Protein AF-0000000076398194 (afdb_homodimer)

InterPro domains:
  IPR001212 Somatomedin B domain [PF01033] (18-56)
  IPR001212 Somatomedin B domain [PF01033] (61-101)
  IPR001212 Somatomedin B domain [PS00524] (78-98)
  IPR001212 Somatomedin B domain [PS50958] (15-58)
  IPR001212 Somatomedin B domain [PS50958] (59-102)
  IPR001212 Somatomedin B domain [SM00201] (15-58)
  IPR001212 Somatomedin B domain [SM00201] (59-102)
  IPR001604 DNA/RNA non-specific endonuclease/pyrophosphatase/phosphodiesterase domain [SM00892] (569-776)
  IPR002591 Type I phosphodiesterase/nucleotide pyrophosphatase/phosphate transferase [PF01663] (126-448)
  IPR017850 Alkaline-phosphatase-like, core domain superfamily [G3DSA:3.40.720.10] (105-510)
  IPR017850 Alkaline-phosphatase-like, core domain superfamily [SSF53649] (112-487)
  IPR020821 ENPP1-3/EXOG-like, endonuclease/phosphodiesterase domain [SM00477] (570-779)
  IPR036024 Somatomedin B-like domain superfamily [SSF90188] (17-64)
  IPR036024 Somatomedin B-like domain superfamily [SSF90188] (62-106)
  IPR044925 His-Me finger superfamily [SSF54060] (551-780)
  IPR044929 DNA/RNA non-specific endonuclease superfamily [G3DSA:3.40.570.10] (511-797)

pLDDT: mean 90.83, std 12.36, range [29.31, 98.94]

Solvent-accessible surface area (backbone atoms only — not comparable to full-atom values): 83517 Å² total; per-residue (Å²): 117,67,65,62,48,49,55,50,56,66,58,50,68,71,33,60,63,52,28,80,82,39,60,64,42,84,80,47,80,89,60,39,78,40,26,31,38,90,59,14,70,81,73,65,41,48,19,87,43,25,58,59,55,60,49,36,37,56,72,38,69,62,54,45,81,70,29,45,63,37,66,90,54,95,68,35,69,37,32,34,28,85,58,17,74,82,70,67,43,43,18,41,42,29,51,36,65,66,66,68,40,77,49,61,67,73,50,78,78,69,79,48,81,61,65,45,60,53,93,75,59,89,64,60,34,39,37,42,36,35,29,27,29,34,29,22,61,52,56,72,43,31,32,76,57,21,57,37,55,44,41,44,36,60,41,6,22,22,31,78,28,26,30,27,48,39,45,23,34,65,54,21,23,46,38,13,33,36,30,6,28,47,26,31,69,23,52,37,64,46,65,57,45,47,33,75,88,76,70,47,66,39,30,82,88,43,73,52,64,52,44,37,88,53,50,49,77,60,41,51,49,53,50,39,40,77,70,75,43,36,15,30,33,48,32,50,74,67,50,71,19,47,37,93,78,40,62,46,79,39,62,43,70,81,55,89,82,60,51,71,67,56,54,48,52,49,53,55,53,44,72,67,40,56,67,94,70,30,49,42,33,36,34,39,58,40,70,44,27,30,58,32,18,38,70,50,8,56,77,23,28,52,21,51,54,36,47,39,49,52,24,52,51,54,37,41,45,48,25,38,28,47,75,67,48,30,57,42,15,35,28,39,36,44,34,29,32,12,16,38,32,51,36,42,68,88,37,56,49,49,61,74,79,60,36,96,70,66,84,62,50,32,67,50,55,38,30,56,23,33,41,44,52,59,54,67,69,82,36,57,86,71,48,61,43,67,60,52,35,59,55,54,46,67,76,51,94,86,56,64,56,42,58,27,48,28,85,67,46,49,73,68,42,49,60,46,74,34,85,52,54,50,51,24,32,37,49,40,42,88,46,34,34,36,52,82,71,96,73,69,40,23,18,46,58,18,39,60,42,80,42,74,48,28,19,3,31,38,28,32,34,28,29,56,31,33,55,61,35,78,47,77,58,43,52,43,27,42,46,28,46,52,53,23,38,70,67,68,51,78,69,68,93,50,70,38,59,68,32,40,64,40,88,48,32,66,68,63,71,64,81,58,75,80,82,74,65,66,33,76,68,45,78,45,63,76,84,51,89,67,41,94,49,51,50,72,38,53,51,87,89,69,77,84,50,81,44,66,66,73,27,38,69,39,39,70,65,35,30,58,44,94,57,61,38,24,42,43,68,24,62,70,33,35,29,39,34,19,59,81,66,35,31,39,55,30,38,25,22,52,42,62,50,63,91,71,87,79,65,62,77,63,78,74,90,46,33,27,49,41,42,54,48,53,69,91,37,41,54,46,50,68,74,51,45,88,89,48,70,39,39,74,44,54,78,56,61,37,37,80,42,83,66,72,56,64,27,55,68,35,32,27,37,69,37,36,44,65,39,28,60,50,37,44,58,49,52,48,44,41,62,60,45,51,49,50,51,48,7,53,73,24,34,7,28,32,40,36,37,34,56,43,72,54,92,67,78,47,42,51,29,41,33,41,39,39,36,26,22,58,57,49,89,31,35,48,85,62,48,81,69,63,69,37,60,44,25,31,52,42,76,54,35,78,58,59,61,87,56,42,54,79,95,51,59,65,69,56,46,41,54,53,51,52,57,64,18,40,26,24,50,46,55,52,24,70,75,67,32,39,44,75,53,74,65,45,85,66,58,57,43,59,51,41,40,52,27,58,32,66,70,78,89,66,75,82,122,116,66,66,61,49,47,53,50,54,69,60,47,69,72,32,61,60,53,27,80,82,39,59,62,43,83,79,48,80,89,62,38,76,39,26,30,38,88,57,13,71,80,73,66,40,49,19,88,42,27,58,60,55,59,48,35,35,57,73,36,68,61,53,45,81,70,29,45,62,36,67,89,55,95,66,36,70,37,32,33,28,85,57,18,74,81,70,67,43,44,18,42,42,28,52,36,64,65,66,67,39,76,48,61,68,72,49,77,79,69,80,49,82,60,64,44,60,53,92,76,59,90,64,60,33,38,38,43,37,37,29,28,29,35,30,21,62,51,56,73,45,31,32,75,58,21,55,37,55,44,41,43,37,58,40,6,22,22,33,77,27,25,29,28,48,40,44,23,34,66,53,22,22,47,37,13,32,36,29,6,28,47,25,30,69,23,53,39,64,47,63,56,45,49,32,76,88,76,68,43,66,40,30,82,88,44,74,50,64,52,43,37,88,54,50,50,76,61,42,49,49,55,49,38,40,78,69,75,44,38,15,31,34,46,30,52,74,66,49,70,19,45,38,93,78,40,60,46,78,39,62,42,70,84,53,88,83,60,51,71,65,56,52,50,53,50,53,54,52,43,71,67,40,56,67,94,70,30,49,42,36,36,34,36,56,41,68,44,26,30,58,32,17,39,70,50,9,55,78,24,27,52,21,51,54,36,46,39,49,53,25,51,50,54,39,41,45,47,22,37,27,46,76,66,48,31,57,43,16,35,29,38,36,42,33,29,31,12,16,37,33,52,36,43,68,87,36,56,48,50,61,74,78,61,36,95,70,66,83,63,50,34,66,51,53,38,31,56,24,34,43,45,52,58,53,65,70,83,37,56,88,71,49,60,44,68,59,51,36,57,56,55,46,69,76,51,94,85,56,61,56,43,56,29,48,28,86,66,46,50,72,68,42,49,59,46,72,33,85,53,54,52,51,23,31,37,49,42,41,87,46,34,33,34,54,82,68,96,72,68,41,23,18,45,56,18,38,60,40,82,42,73,46,29,18,4,31,38,28,32,32,28,29,58,32,32,56,61,34,79,48,78,58,42,52,42,26,44,46,29,45,51,53,23,37,69,67,66,51,76,68,69,92,52,70,39,60,68,34,40,64,40,86,46,33,67,68,63,71,63,80,59,76,82,81,74,65,65,31,76,68,44,77,44,63,76,84,49,88,67,41,95,50,51,48,73,39,52,50,86,90,66,76,84,50,79,42,65,64,73,26,37,68,39,38,69,65,35,30,58,42,93,60,62,35,23,42,45,65,24,62,68,32,35,30,39,34,18,61,82,66,36,31,40,53,30,38,26,22,52,43,61,51,63,89,70,86,81,64,62,79,62,76,75,89,47,34,27,48,41,43,52,49,53,70,92,38,41,53,44,50,68,73,52,44,88,88,47,71,40,38,73,45,55,80,54,63,35,38,79,41,82,65,72,57,63,27,55,71,33,34,26,38,69,36,35,45,65,38,29,61,51,35,45,58,49,53,46,44,41,61,59,45,51,48,50,50,48,6,52,73,25,33,8,29,31,41,37,38,34,56,43,72,54,92,68,76,48,41,51,29,40,33,40,41,39,34,27,21,57,56,48,90,30,36,50,85,62,48,82,71,60,68,38,62,42,25,32,52,42,75,52,36,78,58,57,62,91,57,46,54,80,94,51,58,66,70,57,46,42,52,53,51,50,58,64,19,38,26,24,49,46,56,52,25,69,75,67,31,38,43,75,53,75,65,46,86,67,56,56,42,58,50,40,40,53,25,58,32,66,70,75,87,66,76,84,121

Foldseek 3Di:
DVVVVVVVVVVPQVAPLDCAAPAQNDDDPRRHQADQHPCRVVVVGHRPCSCVQHPCQLPDLDDAPNQAQGDDDPNGQAHNRPCRLVVVGHRLCSCCHRVVDDFPLRDDQDFLQDFDDDPQDPAFFEEEEAAAAAFLVCCVPPVVLQSQVVSLPQWAEWASFAFFFFQLAALQQLLLLFFLAHCQVQQCRDQWFADQVVRDIHHPPDPCLQELVRGHGDGLLRLQVVVPFAEEEADTRPQNHCHVNHHGLHYDDDDLPQDLLNQLSVLLVLCVDHSVRRGRYYYHYDNPPVVQQQVANQPGPSNSVRSSVVSVSVSSNLSSCVSVVSNQRHKYKYKYSWHKAWAFPVQEAECVVQDVDCVQWDWPKWQKIAIAGPDPPVCGVVDPLVVSQVSLFLPDPPDFKHKAQLVRAFLQNVGRNHSRRHRIIIAGDTRHMYDDDPDTTGIDGRHPSLPSRTTMIIGIDYNFFGTSHYDYYFHSSQNNLVSCQSSLGDRDDHDHDRLLCCVGTPDGSDADDDDDADEDAAALDDPDQDAPDFLQADADGFDFDFDDCQFAVLDDWGFQDDFYWHWDGGPFKIFTFGLVLQETQKMKGKQFQDPDDQQDDQDPRHAGEDNSAHSNSWDGQVVADPVDQKDKDFPDGLSSDPDDRRSCVRRYRRGIAIAGPQCVLLVCCCVRPVQNVVNNVQRMWMKMKGFQQDPPSHGQWIKIKIKGAPPSVDGRNGRQDAMAIWMFIAGGDNHDSSQSCVPHDSNVSSVVRRLSNIHFLLSVCVRSSIHTSNRHPDRVSRVSNNRRDTDRDDPPD/DVVVVVVVCVVDQCAPLDCAAPAQNDDDPRRHQADQHPCRVVVVGHRPCSCVQHPVQLVDLDDAPNQAQGDDDPNGQAHLRPCRLVVVGHRLCSCCHRVVDDFPLRDDQDFLQDFDDDPQDPAFFEEEEAAAAAFLVCCVPPVVLQSQVVSLPQWAEWASFAFFFFQLAAQQQLLLLFFLAHCQVQQCRDQWFADQVVRDIHHPPDPCLQEQVRGHGDGLLRLQVVVPFAEEEADTRPQNHCHVNHHGLHYDDDDLPQDLLNQLSVLLVLCVDHSVRRGRYYYHYDNPPVVQQQVANQPGPSNSVRSSVVSVSVSSNLSSCVSVVSNQRHKYKYKYSWHKAWAFPVQEAECVVQDVDCVQWDWPKWQKIAIAGPDPPVCGVVDPLVVSQVSLFLPDPPDFKHKAQLVRAFLQNVGRNHSRRHRIIIAGDTRHMYDDDPDTTGIDGRHDSLPSRTTMIIGIDYNFFGTSHYDYYFHSSQNNLVSCQSSLGDRDDHDHDRLLCCVGTPDGSDADDDDDADEDAAALDDPDQDAPDFLQADADGFDFDFDDCQFAVLDDWGFQDDFYWHWDGGDFKIFTFGLVLQETQKMKGKQFQDPDDQQDDQDPRHAGEDNSAHSNSWDGQVVADPPDQKDKDFPDGLSSDPDDRRSCVRRYRRGIAIAGPQCVLLVCCCVRPVQNVVNNVQRMWMKMKGFQQDPPSHGQWIKIKIKGAPPSVDGRNGRQDAMAIWMFIAGGDNHDSSQSCVPHDSNVSSVVRRLSNIHFLLSVCVRSSIHTSNRHPDRVSRVSNNRRDTDRDDPPD

Structure (mmCIF, N/CA/C/O backbone):
data_AF-0000000076398194-model_v1
#
loop_
_entity.id
_entity.type
_entity.pdbx_description
1 polymer 'Ectonucleotide pyrophosphatase/phosphodiesterase 3'
#
loop_
_atom_site.group_PDB
_atom_site.id
_atom_site.type_symbol
_atom_site.label_atom_id
_atom_site.label_alt_id
_atom_site.label_comp_id
_atom_site.label_asym_id
_atom_site.label_entity_id
_atom_site.label_seq_id
_atom_site.pdbx_PDB_ins_code
_atom_site.Cartn_x
_atom_site.Cartn_y
_atom_site.Cartn_z
_atom_site.occupancy
_atom_site.B_iso_or_equiv
_atom_site.auth_seq_id
_atom_site.auth_comp_id
_atom_site.auth_asym_id
_atom_site.auth_atom_id
_atom_site.pdbx_PDB_model_num
ATOM 1 N N . MET A 1 1 ? 80 -14.992 -16.734 1 29.31 1 MET A N 1
ATOM 2 C CA . MET A 1 1 ? 79.25 -15.906 -15.875 1 29.31 1 MET A CA 1
ATOM 3 C C . MET A 1 1 ? 78.25 -15.141 -15.016 1 29.31 1 MET A C 1
ATOM 5 O O . MET A 1 1 ? 77.125 -15.625 -14.773 1 29.31 1 MET A O 1
ATOM 9 N N . ASN A 1 2 ? 78.75 -14.023 -14.484 1 32.94 2 ASN A N 1
ATOM 10 C CA . ASN A 1 2 ? 78 -13.25 -13.508 1 32.94 2 ASN A CA 1
ATOM 11 C C . ASN A 1 2 ? 76.812 -12.477 -14.172 1 32.94 2 ASN A C 1
ATOM 13 O O . ASN A 1 2 ? 75.938 -12 -13.5 1 32.94 2 ASN A O 1
ATOM 17 N N . LEU A 1 3 ? 77.125 -11.93 -15.383 1 38.03 3 LEU A N 1
ATOM 18 C CA . LEU A 1 3 ? 76.062 -11.141 -16.016 1 38.03 3 LEU A CA 1
ATOM 19 C C . LEU A 1 3 ? 74.875 -12.016 -16.375 1 38.03 3 LEU A C 1
ATOM 21 O O . LEU A 1 3 ? 73.75 -11.508 -16.562 1 38.03 3 LEU A O 1
ATOM 25 N N . VAL A 1 4 ? 75.188 -13.328 -16.781 1 36.91 4 VAL A N 1
ATOM 26 C CA . VAL A 1 4 ? 74.062 -14.219 -17.078 1 36.91 4 VAL A CA 1
ATOM 27 C C . VAL A 1 4 ? 73.25 -14.477 -15.805 1 36.91 4 VAL A C 1
ATOM 29 O O . VAL A 1 4 ? 72.062 -14.703 -15.867 1 36.91 4 VAL A O 1
ATOM 32 N N . LEU A 1 5 ? 73.938 -14.43 -14.633 1 36.34 5 LEU A N 1
ATOM 33 C CA . LEU A 1 5 ? 73.188 -14.633 -13.398 1 36.34 5 LEU A CA 1
ATOM 34 C C . LEU A 1 5 ? 72.312 -13.453 -13.117 1 36.34 5 LEU A C 1
ATOM 36 O O . LEU A 1 5 ? 71.25 -13.609 -12.484 1 36.34 5 LEU A O 1
ATOM 40 N N . ILE A 1 6 ? 72.875 -12.18 -13.398 1 35.66 6 ILE A N 1
ATOM 41 C CA . ILE A 1 6 ? 72.062 -11.047 -13.031 1 35.66 6 ILE A CA 1
ATOM 42 C C . ILE A 1 6 ? 70.812 -11.016 -13.93 1 35.66 6 ILE A C 1
ATOM 44 O O . ILE A 1 6 ? 69.688 -10.711 -13.469 1 35.66 6 ILE A O 1
ATOM 48 N N . HIS A 1 7 ? 71.062 -11.219 -15.242 1 32.09 7 HIS A N 1
ATOM 49 C CA . HIS A 1 7 ? 69.875 -11.203 -16.094 1 32.09 7 HIS A CA 1
ATOM 50 C C . HIS A 1 7 ? 68.938 -12.344 -15.734 1 32.09 7 HIS A C 1
ATOM 52 O O . HIS A 1 7 ? 67.75 -12.312 -16.094 1 32.09 7 HIS A O 1
ATOM 58 N N . ALA A 1 8 ? 69.5 -13.492 -15.344 1 31.17 8 ALA A N 1
ATOM 59 C CA . ALA A 1 8 ? 68.625 -14.562 -14.859 1 31.17 8 ALA A CA 1
ATOM 60 C C . ALA A 1 8 ? 67.875 -14.133 -13.617 1 31.17 8 ALA A C 1
ATOM 62 O O . ALA A 1 8 ? 66.75 -14.547 -13.406 1 31.17 8 ALA A O 1
ATOM 63 N N . MET A 1 9 ? 68.5 -13.406 -12.703 1 29.56 9 MET A N 1
ATOM 64 C CA . MET A 1 9 ? 67.812 -12.93 -11.508 1 29.56 9 MET A CA 1
ATOM 65 C C . MET A 1 9 ? 66.75 -11.914 -11.859 1 29.56 9 MET A C 1
ATOM 67 O O . MET A 1 9 ? 65.812 -11.711 -11.102 1 29.56 9 MET A O 1
ATOM 71 N N . ILE A 1 10 ? 67.125 -10.969 -12.742 1 31.44 10 ILE A N 1
ATOM 72 C CA . ILE A 1 10 ? 66.062 -10.039 -13.117 1 31.44 10 ILE A CA 1
ATOM 73 C C . ILE A 1 10 ? 64.938 -10.797 -13.859 1 31.44 10 ILE A C 1
ATOM 75 O O . ILE A 1 10 ? 63.875 -10.234 -14.133 1 31.44 10 ILE A O 1
ATOM 79 N N . LEU A 1 11 ? 65.312 -11.773 -14.719 1 31.06 11 LEU A N 1
ATOM 80 C CA . LEU A 1 11 ? 64.25 -12.625 -15.203 1 31.06 11 LEU A CA 1
ATOM 81 C C . LEU A 1 11 ? 63.375 -13.109 -14.055 1 31.06 11 LEU A C 1
ATOM 83 O O . LEU A 1 11 ? 63.625 -14.164 -13.469 1 31.06 11 LEU A O 1
ATOM 87 N N . ALA A 1 12 ? 63.531 -12.555 -12.898 1 31.06 12 ALA A N 1
ATOM 88 C CA . ALA A 1 12 ? 62.594 -12.781 -11.789 1 31.06 12 ALA A CA 1
ATOM 89 C C . ALA A 1 12 ? 61.219 -13.141 -12.297 1 31.06 12 ALA A C 1
ATOM 91 O O . ALA A 1 12 ? 60.719 -12.547 -13.258 1 31.06 12 ALA A O 1
ATOM 92 N N . VAL A 1 13 ? 60.719 -14.289 -11.773 1 32.84 13 VAL A N 1
ATOM 93 C CA . VAL A 1 13 ? 59.438 -15 -11.617 1 32.84 13 VAL A CA 1
ATOM 94 C C . VAL A 1 13 ? 58.281 -13.992 -11.57 1 32.84 13 VAL A C 1
ATOM 96 O O . VAL A 1 13 ? 58.188 -13.195 -10.633 1 32.84 13 VAL A O 1
ATOM 99 N N . LEU A 1 14 ? 58.156 -13.18 -12.484 1 37.75 14 LEU A N 1
ATOM 100 C CA . LEU A 1 14 ? 56.781 -12.719 -12.445 1 37.75 14 LEU A CA 1
ATOM 101 C C . LEU A 1 14 ? 55.875 -13.75 -11.766 1 37.75 14 LEU A C 1
ATOM 103 O O . LEU A 1 14 ? 55.531 -14.758 -12.375 1 37.75 14 LEU A O 1
ATOM 107 N N . LEU A 1 15 ? 56.281 -14.25 -10.586 1 46 15 LEU A N 1
ATOM 108 C CA . LEU A 1 15 ? 55.594 -15.039 -9.578 1 46 15 LEU A CA 1
ATOM 109 C C . LEU A 1 15 ? 54.094 -14.773 -9.641 1 46 15 LEU A C 1
ATOM 111 O O . LEU A 1 15 ? 53.656 -13.625 -9.758 1 46 15 LEU A O 1
ATOM 115 N N . SER A 1 16 ? 53.406 -15.805 -10.203 1 60.31 16 SER A N 1
ATOM 116 C CA . SER A 1 16 ? 51.969 -15.789 -10.422 1 60.31 16 SER A CA 1
ATOM 117 C C . SER A 1 16 ? 51.219 -15.344 -9.172 1 60.31 16 SER A C 1
ATOM 119 O O . SER A 1 16 ? 51.375 -15.93 -8.102 1 60.31 16 SER A O 1
ATOM 121 N N . ALA A 1 17 ? 50.906 -14.141 -8.992 1 74.19 17 ALA A N 1
ATOM 122 C CA . ALA A 1 17 ? 50.156 -13.531 -7.898 1 74.19 17 ALA A CA 1
ATOM 123 C C . ALA A 1 17 ? 48.688 -13.945 -7.953 1 74.19 17 ALA A C 1
ATOM 125 O O . ALA A 1 17 ? 47.844 -13.297 -7.34 1 74.19 17 ALA A O 1
ATOM 126 N N . SER A 1 18 ? 48.438 -15.102 -8.609 1 84.31 18 SER A N 1
ATOM 127 C CA . SER A 1 18 ? 47.031 -15.523 -8.766 1 84.31 18 SER A CA 1
ATOM 128 C C . SER A 1 18 ? 46.875 -17.016 -8.484 1 84.31 18 SER A C 1
ATOM 130 O O . SER A 1 18 ? 47.812 -17.781 -8.656 1 84.31 18 SER A O 1
ATOM 132 N N . CYS A 1 19 ? 45.781 -17.375 -8.008 1 90 19 CYS A N 1
ATOM 133 C CA . CYS A 1 19 ? 45.5 -18.781 -7.75 1 90 19 CYS A CA 1
ATOM 134 C C . CYS A 1 19 ? 44.906 -19.453 -8.992 1 90 19 CYS A C 1
ATOM 136 O O . CYS A 1 19 ? 44.594 -20.625 -8.969 1 90 19 CYS A O 1
ATOM 138 N N . ARG A 1 20 ? 44.812 -18.75 -10.07 1 85.69 20 ARG A N 1
ATOM 139 C CA . ARG A 1 20 ? 44.25 -19.328 -11.289 1 85.69 20 ARG A CA 1
ATOM 140 C C . ARG A 1 20 ? 44.969 -20.594 -11.695 1 85.69 20 ARG A C 1
ATOM 142 O O . ARG A 1 20 ? 46.188 -20.578 -11.883 1 85.69 20 ARG A O 1
ATOM 149 N N . GLN A 1 21 ? 44.375 -21.719 -11.742 1 85.75 21 GLN A N 1
ATOM 150 C CA . GLN A 1 21 ? 44.812 -23.047 -12.18 1 85.75 21 GLN A CA 1
ATOM 151 C C . GLN A 1 21 ? 45.719 -23.688 -11.148 1 85.75 21 GLN A C 1
ATOM 153 O O . GLN A 1 21 ? 46.438 -24.641 -11.469 1 85.75 21 GLN A O 1
ATOM 158 N N . ARG A 1 22 ? 45.719 -23.172 -9.914 1 87.88 22 ARG A N 1
ATOM 159 C CA . ARG A 1 22 ? 46.688 -23.734 -8.977 1 87.88 22 ARG A CA 1
ATOM 160 C C . ARG A 1 22 ? 46.094 -23.844 -7.574 1 87.88 22 ARG A C 1
ATOM 162 O O . ARG A 1 22 ? 46.812 -23.734 -6.578 1 87.88 22 ARG A O 1
ATOM 169 N N . CYS A 1 23 ? 44.75 -23.953 -7.492 1 91.88 23 CYS A N 1
ATOM 170 C CA . CYS A 1 23 ? 44.125 -24.078 -6.191 1 91.88 23 CYS A CA 1
ATOM 171 C C . CYS A 1 23 ? 44.594 -25.328 -5.465 1 91.88 23 CYS A C 1
ATOM 173 O O . CYS A 1 23 ? 44.562 -26.422 -6.031 1 91.88 23 CYS A O 1
ATOM 175 N N . TYR A 1 24 ? 45.062 -25.141 -4.23 1 90.25 24 TYR A N 1
ATOM 176 C CA . TYR A 1 24 ? 45.438 -26.172 -3.273 1 90.25 24 TYR A CA 1
ATOM 177 C C . TYR A 1 24 ? 46.688 -26.938 -3.723 1 90.25 24 TYR A C 1
ATOM 179 O O . TYR A 1 24 ? 46.875 -28.094 -3.363 1 90.25 24 TYR A O 1
ATOM 187 N N . THR A 1 25 ? 47.5 -26.234 -4.605 1 87.38 25 THR A N 1
ATOM 188 C CA . THR A 1 25 ? 48.812 -26.766 -4.93 1 87.38 25 THR A CA 1
ATOM 189 C C . THR A 1 25 ? 49.812 -26.422 -3.84 1 87.38 25 THR A C 1
ATOM 191 O O . THR A 1 25 ? 49.719 -25.375 -3.199 1 87.38 25 THR A O 1
ATOM 194 N N . PRO A 1 26 ? 50.719 -27.266 -3.637 1 83.81 26 PRO A N 1
ATOM 195 C CA . PRO A 1 26 ? 51.719 -26.984 -2.607 1 83.81 26 PRO A CA 1
ATOM 196 C C . PRO A 1 26 ? 52.5 -25.703 -2.883 1 83.81 26 PRO A C 1
ATOM 198 O O . PRO A 1 26 ? 52.844 -25.406 -4.035 1 83.81 26 PRO A O 1
ATOM 201 N N . PHE A 1 27 ? 52.656 -24.938 -1.757 1 82.38 27 PHE A N 1
ATOM 202 C CA . PHE A 1 27 ? 53.375 -23.672 -1.85 1 82.38 27 PHE A CA 1
ATOM 203 C C . PHE A 1 27 ? 54.875 -23.906 -2.033 1 82.38 27 PHE A C 1
ATOM 205 O O . PHE A 1 27 ? 55.469 -24.703 -1.312 1 82.38 27 PHE A O 1
ATOM 212 N N . ASP A 1 28 ? 55.438 -23.297 -3.129 1 77.56 28 ASP A N 1
ATOM 213 C CA . ASP A 1 28 ? 56.875 -23.312 -3.365 1 77.56 28 ASP A CA 1
ATOM 214 C C . ASP A 1 28 ? 57.469 -21.906 -3.219 1 77.56 28 ASP A C 1
ATOM 216 O O . ASP A 1 28 ? 57.25 -21.047 -4.059 1 77.56 28 ASP A O 1
ATOM 220 N N . VAL A 1 29 ? 58.25 -21.656 -2.162 1 73.19 29 VAL A N 1
ATOM 221 C CA . VAL A 1 29 ? 58.781 -20.359 -1.786 1 73.19 29 VAL A CA 1
ATOM 222 C C . VAL A 1 29 ? 59.656 -19.812 -2.914 1 73.19 29 VAL A C 1
ATOM 224 O O . VAL A 1 29 ? 59.75 -18.594 -3.105 1 73.19 29 VAL A O 1
ATOM 227 N N . GLU A 1 30 ? 60.25 -20.641 -3.715 1 67.62 30 GLU A N 1
ATOM 228 C CA . GLU A 1 30 ? 61.219 -20.203 -4.734 1 67.62 30 GLU A CA 1
ATOM 229 C C . GLU A 1 30 ? 60.5 -19.656 -5.965 1 67.62 30 GLU A C 1
ATOM 231 O O . GLU A 1 30 ? 61 -18.766 -6.645 1 67.62 30 GLU A O 1
ATOM 236 N N . THR A 1 31 ? 59.312 -20.078 -6.133 1 64.19 31 THR A N 1
ATOM 237 C CA . THR A 1 31 ? 58.719 -19.781 -7.422 1 64.19 31 THR A CA 1
ATOM 238 C C . THR A 1 31 ? 57.406 -18.969 -7.238 1 64.19 31 THR A C 1
ATOM 240 O O . THR A 1 31 ? 56.844 -18.469 -8.211 1 64.19 31 THR A O 1
ATOM 243 N N . ARG A 1 32 ? 57.031 -18.797 -5.844 1 67.44 32 ARG A N 1
ATOM 244 C CA . ARG A 1 32 ? 55.688 -18.219 -5.707 1 67.44 32 ARG A CA 1
ATOM 245 C C . ARG A 1 32 ? 55.688 -17.109 -4.656 1 67.44 32 ARG A C 1
ATOM 247 O O . ARG A 1 32 ? 56.375 -17.203 -3.641 1 67.44 32 ARG A O 1
ATOM 254 N N . ASP A 1 33 ? 54.844 -16.047 -4.922 1 77.94 33 ASP A N 1
ATOM 255 C CA . ASP A 1 33 ? 54.781 -14.898 -4.035 1 77.94 33 ASP A CA 1
ATOM 256 C C . ASP A 1 33 ? 53.625 -15.047 -3.035 1 77.94 33 ASP A C 1
ATOM 258 O O . ASP A 1 33 ? 53.625 -14.391 -1.991 1 77.94 33 ASP A O 1
ATOM 262 N N . CYS A 1 34 ? 52.688 -15.914 -3.389 1 88.5 34 CYS A N 1
ATOM 263 C CA . CYS A 1 34 ? 51.5 -16.062 -2.541 1 88.5 34 CYS A CA 1
ATOM 264 C C . CYS A 1 34 ? 51 -17.5 -2.525 1 88.5 34 CYS A C 1
ATOM 266 O O . CYS A 1 34 ? 51.438 -18.312 -3.338 1 88.5 34 CYS A O 1
ATOM 268 N N . ARG A 1 35 ? 50.156 -17.797 -1.544 1 90.56 35 ARG A N 1
ATOM 269 C CA . ARG A 1 35 ? 49.688 -19.156 -1.32 1 90.56 35 ARG A CA 1
ATOM 270 C C . ARG A 1 35 ? 48.25 -19.312 -1.808 1 90.56 35 ARG A C 1
ATOM 272 O O . ARG A 1 35 ? 47.469 -18.359 -1.789 1 90.56 35 ARG A O 1
ATOM 279 N N . CYS A 1 36 ? 47.875 -20.562 -2.281 1 93.12 36 CYS A N 1
ATOM 280 C CA . CYS A 1 36 ? 46.531 -20.891 -2.75 1 93.12 36 CYS A CA 1
ATOM 281 C C . CYS A 1 36 ? 46 -22.141 -2.062 1 93.12 36 CYS A C 1
ATOM 283 O O . CYS A 1 36 ? 45.312 -22.953 -2.684 1 93.12 36 CYS A O 1
ATOM 285 N N . ASP A 1 37 ? 46.375 -22.375 -0.814 1 90.06 37 ASP A N 1
ATOM 286 C CA . ASP A 1 37 ? 45.875 -23.531 -0.048 1 90.06 37 ASP A CA 1
ATOM 287 C C . ASP A 1 37 ? 45.219 -23.094 1.256 1 90.06 37 ASP A C 1
ATOM 289 O O . ASP A 1 37 ? 45.156 -21.891 1.543 1 90.06 37 ASP A O 1
ATOM 293 N N . SER A 1 38 ? 44.719 -24 1.985 1 87.81 38 SER A N 1
ATOM 294 C CA . SER A 1 38 ? 43.906 -23.703 3.168 1 87.81 38 SER A CA 1
ATOM 295 C C . SER A 1 38 ? 44.75 -23.031 4.254 1 87.81 38 SER A C 1
ATOM 297 O O . SER A 1 38 ? 44.188 -22.375 5.145 1 87.81 38 SER A O 1
ATOM 299 N N . LEU A 1 39 ? 46.094 -23.109 4.156 1 90.06 39 LEU A N 1
ATOM 300 C CA . LEU A 1 39 ? 46.969 -22.562 5.18 1 90.06 39 LEU A CA 1
ATOM 301 C C . LEU A 1 39 ? 47.25 -21.078 4.922 1 90.06 39 LEU A C 1
ATOM 303 O O . LEU A 1 39 ? 47.75 -20.375 5.797 1 90.06 39 LEU A O 1
ATOM 307 N N . CYS A 1 40 ? 46.781 -20.688 3.746 1 91.31 40 CYS A N 1
ATOM 308 C CA . CYS A 1 40 ? 47.188 -19.344 3.35 1 91.31 40 CYS A CA 1
ATOM 309 C C . CYS A 1 40 ? 46.625 -18.312 4.32 1 91.31 40 CYS A C 1
ATOM 311 O O . CYS A 1 40 ? 47.312 -17.312 4.617 1 91.31 40 CYS A O 1
ATOM 313 N N . LYS A 1 41 ? 45.438 -18.531 4.824 1 88.62 41 LYS A N 1
ATOM 314 C CA . LYS A 1 41 ? 44.812 -17.578 5.75 1 88.62 41 LYS A CA 1
ATOM 315 C C . LYS A 1 41 ? 45.562 -17.547 7.082 1 88.62 41 LYS A C 1
ATOM 317 O O . LYS A 1 41 ? 45.781 -16.484 7.648 1 88.62 41 LYS A O 1
ATOM 322 N N . GLU A 1 42 ? 46 -18.719 7.574 1 89.19 42 GLU A N 1
ATOM 323 C CA . GLU A 1 42 ? 46.719 -18.812 8.844 1 89.19 42 GLU A CA 1
ATOM 324 C C . GLU A 1 42 ? 48.094 -18.141 8.758 1 89.19 42 GLU A C 1
ATOM 326 O O . GLU A 1 42 ? 48.5 -17.484 9.711 1 89.19 42 GLU A O 1
ATOM 331 N N . VAL A 1 43 ? 48.75 -18.281 7.621 1 89.31 43 VAL A N 1
ATOM 332 C CA . VAL A 1 43 ? 50.062 -17.75 7.438 1 89.31 43 VAL A CA 1
ATOM 333 C C . VAL A 1 43 ? 50 -16.281 7.027 1 89.31 43 VAL A C 1
ATOM 335 O O . VAL A 1 43 ? 50.969 -15.523 7.176 1 89.31 43 VAL A O 1
ATOM 338 N N . GLY A 1 44 ? 48.781 -15.906 6.531 1 87.5 44 GLY A N 1
ATOM 339 C CA . GLY A 1 44 ? 48.562 -14.523 6.137 1 87.5 44 GLY A CA 1
ATOM 340 C C . GLY A 1 44 ? 49.188 -14.172 4.801 1 87.5 44 GLY A C 1
ATOM 341 O O . GLY A 1 44 ? 49.688 -13.062 4.613 1 87.5 44 GLY A O 1
ATOM 342 N N . ASN A 1 45 ? 49.375 -15.086 3.865 1 89.38 45 ASN A N 1
ATOM 343 C CA . ASN A 1 45 ? 50.031 -14.852 2.57 1 89.38 45 ASN A CA 1
ATOM 344 C C . ASN A 1 45 ? 49.188 -15.453 1.431 1 89.38 45 ASN A C 1
ATOM 346 O O . ASN A 1 45 ? 49.75 -16.031 0.5 1 89.38 45 ASN A O 1
ATOM 350 N N . CYS A 1 46 ? 47.812 -15.367 1.547 1 91.38 46 CYS A N 1
ATOM 351 C CA . CYS A 1 46 ? 46.969 -15.805 0.458 1 91.38 46 CYS A CA 1
ATOM 352 C C . CYS A 1 46 ? 47.125 -14.922 -0.769 1 91.38 46 CYS A C 1
ATOM 354 O O . CYS A 1 46 ? 47.312 -13.703 -0.643 1 91.38 46 CYS A O 1
ATOM 356 N N . CYS A 1 47 ? 47.062 -15.594 -1.92 1 89.19 47 CYS A N 1
ATOM 357 C CA . CYS A 1 47 ? 46.938 -14.781 -3.123 1 89.19 47 CYS A CA 1
ATOM 358 C C . CYS A 1 47 ? 45.656 -13.945 -3.078 1 89.19 47 CYS A C 1
ATOM 360 O O . CYS A 1 47 ? 44.688 -14.312 -2.4 1 89.19 47 CYS A O 1
ATOM 362 N N . TRP A 1 48 ? 45.656 -12.789 -3.822 1 83.69 48 TRP A N 1
ATOM 363 C CA . TRP A 1 48 ? 44.594 -11.797 -3.727 1 83.69 48 TRP A CA 1
ATOM 364 C C . TRP A 1 48 ? 43.25 -12.391 -4.184 1 83.69 48 TRP A C 1
ATOM 366 O O . TRP A 1 48 ? 42.188 -11.938 -3.764 1 83.69 48 TRP A O 1
ATOM 376 N N . ASP A 1 49 ? 43.281 -13.477 -5.059 1 88.88 49 ASP A N 1
ATOM 377 C CA . ASP A 1 49 ? 42.062 -14.031 -5.629 1 88.88 49 ASP A CA 1
ATOM 378 C C . ASP A 1 49 ? 41.781 -15.414 -5.055 1 88.88 49 ASP A C 1
ATOM 380 O O . ASP A 1 49 ? 41 -16.188 -5.637 1 88.88 49 ASP A O 1
ATOM 384 N N . PHE A 1 50 ? 42.438 -15.781 -3.977 1 92 50 PHE A N 1
ATOM 385 C CA . PHE A 1 50 ? 42.281 -17.109 -3.381 1 92 50 PHE A CA 1
ATOM 386 C C . PHE A 1 50 ? 40.844 -17.406 -3.076 1 92 50 PHE A C 1
ATOM 388 O O . PHE A 1 50 ? 40.344 -18.484 -3.414 1 92 50 PHE A O 1
ATOM 395 N N . GLU A 1 51 ? 40.031 -16.5 -2.406 1 91.94 51 GLU A N 1
ATOM 396 C CA . GLU A 1 51 ? 38.656 -16.703 -2.014 1 91.94 51 GLU A CA 1
ATOM 397 C C . GLU A 1 51 ? 37.75 -16.922 -3.232 1 91.94 51 GLU A C 1
ATOM 399 O O . GLU A 1 51 ? 36.938 -17.844 -3.256 1 91.94 51 GLU A O 1
ATOM 404 N N . GLU A 1 52 ? 37.875 -16.141 -4.238 1 91.88 52 GLU A N 1
ATOM 405 C CA . GLU A 1 52 ? 37 -16.141 -5.418 1 91.88 52 GLU A CA 1
ATOM 406 C C . GLU A 1 52 ? 37.25 -17.391 -6.27 1 91.88 52 GLU A C 1
ATOM 408 O O . GLU A 1 52 ? 36.344 -17.953 -6.844 1 91.88 52 GLU A O 1
ATOM 413 N N . ILE A 1 53 ? 38.531 -17.812 -6.32 1 92.31 53 ILE A N 1
ATOM 414 C CA . ILE A 1 53 ? 38.906 -18.859 -7.258 1 92.31 53 ILE A CA 1
ATOM 415 C C . ILE A 1 53 ? 38.844 -20.219 -6.559 1 92.31 53 ILE A C 1
ATOM 417 O O . ILE A 1 53 ? 38.438 -21.219 -7.145 1 92.31 53 ILE A O 1
ATOM 421 N N . CYS A 1 54 ? 39.281 -20.297 -5.281 1 94.5 54 CYS A N 1
ATOM 422 C CA . CYS A 1 54 ? 39.469 -21.594 -4.652 1 94.5 54 CYS A CA 1
ATOM 423 C C . CYS A 1 54 ? 38.344 -21.891 -3.672 1 94.5 54 CYS A C 1
ATOM 425 O O . CYS A 1 54 ? 38 -23.062 -3.471 1 94.5 54 CYS A O 1
ATOM 427 N N . LEU A 1 55 ? 37.688 -20.906 -3.045 1 94.19 55 LEU A N 1
ATOM 428 C CA . LEU A 1 55 ? 36.688 -21.141 -2.012 1 94.19 55 LEU A CA 1
ATOM 429 C C . LEU A 1 55 ? 35.25 -21 -2.578 1 94.19 55 LEU A C 1
ATOM 431 O O . LEU A 1 55 ? 34.406 -21.828 -2.295 1 94.19 55 LEU A O 1
ATOM 435 N N . GLN A 1 56 ? 34.906 -19.984 -3.387 1 93.94 56 GLN A N 1
ATOM 436 C CA . GLN A 1 56 ? 33.562 -19.609 -3.836 1 93.94 56 GLN A CA 1
ATOM 437 C C . GLN A 1 56 ? 32.938 -20.719 -4.684 1 93.94 56 GLN A C 1
ATOM 439 O O . GLN A 1 56 ? 31.719 -20.922 -4.648 1 93.94 56 GLN A O 1
ATOM 444 N N . PRO A 1 57 ? 33.75 -21.5 -5.422 1 94.69 57 PRO A N 1
ATOM 445 C CA . PRO A 1 57 ? 33.125 -22.562 -6.227 1 94.69 57 PRO A CA 1
ATOM 446 C C . PRO A 1 57 ? 32.375 -23.594 -5.379 1 94.69 57 PRO A C 1
ATOM 448 O O . PRO A 1 57 ? 31.438 -24.219 -5.859 1 94.69 57 PRO A O 1
ATOM 451 N N . ALA A 1 58 ? 32.75 -23.734 -4.09 1 94.69 58 ALA A N 1
ATOM 452 C CA . ALA A 1 58 ? 32.062 -24.672 -3.195 1 94.69 58 ALA A CA 1
ATOM 453 C C . ALA A 1 58 ? 30.922 -23.984 -2.443 1 94.69 58 ALA A C 1
ATOM 455 O O . ALA A 1 58 ? 30.188 -24.641 -1.707 1 94.69 58 ALA A O 1
ATOM 456 N N . GLN A 1 59 ? 30.781 -22.734 -2.691 1 94.81 59 GLN A N 1
ATOM 457 C CA . GLN A 1 59 ? 29.812 -21.969 -1.914 1 94.81 59 GLN A CA 1
ATOM 458 C C . GLN A 1 59 ? 28.719 -21.375 -2.814 1 94.81 59 GLN A C 1
ATOM 460 O O . GLN A 1 59 ? 27.594 -21.188 -2.377 1 94.81 59 GLN A O 1
ATOM 465 N N . LEU A 1 60 ? 29.078 -21.109 -4.086 1 95.69 60 LEU A N 1
ATOM 466 C CA . LEU A 1 60 ? 28.172 -20.391 -4.977 1 95.69 60 LEU A CA 1
ATOM 467 C C . LEU A 1 60 ? 27.734 -21.281 -6.148 1 95.69 60 LEU A C 1
ATOM 469 O O . LEU A 1 60 ? 28.469 -22.188 -6.539 1 95.69 60 LEU A O 1
ATOM 473 N N . TRP A 1 61 ? 26.547 -21 -6.664 1 97.25 61 TRP A N 1
ATOM 474 C CA . TRP A 1 61 ? 26 -21.734 -7.789 1 97.25 61 TRP A CA 1
ATOM 475 C C . TRP A 1 61 ? 26.125 -20.938 -9.086 1 97.25 61 TRP A C 1
ATOM 477 O O . TRP A 1 61 ? 25.422 -21.219 -10.062 1 97.25 61 TRP A O 1
ATOM 487 N N . THR A 1 62 ? 27.016 -19.875 -9.047 1 97.25 62 THR A N 1
ATOM 488 C CA . THR A 1 62 ? 27.125 -18.969 -10.188 1 97.25 62 THR A CA 1
ATOM 489 C C . THR A 1 62 ? 28.578 -18.828 -10.617 1 97.25 62 THR A C 1
ATOM 491 O O . THR A 1 62 ? 29.5 -19.156 -9.859 1 97.25 62 THR A O 1
ATOM 494 N N . CYS A 1 63 ? 28.75 -18.453 -11.852 1 97.44 63 CYS A N 1
ATOM 495 C CA . CYS A 1 63 ? 30.062 -18.125 -12.367 1 97.44 63 CYS A CA 1
ATOM 496 C C . CYS A 1 63 ? 30.422 -16.672 -12.047 1 97.44 63 CYS A C 1
ATOM 498 O O . CYS A 1 63 ? 29.594 -15.914 -11.57 1 97.44 63 CYS A O 1
ATOM 500 N N . SER A 1 64 ? 31.609 -16.375 -12.117 1 94.5 64 SER A N 1
ATOM 501 C CA . SER A 1 64 ? 32.188 -15.031 -12.094 1 94.5 64 SER A CA 1
ATOM 502 C C . SER A 1 64 ? 33.375 -14.914 -13.055 1 94.5 64 SER A C 1
ATOM 504 O O . SER A 1 64 ? 33.844 -15.922 -13.586 1 94.5 64 SER A O 1
ATOM 506 N N . LYS A 1 65 ? 33.75 -13.758 -13.227 1 91.19 65 LYS A N 1
ATOM 507 C CA . LYS A 1 65 ? 34.938 -13.57 -14.078 1 91.19 65 LYS A CA 1
ATOM 508 C C . LYS A 1 65 ? 36.125 -14.344 -13.547 1 91.19 65 LYS A C 1
ATOM 510 O O . LYS A 1 65 ? 36.938 -14.836 -14.32 1 91.19 65 LYS A O 1
ATOM 515 N N . PHE A 1 66 ? 36.188 -14.523 -12.266 1 91.88 66 PHE A N 1
ATOM 516 C CA . PHE A 1 66 ? 37.281 -15.242 -11.617 1 91.88 66 PHE A CA 1
ATOM 517 C C . PHE A 1 66 ? 37.219 -16.734 -11.938 1 91.88 66 PHE A C 1
ATOM 519 O O . PHE A 1 66 ? 38.25 -17.391 -12.078 1 91.88 66 PHE A O 1
ATOM 526 N N . ARG A 1 67 ? 36.031 -17.188 -12.156 1 94.12 67 ARG A N 1
ATOM 527 C CA . ARG A 1 67 ? 35.844 -18.641 -12.266 1 94.12 67 ARG A CA 1
ATOM 528 C C . ARG A 1 67 ? 35.844 -19.094 -13.719 1 94.12 67 ARG A C 1
ATOM 530 O O . ARG A 1 67 ? 35.938 -20.281 -14 1 94.12 67 ARG A O 1
ATOM 537 N N . CYS A 1 68 ? 35.719 -18.172 -14.656 1 94.31 68 CYS A N 1
ATOM 538 C CA . CYS A 1 68 ? 35.719 -18.547 -16.062 1 94.31 68 CYS A CA 1
ATOM 539 C C . CYS A 1 68 ? 37.031 -19.203 -16.453 1 94.31 68 CYS A C 1
ATOM 541 O O . CYS A 1 68 ? 38.094 -18.625 -16.297 1 94.31 68 CYS A O 1
ATOM 543 N N . GLY A 1 69 ? 36.969 -20.406 -16.953 1 92.88 69 GLY A N 1
ATOM 544 C CA . GLY A 1 69 ? 38.156 -21.172 -17.344 1 92.88 69 GLY A CA 1
ATOM 545 C C . GLY A 1 69 ? 38.781 -21.891 -16.188 1 92.88 69 GLY A C 1
ATOM 546 O O . GLY A 1 69 ? 39.938 -22.312 -16.266 1 92.88 69 GLY A O 1
ATOM 547 N N . GLU A 1 70 ? 38.031 -22.016 -15.164 1 93.81 70 GLU A N 1
ATOM 548 C CA . GLU A 1 70 ? 38.562 -22.625 -13.953 1 93.81 70 GLU A CA 1
ATOM 549 C C . GLU A 1 70 ? 38.875 -24.109 -14.156 1 93.81 70 GLU A C 1
ATOM 551 O O . GLU A 1 70 ? 38.344 -24.719 -15.094 1 93.81 70 GLU A O 1
ATOM 556 N N . LYS A 1 71 ? 39.812 -24.562 -13.297 1 92.25 71 LYS A N 1
ATOM 557 C CA . LYS A 1 71 ? 39.969 -26 -13.148 1 92.25 71 LYS A CA 1
ATOM 558 C C . LYS A 1 71 ? 38.938 -26.578 -12.164 1 92.25 71 LYS A C 1
ATOM 560 O O . LYS A 1 71 ? 38.75 -26.016 -11.094 1 92.25 71 LYS A O 1
ATOM 565 N N . ARG A 1 72 ? 38.344 -27.703 -12.562 1 90.88 72 ARG A N 1
ATOM 566 C CA . ARG A 1 72 ? 37.281 -28.312 -11.758 1 90.88 72 ARG A CA 1
ATOM 567 C C . ARG A 1 72 ? 37.812 -28.703 -10.383 1 90.88 72 ARG A C 1
ATOM 569 O O . ARG A 1 72 ? 38.906 -29.281 -10.266 1 90.88 72 ARG A O 1
ATOM 576 N N . LEU A 1 73 ? 37.031 -28.297 -9.445 1 91.19 73 LEU A N 1
ATOM 577 C CA . LEU A 1 73 ? 37.312 -28.719 -8.078 1 91.19 73 LEU A CA 1
ATOM 578 C C . LEU A 1 73 ? 36.25 -29.719 -7.609 1 91.19 73 LEU A C 1
ATOM 580 O O . LEU A 1 73 ? 35.062 -29.609 -7.953 1 91.19 73 LEU A O 1
ATOM 584 N N . PRO A 1 74 ? 36.625 -30.734 -6.789 1 90.19 74 PRO A N 1
ATOM 585 C CA . PRO A 1 74 ? 35.688 -31.781 -6.359 1 90.19 74 PRO A CA 1
ATOM 586 C C . PRO A 1 74 ? 34.5 -31.234 -5.574 1 90.19 74 PRO A C 1
ATOM 588 O O . PRO A 1 74 ? 33.375 -31.766 -5.66 1 90.19 74 PRO A O 1
ATOM 591 N N . GLU A 1 75 ? 34.656 -30.188 -4.891 1 92 75 GLU A N 1
ATOM 592 C CA . GLU A 1 75 ? 33.594 -29.688 -3.994 1 92 75 GLU A CA 1
ATOM 593 C C . GLU A 1 75 ? 32.75 -28.641 -4.676 1 92 75 GLU A C 1
ATOM 595 O O . GLU A 1 75 ? 31.828 -28.078 -4.066 1 92 75 GLU A O 1
ATOM 600 N N . SER A 1 76 ? 33 -28.375 -5.949 1 94.94 76 SER A N 1
ATOM 601 C CA . SER A 1 76 ? 32.281 -27.297 -6.641 1 94.94 76 SER A CA 1
ATOM 602 C C . SER A 1 76 ? 30.812 -27.656 -6.832 1 94.94 76 SER A C 1
ATOM 604 O O . SER A 1 76 ? 30.484 -28.797 -7.156 1 94.94 76 SER A O 1
ATOM 606 N N . HIS A 1 77 ? 29.938 -26.719 -6.57 1 96.44 77 HIS A N 1
ATOM 607 C CA . HIS A 1 77 ? 28.516 -26.906 -6.812 1 96.44 77 HIS A CA 1
ATOM 608 C C . HIS A 1 77 ? 28.219 -27.031 -8.305 1 96.44 77 HIS A C 1
ATOM 610 O O . HIS A 1 77 ? 27.391 -27.859 -8.711 1 96.44 77 HIS A O 1
ATOM 616 N N . CYS A 1 78 ? 28.812 -26.266 -9.102 1 96.88 78 CYS A N 1
ATOM 617 C CA . CYS A 1 78 ? 28.766 -26.234 -10.562 1 96.88 78 CYS A CA 1
ATOM 618 C C . CYS A 1 78 ? 30.094 -25.75 -11.133 1 96.88 78 CYS A C 1
ATOM 620 O O . CYS A 1 78 ? 30.969 -25.328 -10.391 1 96.88 78 CYS A O 1
ATOM 622 N N . SER A 1 79 ? 30.25 -25.844 -12.445 1 96.56 79 SER A N 1
ATOM 623 C CA . SER A 1 79 ? 31.562 -25.562 -13.023 1 96.56 79 SER A CA 1
ATOM 624 C C . SER A 1 79 ? 31.484 -24.391 -14 1 96.56 79 SER A C 1
ATOM 626 O O . SER A 1 79 ? 30.438 -24.156 -14.625 1 96.56 79 SER A O 1
ATOM 628 N N . CYS A 1 80 ? 32.531 -23.656 -14.109 1 97.44 80 CYS A N 1
ATOM 629 C CA . CYS A 1 80 ? 32.719 -22.578 -15.094 1 97.44 80 CYS A CA 1
ATOM 630 C C . CYS A 1 80 ? 33.906 -22.844 -15.969 1 97.44 80 CYS A C 1
ATOM 632 O O . CYS A 1 80 ? 34.531 -21.906 -16.484 1 97.44 80 CYS A O 1
ATOM 634 N N . SER A 1 81 ? 34.25 -24.109 -16.109 1 95.75 81 SER A N 1
ATOM 635 C CA . SER A 1 81 ? 35.375 -24.531 -16.938 1 95.75 81 SER A CA 1
ATOM 636 C C . SER A 1 81 ? 35 -24.469 -18.422 1 95.75 81 SER A C 1
ATOM 638 O O . SER A 1 81 ? 33.844 -24.469 -18.781 1 95.75 81 SER A O 1
ATOM 640 N N . ASP A 1 82 ? 36.031 -24.5 -19.219 1 94.38 82 ASP A N 1
ATOM 641 C CA . ASP A 1 82 ? 35.844 -24.359 -20.656 1 94.38 82 ASP A CA 1
ATOM 642 C C . ASP A 1 82 ? 35.062 -25.547 -21.234 1 94.38 82 ASP A C 1
ATOM 644 O O . ASP A 1 82 ? 34.375 -25.422 -22.25 1 94.38 82 ASP A O 1
ATOM 648 N N . ASP A 1 83 ? 35.125 -26.672 -20.516 1 95.19 83 ASP A N 1
ATOM 649 C CA . ASP A 1 83 ? 34.531 -27.891 -21.047 1 95.19 83 ASP A CA 1
ATOM 650 C C . ASP A 1 83 ? 33.219 -28.234 -20.297 1 95.19 83 ASP A C 1
ATOM 652 O O . ASP A 1 83 ? 32.75 -29.375 -20.375 1 95.19 83 ASP A O 1
ATOM 656 N N . CYS A 1 84 ? 32.688 -27.281 -19.516 1 96.12 84 CYS A N 1
ATOM 657 C CA . CYS A 1 84 ? 31.594 -27.594 -18.625 1 96.12 84 CYS A CA 1
ATOM 658 C C . CYS A 1 84 ? 30.344 -27.938 -19.406 1 96.12 84 CYS A C 1
ATOM 660 O O . CYS A 1 84 ? 29.516 -28.75 -18.953 1 96.12 84 CYS A O 1
ATOM 662 N N . LEU A 1 85 ? 30.141 -27.391 -20.578 1 93.5 85 LEU A N 1
ATOM 663 C CA . LEU A 1 85 ? 28.984 -27.719 -21.406 1 93.5 85 LEU A CA 1
ATOM 664 C C . LEU A 1 85 ? 29.031 -29.172 -21.859 1 93.5 85 LEU A C 1
ATOM 666 O O . LEU A 1 85 ? 28.016 -29.875 -21.797 1 93.5 85 LEU A O 1
ATOM 670 N N . GLU A 1 86 ? 30.188 -29.578 -22.234 1 92.06 86 GLU A N 1
ATOM 671 C CA . GLU A 1 86 ? 30.359 -30.969 -22.656 1 92.06 86 GLU A CA 1
ATOM 672 C C . GLU A 1 86 ? 30.219 -31.922 -21.469 1 92.06 86 GLU A C 1
ATOM 674 O O . GLU A 1 86 ? 29.641 -33 -21.609 1 92.06 86 GLU A O 1
ATOM 679 N N . ALA A 1 87 ? 30.672 -31.469 -20.359 1 92.12 87 ALA A N 1
ATOM 680 C CA . ALA A 1 87 ? 30.625 -32.281 -19.156 1 92.12 87 ALA A CA 1
ATOM 681 C C . ALA A 1 87 ? 29.219 -32.312 -18.547 1 92.12 87 ALA A C 1
ATOM 683 O O . ALA A 1 87 ? 28.875 -33.188 -17.781 1 92.12 87 ALA A O 1
ATOM 684 N N . GLY A 1 88 ? 28.453 -31.297 -18.875 1 90.31 88 GLY A N 1
ATOM 685 C CA . GLY A 1 88 ? 27.078 -31.219 -18.406 1 90.31 88 GLY A CA 1
ATOM 686 C C . GLY A 1 88 ? 26.953 -30.703 -16.984 1 90.31 88 GLY A C 1
ATOM 687 O O . GLY A 1 88 ? 25.969 -30.969 -16.297 1 90.31 88 GLY A O 1
ATOM 688 N N . ASP A 1 89 ? 27.969 -29.984 -16.453 1 94.25 89 ASP A N 1
ATOM 689 C CA . ASP A 1 89 ? 27.938 -29.562 -15.055 1 94.25 89 ASP A CA 1
ATOM 690 C C . ASP A 1 89 ? 28.125 -28.047 -14.945 1 94.25 89 ASP A C 1
ATOM 692 O O . ASP A 1 89 ? 28.578 -27.547 -13.906 1 94.25 89 ASP A O 1
ATOM 696 N N . CYS A 1 90 ? 27.875 -27.281 -15.961 1 97.31 90 CYS A N 1
ATOM 697 C CA . CYS A 1 90 ? 28.031 -25.828 -15.953 1 97.31 90 CYS A CA 1
ATOM 698 C C . CYS A 1 90 ? 27.078 -25.172 -14.945 1 97.31 90 CYS A C 1
ATOM 700 O O . CYS A 1 90 ? 25.969 -25.641 -14.75 1 97.31 90 CYS A O 1
ATOM 702 N N . CYS A 1 91 ? 27.578 -24.109 -14.352 1 98.12 91 CYS A N 1
ATOM 703 C CA . CYS A 1 91 ? 26.625 -23.188 -13.734 1 98.12 91 CYS A CA 1
ATOM 704 C C . CYS A 1 91 ? 25.641 -22.641 -14.773 1 98.12 91 CYS A C 1
ATOM 706 O O . CYS A 1 91 ? 25.969 -22.562 -15.961 1 98.12 91 CYS A O 1
ATOM 708 N N . THR A 1 92 ? 24.484 -22.281 -14.312 1 97.81 92 THR A N 1
ATOM 709 C CA . THR A 1 92 ? 23.422 -21.922 -15.25 1 97.81 92 THR A CA 1
ATOM 710 C C . THR A 1 92 ? 23.734 -20.578 -15.93 1 97.81 92 THR A C 1
ATOM 712 O O . THR A 1 92 ? 23.156 -20.266 -16.969 1 97.81 92 THR A O 1
ATOM 715 N N . ASP A 1 93 ? 24.656 -19.766 -15.344 1 97.38 93 ASP A N 1
ATOM 716 C CA . ASP A 1 93 ? 24.969 -18.469 -15.938 1 97.38 93 ASP A CA 1
ATOM 717 C C . ASP A 1 93 ? 26.312 -18.516 -16.672 1 97.38 93 ASP A C 1
ATOM 719 O O . ASP A 1 93 ? 26.891 -17.484 -16.984 1 97.38 93 ASP A O 1
ATOM 723 N N . TYR A 1 94 ? 26.891 -19.75 -16.969 1 97.88 94 TYR A N 1
ATOM 724 C CA . TYR A 1 94 ? 28.172 -19.891 -17.656 1 97.88 94 TYR A CA 1
ATOM 725 C C . TYR A 1 94 ? 28.172 -19.156 -18.984 1 97.88 94 TYR A C 1
ATOM 727 O O . TYR A 1 94 ? 29.078 -18.375 -19.281 1 97.88 94 TYR A O 1
ATOM 735 N N . SER A 1 95 ? 27.109 -19.359 -19.781 1 96.69 95 SER A N 1
ATOM 736 C CA . SER A 1 95 ? 27.062 -18.766 -21.109 1 96.69 95 SER A CA 1
ATOM 737 C C . SER A 1 95 ? 27.016 -17.25 -21.047 1 96.69 95 SER A C 1
ATOM 739 O O . SER A 1 95 ? 27.641 -16.562 -21.859 1 96.69 95 SER A O 1
ATOM 741 N N . SER A 1 96 ? 26.25 -16.719 -20.062 1 95.62 96 SER A N 1
ATOM 742 C CA . SER A 1 96 ? 26.125 -15.273 -19.969 1 95.62 96 SER A CA 1
ATOM 743 C C . SER A 1 96 ? 27.359 -14.641 -19.344 1 95.62 96 SER A C 1
ATOM 745 O O . SER A 1 96 ? 27.828 -13.594 -19.812 1 95.62 96 SER A O 1
ATOM 747 N N . VAL A 1 97 ? 27.938 -15.273 -18.375 1 95.56 97 VAL A N 1
ATOM 748 C CA . VAL A 1 97 ? 29.031 -14.672 -17.625 1 95.56 97 VAL A CA 1
ATOM 749 C C . VAL A 1 97 ? 30.344 -14.93 -18.359 1 95.56 97 VAL A C 1
ATOM 751 O O . VAL A 1 97 ? 31.172 -14.016 -18.5 1 95.56 97 VAL A O 1
ATOM 754 N N . CYS A 1 98 ? 30.594 -16.188 -18.859 1 95.56 98 CYS A N 1
ATOM 755 C CA . CYS A 1 98 ? 31.906 -16.562 -19.406 1 95.56 98 CYS A CA 1
ATOM 756 C C . CYS A 1 98 ? 31.922 -16.422 -20.922 1 95.56 98 CYS A C 1
ATOM 758 O O . CYS A 1 98 ? 32.969 -16.172 -21.516 1 95.56 98 CYS A O 1
ATOM 760 N N . LYS A 1 99 ? 30.766 -16.547 -21.547 1 94.94 99 LYS A N 1
ATOM 761 C CA . LYS A 1 99 ? 30.719 -16.484 -23 1 94.94 99 LYS A CA 1
ATOM 762 C C . LYS A 1 99 ? 30.062 -15.195 -23.484 1 94.94 99 LYS A C 1
ATOM 764 O O . LYS A 1 99 ? 30 -14.938 -24.688 1 94.94 99 LYS A O 1
ATOM 769 N N . LYS A 1 100 ? 29.5 -14.359 -22.641 1 92.31 100 LYS A N 1
ATOM 770 C CA . LYS A 1 100 ? 28.922 -13.047 -22.891 1 92.31 100 LYS A CA 1
ATOM 771 C C . LYS A 1 100 ? 27.688 -13.156 -23.797 1 92.31 100 LYS A C 1
ATOM 773 O O . LYS A 1 100 ? 27.438 -12.273 -24.609 1 92.31 100 LYS A O 1
ATOM 778 N N . GLU A 1 101 ? 27.062 -14.281 -23.609 1 95.5 101 GLU A N 1
ATOM 779 C CA . GLU A 1 101 ? 25.766 -14.43 -24.281 1 95.5 101 GLU A CA 1
ATOM 780 C C . GLU A 1 101 ? 24.656 -13.797 -23.453 1 95.5 101 GLU A C 1
ATOM 782 O O . GLU A 1 101 ? 24.812 -13.555 -22.25 1 95.5 101 GLU A O 1
ATOM 787 N N . ASN A 1 102 ? 23.531 -13.523 -24.172 1 96.5 102 ASN A N 1
ATOM 788 C CA . ASN A 1 102 ? 22.391 -12.961 -23.469 1 96.5 102 ASN A CA 1
ATOM 789 C C . ASN A 1 102 ? 21.781 -13.969 -22.5 1 96.5 102 ASN A C 1
ATOM 791 O O . ASN A 1 102 ? 21.688 -15.156 -22.797 1 96.5 102 ASN A O 1
ATOM 795 N N . ARG A 1 103 ? 21.438 -13.477 -21.391 1 97.19 103 ARG A N 1
ATOM 796 C CA . ARG A 1 103 ? 20.562 -14.266 -20.547 1 97.19 103 ARG A CA 1
ATOM 797 C C . ARG A 1 103 ? 19.203 -14.492 -21.219 1 97.19 103 ARG A C 1
ATOM 799 O O . ARG A 1 103 ? 18.828 -13.734 -22.109 1 97.19 103 ARG A O 1
ATOM 806 N N . TRP A 1 104 ? 18.484 -15.508 -20.734 1 98 104 TRP A N 1
ATOM 807 C CA . TRP A 1 104 ? 17.156 -15.766 -21.297 1 98 104 TRP A CA 1
ATOM 808 C C . TRP A 1 104 ? 16.266 -14.531 -21.172 1 98 104 TRP A C 1
ATOM 810 O O . TRP A 1 104 ? 15.555 -14.18 -22.125 1 98 104 TRP A O 1
ATOM 820 N N . ALA A 1 105 ? 16.266 -13.867 -20.016 1 97.25 105 ALA A N 1
ATOM 821 C CA . ALA A 1 105 ? 15.398 -12.734 -19.719 1 97.25 105 ALA A CA 1
ATOM 822 C C . ALA A 1 105 ? 15.719 -11.539 -20.609 1 97.25 105 ALA A C 1
ATOM 824 O O . ALA A 1 105 ? 14.875 -10.656 -20.812 1 97.25 105 ALA A O 1
ATOM 825 N N . ASP A 1 106 ? 16.922 -11.523 -21.219 1 96.56 106 ASP A N 1
ATOM 826 C CA . ASP A 1 106 ? 17.375 -10.375 -22 1 96.56 106 ASP A CA 1
ATOM 827 C C . ASP A 1 106 ? 17.031 -10.547 -23.469 1 96.56 106 ASP A C 1
ATOM 829 O O . ASP A 1 106 ? 17.125 -9.602 -24.25 1 96.56 106 ASP A O 1
ATOM 833 N N . ASP A 1 107 ? 16.641 -11.742 -23.828 1 96.19 107 ASP A N 1
ATOM 834 C CA . ASP A 1 107 ? 16.266 -12.008 -25.203 1 96.19 107 ASP A CA 1
ATOM 835 C C . ASP A 1 107 ? 14.867 -11.461 -25.5 1 96.19 107 ASP A C 1
ATOM 837 O O . ASP A 1 107 ? 14.094 -11.18 -24.594 1 96.19 107 ASP A O 1
ATOM 841 N N . TYR A 1 108 ? 14.578 -11.352 -26.719 1 94.81 108 TYR A N 1
ATOM 842 C CA . TYR A 1 108 ? 13.227 -10.992 -27.141 1 94.81 108 TYR A CA 1
ATOM 843 C C . TYR A 1 108 ? 12.281 -12.18 -27 1 94.81 108 TYR A C 1
ATOM 845 O O . TYR A 1 108 ? 12.719 -13.328 -26.984 1 94.81 108 TYR A O 1
ATOM 853 N N . CYS A 1 109 ? 11.023 -11.852 -26.953 1 94.69 109 CYS A N 1
ATOM 854 C CA . CYS A 1 109 ? 10.008 -12.898 -26.906 1 94.69 109 CYS A CA 1
ATOM 855 C C . CYS A 1 109 ? 9.93 -13.641 -28.234 1 94.69 109 CYS A C 1
ATOM 857 O O . CYS A 1 109 ? 9.781 -13.008 -29.297 1 94.69 109 CYS A O 1
ATOM 859 N N . GLU A 1 110 ? 10.094 -14.82 -28.172 1 90.19 110 GLU A N 1
ATOM 860 C CA . GLU A 1 110 ? 9.953 -15.641 -29.375 1 90.19 110 GLU A CA 1
ATOM 861 C C . GLU A 1 110 ? 8.664 -16.469 -29.328 1 90.19 110 GLU A C 1
ATOM 863 O O . GLU A 1 110 ? 8.32 -17.031 -28.281 1 90.19 110 GLU A O 1
ATOM 868 N N . ASP A 1 111 ? 7.93 -16.5 -30.422 1 89.44 111 ASP A N 1
ATOM 869 C CA . ASP A 1 111 ? 6.777 -17.391 -30.531 1 89.44 111 ASP A CA 1
ATOM 870 C C . ASP A 1 111 ? 7.211 -18.797 -30.891 1 89.44 111 ASP A C 1
ATOM 872 O O . ASP A 1 111 ? 7.582 -19.062 -32.031 1 89.44 111 ASP A O 1
ATOM 876 N N . ILE A 1 112 ? 7.105 -19.672 -29.953 1 92.56 112 ILE A N 1
ATOM 877 C CA . ILE A 1 112 ? 7.508 -21.062 -30.172 1 92.56 112 ILE A CA 1
ATOM 878 C C . ILE A 1 112 ? 6.379 -21.828 -30.859 1 92.56 112 ILE A C 1
ATOM 880 O O . ILE A 1 112 ? 5.516 -22.406 -30.188 1 92.56 112 ILE A O 1
ATOM 884 N N . THR A 1 113 ? 6.324 -21.953 -32.094 1 87.25 113 THR A N 1
ATOM 885 C CA . THR A 1 113 ? 5.227 -22.562 -32.844 1 87.25 113 THR A CA 1
ATOM 886 C C . THR A 1 113 ? 5.34 -24.078 -32.844 1 87.25 113 THR A C 1
ATOM 888 O O . THR A 1 113 ? 4.324 -24.781 -32.781 1 87.25 113 THR A O 1
ATOM 891 N N . THR A 1 114 ? 6.605 -24.562 -32.906 1 90.94 114 THR A N 1
ATOM 892 C CA . THR A 1 114 ? 6.875 -26 -32.812 1 90.94 114 THR A CA 1
ATOM 893 C C . THR A 1 114 ? 7.949 -26.281 -31.75 1 90.94 114 THR A C 1
ATOM 895 O O . THR A 1 114 ? 8.938 -25.547 -31.656 1 90.94 114 THR A O 1
ATOM 898 N N . PRO A 1 115 ? 7.648 -27.359 -31.016 1 94.56 115 PRO A N 1
ATOM 899 C CA . PRO A 1 115 ? 8.672 -27.688 -30.016 1 94.56 115 PRO A CA 1
ATOM 900 C C . PRO A 1 115 ? 10.031 -27.969 -30.641 1 94.56 115 PRO A C 1
ATOM 902 O O . PRO A 1 115 ? 10.117 -28.656 -31.672 1 94.56 115 PRO A O 1
ATOM 905 N N . LYS A 1 116 ? 10.992 -27.375 -30.156 1 95.69 116 LYS A N 1
ATOM 906 C CA . LYS A 1 116 ? 12.375 -27.656 -30.531 1 95.69 116 LYS A CA 1
ATOM 907 C C . LYS A 1 116 ? 13.117 -28.375 -29.422 1 95.69 116 LYS A C 1
ATOM 909 O O . LYS A 1 116 ? 13.812 -27.75 -28.625 1 95.69 116 LYS A O 1
ATOM 914 N N . CYS A 1 117 ? 13.039 -29.688 -29.516 1 96.19 117 CYS A N 1
ATOM 915 C CA . CYS A 1 117 ? 13.648 -30.516 -28.469 1 96.19 117 CYS A CA 1
ATOM 916 C C . CYS A 1 117 ? 14.906 -31.203 -28.984 1 96.19 117 CYS A C 1
ATOM 918 O O . CYS A 1 117 ? 14.969 -31.609 -30.141 1 96.19 117 CYS A O 1
ATOM 920 N N . PRO A 1 118 ? 15.867 -31.297 -28.125 1 94.69 118 PRO A N 1
ATOM 921 C CA . PRO A 1 118 ? 17.031 -32.094 -28.484 1 94.69 118 PRO A CA 1
ATOM 922 C C . PRO A 1 118 ? 16.688 -33.562 -28.734 1 94.69 118 PRO A C 1
ATOM 924 O O . PRO A 1 118 ? 15.594 -34 -28.391 1 94.69 118 PRO A O 1
ATOM 927 N N . ALA A 1 119 ? 17.688 -34.25 -29.328 1 91.94 119 ALA A N 1
ATOM 928 C CA . ALA A 1 119 ? 17.484 -35.688 -29.609 1 91.94 119 ALA A CA 1
ATOM 929 C C . ALA A 1 119 ? 17.219 -36.469 -28.328 1 91.94 119 ALA A C 1
ATOM 931 O O . ALA A 1 119 ? 17.828 -36.188 -27.281 1 91.94 119 ALA A O 1
ATOM 932 N N . GLY A 1 120 ? 16.312 -37.375 -28.406 1 90.94 120 GLY A N 1
ATOM 933 C CA . GLY A 1 120 ? 15.992 -38.219 -27.266 1 90.94 120 GLY A CA 1
ATOM 934 C C . GLY A 1 120 ? 14.672 -37.844 -26.609 1 90.94 120 GLY A C 1
ATOM 935 O O . GLY A 1 120 ? 14.086 -38.688 -25.906 1 90.94 120 GLY A O 1
ATOM 936 N N . PHE A 1 121 ? 14.242 -36.656 -26.859 1 93.69 121 PHE A N 1
ATOM 937 C CA . PHE A 1 121 ? 12.953 -36.25 -26.312 1 93.69 121 PHE A CA 1
ATOM 938 C C . PHE A 1 121 ? 11.82 -36.656 -27.25 1 93.69 121 PHE A C 1
ATOM 940 O O . PHE A 1 121 ? 11.805 -36.25 -28.406 1 93.69 121 PHE A O 1
ATOM 947 N N . THR A 1 122 ? 10.938 -37.438 -26.766 1 88.44 122 THR A N 1
ATOM 948 C CA . THR A 1 122 ? 9.82 -37.875 -27.594 1 88.44 122 THR A CA 1
ATOM 949 C C . THR A 1 122 ? 8.641 -36.906 -27.469 1 88.44 122 THR A C 1
ATOM 951 O O . THR A 1 122 ? 7.785 -36.875 -28.359 1 88.44 122 THR A O 1
ATOM 954 N N . GLN A 1 123 ? 8.523 -36.219 -26.422 1 93.25 123 GLN A N 1
ATOM 955 C CA . GLN A 1 123 ? 7.52 -35.188 -26.188 1 93.25 123 GLN A CA 1
ATOM 956 C C . GLN A 1 123 ? 8.055 -34.094 -25.266 1 93.25 123 GLN A C 1
ATOM 958 O O . GLN A 1 123 ? 8.969 -34.344 -24.484 1 93.25 123 GLN A O 1
ATOM 963 N N . PRO A 1 124 ? 7.496 -32.906 -25.391 1 97.25 124 PRO A N 1
ATOM 964 C CA . PRO A 1 124 ? 7.941 -31.812 -24.516 1 97.25 124 PRO A CA 1
ATOM 965 C C . PRO A 1 124 ? 7.668 -32.094 -23.047 1 97.25 124 PRO A C 1
ATOM 967 O O . PRO A 1 124 ? 6.543 -32.438 -22.672 1 97.25 124 PRO A O 1
ATOM 970 N N . PRO A 1 125 ? 8.633 -31.953 -22.188 1 98.31 125 PRO A N 1
ATOM 971 C CA . PRO A 1 125 ? 8.398 -32.094 -20.75 1 98.31 125 PRO A CA 1
ATOM 972 C C . PRO A 1 125 ? 7.594 -30.938 -20.156 1 98.31 125 PRO A C 1
ATOM 974 O O . PRO A 1 125 ? 7.457 -29.891 -20.797 1 98.31 125 PRO A O 1
ATOM 977 N N . LEU A 1 126 ? 7.043 -31.172 -19.016 1 98.88 126 LEU A N 1
ATOM 978 C CA . LEU A 1 126 ? 6.305 -30.141 -18.281 1 98.88 126 LEU A CA 1
ATOM 979 C C . LEU A 1 126 ? 6.898 -29.938 -16.906 1 98.88 126 LEU A C 1
ATOM 981 O O . LEU A 1 126 ? 7.105 -30.891 -16.156 1 98.88 126 LEU A O 1
ATOM 985 N N . ILE A 1 127 ? 7.234 -28.672 -16.578 1 98.94 127 ILE A N 1
ATOM 986 C CA . ILE A 1 127 ? 7.707 -28.297 -15.25 1 98.94 127 ILE A CA 1
ATOM 987 C C . ILE A 1 127 ? 6.656 -27.438 -14.547 1 98.94 127 ILE A C 1
ATOM 989 O O . ILE A 1 127 ? 6.27 -26.391 -15.055 1 98.94 127 ILE A O 1
ATOM 993 N N . LEU A 1 128 ? 6.152 -27.922 -13.445 1 98.94 128 LEU A N 1
ATOM 994 C CA . LEU A 1 128 ? 5.297 -27.141 -12.547 1 98.94 128 LEU A CA 1
ATOM 995 C C . LEU A 1 128 ? 6.117 -26.516 -11.422 1 98.94 128 LEU A C 1
ATOM 997 O O . LEU A 1 128 ? 6.656 -27.219 -10.57 1 98.94 128 LEU A O 1
ATOM 1001 N N . PHE A 1 129 ? 6.285 -25.219 -11.461 1 98.94 129 PHE A N 1
ATOM 1002 C CA . PHE A 1 129 ? 7.109 -24.438 -10.547 1 98.94 129 PHE A CA 1
ATOM 1003 C C . PHE A 1 129 ? 6.246 -23.609 -9.602 1 98.94 129 PHE A C 1
ATOM 1005 O O . PHE A 1 129 ? 5.559 -22.688 -10.039 1 98.94 129 PHE A O 1
ATOM 1012 N N . SER A 1 130 ? 6.285 -23.906 -8.258 1 98.81 130 SER A N 1
ATOM 1013 C CA . SER A 1 130 ? 5.422 -23.203 -7.316 1 98.81 130 SER A CA 1
ATOM 1014 C C . SER A 1 130 ? 6.223 -22.219 -6.461 1 98.81 130 SER A C 1
ATOM 1016 O O . SER A 1 130 ? 7.234 -22.594 -5.863 1 98.81 130 SER A O 1
ATOM 1018 N N . LEU A 1 131 ? 5.812 -21.062 -6.441 1 98.88 131 LEU A N 1
ATOM 1019 C CA . LEU A 1 131 ? 6.273 -20.031 -5.52 1 98.88 131 LEU A CA 1
ATOM 1020 C C . LEU A 1 131 ? 5.246 -19.781 -4.422 1 98.88 131 LEU A C 1
ATOM 1022 O O . LEU A 1 131 ? 4.297 -19.016 -4.617 1 98.88 131 LEU A O 1
ATOM 1026 N N . ASP A 1 132 ? 5.492 -20.344 -3.262 1 98.69 132 ASP A N 1
ATOM 1027 C CA . ASP A 1 132 ? 4.516 -20.359 -2.178 1 98.69 132 ASP A CA 1
ATOM 1028 C C . ASP A 1 132 ? 4.141 -18.938 -1.752 1 98.69 132 ASP A C 1
ATOM 1030 O O . ASP A 1 132 ? 5.02 -18.125 -1.48 1 98.69 132 ASP A O 1
ATOM 1034 N N . GLY A 1 133 ? 2.887 -18.688 -1.718 1 98.75 133 GLY A N 1
ATOM 1035 C CA . GLY A 1 133 ? 2.385 -17.438 -1.18 1 98.75 133 GLY A CA 1
ATOM 1036 C C . GLY A 1 133 ? 2.646 -16.25 -2.086 1 98.75 133 GLY A C 1
ATOM 1037 O O . GLY A 1 133 ? 2.641 -15.109 -1.634 1 98.75 133 GLY A O 1
ATOM 1038 N N . PHE A 1 134 ? 2.99 -16.422 -3.354 1 98.81 134 PHE A N 1
ATOM 1039 C CA . PHE A 1 134 ? 3.221 -15.32 -4.289 1 98.81 134 PHE A CA 1
ATOM 1040 C C . PHE A 1 134 ? 1.901 -14.688 -4.711 1 98.81 134 PHE A C 1
ATOM 1042 O O . PHE A 1 134 ? 1.294 -15.102 -5.699 1 98.81 134 PHE A O 1
ATOM 1049 N N . ARG A 1 135 ? 1.561 -13.641 -3.98 1 98.56 135 ARG A N 1
ATOM 1050 C CA . ARG A 1 135 ? 0.354 -12.867 -4.258 1 98.56 135 ARG A CA 1
ATOM 1051 C C . ARG A 1 135 ? 0.394 -12.273 -5.66 1 98.56 135 ARG A C 1
ATOM 1053 O O . ARG A 1 135 ? 1.408 -11.711 -6.07 1 98.56 135 ARG A O 1
ATOM 1060 N N . ALA A 1 136 ? -0.677 -12.406 -6.441 1 98.5 136 ALA A N 1
ATOM 1061 C CA . ALA A 1 136 ? -0.73 -11.953 -7.828 1 98.5 136 ALA A CA 1
ATOM 1062 C C . ALA A 1 136 ? -0.365 -10.477 -7.938 1 98.5 136 ALA A C 1
ATOM 1064 O O . ALA A 1 136 ? 0.312 -10.07 -8.883 1 98.5 136 ALA A O 1
ATOM 1065 N N . GLU A 1 137 ? -0.763 -9.688 -6.98 1 97.81 137 GLU A N 1
ATOM 1066 C CA . GLU A 1 137 ? -0.554 -8.242 -7.004 1 97.81 137 GLU A CA 1
ATOM 1067 C C . GLU A 1 137 ? 0.933 -7.902 -6.977 1 97.81 137 GLU A C 1
ATOM 1069 O O . GLU A 1 137 ? 1.334 -6.82 -7.414 1 97.81 137 GLU A O 1
ATOM 1074 N N . TYR A 1 138 ? 1.784 -8.766 -6.445 1 98.56 138 TYR A N 1
ATOM 1075 C CA . TYR A 1 138 ? 3.215 -8.492 -6.379 1 98.56 138 TYR A CA 1
ATOM 1076 C C . TYR A 1 138 ? 3.791 -8.242 -7.766 1 98.56 138 TYR A C 1
ATOM 1078 O O . TYR A 1 138 ? 4.586 -7.32 -7.957 1 98.56 138 TYR A O 1
ATOM 1086 N N . LEU A 1 139 ? 3.402 -9.094 -8.688 1 97.81 139 LEU A N 1
ATOM 1087 C CA . LEU A 1 139 ? 3.926 -8.969 -10.047 1 97.81 139 LEU A CA 1
ATOM 1088 C C . LEU A 1 139 ? 3.379 -7.719 -10.727 1 97.81 139 LEU A C 1
ATOM 1090 O O . LEU A 1 139 ? 4.062 -7.105 -11.547 1 97.81 139 LEU A O 1
ATOM 1094 N N . GLN A 1 140 ? 2.184 -7.348 -10.383 1 95.25 140 GLN A N 1
ATOM 1095 C CA . GLN A 1 140 ? 1.592 -6.137 -10.938 1 95.25 140 GLN A CA 1
ATOM 1096 C C . GLN A 1 140 ? 2.271 -4.887 -10.375 1 95.25 140 GLN A C 1
ATOM 1098 O O . GLN A 1 140 ? 2.582 -3.955 -11.117 1 95.25 140 GLN A O 1
ATOM 1103 N N . THR A 1 141 ? 2.559 -4.891 -9.125 1 96 141 THR A N 1
ATOM 1104 C CA . THR A 1 141 ? 3.043 -3.721 -8.398 1 96 141 THR A CA 1
ATOM 1105 C C . THR A 1 141 ? 4.555 -3.57 -8.562 1 96 141 THR A C 1
ATOM 1107 O O . THR A 1 141 ? 5.059 -2.455 -8.703 1 96 141 THR A O 1
ATOM 1110 N N . TRP A 1 142 ? 5.289 -4.703 -8.57 1 97.81 142 TRP A N 1
ATOM 1111 C CA . TRP A 1 142 ? 6.742 -4.637 -8.5 1 97.81 142 TRP A CA 1
ATOM 1112 C C . TRP A 1 142 ? 7.383 -5.391 -9.664 1 97.81 142 TRP A C 1
ATOM 1114 O O . TRP A 1 142 ? 8.477 -5.949 -9.523 1 97.81 142 TRP A O 1
ATOM 1124 N N . TYR A 1 143 ? 6.734 -5.453 -10.805 1 96.81 143 TYR A N 1
ATOM 1125 C CA . TYR A 1 143 ? 7.207 -6.18 -11.977 1 96.81 143 TYR A CA 1
ATOM 1126 C C . TYR A 1 143 ? 8.633 -5.77 -12.336 1 96.81 143 TYR A C 1
ATOM 1128 O O . TYR A 1 143 ? 9.422 -6.598 -12.789 1 96.81 143 TYR A O 1
ATOM 1136 N N . LYS A 1 144 ? 9.023 -4.539 -12.016 1 96.31 144 LYS A N 1
ATOM 1137 C CA . LYS A 1 144 ? 10.336 -4.012 -12.398 1 96.31 144 LYS A CA 1
ATOM 1138 C C . LYS A 1 144 ? 11.453 -4.719 -11.633 1 96.31 144 LYS A C 1
ATOM 1140 O O . LYS A 1 144 ? 12.578 -4.812 -12.125 1 96.31 144 LYS A O 1
ATOM 1145 N N . LEU A 1 145 ? 11.094 -5.305 -10.531 1 98.19 145 LEU A N 1
ATOM 1146 C CA . LEU A 1 145 ? 12.086 -5.941 -9.672 1 98.19 145 LEU A CA 1
ATOM 1147 C C . LEU A 1 145 ? 12.211 -7.426 -9.992 1 98.19 145 LEU A C 1
ATOM 1149 O O . LEU A 1 145 ? 13.062 -8.117 -9.43 1 98.19 145 LEU A O 1
ATOM 1153 N N . MET A 1 146 ? 11.328 -7.906 -10.883 1 98.56 146 MET A N 1
ATOM 1154 C CA . MET A 1 146 ? 11.289 -9.32 -11.242 1 98.56 146 MET A CA 1
ATOM 1155 C C . MET A 1 146 ? 11.32 -9.492 -12.758 1 98.56 146 MET A C 1
ATOM 1157 O O . MET A 1 146 ? 10.367 -10 -13.352 1 98.56 146 MET A O 1
ATOM 1161 N N . PRO A 1 147 ? 12.461 -9.188 -13.398 1 98.25 147 PRO A N 1
ATOM 1162 C CA . PRO A 1 147 ? 12.508 -9.164 -14.859 1 98.25 147 PRO A CA 1
ATOM 1163 C C . PRO A 1 147 ? 12.273 -10.539 -15.477 1 98.25 147 PRO A C 1
ATOM 1165 O O . PRO A 1 147 ? 11.695 -10.641 -16.562 1 98.25 147 PRO A O 1
ATOM 1168 N N . VAL A 1 148 ? 12.695 -11.641 -14.805 1 98.75 148 VAL A N 1
ATOM 1169 C CA . VAL A 1 148 ? 12.562 -12.977 -15.391 1 98.75 148 VAL A CA 1
ATOM 1170 C C . VAL A 1 148 ? 11.094 -13.398 -15.383 1 98.75 148 VAL A C 1
ATOM 1172 O O . VAL A 1 148 ? 10.539 -13.773 -16.422 1 98.75 148 VAL A O 1
ATOM 1175 N N . ILE A 1 149 ? 10.43 -13.305 -14.227 1 98.88 149 ILE A N 1
ATOM 1176 C CA . ILE A 1 149 ? 9.039 -13.719 -14.102 1 98.88 149 ILE A CA 1
ATOM 1177 C C . ILE A 1 149 ? 8.148 -12.812 -14.953 1 98.88 149 ILE A C 1
ATOM 1179 O O . ILE A 1 149 ? 7.168 -13.273 -15.539 1 98.88 149 ILE A O 1
ATOM 1183 N N . ASN A 1 150 ? 8.523 -11.516 -14.961 1 98.31 150 ASN A N 1
ATOM 1184 C CA . ASN A 1 150 ? 7.766 -10.594 -15.805 1 98.31 150 ASN A CA 1
ATOM 1185 C C . ASN A 1 150 ? 7.867 -10.984 -17.281 1 98.31 150 ASN A C 1
ATOM 1187 O O . ASN A 1 150 ? 6.902 -10.828 -18.031 1 98.31 150 ASN A O 1
ATOM 1191 N N . LYS A 1 151 ? 9.055 -11.406 -17.719 1 98.25 151 LYS A N 1
ATOM 1192 C CA . LYS A 1 151 ? 9.188 -11.836 -19.109 1 98.25 151 LYS A CA 1
ATOM 1193 C C . LYS A 1 151 ? 8.352 -13.086 -19.375 1 98.25 151 LYS A C 1
ATOM 1195 O O . LYS A 1 151 ? 7.727 -13.203 -20.422 1 98.25 151 LYS A O 1
ATOM 1200 N N . LEU A 1 152 ? 8.414 -14.047 -18.438 1 98.56 152 LEU A N 1
ATOM 1201 C CA . LEU A 1 152 ? 7.574 -15.227 -18.578 1 98.56 152 LEU A CA 1
ATOM 1202 C C . LEU A 1 152 ? 6.109 -14.836 -18.781 1 98.56 152 LEU A C 1
ATOM 1204 O O . LEU A 1 152 ? 5.418 -15.406 -19.625 1 98.56 152 LEU A O 1
ATOM 1208 N N . LYS A 1 153 ? 5.668 -13.906 -17.984 1 98.06 153 LYS A N 1
ATOM 1209 C CA . LYS A 1 153 ? 4.297 -13.406 -18.078 1 98.06 153 LYS A CA 1
ATOM 1210 C C . LYS A 1 153 ? 4.043 -12.758 -19.438 1 98.06 153 LYS A C 1
ATOM 1212 O O . LYS A 1 153 ? 3.078 -13.102 -20.125 1 98.06 153 LYS A O 1
ATOM 1217 N N . THR A 1 154 ? 4.93 -11.875 -19.906 1 97.12 154 THR A N 1
ATOM 1218 C CA . THR A 1 154 ? 4.719 -11.055 -21.094 1 97.12 154 THR A CA 1
ATOM 1219 C C . THR A 1 154 ? 4.832 -11.898 -22.359 1 97.12 154 THR A C 1
ATOM 1221 O O . THR A 1 154 ? 4.137 -11.648 -23.344 1 97.12 154 THR A O 1
ATOM 1224 N N . CYS A 1 155 ? 5.762 -12.93 -22.328 1 97.94 155 CYS A N 1
ATOM 1225 C CA . CYS A 1 155 ? 6.012 -13.742 -23.516 1 97.94 155 CYS A CA 1
ATOM 1226 C C . CYS A 1 155 ? 5.094 -14.953 -23.547 1 97.94 155 CYS A C 1
ATOM 1228 O O . CYS A 1 155 ? 4.91 -15.57 -24.594 1 97.94 155 CYS A O 1
ATOM 1230 N N . GLY A 1 156 ? 4.535 -15.32 -22.391 1 98.06 156 GLY A N 1
ATOM 1231 C CA . GLY A 1 156 ? 3.74 -16.531 -22.297 1 98.06 156 GLY A CA 1
ATOM 1232 C C . GLY A 1 156 ? 2.256 -16.266 -22.156 1 98.06 156 GLY A C 1
ATOM 1233 O O . GLY A 1 156 ? 1.729 -15.32 -22.75 1 98.06 156 GLY A O 1
ATOM 1234 N N . THR A 1 157 ? 1.651 -17.203 -21.5 1 98.25 157 THR A N 1
ATOM 1235 C CA . THR A 1 157 ? 0.238 -17.109 -21.156 1 98.25 157 THR A CA 1
ATOM 1236 C C . THR A 1 157 ? 0.066 -16.844 -19.656 1 98.25 157 THR A C 1
ATOM 1238 O O . THR A 1 157 ? 0.777 -17.438 -18.844 1 98.25 157 THR A O 1
ATOM 1241 N N . HIS A 1 158 ? -0.729 -15.852 -19.344 1 98.44 158 HIS A N 1
ATOM 1242 C CA . HIS A 1 158 ? -0.93 -15.555 -17.938 1 98.44 158 HIS A CA 1
ATOM 1243 C C . HIS A 1 158 ? -2.361 -15.109 -17.656 1 98.44 158 HIS A C 1
ATOM 1245 O O . HIS A 1 158 ? -3.127 -14.859 -18.594 1 98.44 158 HIS A O 1
ATOM 1251 N N . SER A 1 159 ? -2.732 -15.156 -16.406 1 98 159 SER A N 1
ATOM 1252 C CA . SER A 1 159 ? -3.973 -14.57 -15.906 1 98 159 SER A CA 1
ATOM 1253 C C . SER A 1 159 ? -3.693 -13.43 -14.93 1 98 159 SER A C 1
ATOM 1255 O O . SER A 1 159 ? -2.621 -13.367 -14.328 1 98 159 SER A O 1
ATOM 1257 N N . LYS A 1 160 ? -4.703 -12.477 -14.836 1 96.31 160 LYS A N 1
ATOM 1258 C CA . LYS A 1 160 ? -4.547 -11.43 -13.836 1 96.31 160 LYS A CA 1
ATOM 1259 C C . LYS A 1 160 ? -4.328 -12.023 -12.445 1 96.31 160 LYS A C 1
ATOM 1261 O O . LYS A 1 160 ? -3.543 -11.5 -11.656 1 96.31 160 LYS A O 1
ATOM 1266 N N . TYR A 1 161 ? -5.07 -13.031 -12.234 1 97.69 161 TYR A N 1
ATOM 1267 C CA . TYR A 1 161 ? -4.871 -13.82 -11.023 1 97.69 161 TYR A CA 1
ATOM 1268 C C . TYR A 1 161 ? -5.488 -15.203 -11.172 1 97.69 161 TYR A C 1
ATOM 1270 O O . TYR A 1 161 ? -6.277 -15.445 -12.086 1 97.69 161 TYR A O 1
ATOM 1278 N N . MET A 1 162 ? -5.043 -16.078 -10.359 1 98.5 162 MET A N 1
ATOM 1279 C CA . MET A 1 162 ? -5.641 -17.406 -10.164 1 98.5 162 MET A CA 1
ATOM 1280 C C . MET A 1 162 ? -6.262 -17.516 -8.773 1 98.5 162 MET A C 1
ATOM 1282 O O . MET A 1 162 ? -5.688 -17.047 -7.793 1 98.5 162 MET A O 1
ATOM 1286 N N . ARG A 1 163 ? -7.453 -18.031 -8.703 1 98.06 163 ARG A N 1
ATOM 1287 C CA . ARG A 1 163 ? -8.164 -18.094 -7.426 1 98.06 163 ARG A CA 1
ATOM 1288 C C . ARG A 1 163 ? -7.855 -19.406 -6.699 1 98.06 163 ARG A C 1
ATOM 1290 O O . ARG A 1 163 ? -7.996 -20.484 -7.27 1 98.06 163 ARG A O 1
ATOM 1297 N N . ALA A 1 164 ? -7.418 -19.297 -5.461 1 98.38 164 ALA A N 1
ATOM 1298 C CA . ALA A 1 164 ? -7.203 -20.453 -4.59 1 98.38 164 ALA A CA 1
ATOM 1299 C C . ALA A 1 164 ? -8.531 -21 -4.074 1 98.38 164 ALA A C 1
ATOM 1301 O O . ALA A 1 164 ? -9.562 -20.328 -4.152 1 98.38 164 ALA A O 1
ATOM 1302 N N . MET A 1 165 ? -8.492 -22.125 -3.648 1 98.38 165 MET A N 1
ATOM 1303 C CA . MET A 1 165 ? -9.664 -22.719 -3.004 1 98.38 165 MET A CA 1
ATOM 1304 C C . MET A 1 165 ? -9.688 -22.391 -1.516 1 98.38 165 MET A C 1
ATOM 1306 O O . MET A 1 165 ? -8.641 -22.203 -0.898 1 98.38 165 MET A O 1
ATOM 1310 N N . TYR A 1 166 ? -10.883 -22.312 -0.954 1 98.12 166 TYR A N 1
ATOM 1311 C CA . TYR A 1 166 ? -11.047 -22.094 0.478 1 98.12 166 TYR A CA 1
ATOM 1312 C C . TYR A 1 166 ? -10.797 -23.375 1.265 1 98.12 166 TYR A C 1
ATOM 1314 O O . TYR A 1 166 ? -11.273 -24.438 0.881 1 98.12 166 TYR A O 1
ATOM 1322 N N . PRO A 1 167 ? -10.117 -23.312 2.395 1 98.38 167 PRO A N 1
ATOM 1323 C CA . PRO A 1 167 ? -9.352 -22.125 2.805 1 98.38 167 PRO A CA 1
ATOM 1324 C C . PRO A 1 167 ? -8.078 -21.938 1.99 1 98.38 167 PRO A C 1
ATOM 1326 O O . PRO A 1 167 ? -7.492 -22.922 1.52 1 98.38 167 PRO A O 1
ATOM 1329 N N . THR A 1 168 ? -7.672 -20.703 1.813 1 98.56 168 THR A N 1
ATOM 1330 C CA . THR A 1 168 ? -6.496 -20.375 1.016 1 98.56 168 THR A CA 1
ATOM 1331 C C . THR A 1 168 ? -5.215 -20.672 1.799 1 98.56 168 THR A C 1
ATOM 1333 O O . THR A 1 168 ? -4.496 -19.734 2.182 1 98.56 168 THR A O 1
ATOM 1336 N N . LYS A 1 169 ? -5.027 -21.984 1.986 1 97.88 169 LYS A N 1
ATOM 1337 C CA . LYS A 1 169 ? -3.904 -22.453 2.789 1 97.88 169 LYS A CA 1
ATOM 1338 C C . LYS A 1 169 ? -2.941 -23.281 1.949 1 97.88 169 LYS A C 1
ATOM 1340 O O . LYS A 1 169 ? -3.314 -23.797 0.889 1 97.88 169 LYS A O 1
ATOM 1345 N N . THR A 1 170 ? -1.744 -23.484 2.402 1 97.44 170 THR A N 1
ATOM 1346 C CA . THR A 1 170 ? -0.622 -24.031 1.646 1 97.44 170 THR A CA 1
ATOM 1347 C C . THR A 1 170 ? -0.894 -25.469 1.241 1 97.44 170 THR A C 1
ATOM 1349 O O . THR A 1 170 ? -1.039 -25.781 0.055 1 97.44 170 THR A O 1
ATOM 1352 N N . PHE A 1 171 ? -1.139 -26.406 2.123 1 97.44 171 PHE A N 1
ATOM 1353 C CA . PHE A 1 171 ? -1.271 -27.828 1.787 1 97.44 171 PHE A CA 1
ATOM 1354 C C . PHE A 1 171 ? -2.545 -28.078 0.989 1 97.44 171 PHE A C 1
ATOM 1356 O O . PHE A 1 171 ? -2.512 -28.719 -0.055 1 97.44 171 PHE A O 1
ATOM 1363 N N . PRO A 1 172 ? -3.67 -27.469 1.438 1 98.25 172 PRO A N 1
ATOM 1364 C CA . PRO A 1 172 ? -4.895 -27.703 0.667 1 98.25 172 PRO A CA 1
ATOM 1365 C C . PRO A 1 172 ? -4.758 -27.281 -0.795 1 98.25 172 PRO A C 1
ATOM 1367 O O . PRO A 1 172 ? -5.145 -28.031 -1.695 1 98.25 172 PRO A O 1
ATOM 1370 N N . ASN A 1 173 ? -4.16 -26.156 -1.012 1 98.81 173 ASN A N 1
ATOM 1371 C CA . ASN A 1 173 ? -4.203 -25.625 -2.365 1 98.81 173 ASN A CA 1
ATOM 1372 C C . ASN A 1 173 ? -3.1 -26.203 -3.24 1 98.81 173 ASN A C 1
ATOM 1374 O O . ASN A 1 173 ? -3.281 -26.375 -4.449 1 98.81 173 ASN A O 1
ATOM 1378 N N . HIS A 1 174 ? -1.941 -26.531 -2.68 1 98.81 174 HIS A N 1
ATOM 1379 C CA . HIS A 1 174 ? -0.975 -27.281 -3.475 1 98.81 174 HIS A CA 1
ATOM 1380 C C . HIS A 1 174 ? -1.551 -28.625 -3.922 1 98.81 174 HIS A C 1
ATOM 1382 O O . HIS A 1 174 ? -1.35 -29.047 -5.066 1 98.81 174 HIS A O 1
ATOM 1388 N N . TYR A 1 175 ? -2.248 -29.219 -3.033 1 98.75 175 TYR A N 1
ATOM 1389 C CA . TYR A 1 175 ? -2.799 -30.531 -3.375 1 98.75 175 TYR A CA 1
ATOM 1390 C C . TYR A 1 175 ? -3.975 -30.391 -4.336 1 98.75 175 TYR A C 1
ATOM 1392 O O . TYR A 1 175 ? -4.184 -31.25 -5.195 1 98.75 175 TYR A O 1
ATOM 1400 N N . SER A 1 176 ? -4.734 -29.297 -4.238 1 98.94 176 SER A N 1
ATOM 1401 C CA . SER A 1 176 ? -5.789 -29.016 -5.207 1 98.94 176 SER A CA 1
ATOM 1402 C C . SER A 1 176 ? -5.215 -28.812 -6.605 1 98.94 176 SER A C 1
ATOM 1404 O O . SER A 1 176 ? -5.797 -29.281 -7.594 1 98.94 176 SER A O 1
ATOM 1406 N N . ILE A 1 177 ? -4.098 -28.203 -6.715 1 98.94 177 ILE A N 1
ATOM 1407 C CA . ILE A 1 177 ? -3.469 -27.922 -8 1 98.94 177 ILE A CA 1
ATOM 1408 C C . ILE A 1 177 ? -3.123 -29.219 -8.711 1 98.94 177 ILE A C 1
ATOM 1410 O O . ILE A 1 177 ? -3.381 -29.359 -9.914 1 98.94 177 ILE A O 1
ATOM 1414 N N . VAL A 1 178 ? -2.664 -30.25 -7.965 1 98.94 178 VAL A N 1
ATOM 1415 C CA . VAL A 1 178 ? -2.104 -31.438 -8.617 1 98.94 178 VAL A CA 1
ATOM 1416 C C . VAL A 1 178 ? -3.156 -32.531 -8.688 1 98.94 178 VAL A C 1
ATOM 1418 O O . VAL A 1 178 ? -2.945 -33.562 -9.336 1 98.94 178 VAL A O 1
ATOM 1421 N N . THR A 1 179 ? -4.348 -32.344 -8.031 1 98.88 179 THR A N 1
ATOM 1422 C CA . THR A 1 179 ? -5.379 -33.375 -8.078 1 98.88 179 THR A CA 1
ATOM 1423 C C . THR A 1 179 ? -6.609 -32.875 -8.82 1 98.88 179 THR A C 1
ATOM 1425 O O . THR A 1 179 ? -7.469 -33.656 -9.219 1 98.88 179 THR A O 1
ATOM 1428 N N . GLY A 1 180 ? -6.773 -31.531 -8.898 1 98.88 180 GLY A N 1
ATOM 1429 C CA . GLY A 1 180 ? -7.98 -30.938 -9.461 1 98.88 180 GLY A CA 1
ATOM 1430 C C . GLY A 1 180 ? -9.188 -31.062 -8.555 1 98.88 180 GLY A C 1
ATOM 1431 O O . GLY A 1 180 ? -10.328 -30.969 -9.008 1 98.88 180 GLY A O 1
ATOM 1432 N N . LEU A 1 181 ? -8.922 -31.344 -7.273 1 98.88 181 LEU A N 1
ATOM 1433 C CA . LEU A 1 181 ? -10 -31.609 -6.332 1 98.88 181 LEU A CA 1
ATOM 1434 C C . LEU A 1 181 ? -10.125 -30.484 -5.316 1 98.88 181 LEU A C 1
ATOM 1436 O O . LEU A 1 181 ? -9.133 -29.828 -4.98 1 98.88 181 LEU A O 1
ATOM 1440 N N . TYR A 1 182 ? -11.352 -30.266 -4.824 1 98.62 182 TYR A N 1
ATOM 1441 C CA . TYR A 1 182 ? -11.562 -29.391 -3.676 1 98.62 182 TYR A CA 1
ATOM 1442 C C . TYR A 1 182 ? -10.977 -30 -2.408 1 98.62 182 TYR A C 1
ATOM 1444 O O . TYR A 1 182 ? -10.867 -31.219 -2.293 1 98.62 182 TYR A O 1
ATOM 1452 N N . PRO A 1 183 ? -10.672 -29.141 -1.441 1 98.69 183 PRO A N 1
ATOM 1453 C CA . PRO A 1 183 ? -10.211 -29.688 -0.16 1 98.69 183 PRO A CA 1
ATOM 1454 C C . PRO A 1 183 ? -11.203 -30.672 0.451 1 98.69 183 PRO A C 1
ATOM 1456 O O . PRO A 1 183 ? -10.789 -31.703 1.002 1 98.69 183 PRO A O 1
ATOM 1459 N N . GLU A 1 184 ? -12.484 -30.453 0.281 1 98.25 184 GLU A N 1
ATOM 1460 C CA . GLU A 1 184 ? -13.461 -31.375 0.855 1 98.25 184 GLU A CA 1
ATOM 1461 C C . GLU A 1 184 ? -13.445 -32.719 0.14 1 98.25 184 GLU A C 1
ATOM 1463 O O . GLU A 1 184 ? -13.906 -33.719 0.685 1 98.25 184 GLU A O 1
ATOM 1468 N N . THR A 1 185 ? -12.922 -32.719 -1.081 1 98.5 185 THR A N 1
ATOM 1469 C CA . THR A 1 185 ? -12.906 -33.938 -1.868 1 98.5 185 THR A CA 1
ATOM 1470 C C . THR A 1 185 ? -11.609 -34.719 -1.633 1 98.5 185 THR A C 1
ATOM 1472 O O . THR A 1 185 ? -11.641 -35.938 -1.429 1 98.5 185 THR A O 1
ATOM 1475 N N . HIS A 1 186 ? -10.445 -34.062 -1.6 1 98.19 186 HIS A N 1
ATOM 1476 C CA . HIS A 1 186 ? -9.188 -34.781 -1.478 1 98.19 186 HIS A CA 1
ATOM 1477 C C . HIS A 1 186 ? -8.812 -35 -0.014 1 98.19 186 HIS A C 1
ATOM 1479 O O . HIS A 1 186 ? -7.91 -35.781 0.293 1 98.19 186 HIS A O 1
ATOM 1485 N N . GLY A 1 187 ? -9.438 -34.25 0.855 1 98 187 GLY A N 1
ATOM 1486 C CA . GLY A 1 187 ? -9.344 -34.594 2.266 1 98 187 GLY A CA 1
ATOM 1487 C C . GLY A 1 187 ? -8.328 -33.719 3.014 1 98 187 GLY A C 1
ATOM 1488 O O . GLY A 1 187 ? -8.312 -33.719 4.246 1 98 187 GLY A O 1
ATOM 1489 N N . ILE A 1 188 ? -7.383 -33.062 2.391 1 98.12 188 ILE A N 1
ATOM 1490 C CA . ILE A 1 188 ? -6.488 -32.094 3.043 1 98.12 188 ILE A CA 1
ATOM 1491 C C . ILE A 1 188 ? -7.195 -30.75 3.207 1 98.12 188 ILE A C 1
ATOM 1493 O O . ILE A 1 188 ? -7.047 -29.859 2.367 1 98.12 188 ILE A O 1
ATOM 1497 N N . ILE A 1 189 ? -7.914 -30.609 4.266 1 98.19 189 ILE A N 1
ATOM 1498 C CA . ILE A 1 189 ? -8.859 -29.5 4.406 1 98.19 189 ILE A CA 1
ATOM 1499 C C . ILE A 1 189 ? -8.172 -28.312 5.086 1 98.19 189 ILE A C 1
ATOM 1501 O O . ILE A 1 189 ? -8.703 -27.203 5.102 1 98.19 189 ILE A O 1
ATOM 1505 N N . ASP A 1 190 ? -7.012 -28.531 5.668 1 97 190 ASP A N 1
ATOM 1506 C CA . ASP A 1 190 ? -6.23 -27.547 6.41 1 97 190 ASP A CA 1
ATOM 1507 C C . ASP A 1 190 ? -4.812 -28.047 6.668 1 97 190 ASP A C 1
ATOM 1509 O O . ASP A 1 190 ? -4.469 -29.156 6.289 1 97 190 ASP A O 1
ATOM 1513 N N . ASN A 1 191 ? -3.992 -27.125 7.238 1 93.62 191 ASN A N 1
ATOM 1514 C CA . ASN A 1 191 ? -2.643 -27.516 7.629 1 93.62 191 ASN A CA 1
ATOM 1515 C C . ASN A 1 191 ? -2.648 -28.344 8.914 1 93.62 191 ASN A C 1
ATOM 1517 O O . ASN A 1 191 ? -1.659 -29 9.242 1 93.62 191 ASN A O 1
ATOM 1521 N N . SER A 1 192 ? -3.793 -28.266 9.641 1 94.44 192 SER A N 1
ATOM 1522 C CA . SER A 1 192 ? -4.055 -29.078 10.812 1 94.44 192 SER A CA 1
ATOM 1523 C C . SER A 1 192 ? -5.512 -29.531 10.867 1 94.44 192 SER A C 1
ATOM 1525 O O . SER A 1 192 ? -6.418 -28.734 10.594 1 94.44 192 SER A O 1
ATOM 1527 N N . MET A 1 193 ? -5.672 -30.797 11.258 1 96.69 193 MET A N 1
ATOM 1528 C CA . MET A 1 193 ? -7.027 -31.344 11.273 1 96.69 193 MET A CA 1
ATOM 1529 C C . MET A 1 193 ? -7.086 -32.656 12.062 1 96.69 193 MET A C 1
ATOM 1531 O O . MET A 1 193 ? -6.047 -33.219 12.406 1 96.69 193 MET A O 1
ATOM 1535 N N . TYR A 1 194 ? -8.242 -33.062 12.375 1 96.88 194 TYR A N 1
ATOM 1536 C CA . TYR A 1 194 ? -8.523 -34.344 13.047 1 96.88 194 TYR A CA 1
ATOM 1537 C C . TYR A 1 194 ? -9.508 -35.188 12.242 1 96.88 194 TYR A C 1
ATOM 1539 O O . TYR A 1 194 ? -10.445 -34.656 11.648 1 96.88 194 TYR A O 1
ATOM 1547 N N . ASP A 1 195 ? -9.242 -36.469 12.125 1 97.06 195 ASP A N 1
ATOM 1548 C CA . ASP A 1 195 ? -10.148 -37.438 11.5 1 97.06 195 ASP A CA 1
ATOM 1549 C C . ASP A 1 195 ? -10.688 -38.406 12.531 1 97.06 195 ASP A C 1
ATOM 1551 O O . ASP A 1 195 ? -9.953 -39.281 13.016 1 97.06 195 ASP A O 1
ATOM 1555 N N . ILE A 1 196 ? -11.93 -38.344 12.781 1 96.75 196 ILE A N 1
ATOM 1556 C CA . ILE A 1 196 ? -12.547 -39.125 13.852 1 96.75 196 ILE A CA 1
ATOM 1557 C C . ILE A 1 196 ? -12.547 -40.625 13.484 1 96.75 196 ILE A C 1
ATOM 1559 O O . ILE A 1 196 ? -12.5 -41.469 14.359 1 96.75 196 ILE A O 1
ATOM 1563 N N . ASN A 1 197 ? -12.586 -40.906 12.258 1 96 197 ASN A N 1
ATOM 1564 C CA . ASN A 1 197 ? -12.57 -42.281 11.812 1 96 197 ASN A CA 1
ATOM 1565 C C . ASN A 1 197 ? -11.18 -42.906 11.945 1 96 197 ASN A C 1
ATOM 1567 O O . ASN A 1 197 ? -11.039 -44.062 12.359 1 96 197 ASN A O 1
ATOM 1571 N N . LEU A 1 198 ? -10.18 -42.125 11.562 1 95.12 198 LEU A N 1
ATOM 1572 C CA . LEU A 1 198 ? -8.805 -42.562 11.695 1 95.12 198 LEU A CA 1
ATOM 1573 C C . LEU A 1 198 ? -8.328 -42.438 13.141 1 95.12 198 LEU A C 1
ATOM 1575 O O . LEU A 1 198 ? -7.336 -43.062 13.531 1 95.12 198 LEU A O 1
ATOM 1579 N N . LYS A 1 199 ? -9.039 -41.594 13.922 1 95.62 199 LYS A N 1
ATOM 1580 C CA . LYS A 1 199 ? -8.656 -41.25 15.281 1 95.62 199 LYS A CA 1
ATOM 1581 C C . LYS A 1 199 ? -7.23 -40.719 15.328 1 95.62 199 LYS A C 1
ATOM 1583 O O . LYS A 1 199 ? -6.426 -41.125 16.156 1 95.62 199 LYS A O 1
ATOM 1588 N N . MET A 1 200 ? -6.949 -39.875 14.352 1 95.31 200 MET A N 1
ATOM 1589 C CA . MET A 1 200 ? -5.617 -39.312 14.219 1 95.31 200 MET A CA 1
ATOM 1590 C C . MET A 1 200 ? -5.699 -37.812 13.945 1 95.31 200 MET A C 1
ATOM 1592 O O . MET A 1 200 ? -6.688 -37.344 13.383 1 95.31 200 MET A O 1
ATOM 1596 N N . SER A 1 201 ? -4.617 -37.094 14.352 1 94.5 201 SER A N 1
ATOM 1597 C CA . SER A 1 201 ? -4.469 -35.688 14.062 1 94.5 201 SER A CA 1
ATOM 1598 C C . SER A 1 201 ? -3.365 -35.438 13.031 1 94.5 201 SER A C 1
ATOM 1600 O O . SER A 1 201 ? -2.33 -36.125 13.062 1 94.5 201 SER A O 1
ATOM 1602 N N . PHE A 1 202 ? -3.633 -34.594 12.133 1 93.94 202 PHE A N 1
ATOM 1603 C CA . PHE A 1 202 ? -2.734 -34.219 11.055 1 93.94 202 PHE A CA 1
ATOM 1604 C C . PHE A 1 202 ? -2.145 -32.844 11.328 1 93.94 202 PHE A C 1
ATOM 1606 O O . PHE A 1 202 ? -2.854 -31.922 11.75 1 93.94 202 PHE A O 1
ATOM 1613 N N . SER A 1 203 ? -0.871 -32.656 11.18 1 90.31 203 SER A N 1
ATOM 1614 C CA . SER A 1 203 ? -0.222 -31.344 11.219 1 90.31 203 SER A CA 1
ATOM 1615 C C . SER A 1 203 ? 1.005 -31.312 10.312 1 90.31 203 SER A C 1
ATOM 1617 O O . SER A 1 203 ? 1.567 -32.344 9.984 1 90.31 203 SER A O 1
ATOM 1619 N N . LEU A 1 204 ? 1.465 -30.141 9.93 1 83.75 204 LEU A N 1
ATOM 1620 C CA . LEU A 1 204 ? 2.611 -29.953 9.039 1 83.75 204 LEU A CA 1
ATOM 1621 C C . LEU A 1 204 ? 3.902 -30.391 9.734 1 83.75 204 LEU A C 1
ATOM 1623 O O . LEU A 1 204 ? 4.852 -30.812 9.07 1 83.75 204 LEU A O 1
ATOM 1627 N N . SER A 1 205 ? 3.857 -30.281 11.023 1 81.25 205 SER A N 1
ATOM 1628 C CA . SER A 1 205 ? 5.074 -30.578 11.773 1 81.25 205 SER A CA 1
ATOM 1629 C C . SER A 1 205 ? 5.078 -32.031 12.281 1 81.25 205 SER A C 1
ATOM 1631 O O . SER A 1 205 ? 6.109 -32.531 12.742 1 81.25 205 SER A O 1
ATOM 1633 N N . GLY A 1 206 ? 3.957 -32.656 12.078 1 84.94 206 GLY A N 1
ATOM 1634 C CA . GLY A 1 206 ? 3.855 -34 12.609 1 84.94 206 GLY A CA 1
ATOM 1635 C C . GLY A 1 206 ? 4.16 -35.062 11.578 1 84.94 206 GLY A C 1
ATOM 1636 O O . GLY A 1 206 ? 4.215 -34.781 10.383 1 84.94 206 GLY A O 1
ATOM 1637 N N . ASN A 1 207 ? 4.293 -36.281 11.984 1 89.38 207 ASN A N 1
ATOM 1638 C CA . ASN A 1 207 ? 4.617 -37.406 11.117 1 89.38 207 ASN A CA 1
ATOM 1639 C C . ASN A 1 207 ? 3.385 -37.938 10.391 1 89.38 207 ASN A C 1
ATOM 1641 O O . ASN A 1 207 ? 3.504 -38.625 9.383 1 89.38 207 ASN A O 1
ATOM 1645 N N . GLU A 1 208 ? 2.307 -37.594 10.867 1 90.25 208 GLU A N 1
ATOM 1646 C CA . GLU A 1 208 ? 1.07 -38.094 10.297 1 90.25 208 GLU A CA 1
ATOM 1647 C C . GLU A 1 208 ? 0.884 -37.625 8.859 1 90.25 208 GLU A C 1
ATOM 1649 O O . GLU A 1 208 ? 0.149 -38.219 8.078 1 90.25 208 GLU A O 1
ATOM 1654 N N . LYS A 1 209 ? 1.576 -36.562 8.523 1 92.12 209 LYS A N 1
ATOM 1655 C CA . LYS A 1 209 ? 1.474 -36.062 7.164 1 92.12 209 LYS A CA 1
ATOM 1656 C C . LYS A 1 209 ? 2.049 -37.031 6.156 1 92.12 209 LYS A C 1
ATOM 1658 O O . LYS A 1 209 ? 1.787 -36.938 4.957 1 92.12 209 LYS A O 1
ATOM 1663 N N . ASN A 1 210 ? 2.781 -38.062 6.66 1 94.5 210 ASN A N 1
ATOM 1664 C CA . ASN A 1 210 ? 3.396 -39.062 5.789 1 94.5 210 ASN A CA 1
ATOM 1665 C C . ASN A 1 210 ? 2.475 -40.25 5.566 1 94.5 210 ASN A C 1
ATOM 1667 O O . ASN A 1 210 ? 2.789 -41.156 4.781 1 94.5 210 ASN A O 1
ATOM 1671 N N . ASP A 1 211 ? 1.334 -40.312 6.242 1 95.94 211 ASP A N 1
ATOM 1672 C CA . ASP A 1 211 ? 0.371 -41.406 6.094 1 95.94 211 ASP A CA 1
ATOM 1673 C C . ASP A 1 211 ? -0.503 -41.188 4.859 1 95.94 211 ASP A C 1
ATOM 1675 O O . ASP A 1 211 ? -1.268 -40.25 4.785 1 95.94 211 ASP A O 1
ATOM 1679 N N . PRO A 1 212 ? -0.439 -42.062 3.898 1 97.06 212 PRO A N 1
ATOM 1680 C CA . PRO A 1 212 ? -1.179 -41.906 2.646 1 97.06 212 PRO A CA 1
ATOM 1681 C C . PRO A 1 212 ? -2.691 -41.875 2.854 1 97.06 212 PRO A C 1
ATOM 1683 O O . PRO A 1 212 ? -3.432 -41.406 1.979 1 97.06 212 PRO A O 1
ATOM 1686 N N . ARG A 1 213 ? -3.293 -42.312 4.031 1 95.62 213 ARG A N 1
ATOM 1687 C CA . ARG A 1 213 ? -4.73 -42.344 4.293 1 95.62 213 ARG A CA 1
ATOM 1688 C C . ARG A 1 213 ? -5.32 -40.938 4.332 1 95.62 213 ARG A C 1
ATOM 1690 O O . ARG A 1 213 ? -6.523 -40.75 4.141 1 95.62 213 ARG A O 1
ATOM 1697 N N . TRP A 1 214 ? -4.434 -39.906 4.535 1 97.5 214 TRP A N 1
ATOM 1698 C CA . TRP A 1 214 ? -4.887 -38.531 4.594 1 97.5 214 TRP A CA 1
ATOM 1699 C C . TRP A 1 214 ? -5.098 -37.969 3.195 1 97.5 214 TRP A C 1
ATOM 1701 O O . TRP A 1 214 ? -5.895 -37.031 3.004 1 97.5 214 TRP A O 1
ATOM 1711 N N . TRP A 1 215 ? -4.355 -38.469 2.24 1 97.69 215 TRP A N 1
ATOM 1712 C CA . TRP A 1 215 ? -4.223 -37.875 0.917 1 97.69 215 TRP A CA 1
ATOM 1713 C C . TRP A 1 215 ? -5.062 -38.625 -0.109 1 97.69 215 TRP A C 1
ATOM 1715 O O . TRP A 1 215 ? -4.605 -39.625 -0.683 1 97.69 215 TRP A O 1
ATOM 1725 N N . GLN A 1 216 ? -6.211 -38.125 -0.425 1 97.31 216 GLN A N 1
ATOM 1726 C CA . GLN A 1 216 ? -7.102 -38.812 -1.367 1 97.31 216 GLN A CA 1
ATOM 1727 C C . GLN A 1 216 ? -6.973 -38.219 -2.766 1 97.31 216 GLN A C 1
ATOM 1729 O O . GLN A 1 216 ? -6.367 -37.156 -2.939 1 97.31 216 GLN A O 1
ATOM 1734 N N . GLY A 1 217 ? -7.48 -38.938 -3.754 1 98.12 217 GLY A N 1
ATOM 1735 C CA . GLY A 1 217 ? -7.352 -38.5 -5.137 1 98.12 217 GLY A CA 1
ATOM 1736 C C . GLY A 1 217 ? -6.086 -39.031 -5.801 1 98.12 217 GLY A C 1
ATOM 1737 O O . GLY A 1 217 ? -5.395 -39.875 -5.25 1 98.12 217 GLY A O 1
ATOM 1738 N N . GLN A 1 218 ? -5.859 -38.594 -6.977 1 98.81 218 GLN A N 1
ATOM 1739 C CA . GLN A 1 218 ? -4.711 -39 -7.781 1 98.81 218 GLN A CA 1
ATOM 1740 C C . GLN A 1 218 ? -3.926 -37.812 -8.273 1 98.81 218 GLN A C 1
ATOM 1742 O O . GLN A 1 218 ? -4.312 -37.156 -9.258 1 98.81 218 GLN A O 1
ATOM 1747 N N . PRO A 1 219 ? -2.799 -37.531 -7.629 1 98.88 219 PRO A N 1
ATOM 1748 C CA . PRO A 1 219 ? -1.999 -36.406 -8.109 1 98.88 219 PRO A CA 1
ATOM 1749 C C . PRO A 1 219 ? -1.464 -36.625 -9.523 1 98.88 219 PRO A C 1
ATOM 1751 O O . PRO A 1 219 ? -1.296 -37.75 -9.953 1 98.88 219 PRO A O 1
ATOM 1754 N N . VAL A 1 220 ? -1.181 -35.594 -10.242 1 98.94 220 VAL A N 1
ATOM 1755 C CA . VAL A 1 220 ? -0.888 -35.594 -11.672 1 98.94 220 VAL A CA 1
ATOM 1756 C C . VAL A 1 220 ? 0.356 -36.469 -11.93 1 98.94 220 VAL A C 1
ATOM 1758 O O . VAL A 1 220 ? 0.464 -37.094 -12.969 1 98.94 220 VAL A O 1
ATOM 1761 N N . TRP A 1 221 ? 1.374 -36.562 -10.938 1 98.94 221 TRP A N 1
ATOM 1762 C CA . TRP A 1 221 ? 2.545 -37.406 -11.164 1 98.94 221 TRP A CA 1
ATOM 1763 C C . TRP A 1 221 ? 2.154 -38.875 -11.227 1 98.94 221 TRP A C 1
ATOM 1765 O O . TRP A 1 221 ? 2.746 -39.656 -11.984 1 98.94 221 TRP A O 1
ATOM 1775 N N . LEU A 1 222 ? 1.135 -39.281 -10.523 1 98.88 222 LEU A N 1
ATOM 1776 C CA . LEU A 1 222 ? 0.646 -40.656 -10.609 1 98.88 222 LEU A CA 1
ATOM 1777 C C . LEU A 1 222 ? -0.132 -40.875 -11.898 1 98.88 222 LEU A C 1
ATOM 1779 O O . LEU A 1 222 ? -0.018 -41.938 -12.523 1 98.88 222 LEU A O 1
ATOM 1783 N N . THR A 1 223 ? -0.978 -39.875 -12.242 1 98.88 223 THR A N 1
ATOM 1784 C CA . THR A 1 223 ? -1.703 -39.969 -13.508 1 98.88 223 THR A CA 1
ATOM 1785 C C . THR A 1 223 ? -0.74 -40.156 -14.672 1 98.88 223 THR A C 1
ATOM 1787 O O . THR A 1 223 ? -0.997 -41 -15.555 1 98.88 223 THR A O 1
ATOM 1790 N N . ALA A 1 224 ? 0.357 -39.438 -14.727 1 98.81 224 ALA A N 1
ATOM 1791 C CA . ALA A 1 224 ? 1.396 -39.594 -15.742 1 98.81 224 ALA A CA 1
ATOM 1792 C C . ALA A 1 224 ? 2.01 -40.969 -15.703 1 98.81 224 ALA A C 1
ATOM 1794 O O . ALA A 1 224 ? 2.107 -41.656 -16.734 1 98.81 224 ALA A O 1
ATOM 1795 N N . MET A 1 225 ? 2.35 -41.438 -14.523 1 98.81 225 MET A N 1
ATOM 1796 C CA . MET A 1 225 ? 2.994 -42.75 -14.344 1 98.81 225 MET A CA 1
ATOM 1797 C C . MET A 1 225 ? 2.076 -43.875 -14.797 1 98.81 225 MET A C 1
ATOM 1799 O O . MET A 1 225 ? 2.516 -44.812 -15.484 1 98.81 225 MET A O 1
ATOM 1803 N N . TYR A 1 226 ? 0.802 -43.781 -14.453 1 98.75 226 TYR A N 1
ATOM 1804 C CA . TYR A 1 226 ? -0.153 -44.844 -14.734 1 98.75 226 TYR A CA 1
ATOM 1805 C C . TYR A 1 226 ? -0.463 -44.906 -16.219 1 98.75 226 TYR A C 1
ATOM 1807 O O . TYR A 1 226 ? -1.062 -45.875 -16.703 1 98.75 226 TYR A O 1
ATOM 1815 N N . GLN A 1 227 ? -0.027 -43.938 -16.938 1 98.38 227 GLN A N 1
ATOM 1816 C CA . GLN A 1 227 ? -0.268 -43.938 -18.375 1 98.38 227 GLN A CA 1
ATOM 1817 C C . GLN A 1 227 ? 1.044 -43.969 -19.156 1 98.38 227 GLN A C 1
ATOM 1819 O O . GLN A 1 227 ? 1.115 -43.5 -20.297 1 98.38 227 GLN A O 1
ATOM 1824 N N . GLY A 1 228 ? 2.104 -44.375 -18.5 1 97.31 228 GLY A N 1
ATOM 1825 C CA . GLY A 1 228 ? 3.332 -44.781 -19.172 1 97.31 228 GLY A CA 1
ATOM 1826 C C . GLY A 1 228 ? 4.391 -43.688 -19.156 1 97.31 228 GLY A C 1
ATOM 1827 O O . GLY A 1 228 ? 5.492 -43.875 -19.672 1 97.31 228 GLY A O 1
ATOM 1828 N N . LEU A 1 229 ? 4.148 -42.531 -18.609 1 98.38 229 LEU A N 1
ATOM 1829 C CA . LEU A 1 229 ? 5.141 -41.469 -18.484 1 98.38 229 LEU A CA 1
ATOM 1830 C C . LEU A 1 229 ? 5.879 -41.562 -17.156 1 98.38 229 LEU A C 1
ATOM 1832 O O . LEU A 1 229 ? 5.527 -42.375 -16.312 1 98.38 229 LEU A O 1
ATOM 1836 N N . LYS A 1 230 ? 6.887 -40.812 -16.969 1 98.56 230 LYS A N 1
ATOM 1837 C CA . LYS A 1 230 ? 7.652 -40.75 -15.719 1 98.56 230 LYS A CA 1
ATOM 1838 C C . LYS A 1 230 ? 7.551 -39.375 -15.078 1 98.56 230 LYS A C 1
ATOM 1840 O O . LYS A 1 230 ? 7.398 -38.375 -15.773 1 98.56 230 LYS A O 1
ATOM 1845 N N . ALA A 1 231 ? 7.664 -39.406 -13.75 1 98.81 231 ALA A N 1
ATOM 1846 C CA . ALA A 1 231 ? 7.527 -38.125 -13.023 1 98.81 231 ALA A CA 1
ATOM 1847 C C . ALA A 1 231 ? 8.641 -37.969 -12 1 98.81 231 ALA A C 1
ATOM 1849 O O . ALA A 1 231 ? 9.086 -38.969 -11.391 1 98.81 231 ALA A O 1
ATOM 1850 N N . GLY A 1 232 ? 9.172 -36.75 -11.867 1 98.88 232 GLY A N 1
ATOM 1851 C CA . GLY A 1 232 ? 10.117 -36.344 -10.836 1 98.88 232 GLY A CA 1
ATOM 1852 C C . GLY A 1 232 ? 9.641 -35.125 -10.031 1 98.88 232 GLY A C 1
ATOM 1853 O O . GLY A 1 232 ? 9.32 -34.094 -10.594 1 98.88 232 GLY A O 1
ATOM 1854 N N . THR A 1 233 ? 9.602 -35.344 -8.695 1 98.81 233 THR A N 1
ATOM 1855 C CA . THR A 1 233 ? 9.07 -34.281 -7.863 1 98.81 233 THR A CA 1
ATOM 1856 C C . THR A 1 233 ? 10.133 -33.781 -6.891 1 98.81 233 THR A C 1
ATOM 1858 O O . THR A 1 233 ? 10.711 -34.562 -6.133 1 98.81 233 THR A O 1
ATOM 1861 N N . PHE A 1 234 ? 10.602 -32.594 -6.93 1 98.56 234 PHE A N 1
ATOM 1862 C CA . PHE A 1 234 ? 11.43 -31.922 -5.949 1 98.56 234 PHE A CA 1
ATOM 1863 C C . PHE A 1 234 ? 10.617 -30.875 -5.184 1 98.56 234 PHE A C 1
ATOM 1865 O O . PHE A 1 234 ? 10.789 -29.672 -5.387 1 98.56 234 PHE A O 1
ATOM 1872 N N . PHE A 1 235 ? 10.023 -31.578 -4.5 1 97.81 235 PHE A N 1
ATOM 1873 C CA . PHE A 1 235 ? 9.109 -31.359 -3.385 1 97.81 235 PHE A CA 1
ATOM 1874 C C . PHE A 1 235 ? 7.703 -31.047 -3.889 1 97.81 235 PHE A C 1
ATOM 1876 O O . PHE A 1 235 ? 7.535 -30.484 -4.973 1 97.81 235 PHE A O 1
ATOM 1883 N N . TRP A 1 236 ? 6.727 -31.203 -3.305 1 98.25 236 TRP A N 1
ATOM 1884 C CA . TRP A 1 236 ? 5.32 -30.828 -3.4 1 98.25 236 TRP A CA 1
ATOM 1885 C C . TRP A 1 236 ? 4.5 -31.5 -2.307 1 98.25 236 TRP A C 1
ATOM 1887 O O . TRP A 1 236 ? 4.652 -32.688 -2.055 1 98.25 236 TRP A O 1
ATOM 1897 N N . PRO A 1 237 ? 3.645 -30.781 -1.65 1 96.56 237 PRO A N 1
ATOM 1898 C CA . PRO A 1 237 ? 2.812 -31.469 -0.663 1 96.56 237 PRO A CA 1
ATOM 1899 C C . PRO A 1 237 ? 2.148 -32.719 -1.225 1 96.56 237 PRO A C 1
ATOM 1901 O O . PRO A 1 237 ? 1.395 -32.656 -2.199 1 96.56 237 PRO A O 1
ATOM 1904 N N . GLY A 1 238 ? 2.428 -33.906 -0.627 1 96.81 238 GLY A N 1
ATOM 1905 C CA . GLY A 1 238 ? 1.847 -35.156 -1.061 1 96.81 238 GLY A CA 1
ATOM 1906 C C . GLY A 1 238 ? 2.773 -35.969 -1.944 1 96.81 238 GLY A C 1
ATOM 1907 O O . GLY A 1 238 ? 2.533 -37.156 -2.178 1 96.81 238 GLY A O 1
ATOM 1908 N N . SER A 1 239 ? 3.9 -35.375 -2.41 1 98.12 239 SER A N 1
ATOM 1909 C CA . SER A 1 239 ? 4.754 -36.094 -3.365 1 98.12 239 SER A CA 1
ATOM 1910 C C . SER A 1 239 ? 5.695 -37.062 -2.658 1 98.12 239 SER A C 1
ATOM 1912 O O . SER A 1 239 ? 6.25 -37.969 -3.285 1 98.12 239 SER A O 1
ATOM 1914 N N . ASP A 1 240 ? 5.945 -36.875 -1.37 1 97.5 240 ASP A N 1
ATOM 1915 C CA . ASP A 1 240 ? 6.789 -37.781 -0.583 1 97.5 240 ASP A CA 1
ATOM 1916 C C . ASP A 1 240 ? 5.949 -38.688 0.308 1 97.5 240 ASP A C 1
ATOM 1918 O O . ASP A 1 240 ? 6.34 -39 1.438 1 97.5 240 ASP A O 1
ATOM 1922 N N . VAL A 1 241 ? 4.746 -38.938 -0.146 1 97.62 241 VAL A N 1
ATOM 1923 C CA . VAL A 1 241 ? 3.803 -39.875 0.459 1 97.62 241 VAL A CA 1
ATOM 1924 C C . VAL A 1 241 ? 3.412 -40.938 -0.557 1 97.62 241 VAL A C 1
ATOM 1926 O O . VAL A 1 241 ? 3.309 -40.656 -1.754 1 97.62 241 VAL A O 1
ATOM 1929 N N . LYS A 1 242 ? 3.195 -42.125 -0.1 1 97.94 242 LYS A N 1
ATOM 1930 C CA . LYS A 1 242 ? 2.836 -43.219 -0.98 1 97.94 242 LYS A CA 1
ATOM 1931 C C . LYS A 1 242 ? 1.349 -43.188 -1.324 1 97.94 242 LYS A C 1
ATOM 1933 O O . LYS A 1 242 ? 0.615 -44.125 -1.016 1 97.94 242 LYS A O 1
ATOM 1938 N N . VAL A 1 243 ? 0.92 -42.25 -1.948 1 98.06 243 VAL A N 1
ATOM 1939 C CA . VAL A 1 243 ? -0.471 -42.062 -2.354 1 98.06 243 VAL A CA 1
ATOM 1940 C C . VAL A 1 243 ? -0.85 -43.125 -3.371 1 98.06 243 VAL A C 1
ATOM 1942 O O . VAL A 1 243 ? -0.097 -43.406 -4.312 1 98.06 243 VAL A O 1
ATOM 1945 N N . ASN A 1 244 ? -1.998 -43.75 -3.256 1 97.19 244 ASN A N 1
ATOM 1946 C CA . ASN A 1 244 ? -2.438 -44.844 -4.105 1 97.19 244 ASN A CA 1
ATOM 1947 C C . ASN A 1 244 ? -1.382 -45.969 -4.195 1 97.19 244 ASN A C 1
ATOM 1949 O O . ASN A 1 244 ? -1.216 -46.594 -5.242 1 97.19 244 ASN A O 1
ATOM 1953 N N . GLY A 1 245 ? -0.57 -45.969 -3.254 1 97.38 245 GLY A N 1
ATOM 1954 C CA . GLY A 1 245 ? 0.431 -47.031 -3.162 1 97.38 245 GLY A CA 1
ATOM 1955 C C . GLY A 1 245 ? 1.68 -46.719 -3.973 1 97.38 245 GLY A C 1
ATOM 1956 O O . GLY A 1 245 ? 2.533 -47.594 -4.145 1 97.38 245 GLY A O 1
ATOM 1957 N N . SER A 1 246 ? 1.81 -45.469 -4.453 1 98.25 246 SER A N 1
ATOM 1958 C CA . SER A 1 246 ? 2.924 -45.188 -5.352 1 98.25 246 SER A CA 1
ATOM 1959 C C . SER A 1 246 ? 3.604 -43.875 -4.996 1 98.25 246 SER A C 1
ATOM 1961 O O . SER A 1 246 ? 2.951 -42.938 -4.523 1 98.25 246 SER A O 1
ATOM 1963 N N . PHE A 1 247 ? 4.883 -43.875 -5.172 1 98.38 247 PHE A N 1
ATOM 1964 C CA . PHE A 1 247 ? 5.684 -42.656 -5.188 1 98.38 247 PHE A CA 1
ATOM 1965 C C . PHE A 1 247 ? 5.988 -42.219 -6.617 1 98.38 247 PHE A C 1
ATOM 1967 O O . PHE A 1 247 ? 5.855 -43 -7.551 1 98.38 247 PHE A O 1
ATOM 1974 N N . PRO A 1 248 ? 6.316 -40.938 -6.848 1 98.62 248 PRO A N 1
ATOM 1975 C CA . PRO A 1 248 ? 6.859 -40.594 -8.164 1 98.62 248 PRO A CA 1
ATOM 1976 C C . PRO A 1 248 ? 8.094 -41.438 -8.523 1 98.62 248 PRO A C 1
ATOM 1978 O O . PRO A 1 248 ? 8.742 -42 -7.645 1 98.62 248 PRO A O 1
ATOM 1981 N N . ASN A 1 249 ? 8.391 -41.5 -9.828 1 98.62 249 ASN A N 1
ATOM 1982 C CA . ASN A 1 249 ? 9.555 -42.281 -10.266 1 98.62 249 ASN A CA 1
ATOM 1983 C C . ASN A 1 249 ? 10.828 -41.781 -9.578 1 98.62 249 ASN A C 1
ATOM 1985 O O . ASN A 1 249 ? 11.664 -42.594 -9.172 1 98.62 249 ASN A O 1
ATOM 1989 N N . ILE A 1 250 ? 10.984 -40.5 -9.484 1 98.56 250 ILE A N 1
ATOM 1990 C CA . ILE A 1 250 ? 12.039 -39.844 -8.719 1 98.56 250 ILE A CA 1
ATOM 1991 C C . ILE A 1 250 ? 11.438 -38.75 -7.844 1 98.56 250 ILE A C 1
ATOM 1993 O O . ILE A 1 250 ? 10.617 -37.938 -8.312 1 98.56 250 ILE A O 1
ATOM 1997 N N . TYR A 1 251 ? 11.805 -38.75 -6.523 1 98.12 251 TYR A N 1
ATOM 1998 C CA . TYR A 1 251 ? 11.266 -37.688 -5.645 1 98.12 251 TYR A CA 1
ATOM 1999 C C . TYR A 1 251 ? 12.234 -37.406 -4.508 1 98.12 251 TYR A C 1
ATOM 2001 O O . TYR A 1 251 ? 13.125 -38.188 -4.211 1 98.12 251 TYR A O 1
ATOM 2009 N N . GLU A 1 252 ? 12.125 -36.188 -3.963 1 98.06 252 GLU A N 1
ATOM 2010 C CA . GLU A 1 252 ? 12.898 -35.781 -2.799 1 98.06 252 GLU A CA 1
ATOM 2011 C C . GLU A 1 252 ? 11.992 -35.531 -1.593 1 98.06 252 GLU A C 1
ATOM 2013 O O . GLU A 1 252 ? 10.898 -35 -1.73 1 98.06 252 GLU A O 1
ATOM 2018 N N . ILE A 1 253 ? 12.398 -36 -0.399 1 96.44 253 ILE A N 1
ATOM 2019 C CA . ILE A 1 253 ? 11.703 -35.688 0.845 1 96.44 253 ILE A CA 1
ATOM 2020 C C . ILE A 1 253 ? 11.898 -34.219 1.209 1 96.44 253 ILE A C 1
ATOM 2022 O O . ILE A 1 253 ? 13.023 -33.719 1.163 1 96.44 253 ILE A O 1
ATOM 2026 N N . PHE A 1 254 ? 10.883 -33.688 1.566 1 95.5 254 PHE A N 1
ATOM 2027 C CA . PHE A 1 254 ? 10.969 -32.25 1.84 1 95.5 254 PHE A CA 1
ATOM 2028 C C . PHE A 1 254 ? 12.047 -31.984 2.883 1 95.5 254 PHE A C 1
ATOM 2030 O O . PHE A 1 254 ? 12.055 -32.594 3.955 1 95.5 254 PHE A O 1
ATOM 2037 N N . ASN A 1 255 ? 12.844 -31.078 2.566 1 96.31 255 ASN A N 1
ATOM 2038 C CA . ASN A 1 255 ? 13.93 -30.594 3.406 1 96.31 255 ASN A CA 1
ATOM 2039 C C . ASN A 1 255 ? 14.219 -29.125 3.154 1 96.31 255 ASN A C 1
ATOM 2041 O O . ASN A 1 255 ? 14.836 -28.766 2.148 1 96.31 255 ASN A O 1
ATOM 2045 N N . LYS A 1 256 ? 13.828 -28.297 4.141 1 94.56 256 LYS A N 1
ATOM 2046 C CA . LYS A 1 256 ? 13.914 -26.859 3.996 1 94.56 256 LYS A CA 1
ATOM 2047 C C . LYS A 1 256 ? 15.367 -26.391 3.908 1 94.56 256 LYS A C 1
ATOM 2049 O O . LYS A 1 256 ? 15.641 -25.297 3.424 1 94.56 256 LYS A O 1
ATOM 2054 N N . SER A 1 257 ? 16.266 -27.156 4.32 1 96.44 257 SER A N 1
ATOM 2055 C CA . SER A 1 257 ? 17.672 -26.766 4.367 1 96.44 257 SER A CA 1
ATOM 2056 C C . SER A 1 257 ? 18.312 -26.844 2.984 1 96.44 257 SER A C 1
ATOM 2058 O O . SER A 1 257 ? 19.391 -26.297 2.766 1 96.44 257 SER A O 1
ATOM 2060 N N . ILE A 1 258 ? 17.688 -27.578 2.057 1 97.81 258 ILE A N 1
ATOM 2061 C CA . ILE A 1 258 ? 18.188 -27.625 0.691 1 97.81 258 ILE A CA 1
ATOM 2062 C C . ILE A 1 258 ? 17.953 -26.281 -0.002 1 97.81 258 ILE A C 1
ATOM 2064 O O . ILE A 1 258 ? 16.812 -25.828 -0.083 1 97.81 258 ILE A O 1
ATOM 2068 N N . SER A 1 259 ? 18.969 -25.641 -0.49 1 97.81 259 SER A N 1
ATOM 2069 C CA . SER A 1 259 ? 18.875 -24.312 -1.064 1 97.81 259 SER A CA 1
ATOM 2070 C C . SER A 1 259 ? 18.016 -24.312 -2.334 1 97.81 259 SER A C 1
ATOM 2072 O O . SER A 1 259 ? 17.859 -25.359 -2.967 1 97.81 259 SER A O 1
ATOM 2074 N N . PHE A 1 260 ? 17.484 -23.219 -2.701 1 98.62 260 PHE A N 1
ATOM 2075 C CA . PHE A 1 260 ? 16.672 -23.109 -3.91 1 98.62 260 PHE A CA 1
ATOM 2076 C C . PHE A 1 260 ? 17.5 -23.422 -5.148 1 98.62 260 PHE A C 1
ATOM 2078 O O . PHE A 1 260 ? 17.016 -24.062 -6.086 1 98.62 260 PHE A O 1
ATOM 2085 N N . GLU A 1 261 ? 18.797 -22.984 -5.148 1 98.44 261 GLU A N 1
ATOM 2086 C CA . GLU A 1 261 ? 19.703 -23.25 -6.266 1 98.44 261 GLU A CA 1
ATOM 2087 C C . GLU A 1 261 ? 19.875 -24.75 -6.492 1 98.44 261 GLU A C 1
ATOM 2089 O O . GLU A 1 261 ? 19.797 -25.234 -7.625 1 98.44 261 GLU A O 1
ATOM 2094 N N . GLN A 1 262 ? 20.047 -25.422 -5.383 1 97.94 262 GLN A N 1
ATOM 2095 C CA . GLN A 1 262 ? 20.25 -26.859 -5.473 1 97.94 262 GLN A CA 1
ATOM 2096 C C . GLN A 1 262 ? 19 -27.547 -6.039 1 97.94 262 GLN A C 1
ATOM 2098 O O . GLN A 1 262 ? 19.125 -28.531 -6.777 1 97.94 262 GLN A O 1
ATOM 2103 N N . ARG A 1 263 ? 17.844 -27.125 -5.711 1 98.62 263 ARG A N 1
ATOM 2104 C CA . ARG A 1 263 ? 16.609 -27.703 -6.223 1 98.62 263 ARG A CA 1
ATOM 2105 C C . ARG A 1 263 ? 16.531 -27.562 -7.738 1 98.62 263 ARG A C 1
ATOM 2107 O O . ARG A 1 263 ? 16.25 -28.547 -8.438 1 98.62 263 ARG A O 1
ATOM 2114 N N . VAL A 1 264 ? 16.844 -26.328 -8.234 1 98.5 264 VAL A N 1
ATOM 2115 C CA . VAL A 1 264 ? 16.781 -26.078 -9.664 1 98.5 264 VAL A CA 1
ATOM 2116 C C . VAL A 1 264 ? 17.828 -26.906 -10.391 1 98.5 264 VAL A C 1
ATOM 2118 O O . VAL A 1 264 ? 17.547 -27.531 -11.414 1 98.5 264 VAL A O 1
ATOM 2121 N N . PHE A 1 265 ? 19.031 -27 -9.836 1 97.44 265 PHE A N 1
ATOM 2122 C CA . PHE A 1 265 ? 20.125 -27.75 -10.461 1 97.44 265 PHE A CA 1
ATOM 2123 C C . PHE A 1 265 ? 19.781 -29.234 -10.539 1 97.44 265 PHE A C 1
ATOM 2125 O O . PHE A 1 265 ? 20.125 -29.906 -11.516 1 97.44 265 PHE A O 1
ATOM 2132 N N . THR A 1 266 ? 19.141 -29.703 -9.508 1 97.94 266 THR A N 1
ATOM 2133 C CA . THR A 1 266 ? 18.781 -31.109 -9.484 1 97.94 266 THR A CA 1
ATOM 2134 C C . THR A 1 266 ? 17.766 -31.422 -10.586 1 97.94 266 THR A C 1
ATOM 2136 O O . THR A 1 266 ? 17.891 -32.438 -11.281 1 97.94 266 THR A O 1
ATOM 2139 N N . VAL A 1 267 ? 16.797 -30.594 -10.758 1 98.44 267 VAL A N 1
ATOM 2140 C CA . VAL A 1 267 ? 15.789 -30.812 -11.789 1 98.44 267 VAL A CA 1
ATOM 2141 C C . VAL A 1 267 ? 16.438 -30.719 -13.164 1 98.44 267 VAL A C 1
ATOM 2143 O O . VAL A 1 267 ? 16.094 -31.5 -14.062 1 98.44 267 VAL A O 1
ATOM 2146 N N . LEU A 1 268 ? 17.391 -29.812 -13.375 1 97.94 268 LEU A N 1
ATOM 2147 C CA . LEU A 1 268 ? 18.109 -29.703 -14.641 1 97.94 268 LEU A CA 1
ATOM 2148 C C . LEU A 1 268 ? 18.922 -30.969 -14.906 1 97.94 268 LEU A C 1
ATOM 2150 O O . LEU A 1 268 ? 19 -31.422 -16.047 1 97.94 268 LEU A O 1
ATOM 2154 N N . LYS A 1 269 ? 19.484 -31.516 -13.836 1 96.62 269 LYS A N 1
ATOM 2155 C CA . LYS A 1 269 ? 20.203 -32.781 -13.977 1 96.62 269 LYS A CA 1
ATOM 2156 C C . LYS A 1 269 ? 19.266 -33.906 -14.383 1 96.62 269 LYS A C 1
ATOM 2158 O O . LYS A 1 269 ? 19.625 -34.75 -15.203 1 96.62 269 LYS A O 1
ATOM 2163 N N . TRP A 1 270 ? 18.047 -33.969 -13.812 1 98.12 270 TRP A N 1
ATOM 2164 C CA . TRP A 1 270 ? 17.062 -34.969 -14.18 1 98.12 270 TRP A CA 1
ATOM 2165 C C . TRP A 1 270 ? 16.703 -34.875 -15.656 1 98.12 270 TRP A C 1
ATOM 2167 O O . TRP A 1 270 ? 16.469 -35.906 -16.312 1 98.12 270 TRP A O 1
ATOM 2177 N N . LEU A 1 271 ? 16.656 -33.625 -16.203 1 97.44 271 LEU A N 1
ATOM 2178 C CA . LEU A 1 271 ? 16.312 -33.375 -17.594 1 97.44 271 LEU A CA 1
ATOM 2179 C C . LEU A 1 271 ? 17.391 -33.938 -18.531 1 97.44 271 LEU A C 1
ATOM 2181 O O . LEU A 1 271 ? 17.141 -34.125 -19.719 1 97.44 271 LEU A O 1
ATOM 2185 N N . SER A 1 272 ? 18.562 -34.188 -17.969 1 94.56 272 SER A N 1
ATOM 2186 C CA . SER A 1 272 ? 19.688 -34.656 -18.781 1 94.56 272 SER A CA 1
ATOM 2187 C C . SER A 1 272 ? 19.859 -36.188 -18.656 1 94.56 272 SER A C 1
ATOM 2189 O O . SER A 1 272 ? 20.797 -36.75 -19.219 1 94.56 272 SER A O 1
ATOM 2191 N N . LEU A 1 273 ? 18.953 -36.812 -17.938 1 95.75 273 LEU A N 1
ATOM 2192 C CA . LEU A 1 273 ? 19 -38.281 -17.812 1 95.75 273 LEU A CA 1
ATOM 2193 C C . LEU A 1 273 ? 18.688 -38.938 -19.141 1 95.75 273 LEU A C 1
ATOM 2195 O O . LEU A 1 273 ? 18.094 -38.312 -20.031 1 95.75 273 LEU A O 1
ATOM 2199 N N . PRO A 1 274 ? 19.125 -40.188 -19.234 1 94.12 274 PRO A N 1
ATOM 2200 C CA . PRO A 1 274 ? 18.766 -40.906 -20.438 1 94.12 274 PRO A CA 1
ATOM 2201 C C . PRO A 1 274 ? 17.25 -41.094 -20.594 1 94.12 274 PRO A C 1
ATOM 2203 O O . PRO A 1 274 ? 16.516 -41.031 -19.609 1 94.12 274 PRO A O 1
ATOM 2206 N N . ASP A 1 275 ? 16.859 -41.281 -21.734 1 92.81 275 ASP A N 1
ATOM 2207 C CA . ASP A 1 275 ? 15.445 -41.375 -22.078 1 92.81 275 ASP A CA 1
ATOM 2208 C C . ASP A 1 275 ? 14.727 -42.406 -21.203 1 92.81 275 ASP A C 1
ATOM 2210 O O . ASP A 1 275 ? 13.578 -42.188 -20.812 1 92.81 275 ASP A O 1
ATOM 2214 N N . SER A 1 276 ? 15.391 -43.469 -20.859 1 93.31 276 SER A N 1
ATOM 2215 C CA . SER A 1 276 ? 14.789 -44.562 -20.094 1 93.31 276 SER A CA 1
ATOM 2216 C C . SER A 1 276 ? 14.508 -44.156 -18.656 1 93.31 276 SER A C 1
ATOM 2218 O O . SER A 1 276 ? 13.648 -44.75 -18 1 93.31 276 SER A O 1
ATOM 2220 N N . GLU A 1 277 ? 15.125 -43.062 -18.219 1 95.62 277 GLU A N 1
ATOM 2221 C CA . GLU A 1 277 ? 15.016 -42.688 -16.828 1 95.62 277 GLU A CA 1
ATOM 2222 C C . GLU A 1 277 ? 14.438 -41.281 -16.688 1 95.62 277 GLU A C 1
ATOM 2224 O O . GLU A 1 277 ? 13.914 -40.906 -15.633 1 95.62 277 GLU A O 1
ATOM 2229 N N . ARG A 1 278 ? 14.523 -40.562 -17.703 1 97.5 278 ARG A N 1
ATOM 2230 C CA . ARG A 1 278 ? 14.195 -39.125 -17.672 1 97.5 278 ARG A CA 1
ATOM 2231 C C . ARG A 1 278 ? 12.695 -38.906 -17.469 1 97.5 278 ARG A C 1
ATOM 2233 O O . ARG A 1 278 ? 11.875 -39.438 -18.219 1 97.5 278 ARG A O 1
ATOM 2240 N N . PRO A 1 279 ? 12.312 -38.094 -16.484 1 98.44 279 PRO A N 1
ATOM 2241 C CA . PRO A 1 279 ? 10.891 -37.812 -16.266 1 98.44 279 PRO A CA 1
ATOM 2242 C C . PRO A 1 279 ? 10.297 -36.969 -17.375 1 98.44 279 PRO A C 1
ATOM 2244 O O . PRO A 1 279 ? 11.031 -36.281 -18.109 1 98.44 279 PRO A O 1
ATOM 2247 N N . ASN A 1 280 ? 8.969 -37.062 -17.516 1 98.5 280 ASN A N 1
ATOM 2248 C CA . ASN A 1 280 ? 8.18 -36.219 -18.422 1 98.5 280 ASN A CA 1
ATOM 2249 C C . ASN A 1 280 ? 7.523 -35.062 -17.672 1 98.5 280 ASN A C 1
ATOM 2251 O O . ASN A 1 280 ? 7.195 -34.031 -18.281 1 98.5 280 ASN A O 1
ATOM 2255 N N . PHE A 1 281 ? 7.336 -35.25 -16.453 1 98.69 281 PHE A N 1
ATOM 2256 C CA . PHE A 1 281 ? 6.707 -34.281 -15.586 1 98.69 281 PHE A CA 1
ATOM 2257 C C . PHE A 1 281 ? 7.574 -34 -14.367 1 98.69 281 PHE A C 1
ATOM 2259 O O . PHE A 1 281 ? 8.109 -34.906 -13.75 1 98.69 281 PHE A O 1
ATOM 2266 N N . TYR A 1 282 ? 7.707 -32.625 -14.008 1 98.94 282 TYR A N 1
ATOM 2267 C CA . TYR A 1 282 ? 8.547 -32.188 -12.898 1 98.94 282 TYR A CA 1
ATOM 2268 C C . TYR A 1 282 ? 7.809 -31.203 -12 1 98.94 282 TYR A C 1
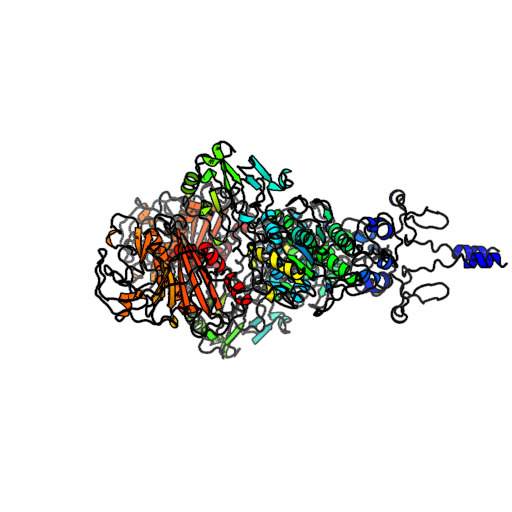ATOM 2270 O O . TYR A 1 282 ? 7.012 -30.406 -12.484 1 98.94 282 TYR A O 1
ATOM 2278 N N . THR A 1 283 ? 8.07 -31.281 -10.68 1 98.94 283 THR A N 1
ATOM 2279 C CA . THR A 1 283 ? 7.641 -30.203 -9.781 1 98.94 283 THR A CA 1
ATOM 2280 C C . THR A 1 283 ? 8.836 -29.578 -9.078 1 98.94 283 THR A C 1
ATOM 2282 O O . THR A 1 283 ? 9.836 -30.234 -8.82 1 98.94 283 THR A O 1
ATOM 2285 N N . ILE A 1 284 ? 8.805 -28.328 -8.898 1 98.88 284 ILE A N 1
ATOM 2286 C CA . ILE A 1 284 ? 9.719 -27.562 -8.055 1 98.88 284 ILE A CA 1
ATOM 2287 C C . ILE A 1 284 ? 8.93 -26.703 -7.078 1 98.88 284 ILE A C 1
ATOM 2289 O O . ILE A 1 284 ? 8.023 -25.969 -7.484 1 98.88 284 ILE A O 1
ATOM 2293 N N . TYR A 1 285 ? 9.258 -26.812 -5.824 1 98.62 285 TYR A N 1
ATOM 2294 C CA . TYR A 1 285 ? 8.57 -26.047 -4.793 1 98.62 285 TYR A CA 1
ATOM 2295 C C . TYR A 1 285 ? 9.547 -25.141 -4.047 1 98.62 285 TYR A C 1
ATOM 2297 O O . TYR A 1 285 ? 10.586 -25.609 -3.568 1 98.62 285 TYR A O 1
ATOM 2305 N N . LEU A 1 286 ? 9.242 -23.828 -3.973 1 98.81 286 LEU A N 1
ATOM 2306 C CA . LEU A 1 286 ? 9.938 -22.875 -3.111 1 98.81 286 LEU A CA 1
ATOM 2307 C C . LEU A 1 286 ? 9 -22.344 -2.037 1 98.81 286 LEU A C 1
ATOM 2309 O O . LEU A 1 286 ? 7.863 -21.969 -2.328 1 98.81 286 LEU A O 1
ATOM 2313 N N . GLU A 1 287 ? 9.438 -22.281 -0.763 1 98.25 287 GLU A N 1
ATOM 2314 C CA . GLU A 1 287 ? 8.586 -21.828 0.33 1 98.25 287 GLU A CA 1
ATOM 2315 C C . GLU A 1 287 ? 8.539 -20.297 0.396 1 98.25 287 GLU A C 1
ATOM 2317 O O . GLU A 1 287 ? 8.031 -19.734 1.364 1 98.25 287 GLU A O 1
ATOM 2322 N N . GLU A 1 288 ? 9.078 -19.609 -0.648 1 98.44 288 GLU A N 1
ATOM 2323 C CA . GLU A 1 288 ? 9.039 -18.141 -0.723 1 98.44 288 GLU A CA 1
ATOM 2324 C C . GLU A 1 288 ? 8.164 -17.672 -1.885 1 98.44 288 GLU A C 1
ATOM 2326 O O . GLU A 1 288 ? 8.07 -18.359 -2.908 1 98.44 288 GLU A O 1
ATOM 2331 N N . PRO A 1 289 ? 7.5 -16.516 -1.604 1 98.69 289 PRO A N 1
ATOM 2332 C CA . PRO A 1 289 ? 7.715 -15.5 -0.577 1 98.69 289 PRO A CA 1
ATOM 2333 C C . PRO A 1 289 ? 6.836 -15.711 0.656 1 98.69 289 PRO A C 1
ATOM 2335 O O . PRO A 1 289 ? 6.691 -14.797 1.477 1 98.69 289 PRO A O 1
ATOM 2338 N N . ASP A 1 290 ? 6.258 -16.859 0.81 1 98.44 290 ASP A N 1
ATOM 2339 C CA . ASP A 1 290 ? 5.309 -17.125 1.885 1 98.44 290 ASP A CA 1
ATOM 2340 C C . ASP A 1 290 ? 5.93 -16.859 3.25 1 98.44 290 ASP A C 1
ATOM 2342 O O . ASP A 1 290 ? 5.359 -16.125 4.062 1 98.44 290 ASP A O 1
ATOM 2346 N N . SER A 1 291 ? 7.105 -17.453 3.451 1 98 291 SER A N 1
ATOM 2347 C CA . SER A 1 291 ? 7.777 -17.297 4.734 1 98 291 SER A CA 1
ATOM 2348 C C . SER A 1 291 ? 8.023 -15.828 5.051 1 98 291 SER A C 1
ATOM 2350 O O . SER A 1 291 ? 7.801 -15.375 6.176 1 98 291 SER A O 1
ATOM 2352 N N . SER A 1 292 ? 8.5 -15.062 4.09 1 98.31 292 SER A N 1
ATOM 2353 C CA . SER A 1 292 ? 8.75 -13.641 4.277 1 98.31 292 SER A CA 1
ATOM 2354 C C . SER A 1 292 ? 7.445 -12.883 4.512 1 98.31 292 SER A C 1
ATOM 2356 O O . SER A 1 292 ? 7.406 -11.93 5.289 1 98.31 292 SER A O 1
ATOM 2358 N N . GLY A 1 293 ? 6.363 -13.273 3.791 1 98.25 293 GLY A N 1
ATOM 2359 C CA . GLY A 1 293 ? 5.059 -12.672 4.02 1 98.25 293 GLY A CA 1
ATOM 2360 C C . GLY A 1 293 ? 4.57 -12.82 5.449 1 98.25 293 GLY A C 1
ATOM 2361 O O . GLY A 1 293 ? 4.039 -11.875 6.031 1 98.25 293 GLY A O 1
ATOM 2362 N N . HIS A 1 294 ? 4.785 -14.008 6.012 1 97.5 294 HIS A N 1
ATOM 2363 C CA . HIS A 1 294 ? 4.391 -14.258 7.395 1 97.5 294 HIS A CA 1
ATOM 2364 C C . HIS A 1 294 ? 5.203 -13.398 8.359 1 97.5 294 HIS A C 1
ATOM 2366 O O . HIS A 1 294 ? 4.652 -12.828 9.305 1 97.5 294 HIS A O 1
ATOM 2372 N N . ASN A 1 295 ? 6.461 -13.32 8.094 1 96.88 295 ASN A N 1
ATOM 2373 C CA . ASN A 1 295 ? 7.375 -12.695 9.039 1 96.88 295 ASN A CA 1
ATOM 2374 C C . ASN A 1 295 ? 7.297 -11.172 8.977 1 96.88 295 ASN A C 1
ATOM 2376 O O . ASN A 1 295 ? 7.402 -10.5 10 1 96.88 295 ASN A O 1
ATOM 2380 N N . PHE A 1 296 ? 7.105 -10.617 7.723 1 96.81 296 PHE A N 1
ATOM 2381 C CA . PHE A 1 296 ? 7.289 -9.18 7.574 1 96.81 296 PHE A CA 1
ATOM 2382 C C . PHE A 1 296 ? 6.008 -8.516 7.074 1 96.81 296 PHE A C 1
ATOM 2384 O O . PHE A 1 296 ? 5.883 -7.293 7.102 1 96.81 296 PHE A O 1
ATOM 2391 N N . GLY A 1 297 ? 5.008 -9.281 6.664 1 97.06 297 GLY A N 1
ATOM 2392 C CA . GLY A 1 297 ? 3.83 -8.734 6.016 1 97.06 297 GLY A CA 1
ATOM 2393 C C . GLY A 1 297 ? 3.961 -8.656 4.504 1 97.06 297 GLY A C 1
ATOM 2394 O O . GLY A 1 297 ? 5.07 -8.711 3.969 1 97.06 297 GLY A O 1
ATOM 2395 N N . PRO A 1 298 ? 2.857 -8.508 3.75 1 97.81 298 PRO A N 1
ATOM 2396 C CA . PRO A 1 298 ? 2.867 -8.562 2.287 1 97.81 298 PRO A CA 1
ATOM 2397 C C . PRO A 1 298 ? 3.578 -7.375 1.651 1 97.81 298 PRO A C 1
ATOM 2399 O O . PRO A 1 298 ? 4.184 -7.508 0.584 1 97.81 298 PRO A O 1
ATOM 2402 N N . VAL A 1 299 ? 3.432 -6.168 2.238 1 96.69 299 VAL A N 1
ATOM 2403 C CA . VAL A 1 299 ? 4.121 -4.973 1.765 1 96.69 299 VAL A CA 1
ATOM 2404 C C . VAL A 1 299 ? 5.273 -4.637 2.705 1 96.69 299 VAL A C 1
ATOM 2406 O O . VAL A 1 299 ? 5.098 -3.891 3.672 1 96.69 299 VAL A O 1
ATOM 2409 N N . SER A 1 300 ? 6.457 -5.133 2.379 1 97 300 SER A N 1
ATOM 2410 C CA . SER A 1 300 ? 7.609 -5.016 3.264 1 97 300 SER A CA 1
ATOM 2411 C C . SER A 1 300 ? 8.914 -5.215 2.502 1 97 300 SER A C 1
ATOM 2413 O O . SER A 1 300 ? 8.914 -5.75 1.392 1 97 300 SER A O 1
ATOM 2415 N N . GLY A 1 301 ? 9.992 -4.832 3.135 1 97.56 301 GLY A N 1
ATOM 2416 C CA . GLY A 1 301 ? 11.305 -5.074 2.561 1 97.56 301 GLY A CA 1
ATOM 2417 C C . GLY A 1 301 ? 11.664 -6.547 2.486 1 97.56 301 GLY A C 1
ATOM 2418 O O . GLY A 1 301 ? 12.305 -6.988 1.53 1 97.56 301 GLY A O 1
ATOM 2419 N N . GLY A 1 302 ? 11.219 -7.262 3.492 1 97.88 302 GLY A N 1
ATOM 2420 C CA . GLY A 1 302 ? 11.477 -8.695 3.5 1 97.88 302 GLY A CA 1
ATOM 2421 C C . GLY A 1 302 ? 10.859 -9.422 2.318 1 97.88 302 GLY A C 1
ATOM 2422 O O . GLY A 1 302 ? 11.5 -10.289 1.716 1 97.88 302 GLY A O 1
ATOM 2423 N N . VAL A 1 303 ? 9.68 -9.07 1.959 1 98.38 303 VAL A N 1
ATOM 2424 C CA . VAL A 1 303 ? 9.008 -9.703 0.829 1 98.38 303 VAL A CA 1
ATOM 2425 C C . VAL A 1 303 ? 9.695 -9.297 -0.473 1 98.38 303 VAL A C 1
ATOM 2427 O O . VAL A 1 303 ? 9.859 -10.125 -1.378 1 98.38 303 VAL A O 1
ATOM 2430 N N . ILE A 1 304 ? 10.102 -8.031 -0.586 1 98.62 304 ILE A N 1
ATOM 2431 C CA . ILE A 1 304 ? 10.781 -7.578 -1.792 1 98.62 304 ILE A CA 1
ATOM 2432 C C . ILE A 1 304 ? 12.062 -8.391 -1.997 1 98.62 304 ILE A C 1
ATOM 2434 O O . ILE A 1 304 ? 12.344 -8.844 -3.109 1 98.62 304 ILE A O 1
ATOM 2438 N N . GLU A 1 305 ? 12.828 -8.594 -0.905 1 98.31 305 GLU A N 1
ATOM 2439 C CA . GLU A 1 305 ? 14.039 -9.406 -0.998 1 98.31 305 GLU A CA 1
ATOM 2440 C C . GLU A 1 305 ? 13.719 -10.828 -1.457 1 98.31 305 GLU A C 1
ATOM 2442 O O . GLU A 1 305 ? 14.438 -11.391 -2.285 1 98.31 305 GLU A O 1
ATOM 2447 N N . ALA A 1 306 ? 12.656 -11.367 -0.91 1 98.75 306 ALA A N 1
ATOM 2448 C CA . ALA A 1 306 ? 12.242 -12.719 -1.277 1 98.75 306 ALA A CA 1
ATOM 2449 C C . ALA A 1 306 ? 11.82 -12.781 -2.744 1 98.75 306 ALA A C 1
ATOM 2451 O O . ALA A 1 306 ? 12.141 -13.742 -3.447 1 98.75 306 ALA A O 1
ATOM 2452 N N . LEU A 1 307 ? 11.062 -11.758 -3.209 1 98.75 307 LEU A N 1
ATOM 2453 C CA . LEU A 1 307 ? 10.602 -11.711 -4.594 1 98.75 307 LEU A CA 1
ATOM 2454 C C . LEU A 1 307 ? 11.781 -11.641 -5.555 1 98.75 307 LEU A C 1
ATOM 2456 O O . LEU A 1 307 ? 11.797 -12.32 -6.582 1 98.75 307 LEU A O 1
ATOM 2460 N N . GLN A 1 308 ? 12.734 -10.82 -5.227 1 98.62 308 GLN A N 1
ATOM 2461 C CA . GLN A 1 308 ? 13.93 -10.711 -6.062 1 98.62 308 GLN A CA 1
ATOM 2462 C C . GLN A 1 308 ? 14.703 -12.031 -6.082 1 98.62 308 GLN A C 1
ATOM 2464 O O . GLN A 1 308 ? 15.234 -12.43 -7.121 1 98.62 308 GLN A O 1
ATOM 2469 N N . ASN A 1 309 ? 14.734 -12.688 -4.945 1 98.62 309 ASN A N 1
ATOM 2470 C CA . ASN A 1 309 ? 15.43 -13.969 -4.855 1 98.62 309 ASN A CA 1
ATOM 2471 C C . ASN A 1 309 ? 14.758 -15.039 -5.711 1 98.62 309 ASN A C 1
ATOM 2473 O O . ASN A 1 309 ? 15.422 -15.75 -6.465 1 98.62 309 ASN A O 1
ATOM 2477 N N . VAL A 1 310 ? 13.453 -15.18 -5.586 1 98.81 310 VAL A N 1
ATOM 2478 C CA . VAL A 1 310 ? 12.773 -16.219 -6.352 1 98.81 310 VAL A CA 1
ATOM 2479 C C . VAL A 1 310 ? 12.844 -15.898 -7.84 1 98.81 310 VAL A C 1
ATOM 2481 O O . VAL A 1 310 ? 12.93 -16.797 -8.68 1 98.81 310 VAL A O 1
ATOM 2484 N N . ASP A 1 311 ? 12.812 -14.586 -8.227 1 98.75 311 ASP A N 1
ATOM 2485 C CA . ASP A 1 311 ? 13.016 -14.211 -9.625 1 98.75 311 ASP A CA 1
ATOM 2486 C C . ASP A 1 311 ? 14.344 -14.734 -10.148 1 98.75 311 ASP A C 1
ATOM 2488 O O . ASP A 1 311 ? 14.422 -15.25 -11.266 1 98.75 311 ASP A O 1
ATOM 2492 N N . GLN A 1 312 ? 15.398 -14.586 -9.297 1 98.62 312 GLN A N 1
ATOM 2493 C CA . GLN A 1 312 ? 16.719 -15.086 -9.648 1 98.62 312 GLN A CA 1
ATOM 2494 C C . GLN A 1 312 ? 16.719 -16.594 -9.82 1 98.62 312 GLN A C 1
ATOM 2496 O O . GLN A 1 312 ? 17.344 -17.125 -10.742 1 98.62 312 GLN A O 1
ATOM 2501 N N . ILE A 1 313 ? 15.984 -17.297 -9.008 1 98.88 313 ILE A N 1
ATOM 2502 C CA . ILE A 1 313 ? 15.945 -18.75 -9.047 1 98.88 313 ILE A CA 1
ATOM 2503 C C . ILE A 1 313 ? 15.203 -19.219 -10.297 1 98.88 313 ILE A C 1
ATOM 2505 O O . ILE A 1 313 ? 15.641 -20.156 -10.969 1 98.88 313 ILE A O 1
ATOM 2509 N N . VAL A 1 314 ? 14.086 -18.547 -10.617 1 98.88 314 VAL A N 1
ATOM 2510 C CA . VAL A 1 314 ? 13.391 -18.859 -11.859 1 98.88 314 VAL A CA 1
ATOM 2511 C C . VAL A 1 314 ? 14.305 -18.578 -13.055 1 98.88 314 VAL A C 1
ATOM 2513 O O . VAL A 1 314 ? 14.297 -19.312 -14.039 1 98.88 314 VAL A O 1
ATOM 2516 N N . GLY A 1 315 ? 15.109 -17.484 -12.906 1 98.75 315 GLY A N 1
ATOM 2517 C CA . GLY A 1 315 ? 16.094 -17.172 -13.93 1 98.75 315 GLY A CA 1
ATOM 2518 C C . GLY A 1 315 ? 17.125 -18.281 -14.125 1 98.75 315 GLY A C 1
ATOM 2519 O O . GLY A 1 315 ? 17.5 -18.578 -15.25 1 98.75 315 GLY A O 1
ATOM 2520 N N . MET A 1 316 ? 17.531 -18.891 -13.023 1 98.56 316 MET A N 1
ATOM 2521 C CA . MET A 1 316 ? 18.484 -20.016 -13.086 1 98.56 316 MET A CA 1
ATOM 2522 C C . MET A 1 316 ? 17.891 -21.172 -13.859 1 98.56 316 MET A C 1
ATOM 2524 O O . MET A 1 316 ? 18.578 -21.812 -14.672 1 98.56 316 MET A O 1
ATOM 2528 N N . LEU A 1 317 ? 16.594 -21.422 -13.641 1 98.81 317 LEU A N 1
ATOM 2529 C CA . LEU A 1 317 ? 15.93 -22.484 -14.391 1 98.81 317 LEU A CA 1
ATOM 2530 C C . LEU A 1 317 ? 15.922 -22.172 -15.883 1 98.81 317 LEU A C 1
ATOM 2532 O O . LEU A 1 317 ? 16.328 -23.016 -16.688 1 98.81 317 LEU A O 1
ATOM 2536 N N . MET A 1 318 ? 15.523 -20.969 -16.266 1 98.69 318 MET A N 1
ATOM 2537 C CA . MET A 1 318 ? 15.359 -20.625 -17.672 1 98.69 318 MET A CA 1
ATOM 2538 C C . MET A 1 318 ? 16.703 -20.594 -18.391 1 98.69 318 MET A C 1
ATOM 2540 O O . MET A 1 318 ? 16.828 -21.047 -19.516 1 98.69 318 MET A O 1
ATOM 2544 N N . ASP A 1 319 ? 17.734 -20.016 -17.703 1 98.44 319 ASP A N 1
ATOM 2545 C CA . ASP A 1 319 ? 19.078 -20.016 -18.281 1 98.44 319 ASP A CA 1
ATOM 2546 C C . ASP A 1 319 ? 19.625 -21.438 -18.422 1 98.44 319 ASP A C 1
ATOM 2548 O O . ASP A 1 319 ? 20.297 -21.75 -19.406 1 98.44 319 ASP A O 1
ATOM 2552 N N . GLY A 1 320 ? 19.359 -22.281 -17.391 1 98 320 GLY A N 1
ATOM 2553 C CA . GLY A 1 320 ? 19.766 -23.672 -17.484 1 98 320 GLY A CA 1
ATOM 2554 C C . GLY A 1 320 ? 19.109 -24.406 -18.641 1 98 320 GLY A C 1
ATOM 2555 O O . GLY A 1 320 ? 19.75 -25.203 -19.328 1 98 320 GLY A O 1
ATOM 2556 N N . LEU A 1 321 ? 17.828 -24.156 -18.859 1 98 321 LEU A N 1
ATOM 2557 C CA . LEU A 1 321 ? 17.125 -24.75 -20 1 98 321 LEU A CA 1
ATOM 2558 C C . LEU A 1 321 ? 17.719 -24.25 -21.312 1 98 321 LEU A C 1
ATOM 2560 O O . LEU A 1 321 ? 17.922 -25.031 -22.25 1 98 321 LEU A O 1
ATOM 2564 N N . LYS A 1 322 ? 18 -22.969 -21.344 1 96.75 322 LYS A N 1
ATOM 2565 C CA . LYS A 1 322 ? 18.562 -22.375 -22.562 1 96.75 322 LYS A CA 1
ATOM 2566 C C . LYS A 1 322 ? 19.938 -22.984 -22.891 1 96.75 322 LYS A C 1
ATOM 2568 O O . LYS A 1 322 ? 20.203 -23.312 -24.031 1 96.75 322 LYS A O 1
ATOM 2573 N N . GLN A 1 323 ? 20.75 -23.219 -21.844 1 95.56 323 GLN A N 1
ATOM 2574 C CA . GLN A 1 323 ? 22.078 -23.781 -22.016 1 95.56 323 GLN A CA 1
ATOM 2575 C C . GLN A 1 323 ? 22 -25.219 -22.531 1 95.56 323 GLN A C 1
ATOM 2577 O O . GLN A 1 323 ? 22.922 -25.703 -23.188 1 95.56 323 GLN A O 1
ATOM 2582 N N . ARG A 1 324 ? 20.875 -25.828 -22.344 1 94.5 324 ARG A N 1
ATOM 2583 C CA . ARG A 1 324 ? 20.703 -27.219 -22.734 1 94.5 324 ARG A CA 1
ATOM 2584 C C . ARG A 1 324 ? 19.844 -27.328 -24 1 94.5 324 ARG A C 1
ATOM 2586 O O . ARG A 1 324 ? 19.453 -28.422 -24.406 1 94.5 324 ARG A O 1
ATOM 2593 N N . ASN A 1 325 ? 19.469 -26.172 -24.562 1 94.94 325 ASN A N 1
ATOM 2594 C CA . ASN A 1 325 ? 18.609 -26.062 -25.734 1 94.94 325 ASN A CA 1
ATOM 2595 C C . ASN A 1 325 ? 17.234 -26.641 -25.469 1 94.94 325 ASN A C 1
ATOM 2597 O O . ASN A 1 325 ? 16.641 -27.297 -26.328 1 94.94 325 ASN A O 1
ATOM 2601 N N . LEU A 1 326 ? 16.75 -26.391 -24.297 1 97.44 326 LEU A N 1
ATOM 2602 C CA . LEU A 1 326 ? 15.461 -26.953 -23.891 1 97.44 326 LEU A CA 1
ATOM 2603 C C . LEU A 1 326 ? 14.43 -25.844 -23.688 1 97.44 326 LEU A C 1
ATOM 2605 O O . LEU A 1 326 ? 13.242 -26.141 -23.469 1 97.44 326 LEU A O 1
ATOM 2609 N N . HIS A 1 327 ? 14.859 -24.516 -23.781 1 97 327 HIS A N 1
ATOM 2610 C CA . HIS A 1 327 ? 13.969 -23.422 -23.438 1 97 327 HIS A CA 1
ATOM 2611 C C . HIS A 1 327 ? 12.836 -23.297 -24.453 1 97 327 HIS A C 1
ATOM 2613 O O . HIS A 1 327 ? 11.828 -22.641 -24.172 1 97 327 HIS A O 1
ATOM 2619 N N . LYS A 1 328 ? 12.969 -23.969 -25.609 1 97.19 328 LYS A N 1
ATOM 2620 C CA . LYS A 1 328 ? 11.906 -23.969 -26.609 1 97.19 328 LYS A CA 1
ATOM 2621 C C . LYS A 1 328 ? 11.242 -25.344 -26.688 1 97.19 328 LYS A C 1
ATOM 2623 O O . LYS A 1 328 ? 10.484 -25.625 -27.625 1 97.19 328 LYS A O 1
ATOM 2628 N N . CYS A 1 329 ? 11.594 -26.172 -25.812 1 97.94 329 CYS A N 1
ATOM 2629 C CA . CYS A 1 329 ? 11.086 -27.547 -25.781 1 97.94 329 CYS A CA 1
ATOM 2630 C C . CYS A 1 329 ? 10.203 -27.75 -24.547 1 97.94 329 CYS A C 1
ATOM 2632 O O . CYS A 1 329 ? 9.141 -28.375 -24.641 1 97.94 329 CYS A O 1
ATOM 2634 N N . VAL A 1 330 ? 10.57 -27.234 -23.438 1 98.38 330 VAL A N 1
ATOM 2635 C CA . VAL A 1 330 ? 9.938 -27.5 -22.141 1 98.38 330 VAL A CA 1
ATOM 2636 C C . VAL A 1 330 ? 8.758 -26.562 -21.938 1 98.38 330 VAL A C 1
ATOM 2638 O O . VAL A 1 330 ? 8.836 -25.375 -22.266 1 98.38 330 VAL A O 1
ATOM 2641 N N . ASN A 1 331 ? 7.598 -27.078 -21.5 1 98.56 331 ASN A N 1
ATOM 2642 C CA . ASN A 1 331 ? 6.516 -26.266 -20.953 1 98.56 331 ASN A CA 1
ATOM 2643 C C . ASN A 1 331 ? 6.73 -25.969 -19.469 1 98.56 331 ASN A C 1
ATOM 2645 O O . ASN A 1 331 ? 7.023 -26.875 -18.688 1 98.56 331 ASN A O 1
ATOM 2649 N N . VAL A 1 332 ? 6.641 -24.672 -19.125 1 98.81 332 VAL A N 1
ATOM 2650 C CA . VAL A 1 332 ? 6.809 -24.266 -17.734 1 98.81 332 VAL A CA 1
ATOM 2651 C C . VAL A 1 332 ? 5.535 -23.594 -17.234 1 98.81 332 VAL A C 1
ATOM 2653 O O . VAL A 1 332 ? 5 -22.688 -17.906 1 98.81 332 VAL A O 1
ATOM 2656 N N . ILE A 1 333 ? 5.004 -24.062 -16.156 1 98.94 333 ILE A N 1
ATOM 2657 C CA . ILE A 1 333 ? 3.912 -23.406 -15.445 1 98.94 333 ILE A CA 1
ATOM 2658 C C . ILE A 1 333 ? 4.41 -22.891 -14.094 1 98.94 333 ILE A C 1
ATOM 2660 O O . ILE A 1 333 ? 4.875 -23.656 -13.258 1 98.94 333 ILE A O 1
ATOM 2664 N N . VAL A 1 334 ? 4.422 -21.578 -13.922 1 98.94 334 VAL A N 1
ATOM 2665 C CA . VAL A 1 334 ? 4.754 -20.938 -12.648 1 98.94 334 VAL A CA 1
ATOM 2666 C C . VAL A 1 334 ? 3.473 -20.531 -11.922 1 98.94 334 VAL A C 1
ATOM 2668 O O . VAL A 1 334 ? 2.666 -19.766 -12.453 1 98.94 334 VAL A O 1
ATOM 2671 N N . VAL A 1 335 ? 3.285 -21.047 -10.672 1 98.88 335 VAL A N 1
ATOM 2672 C CA . VAL A 1 335 ? 2.041 -20.797 -9.961 1 98.88 335 VAL A CA 1
ATOM 2673 C C . VAL A 1 335 ? 2.342 -20.484 -8.492 1 98.88 335 VAL A C 1
ATOM 2675 O O . VAL A 1 335 ? 3.471 -20.672 -8.031 1 98.88 335 VAL A O 1
ATOM 2678 N N . ALA A 1 336 ? 1.419 -19.938 -7.855 1 98.88 336 ALA A N 1
ATOM 2679 C CA . ALA A 1 336 ? 1.336 -19.891 -6.398 1 98.88 336 ALA A CA 1
ATOM 2680 C C . ALA A 1 336 ? 0.074 -20.594 -5.898 1 98.88 336 ALA A C 1
ATOM 2682 O O . ALA A 1 336 ? -0.821 -20.906 -6.688 1 98.88 336 ALA A O 1
ATOM 2683 N N . ASP A 1 337 ? 0.079 -20.875 -4.66 1 98.69 337 ASP A N 1
ATOM 2684 C CA . ASP A 1 337 ? -1.056 -21.562 -4.047 1 98.69 337 ASP A CA 1
ATOM 2685 C C . ASP A 1 337 ? -2.057 -20.562 -3.473 1 98.69 337 ASP A C 1
ATOM 2687 O O . ASP A 1 337 ? -3.258 -20.828 -3.424 1 98.69 337 ASP A O 1
ATOM 2691 N N . HIS A 1 338 ? -1.593 -19.484 -3.01 1 98.69 338 HIS A N 1
ATOM 2692 C CA . HIS A 1 338 ? -2.412 -18.422 -2.432 1 98.69 338 HIS A CA 1
ATOM 2693 C C . HIS A 1 338 ? -1.645 -17.109 -2.367 1 98.69 338 HIS A C 1
ATOM 2695 O O . HIS A 1 338 ? -0.526 -17.016 -2.879 1 98.69 338 HIS A O 1
ATOM 2701 N N . GLY A 1 339 ? -2.385 -16.078 -1.822 1 98.5 339 GLY A N 1
ATOM 2702 C CA . GLY A 1 339 ? -1.74 -14.789 -1.602 1 98.5 339 GLY A CA 1
ATOM 2703 C C . GLY A 1 339 ? -1.298 -14.586 -0.165 1 98.5 339 GLY A C 1
ATOM 2704 O O . GLY A 1 339 ? -0.786 -15.508 0.471 1 98.5 339 GLY A O 1
ATOM 2705 N N . MET A 1 340 ? -1.392 -13.32 0.312 1 98.75 340 MET A N 1
ATOM 2706 C CA . MET A 1 340 ? -0.946 -12.906 1.64 1 98.75 340 MET A CA 1
ATOM 2707 C C . MET A 1 340 ? -1.661 -11.633 2.08 1 98.75 340 MET A C 1
ATOM 2709 O O . MET A 1 340 ? -1.85 -10.711 1.283 1 98.75 340 MET A O 1
ATOM 2713 N N . GLU A 1 341 ? -2.176 -11.609 3.289 1 98.25 341 GLU A N 1
ATOM 2714 C CA . GLU A 1 341 ? -2.848 -10.438 3.842 1 98.25 341 GLU A CA 1
ATOM 2715 C C . GLU A 1 341 ? -2.135 -9.93 5.094 1 98.25 341 GLU A C 1
ATOM 2717 O O . GLU A 1 341 ? -1.631 -10.719 5.891 1 98.25 341 GLU A O 1
ATOM 2722 N N . GLN A 1 342 ? -2.07 -8.602 5.211 1 98.06 342 GLN A N 1
ATOM 2723 C CA . GLN A 1 342 ? -1.499 -7.992 6.41 1 98.06 342 GLN A CA 1
ATOM 2724 C C . GLN A 1 342 ? -2.373 -8.258 7.629 1 98.06 342 GLN A C 1
ATOM 2726 O O . GLN A 1 342 ? -3.602 -8.18 7.551 1 98.06 342 GLN A O 1
ATOM 2731 N N . THR A 1 343 ? -1.808 -8.625 8.766 1 97.5 343 THR A N 1
ATOM 2732 C CA . THR A 1 343 ? -2.537 -8.773 10.023 1 97.5 343 THR A CA 1
ATOM 2733 C C . THR A 1 343 ? -1.968 -7.848 11.094 1 97.5 343 THR A C 1
ATOM 2735 O O . THR A 1 343 ? -0.917 -7.234 10.898 1 97.5 343 THR A O 1
ATOM 2738 N N . TYR A 1 344 ? -2.699 -7.715 12.211 1 95.5 344 TYR A N 1
ATOM 2739 C CA . TYR A 1 344 ? -2.316 -6.816 13.289 1 95.5 344 TYR A CA 1
ATOM 2740 C C . TYR A 1 344 ? -2.598 -7.449 14.648 1 95.5 344 TYR A C 1
ATOM 2742 O O . TYR A 1 344 ? -3.559 -8.203 14.805 1 95.5 344 TYR A O 1
ATOM 2750 N N . CYS A 1 345 ? -1.772 -7.133 15.609 1 94.69 345 CYS A N 1
ATOM 2751 C CA . CYS A 1 345 ? -1.953 -7.68 16.953 1 94.69 345 CYS A CA 1
ATOM 2752 C C . CYS A 1 345 ? -3.23 -7.152 17.594 1 94.69 345 CYS A C 1
ATOM 2754 O O . CYS A 1 345 ? -3.844 -7.832 18.406 1 94.69 345 CYS A O 1
ATOM 2756 N N . GLU A 1 346 ? -3.686 -6 17.125 1 93.88 346 GLU A N 1
ATOM 2757 C CA . GLU A 1 346 ? -4.887 -5.375 17.672 1 93.88 346 GLU A CA 1
ATOM 2758 C C . GLU A 1 346 ? -6.145 -5.922 17.016 1 93.88 346 GLU A C 1
ATOM 2760 O O . GLU A 1 346 ? -7.258 -5.672 17.469 1 93.88 346 GLU A O 1
ATOM 2765 N N . LYS A 1 347 ? -5.961 -6.723 15.984 1 96.5 347 LYS A N 1
ATOM 2766 C CA . LYS A 1 347 ? -7.098 -7.258 15.242 1 96.5 347 LYS A CA 1
ATOM 2767 C C . LYS A 1 347 ? -7.23 -8.766 15.453 1 96.5 347 LYS A C 1
ATOM 2769 O O . LYS A 1 347 ? -7.227 -9.531 14.484 1 96.5 347 LYS A O 1
ATOM 2774 N N . ILE A 1 348 ? -7.344 -9.219 16.672 1 96.19 348 ILE A N 1
ATOM 2775 C CA . ILE A 1 348 ? -7.547 -10.617 17.047 1 96.19 348 ILE A CA 1
ATOM 2776 C C . ILE A 1 348 ? -8.828 -10.758 17.859 1 96.19 348 ILE A C 1
ATOM 2778 O O . ILE A 1 348 ? -9.023 -10.047 18.859 1 96.19 348 ILE A O 1
ATOM 2782 N N . GLU A 1 349 ? -9.75 -11.555 17.422 1 96 349 GLU A N 1
ATOM 2783 C CA . GLU A 1 349 ? -10.953 -11.898 18.188 1 96 349 GLU A CA 1
ATOM 2784 C C . GLU A 1 349 ? -10.688 -13.062 19.141 1 96 349 GLU A C 1
ATOM 2786 O O . GLU A 1 349 ? -10.391 -14.172 18.688 1 96 349 GLU A O 1
ATOM 2791 N N . TYR A 1 350 ? -10.875 -12.875 20.391 1 94.19 350 TYR A N 1
ATOM 2792 C CA . TYR A 1 350 ? -10.703 -13.906 21.391 1 94.19 350 TYR A CA 1
ATOM 2793 C C . TYR A 1 350 ? -12.047 -14.492 21.812 1 94.19 350 TYR A C 1
ATOM 2795 O O . TYR A 1 350 ? -12.992 -13.758 22.109 1 94.19 350 TYR A O 1
ATOM 2803 N N . MET A 1 351 ? -12.117 -15.812 21.844 1 94.06 351 MET A N 1
ATOM 2804 C CA . MET A 1 351 ? -13.367 -16.484 22.172 1 94.06 351 MET A CA 1
ATOM 2805 C C . MET A 1 351 ? -13.758 -16.25 23.625 1 94.06 351 MET A C 1
ATOM 2807 O O . MET A 1 351 ? -14.93 -16.344 23.969 1 94.06 351 MET A O 1
ATOM 2811 N N . THR A 1 352 ? -12.812 -15.883 24.422 1 93.62 352 THR A N 1
ATOM 2812 C CA . THR A 1 352 ? -13.086 -15.586 25.812 1 93.62 352 THR A CA 1
ATOM 2813 C C . THR A 1 352 ? -13.992 -14.359 25.938 1 93.62 352 THR A C 1
ATOM 2815 O O . THR A 1 352 ? -14.641 -14.164 26.969 1 93.62 352 THR A O 1
ATOM 2818 N N . LYS A 1 353 ? -13.961 -13.586 24.906 1 92.5 353 LYS A N 1
ATOM 2819 C CA . LYS A 1 353 ? -14.844 -12.422 24.859 1 92.5 353 LYS A CA 1
ATOM 2820 C C . LYS A 1 353 ? -16.297 -12.844 24.672 1 92.5 353 LYS A C 1
ATOM 2822 O O . LYS A 1 353 ? -17.219 -12.109 25.062 1 92.5 353 LYS A O 1
ATOM 2827 N N . TYR A 1 354 ? -16.547 -14.023 24.125 1 93.75 354 TYR A N 1
ATOM 2828 C CA . TYR A 1 354 ? -17.875 -14.398 23.672 1 93.75 354 TYR A CA 1
ATOM 2829 C C . TYR A 1 354 ? -18.438 -15.539 24.5 1 93.75 354 TYR A C 1
ATOM 2831 O O . TYR A 1 354 ? -19.656 -15.695 24.594 1 93.75 354 TYR A O 1
ATOM 2839 N N . LEU A 1 355 ? -17.562 -16.375 25.047 1 93.94 355 LEU A N 1
ATOM 2840 C CA . LEU A 1 355 ? -17.984 -17.578 25.734 1 93.94 355 LEU A CA 1
ATOM 2841 C C . LEU A 1 355 ? -17.625 -17.531 27.203 1 93.94 355 LEU A C 1
ATOM 2843 O O . LEU A 1 355 ? -16.562 -17.016 27.578 1 93.94 355 LEU A O 1
ATOM 2847 N N . ASP A 1 356 ? -18.484 -18.094 27.969 1 90.94 356 ASP A N 1
ATOM 2848 C CA . ASP A 1 356 ? -18.25 -18.109 29.406 1 90.94 356 ASP A CA 1
ATOM 2849 C C . ASP A 1 356 ? -17.016 -18.938 29.75 1 90.94 356 ASP A C 1
ATOM 2851 O O . ASP A 1 356 ? -16.25 -18.609 30.656 1 90.94 356 ASP A O 1
ATOM 2855 N N . SER A 1 357 ? -16.891 -20.062 29.047 1 91.75 357 SER A N 1
ATOM 2856 C CA . SER A 1 357 ? -15.719 -20.922 29.219 1 91.75 357 SER A CA 1
ATOM 2857 C C . SER A 1 357 ? -15.242 -21.469 27.875 1 91.75 357 SER A C 1
ATOM 2859 O O . SER A 1 357 ? -16.047 -21.766 27 1 91.75 357 SER A O 1
ATOM 2861 N N . VAL A 1 358 ? -13.938 -21.547 27.797 1 93.25 358 VAL A N 1
ATOM 2862 C CA . VAL A 1 358 ? -13.352 -22.109 26.578 1 93.25 358 VAL A CA 1
ATOM 2863 C C . VAL A 1 358 ? -12.531 -23.344 26.922 1 93.25 358 VAL A C 1
ATOM 2865 O O . VAL A 1 358 ? -11.734 -23.812 26.094 1 93.25 358 VAL A O 1
ATOM 2868 N N . ASP A 1 359 ? -12.719 -23.938 28.094 1 91.31 359 ASP A N 1
ATOM 2869 C CA . ASP A 1 359 ? -11.875 -25 28.625 1 91.31 359 ASP A CA 1
ATOM 2870 C C . ASP A 1 359 ? -12.078 -26.297 27.844 1 91.31 359 ASP A C 1
ATOM 2872 O O . ASP A 1 359 ? -11.164 -27.109 27.734 1 91.31 359 ASP A O 1
ATOM 2876 N N . ASN A 1 360 ? -13.203 -26.5 27.359 1 90.75 360 ASN A N 1
ATOM 2877 C CA . ASN A 1 360 ? -13.5 -27.734 26.656 1 90.75 360 ASN A CA 1
ATOM 2878 C C . ASN A 1 360 ? -13.375 -27.578 25.141 1 90.75 360 ASN A C 1
ATOM 2880 O O . ASN A 1 360 ? -13.805 -28.453 24.391 1 90.75 360 ASN A O 1
ATOM 2884 N N . LEU A 1 361 ? -12.797 -26.516 24.703 1 94.06 361 LEU A N 1
ATOM 2885 C CA . LEU A 1 361 ? -12.758 -26.234 23.281 1 94.06 361 LEU A CA 1
ATOM 2886 C C . LEU A 1 361 ? -11.336 -26.328 22.75 1 94.06 361 LEU A C 1
ATOM 2888 O O . LEU A 1 361 ? -10.375 -25.953 23.422 1 94.06 361 LEU A O 1
ATOM 2892 N N . LYS A 1 362 ? -11.25 -26.922 21.656 1 95 362 LYS A N 1
ATOM 2893 C CA . LYS A 1 362 ? -10.055 -26.828 20.812 1 95 362 LYS A CA 1
ATOM 2894 C C . LYS A 1 362 ? -10.328 -25.984 19.562 1 95 362 LYS A C 1
ATOM 2896 O O . LYS A 1 362 ? -11.312 -26.219 18.859 1 95 362 LYS A O 1
ATOM 2901 N N . MET A 1 363 ? -9.508 -25.016 19.406 1 95.25 363 MET A N 1
ATOM 2902 C CA . MET A 1 363 ? -9.68 -24.141 18.234 1 95.25 363 MET A CA 1
ATOM 2903 C C . MET A 1 363 ? -8.469 -24.219 17.312 1 95.25 363 MET A C 1
ATOM 2905 O O . MET A 1 363 ? -7.328 -24.141 17.781 1 95.25 363 MET A O 1
ATOM 2909 N N . TYR A 1 364 ? -8.648 -24.484 16.047 1 96.06 364 TYR A N 1
ATOM 2910 C CA . TYR A 1 364 ? -7.645 -24.219 15.031 1 96.06 364 TYR A CA 1
ATOM 2911 C C . TYR A 1 364 ? -7.613 -22.75 14.656 1 96.06 364 TYR A C 1
ATOM 2913 O O . TYR A 1 364 ? -8.414 -22.297 13.828 1 96.06 364 TYR A O 1
ATOM 2921 N N . SER A 1 365 ? -6.68 -22 15.195 1 95.69 365 SER A N 1
ATOM 2922 C CA . SER A 1 365 ? -6.652 -20.547 15.141 1 95.69 365 SER A CA 1
ATOM 2923 C C . SER A 1 365 ? -6.219 -20.062 13.766 1 95.69 365 SER A C 1
ATOM 2925 O O . SER A 1 365 ? -5.641 -20.812 12.984 1 95.69 365 SER A O 1
ATOM 2927 N N . GLY A 1 366 ? -6.52 -18.781 13.406 1 96.38 366 GLY A N 1
ATOM 2928 C CA . GLY A 1 366 ? -6.07 -18.188 12.164 1 96.38 366 GLY A CA 1
ATOM 2929 C C . GLY A 1 366 ? -7.176 -17.453 11.422 1 96.38 366 GLY A C 1
ATOM 2930 O O . GLY A 1 366 ? -8.133 -16.984 12.039 1 96.38 366 GLY A O 1
ATOM 2931 N N . PRO A 1 367 ? -7.012 -17.281 10.156 1 97.44 367 PRO A N 1
ATOM 2932 C CA . PRO A 1 367 ? -7.973 -16.547 9.328 1 97.44 367 PRO A CA 1
ATOM 2933 C C . PRO A 1 367 ? -9.219 -17.359 9 1 97.44 367 PRO A C 1
ATOM 2935 O O . PRO A 1 367 ? -10.227 -16.812 8.562 1 97.44 367 PRO A O 1
ATOM 2938 N N . ALA A 1 368 ? -9.156 -18.656 9.125 1 98 368 ALA A N 1
ATOM 2939 C CA . ALA A 1 368 ? -10.281 -19.578 8.93 1 98 368 ALA A CA 1
ATOM 2940 C C . ALA A 1 368 ? -10.391 -20.562 10.094 1 98 368 ALA A C 1
ATOM 2942 O O . ALA A 1 368 ? -10.266 -21.781 9.898 1 98 368 ALA A O 1
ATOM 2943 N N . PRO A 1 369 ? -10.758 -20.094 11.211 1 97.81 369 PRO A N 1
ATOM 2944 C CA . PRO A 1 369 ? -10.742 -20.938 12.406 1 97.81 369 PRO A CA 1
ATOM 2945 C C . PRO A 1 369 ? -11.875 -21.969 12.43 1 97.81 369 PRO A C 1
ATOM 2947 O O . PRO A 1 369 ? -12.953 -21.703 11.891 1 97.81 369 PRO A O 1
ATOM 2950 N N . ARG A 1 370 ? -11.586 -23.047 13.07 1 98.06 370 ARG A N 1
ATOM 2951 C CA . ARG A 1 370 ? -12.547 -24.109 13.344 1 98.06 370 ARG A CA 1
ATOM 2952 C C . ARG A 1 370 ? -12.531 -24.484 14.82 1 98.06 370 ARG A C 1
ATOM 2954 O O . ARG A 1 370 ? -11.5 -24.359 15.492 1 98.06 370 ARG A O 1
ATOM 2961 N N . ILE A 1 371 ? -13.664 -24.891 15.297 1 97.62 371 ILE A N 1
ATOM 2962 C CA . ILE A 1 371 ? -13.797 -25.188 16.719 1 97.62 371 ILE A CA 1
ATOM 2963 C C . ILE A 1 371 ? -14.273 -26.625 16.891 1 97.62 371 ILE A C 1
ATOM 2965 O O . ILE A 1 371 ? -15.203 -27.078 16.203 1 97.62 371 ILE A O 1
ATOM 2969 N N . GLN A 1 372 ? -13.609 -27.328 17.734 1 96.38 372 GLN A N 1
ATOM 2970 C CA . GLN A 1 372 ? -13.992 -28.672 18.109 1 96.38 372 GLN A CA 1
ATOM 2971 C C . GLN A 1 372 ? -13.758 -28.906 19.609 1 96.38 372 GLN A C 1
ATOM 2973 O O . GLN A 1 372 ? -13.344 -28 20.328 1 96.38 372 GLN A O 1
ATOM 2978 N N . THR A 1 373 ? -14.203 -30.109 20.109 1 96 373 THR A N 1
ATOM 2979 C CA . THR A 1 373 ? -13.961 -30.453 21.5 1 96 373 THR A CA 1
ATOM 2980 C C . THR A 1 373 ? -12.5 -30.828 21.719 1 96 373 THR A C 1
ATOM 2982 O O . THR A 1 373 ? -11.859 -31.391 20.828 1 96 373 THR A O 1
ATOM 2985 N N . ILE A 1 374 ? -12 -30.562 22.812 1 95.19 374 ILE A N 1
ATOM 2986 C CA . ILE A 1 374 ? -10.641 -30.953 23.156 1 95.19 374 ILE A CA 1
ATOM 2987 C C . ILE A 1 374 ? -10.594 -32.469 23.453 1 95.19 374 ILE A C 1
ATOM 2989 O O . ILE A 1 374 ? -9.555 -33.094 23.266 1 95.19 374 ILE A O 1
ATOM 2993 N N . ASN A 1 375 ? -11.734 -33.031 23.844 1 94.88 375 ASN A N 1
ATOM 2994 C CA . ASN A 1 375 ? -11.805 -34.438 24.25 1 94.88 375 ASN A CA 1
ATOM 2995 C C . ASN A 1 375 ? -12.164 -35.344 23.062 1 94.88 375 ASN A C 1
ATOM 2997 O O . ASN A 1 375 ? -13.219 -35.969 23.062 1 94.88 375 ASN A O 1
ATOM 3001 N N . VAL A 1 376 ? -11.297 -35.469 22.141 1 94.31 376 VAL A N 1
ATOM 3002 C CA . VAL A 1 376 ? -11.5 -36.406 21.031 1 94.31 376 VAL A CA 1
ATOM 3003 C C . VAL A 1 376 ? -10.852 -37.75 21.344 1 94.31 376 VAL A C 1
ATOM 3005 O O . VAL A 1 376 ? -9.805 -37.812 21.984 1 94.31 376 VAL A O 1
ATOM 3008 N N . PRO A 1 377 ? -11.398 -38.781 20.922 1 94.31 377 PRO A N 1
ATOM 3009 C CA . PRO A 1 377 ? -12.602 -38.906 20.094 1 94.31 377 PRO A CA 1
ATOM 3010 C C . PRO A 1 377 ? -13.891 -38.875 20.906 1 94.31 377 PRO A C 1
ATOM 3012 O O . PRO A 1 377 ? -14.977 -38.75 20.344 1 94.31 377 PRO A O 1
ATOM 3015 N N . ASP A 1 378 ? -13.867 -38.938 22.25 1 93.88 378 ASP A N 1
ATOM 3016 C CA . ASP A 1 378 ? -14.984 -39.281 23.125 1 93.88 378 ASP A CA 1
ATOM 3017 C C . ASP A 1 378 ? -16.141 -38.312 22.938 1 93.88 378 ASP A C 1
ATOM 3019 O O . ASP A 1 378 ? -17.297 -38.719 22.859 1 93.88 378 ASP A O 1
ATOM 3023 N N . ASP A 1 379 ? -15.867 -37.094 22.875 1 94 379 ASP A N 1
ATOM 3024 C CA . ASP A 1 379 ? -16.922 -36.062 22.859 1 94 379 ASP A CA 1
ATOM 3025 C C . ASP A 1 379 ? -17.125 -35.531 21.438 1 94 379 ASP A C 1
ATOM 3027 O O . ASP A 1 379 ? -17.844 -34.562 21.25 1 94 379 ASP A O 1
ATOM 3031 N N . TYR A 1 380 ? -16.531 -36.188 20.469 1 95.25 380 TYR A N 1
ATOM 3032 C CA . TYR A 1 380 ? -16.516 -35.656 19.109 1 95.25 380 TYR A CA 1
ATOM 3033 C C . TYR A 1 380 ? -17.938 -35.5 18.562 1 95.25 380 TYR A C 1
ATOM 3035 O O . TYR A 1 380 ? -18.297 -34.438 18.094 1 95.25 380 TYR A O 1
ATOM 3043 N N . PHE A 1 381 ? -18.797 -36.438 18.75 1 93.44 381 PHE A N 1
ATOM 3044 C CA . PHE A 1 381 ? -20.125 -36.438 18.156 1 93.44 381 PHE A CA 1
ATOM 3045 C C . PHE A 1 381 ? -21.125 -35.719 19.062 1 93.44 381 PHE A C 1
ATOM 3047 O O . PHE A 1 381 ? -22.203 -35.344 18.609 1 93.44 381 PHE A O 1
ATOM 3054 N N . THR A 1 382 ? -20.781 -35.531 20.344 1 93.75 382 THR A N 1
ATOM 3055 C CA . THR A 1 382 ? -21.734 -34.938 21.281 1 93.75 382 THR A CA 1
ATOM 3056 C C . THR A 1 382 ? -21.422 -33.469 21.484 1 93.75 382 THR A C 1
ATOM 3058 O O . THR A 1 382 ? -22.141 -32.75 22.203 1 93.75 382 THR A O 1
ATOM 3061 N N . PHE A 1 383 ? -20.359 -33.094 20.922 1 95.06 383 PHE A N 1
ATOM 3062 C CA . PHE A 1 383 ? -19.969 -31.672 21.031 1 95.06 383 PHE A CA 1
ATOM 3063 C C . PHE A 1 383 ? -21.078 -30.766 20.516 1 95.06 383 PHE A C 1
ATOM 3065 O O . PHE A 1 383 ? -21.609 -30.984 19.422 1 95.06 383 PHE A O 1
ATOM 3072 N N . ASP A 1 384 ? -21.453 -29.703 21.219 1 94.75 384 ASP A N 1
ATOM 3073 C CA . ASP A 1 384 ? -22.578 -28.828 20.891 1 94.75 384 ASP A CA 1
ATOM 3074 C C . ASP A 1 384 ? -22.141 -27.719 19.953 1 94.75 384 ASP A C 1
ATOM 3076 O O . ASP A 1 384 ? -22.156 -26.531 20.328 1 94.75 384 ASP A O 1
ATOM 3080 N N . SER A 1 385 ? -21.844 -28.078 18.734 1 96.25 385 SER A N 1
ATOM 3081 C CA . SER A 1 385 ? -21.422 -27.109 17.734 1 96.25 385 SER A CA 1
ATOM 3082 C C . SER A 1 385 ? -22.516 -26.078 17.469 1 96.25 385 SER A C 1
ATOM 3084 O O . SER A 1 385 ? -22.219 -24.891 17.266 1 96.25 385 SER A O 1
ATOM 3086 N N . GLU A 1 386 ? -23.766 -26.422 17.5 1 95.44 386 GLU A N 1
ATOM 3087 C CA . GLU A 1 386 ? -24.875 -25.5 17.266 1 95.44 386 GLU A CA 1
ATOM 3088 C C . GLU A 1 386 ? -24.969 -24.438 18.359 1 95.44 386 GLU A C 1
ATOM 3090 O O . GLU A 1 386 ? -25.219 -23.266 18.078 1 95.44 386 GLU A O 1
ATOM 3095 N N . GLY A 1 387 ? -24.797 -24.938 19.594 1 95 387 GLY A N 1
ATOM 3096 C CA . GLY A 1 387 ? -24.781 -24 20.703 1 95 387 GLY A CA 1
ATOM 3097 C C . GLY A 1 387 ? -23.656 -22.984 20.625 1 95 387 GLY A C 1
ATOM 3098 O O . GLY A 1 387 ? -23.859 -21.812 20.938 1 95 387 GLY A O 1
ATOM 3099 N N . ILE A 1 388 ? -22.531 -23.5 20.203 1 95.88 388 ILE A N 1
ATOM 3100 C CA . ILE A 1 388 ? -21.375 -22.609 20.031 1 95.88 388 ILE A CA 1
ATOM 3101 C C . ILE A 1 388 ? -21.688 -21.547 19 1 95.88 388 ILE A C 1
ATOM 3103 O O . ILE A 1 388 ? -21.438 -20.359 19.219 1 95.88 388 ILE A O 1
ATOM 3107 N N . ILE A 1 389 ? -22.25 -21.891 17.844 1 96.75 389 ILE A N 1
ATOM 3108 C CA . ILE A 1 389 ? -22.578 -20.969 16.766 1 96.75 389 ILE A CA 1
ATOM 3109 C C . ILE A 1 389 ? -23.594 -19.938 17.266 1 96.75 389 ILE A C 1
ATOM 3111 O O . ILE A 1 389 ? -23.453 -18.75 17 1 96.75 389 ILE A O 1
ATOM 3115 N N . LYS A 1 390 ? -24.578 -20.328 17.984 1 94.75 390 LYS A N 1
ATOM 3116 C CA . LYS A 1 390 ? -25.594 -19.438 18.531 1 94.75 390 LYS A CA 1
ATOM 3117 C C . LYS A 1 390 ? -24.969 -18.422 19.484 1 94.75 390 LYS A C 1
ATOM 3119 O O . LYS A 1 390 ? -25.281 -17.219 19.406 1 94.75 390 LYS A O 1
ATOM 3124 N N . ASN A 1 391 ? -24.047 -18.938 20.297 1 94.75 391 ASN A N 1
ATOM 3125 C CA . ASN A 1 391 ? -23.438 -18.094 21.312 1 94.75 391 ASN A CA 1
ATOM 3126 C C . ASN A 1 391 ? -22.469 -17.094 20.688 1 94.75 391 ASN A C 1
ATOM 3128 O O . ASN A 1 391 ? -22.156 -16.062 21.297 1 94.75 391 ASN A O 1
ATOM 3132 N N . LEU A 1 392 ? -22.078 -17.359 19.516 1 96.81 392 LEU A N 1
ATOM 3133 C CA . LEU A 1 392 ? -21.109 -16.5 18.859 1 96.81 392 LEU A CA 1
ATOM 3134 C C . LEU A 1 392 ? -21.797 -15.57 17.859 1 96.81 392 LEU A C 1
ATOM 3136 O O . LEU A 1 392 ? -21.156 -14.68 17.281 1 96.81 392 LEU A O 1
ATOM 3140 N N . SER A 1 393 ? -23.094 -15.68 17.609 1 96.31 393 SER A N 1
ATOM 3141 C CA . SER A 1 393 ? -23.797 -14.945 16.562 1 96.31 393 SER A CA 1
ATOM 3142 C C . SER A 1 393 ? -24.297 -13.594 17.078 1 96.31 393 SER A C 1
ATOM 3144 O O . SER A 1 393 ? -25.047 -13.523 18.047 1 96.31 393 SER A O 1
ATOM 3146 N N . CYS A 1 394 ? -23.859 -12.516 16.453 1 96.06 394 CYS A N 1
ATOM 3147 C CA . CYS A 1 394 ? -24.375 -11.164 16.625 1 96.06 394 CYS A CA 1
ATOM 3148 C C . CYS A 1 394 ? -24.266 -10.711 18.062 1 96.06 394 CYS A C 1
ATOM 3150 O O . CYS A 1 394 ? -25.219 -10.156 18.625 1 96.06 394 CYS A O 1
ATOM 3152 N N . ARG A 1 395 ? -23.172 -10.922 18.672 1 94.38 395 ARG A N 1
ATOM 3153 C CA . ARG A 1 395 ? -22.984 -10.594 20.078 1 94.38 395 ARG A CA 1
ATOM 3154 C C . ARG A 1 395 ? -22.562 -9.141 20.25 1 94.38 395 ARG A C 1
ATOM 3156 O O . ARG A 1 395 ? -22.922 -8.492 21.234 1 94.38 395 ARG A O 1
ATOM 3163 N N . PHE A 1 396 ? -21.75 -8.648 19.297 1 91.5 396 PHE A N 1
ATOM 3164 C CA . PHE A 1 396 ? -21.25 -7.277 19.344 1 91.5 396 PHE A CA 1
ATOM 3165 C C . PHE A 1 396 ? -21.406 -6.594 18 1 91.5 396 PHE A C 1
ATOM 3167 O O . PHE A 1 396 ? -21.344 -7.246 16.953 1 91.5 396 PHE A O 1
ATOM 3174 N N . PRO A 1 397 ? -21.578 -5.254 18 1 86 397 PRO A N 1
ATOM 3175 C CA . PRO A 1 397 ? -21.75 -4.543 16.734 1 86 397 PRO A CA 1
ATOM 3176 C C . PRO A 1 397 ? -20.484 -4.594 15.867 1 86 397 PRO A C 1
ATOM 3178 O O . PRO A 1 397 ? -20.578 -4.602 14.641 1 86 397 PRO A O 1
ATOM 3181 N N . HIS A 1 398 ? -19.344 -4.59 16.5 1 86.38 398 HIS A N 1
ATOM 3182 C CA . HIS A 1 398 ? -18.109 -4.59 15.727 1 86.38 398 HIS A CA 1
ATOM 3183 C C . HIS A 1 398 ? -17.422 -5.949 15.797 1 86.38 398 HIS A C 1
ATOM 3185 O O . HIS A 1 398 ? -16.188 -6.02 15.93 1 86.38 398 HIS A O 1
ATOM 3191 N N . GLN A 1 399 ? -18.266 -6.949 15.633 1 92.94 399 GLN A N 1
ATOM 3192 C CA . GLN A 1 399 ? -17.75 -8.312 15.539 1 92.94 399 GLN A CA 1
ATOM 3193 C C . GLN A 1 399 ? -17.172 -8.586 14.148 1 92.94 399 GLN A C 1
ATOM 3195 O O . GLN A 1 399 ? -17.844 -8.359 13.141 1 92.94 399 GLN A O 1
ATOM 3200 N N . HIS A 1 400 ? -15.969 -9.109 14.086 1 96.69 400 HIS A N 1
ATOM 3201 C CA . HIS A 1 400 ? -15.289 -9.188 12.797 1 96.69 400 HIS A CA 1
ATOM 3202 C C . HIS A 1 400 ? -15.25 -10.625 12.281 1 96.69 400 HIS A C 1
ATOM 3204 O O . HIS A 1 400 ? -14.242 -11.055 11.727 1 96.69 400 HIS A O 1
ATOM 3210 N N . PHE A 1 401 ? -16.25 -11.398 12.609 1 97.31 401 PHE A N 1
ATOM 3211 C CA . PHE A 1 401 ? -16.422 -12.734 12.062 1 97.31 401 PHE A CA 1
ATOM 3212 C C . PHE A 1 401 ? -17.891 -13.117 12.016 1 97.31 401 PHE A C 1
ATOM 3214 O O . PHE A 1 401 ? -18.719 -12.5 12.688 1 97.31 401 PHE A O 1
ATOM 3221 N N . ILE A 1 402 ? -18.203 -14.047 11.148 1 97.44 402 ILE A N 1
ATOM 3222 C CA . ILE A 1 402 ? -19.516 -14.695 11.094 1 97.44 402 ILE A CA 1
ATOM 3223 C C . ILE A 1 402 ? -19.359 -16.188 11.43 1 97.44 402 ILE A C 1
ATOM 3225 O O . ILE A 1 402 ? -18.625 -16.906 10.75 1 97.44 402 ILE A O 1
ATOM 3229 N N . PRO A 1 403 ? -19.984 -16.672 12.508 1 97.81 403 PRO A N 1
ATOM 3230 C CA . PRO A 1 403 ? -19.938 -18.109 12.812 1 97.81 403 PRO A CA 1
ATOM 3231 C C . PRO A 1 403 ? -20.875 -18.922 11.93 1 97.81 403 PRO A C 1
ATOM 3233 O O . PRO A 1 403 ? -22 -18.5 11.648 1 97.81 403 PRO A O 1
ATOM 3236 N N . TYR A 1 404 ? -20.359 -20.047 11.43 1 97.94 404 TYR A N 1
ATOM 3237 C CA . TYR A 1 404 ? -21.141 -20.922 10.57 1 97.94 404 TYR A CA 1
ATOM 3238 C C . TYR A 1 404 ? -21.062 -22.375 11.039 1 97.94 404 TYR A C 1
ATOM 3240 O O . TYR A 1 404 ? -19.984 -22.844 11.445 1 97.94 404 TYR A O 1
ATOM 3248 N N . MET A 1 405 ? -22.219 -23 10.984 1 96.69 405 MET A N 1
ATOM 3249 C CA . MET A 1 405 ? -22.109 -24.438 10.781 1 96.69 405 MET A CA 1
ATOM 3250 C C . MET A 1 405 ? -21.484 -24.75 9.43 1 96.69 405 MET A C 1
ATOM 3252 O O . MET A 1 405 ? -21.734 -24.047 8.445 1 96.69 405 MET A O 1
ATOM 3256 N N . SER A 1 406 ? -20.734 -25.828 9.336 1 96.94 406 SER A N 1
ATOM 3257 C CA . SER A 1 406 ? -20.016 -26.156 8.102 1 96.94 406 SER A CA 1
ATOM 3258 C C . SER A 1 406 ? -20.969 -26.234 6.918 1 96.94 406 SER A C 1
ATOM 3260 O O . SER A 1 406 ? -20.672 -25.719 5.832 1 96.94 406 SER A O 1
ATOM 3262 N N . HIS A 1 407 ? -22.172 -26.797 7.059 1 93.69 407 HIS A N 1
ATOM 3263 C CA . HIS A 1 407 ? -23.094 -27 5.945 1 93.69 407 HIS A CA 1
ATOM 3264 C C . HIS A 1 407 ? -23.797 -25.688 5.582 1 93.69 407 HIS A C 1
ATOM 3266 O O . HIS A 1 407 ? -24.547 -25.641 4.605 1 93.69 407 HIS A O 1
ATOM 3272 N N . HIS A 1 408 ? -23.531 -24.594 6.352 1 94.81 408 HIS A N 1
ATOM 3273 C CA . HIS A 1 408 ? -24.125 -23.297 6.066 1 94.81 408 HIS A CA 1
ATOM 3274 C C . HIS A 1 408 ? -23.109 -22.359 5.402 1 94.81 408 HIS A C 1
ATOM 3276 O O . HIS A 1 408 ? -23.469 -21.266 4.965 1 94.81 408 HIS A O 1
ATOM 3282 N N . LEU A 1 409 ? -21.906 -22.75 5.328 1 97 409 LEU A N 1
ATOM 3283 C CA . LEU A 1 409 ? -20.891 -21.938 4.637 1 97 409 LEU A CA 1
ATOM 3284 C C . LEU A 1 409 ? -21.297 -21.703 3.188 1 97 409 LEU A C 1
ATOM 3286 O O . LEU A 1 409 ? -22.031 -22.5 2.596 1 97 409 LEU A O 1
ATOM 3290 N N . PRO A 1 410 ? -20.875 -20.562 2.619 1 96.56 410 PRO A N 1
ATOM 3291 C CA . PRO A 1 410 ? -21.156 -20.359 1.196 1 96.56 410 PRO A CA 1
ATOM 3292 C C . PRO A 1 410 ? -20.797 -21.578 0.347 1 96.56 410 PRO A C 1
ATOM 3294 O O . PRO A 1 410 ? -19.734 -22.156 0.519 1 96.56 410 PRO A O 1
ATOM 3297 N N . LYS A 1 411 ? -21.703 -21.906 -0.547 1 96.12 411 LYS A N 1
ATOM 3298 C CA . LYS A 1 411 ? -21.547 -23.156 -1.302 1 96.12 411 LYS A CA 1
ATOM 3299 C C . LYS A 1 411 ? -20.359 -23.078 -2.244 1 96.12 411 LYS A C 1
ATOM 3301 O O . LYS A 1 411 ? -19.75 -24.109 -2.561 1 96.12 411 LYS A O 1
ATOM 3306 N N . ARG A 1 412 ? -19.922 -21.875 -2.625 1 96.19 412 ARG A N 1
ATOM 3307 C CA . ARG A 1 412 ? -18.797 -21.703 -3.535 1 96.19 412 ARG A CA 1
ATOM 3308 C C . ARG A 1 412 ? -17.5 -22.188 -2.891 1 96.19 412 ARG A C 1
ATOM 3310 O O . ARG A 1 412 ? -16.484 -22.375 -3.578 1 96.19 412 ARG A O 1
ATOM 3317 N N . PHE A 1 413 ? -17.469 -22.359 -1.574 1 97.81 413 PHE A N 1
ATOM 3318 C CA . PHE A 1 413 ? -16.25 -22.766 -0.876 1 97.81 413 PHE A CA 1
ATOM 3319 C C . PHE A 1 413 ? -15.969 -24.234 -1.092 1 97.81 413 PHE A C 1
ATOM 3321 O O . PHE A 1 413 ? -14.82 -24.672 -0.979 1 97.81 413 PHE A O 1
ATOM 3328 N N . HIS A 1 414 ? -17.031 -25 -1.357 1 97.69 414 HIS A N 1
ATOM 3329 C CA . HIS A 1 414 ? -16.859 -26.438 -1.406 1 97.69 414 HIS A CA 1
ATOM 3330 C C . HIS A 1 414 ? -16.062 -26.938 -0.198 1 97.69 414 HIS A C 1
ATOM 3332 O O . HIS A 1 414 ? -15.078 -27.656 -0.35 1 97.69 414 HIS A O 1
ATOM 3338 N N . TYR A 1 415 ? -16.547 -26.609 0.973 1 98.25 415 TYR A N 1
ATOM 3339 C CA . TYR A 1 415 ? -15.844 -26.859 2.227 1 98.25 415 TYR A CA 1
ATOM 3340 C C . TYR A 1 415 ? -16.828 -27.266 3.324 1 98.25 415 TYR A C 1
ATOM 3342 O O . TYR A 1 415 ? -16.828 -26.672 4.406 1 98.25 415 TYR A O 1
ATOM 3350 N N . ALA A 1 416 ? -17.562 -28.344 3.037 1 96.31 416 ALA A N 1
ATOM 3351 C CA . ALA A 1 416 ? -18.531 -28.812 4.027 1 96.31 416 ALA A CA 1
ATOM 3352 C C . ALA A 1 416 ? -18.578 -30.344 4.07 1 96.31 416 ALA A C 1
ATOM 3354 O O . ALA A 1 416 ? -18.75 -30.938 5.141 1 96.31 416 ALA A O 1
ATOM 3355 N N . LYS A 1 417 ? -18.375 -30.922 2.934 1 94.81 417 LYS A N 1
ATOM 3356 C CA . LYS A 1 417 ? -18.641 -32.344 2.799 1 94.81 417 LYS A CA 1
ATOM 3357 C C . LYS A 1 417 ? -17.391 -33.188 3.045 1 94.81 417 LYS A C 1
ATOM 3359 O O . LYS A 1 417 ? -16.938 -33.906 2.156 1 94.81 417 LYS A O 1
ATOM 3364 N N . ASN A 1 418 ? -16.906 -33.281 4.176 1 97.06 418 ASN A N 1
ATOM 3365 C CA . ASN A 1 418 ? -15.781 -34.094 4.645 1 97.06 418 ASN A CA 1
ATOM 3366 C C . ASN A 1 418 ? -15.766 -34.188 6.168 1 97.06 418 ASN A C 1
ATOM 3368 O O . ASN A 1 418 ? -15.93 -33.188 6.867 1 97.06 418 ASN A O 1
ATOM 3372 N N . ILE A 1 419 ? -15.633 -35.344 6.645 1 95.69 419 ILE A N 1
ATOM 3373 C CA . ILE A 1 419 ? -15.703 -35.594 8.086 1 95.69 419 ILE A CA 1
ATOM 3374 C C . ILE A 1 419 ? -14.586 -34.812 8.797 1 95.69 419 ILE A C 1
ATOM 3376 O O . ILE A 1 419 ? -14.688 -34.531 9.992 1 95.69 419 ILE A O 1
ATOM 3380 N N . ARG A 1 420 ? -13.523 -34.469 8.109 1 97.56 420 ARG A N 1
ATOM 3381 C CA . ARG A 1 420 ? -12.367 -33.781 8.68 1 97.56 420 ARG A CA 1
ATOM 3382 C C . ARG A 1 420 ? -12.672 -32.281 8.914 1 97.56 420 ARG A C 1
ATOM 3384 O O . ARG A 1 420 ? -11.93 -31.609 9.609 1 97.56 420 ARG A O 1
ATOM 3391 N N . ILE A 1 421 ? -13.711 -31.734 8.297 1 98.19 421 ILE A N 1
ATOM 3392 C CA . ILE A 1 421 ? -14.133 -30.359 8.484 1 98.19 421 ILE A CA 1
ATOM 3393 C C . ILE A 1 421 ? -14.992 -30.25 9.742 1 98.19 421 ILE A C 1
ATOM 3395 O O . ILE A 1 421 ? -16.078 -30.828 9.805 1 98.19 421 ILE A O 1
ATOM 3399 N N . ASP A 1 422 ? -14.539 -29.5 10.688 1 97.75 422 ASP A N 1
ATOM 3400 C CA . ASP A 1 422 ? -15.289 -29.328 11.922 1 97.75 422 ASP A CA 1
ATOM 3401 C C . ASP A 1 422 ? -16.641 -28.656 11.656 1 97.75 422 ASP A C 1
ATOM 3403 O O . ASP A 1 422 ? -16.781 -27.891 10.695 1 97.75 422 ASP A O 1
ATOM 3407 N N . LYS A 1 423 ? -17.562 -28.906 12.516 1 97.12 423 LYS A N 1
ATOM 3408 C CA . LYS A 1 423 ? -18.922 -28.406 12.305 1 97.12 423 LYS A CA 1
ATOM 3409 C C . LYS A 1 423 ? -18.984 -26.906 12.547 1 97.12 423 LYS A C 1
ATOM 3411 O O . LYS A 1 423 ? -19.75 -26.203 11.883 1 97.12 423 LYS A O 1
ATOM 3416 N N . ALA A 1 424 ? -18.203 -26.438 13.523 1 97.88 424 ALA A N 1
ATOM 3417 C CA . ALA A 1 424 ? -18.203 -25.016 13.844 1 97.88 424 ALA A CA 1
ATOM 3418 C C . ALA A 1 424 ? -17.047 -24.297 13.156 1 97.88 424 ALA A C 1
ATOM 3420 O O . ALA A 1 424 ? -15.883 -24.609 13.414 1 97.88 424 ALA A O 1
ATOM 3421 N N . ASN A 1 425 ? -17.375 -23.344 12.328 1 98.38 425 ASN A N 1
ATOM 3422 C CA . ASN A 1 425 ? -16.406 -22.547 11.578 1 98.38 425 ASN A CA 1
ATOM 3423 C C . ASN A 1 425 ? -16.609 -21.047 11.789 1 98.38 425 ASN A C 1
ATOM 3425 O O . ASN A 1 425 ? -17.734 -20.609 12.023 1 98.38 425 ASN A O 1
ATOM 3429 N N . LEU A 1 426 ? -15.578 -20.266 11.719 1 98.31 426 LEU A N 1
ATOM 3430 C CA . LEU A 1 426 ? -15.672 -18.812 11.758 1 98.31 426 LEU A CA 1
ATOM 3431 C C . LEU A 1 426 ? -15.172 -18.188 10.453 1 98.31 426 LEU A C 1
ATOM 3433 O O . LEU A 1 426 ? -14.047 -18.453 10.031 1 98.31 426 LEU A O 1
ATOM 3437 N N . TYR A 1 427 ? -16.016 -17.422 9.781 1 98.12 427 TYR A N 1
ATOM 3438 C CA . TYR A 1 427 ? -15.648 -16.641 8.609 1 98.12 427 TYR A CA 1
ATOM 3439 C C . TYR A 1 427 ? -15.156 -15.25 9.008 1 98.12 427 TYR A C 1
ATOM 3441 O O . TYR A 1 427 ? -15.938 -14.43 9.508 1 98.12 427 TYR A O 1
ATOM 3449 N N . LEU A 1 428 ? -13.891 -14.891 8.727 1 98 428 LEU A N 1
ATOM 3450 C CA . LEU A 1 428 ? -13.312 -13.672 9.266 1 98 428 LEU A CA 1
ATOM 3451 C C . LEU A 1 428 ? -13.188 -12.602 8.188 1 98 428 LEU A C 1
ATOM 3453 O O . LEU A 1 428 ? -12.961 -12.922 7.016 1 98 428 LEU A O 1
ATOM 3457 N N . ASP A 1 429 ? -13.258 -11.328 8.688 1 96.62 429 ASP A N 1
ATOM 3458 C CA . ASP A 1 429 ? -12.93 -10.172 7.855 1 96.62 429 ASP A CA 1
ATOM 3459 C C . ASP A 1 429 ? -11.445 -10.164 7.496 1 96.62 429 ASP A C 1
ATOM 3461 O O . ASP A 1 429 ? -10.617 -10.695 8.234 1 96.62 429 ASP A O 1
ATOM 3465 N N . GLU A 1 430 ? -11.18 -9.531 6.34 1 96.38 430 GLU A N 1
ATOM 3466 C CA . GLU A 1 430 ? -9.781 -9.336 5.965 1 96.38 430 GLU A CA 1
ATOM 3467 C C . GLU A 1 430 ? -8.977 -8.734 7.113 1 96.38 430 GLU A C 1
ATOM 3469 O O . GLU A 1 430 ? -9.484 -7.887 7.852 1 96.38 430 GLU A O 1
ATOM 3474 N N . GLN A 1 431 ? -7.781 -9.188 7.312 1 97.5 431 GLN A N 1
ATOM 3475 C CA . GLN A 1 431 ? -6.781 -8.664 8.234 1 97.5 431 GLN A CA 1
ATOM 3476 C C . GLN A 1 431 ? -7.035 -9.156 9.656 1 97.5 431 GLN A C 1
ATOM 3478 O O . GLN A 1 431 ? -6.172 -9.016 10.531 1 97.5 431 GLN A O 1
ATOM 3483 N N . TRP A 1 432 ? -8.188 -9.75 10.039 1 97.44 432 TRP A N 1
ATOM 3484 C CA . TRP A 1 432 ? -8.516 -10.18 11.391 1 97.44 432 TRP A CA 1
ATOM 3485 C C . TRP A 1 432 ? -8.164 -11.648 11.594 1 97.44 432 TRP A C 1
ATOM 3487 O O . TRP A 1 432 ? -8.141 -12.43 10.641 1 97.44 432 TRP A O 1
ATOM 3497 N N . LEU A 1 433 ? -7.836 -12.023 12.758 1 97.75 433 LEU A N 1
ATOM 3498 C CA . LEU A 1 433 ? -7.586 -13.391 13.203 1 97.75 433 LEU A CA 1
ATOM 3499 C C . LEU A 1 433 ? -8.477 -13.742 14.391 1 97.75 433 LEU A C 1
ATOM 3501 O O . LEU A 1 433 ? -9.039 -12.852 15.031 1 97.75 433 LEU A O 1
ATOM 3505 N N . ALA A 1 434 ? -8.625 -14.969 14.641 1 97.19 434 ALA A N 1
ATOM 3506 C CA . ALA A 1 434 ? -9.32 -15.414 15.852 1 97.19 434 ALA A CA 1
ATOM 3507 C C . ALA A 1 434 ? -8.578 -16.562 16.516 1 97.19 434 ALA A C 1
ATOM 3509 O O . ALA A 1 434 ? -8.039 -17.438 15.844 1 97.19 434 ALA A O 1
ATOM 3510 N N . GLY A 1 435 ? -8.508 -16.562 17.75 1 94.31 435 GLY A N 1
ATOM 3511 C CA . GLY A 1 435 ? -7.836 -17.578 18.531 1 94.31 435 GLY A CA 1
ATOM 3512 C C . GLY A 1 435 ? -6.691 -17.047 19.359 1 94.31 435 GLY A C 1
ATOM 3513 O O . GLY A 1 435 ? -6.691 -15.867 19.75 1 94.31 435 GLY A O 1
ATOM 3514 N N . ARG A 1 436 ? -5.809 -17.906 19.719 1 86.69 436 ARG A N 1
ATOM 3515 C CA . ARG A 1 436 ? -4.641 -17.531 20.5 1 86.69 436 ARG A CA 1
ATOM 3516 C C . ARG A 1 436 ? -3.377 -17.531 19.656 1 86.69 436 ARG A C 1
ATOM 3518 O O . ARG A 1 436 ? -3.182 -18.422 18.828 1 86.69 436 ARG A O 1
ATOM 3525 N N . PHE A 1 437 ? -2.594 -16.484 19.828 1 84.19 437 PHE A N 1
ATOM 3526 C CA . PHE A 1 437 ? -1.373 -16.359 19.031 1 84.19 437 PHE A CA 1
ATOM 3527 C C . PHE A 1 437 ? -0.193 -15.984 19.922 1 84.19 437 PHE A C 1
ATOM 3529 O O . PHE A 1 437 ? -0.293 -15.078 20.75 1 84.19 437 PHE A O 1
ATOM 3536 N N . ARG A 1 438 ? 0.844 -16.719 19.812 1 81.88 438 ARG A N 1
ATOM 3537 C CA . ARG A 1 438 ? 2.09 -16.375 20.5 1 81.88 438 ARG A CA 1
ATOM 3538 C C . ARG A 1 438 ? 2.748 -15.148 19.859 1 81.88 438 ARG A C 1
ATOM 3540 O O . ARG A 1 438 ? 3.299 -14.297 20.547 1 81.88 438 ARG A O 1
ATOM 3547 N N . TYR A 1 439 ? 2.74 -15.102 18.531 1 85.44 439 TYR A N 1
ATOM 3548 C CA . TYR A 1 439 ? 3.262 -13.992 17.75 1 85.44 439 TYR A CA 1
ATOM 3549 C C . TYR A 1 439 ? 2.18 -13.406 16.844 1 85.44 439 TYR A C 1
ATOM 3551 O O . TYR A 1 439 ? 1.36 -14.148 16.297 1 85.44 439 TYR A O 1
ATOM 3559 N N . CYS A 1 440 ? 2.057 -12.141 16.922 1 89.62 440 CYS A N 1
ATOM 3560 C CA . CYS A 1 440 ? 1.067 -11.461 16.094 1 89.62 440 CYS A CA 1
ATOM 3561 C C . CYS A 1 440 ? 1.729 -10.414 15.211 1 89.62 440 CYS A C 1
ATOM 3563 O O . CYS A 1 440 ? 2.918 -10.133 15.359 1 89.62 440 CYS A O 1
ATOM 3565 N N . GLY A 1 441 ? 0.969 -10.039 14.25 1 91.69 441 GLY A N 1
ATOM 3566 C CA . GLY A 1 441 ? 1.514 -9.141 13.242 1 91.69 441 GLY A CA 1
ATOM 3567 C C . GLY A 1 441 ? 1.97 -9.867 11.992 1 91.69 441 GLY A C 1
ATOM 3568 O O . GLY A 1 441 ? 1.658 -11.039 11.797 1 91.69 441 GLY A O 1
ATOM 3569 N N . GLY A 1 442 ? 2.621 -9.25 11.055 1 95.81 442 GLY A N 1
ATOM 3570 C CA . GLY A 1 442 ? 3.041 -9.844 9.789 1 95.81 442 GLY A CA 1
ATOM 3571 C C . GLY A 1 442 ? 1.885 -10.125 8.852 1 95.81 442 GLY A C 1
ATOM 3572 O O . GLY A 1 442 ? 0.917 -9.359 8.805 1 95.81 442 GLY A O 1
ATOM 3573 N N . GLY A 1 443 ? 2.074 -11.125 8.031 1 97.62 443 GLY A N 1
ATOM 3574 C CA . GLY A 1 443 ? 1.024 -11.508 7.102 1 97.62 443 GLY A CA 1
ATOM 3575 C C . GLY A 1 443 ? 0.437 -12.875 7.398 1 97.62 443 GLY A C 1
ATOM 3576 O O . GLY A 1 443 ? 1.036 -13.672 8.125 1 97.62 443 GLY A O 1
ATOM 3577 N N . ASN A 1 444 ? -0.675 -13.102 6.895 1 97.94 444 ASN A N 1
ATOM 3578 C CA . ASN A 1 444 ? -1.323 -14.406 6.969 1 97.94 444 ASN A CA 1
ATOM 3579 C C . ASN A 1 444 ? -2.197 -14.672 5.746 1 97.94 444 ASN A C 1
ATOM 3581 O O . ASN A 1 444 ? -2.34 -13.805 4.883 1 97.94 444 ASN A O 1
ATOM 3585 N N . HIS A 1 445 ? -2.633 -15.883 5.652 1 98.31 445 HIS A N 1
ATOM 3586 C CA . HIS A 1 445 ? -3.518 -16.328 4.582 1 98.31 445 HIS A CA 1
ATOM 3587 C C . HIS A 1 445 ? -4.465 -17.422 5.066 1 98.31 445 HIS A C 1
ATOM 3589 O O . HIS A 1 445 ? -4.25 -18.016 6.125 1 98.31 445 HIS A O 1
ATOM 3595 N N . GLY A 1 446 ? -5.496 -17.688 4.312 1 98.31 446 GLY A N 1
ATOM 3596 C CA . GLY A 1 446 ? -6.559 -18.609 4.684 1 98.31 446 GLY A CA 1
ATOM 3597 C C . GLY A 1 446 ? -7.945 -18.016 4.559 1 98.31 446 GLY A C 1
ATOM 3598 O O . GLY A 1 446 ? -8.945 -18.719 4.715 1 98.31 446 GLY A O 1
ATOM 3599 N N . TYR A 1 447 ? -7.988 -16.766 4.18 1 98.25 447 TYR A N 1
ATOM 3600 C CA . TYR A 1 447 ? -9.234 -16 4.125 1 98.25 447 TYR A CA 1
ATOM 3601 C C . TYR A 1 447 ? -10.078 -16.422 2.93 1 98.25 447 TYR A C 1
ATOM 3603 O O . TYR A 1 447 ? -9.734 -17.375 2.223 1 98.25 447 TYR A O 1
ATOM 3611 N N . ASP A 1 448 ? -11.219 -15.734 2.76 1 97.12 448 ASP A N 1
ATOM 3612 C CA . ASP A 1 448 ? -12.094 -15.906 1.607 1 97.12 448 ASP A CA 1
ATOM 3613 C C . ASP A 1 448 ? -11.32 -15.773 0.299 1 97.12 448 ASP A C 1
ATOM 3615 O O . ASP A 1 448 ? -10.523 -14.844 0.133 1 97.12 448 ASP A O 1
ATOM 3619 N N . ASN A 1 449 ? -11.492 -16.75 -0.515 1 96.88 449 ASN A N 1
ATOM 3620 C CA . ASN A 1 449 ? -10.766 -16.781 -1.777 1 96.88 449 ASN A CA 1
ATOM 3621 C C . ASN A 1 449 ? -11.25 -15.695 -2.734 1 96.88 449 ASN A C 1
ATOM 3623 O O . ASN A 1 449 ? -10.703 -15.539 -3.83 1 96.88 449 ASN A O 1
ATOM 3627 N N . GLU A 1 450 ? -12.234 -14.867 -2.348 1 94.62 450 GLU A N 1
ATOM 3628 C CA . GLU A 1 450 ? -12.648 -13.719 -3.148 1 94.62 450 GLU A CA 1
ATOM 3629 C C . GLU A 1 450 ? -11.836 -12.477 -2.787 1 94.62 450 GLU A C 1
ATOM 3631 O O . GLU A 1 450 ? -11.852 -11.484 -3.52 1 94.62 450 GLU A O 1
ATOM 3636 N N . TYR A 1 451 ? -11.234 -12.562 -1.597 1 95.94 451 TYR A N 1
ATOM 3637 C CA . TYR A 1 451 ? -10.375 -11.43 -1.269 1 95.94 451 TYR A CA 1
ATOM 3638 C C . TYR A 1 451 ? -9.211 -11.32 -2.248 1 95.94 451 TYR A C 1
ATOM 3640 O O . TYR A 1 451 ? -8.516 -12.305 -2.502 1 95.94 451 TYR A O 1
ATOM 3648 N N . ARG A 1 452 ? -8.93 -10.133 -2.76 1 95.62 452 ARG A N 1
ATOM 3649 C CA . ARG A 1 452 ? -7.883 -9.93 -3.756 1 95.62 452 ARG A CA 1
ATOM 3650 C C . ARG A 1 452 ? -6.512 -10.266 -3.186 1 95.62 452 ARG A C 1
ATOM 3652 O O . ARG A 1 452 ? -5.629 -10.734 -3.908 1 95.62 452 ARG A O 1
ATOM 3659 N N . SER A 1 453 ? -6.367 -10.109 -1.899 1 97.69 453 SER A N 1
ATOM 3660 C CA . SER A 1 453 ? -5.094 -10.406 -1.252 1 97.69 453 SER A CA 1
ATOM 3661 C C . SER A 1 453 ? -4.805 -11.906 -1.259 1 97.69 453 SER A C 1
ATOM 3663 O O . SER A 1 453 ? -3.674 -12.328 -1.008 1 97.69 453 SER A O 1
ATOM 3665 N N . MET A 1 454 ? -5.758 -12.773 -1.584 1 98.25 454 MET A N 1
ATOM 3666 C CA . MET A 1 454 ? -5.582 -14.219 -1.58 1 98.25 454 MET A CA 1
ATOM 3667 C C . MET A 1 454 ? -5.289 -14.734 -2.984 1 98.25 454 MET A C 1
ATOM 3669 O O . MET A 1 454 ? -4.957 -15.914 -3.162 1 98.25 454 MET A O 1
ATOM 3673 N N . ASP A 1 455 ? -5.273 -13.812 -3.971 1 97.44 455 ASP A N 1
ATOM 3674 C CA . ASP A 1 455 ? -5.074 -14.195 -5.367 1 97.44 455 ASP A CA 1
ATOM 3675 C C . ASP A 1 455 ? -3.648 -14.688 -5.602 1 97.44 455 ASP A C 1
ATOM 3677 O O . ASP A 1 455 ? -2.697 -14.141 -5.039 1 97.44 455 ASP A O 1
ATOM 3681 N N . ALA A 1 456 ? -3.578 -15.695 -6.426 1 98.62 456 ALA A N 1
ATOM 3682 C CA . ALA A 1 456 ? -2.283 -16.297 -6.738 1 98.62 456 ALA A CA 1
ATOM 3683 C C . ALA A 1 456 ? -1.877 -16 -8.18 1 98.62 456 ALA A C 1
ATOM 3685 O O . ALA A 1 456 ? -2.729 -15.719 -9.023 1 98.62 456 ALA A O 1
ATOM 3686 N N . ILE A 1 457 ? -0.582 -16.078 -8.477 1 98.75 457 ILE A N 1
ATOM 3687 C CA . ILE A 1 457 ? -0.111 -15.883 -9.844 1 98.75 457 ILE A CA 1
ATOM 3688 C C . ILE A 1 457 ? -0.297 -17.172 -10.641 1 98.75 457 ILE A C 1
ATOM 3690 O O . ILE A 1 457 ? -0.313 -18.266 -10.07 1 98.75 457 ILE A O 1
ATOM 3694 N N . PHE A 1 458 ? -0.466 -17.062 -11.922 1 98.75 458 PHE A N 1
ATOM 3695 C CA . PHE A 1 458 ? -0.394 -18.109 -12.922 1 98.75 458 PHE A CA 1
ATOM 3696 C C . PHE A 1 458 ? 0.307 -17.625 -14.18 1 98.75 458 PHE A C 1
ATOM 3698 O O . PHE A 1 458 ? -0.117 -16.625 -14.789 1 98.75 458 PHE A O 1
ATOM 3705 N N . ILE A 1 459 ? 1.331 -18.359 -14.555 1 98.88 459 ILE A N 1
ATOM 3706 C CA . ILE A 1 459 ? 2.051 -18.078 -15.789 1 98.88 459 ILE A CA 1
ATOM 3707 C C . ILE A 1 459 ? 2.393 -19.391 -16.5 1 98.88 459 ILE A C 1
ATOM 3709 O O . ILE A 1 459 ? 2.887 -20.328 -15.859 1 98.88 459 ILE A O 1
ATOM 3713 N N . GLY A 1 460 ? 2.062 -19.531 -17.766 1 98.69 460 GLY A N 1
ATOM 3714 C CA . GLY A 1 460 ? 2.482 -20.625 -18.609 1 98.69 460 GLY A CA 1
ATOM 3715 C C . GLY A 1 460 ? 3.369 -20.188 -19.766 1 98.69 460 GLY A C 1
ATOM 3716 O O . GLY A 1 460 ? 3.145 -19.141 -20.359 1 98.69 460 GLY A O 1
ATOM 3717 N N . HIS A 1 461 ? 4.352 -20.984 -20 1 98.19 461 HIS A N 1
ATOM 3718 C CA . HIS A 1 461 ? 5.273 -20.703 -21.094 1 98.19 461 HIS A CA 1
ATOM 3719 C C . HIS A 1 461 ? 5.785 -21.984 -21.734 1 98.19 461 HIS A C 1
ATOM 3721 O O . HIS A 1 461 ? 6.074 -22.953 -21.031 1 98.19 461 HIS A O 1
ATOM 3727 N N . GLY A 1 462 ? 5.891 -22.047 -23.031 1 97.88 462 GLY A N 1
ATOM 3728 C CA . GLY A 1 462 ? 6.41 -23.219 -23.734 1 97.88 462 GLY A CA 1
ATOM 3729 C C . GLY A 1 462 ? 5.676 -23.5 -25.031 1 97.88 462 GLY A C 1
ATOM 3730 O O . GLY A 1 462 ? 4.746 -22.781 -25.406 1 97.88 462 GLY A O 1
ATOM 3731 N N . PRO A 1 463 ? 6.09 -24.5 -25.719 1 97.44 463 PRO A N 1
ATOM 3732 C CA . PRO A 1 463 ? 5.566 -24.797 -27.062 1 97.44 463 PRO A CA 1
ATOM 3733 C C . PRO A 1 463 ? 4.105 -25.234 -27.031 1 97.44 463 PRO A C 1
ATOM 3735 O O . PRO A 1 463 ? 3.41 -25.125 -28.047 1 97.44 463 PRO A O 1
ATOM 3738 N N . GLY A 1 464 ? 3.604 -25.688 -25.875 1 97.75 464 GLY A N 1
ATOM 3739 C CA . GLY A 1 464 ? 2.227 -26.141 -25.781 1 97.75 464 GLY A CA 1
ATOM 3740 C C . GLY A 1 464 ? 1.251 -25.031 -25.438 1 97.75 464 GLY A C 1
ATOM 3741 O O . GLY A 1 464 ? 0.035 -25.219 -25.516 1 97.75 464 GLY A O 1
ATOM 3742 N N . LEU A 1 465 ? 1.751 -23.906 -25.109 1 98 465 LEU A N 1
ATOM 3743 C CA . LEU A 1 465 ? 0.934 -22.797 -24.609 1 98 465 LEU A CA 1
ATOM 3744 C C . LEU A 1 465 ? 0.982 -21.609 -25.562 1 98 465 LEU A C 1
ATOM 3746 O O . LEU A 1 465 ? 2.006 -21.375 -26.219 1 98 465 LEU A O 1
ATOM 3750 N N . ARG A 1 466 ? -0.084 -20.891 -25.625 1 97 466 ARG A N 1
ATOM 3751 C CA . ARG A 1 466 ? -0.126 -19.688 -26.453 1 97 466 ARG A CA 1
ATOM 3752 C C . ARG A 1 466 ? 0.84 -18.625 -25.938 1 97 466 ARG A C 1
ATOM 3754 O O . ARG A 1 466 ? 1.141 -18.594 -24.734 1 97 466 ARG A O 1
ATOM 3761 N N . SER A 1 467 ? 1.333 -17.812 -26.922 1 96 467 SER A N 1
ATOM 3762 C CA . SER A 1 467 ? 2.262 -16.75 -26.547 1 96 467 SER A CA 1
ATOM 3763 C C . SER A 1 467 ? 1.538 -15.414 -26.391 1 96 467 SER A C 1
ATOM 3765 O O . SER A 1 467 ? 0.504 -15.18 -27.031 1 96 467 SER A O 1
ATOM 3767 N N . ARG A 1 468 ? 2.053 -14.578 -25.562 1 96.88 468 ARG A N 1
ATOM 3768 C CA . ARG A 1 468 ? 1.584 -13.211 -25.359 1 96.88 468 ARG A CA 1
ATOM 3769 C C . ARG A 1 468 ? 0.068 -13.164 -25.203 1 96.88 468 ARG A C 1
ATOM 3771 O O . ARG A 1 468 ? -0.616 -12.414 -25.891 1 96.88 468 ARG A O 1
ATOM 3778 N N . THR A 1 469 ? -0.388 -14.016 -24.188 1 97.56 469 THR A N 1
ATOM 3779 C CA . THR A 1 469 ? -1.831 -14.18 -24.047 1 97.56 469 THR A CA 1
ATOM 3780 C C . THR A 1 469 ? -2.254 -13.992 -22.578 1 97.56 469 THR A C 1
ATOM 3782 O O . THR A 1 469 ? -1.652 -14.57 -21.672 1 97.56 469 THR A O 1
ATOM 3785 N N . GLU A 1 470 ? -3.18 -13.125 -22.359 1 97.5 470 GLU A N 1
ATOM 3786 C CA . GLU A 1 470 ? -3.814 -13 -21.047 1 97.5 470 GLU A CA 1
ATOM 3787 C C . GLU A 1 470 ? -5.18 -13.68 -21.031 1 97.5 470 GLU A C 1
ATOM 3789 O O . GLU A 1 470 ? -6.02 -13.422 -21.906 1 97.5 470 GLU A O 1
ATOM 3794 N N . VAL A 1 471 ? -5.406 -14.516 -20.141 1 97.25 471 VAL A N 1
ATOM 3795 C CA . VAL A 1 471 ? -6.68 -15.219 -20.031 1 97.25 471 VAL A CA 1
ATOM 3796 C C . VAL A 1 471 ? -7.43 -14.734 -18.797 1 97.25 471 VAL A C 1
ATOM 3798 O O . VAL A 1 471 ? -6.844 -14.094 -17.922 1 97.25 471 VAL A O 1
ATOM 3801 N N . GLU A 1 472 ? -8.766 -15.008 -18.688 1 95.62 472 GLU A N 1
ATOM 3802 C CA . GLU A 1 472 ? -9.586 -14.648 -17.547 1 95.62 472 GLU A CA 1
ATOM 3803 C C . GLU A 1 472 ? -9.188 -15.438 -16.297 1 95.62 472 GLU A C 1
ATOM 3805 O O . GLU A 1 472 ? -8.656 -16.547 -16.422 1 95.62 472 GLU A O 1
ATOM 3810 N N . PRO A 1 473 ? -9.445 -14.867 -15.164 1 96.69 473 PRO A N 1
ATOM 3811 C CA . PRO A 1 473 ? -9.148 -15.602 -13.938 1 96.69 473 PRO A CA 1
ATOM 3812 C C . PRO A 1 473 ? -9.906 -16.922 -13.836 1 96.69 473 PRO A C 1
ATOM 3814 O O . PRO A 1 473 ? -11.008 -17.047 -14.383 1 96.69 473 PRO A O 1
ATOM 3817 N N . PHE A 1 474 ? -9.367 -17.812 -13.203 1 97.81 474 PHE A N 1
ATOM 3818 C CA . PHE A 1 474 ? -9.961 -19.141 -13.031 1 97.81 474 PHE A CA 1
ATOM 3819 C C . PHE A 1 474 ? -9.547 -19.766 -11.711 1 97.81 474 PHE A C 1
ATOM 3821 O O . PHE A 1 474 ? -8.672 -19.234 -11.016 1 97.81 474 PHE A O 1
ATOM 3828 N N . ASP A 1 475 ? -10.148 -20.906 -11.32 1 98.19 475 ASP A N 1
ATOM 3829 C CA . ASP A 1 475 ? -9.859 -21.609 -10.086 1 98.19 475 ASP A CA 1
ATOM 3830 C C . ASP A 1 475 ? -8.688 -22.578 -10.258 1 98.19 475 ASP A C 1
ATOM 3832 O O . ASP A 1 475 ? -8.531 -23.188 -11.32 1 98.19 475 ASP A O 1
ATOM 3836 N N . ASN A 1 476 ? -7.926 -22.75 -9.18 1 98.75 476 ASN A N 1
ATOM 3837 C CA . ASN A 1 476 ? -6.691 -23.516 -9.289 1 98.75 476 ASN A CA 1
ATOM 3838 C C . ASN A 1 476 ? -6.969 -25 -9.555 1 98.75 476 ASN A C 1
ATOM 3840 O O . ASN A 1 476 ? -6.09 -25.719 -10.023 1 98.75 476 ASN A O 1
ATOM 3844 N N . ILE A 1 477 ? -8.195 -25.5 -9.398 1 98.75 477 ILE A N 1
ATOM 3845 C CA . ILE A 1 477 ? -8.531 -26.891 -9.641 1 98.75 477 ILE A CA 1
ATOM 3846 C C . ILE A 1 477 ? -8.523 -27.172 -11.141 1 98.75 477 ILE A C 1
ATOM 3848 O O . ILE A 1 477 ? -8.5 -28.328 -11.562 1 98.75 477 ILE A O 1
ATOM 3852 N N . GLU A 1 478 ? -8.578 -26.156 -11.945 1 98.75 478 GLU A N 1
ATOM 3853 C CA . GLU A 1 478 ? -8.617 -26.344 -13.391 1 98.75 478 GLU A CA 1
ATOM 3854 C C . GLU A 1 478 ? -7.246 -26.75 -13.93 1 98.75 478 GLU A C 1
ATOM 3856 O O . GLU A 1 478 ? -7.141 -27.234 -15.055 1 98.75 478 GLU A O 1
ATOM 3861 N N . LEU A 1 479 ? -6.199 -26.547 -13.18 1 98.88 479 LEU A N 1
ATOM 3862 C CA . LEU A 1 479 ? -4.832 -26.75 -13.648 1 98.88 479 LEU A CA 1
ATOM 3863 C C . LEU A 1 479 ? -4.555 -28.219 -13.914 1 98.88 479 LEU A C 1
ATOM 3865 O O . LEU A 1 479 ? -3.779 -28.562 -14.812 1 98.88 479 LEU A O 1
ATOM 3869 N N . TYR A 1 480 ? -5.156 -29.094 -13.102 1 98.88 480 TYR A N 1
ATOM 3870 C CA . TYR A 1 480 ? -4.953 -30.531 -13.258 1 98.88 480 TYR A CA 1
ATOM 3871 C C . TYR A 1 480 ? -5.246 -30.969 -14.688 1 98.88 480 TYR A C 1
ATOM 3873 O O . TYR A 1 480 ? -4.438 -31.656 -15.305 1 98.88 480 TYR A O 1
ATOM 3881 N N . ASN A 1 481 ? -6.379 -30.562 -15.219 1 98.81 481 ASN A N 1
ATOM 3882 C CA . ASN A 1 481 ? -6.754 -30.906 -16.578 1 98.81 481 ASN A CA 1
ATOM 3883 C C . ASN A 1 481 ? -5.797 -30.281 -17.594 1 98.81 481 ASN A C 1
ATOM 3885 O O . ASN A 1 481 ? -5.445 -30.906 -18.594 1 98.81 481 ASN A O 1
ATOM 3889 N N . LEU A 1 482 ? -5.402 -29.031 -17.344 1 98.81 482 LEU A N 1
ATOM 3890 C CA . LEU A 1 482 ? -4.449 -28.359 -18.219 1 98.81 482 LEU A CA 1
ATOM 3891 C C . LEU A 1 482 ? -3.146 -29.156 -18.312 1 98.81 482 LEU A C 1
ATOM 3893 O O . LEU A 1 482 ? -2.619 -29.359 -19.406 1 98.81 482 LEU A O 1
ATOM 3897 N N . MET A 1 483 ? -2.633 -29.562 -17.172 1 98.94 483 MET A N 1
ATOM 3898 C CA . MET A 1 483 ? -1.373 -30.297 -17.125 1 98.94 483 MET A CA 1
ATOM 3899 C C . MET A 1 483 ? -1.507 -31.641 -17.828 1 98.94 483 MET A C 1
ATOM 3901 O O . MET A 1 483 ? -0.602 -32.062 -18.562 1 98.94 483 MET A O 1
ATOM 3905 N N . CYS A 1 484 ? -2.635 -32.344 -17.656 1 98.88 484 CYS A N 1
ATOM 3906 C CA . CYS A 1 484 ? -2.865 -33.594 -18.359 1 98.88 484 CYS A CA 1
ATOM 3907 C C . CYS A 1 484 ? -2.895 -33.375 -19.859 1 98.88 484 CYS A C 1
ATOM 3909 O O . CYS A 1 484 ? -2.348 -34.188 -20.625 1 98.88 484 CYS A O 1
ATOM 3911 N N . ASP A 1 485 ? -3.521 -32.344 -20.281 1 98.69 485 ASP A N 1
ATOM 3912 C CA . ASP A 1 485 ? -3.58 -32.031 -21.719 1 98.69 485 ASP A CA 1
ATOM 3913 C C . ASP A 1 485 ? -2.186 -31.781 -22.281 1 98.69 485 ASP A C 1
ATOM 3915 O O . ASP A 1 485 ? -1.853 -32.25 -23.359 1 98.69 485 ASP A O 1
ATOM 3919 N N . LEU A 1 486 ? -1.378 -31 -21.547 1 98.56 486 LEU A N 1
ATOM 3920 C CA . LEU A 1 486 ? -0.018 -30.703 -21.984 1 98.56 486 LEU A CA 1
ATOM 3921 C C . LEU A 1 486 ? 0.815 -31.969 -22.078 1 98.56 486 LEU A C 1
ATOM 3923 O O . LEU A 1 486 ? 1.683 -32.094 -22.938 1 98.56 486 LEU A O 1
ATOM 3927 N N . LEU A 1 487 ? 0.516 -32.938 -21.172 1 98.62 487 LEU A N 1
ATOM 3928 C CA . LEU A 1 487 ? 1.228 -34.219 -21.141 1 98.62 487 LEU A CA 1
ATOM 3929 C C . LEU A 1 487 ? 0.579 -35.219 -22.078 1 98.62 487 LEU A C 1
ATOM 3931 O O . LEU A 1 487 ? 1.095 -36.312 -22.266 1 98.62 487 LEU A O 1
ATOM 3935 N N . GLN A 1 488 ? -0.605 -34.906 -22.594 1 98 488 GLN A N 1
ATOM 3936 C CA . GLN A 1 488 ? -1.366 -35.75 -23.516 1 98 488 GLN A CA 1
ATOM 3937 C C . GLN A 1 488 ? -1.763 -37.062 -22.859 1 98 488 GLN A C 1
ATOM 3939 O O . GLN A 1 488 ? -1.537 -38.125 -23.422 1 98 488 GLN A O 1
ATOM 3944 N N . ILE A 1 489 ? -2.277 -36.906 -21.688 1 98.69 489 ILE A N 1
ATOM 3945 C CA . ILE A 1 489 ? -2.807 -38.031 -20.938 1 98.69 489 ILE A CA 1
ATOM 3946 C C . ILE A 1 489 ? -4.234 -37.75 -20.484 1 98.69 489 ILE A C 1
ATOM 3948 O O . ILE A 1 489 ? -4.691 -36.594 -20.562 1 98.69 489 ILE A O 1
ATOM 3952 N N . THR A 1 490 ? -4.938 -38.75 -20.062 1 98.56 490 THR A N 1
ATOM 3953 C CA . THR A 1 490 ? -6.316 -38.594 -19.609 1 98.56 490 THR A CA 1
ATOM 3954 C C . THR A 1 490 ? -6.363 -38.375 -18.094 1 98.56 490 THR A C 1
ATOM 3956 O O . THR A 1 490 ? -5.828 -39.156 -17.312 1 98.56 490 THR A O 1
ATOM 3959 N N . PRO A 1 491 ? -6.996 -37.312 -17.672 1 98.81 491 PRO A N 1
ATOM 3960 C CA . PRO A 1 491 ? -7.055 -37.031 -16.234 1 98.81 491 PRO A CA 1
ATOM 3961 C C . PRO A 1 491 ? -7.891 -38.062 -15.469 1 98.81 491 PRO A C 1
ATOM 3963 O O . PRO A 1 491 ? -8.828 -38.656 -16.031 1 98.81 491 PRO A O 1
ATOM 3966 N N . ALA A 1 492 ? -7.531 -38.25 -14.211 1 98.75 492 ALA A N 1
ATOM 3967 C CA . ALA A 1 492 ? -8.414 -38.969 -13.281 1 98.75 492 ALA A CA 1
ATOM 3968 C C . ALA A 1 492 ? -9.617 -38.125 -12.906 1 98.75 492 ALA A C 1
ATOM 3970 O O . ALA A 1 492 ? -9.633 -36.906 -13.164 1 98.75 492 ALA A O 1
ATOM 3971 N N . PRO A 1 493 ? -10.688 -38.812 -12.422 1 97.88 493 PRO A N 1
ATOM 3972 C CA . PRO A 1 493 ? -11.836 -38 -12.008 1 97.88 493 PRO A CA 1
ATOM 3973 C C . PRO A 1 493 ? -11.445 -36.844 -11.078 1 97.88 493 PRO A C 1
ATOM 3975 O O . PRO A 1 493 ? -10.648 -37.031 -10.156 1 97.88 493 PRO A O 1
ATOM 3978 N N . ASN A 1 494 ? -11.891 -35.688 -11.375 1 98.56 494 ASN A N 1
ATOM 3979 C CA . ASN A 1 494 ? -11.562 -34.5 -10.594 1 98.56 494 ASN A CA 1
ATOM 3980 C C . ASN A 1 494 ? -12.688 -33.469 -10.648 1 98.56 494 ASN A C 1
ATOM 3982 O O . ASN A 1 494 ? -13.695 -33.688 -11.32 1 98.56 494 ASN A O 1
ATOM 3986 N N . ASN A 1 495 ? -12.547 -32.375 -9.938 1 98.5 495 ASN A N 1
ATOM 3987 C CA . ASN A 1 495 ? -13.602 -31.375 -9.805 1 98.5 495 ASN A CA 1
ATOM 3988 C C . ASN A 1 495 ? -13.477 -30.281 -10.867 1 98.5 495 ASN A C 1
ATOM 3990 O O . ASN A 1 495 ? -14.367 -29.453 -11.008 1 98.5 495 ASN A O 1
ATOM 3994 N N . GLY A 1 496 ? -12.367 -30.25 -11.609 1 98.44 496 GLY A N 1
ATOM 3995 C CA . GLY A 1 496 ? -12.188 -29.266 -12.664 1 98.44 496 GLY A CA 1
ATOM 3996 C C . GLY A 1 496 ? -13.094 -29.5 -13.852 1 98.44 496 GLY A C 1
ATOM 3997 O O . GLY A 1 496 ? -13.695 -30.578 -13.984 1 98.44 496 GLY A O 1
ATOM 3998 N N . SER A 1 497 ? -13.242 -28.453 -14.672 1 98.38 497 SER A N 1
ATOM 3999 C CA . SER A 1 497 ? -14.016 -28.531 -15.906 1 98.38 497 SER A CA 1
ATOM 4000 C C . SER A 1 497 ? -13.102 -28.703 -17.125 1 98.38 497 SER A C 1
ATOM 4002 O O . SER A 1 497 ? -12.688 -27.719 -17.734 1 98.38 497 SER A O 1
ATOM 4004 N N . HIS A 1 498 ? -12.93 -29.969 -17.469 1 98.25 498 HIS A N 1
ATOM 4005 C CA . HIS A 1 498 ? -11.977 -30.297 -18.516 1 98.25 498 HIS A CA 1
ATOM 4006 C C . HIS A 1 498 ? -12.336 -29.609 -19.828 1 98.25 498 HIS A C 1
ATOM 4008 O O . HIS A 1 498 ? -13.461 -29.734 -20.312 1 98.25 498 HIS A O 1
ATOM 4014 N N . GLY A 1 499 ? -11.484 -28.844 -20.281 1 98.19 499 GLY A N 1
ATOM 4015 C CA . GLY A 1 499 ? -11.68 -28.094 -21.5 1 98.19 499 GLY A CA 1
ATOM 4016 C C . GLY A 1 499 ? -11.852 -26.594 -21.281 1 98.19 499 GLY A C 1
ATOM 4017 O O . GLY A 1 499 ? -11.773 -25.812 -22.219 1 98.19 499 GLY A O 1
ATOM 4018 N N . SER A 1 500 ? -12.031 -26.172 -20.047 1 98.06 500 SER A N 1
ATOM 4019 C CA . SER A 1 500 ? -12.266 -24.766 -19.719 1 98.06 500 SER A CA 1
ATOM 4020 C C . SER A 1 500 ? -11.031 -23.922 -20 1 98.06 500 SER A C 1
ATOM 4022 O O . SER A 1 500 ? -11.141 -22.719 -20.25 1 98.06 500 SER A O 1
ATOM 4024 N N . LEU A 1 501 ? -9.805 -24.516 -20.031 1 98.5 501 LEU A N 1
ATOM 4025 C CA . LEU A 1 501 ? -8.586 -23.75 -20.234 1 98.5 501 LEU A CA 1
ATOM 4026 C C . LEU A 1 501 ? -7.973 -24.047 -21.594 1 98.5 501 LEU A C 1
ATOM 4028 O O . LEU A 1 501 ? -6.777 -23.828 -21.812 1 98.5 501 LEU A O 1
ATOM 4032 N N . ASN A 1 502 ? -8.773 -24.562 -22.5 1 98.19 502 ASN A N 1
ATOM 4033 C CA . ASN A 1 502 ? -8.289 -24.875 -23.844 1 98.19 502 ASN A CA 1
ATOM 4034 C C . ASN A 1 502 ? -7.793 -23.625 -24.562 1 98.19 502 ASN A C 1
ATOM 4036 O O . ASN A 1 502 ? -6.965 -23.703 -25.469 1 98.19 502 ASN A O 1
ATOM 4040 N N . ASN A 1 503 ? -8.305 -22.469 -24.219 1 96.38 503 ASN A N 1
ATOM 4041 C CA . ASN A 1 503 ? -7.918 -21.203 -24.859 1 96.38 503 ASN A CA 1
ATOM 4042 C C . ASN A 1 503 ? -6.465 -20.844 -24.562 1 96.38 503 ASN A C 1
ATOM 4044 O O . ASN A 1 503 ? -5.891 -19.969 -25.203 1 96.38 503 ASN A O 1
ATOM 4048 N N . MET A 1 504 ? -5.816 -21.578 -23.625 1 97.06 504 MET A N 1
ATOM 4049 C CA . MET A 1 504 ? -4.41 -21.359 -23.297 1 97.06 504 MET A CA 1
ATOM 4050 C C . MET A 1 504 ? -3.504 -22.219 -24.172 1 97.06 504 MET A C 1
ATOM 4052 O O . MET A 1 504 ? -2.303 -21.969 -24.266 1 97.06 504 MET A O 1
ATOM 4056 N N . LEU A 1 505 ? -4.062 -23.25 -24.75 1 97.69 505 LEU A N 1
ATOM 4057 C CA . LEU A 1 505 ? -3.283 -24.25 -25.469 1 97.69 505 LEU A CA 1
ATOM 4058 C C . LEU A 1 505 ? -3.184 -23.906 -26.953 1 97.69 505 LEU A C 1
ATOM 4060 O O . LEU A 1 505 ? -4.145 -23.406 -27.547 1 97.69 505 LEU A O 1
ATOM 4064 N N . LYS A 1 506 ? -2.096 -24.109 -27.547 1 96.38 506 LYS A N 1
ATOM 4065 C CA . LYS A 1 506 ? -1.948 -23.938 -28.984 1 96.38 506 LYS A CA 1
ATOM 4066 C C . LYS A 1 506 ? -2.766 -24.984 -29.75 1 96.38 506 LYS A C 1
ATOM 4068 O O . LYS A 1 506 ? -3.396 -24.672 -30.75 1 96.38 506 LYS A O 1
ATOM 4073 N N . THR A 1 507 ? -2.65 -26.172 -29.234 1 95.44 507 THR A N 1
ATOM 4074 C CA . THR A 1 507 ? -3.428 -27.281 -29.781 1 95.44 507 THR A CA 1
ATOM 4075 C C . THR A 1 507 ? -4.082 -28.078 -28.672 1 95.44 507 THR A C 1
ATOM 4077 O O . THR A 1 507 ? -3.432 -28.906 -28.031 1 95.44 507 THR A O 1
ATOM 4080 N N . PRO A 1 508 ? -5.391 -27.922 -28.484 1 96.44 508 PRO A N 1
ATOM 4081 C CA . PRO A 1 508 ? -6.062 -28.672 -27.422 1 96.44 508 PRO A CA 1
ATOM 4082 C C . PRO A 1 508 ? -6.027 -30.172 -27.641 1 96.44 508 PRO A C 1
ATOM 4084 O O . PRO A 1 508 ? -6.258 -30.656 -28.75 1 96.44 508 PRO A O 1
ATOM 4087 N N . PHE A 1 509 ? -5.672 -30.891 -26.641 1 96.94 509 PHE A N 1
ATOM 4088 C CA . PHE A 1 509 ? -5.625 -32.344 -26.656 1 96.94 509 PHE A CA 1
ATOM 4089 C C . PHE A 1 509 ? -7.02 -32.938 -26.484 1 96.94 509 PHE A C 1
ATOM 4091 O O . PHE A 1 509 ? -7.316 -34 -27.016 1 96.94 509 PHE A O 1
ATOM 4098 N N . TYR A 1 510 ? -7.852 -32.219 -25.703 1 97.88 510 TYR A N 1
ATOM 4099 C CA . TYR A 1 510 ? -9.203 -32.656 -25.375 1 97.88 510 TYR A CA 1
ATOM 4100 C C . TYR A 1 510 ? -10.234 -31.656 -25.875 1 97.88 510 TYR A C 1
ATOM 4102 O O . TYR A 1 510 ? -10.039 -30.438 -25.766 1 97.88 510 TYR A O 1
ATOM 4110 N N . THR A 1 511 ? -11.297 -32.125 -26.484 1 97.44 511 THR A N 1
ATOM 4111 C CA . THR A 1 511 ? -12.438 -31.312 -26.891 1 97.44 511 THR A CA 1
ATOM 4112 C C . THR A 1 511 ? -13.656 -31.625 -26.031 1 97.44 511 THR A C 1
ATOM 4114 O O . THR A 1 511 ? -14.211 -32.719 -26.094 1 97.44 511 THR A O 1
ATOM 4117 N N . PRO A 1 512 ? -14.086 -30.703 -25.328 1 97.81 512 PRO A N 1
ATOM 4118 C CA . PRO A 1 512 ? -15.219 -30.969 -24.438 1 97.81 512 PRO A CA 1
ATOM 4119 C C . PRO A 1 512 ? -16.547 -31.016 -25.188 1 97.81 512 PRO A C 1
ATOM 4121 O O . PRO A 1 512 ? -16.703 -30.391 -26.25 1 97.81 512 PRO A O 1
ATOM 4124 N N . THR A 1 513 ? -17.5 -31.703 -24.656 1 96.31 513 THR A N 1
ATOM 4125 C CA . THR A 1 513 ? -18.875 -31.797 -25.141 1 96.31 513 THR A CA 1
ATOM 4126 C C . THR A 1 513 ? -19.859 -31.594 -24 1 96.31 513 THR A C 1
ATOM 4128 O O . THR A 1 513 ? -19.5 -31.719 -22.828 1 96.31 513 THR A O 1
ATOM 4131 N N . PHE A 1 514 ? -21.062 -31.266 -24.359 1 95.44 514 PHE A N 1
ATOM 4132 C CA . PHE A 1 514 ? -22.109 -31.109 -23.344 1 95.44 514 PHE A CA 1
ATOM 4133 C C . PHE A 1 514 ? -22.547 -32.469 -22.797 1 95.44 514 PHE A C 1
ATOM 4135 O O . PHE A 1 514 ? -22.562 -33.438 -23.531 1 95.44 514 PHE A O 1
ATOM 4142 N N . PRO A 1 515 ? -22.859 -32.469 -21.547 1 95.5 515 PRO A N 1
ATOM 4143 C CA . PRO A 1 515 ? -23.438 -33.688 -21.031 1 95.5 515 PRO A CA 1
ATOM 4144 C C . PRO A 1 515 ? -24.812 -34 -21.625 1 95.5 515 PRO A C 1
ATOM 4146 O O . PRO A 1 515 ? -25.516 -33.094 -22.062 1 95.5 515 PRO A O 1
ATOM 4149 N N . THR A 1 516 ? -25.188 -35.219 -21.578 1 95.31 516 THR A N 1
ATOM 4150 C CA . THR A 1 516 ? -26.469 -35.656 -22.125 1 95.31 516 THR A CA 1
ATOM 4151 C C . THR A 1 516 ? -27.562 -35.562 -21.062 1 95.31 516 THR A C 1
ATOM 4153 O O . THR A 1 516 ? -27.359 -35.906 -19.906 1 95.31 516 THR A O 1
ATOM 4156 N N . GLU A 1 517 ? -28.688 -35.031 -21.469 1 95.94 517 GLU A N 1
ATOM 4157 C CA . GLU A 1 517 ? -29.844 -34.938 -20.594 1 95.94 517 GLU A CA 1
ATOM 4158 C C . GLU A 1 517 ? -30.328 -36.312 -20.125 1 95.94 517 GLU A C 1
ATOM 4160 O O . GLU A 1 517 ? -30.359 -37.25 -20.922 1 95.94 517 GLU A O 1
ATOM 4165 N N . ILE A 1 518 ? -30.688 -36.406 -18.938 1 95.38 518 ILE A N 1
ATOM 4166 C CA . ILE A 1 518 ? -31.141 -37.688 -18.344 1 95.38 518 ILE A CA 1
ATOM 4167 C C . ILE A 1 518 ? -32.656 -37.719 -18.328 1 95.38 518 ILE A C 1
ATOM 4169 O O . ILE A 1 518 ? -33.281 -38.719 -18.703 1 95.38 518 ILE A O 1
ATOM 4173 N N . SER A 1 519 ? -33.281 -36.562 -17.906 1 93.69 519 SER A N 1
ATOM 4174 C CA . SER A 1 519 ? -34.75 -36.469 -17.844 1 93.69 519 SER A CA 1
ATOM 4175 C C . SER A 1 519 ? -35.25 -35.406 -18.828 1 93.69 519 SER A C 1
ATOM 4177 O O . SER A 1 519 ? -35.062 -34.219 -18.625 1 93.69 519 SER A O 1
ATOM 4179 N N . THR A 1 520 ? -36 -35.844 -19.781 1 94 520 THR A N 1
ATOM 4180 C CA . THR A 1 520 ? -36.625 -34.938 -20.75 1 94 520 THR A CA 1
ATOM 4181 C C . THR A 1 520 ? -38 -34.5 -20.25 1 94 520 THR A C 1
ATOM 4183 O O . THR A 1 520 ? -38.75 -35.281 -19.703 1 94 520 THR A O 1
ATOM 4186 N N . PRO A 1 521 ? -38.25 -33.281 -20.453 1 92.81 521 PRO A N 1
ATOM 4187 C CA . PRO A 1 521 ? -39.531 -32.781 -19.969 1 92.81 521 PRO A CA 1
ATOM 4188 C C . PRO A 1 521 ? -40.719 -33.25 -20.828 1 92.81 521 PRO A C 1
ATOM 4190 O O . PRO A 1 521 ? -40.562 -33.406 -22.047 1 92.81 521 PRO A O 1
ATOM 4193 N N . SER A 1 522 ? -41.812 -33.438 -20.141 1 91.19 522 SER A N 1
ATOM 4194 C CA . SER A 1 522 ? -43.094 -33.562 -20.844 1 91.19 522 SER A CA 1
ATOM 4195 C C . SER A 1 522 ? -43.812 -32.219 -21 1 91.19 522 SER A C 1
ATOM 4197 O O . SER A 1 522 ? -43.25 -31.188 -20.609 1 91.19 522 SER A O 1
ATOM 4199 N N . LEU A 1 523 ? -44.875 -32.25 -21.75 1 85.81 523 LEU A N 1
ATOM 4200 C CA . LEU A 1 523 ? -45.719 -31.047 -21.828 1 85.81 523 LEU A CA 1
ATOM 4201 C C . LEU A 1 523 ? -46.812 -31.094 -20.797 1 85.81 523 LEU A C 1
ATOM 4203 O O . LEU A 1 523 ? -47.375 -32.156 -20.516 1 85.81 523 LEU A O 1
ATOM 4207 N N . CYS A 1 524 ? -47 -29.969 -20.172 1 84.69 524 CYS A N 1
ATOM 4208 C CA . CYS A 1 524 ? -48.156 -29.797 -19.312 1 84.69 524 CYS A CA 1
ATOM 4209 C C . CYS A 1 524 ? -49.312 -29.203 -20.109 1 84.69 524 CYS A C 1
ATOM 4211 O O . CYS A 1 524 ? -49.5 -27.984 -20.125 1 84.69 524 CYS A O 1
ATOM 4213 N N . PRO A 1 525 ? -50.062 -30.031 -20.688 1 82.12 525 PRO A N 1
ATOM 4214 C CA . PRO A 1 525 ? -51.094 -29.516 -21.578 1 82.12 525 PRO A CA 1
ATOM 4215 C C . PRO A 1 525 ? -52.219 -28.828 -20.828 1 82.12 525 PRO A C 1
ATOM 4217 O O . PRO A 1 525 ? -52.5 -29.172 -19.672 1 82.12 525 PRO A O 1
ATOM 4220 N N . LEU A 1 526 ? -52.781 -27.828 -21.375 1 83.81 526 LEU A N 1
ATOM 4221 C CA . LEU A 1 526 ? -53.969 -27.172 -20.859 1 83.81 526 LEU A CA 1
ATOM 4222 C C . LEU A 1 526 ? -55.25 -27.828 -21.422 1 83.81 526 LEU A C 1
ATOM 4224 O O . LEU A 1 526 ? -55.531 -27.719 -22.609 1 83.81 526 LEU A O 1
ATOM 4228 N N . TYR A 1 527 ? -55.938 -28.484 -20.609 1 78.81 527 TYR A N 1
ATOM 4229 C CA . TYR A 1 527 ? -57.156 -29.172 -21.062 1 78.81 527 TYR A CA 1
ATOM 4230 C C . TYR A 1 527 ? -58.406 -28.328 -20.766 1 78.81 527 TYR A C 1
ATOM 4232 O O . TYR A 1 527 ? -59.344 -28.312 -21.562 1 78.81 527 TYR A O 1
ATOM 4240 N N . THR A 1 528 ? -58.375 -27.641 -19.609 1 78.56 528 THR A N 1
ATOM 4241 C CA . THR A 1 528 ? -59.5 -26.781 -19.203 1 78.56 528 THR A CA 1
ATOM 4242 C C . THR A 1 528 ? -58.969 -25.531 -18.5 1 78.56 528 THR A C 1
ATOM 4244 O O . THR A 1 528 ? -57.844 -25.531 -17.953 1 78.56 528 THR A O 1
ATOM 4247 N N . LEU A 1 529 ? -59.781 -24.516 -18.578 1 79.12 529 LEU A N 1
ATOM 4248 C CA . LEU A 1 529 ? -59.406 -23.281 -17.922 1 79.12 529 LEU A CA 1
ATOM 4249 C C . LEU A 1 529 ? -59.75 -23.312 -16.438 1 79.12 529 LEU A C 1
ATOM 4251 O O . LEU A 1 529 ? -59.219 -22.531 -15.648 1 79.12 529 LEU A O 1
ATOM 4255 N N . THR A 1 530 ? -60.688 -24.094 -16.094 1 78.38 530 THR A N 1
ATOM 4256 C CA . THR A 1 530 ? -61.156 -24.188 -14.719 1 78.38 530 THR A CA 1
ATOM 4257 C C . THR A 1 530 ? -60.438 -25.328 -13.984 1 78.38 530 THR A C 1
ATOM 4259 O O . THR A 1 530 ? -60.531 -26.484 -14.406 1 78.38 530 THR A O 1
ATOM 4262 N N . PRO A 1 531 ? -59.812 -25.062 -12.953 1 83.69 531 PRO A N 1
ATOM 4263 C CA . PRO A 1 531 ? -59.188 -26.141 -12.203 1 83.69 531 PRO A CA 1
ATOM 4264 C C . PRO A 1 531 ? -60.188 -27.109 -11.594 1 83.69 531 PRO A C 1
ATOM 4266 O O . PRO A 1 531 ? -61.281 -26.703 -11.227 1 83.69 531 PRO A O 1
ATOM 4269 N N . SER A 1 532 ? -59.875 -28.281 -11.5 1 81.44 532 SER A N 1
ATOM 4270 C CA . SER A 1 532 ? -60.75 -29.297 -10.93 1 81.44 532 SER A CA 1
ATOM 4271 C C . SER A 1 532 ? -60.938 -29.109 -9.422 1 81.44 532 SER A C 1
ATOM 4273 O O . SER A 1 532 ? -61.938 -29.531 -8.844 1 81.44 532 SER A O 1
ATOM 4275 N N . ASN A 1 533 ? -59.969 -28.531 -8.836 1 85.94 533 ASN A N 1
ATOM 4276 C CA . ASN A 1 533 ? -59.938 -28.234 -7.406 1 85.94 533 ASN A CA 1
ATOM 4277 C C . ASN A 1 533 ? -59.375 -26.828 -7.156 1 85.94 533 ASN A C 1
ATOM 4279 O O . ASN A 1 533 ? -58.375 -26.422 -7.77 1 85.94 533 ASN A O 1
ATOM 4283 N N . SER A 1 534 ? -60.031 -26.109 -6.34 1 87.69 534 SER A N 1
ATOM 4284 C CA . SER A 1 534 ? -59.562 -24.734 -6.062 1 87.69 534 SER A CA 1
ATOM 4285 C C . SER A 1 534 ? -58.344 -24.734 -5.172 1 87.69 534 SER A C 1
ATOM 4287 O O . SER A 1 534 ? -57.656 -23.719 -5.066 1 87.69 534 SER A O 1
ATOM 4289 N N . LEU A 1 535 ? -58 -25.859 -4.453 1 89.38 535 LEU A N 1
ATOM 4290 C CA . LEU A 1 535 ? -56.875 -26.031 -3.562 1 89.38 535 LEU A CA 1
ATOM 4291 C C . LEU A 1 535 ? -56.875 -24.969 -2.461 1 89.38 535 LEU A C 1
ATOM 4293 O O . LEU A 1 535 ? -55.844 -24.625 -1.907 1 89.38 535 LEU A O 1
ATOM 4297 N N . GLY A 1 536 ? -58.062 -24.375 -2.203 1 86.31 536 GLY A N 1
ATOM 4298 C CA . GLY A 1 536 ? -58.219 -23.344 -1.198 1 86.31 536 GLY A CA 1
ATOM 4299 C C . GLY A 1 536 ? -57.812 -21.969 -1.688 1 86.31 536 GLY A C 1
ATOM 4300 O O . GLY A 1 536 ? -57.625 -21.047 -0.89 1 86.31 536 GLY A O 1
ATOM 4301 N N . CYS A 1 537 ? -57.531 -21.875 -3 1 89.75 537 CYS A N 1
ATOM 4302 C CA . CYS A 1 537 ? -57.094 -20.609 -3.588 1 89.75 537 CYS A CA 1
ATOM 4303 C C . CYS A 1 537 ? -58.25 -19.828 -4.133 1 89.75 537 CYS A C 1
ATOM 4305 O O . CYS A 1 537 ? -59.344 -20.375 -4.32 1 89.75 537 CYS A O 1
ATOM 4307 N N . SER A 1 538 ? -58.125 -18.422 -4.273 1 85.31 538 SER A N 1
ATOM 4308 C CA . SER A 1 538 ? -59.156 -17.547 -4.832 1 85.31 538 SER A CA 1
ATOM 4309 C C . SER A 1 538 ? -58.531 -16.391 -5.613 1 85.31 538 SER A C 1
ATOM 4311 O O . SER A 1 538 ? -57.688 -15.664 -5.09 1 85.31 538 SER A O 1
ATOM 4313 N N . CYS A 1 539 ? -58.812 -16.406 -6.902 1 84.5 539 CYS A N 1
ATOM 4314 C CA . CYS A 1 539 ? -58.406 -15.281 -7.742 1 84.5 539 CYS A CA 1
ATOM 4315 C C . CYS A 1 539 ? -59.25 -15.203 -9 1 84.5 539 CYS A C 1
ATOM 4317 O O . CYS A 1 539 ? -59.969 -16.156 -9.344 1 84.5 539 CYS A O 1
ATOM 4319 N N . ASN A 1 540 ? -59.25 -14.023 -9.719 1 67.19 540 ASN A N 1
ATOM 4320 C CA . ASN A 1 540 ? -59.969 -13.859 -10.969 1 67.19 540 ASN A CA 1
ATOM 4321 C C . ASN A 1 540 ? -59.344 -14.688 -12.094 1 67.19 540 ASN A C 1
ATOM 4323 O O . ASN A 1 540 ? -58.156 -14.914 -12.117 1 67.19 540 ASN A O 1
ATOM 4327 N N . VAL A 1 541 ? -60.188 -15.391 -13 1 62.56 541 VAL A N 1
ATOM 4328 C CA . VAL A 1 541 ? -59.781 -16.359 -14.016 1 62.56 541 VAL A CA 1
ATOM 4329 C C . VAL A 1 541 ? -59.25 -15.633 -15.25 1 62.56 541 VAL A C 1
ATOM 4331 O O . VAL A 1 541 ? -59.812 -14.625 -15.672 1 62.56 541 VAL A O 1
ATOM 4334 N N . SER A 1 542 ? -57.906 -15.727 -15.609 1 62.78 542 SER A N 1
ATOM 4335 C CA . SER A 1 542 ? -57.5 -15.18 -16.906 1 62.78 542 SER A CA 1
ATOM 4336 C C . SER A 1 542 ? -56.812 -16.234 -17.766 1 62.78 542 SER A C 1
ATOM 4338 O O . SER A 1 542 ? -56.469 -17.312 -17.281 1 62.78 542 SER A O 1
ATOM 4340 N N . VAL A 1 543 ? -56.719 -15.961 -19.234 1 57.53 543 VAL A N 1
ATOM 4341 C CA . VAL A 1 543 ? -56.219 -16.812 -20.297 1 57.53 543 VAL A CA 1
ATOM 4342 C C . VAL A 1 543 ? -54.688 -16.875 -20.219 1 57.53 543 VAL A C 1
ATOM 4344 O O . VAL A 1 543 ? -54.031 -15.859 -19.969 1 57.53 543 VAL A O 1
ATOM 4347 N N . ILE A 1 544 ? -54.094 -18.141 -20.297 1 60.09 544 ILE A N 1
ATOM 4348 C CA . ILE A 1 544 ? -52.656 -18.391 -20.344 1 60.09 544 ILE A CA 1
ATOM 4349 C C . ILE A 1 544 ? -52.188 -18.281 -21.797 1 60.09 544 ILE A C 1
ATOM 4351 O O . ILE A 1 544 ? -52.719 -18.969 -22.672 1 60.09 544 ILE A O 1
ATOM 4355 N N . GLN A 1 545 ? -51.438 -17.188 -22.234 1 57.78 545 GLN A N 1
ATOM 4356 C CA . GLN A 1 545 ? -50.875 -17.047 -23.562 1 57.78 545 GLN A CA 1
ATOM 4357 C C . GLN A 1 545 ? -49.438 -17.594 -23.625 1 57.78 545 GLN A C 1
ATOM 4359 O O . GLN A 1 545 ? -48.688 -17.5 -22.656 1 57.78 545 GLN A O 1
ATOM 4364 N N . LEU A 1 546 ? -49 -18.375 -24.812 1 61.75 546 LEU A N 1
ATOM 4365 C CA . LEU A 1 546 ? -47.75 -19.141 -24.938 1 61.75 546 LEU A CA 1
ATOM 4366 C C . LEU A 1 546 ? -46.688 -18.344 -25.703 1 61.75 546 LEU A C 1
ATOM 4368 O O . LEU A 1 546 ? -47 -17.766 -26.75 1 61.75 546 LEU A O 1
ATOM 4372 N N . THR A 1 547 ? -45.625 -17.641 -25.156 1 63.19 547 THR A N 1
ATOM 4373 C CA . THR A 1 547 ? -44.438 -17.203 -25.891 1 63.19 547 THR A CA 1
ATOM 4374 C C . THR A 1 547 ? -43.188 -17.859 -25.344 1 63.19 547 THR A C 1
ATOM 4376 O O . THR A 1 547 ? -42.938 -17.859 -24.141 1 63.19 547 THR A O 1
ATOM 4379 N N . GLU A 1 548 ? -42.344 -18.594 -26.188 1 64.25 548 GLU A N 1
ATOM 4380 C CA . GLU A 1 548 ? -41.188 -19.391 -25.688 1 64.25 548 GLU A CA 1
ATOM 4381 C C . GLU A 1 548 ? -39.875 -18.656 -25.922 1 64.25 548 GLU A C 1
ATOM 4383 O O . GLU A 1 548 ? -39.062 -18.562 -25 1 64.25 548 GLU A O 1
ATOM 4388 N N . GLU A 1 549 ? -39.688 -17.969 -26.922 1 67.81 549 GLU A N 1
ATOM 4389 C CA . GLU A 1 549 ? -38.344 -17.578 -27.359 1 67.81 549 GLU A CA 1
ATOM 4390 C C . GLU A 1 549 ? -37.781 -16.469 -26.484 1 67.81 549 GLU A C 1
ATOM 4392 O O . GLU A 1 549 ? -36.594 -16.438 -26.188 1 67.81 549 GLU A O 1
ATOM 4397 N N . GLN A 1 550 ? -38.531 -15.68 -25.891 1 80.75 550 GLN A N 1
ATOM 4398 C CA . GLN A 1 550 ? -38.031 -14.531 -25.125 1 80.75 550 GLN A CA 1
ATOM 4399 C C . GLN A 1 550 ? -37.625 -14.938 -23.719 1 80.75 550 GLN A C 1
ATOM 4401 O O . GLN A 1 550 ? -36.812 -14.258 -23.078 1 80.75 550 GLN A O 1
ATOM 4406 N N . ASN A 1 551 ? -38.062 -16.062 -23.328 1 85.69 551 ASN A N 1
ATOM 4407 C CA . ASN A 1 551 ? -37.844 -16.438 -21.938 1 85.69 551 ASN A CA 1
ATOM 4408 C C . ASN A 1 551 ? -36.656 -17.359 -21.781 1 85.69 551 ASN A C 1
ATOM 4410 O O . ASN A 1 551 ? -36.156 -17.531 -20.672 1 85.69 551 ASN A O 1
ATOM 4414 N N . ILE A 1 552 ? -36.188 -17.984 -22.828 1 87.88 552 ILE A N 1
ATOM 4415 C CA . ILE A 1 552 ? -35.031 -18.875 -22.766 1 87.88 552 ILE A CA 1
ATOM 4416 C C . ILE A 1 552 ? -34.156 -18.656 -23.984 1 87.88 552 ILE A C 1
ATOM 4418 O O . ILE A 1 552 ? -33.875 -19.594 -24.734 1 87.88 552 ILE A O 1
ATOM 4422 N N . PRO A 1 553 ? -33.656 -17.469 -24.094 1 87.06 553 PRO A N 1
ATOM 4423 C CA . PRO A 1 553 ? -32.875 -17.156 -25.297 1 87.06 553 PRO A CA 1
ATOM 4424 C C . PRO A 1 553 ? -31.656 -18.031 -25.453 1 87.06 553 PRO A C 1
ATOM 4426 O O . PRO A 1 553 ? -31.109 -18.156 -26.562 1 87.06 553 PRO A O 1
ATOM 4429 N N . TYR A 1 554 ? -31.266 -18.719 -24.453 1 89.62 554 TYR A N 1
ATOM 4430 C CA . TYR A 1 554 ? -30.047 -19.516 -24.516 1 89.62 554 TYR A CA 1
ATOM 4431 C C . TYR A 1 554 ? -30.359 -20.984 -24.328 1 89.62 554 TYR A C 1
ATOM 4433 O O . TYR A 1 554 ? -29.469 -21.781 -24 1 89.62 554 TYR A O 1
ATOM 4441 N N . GLY A 1 555 ? -31.594 -21.281 -24.391 1 89.25 555 GLY A N 1
ATOM 4442 C CA . GLY A 1 555 ? -32.031 -22.656 -24.266 1 89.25 555 GLY A CA 1
ATOM 4443 C C . GLY A 1 555 ? -32.531 -22.984 -22.875 1 89.25 555 GLY A C 1
ATOM 4444 O O . GLY A 1 555 ? -32.156 -22.344 -21.891 1 89.25 555 GLY A O 1
ATOM 4445 N N . ARG A 1 556 ? -33.312 -23.969 -22.781 1 90.5 556 ARG A N 1
ATOM 4446 C CA . ARG A 1 556 ? -33.75 -24.453 -21.484 1 90.5 556 ARG A CA 1
ATOM 4447 C C . ARG A 1 556 ? -32.656 -25.234 -20.781 1 90.5 556 ARG A C 1
ATOM 4449 O O . ARG A 1 556 ? -31.812 -25.859 -21.438 1 90.5 556 ARG A O 1
ATOM 4456 N N . PRO A 1 557 ? -32.625 -25.281 -19.484 1 92.81 557 PRO A N 1
ATOM 4457 C CA . PRO A 1 557 ? -31.688 -26.141 -18.766 1 92.81 557 PRO A CA 1
ATOM 4458 C C . PRO A 1 557 ? -31.938 -27.641 -19 1 92.81 557 PRO A C 1
ATOM 4460 O O . PRO A 1 557 ? -33.094 -28.062 -19.062 1 92.81 557 PRO A O 1
ATOM 4463 N N . ARG A 1 558 ? -30.875 -28.328 -19.203 1 95.69 558 ARG A N 1
ATOM 4464 C CA . ARG A 1 558 ? -30.984 -29.781 -19.297 1 95.69 558 ARG A CA 1
ATOM 4465 C C . ARG A 1 558 ? -30.906 -30.422 -17.906 1 95.69 558 ARG A C 1
ATOM 4467 O O . ARG A 1 558 ? -30.125 -29.984 -17.062 1 95.69 558 ARG A O 1
ATOM 4474 N N . VAL A 1 559 ? -31.75 -31.344 -17.688 1 93.62 559 VAL A N 1
ATOM 4475 C CA . VAL A 1 559 ? -31.844 -31.984 -16.375 1 93.62 559 VAL A CA 1
ATOM 4476 C C . VAL A 1 559 ? -30.984 -33.25 -16.359 1 93.62 559 VAL A C 1
ATOM 4478 O O . VAL A 1 559 ? -31.234 -34.188 -17.141 1 93.62 559 VAL A O 1
ATOM 4481 N N . LEU A 1 560 ? -30 -33.344 -15.523 1 94.69 560 LEU A N 1
ATOM 4482 C CA . LEU A 1 560 ? -29 -34.406 -15.5 1 94.69 560 LEU A CA 1
ATOM 4483 C C . LEU A 1 560 ? -29.266 -35.375 -14.336 1 94.69 560 LEU A C 1
ATOM 4485 O O . LEU A 1 560 ? -28.359 -36.094 -13.914 1 94.69 560 LEU A O 1
ATOM 4489 N N . GLN A 1 561 ? -30.391 -35.344 -13.781 1 90.94 561 GLN A N 1
ATOM 4490 C CA . GLN A 1 561 ? -30.812 -36.25 -12.727 1 90.94 561 GLN A CA 1
ATOM 4491 C C . GLN A 1 561 ? -32.188 -36.875 -13.039 1 90.94 561 GLN A C 1
ATOM 4493 O O . GLN A 1 561 ? -32.906 -36.375 -13.914 1 90.94 561 GLN A O 1
ATOM 4498 N N . ASN A 1 562 ? -32.5 -37.906 -12.359 1 90.56 562 ASN A N 1
ATOM 4499 C CA . ASN A 1 562 ? -33.812 -38.562 -12.555 1 90.56 562 ASN A CA 1
ATOM 4500 C C . ASN A 1 562 ? -34.906 -37.844 -11.789 1 90.56 562 ASN A C 1
ATOM 4502 O O . ASN A 1 562 ? -35.062 -38.031 -10.578 1 90.56 562 ASN A O 1
ATOM 4506 N N . ILE A 1 563 ? -35.688 -37.094 -12.5 1 89.5 563 ILE A N 1
ATOM 4507 C CA . ILE A 1 563 ? -36.781 -36.344 -11.922 1 89.5 563 ILE A CA 1
ATOM 4508 C C . ILE A 1 563 ? -37.875 -36.094 -12.977 1 89.5 563 ILE A C 1
ATOM 4510 O O . ILE A 1 563 ? -37.562 -35.781 -14.133 1 89.5 563 ILE A O 1
ATOM 4514 N N . THR A 1 564 ? -39.062 -36.281 -12.586 1 89.38 564 THR A N 1
ATOM 4515 C CA . THR A 1 564 ? -40.156 -36.031 -13.516 1 89.38 564 THR A CA 1
ATOM 4516 C C . THR A 1 564 ? -40.531 -34.531 -13.531 1 89.38 564 THR A C 1
ATOM 4518 O O . THR A 1 564 ? -40.656 -33.906 -12.469 1 89.38 564 THR A O 1
ATOM 4521 N N . HIS A 1 565 ? -40.656 -34.031 -14.727 1 92.25 565 HIS A N 1
ATOM 4522 C CA . HIS A 1 565 ? -41.031 -32.625 -14.828 1 92.25 565 HIS A CA 1
ATOM 4523 C C . HIS A 1 565 ? -41.688 -32.312 -16.172 1 92.25 565 HIS A C 1
ATOM 4525 O O . HIS A 1 565 ? -41.531 -33.094 -17.125 1 92.25 565 HIS A O 1
ATOM 4531 N N . CYS A 1 566 ? -42.469 -31.297 -16.266 1 93 566 CYS A N 1
ATOM 4532 C CA . CYS A 1 566 ? -43.125 -30.828 -17.5 1 93 566 CYS A CA 1
ATOM 4533 C C . CYS A 1 566 ? -42.938 -29.328 -17.656 1 93 566 CYS A C 1
ATOM 4535 O O . CYS A 1 566 ? -42.625 -28.625 -16.703 1 93 566 CYS A O 1
ATOM 4537 N N . LEU A 1 567 ? -43.094 -28.844 -18.875 1 92.06 567 LEU A N 1
ATOM 4538 C CA . LEU A 1 567 ? -42.875 -27.422 -19.156 1 92.06 567 LEU A CA 1
ATOM 4539 C C . LEU A 1 567 ? -44.219 -26.672 -19.125 1 92.06 567 LEU A C 1
ATOM 4541 O O . LEU A 1 567 ? -45.188 -27.125 -19.719 1 92.06 567 LEU A O 1
ATOM 4545 N N . LEU A 1 568 ? -44.188 -25.625 -18.359 1 90.88 568 LEU A N 1
ATOM 4546 C CA . LEU A 1 568 ? -45.312 -24.688 -18.328 1 90.88 568 LEU A CA 1
ATOM 4547 C C . LEU A 1 568 ? -44.938 -23.391 -19.031 1 90.88 568 LEU A C 1
ATOM 4549 O O . LEU A 1 568 ? -44.062 -22.656 -18.578 1 90.88 568 LEU A O 1
ATOM 4553 N N . PHE A 1 569 ? -45.625 -23.125 -20.109 1 89.06 569 PHE A N 1
ATOM 4554 C CA . PHE A 1 569 ? -45.312 -21.953 -20.922 1 89.06 569 PHE A CA 1
ATOM 4555 C C . PHE A 1 569 ? -46.25 -20.797 -20.562 1 89.06 569 PHE A C 1
ATOM 4557 O O . PHE A 1 569 ? -47.438 -21 -20.422 1 89.06 569 PHE A O 1
ATOM 4564 N N . HIS A 1 570 ? -45.656 -19.641 -20.344 1 86.25 570 HIS A N 1
ATOM 4565 C CA . HIS A 1 570 ? -46.375 -18.391 -20.172 1 86.25 570 HIS A CA 1
ATOM 4566 C C . HIS A 1 570 ? -45.812 -17.297 -21.062 1 86.25 570 HIS A C 1
ATOM 4568 O O . HIS A 1 570 ? -44.75 -17.469 -21.656 1 86.25 570 HIS A O 1
ATOM 4574 N N . GLU A 1 571 ? -46.438 -16.219 -21.172 1 83.38 571 GLU A N 1
ATOM 4575 C CA . GLU A 1 571 ? -45.969 -15.133 -22.016 1 83.38 571 GLU A CA 1
ATOM 4576 C C . GLU A 1 571 ? -44.656 -14.555 -21.5 1 83.38 571 GLU A C 1
ATOM 4578 O O . GLU A 1 571 ? -43.75 -14.25 -22.281 1 83.38 571 GLU A O 1
ATOM 4583 N N . SER A 1 572 ? -44.594 -14.445 -20.156 1 86.31 572 SER A N 1
ATOM 4584 C CA . SER A 1 572 ? -43.5 -13.672 -19.594 1 86.31 572 SER A CA 1
ATOM 4585 C C . SER A 1 572 ? -42.469 -14.586 -18.922 1 86.31 572 SER A C 1
ATOM 4587 O O . SER A 1 572 ? -41.406 -14.125 -18.484 1 86.31 572 SER A O 1
ATOM 4589 N N . TYR A 1 573 ? -42.781 -15.828 -18.75 1 90.12 573 TYR A N 1
ATOM 4590 C CA . TYR A 1 573 ? -41.844 -16.75 -18.141 1 90.12 573 TYR A CA 1
ATOM 4591 C C . TYR A 1 573 ? -42.156 -18.188 -18.5 1 90.12 573 TYR A C 1
ATOM 4593 O O . TYR A 1 573 ? -43.219 -18.484 -19.031 1 90.12 573 TYR A O 1
ATOM 4601 N N . ILE A 1 574 ? -41.25 -19 -18.359 1 90.56 574 ILE A N 1
ATOM 4602 C CA . ILE A 1 574 ? -41.406 -20.438 -18.547 1 90.56 574 ILE A CA 1
ATOM 4603 C C . ILE A 1 574 ? -40.969 -21.172 -17.281 1 90.56 574 ILE A C 1
ATOM 4605 O O . ILE A 1 574 ? -40.031 -20.734 -16.594 1 90.56 574 ILE A O 1
ATOM 4609 N N . SER A 1 575 ? -41.656 -22.266 -16.953 1 91.31 575 SER A N 1
ATOM 4610 C CA . SER A 1 575 ? -41.312 -23.047 -15.758 1 91.31 575 SER A CA 1
ATOM 4611 C C . SER A 1 575 ? -41.156 -24.516 -16.078 1 91.31 575 SER A C 1
ATOM 4613 O O . SER A 1 575 ? -41.906 -25.062 -16.891 1 91.31 575 SER A O 1
ATOM 4615 N N . GLY A 1 576 ? -40.062 -25.094 -15.602 1 92.38 576 GLY A N 1
ATOM 4616 C CA . GLY A 1 576 ? -40 -26.547 -15.492 1 92.38 576 GLY A CA 1
ATOM 4617 C C . GLY A 1 576 ? -40.531 -27.078 -14.188 1 92.38 576 GLY A C 1
ATOM 4618 O O . GLY A 1 576 ? -39.875 -27.031 -13.156 1 92.38 576 GLY A O 1
ATOM 4619 N N . TYR A 1 577 ? -41.844 -27.531 -14.18 1 91.94 577 TYR A N 1
ATOM 4620 C CA . TYR A 1 577 ? -42.562 -27.906 -12.969 1 91.94 577 TYR A CA 1
ATOM 4621 C C . TYR A 1 577 ? -42.375 -29.391 -12.68 1 91.94 577 TYR A C 1
ATOM 4623 O O . TYR A 1 577 ? -42.5 -30.234 -13.586 1 91.94 577 TYR A O 1
ATOM 4631 N N . SER A 1 578 ? -42.094 -29.766 -11.484 1 90.06 578 SER A N 1
ATOM 4632 C CA . SER A 1 578 ? -41.875 -31.156 -11.094 1 90.06 578 SER A CA 1
ATOM 4633 C C . SER A 1 578 ? -43.031 -31.656 -10.188 1 90.06 578 SER A C 1
ATOM 4635 O O . SER A 1 578 ? -43.281 -31.047 -9.141 1 90.06 578 SER A O 1
ATOM 4637 N N . ASP A 1 579 ? -43.594 -32.719 -10.523 1 85.38 579 ASP A N 1
ATOM 4638 C CA . ASP A 1 579 ? -44.625 -33.375 -9.711 1 85.38 579 ASP A CA 1
ATOM 4639 C C . ASP A 1 579 ? -44 -34 -8.461 1 85.38 579 ASP A C 1
ATOM 4641 O O . ASP A 1 579 ? -44.688 -34.125 -7.434 1 85.38 579 ASP A O 1
ATOM 4645 N N . ASP A 1 580 ? -42.781 -34.312 -8.609 1 83.81 580 ASP A N 1
ATOM 4646 C CA . ASP A 1 580 ? -42.062 -35 -7.539 1 83.81 580 ASP A CA 1
ATOM 4647 C C . ASP A 1 580 ? -41.875 -34.094 -6.324 1 83.81 580 ASP A C 1
ATOM 4649 O O . ASP A 1 580 ? -41.969 -34.562 -5.184 1 83.81 580 ASP A O 1
ATOM 4653 N N . ILE A 1 581 ? -41.625 -32.844 -6.617 1 85.44 581 ILE A N 1
ATOM 4654 C CA . ILE A 1 581 ? -41.312 -31.953 -5.504 1 85.44 581 ILE A CA 1
ATOM 4655 C C . ILE A 1 581 ? -42.438 -30.938 -5.336 1 85.44 581 ILE A C 1
ATOM 4657 O O . ILE A 1 581 ? -42.375 -30.062 -4.469 1 85.44 581 ILE A O 1
ATOM 4661 N N . LEU A 1 582 ? -43.469 -30.875 -6.184 1 86.94 582 LEU A N 1
ATOM 4662 C CA . LEU A 1 582 ? -44.688 -30.078 -6.129 1 86.94 582 LEU A CA 1
ATOM 4663 C C . LEU A 1 582 ? -44.375 -28.609 -6.32 1 86.94 582 LEU A C 1
ATOM 4665 O O . LEU A 1 582 ? -45.031 -27.75 -5.707 1 86.94 582 LEU A O 1
ATOM 4669 N N . MET A 1 583 ? -43.375 -28.312 -6.996 1 88.31 583 MET A N 1
ATOM 4670 C CA . MET A 1 583 ? -42.969 -26.938 -7.324 1 88.31 583 MET A CA 1
ATOM 4671 C C . MET A 1 583 ? -42.094 -26.922 -8.57 1 88.31 583 MET A C 1
ATOM 4673 O O . MET A 1 583 ? -41.625 -27.969 -9.031 1 88.31 583 MET A O 1
ATOM 4677 N N . PRO A 1 584 ? -41.844 -25.719 -9.07 1 89.75 584 PRO A N 1
ATOM 4678 C CA . PRO A 1 584 ? -40.969 -25.641 -10.242 1 89.75 584 PRO A CA 1
ATOM 4679 C C . PRO A 1 584 ? -39.5 -26.016 -9.93 1 89.75 584 PRO A C 1
ATOM 4681 O O . PRO A 1 584 ? -38.969 -25.609 -8.898 1 89.75 584 PRO A O 1
ATOM 4684 N N . LEU A 1 585 ? -38.906 -26.812 -10.828 1 88.5 585 LEU A N 1
ATOM 4685 C CA . LEU A 1 585 ? -37.469 -27.062 -10.789 1 88.5 585 LEU A CA 1
ATOM 4686 C C . LEU A 1 585 ? -36.719 -25.797 -11.156 1 88.5 585 LEU A C 1
ATOM 4688 O O . LEU A 1 585 ? -35.625 -25.531 -10.617 1 88.5 585 LEU A O 1
ATOM 4692 N N . TRP A 1 586 ? -37.25 -25.109 -12.062 1 91.56 586 TRP A N 1
ATOM 4693 C CA . TRP A 1 586 ? -36.625 -23.859 -12.516 1 91.56 586 TRP A CA 1
ATOM 4694 C C . TRP A 1 586 ? -37.688 -22.969 -13.188 1 91.56 586 TRP A C 1
ATOM 4696 O O . TRP A 1 586 ? -38.719 -23.453 -13.617 1 91.56 586 TRP A O 1
ATOM 4706 N N . ASN A 1 587 ? -37.469 -21.672 -13.125 1 92.56 587 ASN A N 1
ATOM 4707 C CA . ASN A 1 587 ? -38.156 -20.641 -13.867 1 92.56 587 ASN A CA 1
ATOM 4708 C C . ASN A 1 587 ? -37.219 -19.781 -14.688 1 92.56 587 ASN A C 1
ATOM 4710 O O . ASN A 1 587 ? -36.094 -19.516 -14.258 1 92.56 587 ASN A O 1
ATOM 4714 N N . ALA A 1 588 ? -37.625 -19.406 -15.867 1 92.44 588 ALA A N 1
ATOM 4715 C CA . ALA A 1 588 ? -36.781 -18.562 -16.719 1 92.44 588 ALA A CA 1
ATOM 4716 C C . ALA A 1 588 ? -37.594 -17.406 -17.281 1 92.44 588 ALA A C 1
ATOM 4718 O O . ALA A 1 588 ? -38.75 -17.562 -17.688 1 92.44 588 ALA A O 1
ATOM 4719 N N . TYR A 1 589 ? -37.062 -16.25 -17.281 1 91.25 589 TYR A N 1
ATOM 4720 C CA . TYR A 1 589 ? -37.688 -15.07 -17.859 1 91.25 589 TYR A CA 1
ATOM 4721 C C . TYR A 1 589 ? -36.625 -14 -18.172 1 91.25 589 TYR A C 1
ATOM 4723 O O . TYR A 1 589 ? -35.5 -14.086 -17.719 1 91.25 589 TYR A O 1
ATOM 4731 N N . THR A 1 590 ? -37 -13.016 -19 1 90.06 590 THR A N 1
ATOM 4732 C CA . THR A 1 590 ? -36.125 -11.906 -19.359 1 90.06 590 THR A CA 1
ATOM 4733 C C . THR A 1 590 ? -36.656 -10.586 -18.828 1 90.06 590 THR A C 1
ATOM 4735 O O . THR A 1 590 ? -37.875 -10.336 -18.891 1 90.06 590 THR A O 1
ATOM 4738 N N . ILE A 1 591 ? -35.812 -9.883 -18.125 1 88.44 591 ILE A N 1
ATOM 4739 C CA . ILE A 1 591 ? -36.156 -8.516 -17.719 1 88.44 591 ILE A CA 1
ATOM 4740 C C . ILE A 1 591 ? -35.438 -7.52 -18.625 1 88.44 591 ILE A C 1
ATOM 4742 O O . ILE A 1 591 ? -34.188 -7.488 -18.656 1 88.44 591 ILE A O 1
ATOM 4746 N N . PHE A 1 592 ? -36.219 -6.742 -19.25 1 86.38 592 PHE A N 1
ATOM 4747 C CA . PHE A 1 592 ? -35.625 -5.727 -20.125 1 86.38 592 PHE A CA 1
ATOM 4748 C C . PHE A 1 592 ? -35.344 -4.449 -19.344 1 86.38 592 PHE A C 1
ATOM 4750 O O . PHE A 1 592 ? -35.75 -4.32 -18.188 1 86.38 592 PHE A O 1
ATOM 4757 N N . LYS A 1 593 ? -34.531 -3.531 -19.875 1 83.31 593 LYS A N 1
ATOM 4758 C CA . LYS A 1 593 ? -34.219 -2.256 -19.234 1 83.31 593 LYS A CA 1
ATOM 4759 C C . LYS A 1 593 ? -35.5 -1.508 -18.844 1 83.31 593 LYS A C 1
ATOM 4761 O O . LYS A 1 593 ? -36.344 -1.245 -19.688 1 83.31 593 LYS A O 1
ATOM 4766 N N . PRO A 1 594 ? -35.531 -1.338 -17.547 1 75.62 594 PRO A N 1
ATOM 4767 C CA . PRO A 1 594 ? -36.781 -0.722 -17.094 1 75.62 594 PRO A CA 1
ATOM 4768 C C . PRO A 1 594 ? -36.906 0.737 -17.531 1 75.62 594 PRO A C 1
ATOM 4770 O O . PRO A 1 594 ? -35.906 1.462 -17.578 1 75.62 594 PRO A O 1
ATOM 4773 N N . GLU A 1 595 ? -38.094 1.058 -17.938 1 61.03 595 GLU A N 1
ATOM 4774 C CA . GLU A 1 595 ? -38.375 2.455 -18.266 1 61.03 595 GLU A CA 1
ATOM 4775 C C . GLU A 1 595 ? -38.594 3.281 -17 1 61.03 595 GLU A C 1
ATOM 4777 O O . GLU A 1 595 ? -38.25 4.465 -16.969 1 61.03 595 GLU A O 1
ATOM 4782 N N . THR A 1 596 ? -39.25 2.584 -16.016 1 63.62 596 THR A N 1
ATOM 4783 C CA . THR A 1 596 ? -39.594 3.324 -14.812 1 63.62 596 THR A CA 1
ATOM 4784 C C . THR A 1 596 ? -39.219 2.537 -13.562 1 63.62 596 THR A C 1
ATOM 4786 O O . THR A 1 596 ? -39.312 1.309 -13.539 1 63.62 596 THR A O 1
ATOM 4789 N N . THR A 1 597 ? -38.5 3.008 -12.555 1 66.06 597 THR A N 1
ATOM 4790 C CA . THR A 1 597 ? -38.281 2.492 -11.211 1 66.06 597 THR A CA 1
ATOM 4791 C C . THR A 1 597 ? -38.906 3.396 -10.164 1 66.06 597 THR A C 1
ATOM 4793 O O . THR A 1 597 ? -38.969 4.617 -10.328 1 66.06 597 THR A O 1
ATOM 4796 N N . PRO A 1 598 ? -39.75 2.83 -8.953 1 76.06 598 PRO A N 1
ATOM 4797 C CA . PRO A 1 598 ? -39.781 1.445 -8.469 1 76.06 598 PRO A CA 1
ATOM 4798 C C . PRO A 1 598 ? -40.906 0.635 -9.078 1 76.06 598 PRO A C 1
ATOM 4800 O O . PRO A 1 598 ? -41.875 1.21 -9.586 1 76.06 598 PRO A O 1
ATOM 4803 N N . LEU A 1 599 ? -40.875 -0.796 -9.031 1 79.19 599 LEU A N 1
ATOM 4804 C CA . LEU A 1 599 ? -41.938 -1.698 -9.469 1 79.19 599 LEU A CA 1
ATOM 4805 C C . LEU A 1 599 ? -43.125 -1.612 -8.539 1 79.19 599 LEU A C 1
ATOM 4807 O O . LEU A 1 599 ? -43 -1.406 -7.332 1 79.19 599 LEU A O 1
ATOM 4811 N N . PRO A 1 600 ? -44.281 -1.646 -9.07 1 81.12 600 PRO A N 1
ATOM 4812 C CA . PRO A 1 600 ? -45.438 -1.673 -8.195 1 81.12 600 PRO A CA 1
ATOM 4813 C C . PRO A 1 600 ? -45.5 -2.916 -7.309 1 81.12 600 PRO A C 1
ATOM 4815 O O . PRO A 1 600 ? -44.844 -3.926 -7.621 1 81.12 600 PRO A O 1
ATOM 4818 N N . PRO A 1 601 ? -46.188 -2.84 -6.238 1 83.25 601 PRO A N 1
ATOM 4819 C CA . PRO A 1 601 ? -46.312 -4.016 -5.375 1 83.25 601 PRO A CA 1
ATOM 4820 C C . PRO A 1 601 ? -47.125 -5.141 -6.016 1 83.25 601 PRO A C 1
ATOM 4822 O O . PRO A 1 601 ? -47.938 -4.883 -6.902 1 83.25 601 PRO A O 1
ATOM 4825 N N . VAL A 1 602 ? -46.875 -6.348 -5.637 1 84.75 602 VAL A N 1
ATOM 4826 C CA . VAL A 1 602 ? -47.625 -7.512 -6.078 1 84.75 602 VAL A CA 1
ATOM 4827 C C . VAL A 1 602 ? -49.031 -7.457 -5.5 1 84.75 602 VAL A C 1
ATOM 4829 O O . VAL A 1 602 ? -49.25 -7.07 -4.348 1 84.75 602 VAL A O 1
ATOM 4832 N N . ILE A 1 603 ? -50 -7.898 -6.227 1 82.06 603 ILE A N 1
ATOM 4833 C CA . ILE A 1 603 ? -51.406 -7.949 -5.773 1 82.06 603 ILE A CA 1
ATOM 4834 C C . ILE A 1 603 ? -51.531 -8.93 -4.609 1 82.06 603 ILE A C 1
ATOM 4836 O O . ILE A 1 603 ? -51.062 -10.07 -4.699 1 82.06 603 ILE A O 1
ATOM 4840 N N . SER A 1 604 ? -52.188 -8.469 -3.605 1 80.81 604 SER A N 1
ATOM 4841 C CA . SER A 1 604 ? -52.344 -9.305 -2.42 1 80.81 604 SER A CA 1
ATOM 4842 C C . SER A 1 604 ? -53.594 -10.148 -2.494 1 80.81 604 SER A C 1
ATOM 4844 O O . SER A 1 604 ? -54.562 -9.781 -3.17 1 80.81 604 SER A O 1
ATOM 4846 N N . ASP A 1 605 ? -53.656 -11.25 -1.914 1 81.38 605 ASP A N 1
ATOM 4847 C CA . ASP A 1 605 ? -54.781 -12.125 -1.684 1 81.38 605 ASP A CA 1
ATOM 4848 C C . ASP A 1 605 ? -55.375 -12.617 -3.004 1 81.38 605 ASP A C 1
ATOM 4850 O O . ASP A 1 605 ? -56.594 -12.656 -3.166 1 81.38 605 ASP A O 1
ATOM 4854 N N . CYS A 1 606 ? -54.594 -12.742 -3.926 1 88.12 606 CYS A N 1
ATOM 4855 C CA . CYS A 1 606 ? -55 -13.258 -5.227 1 88.12 606 CYS A CA 1
ATOM 4856 C C . CYS A 1 606 ? -54.062 -14.383 -5.684 1 88.12 606 CYS A C 1
ATOM 4858 O O . CYS A 1 606 ? -52.875 -14.141 -5.957 1 88.12 606 CYS A O 1
ATOM 4860 N N . LEU A 1 607 ? -54.531 -15.625 -5.645 1 90.56 607 LEU A N 1
ATOM 4861 C CA . LEU A 1 607 ? -53.812 -16.812 -6.105 1 90.56 607 LEU A CA 1
ATOM 4862 C C . LEU A 1 607 ? -54.812 -17.859 -6.625 1 90.56 607 LEU A C 1
ATOM 4864 O O . LEU A 1 607 ? -55.781 -18.172 -5.953 1 90.56 607 LEU A O 1
ATOM 4868 N N . ARG A 1 608 ? -54.625 -18.297 -7.809 1 89.62 608 ARG A N 1
ATOM 4869 C CA . ARG A 1 608 ? -55.531 -19.297 -8.367 1 89.62 608 ARG A CA 1
ATOM 4870 C C . ARG A 1 608 ? -54.812 -20.609 -8.602 1 89.62 608 ARG A C 1
ATOM 4872 O O . ARG A 1 608 ? -53.594 -20.625 -8.852 1 89.62 608 ARG A O 1
ATOM 4879 N N . ALA A 1 609 ? -55.5 -21.703 -8.602 1 90.19 609 ALA A N 1
ATOM 4880 C CA . ALA A 1 609 ? -54.969 -23.031 -8.922 1 90.19 609 ALA A CA 1
ATOM 4881 C C . ALA A 1 609 ? -54.625 -23.125 -10.406 1 90.19 609 ALA A C 1
ATOM 4883 O O . ALA A 1 609 ? -55.406 -22.656 -11.258 1 90.19 609 ALA A O 1
ATOM 4884 N N . ASP A 1 610 ? -53.469 -23.641 -10.727 1 89.94 610 ASP A N 1
ATOM 4885 C CA . ASP A 1 610 ? -53.125 -23.891 -12.125 1 89.94 610 ASP A CA 1
ATOM 4886 C C . ASP A 1 610 ? -53.844 -25.141 -12.648 1 89.94 610 ASP A C 1
ATOM 4888 O O . ASP A 1 610 ? -53.594 -26.25 -12.203 1 89.94 610 ASP A O 1
ATOM 4892 N N . PRO A 1 611 ? -54.688 -24.938 -13.57 1 88.25 611 PRO A N 1
ATOM 4893 C CA . PRO A 1 611 ? -55.469 -26.094 -14.047 1 88.25 611 PRO A CA 1
ATOM 4894 C C . PRO A 1 611 ? -54.625 -27.109 -14.797 1 88.25 611 PRO A C 1
ATOM 4896 O O . PRO A 1 611 ? -55.062 -28.234 -15.047 1 88.25 611 PRO A O 1
ATOM 4899 N N . ARG A 1 612 ? -53.312 -26.766 -15.156 1 90.25 612 ARG A N 1
ATOM 4900 C CA . ARG A 1 612 ? -52.438 -27.672 -15.914 1 90.25 612 ARG A CA 1
ATOM 4901 C C . ARG A 1 612 ? -51.781 -28.688 -14.992 1 90.25 612 ARG A C 1
ATOM 4903 O O . ARG A 1 612 ? -51.25 -29.703 -15.453 1 90.25 612 ARG A O 1
ATOM 4910 N N . VAL A 1 613 ? -51.844 -28.344 -13.68 1 90.69 613 VAL A N 1
ATOM 4911 C CA . VAL A 1 613 ? -51.219 -29.203 -12.688 1 90.69 613 VAL A CA 1
ATOM 4912 C C . VAL A 1 613 ? -52.312 -29.906 -11.859 1 90.69 613 VAL A C 1
ATOM 4914 O O . VAL A 1 613 ? -53.219 -29.266 -11.328 1 90.69 613 VAL A O 1
ATOM 4917 N N . PHE A 1 614 ? -52.188 -31.172 -11.75 1 88.88 614 PHE A N 1
ATOM 4918 C CA . PHE A 1 614 ? -53.156 -31.938 -10.984 1 88.88 614 PHE A CA 1
ATOM 4919 C C . PHE A 1 614 ? -53.156 -31.516 -9.523 1 88.88 614 PHE A C 1
ATOM 4921 O O . PHE A 1 614 ? -52.125 -31.172 -8.969 1 88.88 614 PHE A O 1
ATOM 4928 N N . ALA A 1 615 ? -54.281 -31.578 -8.945 1 87.38 615 ALA A N 1
ATOM 4929 C CA . ALA A 1 615 ? -54.469 -31.109 -7.574 1 87.38 615 ALA A CA 1
ATOM 4930 C C . ALA A 1 615 ? -53.5 -31.828 -6.621 1 87.38 615 ALA A C 1
ATOM 4932 O O . ALA A 1 615 ? -52.969 -31.219 -5.691 1 87.38 615 ALA A O 1
ATOM 4933 N N . ASN A 1 616 ? -53.312 -33.094 -6.879 1 86.38 616 ASN A N 1
ATOM 4934 C CA . ASN A 1 616 ? -52.438 -33.875 -5.996 1 86.38 616 ASN A CA 1
ATOM 4935 C C . ASN A 1 616 ? -50.969 -33.531 -6.199 1 86.38 616 ASN A C 1
ATOM 4937 O O . ASN A 1 616 ? -50.125 -33.875 -5.359 1 86.38 616 ASN A O 1
ATOM 4941 N N . SER A 1 617 ? -50.75 -32.906 -7.285 1 87.69 617 SER A N 1
ATOM 4942 C CA . SER A 1 617 ? -49.344 -32.531 -7.598 1 87.69 617 SER A CA 1
ATOM 4943 C C . SER A 1 617 ? -49.125 -31.047 -7.43 1 87.69 617 SER A C 1
ATOM 4945 O O . SER A 1 617 ? -48.094 -30.516 -7.871 1 87.69 617 SER A O 1
ATOM 4947 N N . SER A 1 618 ? -50.094 -30.391 -6.871 1 88.56 618 SER A N 1
ATOM 4948 C CA . SER A 1 618 ? -50 -28.953 -6.727 1 88.56 618 SER A CA 1
ATOM 4949 C C . SER A 1 618 ? -49.844 -28.547 -5.266 1 88.56 618 SER A C 1
ATOM 4951 O O . SER A 1 618 ? -50.25 -29.297 -4.363 1 88.56 618 SER A O 1
ATOM 4953 N N . GLN A 1 619 ? -49.219 -27.422 -5.086 1 87.44 619 GLN A N 1
ATOM 4954 C CA . GLN A 1 619 ? -49.281 -26.781 -3.777 1 87.44 619 GLN A CA 1
ATOM 4955 C C . GLN A 1 619 ? -50.688 -26.312 -3.457 1 87.44 619 GLN A C 1
ATOM 4957 O O . GLN A 1 619 ? -51.438 -25.906 -4.352 1 87.44 619 GLN A O 1
ATOM 4962 N N . LYS A 1 620 ? -50.938 -26.359 -2.178 1 86.12 620 LYS A N 1
ATOM 4963 C CA . LYS A 1 620 ? -52.281 -25.938 -1.748 1 86.12 620 LYS A CA 1
ATOM 4964 C C . LYS A 1 620 ? -52.219 -24.641 -0.946 1 86.12 620 LYS A C 1
ATOM 4966 O O . LYS A 1 620 ? -51.406 -24.5 -0.03 1 86.12 620 LYS A O 1
ATOM 4971 N N . CYS A 1 621 ? -53.062 -23.766 -1.275 1 87.69 621 CYS A N 1
ATOM 4972 C CA . CYS A 1 621 ? -53.125 -22.5 -0.549 1 87.69 621 CYS A CA 1
ATOM 4973 C C . CYS A 1 621 ? -53.469 -22.734 0.917 1 87.69 621 CYS A C 1
ATOM 4975 O O . CYS A 1 621 ? -53 -22 1.793 1 87.69 621 CYS A O 1
ATOM 4977 N N . SER A 1 622 ? -54.156 -23.719 1.197 1 84.62 622 SER A N 1
ATOM 4978 C CA . SER A 1 622 ? -54.656 -24 2.545 1 84.62 622 SER A CA 1
ATOM 4979 C C . SER A 1 622 ? -53.5 -24.453 3.453 1 84.62 622 SER A C 1
ATOM 4981 O O . SER A 1 622 ? -53.656 -24.438 4.68 1 84.62 622 SER A O 1
ATOM 4983 N N . ASN A 1 623 ? -52.438 -24.828 2.838 1 84.19 623 ASN A N 1
ATOM 4984 C CA . ASN A 1 623 ? -51.312 -25.297 3.623 1 84.19 623 ASN A CA 1
ATOM 4985 C C . ASN A 1 623 ? -50.562 -24.141 4.258 1 84.19 623 ASN A C 1
ATOM 4987 O O . ASN A 1 623 ? -49.781 -24.344 5.195 1 84.19 623 ASN A O 1
ATOM 4991 N N . TYR A 1 624 ? -50.719 -23.016 3.736 1 86.88 624 TYR A N 1
ATOM 4992 C CA . TYR A 1 624 ? -50.031 -21.844 4.246 1 86.88 624 TYR A CA 1
ATOM 4993 C C . TYR A 1 624 ? -50.906 -21.094 5.246 1 86.88 624 TYR A C 1
ATOM 4995 O O . TYR A 1 624 ? -51.688 -20.219 4.863 1 86.88 624 TYR A O 1
ATOM 5003 N N . LYS A 1 625 ? -50.656 -21.359 6.488 1 81.81 625 LYS A N 1
ATOM 5004 C CA . LYS A 1 625 ? -51.469 -20.766 7.559 1 81.81 625 LYS A CA 1
ATOM 5005 C C . LYS A 1 625 ? -50.781 -19.516 8.117 1 81.81 625 LYS A C 1
ATOM 5007 O O . LYS A 1 625 ? -49.562 -19.391 8.078 1 81.81 625 LYS A O 1
ATOM 5012 N N . ALA A 1 626 ? -51.594 -18.703 8.734 1 80.25 626 ALA A N 1
ATOM 5013 C CA . ALA A 1 626 ? -51.094 -17.406 9.227 1 80.25 626 ALA A CA 1
ATOM 5014 C C . ALA A 1 626 ? -50.156 -17.578 10.406 1 80.25 626 ALA A C 1
ATOM 5016 O O . ALA A 1 626 ? -49.281 -16.75 10.641 1 80.25 626 ALA A O 1
ATOM 5017 N N . ASP A 1 627 ? -50.25 -18.609 11.109 1 82.12 627 ASP A N 1
ATOM 5018 C CA . ASP A 1 627 ? -49.469 -18.766 12.328 1 82.12 627 ASP A CA 1
ATOM 5019 C C . ASP A 1 627 ? -48.094 -19.422 12.031 1 82.12 627 ASP A C 1
ATOM 5021 O O . ASP A 1 627 ? -47.25 -19.5 12.914 1 82.12 627 ASP A O 1
ATOM 5025 N N . LEU A 1 628 ? -47.906 -19.688 10.797 1 83.31 628 LEU A N 1
ATOM 5026 C CA . LEU A 1 628 ? -46.625 -20.297 10.422 1 83.31 628 LEU A CA 1
ATOM 5027 C C . LEU A 1 628 ? -45.594 -19.234 10.023 1 83.31 628 LEU A C 1
ATOM 5029 O O . LEU A 1 628 ? -45.969 -18.188 9.508 1 83.31 628 LEU A O 1
ATOM 5033 N N . ASN A 1 629 ? -44.375 -19.547 10.328 1 89.5 629 ASN A N 1
ATOM 5034 C CA . ASN A 1 629 ? -43.281 -18.656 9.914 1 89.5 629 ASN A CA 1
ATOM 5035 C C . ASN A 1 629 ? -42.938 -18.859 8.453 1 89.5 629 ASN A C 1
ATOM 5037 O O . ASN A 1 629 ? -41.875 -18.422 8.008 1 89.5 629 ASN A O 1
ATOM 5041 N N . ILE A 1 630 ? -43.719 -19.641 7.734 1 89.5 630 ILE A N 1
ATOM 5042 C CA . ILE A 1 630 ? -43.5 -19.906 6.316 1 89.5 630 ILE A CA 1
ATOM 5043 C C . ILE A 1 630 ? -44.781 -19.578 5.539 1 89.5 630 ILE A C 1
ATOM 5045 O O . ILE A 1 630 ? -45.875 -19.859 6 1 89.5 630 ILE A O 1
ATOM 5049 N N . SER A 1 631 ? -44.688 -18.859 4.527 1 90.69 631 SER A N 1
ATOM 5050 C CA . SER A 1 631 ? -45.719 -18.609 3.545 1 90.69 631 SER A CA 1
ATOM 5051 C C . SER A 1 631 ? -45.219 -18.812 2.123 1 90.69 631 SER A C 1
ATOM 5053 O O . SER A 1 631 ? -44.156 -19.406 1.92 1 90.69 631 SER A O 1
ATOM 5055 N N . TYR A 1 632 ? -46.062 -18.5 1.157 1 89.94 632 TYR A N 1
ATOM 5056 C CA . TYR A 1 632 ? -45.594 -18.672 -0.215 1 89.94 632 TYR A CA 1
ATOM 5057 C C . TYR A 1 632 ? -45.094 -17.359 -0.808 1 89.94 632 TYR A C 1
ATOM 5059 O O . TYR A 1 632 ? -45.469 -16.281 -0.332 1 89.94 632 TYR A O 1
ATOM 5067 N N . ASP A 1 633 ? -44.219 -17.406 -1.703 1 92.25 633 ASP A N 1
ATOM 5068 C CA . ASP A 1 633 ? -43.844 -16.328 -2.596 1 92.25 633 ASP A CA 1
ATOM 5069 C C . ASP A 1 633 ? -43.594 -16.844 -4.012 1 92.25 633 ASP A C 1
ATOM 5071 O O . ASP A 1 633 ? -43.844 -18.016 -4.305 1 92.25 633 ASP A O 1
ATOM 5075 N N . PHE A 1 634 ? -43.219 -15.977 -4.906 1 91.75 634 PHE A N 1
ATOM 5076 C CA . PHE A 1 634 ? -43.219 -16.312 -6.324 1 91.75 634 PHE A CA 1
ATOM 5077 C C . PHE A 1 634 ? -41.812 -16.438 -6.863 1 91.75 634 PHE A C 1
ATOM 5079 O O . PHE A 1 634 ? -40.938 -15.656 -6.496 1 91.75 634 PHE A O 1
ATOM 5086 N N . LEU A 1 635 ? -41.531 -17.375 -7.715 1 92.12 635 LEU A N 1
ATOM 5087 C CA . LEU A 1 635 ? -40.281 -17.453 -8.43 1 92.12 635 LEU A CA 1
ATOM 5088 C C . LEU A 1 635 ? -40.188 -16.406 -9.539 1 92.12 635 LEU A C 1
ATOM 5090 O O . LEU A 1 635 ? -39.188 -15.742 -9.703 1 92.12 635 LEU A O 1
ATOM 5094 N N . TYR A 1 636 ? -41.188 -16.391 -10.289 1 90.88 636 TYR A N 1
ATOM 5095 C CA . TYR A 1 636 ? -41.406 -15.25 -11.18 1 90.88 636 TYR A CA 1
ATOM 5096 C C . TYR A 1 636 ? -42.25 -14.172 -10.523 1 90.88 636 TYR A C 1
ATOM 5098 O O . TYR A 1 636 ? -43.375 -14.438 -10.117 1 90.88 636 TYR A O 1
ATOM 5106 N N . SER A 1 637 ? -41.719 -13.008 -10.398 1 88.88 637 SER A N 1
ATOM 5107 C CA . SER A 1 637 ? -42.438 -11.945 -9.711 1 88.88 637 SER A CA 1
ATOM 5108 C C . SER A 1 637 ? -43.562 -11.398 -10.57 1 88.88 637 SER A C 1
ATOM 5110 O O . SER A 1 637 ? -43.312 -10.828 -11.633 1 88.88 637 SER A O 1
ATOM 5112 N N . PRO A 1 638 ? -44.719 -11.445 -10.07 1 88.44 638 PRO A N 1
ATOM 5113 C CA . PRO A 1 638 ? -45.875 -11.008 -10.867 1 88.44 638 PRO A CA 1
ATOM 5114 C C . PRO A 1 638 ? -45.875 -9.508 -11.133 1 88.44 638 PRO A C 1
ATOM 5116 O O . PRO A 1 638 ? -46.562 -9.039 -12.055 1 88.44 638 PRO A O 1
ATOM 5119 N N . ASN A 1 639 ? -45.156 -8.773 -10.391 1 86.88 639 ASN A N 1
ATOM 5120 C CA . ASN A 1 639 ? -45.219 -7.32 -10.523 1 86.88 639 ASN A CA 1
ATOM 5121 C C . ASN A 1 639 ? -44.312 -6.84 -11.664 1 86.88 639 ASN A C 1
ATOM 5123 O O . ASN A 1 639 ? -44.188 -5.637 -11.906 1 86.88 639 ASN A O 1
ATOM 5127 N N . LEU A 1 640 ? -43.656 -7.723 -12.352 1 83.69 640 LEU A N 1
ATOM 5128 C CA . LEU A 1 640 ? -42.812 -7.363 -13.508 1 83.69 640 LEU A CA 1
ATOM 5129 C C . LEU A 1 640 ? -43.688 -6.938 -14.68 1 83.69 640 LEU A C 1
ATOM 5131 O O . LEU A 1 640 ? -43.25 -6.219 -15.57 1 83.69 640 LEU A O 1
ATOM 5135 N N . VAL A 1 641 ? -44.875 -7.453 -14.672 1 77.31 641 VAL A N 1
ATOM 5136 C CA . VAL A 1 641 ? -45.875 -7.047 -15.68 1 77.31 641 VAL A CA 1
ATOM 5137 C C . VAL A 1 641 ? -47.094 -6.449 -14.984 1 77.31 641 VAL A C 1
ATOM 5139 O O . VAL A 1 641 ? -47.719 -7.098 -14.141 1 77.31 641 VAL A O 1
ATOM 5142 N N . THR A 1 642 ? -47.312 -5.191 -15.172 1 64.12 642 THR A N 1
ATOM 5143 C CA . THR A 1 642 ? -48.344 -4.516 -14.375 1 64.12 642 THR A CA 1
ATOM 5144 C C . THR A 1 642 ? -49.656 -4.441 -15.133 1 64.12 642 THR A C 1
ATOM 5146 O O . THR A 1 642 ? -50.688 -4.098 -14.562 1 64.12 642 THR A O 1
ATOM 5149 N N . SER A 1 643 ? -49.688 -4.586 -16.359 1 63.44 643 SER A N 1
ATOM 5150 C CA . SER A 1 643 ? -50.969 -4.359 -17.047 1 63.44 643 SER A CA 1
ATOM 5151 C C . SER A 1 643 ? -51.375 -5.582 -17.859 1 63.44 643 SER A C 1
ATOM 5153 O O . SER A 1 643 ? -50.531 -6.379 -18.266 1 63.44 643 SER A O 1
ATOM 5155 N N . GLY A 1 644 ? -52.656 -5.848 -17.875 1 63.94 644 GLY A N 1
ATOM 5156 C CA . GLY A 1 644 ? -53.25 -6.832 -18.766 1 63.94 644 GLY A CA 1
ATOM 5157 C C . GLY A 1 644 ? -53.469 -8.18 -18.109 1 63.94 644 GLY A C 1
ATOM 5158 O O . GLY A 1 644 ? -53.312 -8.305 -16.891 1 63.94 644 GLY A O 1
ATOM 5159 N N . THR A 1 645 ? -53.875 -9.164 -18.766 1 66.62 645 THR A N 1
ATOM 5160 C CA . THR A 1 645 ? -54.188 -10.516 -18.328 1 66.62 645 THR A CA 1
ATOM 5161 C C . THR A 1 645 ? -52.938 -11.281 -17.953 1 66.62 645 THR A C 1
ATOM 5163 O O . THR A 1 645 ? -52.969 -12.25 -17.203 1 66.62 645 THR A O 1
ATOM 5166 N N . GLU A 1 646 ? -51.812 -10.758 -18.281 1 73.75 646 GLU A N 1
ATOM 5167 C CA . GLU A 1 646 ? -50.531 -11.422 -18.062 1 73.75 646 GLU A CA 1
ATOM 5168 C C . GLU A 1 646 ? -50.094 -11.367 -16.609 1 73.75 646 GLU A C 1
ATOM 5170 O O . GLU A 1 646 ? -49.375 -12.242 -16.125 1 73.75 646 GLU A O 1
ATOM 5175 N N . HIS A 1 647 ? -50.594 -10.398 -15.953 1 77.06 647 HIS A N 1
ATOM 5176 C CA . HIS A 1 647 ? -50.281 -10.242 -14.539 1 77.06 647 HIS A CA 1
ATOM 5177 C C . HIS A 1 647 ? -50.812 -11.438 -13.734 1 77.06 647 HIS A C 1
ATOM 5179 O O . HIS A 1 647 ? -50.125 -11.914 -12.82 1 77.06 647 HIS A O 1
ATOM 5185 N N . TYR A 1 648 ? -51.875 -11.945 -14.148 1 81.38 648 TYR A N 1
ATOM 5186 C CA . TYR A 1 648 ? -52.5 -13.016 -13.391 1 81.38 648 TYR A CA 1
ATOM 5187 C C . TYR A 1 648 ? -51.844 -14.359 -13.656 1 81.38 648 TYR A C 1
ATOM 5189 O O . TYR A 1 648 ? -52 -15.305 -12.883 1 81.38 648 TYR A O 1
ATOM 5197 N N . ASP A 1 649 ? -51.031 -14.406 -14.742 1 83.5 649 ASP A N 1
ATOM 5198 C CA . ASP A 1 649 ? -50.312 -15.625 -15.062 1 83.5 649 ASP A CA 1
ATOM 5199 C C . ASP A 1 649 ? -49.156 -15.852 -14.086 1 83.5 649 ASP A C 1
ATOM 5201 O O . ASP A 1 649 ? -48.625 -16.953 -13.984 1 83.5 649 ASP A O 1
ATOM 5205 N N . GLY A 1 650 ? -48.812 -14.805 -13.336 1 88.38 650 GLY A N 1
ATOM 5206 C CA . GLY A 1 650 ? -47.812 -14.945 -12.289 1 88.38 650 GLY A CA 1
ATOM 5207 C C . GLY A 1 650 ? -48.406 -15.328 -10.945 1 88.38 650 GLY A C 1
ATOM 5208 O O . GLY A 1 650 ? -47.719 -15.773 -10.047 1 88.38 650 GLY A O 1
ATOM 5209 N N . LEU A 1 651 ? -49.75 -15.188 -10.875 1 90 651 LEU A N 1
ATOM 5210 C CA . LEU A 1 651 ? -50.469 -15.43 -9.617 1 90 651 LEU A CA 1
ATOM 5211 C C . LEU A 1 651 ? -51.156 -16.797 -9.633 1 90 651 LEU A C 1
ATOM 5213 O O . LEU A 1 651 ? -52.344 -16.891 -9.438 1 90 651 LEU A O 1
ATOM 5217 N N . ILE A 1 652 ? -50.344 -17.828 -9.836 1 90.75 652 ILE A N 1
ATOM 5218 C CA . ILE A 1 652 ? -50.875 -19.188 -9.938 1 90.75 652 ILE A CA 1
ATOM 5219 C C . ILE A 1 652 ? -50.062 -20.125 -9.039 1 90.75 652 ILE A C 1
ATOM 5221 O O . ILE A 1 652 ? -48.906 -19.828 -8.695 1 90.75 652 ILE A O 1
ATOM 5225 N N . THR A 1 653 ? -50.594 -21.297 -8.688 1 90.81 653 THR A N 1
ATOM 5226 C CA . THR A 1 653 ? -50 -22.203 -7.703 1 90.81 653 THR A CA 1
ATOM 5227 C C . THR A 1 653 ? -48.719 -22.859 -8.25 1 90.81 653 THR A C 1
ATOM 5229 O O . THR A 1 653 ? -47.875 -23.297 -7.484 1 90.81 653 THR A O 1
ATOM 5232 N N . SER A 1 654 ? -48.594 -22.953 -9.57 1 91.75 654 SER A N 1
ATOM 5233 C CA . SER A 1 654 ? -47.438 -23.578 -10.156 1 91.75 654 SER A CA 1
ATOM 5234 C C . SER A 1 654 ? -46.25 -22.609 -10.18 1 91.75 654 SER A C 1
ATOM 5236 O O . SER A 1 654 ? -45.156 -22.953 -10.633 1 91.75 654 SER A O 1
ATOM 5238 N N . ASN A 1 655 ? -46.406 -21.328 -9.641 1 92.06 655 ASN A N 1
ATOM 5239 C CA . ASN A 1 655 ? -45.344 -20.328 -9.594 1 92.06 655 ASN A CA 1
ATOM 5240 C C . ASN A 1 655 ? -44.969 -20 -8.156 1 92.06 655 ASN A C 1
ATOM 5242 O O . ASN A 1 655 ? -44.094 -19.141 -7.93 1 92.06 655 ASN A O 1
ATOM 5246 N N . ILE A 1 656 ? -45.531 -20.609 -7.195 1 91.19 656 ILE A N 1
ATOM 5247 C CA . ILE A 1 656 ? -45.25 -20.25 -5.812 1 91.19 656 ILE A CA 1
ATOM 5248 C C . ILE A 1 656 ? -44.312 -21.297 -5.195 1 91.19 656 ILE A C 1
ATOM 5250 O O . ILE A 1 656 ? -44.25 -22.438 -5.652 1 91.19 656 ILE A O 1
ATOM 5254 N N . VAL A 1 657 ? -43.562 -20.922 -4.219 1 90.75 657 VAL A N 1
ATOM 5255 C CA . VAL A 1 657 ? -42.656 -21.734 -3.416 1 90.75 657 VAL A CA 1
ATOM 5256 C C . VAL A 1 657 ? -42.75 -21.328 -1.949 1 90.75 657 VAL A C 1
ATOM 5258 O O . VAL A 1 657 ? -43.031 -20.172 -1.642 1 90.75 657 VAL A O 1
ATOM 5261 N N . PRO A 1 658 ? -42.594 -22.266 -1.068 1 89.69 658 PRO A N 1
ATOM 5262 C CA . PRO A 1 658 ? -42.594 -21.891 0.35 1 89.69 658 PRO A CA 1
ATOM 5263 C C . PRO A 1 658 ? -41.406 -21.062 0.749 1 89.69 658 PRO A C 1
ATOM 5265 O O . PRO A 1 658 ? -40.281 -21.359 0.339 1 89.69 658 PRO A O 1
ATOM 5268 N N . MET A 1 659 ? -41.562 -20.031 1.556 1 92.69 659 MET A N 1
ATOM 5269 C CA . MET A 1 659 ? -40.469 -19.141 1.935 1 92.69 659 MET A CA 1
ATOM 5270 C C . MET A 1 659 ? -40.656 -18.641 3.365 1 92.69 659 MET A C 1
ATOM 5272 O O . MET A 1 659 ? -41.75 -18.297 3.777 1 92.69 659 MET A O 1
ATOM 5276 N N . TYR A 1 660 ? -39.594 -18.688 4.105 1 93.38 660 TYR A N 1
ATOM 5277 C CA . TYR A 1 660 ? -39.594 -18.109 5.445 1 93.38 660 TYR A CA 1
ATOM 5278 C C . TYR A 1 660 ? -39.812 -16.594 5.387 1 93.38 660 TYR A C 1
ATOM 5280 O O . TYR A 1 660 ? -39.281 -15.93 4.488 1 93.38 660 TYR A O 1
ATOM 5288 N N . GLU A 1 661 ? -40.469 -16.094 6.355 1 94.31 661 GLU A N 1
ATOM 5289 C CA . GLU A 1 661 ? -40.781 -14.664 6.387 1 94.31 661 GLU A CA 1
ATOM 5290 C C . GLU A 1 661 ? -39.5 -13.828 6.41 1 94.31 661 GLU A C 1
ATOM 5292 O O . GLU A 1 661 ? -39.406 -12.812 5.719 1 94.31 661 GLU A O 1
ATOM 5297 N N . ALA A 1 662 ? -38.531 -14.258 7.195 1 94.75 662 ALA A N 1
ATOM 5298 C CA . ALA A 1 662 ? -37.25 -13.531 7.281 1 94.75 662 ALA A CA 1
ATOM 5299 C C . ALA A 1 662 ? -36.531 -13.508 5.93 1 94.75 662 ALA A C 1
ATOM 5301 O O . ALA A 1 662 ? -35.906 -12.508 5.57 1 94.75 662 ALA A O 1
ATOM 5302 N N . PHE A 1 663 ? -36.688 -14.555 5.176 1 95.81 663 PHE A N 1
ATOM 5303 C CA . PHE A 1 663 ? -36 -14.664 3.891 1 95.81 663 PHE A CA 1
ATOM 5304 C C . PHE A 1 663 ? -36.656 -13.789 2.842 1 95.81 663 PHE A C 1
ATOM 5306 O O . PHE A 1 663 ? -36.031 -13.336 1.896 1 95.81 663 PHE A O 1
ATOM 5313 N N . LYS A 1 664 ? -37.938 -13.508 2.992 1 94.94 664 LYS A N 1
ATOM 5314 C CA . LYS A 1 664 ? -38.656 -12.703 2.027 1 94.94 664 LYS A CA 1
ATOM 5315 C C . LYS A 1 664 ? -38.062 -11.305 1.908 1 94.94 664 LYS A C 1
ATOM 5317 O O . LYS A 1 664 ? -38.125 -10.68 0.844 1 94.94 664 LYS A O 1
ATOM 5322 N N . ILE A 1 665 ? -37.469 -10.891 3.006 1 95.62 665 ILE A N 1
ATOM 5323 C CA . ILE A 1 665 ? -36.812 -9.586 2.979 1 95.62 665 ILE A CA 1
ATOM 5324 C C . ILE A 1 665 ? -35.719 -9.578 1.908 1 95.62 665 ILE A C 1
ATOM 5326 O O . ILE A 1 665 ? -35.656 -8.656 1.098 1 95.62 665 ILE A O 1
ATOM 5330 N N . ILE A 1 666 ? -34.938 -10.617 1.898 1 96.25 666 ILE A N 1
ATOM 5331 C CA . ILE A 1 666 ? -33.844 -10.766 0.931 1 96.25 666 ILE A CA 1
ATOM 5332 C C . ILE A 1 666 ? -34.438 -10.961 -0.467 1 96.25 666 ILE A C 1
ATOM 5334 O O . ILE A 1 666 ? -34.031 -10.281 -1.414 1 96.25 666 ILE A O 1
ATOM 5338 N N . TRP A 1 667 ? -35.406 -11.789 -0.551 1 94.94 667 TRP A N 1
ATOM 5339 C CA . TRP A 1 667 ? -36.031 -12.172 -1.824 1 94.94 667 TRP A CA 1
ATOM 5340 C C . TRP A 1 667 ? -36.656 -10.977 -2.508 1 94.94 667 TRP A C 1
ATOM 5342 O O . TRP A 1 667 ? -36.5 -10.766 -3.711 1 94.94 667 TRP A O 1
ATOM 5352 N N . HIS A 1 668 ? -37.375 -10.203 -1.766 1 94.19 668 HIS A N 1
ATOM 5353 C CA . HIS A 1 668 ? -38.031 -9.023 -2.312 1 94.19 668 HIS A CA 1
ATOM 5354 C C . HIS A 1 668 ? -37.031 -7.961 -2.732 1 94.19 668 HIS A C 1
ATOM 5356 O O . HIS A 1 668 ? -37.219 -7.297 -3.754 1 94.19 668 HIS A O 1
ATOM 5362 N N . HIS A 1 669 ? -36.031 -7.797 -1.919 1 93.75 669 HIS A N 1
ATOM 5363 C CA . HIS A 1 669 ? -35 -6.832 -2.287 1 93.75 669 HIS A CA 1
ATOM 5364 C C . HIS A 1 669 ? -34.312 -7.238 -3.586 1 93.75 669 HIS A C 1
ATOM 5366 O O . HIS A 1 669 ? -34.062 -6.391 -4.445 1 93.75 669 HIS A O 1
ATOM 5372 N N . VAL A 1 670 ? -34 -8.461 -3.771 1 93.12 670 VAL A N 1
ATOM 5373 C CA . VAL A 1 670 ? -33.344 -8.961 -4.977 1 93.12 670 VAL A CA 1
ATOM 5374 C C . VAL A 1 670 ? -34.25 -8.711 -6.188 1 93.12 670 VAL A C 1
ATOM 5376 O O . VAL A 1 670 ? -33.781 -8.203 -7.215 1 93.12 670 VAL A O 1
ATOM 5379 N N . HIS A 1 671 ? -35.5 -8.945 -6.082 1 91.06 671 HIS A N 1
ATOM 5380 C CA . HIS A 1 671 ? -36.406 -8.898 -7.215 1 91.06 671 HIS A CA 1
ATOM 5381 C C . HIS A 1 671 ? -36.844 -7.469 -7.531 1 91.06 671 HIS A C 1
ATOM 5383 O O . HIS A 1 671 ? -37 -7.113 -8.703 1 91.06 671 HIS A O 1
ATOM 5389 N N . ASN A 1 672 ? -36.938 -6.691 -6.492 1 89.69 672 ASN A N 1
ATOM 5390 C CA . ASN A 1 672 ? -37.531 -5.363 -6.699 1 89.69 672 ASN A CA 1
ATOM 5391 C C . ASN A 1 672 ? -36.438 -4.316 -6.922 1 89.69 672 ASN A C 1
ATOM 5393 O O . ASN A 1 672 ? -36.688 -3.24 -7.457 1 89.69 672 ASN A O 1
ATOM 5397 N N . ILE A 1 673 ? -35.281 -4.645 -6.461 1 89.25 673 ILE A N 1
ATOM 5398 C CA . ILE A 1 673 ? -34.25 -3.609 -6.504 1 89.25 673 ILE A CA 1
ATOM 5399 C C . ILE A 1 673 ? -33.062 -4.109 -7.305 1 89.25 673 ILE A C 1
ATOM 5401 O O . ILE A 1 673 ? -32.688 -3.521 -8.328 1 89.25 673 ILE A O 1
ATOM 5405 N N . LEU A 1 674 ? -32.438 -5.195 -6.945 1 89.81 674 LEU A N 1
ATOM 5406 C CA . LEU A 1 674 ? -31.172 -5.645 -7.516 1 89.81 674 LEU A CA 1
ATOM 5407 C C . LEU A 1 674 ? -31.344 -6.039 -8.977 1 89.81 674 LEU A C 1
ATOM 5409 O O . LEU A 1 674 ? -30.578 -5.621 -9.836 1 89.81 674 LEU A O 1
ATOM 5413 N N . LEU A 1 675 ? -32.344 -6.867 -9.297 1 90.5 675 LEU A N 1
ATOM 5414 C CA . LEU A 1 675 ? -32.531 -7.375 -10.656 1 90.5 675 LEU A CA 1
ATOM 5415 C C . LEU A 1 675 ? -32.844 -6.238 -11.617 1 90.5 675 LEU A C 1
ATOM 5417 O O . LEU A 1 675 ? -32.25 -6.133 -12.688 1 90.5 675 LEU A O 1
ATOM 5421 N N . PRO A 1 676 ? -33.781 -5.352 -11.234 1 87.56 676 PRO A N 1
ATOM 5422 C CA . PRO A 1 676 ? -34.031 -4.207 -12.117 1 87.56 676 PRO A CA 1
ATOM 5423 C C . PRO A 1 676 ? -32.781 -3.348 -12.312 1 87.56 676 PRO A C 1
ATOM 5425 O O . PRO A 1 676 ? -32.531 -2.842 -13.406 1 87.56 676 PRO A O 1
ATOM 5428 N N . ARG A 1 677 ? -32.062 -3.15 -11.227 1 86.69 677 ARG A N 1
ATOM 5429 C CA . ARG A 1 677 ? -30.812 -2.387 -11.312 1 86.69 677 ARG A CA 1
ATOM 5430 C C . ARG A 1 677 ? -29.828 -3.043 -12.289 1 86.69 677 ARG A C 1
ATOM 5432 O O . ARG A 1 677 ? -29.219 -2.361 -13.109 1 86.69 677 ARG A O 1
ATOM 5439 N N . TYR A 1 678 ? -29.688 -4.328 -12.266 1 86.5 678 TYR A N 1
ATOM 5440 C CA . TYR A 1 678 ? -28.812 -5.055 -13.172 1 86.5 678 TYR A CA 1
ATOM 5441 C C . TYR A 1 678 ? -29.312 -4.977 -14.609 1 86.5 678 TYR A C 1
ATOM 5443 O O . TYR A 1 678 ? -28.531 -4.879 -15.547 1 86.5 678 TYR A O 1
ATOM 5451 N N . ALA A 1 679 ? -30.594 -5.027 -14.75 1 86.75 679 ALA A N 1
ATOM 5452 C CA . ALA A 1 679 ? -31.188 -4.922 -16.078 1 86.75 679 ALA A CA 1
ATOM 5453 C C . ALA A 1 679 ? -30.906 -3.557 -16.703 1 86.75 679 ALA A C 1
ATOM 5455 O O . ALA A 1 679 ? -30.656 -3.455 -17.906 1 86.75 679 ALA A O 1
ATOM 5456 N N . ALA A 1 680 ? -31 -2.605 -15.859 1 83.25 680 ALA A N 1
ATOM 5457 C CA . ALA A 1 680 ? -30.703 -1.252 -16.328 1 83.25 680 ALA A CA 1
ATOM 5458 C C . ALA A 1 680 ? -29.25 -1.111 -16.719 1 83.25 680 ALA A C 1
ATOM 5460 O O . ALA A 1 680 ? -28.922 -0.508 -17.75 1 83.25 680 ALA A O 1
ATOM 5461 N N . GLU A 1 681 ? -28.406 -1.691 -15.914 1 79.62 681 GLU A N 1
ATOM 5462 C CA . GLU A 1 681 ? -26.969 -1.578 -16.125 1 79.62 681 GLU A CA 1
ATOM 5463 C C . GLU A 1 681 ? -26.5 -2.404 -17.312 1 79.62 681 GLU A C 1
ATOM 5465 O O . GLU A 1 681 ? -25.547 -2.035 -18 1 79.62 681 GLU A O 1
ATOM 5470 N N . ARG A 1 682 ? -27.297 -3.479 -17.641 1 75.06 682 ARG A N 1
ATOM 5471 C CA . ARG A 1 682 ? -26.797 -4.453 -18.609 1 75.06 682 ARG A CA 1
ATOM 5472 C C . ARG A 1 682 ? -27.672 -4.465 -19.859 1 75.06 682 ARG A C 1
ATOM 5474 O O . ARG A 1 682 ? -27.516 -5.328 -20.719 1 75.06 682 ARG A O 1
ATOM 5481 N N . ASN A 1 683 ? -28.531 -3.521 -19.859 1 74.31 683 ASN A N 1
ATOM 5482 C CA . ASN A 1 683 ? -29.453 -3.445 -20.984 1 74.31 683 ASN A CA 1
ATOM 5483 C C . ASN A 1 683 ? -30.297 -4.707 -21.094 1 74.31 683 ASN A C 1
ATOM 5485 O O . ASN A 1 683 ? -30.391 -5.309 -22.172 1 74.31 683 ASN A O 1
ATOM 5489 N N . GLY A 1 684 ? -30.766 -5.156 -19.953 1 58.34 684 GLY A N 1
ATOM 5490 C CA . GLY A 1 684 ? -31.578 -6.363 -19.875 1 58.34 684 GLY A CA 1
ATOM 5491 C C . GLY A 1 684 ? -30.828 -7.562 -19.328 1 58.34 684 GLY A C 1
ATOM 5492 O O . GLY A 1 684 ? -29.609 -7.66 -19.516 1 58.34 684 GLY A O 1
ATOM 5493 N N . ILE A 1 685 ? -31.609 -8.484 -18.656 1 52.34 685 ILE A N 1
ATOM 5494 C CA . ILE A 1 685 ? -31.016 -9.688 -18.078 1 52.34 685 ILE A CA 1
ATOM 5495 C C . ILE A 1 685 ? -31.984 -10.859 -18.219 1 52.34 685 ILE A C 1
ATOM 5497 O O . ILE A 1 685 ? -33.219 -10.664 -18.219 1 52.34 685 ILE A O 1
ATOM 5501 N N . ASN A 1 686 ? -31.484 -11.977 -18.406 1 57.78 686 ASN A N 1
ATOM 5502 C CA . ASN A 1 686 ? -32.219 -13.219 -18.312 1 57.78 686 ASN A CA 1
ATOM 5503 C C . ASN A 1 686 ? -32 -13.914 -16.969 1 57.78 686 ASN A C 1
ATOM 5505 O O . ASN A 1 686 ? -30.859 -13.977 -16.5 1 57.78 686 ASN A O 1
ATOM 5509 N N . ILE A 1 687 ? -33.031 -14.32 -16.391 1 50.22 687 ILE A N 1
ATOM 5510 C CA . ILE A 1 687 ? -33 -14.867 -15.031 1 50.22 687 ILE A CA 1
ATOM 5511 C C . ILE A 1 687 ? -33.469 -16.312 -15.039 1 50.22 687 ILE A C 1
ATOM 5513 O O . ILE A 1 687 ? -34.469 -16.625 -15.703 1 50.22 687 ILE A O 1
ATOM 5517 N N . MET A 1 688 ? -32.75 -17.156 -14.453 1 47.53 688 MET A N 1
ATOM 5518 C CA . MET A 1 688 ? -33.188 -18.516 -14.141 1 47.53 688 MET A CA 1
ATOM 5519 C C . MET A 1 688 ? -33.156 -18.766 -12.633 1 47.53 688 MET A C 1
ATOM 5521 O O . MET A 1 688 ? -32.156 -18.453 -11.977 1 47.53 688 MET A O 1
ATOM 5525 N N . LYS A 1 689 ? -34.219 -19.141 -11.992 1 49.31 689 LYS A N 1
ATOM 5526 C CA . LYS A 1 689 ? -34.344 -19.422 -10.57 1 49.31 689 LYS A CA 1
ATOM 5527 C C . LYS A 1 689 ? -34.656 -20.891 -10.32 1 49.31 689 LYS A C 1
ATOM 5529 O O . LYS A 1 689 ? -35.312 -21.531 -11.133 1 49.31 689 LYS A O 1
ATOM 5534 N N . GLU A 1 690 ? -33.938 -21.484 -9.266 1 58.22 690 GLU A N 1
ATOM 5535 C CA . GLU A 1 690 ? -34.188 -22.875 -8.922 1 58.22 690 GLU A CA 1
ATOM 5536 C C . GLU A 1 690 ? -34.188 -23.078 -7.406 1 58.22 690 GLU A C 1
ATOM 5538 O O . GLU A 1 690 ? -33.688 -22.25 -6.66 1 58.22 690 GLU A O 1
ATOM 5543 N N . ASN A 1 691 ? -35.062 -24.078 -6.988 1 53.09 691 ASN A N 1
ATOM 5544 C CA . ASN A 1 691 ? -35.125 -24.469 -5.586 1 53.09 691 ASN A CA 1
ATOM 5545 C C . ASN A 1 691 ? -34.281 -25.719 -5.301 1 53.09 691 ASN A C 1
ATOM 5547 O O . ASN A 1 691 ? -34.125 -26.578 -6.172 1 53.09 691 ASN A O 1
ATOM 5551 N N . ILE A 1 692 ? -33.531 -25.766 -4.234 1 45.91 692 ILE A N 1
ATOM 5552 C CA . ILE A 1 692 ? -32.844 -26.969 -3.775 1 45.91 692 ILE A CA 1
ATOM 5553 C C . ILE A 1 692 ? -33.594 -27.578 -2.6 1 45.91 692 ILE A C 1
ATOM 5555 O O . ILE A 1 692 ? -33.844 -26.922 -1.595 1 45.91 692 ILE A O 1
ATOM 5559 N N . LEU A 1 693 ? -34.375 -28.875 -2.811 1 48.97 693 LEU A N 1
ATOM 5560 C CA . LEU A 1 693 ? -35.312 -29.453 -1.854 1 48.97 693 LEU A CA 1
ATOM 5561 C C . LEU A 1 693 ? -34.656 -30.594 -1.08 1 48.97 693 LEU A C 1
ATOM 5563 O O . LEU A 1 693 ? -33.812 -31.297 -1.612 1 48.97 693 LEU A O 1
ATOM 5567 N N . LEU A 1 694 ? -34.844 -30.562 0.361 1 44.94 694 LEU A N 1
ATOM 5568 C CA . LEU A 1 694 ? -34.781 -31.781 1.167 1 44.94 694 LEU A CA 1
ATOM 5569 C C . LEU A 1 694 ? -36.156 -32.406 1.325 1 44.94 694 LEU A C 1
ATOM 5571 O O . LEU A 1 694 ? -37.156 -31.766 1.008 1 44.94 694 LEU A O 1
ATOM 5575 N N . PRO A 1 695 ? -36.5 -33.625 1.996 1 41.78 695 PRO A N 1
ATOM 5576 C CA . PRO A 1 695 ? -37.781 -34.344 2.076 1 41.78 695 PRO A CA 1
ATOM 5577 C C . PRO A 1 695 ? -38.969 -33.406 2.414 1 41.78 695 PRO A C 1
ATOM 5579 O O . PRO A 1 695 ? -40.062 -33.625 1.918 1 41.78 695 PRO A O 1
ATOM 5582 N N . ILE A 1 696 ? -39.156 -32.75 3.438 1 49.81 696 ILE A N 1
ATOM 5583 C CA . ILE A 1 696 ? -40.312 -31.875 3.566 1 49.81 696 ILE A CA 1
ATOM 5584 C C . ILE A 1 696 ? -40.156 -30.703 2.598 1 49.81 696 ILE A C 1
ATOM 5586 O O . ILE A 1 696 ? -39.125 -30.047 2.562 1 49.81 696 ILE A O 1
ATOM 5590 N N . PRO A 1 697 ? -41.094 -30.359 1.763 1 68.38 697 PRO A N 1
ATOM 5591 C CA . PRO A 1 697 ? -40.906 -29.641 0.511 1 68.38 697 PRO A CA 1
ATOM 5592 C C . PRO A 1 697 ? -40.469 -28.188 0.737 1 68.38 697 PRO A C 1
ATOM 5594 O O . PRO A 1 697 ? -41.156 -27.266 0.253 1 68.38 697 PRO A O 1
ATOM 5597 N N . ILE A 1 698 ? -39.625 -27.953 1.791 1 82.06 698 ILE A N 1
ATOM 5598 C CA . ILE A 1 698 ? -39.125 -26.609 1.933 1 82.06 698 ILE A CA 1
ATOM 5599 C C . ILE A 1 698 ? -37.688 -26.531 1.356 1 82.06 698 ILE A C 1
ATOM 5601 O O . ILE A 1 698 ? -36.781 -27.203 1.851 1 82.06 698 ILE A O 1
ATOM 5605 N N . PRO A 1 699 ? -37.5 -25.734 0.458 1 88.31 699 PRO A N 1
ATOM 5606 C CA . PRO A 1 699 ? -36.156 -25.609 -0.121 1 88.31 699 PRO A CA 1
ATOM 5607 C C . PRO A 1 699 ? -35.125 -25.125 0.888 1 88.31 699 PRO A C 1
ATOM 5609 O O . PRO A 1 699 ? -35.438 -24.297 1.738 1 88.31 699 PRO A O 1
ATOM 5612 N N . THR A 1 700 ? -33.875 -25.641 0.825 1 88.75 700 THR A N 1
ATOM 5613 C CA . THR A 1 700 ? -32.812 -25.188 1.693 1 88.75 700 THR A CA 1
ATOM 5614 C C . THR A 1 700 ? -32.156 -23.938 1.129 1 88.75 700 THR A C 1
ATOM 5616 O O . THR A 1 700 ? -31.562 -23.141 1.874 1 88.75 700 THR A O 1
ATOM 5619 N N . HIS A 1 701 ? -32.156 -23.859 -0.225 1 92.56 701 HIS A N 1
ATOM 5620 C CA . HIS A 1 701 ? -31.578 -22.719 -0.928 1 92.56 701 HIS A CA 1
ATOM 5621 C C . HIS A 1 701 ? -32.406 -22.328 -2.139 1 92.56 701 HIS A C 1
ATOM 5623 O O . HIS A 1 701 ? -33.156 -23.156 -2.666 1 92.56 701 HIS A O 1
ATOM 5629 N N . TYR A 1 702 ? -32.312 -21.094 -2.479 1 92.44 702 TYR A N 1
ATOM 5630 C CA . TYR A 1 702 ? -32.812 -20.609 -3.77 1 92.44 702 TYR A CA 1
ATOM 5631 C C . TYR A 1 702 ? -31.641 -20.109 -4.621 1 92.44 702 TYR A C 1
ATOM 5633 O O . TYR A 1 702 ? -30.719 -19.469 -4.109 1 92.44 702 TYR A O 1
ATOM 5641 N N . TYR A 1 703 ? -31.641 -20.453 -5.867 1 92.94 703 TYR A N 1
ATOM 5642 C CA . TYR A 1 703 ? -30.562 -20.031 -6.742 1 92.94 703 TYR A CA 1
ATOM 5643 C C . TYR A 1 703 ? -31.062 -19.047 -7.797 1 92.94 703 TYR A C 1
ATOM 5645 O O . TYR A 1 703 ? -32.219 -19.109 -8.203 1 92.94 703 TYR A O 1
ATOM 5653 N N . ILE A 1 704 ? -30.234 -18.156 -8.18 1 93.75 704 ILE A N 1
ATOM 5654 C CA . ILE A 1 704 ? -30.5 -17.188 -9.25 1 93.75 704 ILE A CA 1
ATOM 5655 C C . ILE A 1 704 ? -29.328 -17.156 -10.219 1 93.75 704 ILE A C 1
ATOM 5657 O O . ILE A 1 704 ? -28.172 -16.984 -9.805 1 93.75 704 ILE A O 1
ATOM 5661 N N . VAL A 1 705 ? -29.547 -17.422 -11.492 1 94.62 705 VAL A N 1
ATOM 5662 C CA . VAL A 1 705 ? -28.562 -17.25 -12.547 1 94.62 705 VAL A CA 1
ATOM 5663 C C . VAL A 1 705 ? -28.953 -16.078 -13.445 1 94.62 705 VAL A C 1
ATOM 5665 O O . VAL A 1 705 ? -30.016 -16.109 -14.062 1 94.62 705 VAL A O 1
ATOM 5668 N N . ILE A 1 706 ? -28.141 -15.07 -13.438 1 93.81 706 ILE A N 1
ATOM 5669 C CA . ILE A 1 706 ? -28.359 -13.875 -14.234 1 93.81 706 ILE A CA 1
ATOM 5670 C C . ILE A 1 706 ? -27.406 -13.859 -15.422 1 93.81 706 ILE A C 1
ATOM 5672 O O . ILE A 1 706 ? -26.188 -13.898 -15.25 1 93.81 706 ILE A O 1
ATOM 5676 N N . THR A 1 707 ? -27.938 -13.859 -16.609 1 93.75 707 THR A N 1
ATOM 5677 C CA . THR A 1 707 ? -27.125 -13.859 -17.812 1 93.75 707 THR A CA 1
ATOM 5678 C C . THR A 1 707 ? -27.391 -12.625 -18.656 1 93.75 707 THR A C 1
ATOM 5680 O O . THR A 1 707 ? -28.547 -12.203 -18.797 1 93.75 707 THR A O 1
ATOM 5683 N N . SER A 1 708 ? -26.391 -11.953 -19.141 1 92.06 708 SER A N 1
ATOM 5684 C CA . SER A 1 708 ? -26.484 -10.789 -20.031 1 92.06 708 SER A CA 1
ATOM 5685 C C . SER A 1 708 ? -25.438 -10.867 -21.156 1 92.06 708 SER A C 1
ATOM 5687 O O . SER A 1 708 ? -24.578 -11.75 -21.141 1 92.06 708 SER A O 1
ATOM 5689 N N . CYS A 1 709 ? -25.672 -10.023 -22.109 1 90.44 709 CYS A N 1
ATOM 5690 C CA . CYS A 1 709 ? -24.672 -9.914 -23.156 1 90.44 709 CYS A CA 1
ATOM 5691 C C . CYS A 1 709 ? -23.422 -9.211 -22.641 1 90.44 709 CYS A C 1
ATOM 5693 O O . CYS A 1 709 ? -23.516 -8.242 -21.891 1 90.44 709 CYS A O 1
ATOM 5695 N N . ARG A 1 710 ? -22.297 -9.695 -22.953 1 88 710 ARG A N 1
ATOM 5696 C CA . ARG A 1 710 ? -21.062 -9.016 -22.578 1 88 710 ARG A CA 1
ATOM 5697 C C . ARG A 1 710 ? -21.016 -7.609 -23.172 1 88 710 ARG A C 1
ATOM 5699 O O . ARG A 1 710 ? -20.547 -6.676 -22.516 1 88 710 ARG A O 1
ATOM 5706 N N . ASN A 1 711 ? -21.406 -7.527 -24.469 1 88.31 711 ASN A N 1
ATOM 5707 C CA . ASN A 1 711 ? -21.609 -6.215 -25.078 1 88.31 711 ASN A CA 1
ATOM 5708 C C . ASN A 1 711 ? -22.875 -5.547 -24.562 1 88.31 711 ASN A C 1
ATOM 5710 O O . ASN A 1 711 ? -23.984 -5.863 -25.016 1 88.31 711 ASN A O 1
ATOM 5714 N N . THR A 1 712 ? -22.797 -4.59 -23.734 1 85.94 712 THR A N 1
ATOM 5715 C CA . THR A 1 712 ? -23.922 -4.039 -22.984 1 85.94 712 THR A CA 1
ATOM 5716 C C . THR A 1 712 ? -24.797 -3.168 -23.891 1 85.94 712 THR A C 1
ATOM 5718 O O . THR A 1 712 ? -25.797 -2.615 -23.438 1 85.94 712 THR A O 1
ATOM 5721 N N . THR A 1 713 ? -24.438 -3.012 -25.109 1 86.06 713 THR A N 1
ATOM 5722 C CA . THR A 1 713 ? -25.297 -2.295 -26.047 1 86.06 713 THR A CA 1
ATOM 5723 C C . THR A 1 713 ? -26.359 -3.227 -26.641 1 86.06 713 THR A C 1
ATOM 5725 O O . THR A 1 713 ? -27.328 -2.768 -27.25 1 86.06 713 THR A O 1
ATOM 5728 N N . LYS A 1 714 ? -26.172 -4.566 -26.422 1 88.19 714 LYS A N 1
ATOM 5729 C CA . LYS A 1 714 ? -27.109 -5.562 -26.938 1 88.19 714 LYS A CA 1
ATOM 5730 C C . LYS A 1 714 ? -28.016 -6.102 -25.828 1 88.19 714 LYS A C 1
ATOM 5732 O O . LYS A 1 714 ? -27.578 -6.219 -24.672 1 88.19 714 LYS A O 1
ATOM 5737 N N . THR A 1 715 ? -29.234 -6.383 -26.188 1 87 715 THR A N 1
ATOM 5738 C CA . THR A 1 715 ? -30.141 -7.027 -25.25 1 87 715 THR A CA 1
ATOM 5739 C C . THR A 1 715 ? -29.875 -8.531 -25.188 1 87 715 THR A C 1
ATOM 5741 O O . THR A 1 715 ? -29.219 -9.086 -26.062 1 87 715 THR A O 1
ATOM 5744 N N . PRO A 1 716 ? -30.391 -9.227 -24.188 1 86.06 716 PRO A N 1
ATOM 5745 C CA . PRO A 1 716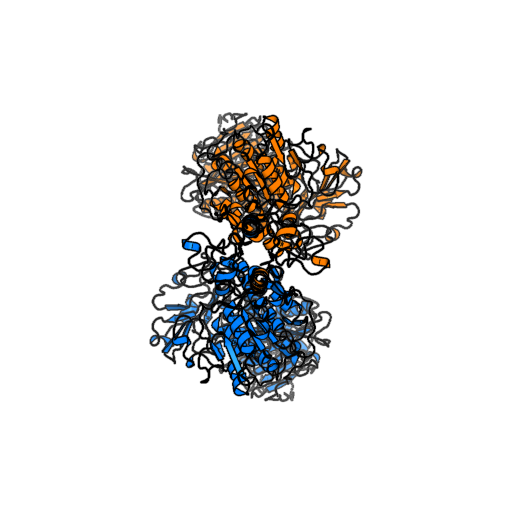 ? -30.188 -10.672 -24.062 1 86.06 716 PRO A CA 1
ATOM 5746 C C . PRO A 1 716 ? -30.672 -11.445 -25.281 1 86.06 716 PRO A C 1
ATOM 5748 O O . PRO A 1 716 ? -30.125 -12.5 -25.609 1 86.06 716 PRO A O 1
ATOM 5751 N N . LEU A 1 717 ? -31.609 -10.898 -26 1 86.5 717 LEU A N 1
ATOM 5752 C CA . LEU A 1 717 ? -32.188 -11.594 -27.156 1 86.5 717 LEU A CA 1
ATOM 5753 C C . LEU A 1 717 ? -31.312 -11.398 -28.391 1 86.5 717 LEU A C 1
ATOM 5755 O O . LEU A 1 717 ? -31.391 -12.188 -29.344 1 86.5 717 LEU A O 1
ATOM 5759 N N . GLN A 1 718 ? -30.453 -10.43 -28.328 1 85.81 718 GLN A N 1
ATOM 5760 C CA . GLN A 1 718 ? -29.656 -10.078 -29.5 1 85.81 718 GLN A CA 1
ATOM 5761 C C . GLN A 1 718 ? -28.188 -10.43 -29.281 1 85.81 718 GLN A C 1
ATOM 5763 O O . GLN A 1 718 ? -27.312 -9.945 -30.016 1 85.81 718 GLN A O 1
ATOM 5768 N N . CYS A 1 719 ? -27.984 -11.188 -28.344 1 86.62 719 CYS A N 1
ATOM 5769 C CA . CYS A 1 719 ? -26.609 -11.461 -27.984 1 86.62 719 CYS A CA 1
ATOM 5770 C C . CYS A 1 719 ? -26 -12.539 -28.875 1 86.62 719 CYS A C 1
ATOM 5772 O O . CYS A 1 719 ? -26.188 -13.727 -28.609 1 86.62 719 CYS A O 1
ATOM 5774 N N . GLU A 1 720 ? -25.234 -12.172 -29.859 1 80.38 720 GLU A N 1
ATOM 5775 C CA . GLU A 1 720 ? -24.641 -13.141 -30.781 1 80.38 720 GLU A CA 1
ATOM 5776 C C . GLU A 1 720 ? -23.266 -13.57 -30.297 1 80.38 720 GLU A C 1
ATOM 5778 O O . GLU A 1 720 ? -22.828 -14.688 -30.578 1 80.38 720 GLU A O 1
ATOM 5783 N N . ALA A 1 721 ? -22.672 -12.719 -29.562 1 81.81 721 ALA A N 1
ATOM 5784 C CA . ALA A 1 721 ? -21.281 -12.969 -29.188 1 81.81 721 ALA A CA 1
ATOM 5785 C C . ALA A 1 721 ? -21.188 -13.555 -27.781 1 81.81 721 ALA A C 1
ATOM 5787 O O . ALA A 1 721 ? -21.969 -14.422 -27.406 1 81.81 721 ALA A O 1
ATOM 5788 N N . SER A 1 722 ? -20.312 -13.023 -26.938 1 87.38 722 SER A N 1
ATOM 5789 C CA . SER A 1 722 ? -19.984 -13.562 -25.625 1 87.38 722 SER A CA 1
ATOM 5790 C C . SER A 1 722 ? -20.969 -13.078 -24.578 1 87.38 722 SER A C 1
ATOM 5792 O O . SER A 1 722 ? -21.547 -12 -24.703 1 87.38 722 SER A O 1
ATOM 5794 N N . LEU A 1 723 ? -21.266 -13.977 -23.609 1 91.81 723 LEU A N 1
ATOM 5795 C CA . LEU A 1 723 ? -22.188 -13.719 -22.516 1 91.81 723 LEU A CA 1
ATOM 5796 C C . LEU A 1 723 ? -21.438 -13.383 -21.234 1 91.81 723 LEU A C 1
ATOM 5798 O O . LEU A 1 723 ? -20.234 -13.648 -21.141 1 91.81 723 LEU A O 1
ATOM 5802 N N . ASP A 1 724 ? -22.125 -12.68 -20.406 1 91.06 724 ASP A N 1
ATOM 5803 C CA . ASP A 1 724 ? -21.734 -12.547 -19 1 91.06 724 ASP A CA 1
ATOM 5804 C C . ASP A 1 724 ? -22.766 -13.203 -18.094 1 91.06 724 ASP A C 1
ATOM 5806 O O . ASP A 1 724 ? -23.969 -13.211 -18.391 1 91.06 724 ASP A O 1
ATOM 5810 N N . ALA A 1 725 ? -22.281 -13.836 -17.078 1 92.69 725 ALA A N 1
ATOM 5811 C CA . ALA A 1 725 ? -23.203 -14.516 -16.172 1 92.69 725 ALA A CA 1
ATOM 5812 C C . ALA A 1 725 ? -22.828 -14.25 -14.719 1 92.69 725 ALA A C 1
ATOM 5814 O O . ALA A 1 725 ? -21.656 -14.164 -14.375 1 92.69 725 ALA A O 1
ATOM 5815 N N . MET A 1 726 ? -23.828 -14.047 -13.859 1 93.12 726 MET A N 1
ATOM 5816 C CA . MET A 1 726 ? -23.734 -13.961 -12.406 1 93.12 726 MET A CA 1
ATOM 5817 C C . MET A 1 726 ? -24.75 -14.867 -11.734 1 93.12 726 MET A C 1
ATOM 5819 O O . MET A 1 726 ? -25.891 -14.953 -12.18 1 93.12 726 MET A O 1
ATOM 5823 N N . SER A 1 727 ? -24.312 -15.516 -10.703 1 94.44 727 SER A N 1
ATOM 5824 C CA . SER A 1 727 ? -25.25 -16.406 -10.031 1 94.44 727 SER A CA 1
ATOM 5825 C C . SER A 1 727 ? -25.094 -16.344 -8.516 1 94.44 727 SER A C 1
ATOM 5827 O O . SER A 1 727 ? -24.031 -15.961 -8.008 1 94.44 727 SER A O 1
ATOM 5829 N N . PHE A 1 728 ? -26.156 -16.641 -7.797 1 94.69 728 PHE A N 1
ATOM 5830 C CA . PHE A 1 728 ? -26.219 -16.656 -6.34 1 94.69 728 PHE A CA 1
ATOM 5831 C C . PHE A 1 728 ? -26.906 -17.922 -5.836 1 94.69 728 PHE A C 1
ATOM 5833 O O . PHE A 1 728 ? -27.844 -18.422 -6.469 1 94.69 728 PHE A O 1
ATOM 5840 N N . ILE A 1 729 ? -26.438 -18.453 -4.82 1 94.94 729 ILE A N 1
ATOM 5841 C CA . ILE A 1 729 ? -27.078 -19.531 -4.078 1 94.94 729 ILE A CA 1
ATOM 5842 C C . ILE A 1 729 ? -27.469 -19.047 -2.686 1 94.94 729 ILE A C 1
ATOM 5844 O O . ILE A 1 729 ? -26.656 -19.094 -1.757 1 94.94 729 ILE A O 1
ATOM 5848 N N . LEU A 1 730 ? -28.672 -18.625 -2.506 1 95.19 730 LEU A N 1
ATOM 5849 C CA . LEU A 1 730 ? -29.109 -17.938 -1.301 1 95.19 730 LEU A CA 1
ATOM 5850 C C . LEU A 1 730 ? -29.656 -18.922 -0.278 1 95.19 730 LEU A C 1
ATOM 5852 O O . LEU A 1 730 ? -30.609 -19.656 -0.565 1 95.19 730 LEU A O 1
ATOM 5856 N N . PRO A 1 731 ? -29.094 -18.906 0.9 1 94.31 731 PRO A N 1
ATOM 5857 C CA . PRO A 1 731 ? -29.609 -19.812 1.933 1 94.31 731 PRO A CA 1
ATOM 5858 C C . PRO A 1 731 ? -31 -19.406 2.426 1 94.31 731 PRO A C 1
ATOM 5860 O O . PRO A 1 731 ? -31.219 -18.25 2.779 1 94.31 731 PRO A O 1
ATOM 5863 N N . HIS A 1 732 ? -31.891 -20.328 2.385 1 93.69 732 HIS A N 1
ATOM 5864 C CA . HIS A 1 732 ? -33.25 -20.156 2.908 1 93.69 732 HIS A CA 1
ATOM 5865 C C . HIS A 1 732 ? -33.312 -20.469 4.398 1 93.69 732 HIS A C 1
ATOM 5867 O O . HIS A 1 732 ? -33.312 -21.625 4.793 1 93.69 732 HIS A O 1
ATOM 5873 N N . ARG A 1 733 ? -33.375 -19.344 5.199 1 93 733 ARG A N 1
ATOM 5874 C CA . ARG A 1 733 ? -33.281 -19.5 6.648 1 93 733 ARG A CA 1
ATOM 5875 C C . ARG A 1 733 ? -34.469 -18.859 7.352 1 93 733 ARG A C 1
ATOM 5877 O O . ARG A 1 733 ? -35.094 -17.953 6.82 1 93 733 ARG A O 1
ATOM 5884 N N . PRO A 1 734 ? -34.719 -19.344 8.516 1 92.06 734 PRO A N 1
ATOM 5885 C CA . PRO A 1 734 ? -35.844 -18.797 9.266 1 92.06 734 PRO A CA 1
ATOM 5886 C C . PRO A 1 734 ? -35.562 -17.453 9.898 1 92.06 734 PRO A C 1
ATOM 5888 O O . PRO A 1 734 ? -36.469 -16.75 10.328 1 92.06 734 PRO A O 1
ATOM 5891 N N . ASP A 1 735 ? -34.25 -17.141 9.961 1 93.44 735 ASP A N 1
ATOM 5892 C CA . ASP A 1 735 ? -33.875 -15.836 10.477 1 93.44 735 ASP A CA 1
ATOM 5893 C C . ASP A 1 735 ? -32.719 -15.25 9.68 1 93.44 735 ASP A C 1
ATOM 5895 O O . ASP A 1 735 ? -32.188 -15.891 8.758 1 93.44 735 ASP A O 1
ATOM 5899 N N . ASN A 1 736 ? -32.344 -14.023 10.008 1 95.75 736 ASN A N 1
ATOM 5900 C CA . ASN A 1 736 ? -31.281 -13.352 9.273 1 95.75 736 ASN A CA 1
ATOM 5901 C C . ASN A 1 736 ? -30.078 -13.078 10.172 1 95.75 736 ASN A C 1
ATOM 5903 O O . ASN A 1 736 ? -29.406 -12.055 10.016 1 95.75 736 ASN A O 1
ATOM 5907 N N . SER A 1 737 ? -29.797 -13.984 11.102 1 93.88 737 SER A N 1
ATOM 5908 C CA . SER A 1 737 ? -28.719 -13.812 12.07 1 93.88 737 SER A CA 1
ATOM 5909 C C . SER A 1 737 ? -27.359 -13.797 11.375 1 93.88 737 SER A C 1
ATOM 5911 O O . SER A 1 737 ? -26.406 -13.219 11.898 1 93.88 737 SER A O 1
ATOM 5913 N N . GLU A 1 738 ? -27.281 -14.367 10.211 1 95 738 GLU A N 1
ATOM 5914 C CA . GLU A 1 738 ? -26.031 -14.352 9.445 1 95 738 GLU A CA 1
ATOM 5915 C C . GLU A 1 738 ? -25.562 -12.922 9.172 1 95 738 GLU A C 1
ATOM 5917 O O . GLU A 1 738 ? -24.375 -12.656 9.094 1 95 738 GLU A O 1
ATOM 5922 N N . SER A 1 739 ? -26.547 -11.977 9.102 1 95.44 739 SER A N 1
ATOM 5923 C CA . SER A 1 739 ? -26.25 -10.602 8.711 1 95.44 739 SER A CA 1
ATOM 5924 C C . SER A 1 739 ? -26.312 -9.664 9.914 1 95.44 739 SER A C 1
ATOM 5926 O O . SER A 1 739 ? -25.953 -8.484 9.812 1 95.44 739 SER A O 1
ATOM 5928 N N . CYS A 1 740 ? -26.734 -10.125 11.016 1 95 740 CYS A N 1
ATOM 5929 C CA . CYS A 1 740 ? -26.922 -9.297 12.203 1 95 740 CYS A CA 1
ATOM 5930 C C . CYS A 1 740 ? -27.578 -7.969 11.852 1 95 740 CYS A C 1
ATOM 5932 O O . CYS A 1 740 ? -27.016 -6.906 12.094 1 95 740 CYS A O 1
ATOM 5934 N N . PRO A 1 741 ? -28.875 -7.934 11.43 1 92.88 741 PRO A N 1
ATOM 5935 C CA . PRO A 1 741 ? -29.5 -6.762 10.812 1 92.88 741 PRO A CA 1
ATOM 5936 C C . PRO A 1 741 ? -29.766 -5.637 11.812 1 92.88 741 PRO A C 1
ATOM 5938 O O . PRO A 1 741 ? -29.953 -4.484 11.414 1 92.88 741 PRO A O 1
ATOM 5941 N N . ASP A 1 742 ? -29.75 -5.918 13.008 1 87.44 742 ASP A N 1
ATOM 5942 C CA . ASP A 1 742 ? -30.109 -4.895 13.977 1 87.44 742 ASP A CA 1
ATOM 5943 C C . ASP A 1 742 ? -29.203 -3.678 13.859 1 87.44 742 ASP A C 1
ATOM 5945 O O . ASP A 1 742 ? -27.969 -3.799 13.969 1 87.44 742 ASP A O 1
ATOM 5949 N N . GLY A 1 743 ? -29.844 -2.537 13.617 1 83.88 743 GLY A N 1
ATOM 5950 C CA . GLY A 1 743 ? -29.109 -1.286 13.555 1 83.88 743 GLY A CA 1
ATOM 5951 C C . GLY A 1 743 ? -28.5 -1.023 12.188 1 83.88 743 GLY A C 1
ATOM 5952 O O . GLY A 1 743 ? -27.812 -0.022 11.984 1 83.88 743 GLY A O 1
ATOM 5953 N N . LYS A 1 744 ? -28.734 -1.893 11.234 1 88.56 744 LYS A N 1
ATOM 5954 C CA . LYS A 1 744 ? -28.188 -1.73 9.891 1 88.56 744 LYS A CA 1
ATOM 5955 C C . LYS A 1 744 ? -29.266 -1.359 8.891 1 88.56 744 LYS A C 1
ATOM 5957 O O . LYS A 1 744 ? -30.438 -1.743 9.055 1 88.56 744 LYS A O 1
ATOM 5962 N N . GLU A 1 745 ? -28.844 -0.579 7.922 1 88.5 745 GLU A N 1
ATOM 5963 C CA . GLU A 1 745 ? -29.75 -0.317 6.816 1 88.5 745 GLU A CA 1
ATOM 5964 C C . GLU A 1 745 ? -30.078 -1.597 6.051 1 88.5 745 GLU A C 1
ATOM 5966 O O . GLU A 1 745 ? -29.172 -2.377 5.73 1 88.5 745 GLU A O 1
ATOM 5971 N N . GLU A 1 746 ? -31.297 -1.851 5.77 1 91.25 746 GLU A N 1
ATOM 5972 C CA . GLU A 1 746 ? -31.766 -3.086 5.145 1 91.25 746 GLU A CA 1
ATOM 5973 C C . GLU A 1 746 ? -31.047 -3.336 3.82 1 91.25 746 GLU A C 1
ATOM 5975 O O . GLU A 1 746 ? -30.578 -4.449 3.562 1 91.25 746 GLU A O 1
ATOM 5980 N N . SER A 1 747 ? -30.969 -2.295 3.033 1 91.06 747 SER A N 1
ATOM 5981 C CA . SER A 1 747 ? -30.359 -2.447 1.721 1 91.06 747 SER A CA 1
ATOM 5982 C C . SER A 1 747 ? -28.891 -2.885 1.843 1 91.06 747 SER A C 1
ATOM 5984 O O . SER A 1 747 ? -28.422 -3.719 1.067 1 91.06 747 SER A O 1
ATOM 5986 N N . GLN A 1 748 ? -28.312 -2.357 2.855 1 89.88 748 GLN A N 1
ATOM 5987 C CA . GLN A 1 748 ? -26.891 -2.629 3.025 1 89.88 748 GLN A CA 1
ATOM 5988 C C . GLN A 1 748 ? -26.641 -4.086 3.412 1 89.88 748 GLN A C 1
ATOM 5990 O O . GLN A 1 748 ? -25.906 -4.797 2.736 1 89.88 748 GLN A O 1
ATOM 5995 N N . TRP A 1 749 ? -27.297 -4.574 4.496 1 93.75 749 TRP A N 1
ATOM 5996 C CA . TRP A 1 749 ? -26.984 -5.922 4.961 1 93.75 749 TRP A CA 1
ATOM 5997 C C . TRP A 1 749 ? -27.531 -6.969 3.99 1 93.75 749 TRP A C 1
ATOM 5999 O O . TRP A 1 749 ? -26.953 -8.047 3.85 1 93.75 749 TRP A O 1
ATOM 6009 N N . VAL A 1 750 ? -28.578 -6.699 3.242 1 95.94 750 VAL A N 1
ATOM 6010 C CA . VAL A 1 750 ? -29.141 -7.645 2.281 1 95.94 750 VAL A CA 1
ATOM 6011 C C . VAL A 1 750 ? -28.172 -7.828 1.114 1 95.94 750 VAL A C 1
ATOM 6013 O O . VAL A 1 750 ? -27.891 -8.953 0.705 1 95.94 750 VAL A O 1
ATOM 6016 N N . GLU A 1 751 ? -27.734 -6.738 0.571 1 93.88 751 GLU A N 1
ATOM 6017 C CA . GLU A 1 751 ? -26.844 -6.828 -0.575 1 93.88 751 GLU A CA 1
ATOM 6018 C C . GLU A 1 751 ? -25.531 -7.508 -0.194 1 93.88 751 GLU A C 1
ATOM 6020 O O . GLU A 1 751 ? -24.984 -8.305 -0.966 1 93.88 751 GLU A O 1
ATOM 6025 N N . GLU A 1 752 ? -25.062 -7.195 1.022 1 93.12 752 GLU A N 1
ATOM 6026 C CA . GLU A 1 752 ? -23.875 -7.887 1.518 1 93.12 752 GLU A CA 1
ATOM 6027 C C . GLU A 1 752 ? -24.125 -9.391 1.624 1 93.12 752 GLU A C 1
ATOM 6029 O O . GLU A 1 752 ? -23.25 -10.195 1.272 1 93.12 752 GLU A O 1
ATOM 6034 N N . ARG A 1 753 ? -25.281 -9.742 2.072 1 95.44 753 ARG A N 1
ATOM 6035 C CA . ARG A 1 753 ? -25.656 -11.141 2.217 1 95.44 753 ARG A CA 1
ATOM 6036 C C . ARG A 1 753 ? -25.734 -11.836 0.86 1 95.44 753 ARG A C 1
ATOM 6038 O O . ARG A 1 753 ? -25.25 -12.953 0.703 1 95.44 753 ARG A O 1
ATOM 6045 N N . VAL A 1 754 ? -26.297 -11.172 -0.074 1 95.31 754 VAL A N 1
ATOM 6046 C CA . VAL A 1 754 ? -26.438 -11.742 -1.411 1 95.31 754 VAL A CA 1
ATOM 6047 C C . VAL A 1 754 ? -25.062 -11.977 -2.023 1 95.31 754 VAL A C 1
ATOM 6049 O O . VAL A 1 754 ? -24.781 -13.055 -2.539 1 95.31 754 VAL A O 1
ATOM 6052 N N . TRP A 1 755 ? -24.219 -11.062 -1.864 1 94.56 755 TRP A N 1
ATOM 6053 C CA . TRP A 1 755 ? -22.891 -11.164 -2.465 1 94.56 755 TRP A CA 1
ATOM 6054 C C . TRP A 1 755 ? -22.047 -12.203 -1.735 1 94.56 755 TRP A C 1
ATOM 6056 O O . TRP A 1 755 ? -21.203 -12.867 -2.344 1 94.56 755 TRP A O 1
ATOM 6066 N N . MET A 1 756 ? -22.266 -12.344 -0.464 1 95.19 756 MET A N 1
ATOM 6067 C CA . MET A 1 756 ? -21.578 -13.383 0.302 1 95.19 756 MET A CA 1
ATOM 6068 C C . MET A 1 756 ? -21.844 -14.758 -0.302 1 95.19 756 MET A C 1
ATOM 6070 O O . MET A 1 756 ? -20.969 -15.633 -0.259 1 95.19 756 MET A O 1
ATOM 6074 N N . HIS A 1 757 ? -22.953 -14.883 -0.938 1 96.19 757 HIS A N 1
ATOM 6075 C CA . HIS A 1 757 ? -23.344 -16.188 -1.445 1 96.19 757 HIS A CA 1
ATOM 6076 C C . HIS A 1 757 ? -23.328 -16.219 -2.969 1 96.19 757 HIS A C 1
ATOM 6078 O O . HIS A 1 757 ? -24.125 -16.953 -3.59 1 96.19 757 HIS A O 1
ATOM 6084 N N . THR A 1 758 ? -22.484 -15.367 -3.518 1 95.81 758 THR A N 1
ATOM 6085 C CA . THR A 1 758 ? -22.203 -15.484 -4.945 1 95.81 758 THR A CA 1
ATOM 6086 C C . THR A 1 758 ? -21.641 -16.859 -5.277 1 95.81 758 THR A C 1
ATOM 6088 O O . THR A 1 758 ? -21.141 -17.562 -4.395 1 95.81 758 THR A O 1
ATOM 6091 N N . ALA A 1 759 ? -21.859 -17.328 -6.492 1 95.38 759 ALA A N 1
ATOM 6092 C CA . ALA A 1 759 ? -21.391 -18.641 -6.934 1 95.38 759 ALA A CA 1
ATOM 6093 C C . ALA A 1 759 ? -21.156 -18.672 -8.438 1 95.38 759 ALA A C 1
ATOM 6095 O O . ALA A 1 759 ? -21.562 -17.75 -9.148 1 95.38 759 ALA A O 1
ATOM 6096 N N . ARG A 1 760 ? -20.438 -19.625 -8.836 1 97.06 760 ARG A N 1
ATOM 6097 C CA . ARG A 1 760 ? -20.328 -19.891 -10.266 1 97.06 760 ARG A CA 1
ATOM 6098 C C . ARG A 1 760 ? -21.594 -20.562 -10.797 1 97.06 760 ARG A C 1
ATOM 6100 O O . ARG A 1 760 ? -22.312 -21.219 -10.039 1 97.06 760 ARG A O 1
ATOM 6107 N N . VAL A 1 761 ? -21.812 -20.375 -12.102 1 96.75 761 VAL A N 1
ATOM 6108 C CA . VAL A 1 761 ? -22.891 -21.141 -12.719 1 96.75 761 VAL A CA 1
ATOM 6109 C C . VAL A 1 761 ? -22.656 -22.641 -12.523 1 96.75 761 VAL A C 1
ATOM 6111 O O . VAL A 1 761 ? -23.594 -23.391 -12.273 1 96.75 761 VAL A O 1
ATOM 6114 N N . ARG A 1 762 ? -21.438 -23 -12.562 1 97.75 762 ARG A N 1
ATOM 6115 C CA . ARG A 1 762 ? -21.047 -24.406 -12.367 1 97.75 762 ARG A CA 1
ATOM 6116 C C . ARG A 1 762 ? -21.453 -24.891 -10.984 1 97.75 762 ARG A C 1
ATOM 6118 O O . ARG A 1 762 ? -21.844 -26.047 -10.812 1 97.75 762 ARG A O 1
ATOM 6125 N N . ASP A 1 763 ? -21.344 -24.094 -10 1 96.44 763 ASP A N 1
ATOM 6126 C CA . ASP A 1 763 ? -21.781 -24.453 -8.648 1 96.44 763 ASP A CA 1
ATOM 6127 C C . ASP A 1 763 ? -23.281 -24.734 -8.617 1 96.44 763 ASP A C 1
ATOM 6129 O O . ASP A 1 763 ? -23.719 -25.672 -7.945 1 96.44 763 ASP A O 1
ATOM 6133 N N . VAL A 1 764 ? -24.031 -23.922 -9.297 1 94.81 764 VAL A N 1
ATOM 6134 C CA . VAL A 1 764 ? -25.484 -24.109 -9.383 1 94.81 764 VAL A CA 1
ATOM 6135 C C . VAL A 1 764 ? -25.781 -25.438 -10.062 1 94.81 764 VAL A C 1
ATOM 6137 O O . VAL A 1 764 ? -26.625 -26.203 -9.594 1 94.81 764 VAL A O 1
ATOM 6140 N N . GLU A 1 765 ? -25.078 -25.703 -11.117 1 95.88 765 GLU A N 1
ATOM 6141 C CA . GLU A 1 765 ? -25.25 -26.953 -11.836 1 95.88 765 GLU A CA 1
ATOM 6142 C C . GLU A 1 765 ? -24.984 -28.156 -10.938 1 95.88 765 GLU A C 1
ATOM 6144 O O . GLU A 1 765 ? -25.719 -29.141 -10.961 1 95.88 765 GLU A O 1
ATOM 6149 N N . LEU A 1 766 ? -23.922 -28.047 -10.156 1 94 766 LEU A N 1
ATOM 6150 C CA . LEU A 1 766 ? -23.5 -29.156 -9.297 1 94 766 LEU A CA 1
ATOM 6151 C C . LEU A 1 766 ? -24.562 -29.453 -8.234 1 94 766 LEU A C 1
ATOM 6153 O O . LEU A 1 766 ? -24.797 -30.609 -7.898 1 94 766 LEU A O 1
ATOM 6157 N N . ILE A 1 767 ? -25.188 -28.438 -7.773 1 91 767 ILE A N 1
ATOM 6158 C CA . ILE A 1 767 ? -26.109 -28.609 -6.66 1 91 767 ILE A CA 1
ATOM 6159 C C . ILE A 1 767 ? -27.5 -29 -7.188 1 91 767 ILE A C 1
ATOM 6161 O O . ILE A 1 767 ? -28.203 -29.781 -6.551 1 91 767 ILE A O 1
ATOM 6165 N N . THR A 1 768 ? -27.891 -28.594 -8.391 1 89.94 768 THR A N 1
ATOM 6166 C CA . THR A 1 768 ? -29.266 -28.766 -8.875 1 89.94 768 THR A CA 1
ATOM 6167 C C . THR A 1 768 ? -29.359 -29.953 -9.828 1 89.94 768 THR A C 1
ATOM 6169 O O . THR A 1 768 ? -30.453 -30.469 -10.086 1 89.94 768 THR A O 1
ATOM 6172 N N . GLY A 1 769 ? -28.234 -30.297 -10.438 1 91.06 769 GLY A N 1
ATOM 6173 C CA . GLY A 1 769 ? -28.266 -31.312 -11.484 1 91.06 769 GLY A CA 1
ATOM 6174 C C . GLY A 1 769 ? -28.781 -30.797 -12.812 1 91.06 769 GLY A C 1
ATOM 6175 O O . GLY A 1 769 ? -29.281 -31.562 -13.641 1 91.06 769 GLY A O 1
ATOM 6176 N N . LEU A 1 770 ? -28.766 -29.484 -12.984 1 93.44 770 LEU A N 1
ATOM 6177 C CA . LEU A 1 770 ? -29.125 -28.844 -14.25 1 93.44 770 LEU A CA 1
ATOM 6178 C C . LEU A 1 770 ? -27.891 -28.484 -15.047 1 93.44 770 LEU A C 1
ATOM 6180 O O . LEU A 1 770 ? -26.781 -28.438 -14.5 1 93.44 770 LEU A O 1
ATOM 6184 N N . ASP A 1 771 ? -28 -28.375 -16.297 1 95.94 771 ASP A N 1
ATOM 6185 C CA . ASP A 1 771 ? -26.953 -27.891 -17.188 1 95.94 771 ASP A CA 1
ATOM 6186 C C . ASP A 1 771 ? -27.453 -26.766 -18.078 1 95.94 771 ASP A C 1
ATOM 6188 O O . ASP A 1 771 ? -28.453 -26.922 -18.766 1 95.94 771 ASP A O 1
ATOM 6192 N N . PHE A 1 772 ? -26.75 -25.656 -18.094 1 95.12 772 PHE A N 1
ATOM 6193 C CA . PHE A 1 772 ? -27.219 -24.453 -18.766 1 95.12 772 PHE A CA 1
ATOM 6194 C C . PHE A 1 772 ? -26.5 -24.25 -20.094 1 95.12 772 PHE A C 1
ATOM 6196 O O . PHE A 1 772 ? -25.422 -24.812 -20.312 1 95.12 772 PHE A O 1
ATOM 6203 N N . TYR A 1 773 ? -27.125 -23.516 -21.047 1 94.62 773 TYR A N 1
ATOM 6204 C CA . TYR A 1 773 ? -26.562 -22.875 -22.234 1 94.62 773 TYR A CA 1
ATOM 6205 C C . TYR A 1 773 ? -26.281 -23.906 -23.328 1 94.62 773 TYR A C 1
ATOM 6207 O O . TYR A 1 773 ? -25.359 -23.734 -24.125 1 94.62 773 TYR A O 1
ATOM 6215 N N . GLN A 1 774 ? -26.984 -24.969 -23.391 1 93.81 774 GLN A N 1
ATOM 6216 C CA . GLN A 1 774 ? -26.672 -26.016 -24.344 1 93.81 774 GLN A CA 1
ATOM 6217 C C . GLN A 1 774 ? -27.094 -25.625 -25.75 1 93.81 774 GLN A C 1
ATOM 6219 O O . GLN A 1 774 ? -26.672 -26.234 -26.734 1 93.81 774 GLN A O 1
ATOM 6224 N N . ASP A 1 775 ? -27.969 -24.672 -25.875 1 91.12 775 ASP A N 1
ATOM 6225 C CA . ASP A 1 775 ? -28.469 -24.297 -27.188 1 91.12 775 ASP A CA 1
ATOM 6226 C C . ASP A 1 775 ? -27.672 -23.141 -27.781 1 91.12 775 ASP A C 1
ATOM 6228 O O . ASP A 1 775 ? -27.984 -22.656 -28.875 1 91.12 775 ASP A O 1
ATOM 6232 N N . ARG A 1 776 ? -26.703 -22.719 -27.094 1 90.25 776 ARG A N 1
ATOM 6233 C CA . ARG A 1 776 ? -25.859 -21.641 -27.609 1 90.25 776 ARG A CA 1
ATOM 6234 C C . ARG A 1 776 ? -24.953 -22.141 -28.719 1 90.25 776 ARG A C 1
ATOM 6236 O O . ARG A 1 776 ? -24.484 -23.281 -28.688 1 90.25 776 ARG A O 1
ATOM 6243 N N . LYS A 1 777 ? -24.594 -21.234 -29.609 1 87.88 777 LYS A N 1
ATOM 6244 C CA . LYS A 1 777 ? -23.734 -21.562 -30.734 1 87.88 777 LYS A CA 1
ATOM 6245 C C . LYS A 1 777 ? -22.266 -21.422 -30.359 1 87.88 777 LYS A C 1
ATOM 6247 O O . LYS A 1 777 ? -21.375 -21.938 -31.047 1 87.88 777 LYS A O 1
ATOM 6252 N N . GLN A 1 778 ? -21.984 -20.828 -29.266 1 90.06 778 GLN A N 1
ATOM 6253 C CA . GLN A 1 778 ? -20.625 -20.656 -28.797 1 90.06 778 GLN A CA 1
ATOM 6254 C C . GLN A 1 778 ? -19.938 -22 -28.562 1 90.06 778 GLN A C 1
ATOM 6256 O O . GLN A 1 778 ? -20.578 -22.969 -28.188 1 90.06 778 GLN A O 1
ATOM 6261 N N . PRO A 1 779 ? -18.562 -21.953 -28.875 1 93.25 779 PRO A N 1
ATOM 6262 C CA . PRO A 1 779 ? -17.828 -23.188 -28.547 1 93.25 779 PRO A CA 1
ATOM 6263 C C . PRO A 1 779 ? -18 -23.609 -27.094 1 93.25 779 PRO A C 1
ATOM 6265 O O . PRO A 1 779 ? -18.047 -22.75 -26.203 1 93.25 779 PRO A O 1
ATOM 6268 N N . VAL A 1 780 ? -18.016 -24.906 -26.844 1 96.12 780 VAL A N 1
ATOM 6269 C CA . VAL A 1 780 ? -18.266 -25.438 -25.516 1 96.12 780 VAL A CA 1
ATOM 6270 C C . VAL A 1 780 ? -17.203 -24.922 -24.547 1 96.12 780 VAL A C 1
ATOM 6272 O O . VAL A 1 780 ? -17.5 -24.672 -23.375 1 96.12 780 VAL A O 1
ATOM 6275 N N . THR A 1 781 ? -15.961 -24.766 -25.016 1 96.06 781 THR A N 1
ATOM 6276 C CA . THR A 1 781 ? -14.883 -24.25 -24.188 1 96.06 781 THR A CA 1
ATOM 6277 C C . THR A 1 781 ? -15.258 -22.891 -23.609 1 96.06 781 THR A C 1
ATOM 6279 O O . THR A 1 781 ? -15.023 -22.625 -22.438 1 96.06 781 THR A O 1
ATOM 6282 N N . GLU A 1 782 ? -15.844 -22.031 -24.422 1 95.62 782 GLU A N 1
ATOM 6283 C CA . GLU A 1 782 ? -16.234 -20.703 -23.984 1 95.62 782 GLU A CA 1
ATOM 6284 C C . GLU A 1 782 ? -17.391 -20.766 -22.969 1 95.62 782 GLU A C 1
ATOM 6286 O O . GLU A 1 782 ? -17.453 -19.969 -22.047 1 95.62 782 GLU A O 1
ATOM 6291 N N . ILE A 1 783 ? -18.25 -21.703 -23.203 1 96.31 783 ILE A N 1
ATOM 6292 C CA . ILE A 1 783 ? -19.359 -21.906 -22.281 1 96.31 783 ILE A CA 1
ATOM 6293 C C . ILE A 1 783 ? -18.828 -22.391 -20.938 1 96.31 783 ILE A C 1
ATOM 6295 O O . ILE A 1 783 ? -19.312 -21.969 -19.875 1 96.31 783 ILE A O 1
ATOM 6299 N N . LEU A 1 784 ? -17.844 -23.297 -21 1 97.69 784 LEU A N 1
ATOM 6300 C CA . LEU A 1 784 ? -17.234 -23.766 -19.75 1 97.69 784 LEU A CA 1
ATOM 6301 C C . LEU A 1 784 ? -16.562 -22.609 -19.016 1 97.69 784 LEU A C 1
ATOM 6303 O O . LEU A 1 784 ? -16.625 -22.531 -17.781 1 97.69 784 LEU A O 1
ATOM 6307 N N . GLN A 1 785 ? -15.914 -21.719 -19.766 1 96.31 785 GLN A N 1
ATOM 6308 C CA . GLN A 1 785 ? -15.305 -20.547 -19.141 1 96.31 785 GLN A CA 1
ATOM 6309 C C . GLN A 1 785 ? -16.359 -19.672 -18.484 1 96.31 785 GLN A C 1
ATOM 6311 O O . GLN A 1 785 ? -16.141 -19.156 -17.375 1 96.31 785 GLN A O 1
ATOM 6316 N N . LEU A 1 786 ? -17.469 -19.5 -19.141 1 95.62 786 LEU A N 1
ATOM 6317 C CA . LEU A 1 786 ? -18.594 -18.734 -18.594 1 95.62 786 LEU A CA 1
ATOM 6318 C C . LEU A 1 786 ? -19.094 -19.359 -17.297 1 95.62 786 LEU A C 1
ATOM 6320 O O . LEU A 1 786 ? -19.328 -18.656 -16.312 1 95.62 786 LEU A O 1
ATOM 6324 N N . LYS A 1 787 ? -19.188 -20.672 -17.312 1 96.88 787 LYS A N 1
ATOM 6325 C CA . LYS A 1 787 ? -19.75 -21.406 -16.188 1 96.88 787 LYS A CA 1
ATOM 6326 C C . LYS A 1 787 ? -18.797 -21.406 -14.992 1 96.88 787 LYS A C 1
ATOM 6328 O O . LYS A 1 787 ? -19.234 -21.531 -13.844 1 96.88 787 LYS A O 1
ATOM 6333 N N . THR A 1 788 ? -17.469 -21.297 -15.211 1 97.31 788 THR A N 1
ATOM 6334 C CA . THR A 1 788 ? -16.484 -21.422 -14.141 1 97.31 788 THR A CA 1
ATOM 6335 C C . THR A 1 788 ? -16.047 -20.047 -13.641 1 97.31 788 THR A C 1
ATOM 6337 O O . THR A 1 788 ? -15.219 -19.953 -12.734 1 97.31 788 THR A O 1
ATOM 6340 N N . CYS A 1 789 ? -16.625 -19.031 -14.164 1 94.69 789 CYS A N 1
ATOM 6341 C CA . CYS A 1 789 ? -16.297 -17.672 -13.75 1 94.69 789 CYS A CA 1
ATOM 6342 C C . CYS A 1 789 ? -17.016 -17.312 -12.453 1 94.69 789 CYS A C 1
ATOM 6344 O O . CYS A 1 789 ? -18.203 -17.578 -12.297 1 94.69 789 CYS A O 1
ATOM 6346 N N . LEU A 1 790 ? -16.266 -16.797 -11.508 1 94.94 790 LEU A N 1
ATOM 6347 C CA . LEU A 1 790 ? -16.844 -16.281 -10.273 1 94.94 790 LEU A CA 1
ATOM 6348 C C . LEU A 1 790 ? -16.969 -14.758 -10.336 1 94.94 790 LEU A C 1
ATOM 6350 O O . LEU A 1 790 ? -15.969 -14.047 -10.461 1 94.94 790 LEU A O 1
ATOM 6354 N N . PRO A 1 791 ? -18.172 -14.258 -10.219 1 88.12 791 PRO A N 1
ATOM 6355 C CA . PRO A 1 791 ? -18.359 -12.805 -10.273 1 88.12 791 PRO A CA 1
ATOM 6356 C C . PRO A 1 791 ? -17.703 -12.078 -9.102 1 88.12 791 PRO A C 1
ATOM 6358 O O . PRO A 1 791 ? -17.734 -12.586 -7.973 1 88.12 791 PRO A O 1
ATOM 6361 N N . GLU A 1 792 ? -17.109 -11 -9.375 1 78.69 792 GLU A N 1
ATOM 6362 C CA . GLU A 1 792 ? -16.469 -10.195 -8.336 1 78.69 792 GLU A CA 1
ATOM 6363 C C . GLU A 1 792 ? -17.359 -9.023 -7.918 1 78.69 792 GLU A C 1
ATOM 6365 O O . GLU A 1 792 ? -17.984 -8.383 -8.758 1 78.69 792 GLU A O 1
ATOM 6370 N N . PHE A 1 793 ? -17.469 -9 -6.555 1 65.94 793 PHE A N 1
ATOM 6371 C CA . PHE A 1 793 ? -18.203 -7.848 -6.051 1 65.94 793 PHE A CA 1
ATOM 6372 C C . PHE A 1 793 ? -17.375 -6.574 -6.195 1 65.94 793 PHE A C 1
ATOM 6374 O O . PHE A 1 793 ? -16.234 -6.516 -5.75 1 65.94 793 PHE A O 1
ATOM 6381 N N . LYS A 1 794 ? -17.766 -5.738 -6.91 1 58 794 LYS A N 1
ATOM 6382 C CA . LYS A 1 794 ? -17.156 -4.414 -6.965 1 58 794 LYS A CA 1
ATOM 6383 C C . LYS A 1 794 ? -18.031 -3.379 -6.254 1 58 794 LYS A C 1
ATOM 6385 O O . LYS A 1 794 ? -19.125 -3.057 -6.719 1 58 794 LYS A O 1
ATOM 6390 N N . PRO A 1 795 ? -17.578 -3.189 -5.047 1 46.19 795 PRO A N 1
ATOM 6391 C CA . PRO A 1 795 ? -18.391 -2.139 -4.43 1 46.19 795 PRO A CA 1
ATOM 6392 C C . PRO A 1 795 ? -18.469 -0.874 -5.281 1 46.19 795 PRO A C 1
ATOM 6394 O O . PRO A 1 795 ? -17.484 -0.516 -5.949 1 46.19 795 PRO A O 1
ATOM 6397 N N . LYS A 1 796 ? -19.625 -0.615 -5.684 1 43.62 796 LYS A N 1
ATOM 6398 C CA . LYS A 1 796 ? -19.734 0.666 -6.375 1 43.62 796 LYS A CA 1
ATOM 6399 C C . LYS A 1 796 ? -19.062 1.779 -5.586 1 43.62 796 LYS A C 1
ATOM 6401 O O . LYS A 1 796 ? -19.375 1.997 -4.414 1 43.62 796 LYS A O 1
ATOM 6406 N N . VAL A 1 797 ? -17.828 2.031 -5.887 1 35.59 797 VAL A N 1
ATOM 6407 C CA . VAL A 1 797 ? -17.219 3.26 -5.387 1 35.59 797 VAL A CA 1
ATOM 6408 C C . VAL A 1 797 ? -18.047 4.465 -5.816 1 35.59 797 VAL A C 1
ATOM 6410 O O . VAL A 1 797 ? -18.469 4.555 -6.973 1 35.59 797 VAL A O 1
ATOM 6413 N N . MET B 1 1 ? 74.188 -27.438 -24.219 1 29.67 1 MET B N 1
ATOM 6414 C CA . MET B 1 1 ? 73.75 -26.172 -24.812 1 29.67 1 MET B CA 1
ATOM 6415 C C . MET B 1 1 ? 72.25 -26.156 -25.047 1 29.67 1 MET B C 1
ATOM 6417 O O . MET B 1 1 ? 71.625 -25.141 -24.828 1 29.67 1 MET B O 1
ATOM 6421 N N . ASN B 1 2 ? 71.812 -27.281 -25.656 1 33.06 2 ASN B N 1
ATOM 6422 C CA . ASN B 1 2 ? 70.438 -27.359 -26.078 1 33.06 2 ASN B CA 1
ATOM 6423 C C . ASN B 1 2 ? 69.438 -27.562 -24.906 1 33.06 2 ASN B C 1
ATOM 6425 O O . ASN B 1 2 ? 68.25 -27.359 -25.016 1 33.06 2 ASN B O 1
ATOM 6429 N N . LEU B 1 3 ? 69.938 -28.359 -23.891 1 38.78 3 LEU B N 1
ATOM 6430 C CA . LEU B 1 3 ? 69 -28.594 -22.766 1 38.78 3 LEU B CA 1
ATOM 6431 C C . LEU B 1 3 ? 68.75 -27.297 -22.016 1 38.78 3 LEU B C 1
ATOM 6433 O O . LEU B 1 3 ? 67.75 -27.188 -21.312 1 38.78 3 LEU B O 1
ATOM 6437 N N . VAL B 1 4 ? 69.812 -26.406 -21.969 1 37.62 4 VAL B N 1
ATOM 6438 C CA . VAL B 1 4 ? 69.625 -25.125 -21.297 1 37.62 4 VAL B CA 1
ATOM 6439 C C . VAL B 1 4 ? 68.562 -24.297 -22.078 1 37.62 4 VAL B C 1
ATOM 6441 O O . VAL B 1 4 ? 67.812 -23.516 -21.484 1 37.62 4 VAL B O 1
ATOM 6444 N N . LEU B 1 5 ? 68.562 -24.516 -23.438 1 36.88 5 LEU B N 1
ATOM 6445 C CA . LEU B 1 5 ? 67.625 -23.75 -24.203 1 36.88 5 LEU B CA 1
ATOM 6446 C C . LEU B 1 5 ? 66.188 -24.219 -23.922 1 36.88 5 LEU B C 1
ATOM 6448 O O . LEU B 1 5 ? 65.25 -23.438 -23.984 1 36.88 5 LEU B O 1
ATOM 6452 N N . ILE B 1 6 ? 66.125 -25.672 -23.828 1 36 6 ILE B N 1
ATOM 6453 C CA . ILE B 1 6 ? 64.75 -26.125 -23.656 1 36 6 ILE B CA 1
ATOM 6454 C C . ILE B 1 6 ? 64.188 -25.703 -22.297 1 36 6 ILE B C 1
ATOM 6456 O O . ILE B 1 6 ? 63.062 -25.297 -22.156 1 36 6 ILE B O 1
ATOM 6460 N N . HIS B 1 7 ? 65.125 -25.906 -21.297 1 33.19 7 HIS B N 1
ATOM 6461 C CA . HIS B 1 7 ? 64.625 -25.453 -20 1 33.19 7 HIS B CA 1
ATOM 6462 C C . HIS B 1 7 ? 64.312 -23.953 -19.984 1 33.19 7 HIS B C 1
ATOM 6464 O O . HIS B 1 7 ? 63.625 -23.453 -19.125 1 33.19 7 HIS B O 1
ATOM 6470 N N . ALA B 1 8 ? 65.188 -23.203 -20.719 1 30.44 8 ALA B N 1
ATOM 6471 C CA . ALA B 1 8 ? 64.938 -21.766 -20.844 1 30.44 8 ALA B CA 1
ATOM 6472 C C . ALA B 1 8 ? 63.594 -21.516 -21.547 1 30.44 8 ALA B C 1
ATOM 6474 O O . ALA B 1 8 ? 62.906 -20.547 -21.25 1 30.44 8 ALA B O 1
ATOM 6475 N N . MET B 1 9 ? 63.281 -22.312 -22.594 1 29.58 9 MET B N 1
ATOM 6476 C CA . MET B 1 9 ? 62.031 -22.141 -23.281 1 29.58 9 MET B CA 1
ATOM 6477 C C . MET B 1 9 ? 60.844 -22.516 -22.375 1 29.58 9 MET B C 1
ATOM 6479 O O . MET B 1 9 ? 59.75 -22.031 -22.562 1 29.58 9 MET B O 1
ATOM 6483 N N . ILE B 1 10 ? 61 -23.656 -21.688 1 31.69 10 ILE B N 1
ATOM 6484 C CA . ILE B 1 10 ? 59.906 -24 -20.781 1 31.69 10 ILE B CA 1
ATOM 6485 C C . ILE B 1 10 ? 59.812 -22.969 -19.672 1 31.69 10 ILE B C 1
ATOM 6487 O O . ILE B 1 10 ? 58.844 -22.922 -18.922 1 31.69 10 ILE B O 1
ATOM 6491 N N . LEU B 1 11 ? 61 -22.516 -19.156 1 31.58 11 LEU B N 1
ATOM 6492 C CA . LEU B 1 11 ? 60.875 -21.375 -18.25 1 31.58 11 LEU B CA 1
ATOM 6493 C C . LEU B 1 11 ? 60.031 -20.281 -18.875 1 31.58 11 LEU B C 1
ATOM 6495 O O . LEU B 1 11 ? 60.562 -19.25 -19.312 1 31.58 11 LEU B O 1
ATOM 6499 N N . ALA B 1 12 ? 59.531 -20.469 -20.062 1 31.05 12 ALA B N 1
ATOM 6500 C CA . ALA B 1 12 ? 58.625 -19.547 -20.734 1 31.05 12 ALA B CA 1
ATOM 6501 C C . ALA B 1 12 ? 57.812 -18.75 -19.703 1 31.05 12 ALA B C 1
ATOM 6503 O O . ALA B 1 12 ? 57.562 -19.234 -18.594 1 31.05 12 ALA B O 1
ATOM 6504 N N . VAL B 1 13 ? 57.344 -17.516 -20.234 1 32.19 13 VAL B N 1
ATOM 6505 C CA . VAL B 1 13 ? 56.562 -16.328 -19.938 1 32.19 13 VAL B CA 1
ATOM 6506 C C . VAL B 1 13 ? 55.281 -16.719 -19.188 1 32.19 13 VAL B C 1
ATOM 6508 O O . VAL B 1 13 ? 54.375 -17.312 -19.75 1 32.19 13 VAL B O 1
ATOM 6511 N N . LEU B 1 14 ? 55.406 -17.5 -18.25 1 37.5 14 LEU B N 1
ATOM 6512 C CA . LEU B 1 14 ? 54.188 -17.25 -17.531 1 37.5 14 LEU B CA 1
ATOM 6513 C C . LEU B 1 14 ? 53.688 -15.82 -17.766 1 37.5 14 LEU B C 1
ATOM 6515 O O . LEU B 1 14 ? 54.219 -14.875 -17.172 1 37.5 14 LEU B O 1
ATOM 6519 N N . LEU B 1 15 ? 53.688 -15.344 -19.047 1 46.25 15 LEU B N 1
ATOM 6520 C CA . LEU B 1 15 ? 53.062 -14.164 -19.672 1 46.25 15 LEU B CA 1
ATOM 6521 C C . LEU B 1 15 ? 51.844 -13.711 -18.875 1 46.25 15 LEU B C 1
ATOM 6523 O O . LEU B 1 15 ? 51.031 -14.539 -18.453 1 46.25 15 LEU B O 1
ATOM 6527 N N . SER B 1 16 ? 52.062 -12.555 -18.188 1 60.06 16 SER B N 1
ATOM 6528 C CA . SER B 1 16 ? 51.094 -11.93 -17.312 1 60.06 16 SER B CA 1
ATOM 6529 C C . SER B 1 16 ? 49.719 -11.82 -18.016 1 60.06 16 SER B C 1
ATOM 6531 O O . SER B 1 16 ? 49.625 -11.234 -19.094 1 60.06 16 SER B O 1
ATOM 6533 N N . ALA B 1 17 ? 48.875 -12.719 -17.906 1 73.88 17 ALA B N 1
ATOM 6534 C CA . ALA B 1 17 ? 47.5 -12.766 -18.422 1 73.88 17 ALA B CA 1
ATOM 6535 C C . ALA B 1 17 ? 46.625 -11.742 -17.734 1 73.88 17 ALA B C 1
ATOM 6537 O O . ALA B 1 17 ? 45.375 -11.844 -17.797 1 73.88 17 ALA B O 1
ATOM 6538 N N . SER B 1 18 ? 47.281 -10.68 -17.172 1 84.38 18 SER B N 1
ATOM 6539 C CA . SER B 1 18 ? 46.5 -9.695 -16.438 1 84.38 18 SER B CA 1
ATOM 6540 C C . SER B 1 18 ? 46.906 -8.273 -16.797 1 84.38 18 SER B C 1
ATOM 6542 O O . SER B 1 18 ? 48.062 -8.039 -17.172 1 84.38 18 SER B O 1
ATOM 6544 N N . CYS B 1 19 ? 46.031 -7.398 -16.75 1 90 19 CYS B N 1
ATOM 6545 C CA . CYS B 1 19 ? 46.344 -5.996 -17 1 90 19 CYS B CA 1
ATOM 6546 C C . CYS B 1 19 ? 46.812 -5.297 -15.727 1 90 19 CYS B C 1
ATOM 6548 O O . CYS B 1 19 ? 47.062 -4.094 -15.734 1 90 19 CYS B O 1
ATOM 6550 N N . ARG B 1 20 ? 46.906 -5.996 -14.656 1 85.75 20 ARG B N 1
ATOM 6551 C CA . ARG B 1 20 ? 47.312 -5.375 -13.398 1 85.75 20 ARG B CA 1
ATOM 6552 C C . ARG B 1 20 ? 48.625 -4.637 -13.555 1 85.75 20 ARG B C 1
ATOM 6554 O O . ARG B 1 20 ? 49.625 -5.23 -13.961 1 85.75 20 ARG B O 1
ATOM 6561 N N . GLN B 1 21 ? 48.719 -3.359 -13.359 1 85.75 21 GLN B N 1
ATOM 6562 C CA . GLN B 1 21 ? 49.844 -2.443 -13.352 1 85.75 21 GLN B CA 1
ATOM 6563 C C . GLN B 1 21 ? 50.344 -2.176 -14.766 1 85.75 21 GLN B C 1
ATOM 6565 O O . GLN B 1 21 ? 51.469 -1.708 -14.945 1 85.75 21 GLN B O 1
ATOM 6570 N N . ARG B 1 22 ? 49.531 -2.498 -15.766 1 87.81 22 ARG B N 1
ATOM 6571 C CA . ARG B 1 22 ? 50.062 -2.344 -17.109 1 87.81 22 ARG B CA 1
ATOM 6572 C C . ARG B 1 22 ? 49 -1.785 -18.062 1 87.81 22 ARG B C 1
ATOM 6574 O O . ARG B 1 22 ? 49.031 -2.076 -19.266 1 87.81 22 ARG B O 1
ATOM 6581 N N . CYS B 1 23 ? 48.031 -1.077 -17.531 1 91.88 23 CYS B N 1
ATOM 6582 C CA . CYS B 1 23 ? 46.969 -0.508 -18.375 1 91.88 23 CYS B CA 1
ATOM 6583 C C . CYS B 1 23 ? 47.562 0.472 -19.375 1 91.88 23 CYS B C 1
ATOM 6585 O O . CYS B 1 23 ? 48.312 1.38 -19.016 1 91.88 23 CYS B O 1
ATOM 6587 N N . TYR B 1 24 ? 47.281 0.219 -20.656 1 90.19 24 TYR B N 1
ATOM 6588 C CA . TYR B 1 24 ? 47.562 1.092 -21.781 1 90.19 24 TYR B CA 1
ATOM 6589 C C . TYR B 1 24 ? 49.062 1.133 -22.078 1 90.19 24 TYR B C 1
ATOM 6591 O O . TYR B 1 24 ? 49.562 2.117 -22.609 1 90.19 24 TYR B O 1
ATOM 6599 N N . THR B 1 25 ? 49.781 0.044 -21.609 1 87.44 25 THR B N 1
ATOM 6600 C CA . THR B 1 25 ? 51.188 -0.124 -22.016 1 87.44 25 THR B CA 1
ATOM 6601 C C . THR B 1 25 ? 51.25 -0.759 -23.406 1 87.44 25 THR B C 1
ATOM 6603 O O . THR B 1 25 ? 50.406 -1.557 -23.781 1 87.44 25 THR B O 1
ATOM 6606 N N . PRO B 1 26 ? 52.25 -0.407 -24.094 1 83.81 26 PRO B N 1
ATOM 6607 C CA . PRO B 1 26 ? 52.375 -0.99 -25.438 1 83.81 26 PRO B CA 1
ATOM 6608 C C . PRO B 1 26 ? 52.5 -2.512 -25.406 1 83.81 26 PRO B C 1
ATOM 6610 O O . PRO B 1 26 ? 53.156 -3.061 -24.516 1 83.81 26 PRO B O 1
ATOM 6613 N N . PHE B 1 27 ? 51.75 -3.105 -26.375 1 82.44 27 PHE B N 1
ATOM 6614 C CA . PHE B 1 27 ? 51.75 -4.562 -26.469 1 82.44 27 PHE B CA 1
ATOM 6615 C C . PHE B 1 27 ? 53.062 -5.07 -27.047 1 82.44 27 PHE B C 1
ATOM 6617 O O . PHE B 1 27 ? 53.531 -4.562 -28.062 1 82.44 27 PHE B O 1
ATOM 6624 N N . ASP B 1 28 ? 53.75 -5.988 -26.281 1 77.44 28 ASP B N 1
ATOM 6625 C CA . ASP B 1 28 ? 54.969 -6.664 -26.75 1 77.44 28 ASP B CA 1
ATOM 6626 C C . ASP B 1 28 ? 54.688 -8.148 -26.984 1 77.44 28 ASP B C 1
ATOM 6628 O O . ASP B 1 28 ? 54.531 -8.914 -26.031 1 77.44 28 ASP B O 1
ATOM 6632 N N . VAL B 1 29 ? 54.656 -8.602 -28.234 1 73.25 29 VAL B N 1
ATOM 6633 C CA . VAL B 1 29 ? 54.281 -9.953 -28.656 1 73.25 29 VAL B CA 1
ATOM 6634 C C . VAL B 1 29 ? 55.25 -10.969 -28.016 1 73.25 29 VAL B C 1
ATOM 6636 O O . VAL B 1 29 ? 54.844 -12.102 -27.75 1 73.25 29 VAL B O 1
ATOM 6639 N N . GLU B 1 30 ? 56.469 -10.625 -27.703 1 67.88 30 GLU B N 1
ATOM 6640 C CA . GLU B 1 30 ? 57.469 -11.562 -27.203 1 67.88 30 GLU B CA 1
ATOM 6641 C C . GLU B 1 30 ? 57.25 -11.867 -25.719 1 67.88 30 GLU B C 1
ATOM 6643 O O . GLU B 1 30 ? 57.562 -12.969 -25.266 1 67.88 30 GLU B O 1
ATOM 6648 N N . THR B 1 31 ? 56.625 -10.969 -25.078 1 64.25 31 THR B N 1
ATOM 6649 C CA . THR B 1 31 ? 56.625 -11.109 -23.625 1 64.25 31 THR B CA 1
ATOM 6650 C C . THR B 1 31 ? 55.219 -11.211 -23.094 1 64.25 31 THR B C 1
ATOM 6652 O O . THR B 1 31 ? 55 -11.531 -21.922 1 64.25 31 THR B O 1
ATOM 6655 N N . ARG B 1 32 ? 54.156 -11 -24.109 1 67.25 32 ARG B N 1
ATOM 6656 C CA . ARG B 1 32 ? 52.844 -10.891 -23.531 1 67.25 32 ARG B CA 1
ATOM 6657 C C . ARG B 1 32 ? 51.844 -11.742 -24.312 1 67.25 32 ARG B C 1
ATOM 6659 O O . ARG B 1 32 ? 51.938 -11.844 -25.531 1 67.25 32 ARG B O 1
ATOM 6666 N N . ASP B 1 33 ? 50.844 -12.344 -23.547 1 77.88 33 ASP B N 1
ATOM 6667 C CA . ASP B 1 33 ? 49.844 -13.219 -24.141 1 77.88 33 ASP B CA 1
ATOM 6668 C C . ASP B 1 33 ? 48.594 -12.445 -24.484 1 77.88 33 ASP B C 1
ATOM 6670 O O . ASP B 1 33 ? 47.781 -12.898 -25.312 1 77.88 33 ASP B O 1
ATOM 6674 N N . CYS B 1 34 ? 48.438 -11.266 -23.859 1 88.5 34 CYS B N 1
ATOM 6675 C CA . CYS B 1 34 ? 47.219 -10.508 -24.047 1 88.5 34 CYS B CA 1
ATOM 6676 C C . CYS B 1 34 ? 47.5 -9.008 -24.016 1 88.5 34 CYS B C 1
ATOM 6678 O O . CYS B 1 34 ? 48.562 -8.586 -23.625 1 88.5 34 CYS B O 1
ATOM 6680 N N . ARG B 1 35 ? 46.5 -8.234 -24.5 1 90.5 35 ARG B N 1
ATOM 6681 C CA . ARG B 1 35 ? 46.656 -6.789 -24.641 1 90.5 35 ARG B CA 1
ATOM 6682 C C . ARG B 1 35 ? 45.875 -6.055 -23.547 1 90.5 35 ARG B C 1
ATOM 6684 O O . ARG B 1 35 ? 44.844 -6.543 -23.094 1 90.5 35 ARG B O 1
ATOM 6691 N N . CYS B 1 36 ? 46.375 -4.84 -23.141 1 93.12 36 CYS B N 1
ATOM 6692 C CA . CYS B 1 36 ? 45.75 -4 -22.141 1 93.12 36 CYS B CA 1
ATOM 6693 C C . CYS B 1 36 ? 45.594 -2.57 -22.641 1 93.12 36 CYS B C 1
ATOM 6695 O O . CYS B 1 36 ? 45.75 -1.618 -21.875 1 93.12 36 CYS B O 1
ATOM 6697 N N . ASP B 1 37 ? 45.375 -2.373 -23.922 1 89.94 37 ASP B N 1
ATOM 6698 C CA . ASP B 1 37 ? 45.156 -1.051 -24.5 1 89.94 37 ASP B CA 1
ATOM 6699 C C . ASP B 1 37 ? 43.844 -0.982 -25.281 1 89.94 37 ASP B C 1
ATOM 6701 O O . ASP B 1 37 ? 43.125 -1.966 -25.359 1 89.94 37 ASP B O 1
ATOM 6705 N N . SER B 1 38 ? 43.531 0.127 -25.797 1 87.81 38 SER B N 1
ATOM 6706 C CA . SER B 1 38 ? 42.25 0.381 -26.422 1 87.81 38 SER B CA 1
ATOM 6707 C C . SER B 1 38 ? 42.062 -0.459 -27.672 1 87.81 38 SER B C 1
ATOM 6709 O O . SER B 1 38 ? 40.938 -0.684 -28.109 1 87.81 38 SER B O 1
ATOM 6711 N N . LEU B 1 39 ? 43.156 -1.025 -28.219 1 90 39 LEU B N 1
ATOM 6712 C CA . LEU B 1 39 ? 43.094 -1.787 -29.469 1 90 39 LEU B CA 1
ATOM 6713 C C . LEU B 1 39 ? 42.75 -3.25 -29.188 1 90 39 LEU B C 1
ATOM 6715 O O . LEU B 1 39 ? 42.406 -3.998 -30.109 1 90 39 LEU B O 1
ATOM 6719 N N . CYS B 1 40 ? 42.781 -3.52 -27.891 1 91.25 40 CYS B N 1
ATOM 6720 C CA . CYS B 1 40 ? 42.656 -4.934 -27.562 1 91.25 40 CYS B CA 1
ATOM 6721 C C . CYS B 1 40 ? 41.312 -5.484 -28.031 1 91.25 40 CYS B C 1
ATOM 6723 O O . CYS B 1 40 ? 41.219 -6.633 -28.484 1 91.25 40 CYS B O 1
ATOM 6725 N N . LYS B 1 41 ? 40.281 -4.688 -27.922 1 88.44 41 LYS B N 1
ATOM 6726 C CA . LYS B 1 41 ? 38.938 -5.129 -28.328 1 88.44 41 LYS B CA 1
ATOM 6727 C C . LYS B 1 41 ? 38.875 -5.336 -29.844 1 88.44 41 LYS B C 1
ATOM 6729 O O . LYS B 1 41 ? 38.281 -6.312 -30.312 1 88.44 41 LYS B O 1
ATOM 6734 N N . GLU B 1 42 ? 39.5 -4.453 -30.609 1 89.06 42 GLU B N 1
ATOM 6735 C CA . GLU B 1 42 ? 39.5 -4.539 -32.062 1 89.06 42 GLU B CA 1
ATOM 6736 C C . GLU B 1 42 ? 40.25 -5.77 -32.562 1 89.06 42 GLU B C 1
ATOM 6738 O O . GLU B 1 42 ? 39.812 -6.434 -33.5 1 89.06 42 GLU B O 1
ATOM 6743 N N . VAL B 1 43 ? 41.344 -6.078 -31.891 1 89.38 43 VAL B N 1
ATOM 6744 C CA . VAL B 1 43 ? 42.188 -7.191 -32.281 1 89.38 43 VAL B CA 1
ATOM 6745 C C . VAL B 1 43 ? 41.656 -8.492 -31.719 1 89.38 43 VAL B C 1
ATOM 6747 O O . VAL B 1 43 ? 41.969 -9.578 -32.219 1 89.38 43 VAL B O 1
ATOM 6750 N N . GLY B 1 44 ? 40.812 -8.336 -30.656 1 87.44 44 GLY B N 1
ATOM 6751 C CA . GLY B 1 44 ? 40.188 -9.5 -30.047 1 87.44 44 GLY B CA 1
ATOM 6752 C C . GLY B 1 44 ? 41.156 -10.258 -29.125 1 87.44 44 GLY B C 1
ATOM 6753 O O . GLY B 1 44 ? 41.094 -11.484 -29.047 1 87.44 44 GLY B O 1
ATOM 6754 N N . ASN B 1 45 ? 42.156 -9.633 -28.516 1 89.31 45 ASN B N 1
ATOM 6755 C CA . ASN B 1 45 ? 43.125 -10.281 -27.656 1 89.31 45 ASN B CA 1
ATOM 6756 C C . ASN B 1 45 ? 43.312 -9.516 -26.344 1 89.31 45 ASN B C 1
ATOM 6758 O O . ASN B 1 45 ? 44.438 -9.367 -25.875 1 89.31 45 ASN B O 1
ATOM 6762 N N . CYS B 1 46 ? 42.188 -8.953 -25.812 1 91.25 46 CYS B N 1
ATOM 6763 C CA . CYS B 1 46 ? 42.25 -8.305 -24.5 1 91.25 46 CYS B CA 1
ATOM 6764 C C . CYS B 1 46 ? 42.562 -9.312 -23.406 1 91.25 46 CYS B C 1
ATOM 6766 O O . CYS B 1 46 ? 42.062 -10.445 -23.438 1 91.25 46 CYS B O 1
ATOM 6768 N N . CYS B 1 47 ? 43.344 -8.828 -22.438 1 89.12 47 CYS B N 1
ATOM 6769 C CA . CYS B 1 47 ? 43.438 -9.625 -21.219 1 89.12 47 CYS B CA 1
ATOM 6770 C C . CYS B 1 47 ? 42.062 -9.766 -20.562 1 89.12 47 CYS B C 1
ATOM 6772 O O . CYS B 1 47 ? 41.188 -8.922 -20.734 1 89.12 47 CYS B O 1
ATOM 6774 N N . TRP B 1 48 ? 41.906 -10.891 -19.766 1 83.5 48 TRP B N 1
ATOM 6775 C CA . TRP B 1 48 ? 40.594 -11.258 -19.219 1 83.5 48 TRP B CA 1
ATOM 6776 C C . TRP B 1 48 ? 40.062 -10.188 -18.281 1 83.5 48 TRP B C 1
ATOM 6778 O O . TRP B 1 48 ? 38.844 -10.047 -18.078 1 83.5 48 TRP B O 1
ATOM 6788 N N . ASP B 1 49 ? 41 -9.336 -17.672 1 88.81 49 ASP B N 1
ATOM 6789 C CA . ASP B 1 49 ? 40.594 -8.352 -16.656 1 88.81 49 ASP B CA 1
ATOM 6790 C C . ASP B 1 49 ? 40.719 -6.934 -17.203 1 88.81 49 ASP B C 1
ATOM 6792 O O . ASP B 1 49 ? 40.781 -5.973 -16.422 1 88.81 49 ASP B O 1
ATOM 6796 N N . PHE B 1 50 ? 40.906 -6.781 -18.5 1 92 50 PHE B N 1
ATOM 6797 C CA . PHE B 1 50 ? 41.125 -5.477 -19.109 1 92 50 PHE B CA 1
ATOM 6798 C C . PHE B 1 50 ? 40 -4.504 -18.734 1 92 50 PHE B C 1
ATOM 6800 O O . PHE B 1 50 ? 40.281 -3.369 -18.328 1 92 50 PHE B O 1
ATOM 6807 N N . GLU B 1 51 ? 38.688 -4.879 -18.828 1 92 51 GLU B N 1
ATOM 6808 C CA . GLU B 1 51 ? 37.531 -4.016 -18.547 1 92 51 GLU B CA 1
ATOM 6809 C C . GLU B 1 51 ? 37.531 -3.562 -17.094 1 92 51 GLU B C 1
ATOM 6811 O O . GLU B 1 51 ? 37.344 -2.377 -16.812 1 92 51 GLU B O 1
ATOM 6816 N N . GLU B 1 52 ? 37.719 -4.43 -16.172 1 91.88 52 GLU B N 1
ATOM 6817 C CA . GLU B 1 52 ? 37.625 -4.168 -14.742 1 91.88 52 GLU B CA 1
ATOM 6818 C C . GLU B 1 52 ? 38.781 -3.287 -14.266 1 91.88 52 GLU B C 1
ATOM 6820 O O . GLU B 1 52 ? 38.594 -2.436 -13.391 1 91.88 52 GLU B O 1
ATOM 6825 N N . ILE B 1 53 ? 39.969 -3.498 -14.867 1 92.31 53 ILE B N 1
ATOM 6826 C CA . ILE B 1 53 ? 41.156 -2.848 -14.352 1 92.31 53 ILE B CA 1
ATOM 6827 C C . ILE B 1 53 ? 41.406 -1.545 -15.109 1 92.31 53 ILE B C 1
ATOM 6829 O O . ILE B 1 53 ? 41.812 -0.541 -14.516 1 92.31 53 ILE B O 1
ATOM 6833 N N . CYS B 1 54 ? 41.188 -1.528 -16.422 1 94.44 54 CYS B N 1
ATOM 6834 C CA . CYS B 1 54 ? 41.625 -0.392 -17.219 1 94.44 54 CYS B CA 1
ATOM 6835 C C . CYS B 1 54 ? 40.438 0.508 -17.594 1 94.44 54 CYS B C 1
ATOM 6837 O O . CYS B 1 54 ? 40.594 1.72 -17.734 1 94.44 54 CYS B O 1
ATOM 6839 N N . LEU B 1 55 ? 39.188 0.014 -17.703 1 94.19 55 LEU B N 1
ATOM 6840 C CA . LEU B 1 55 ? 38.062 0.808 -18.172 1 94.19 55 LEU B CA 1
ATOM 6841 C C . LEU B 1 55 ? 37.188 1.26 -17 1 94.19 55 LEU B C 1
ATOM 6843 O O . LEU B 1 55 ? 36.781 2.42 -16.938 1 94.19 55 LEU B O 1
ATOM 6847 N N . GLN B 1 56 ? 36.844 0.433 -16 1 93.81 56 GLN B N 1
ATOM 6848 C CA . GLN B 1 56 ? 35.875 0.657 -14.938 1 93.81 56 GLN B CA 1
ATOM 6849 C C . GLN B 1 56 ? 36.312 1.812 -14.031 1 93.81 56 GLN B C 1
ATOM 6851 O O . GLN B 1 56 ? 35.469 2.545 -13.508 1 93.81 56 GLN B O 1
ATOM 6856 N N . PRO B 1 57 ? 37.594 2.041 -13.859 1 94.69 57 PRO B N 1
ATOM 6857 C CA . PRO B 1 57 ? 38 3.156 -13 1 94.69 57 PRO B CA 1
ATOM 6858 C C . PRO B 1 57 ? 37.5 4.504 -13.508 1 94.69 57 PRO B C 1
ATOM 6860 O O . PRO B 1 57 ? 37.312 5.434 -12.719 1 94.69 57 PRO B O 1
ATOM 6863 N N . ALA B 1 58 ? 37.25 4.621 -14.828 1 94.69 58 ALA B N 1
ATOM 6864 C CA . ALA B 1 58 ? 36.75 5.863 -15.406 1 94.69 58 ALA B CA 1
ATOM 6865 C C . ALA B 1 58 ? 35.219 5.883 -15.445 1 94.69 58 ALA B C 1
ATOM 6867 O O . ALA B 1 58 ? 34.625 6.891 -15.812 1 94.69 58 ALA B O 1
ATOM 6868 N N . GLN B 1 59 ? 34.656 4.805 -15.008 1 94.75 59 GLN B N 1
ATOM 6869 C CA . GLN B 1 59 ? 33.188 4.676 -15.133 1 94.75 59 GLN B CA 1
ATOM 6870 C C . GLN B 1 59 ? 32.531 4.543 -13.766 1 94.75 59 GLN B C 1
ATOM 6872 O O . GLN B 1 59 ? 31.391 4.941 -13.586 1 94.75 59 GLN B O 1
ATOM 6877 N N . LEU B 1 60 ? 33.281 3.996 -12.773 1 95.62 60 LEU B N 1
ATOM 6878 C CA . LEU B 1 60 ? 32.688 3.672 -11.484 1 95.62 60 LEU B CA 1
ATOM 6879 C C . LEU B 1 60 ? 33.312 4.5 -10.367 1 95.62 60 LEU B C 1
ATOM 6881 O O . LEU B 1 60 ? 34.469 4.93 -10.492 1 95.62 60 LEU B O 1
ATOM 6885 N N . TRP B 1 61 ? 32.531 4.73 -9.328 1 97.25 61 TRP B N 1
ATOM 6886 C CA . TRP B 1 61 ? 33 5.5 -8.18 1 97.25 61 TRP B CA 1
ATOM 6887 C C . TRP B 1 61 ? 33.312 4.582 -7.008 1 97.25 61 TRP B C 1
ATOM 6889 O O . TRP B 1 61 ? 33.375 5.023 -5.859 1 97.25 61 TRP B O 1
ATOM 6899 N N . THR B 1 62 ? 33.5 3.232 -7.328 1 97.25 62 THR B N 1
ATOM 6900 C CA . THR B 1 62 ? 33.688 2.242 -6.277 1 97.25 62 THR B CA 1
ATOM 6901 C C . THR B 1 62 ? 34.938 1.402 -6.566 1 97.25 62 THR B C 1
ATOM 6903 O O . THR B 1 62 ? 35.438 1.368 -7.699 1 97.25 62 THR B O 1
ATOM 6906 N N . CYS B 1 63 ? 35.469 0.858 -5.516 1 97.44 63 CYS B N 1
ATOM 6907 C CA . CYS B 1 63 ? 36.562 -0.101 -5.641 1 97.44 63 CYS B CA 1
ATOM 6908 C C . CYS B 1 63 ? 36.031 -1.501 -5.918 1 97.44 63 CYS B C 1
ATOM 6910 O O . CYS B 1 63 ? 34.812 -1.733 -5.855 1 97.44 63 CYS B O 1
ATOM 6912 N N . SER B 1 64 ? 36.812 -2.324 -6.371 1 94.56 64 SER B N 1
ATOM 6913 C CA . SER B 1 64 ? 36.625 -3.766 -6.496 1 94.56 64 SER B CA 1
ATOM 6914 C C . SER B 1 64 ? 37.906 -4.523 -6.199 1 94.56 64 SER B C 1
ATOM 6916 O O . SER B 1 64 ? 39 -3.918 -6.078 1 94.56 64 SER B O 1
ATOM 6918 N N . LYS B 1 65 ? 37.781 -5.742 -6.09 1 91.19 65 LYS B N 1
ATOM 6919 C CA . LYS B 1 65 ? 38.969 -6.543 -5.875 1 91.19 65 LYS B CA 1
ATOM 6920 C C . LYS B 1 65 ? 39.969 -6.336 -7.004 1 91.19 65 LYS B C 1
ATOM 6922 O O . LYS B 1 65 ? 41.188 -6.375 -6.773 1 91.19 65 LYS B O 1
ATOM 6927 N N . PHE B 1 66 ? 39.531 -6.066 -8.172 1 91.88 66 PHE B N 1
ATOM 6928 C CA . PHE B 1 66 ? 40.375 -5.852 -9.344 1 91.88 66 PHE B CA 1
ATOM 6929 C C . PHE B 1 66 ? 41.156 -4.547 -9.211 1 91.88 66 PHE B C 1
ATOM 6931 O O . PHE B 1 66 ? 42.281 -4.453 -9.656 1 91.88 66 PHE B O 1
ATOM 6938 N N . ARG B 1 67 ? 40.531 -3.615 -8.523 1 94 67 ARG B N 1
ATOM 6939 C CA . ARG B 1 67 ? 41.094 -2.266 -8.508 1 94 67 ARG B CA 1
ATOM 6940 C C . ARG B 1 67 ? 42 -2.055 -7.301 1 94 67 ARG B C 1
ATOM 6942 O O . ARG B 1 67 ? 42.75 -1.078 -7.246 1 94 67 ARG B O 1
ATOM 6949 N N . CYS B 1 68 ? 41.938 -2.914 -6.316 1 94.38 68 CYS B N 1
ATOM 6950 C CA . CYS B 1 68 ? 42.75 -2.752 -5.129 1 94.38 68 CYS B CA 1
ATOM 6951 C C . CYS B 1 68 ? 44.25 -2.82 -5.484 1 94.38 68 CYS B C 1
ATOM 6953 O O . CYS B 1 68 ? 44.719 -3.809 -6.055 1 94.38 68 CYS B O 1
ATOM 6955 N N . GLY B 1 69 ? 44.969 -1.79 -5.152 1 92.88 69 GLY B N 1
ATOM 6956 C CA . GLY B 1 69 ? 46.406 -1.704 -5.465 1 92.88 69 GLY B CA 1
ATOM 6957 C C . GLY B 1 69 ? 46.688 -1.216 -6.875 1 92.88 69 GLY B C 1
ATOM 6958 O O . GLY B 1 69 ? 47.781 -1.38 -7.391 1 92.88 69 GLY B O 1
ATOM 6959 N N . GLU B 1 70 ? 45.688 -0.634 -7.418 1 93.94 70 GLU B N 1
ATOM 6960 C CA . GLU B 1 70 ? 45.781 -0.191 -8.805 1 93.94 70 GLU B CA 1
ATOM 6961 C C . GLU B 1 70 ? 46.781 0.954 -8.945 1 93.94 70 GLU B C 1
ATOM 6963 O O . GLU B 1 70 ? 47.125 1.615 -7.961 1 93.94 70 GLU B O 1
ATOM 6968 N N . LYS B 1 71 ? 47.281 1.034 -10.203 1 92.25 71 LYS B N 1
ATOM 6969 C CA . LYS B 1 71 ? 48 2.254 -10.586 1 92.25 71 LYS B CA 1
ATOM 6970 C C . LYS B 1 71 ? 47.031 3.336 -11.039 1 92.25 71 LYS B C 1
ATOM 6972 O O . LYS B 1 71 ? 46.094 3.061 -11.797 1 92.25 71 LYS B O 1
ATOM 6977 N N . ARG B 1 72 ? 47.25 4.559 -10.547 1 91.06 72 ARG B N 1
ATOM 6978 C CA . ARG B 1 72 ? 46.375 5.672 -10.844 1 91.06 72 ARG B CA 1
ATOM 6979 C C . ARG B 1 72 ? 46.312 5.938 -12.344 1 91.06 72 ARG B C 1
ATOM 6981 O O . ARG B 1 72 ? 47.344 5.953 -13.023 1 91.06 72 ARG B O 1
ATOM 6988 N N . LEU B 1 73 ? 45.094 6.039 -12.734 1 91.19 73 LEU B N 1
ATOM 6989 C CA . LEU B 1 73 ? 44.844 6.461 -14.109 1 91.19 73 LEU B CA 1
ATOM 6990 C C . LEU B 1 73 ? 44.312 7.879 -14.148 1 91.19 73 LEU B C 1
ATOM 6992 O O . LEU B 1 73 ? 43.5 8.266 -13.281 1 91.19 73 LEU B O 1
ATOM 6996 N N . PRO B 1 74 ? 44.625 8.703 -15.156 1 90.19 74 PRO B N 1
ATOM 6997 C CA . PRO B 1 74 ? 44.219 10.102 -15.219 1 90.19 74 PRO B CA 1
ATOM 6998 C C . PRO B 1 74 ? 42.688 10.258 -15.273 1 90.19 74 PRO B C 1
ATOM 7000 O O . PRO B 1 74 ? 42.125 11.227 -14.742 1 90.19 74 PRO B O 1
ATOM 7003 N N . GLU B 1 75 ? 42 9.352 -15.82 1 92.19 75 GLU B N 1
ATOM 7004 C CA . GLU B 1 75 ? 40.562 9.5 -16.047 1 92.19 75 GLU B CA 1
ATOM 7005 C C . GLU B 1 75 ? 39.75 8.875 -14.922 1 92.19 75 GLU B C 1
ATOM 7007 O O . GLU B 1 75 ? 38.531 8.891 -14.953 1 92.19 75 GLU B O 1
ATOM 7012 N N . SER B 1 76 ? 40.438 8.367 -13.891 1 95 76 SER B N 1
ATOM 7013 C CA . SER B 1 76 ? 39.719 7.672 -12.82 1 95 76 SER B CA 1
ATOM 7014 C C . SER B 1 76 ? 38.875 8.633 -12.008 1 95 76 SER B C 1
ATOM 7016 O O . SER B 1 76 ? 39.281 9.758 -11.711 1 95 76 SER B O 1
ATOM 7018 N N . HIS B 1 77 ? 37.656 8.242 -11.711 1 96.44 77 HIS B N 1
ATOM 7019 C CA . HIS B 1 77 ? 36.781 9.031 -10.852 1 96.44 77 HIS B CA 1
ATOM 7020 C C . HIS B 1 77 ? 37.312 9.094 -9.43 1 96.44 77 HIS B C 1
ATOM 7022 O O . HIS B 1 77 ? 37.25 10.148 -8.789 1 96.44 77 HIS B O 1
ATOM 7028 N N . CYS B 1 78 ? 37.781 8.055 -8.914 1 96.88 78 CYS B N 1
ATOM 7029 C CA . CYS B 1 78 ? 38.438 7.871 -7.617 1 96.88 78 CYS B CA 1
ATOM 7030 C C . CYS B 1 78 ? 39.469 6.766 -7.68 1 96.88 78 CYS B C 1
ATOM 7032 O O . CYS B 1 78 ? 39.625 6.09 -8.695 1 96.88 78 CYS B O 1
ATOM 7034 N N . SER B 1 79 ? 40.25 6.617 -6.613 1 96.62 79 SER B N 1
ATOM 7035 C CA . SER B 1 79 ? 41.375 5.695 -6.684 1 96.62 79 SER B CA 1
AT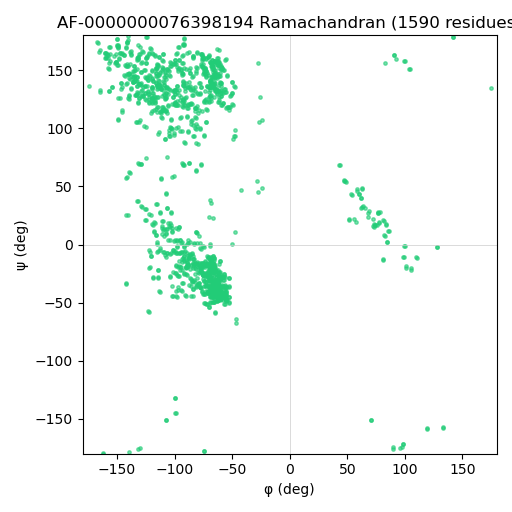OM 7036 C C . SER B 1 79 ? 41.25 4.582 -5.648 1 96.62 79 SER B C 1
ATOM 7038 O O . SER B 1 79 ? 40.656 4.785 -4.586 1 96.62 79 SER B O 1
ATOM 7040 N N . CYS B 1 80 ? 41.781 3.432 -5.961 1 97.5 80 CYS B N 1
ATOM 7041 C CA . CYS B 1 80 ? 41.875 2.293 -5.059 1 97.5 80 CYS B CA 1
ATOM 7042 C C . CYS B 1 80 ? 43.344 1.864 -4.891 1 97.5 80 CYS B C 1
ATOM 7044 O O . CYS B 1 80 ? 43.625 0.696 -4.617 1 97.5 80 CYS B O 1
ATOM 7046 N N . SER B 1 81 ? 44.219 2.814 -5.082 1 95.81 81 SER B N 1
ATOM 7047 C CA . SER B 1 81 ? 45.656 2.568 -4.93 1 95.81 81 SER B CA 1
ATOM 7048 C C . SER B 1 81 ? 46.062 2.504 -3.459 1 95.81 81 SER B C 1
ATOM 7050 O O . SER B 1 81 ? 45.312 2.998 -2.592 1 95.81 81 SER B O 1
ATOM 7052 N N . ASP B 1 82 ? 47.188 1.972 -3.244 1 94.44 82 ASP B N 1
ATOM 7053 C CA . ASP B 1 82 ? 47.656 1.754 -1.873 1 94.44 82 ASP B CA 1
ATOM 7054 C C . ASP B 1 82 ? 47.906 3.08 -1.158 1 94.44 82 ASP B C 1
ATOM 7056 O O . ASP B 1 82 ? 47.781 3.16 0.068 1 94.44 82 ASP B O 1
ATOM 7060 N N . ASP B 1 83 ? 48.125 4.137 -1.93 1 95.25 83 ASP B N 1
ATOM 7061 C CA . ASP B 1 83 ? 48.469 5.426 -1.332 1 95.25 83 ASP B CA 1
ATOM 7062 C C . ASP B 1 83 ? 47.312 6.402 -1.418 1 95.25 83 ASP B C 1
ATOM 7064 O O . ASP B 1 83 ? 47.469 7.613 -1.272 1 95.25 83 ASP B O 1
ATOM 7068 N N . CYS B 1 84 ? 46.094 5.895 -1.75 1 96.12 84 CYS B N 1
ATOM 7069 C CA . CYS B 1 84 ? 45 6.785 -2.057 1 96.12 84 CYS B CA 1
ATOM 7070 C C . CYS B 1 84 ? 44.562 7.57 -0.821 1 96.12 84 CYS B C 1
ATOM 7072 O O . CYS B 1 84 ? 44.094 8.703 -0.932 1 96.12 84 CYS B O 1
ATOM 7074 N N . LEU B 1 85 ? 44.719 7.039 0.364 1 93.56 85 LEU B N 1
ATOM 7075 C CA . LEU B 1 85 ? 44.375 7.75 1.593 1 93.56 85 LEU B CA 1
ATOM 7076 C C . LEU B 1 85 ? 45.281 8.969 1.782 1 93.56 85 LEU B C 1
ATOM 7078 O O . LEU B 1 85 ? 44.812 10.047 2.135 1 93.56 85 LEU B O 1
ATOM 7082 N N . GLU B 1 86 ? 46.531 8.758 1.523 1 92 86 GLU B N 1
ATOM 7083 C CA . GLU B 1 86 ? 47.5 9.844 1.632 1 92 86 GLU B CA 1
ATOM 7084 C C . GLU B 1 86 ? 47.25 10.898 0.549 1 92 86 GLU B C 1
ATOM 7086 O O . GLU B 1 86 ? 47.375 12.094 0.806 1 92 86 GLU B O 1
ATOM 7091 N N . ALA B 1 87 ? 46.875 10.414 -0.564 1 92.12 87 ALA B N 1
ATOM 7092 C CA . ALA B 1 87 ? 46.656 11.312 -1.695 1 92.12 87 ALA B CA 1
ATOM 7093 C C . ALA B 1 87 ? 45.312 12.031 -1.569 1 92.12 87 ALA B C 1
ATOM 7095 O O . ALA B 1 87 ? 45.094 13.078 -2.191 1 92.12 87 ALA B O 1
ATOM 7096 N N . GLY B 1 88 ? 44.406 11.461 -0.816 1 90.38 88 GLY B N 1
ATOM 7097 C CA . GLY B 1 88 ? 43.125 12.07 -0.568 1 90.38 88 GLY B CA 1
ATOM 7098 C C . GLY B 1 88 ? 42.125 11.844 -1.694 1 90.38 88 GLY B C 1
ATOM 7099 O O . GLY B 1 88 ? 41.188 12.609 -1.857 1 90.38 88 GLY B O 1
ATOM 7100 N N . ASP B 1 89 ? 42.312 10.828 -2.551 1 94.38 89 ASP B N 1
ATOM 7101 C CA . ASP B 1 89 ? 41.438 10.625 -3.703 1 94.38 89 ASP B CA 1
ATOM 7102 C C . ASP B 1 89 ? 40.844 9.219 -3.701 1 94.38 89 ASP B C 1
ATOM 7104 O O . ASP B 1 89 ? 40.469 8.695 -4.754 1 94.38 89 ASP B O 1
ATOM 7108 N N . CYS B 1 90 ? 40.781 8.523 -2.605 1 97.31 90 CYS B N 1
ATOM 7109 C CA . CYS B 1 90 ? 40.219 7.176 -2.502 1 97.31 90 CYS B CA 1
ATOM 7110 C C . CYS B 1 90 ? 38.75 7.156 -2.857 1 97.31 90 CYS B C 1
ATOM 7112 O O . CYS B 1 90 ? 38.031 8.109 -2.559 1 97.31 90 CYS B O 1
ATOM 7114 N N . CYS B 1 91 ? 38.344 6.062 -3.477 1 98.12 91 CYS B N 1
ATOM 7115 C CA . CYS B 1 91 ? 36.906 5.758 -3.449 1 98.12 91 CYS B CA 1
ATOM 7116 C C . CYS B 1 91 ? 36.406 5.602 -2.018 1 98.12 91 CYS B C 1
ATOM 7118 O O . CYS B 1 91 ? 37.188 5.238 -1.126 1 98.12 91 CYS B O 1
ATOM 7120 N N . THR B 1 92 ? 35.156 5.871 -1.826 1 97.88 92 THR B N 1
ATOM 7121 C CA . THR B 1 92 ? 34.625 5.918 -0.465 1 97.88 92 THR B CA 1
ATOM 7122 C C . THR B 1 92 ? 34.594 4.52 0.142 1 97.88 92 THR B C 1
ATOM 7124 O O . THR B 1 92 ? 34.5 4.371 1.362 1 97.88 92 THR B O 1
ATOM 7127 N N . ASP B 1 93 ? 34.625 3.455 -0.69 1 97.38 93 ASP B N 1
ATOM 7128 C CA . ASP B 1 93 ? 34.562 2.092 -0.172 1 97.38 93 ASP B CA 1
ATOM 7129 C C . ASP B 1 93 ? 35.938 1.435 -0.164 1 97.38 93 ASP B C 1
ATOM 7131 O O . ASP B 1 93 ? 36.031 0.212 -0.048 1 97.38 93 ASP B O 1
ATOM 7135 N N . TYR B 1 94 ? 37.062 2.209 -0.324 1 97.88 94 TYR B N 1
ATOM 7136 C CA . TYR B 1 94 ? 38.438 1.671 -0.347 1 97.88 94 TYR B CA 1
ATOM 7137 C C . TYR B 1 94 ? 38.719 0.858 0.91 1 97.88 94 TYR B C 1
ATOM 7139 O O . TYR B 1 94 ? 39.188 -0.28 0.827 1 97.88 94 TYR B O 1
ATOM 7147 N N . SER B 1 95 ? 38.375 1.419 2.07 1 96.75 95 SER B N 1
ATOM 7148 C CA . SER B 1 95 ? 38.688 0.762 3.334 1 96.75 95 SER B CA 1
ATOM 7149 C C . SER B 1 95 ? 37.938 -0.553 3.477 1 96.75 95 SER B C 1
ATOM 7151 O O . SER B 1 95 ? 38.469 -1.536 3.986 1 96.75 95 SER B O 1
ATOM 7153 N N . SER B 1 96 ? 36.656 -0.528 3.037 1 95.62 96 SER B N 1
ATOM 7154 C CA . SER B 1 96 ? 35.844 -1.731 3.203 1 95.62 96 SER B CA 1
ATOM 7155 C C . SER B 1 96 ? 36.219 -2.785 2.158 1 95.62 96 SER B C 1
ATOM 7157 O O . SER B 1 96 ? 36.281 -3.975 2.471 1 95.62 96 SER B O 1
ATOM 7159 N N . VAL B 1 97 ? 36.469 -2.377 0.964 1 95.5 97 VAL B N 1
ATOM 7160 C CA . VAL B 1 97 ? 36.688 -3.316 -0.134 1 95.5 97 VAL B CA 1
ATOM 7161 C C . VAL B 1 97 ? 38.125 -3.785 -0.151 1 95.5 97 VAL B C 1
ATOM 7163 O O . VAL B 1 97 ? 38.406 -4.98 -0.291 1 95.5 97 VAL B O 1
ATOM 7166 N N . CYS B 1 98 ? 39.125 -2.854 0.027 1 95.62 98 CYS B N 1
ATOM 7167 C CA . CYS B 1 98 ? 40.562 -3.18 -0.156 1 95.62 98 CYS B CA 1
ATOM 7168 C C . CYS B 1 98 ? 41.219 -3.496 1.178 1 95.62 98 CYS B C 1
ATOM 7170 O O . CYS B 1 98 ? 42.156 -4.277 1.233 1 95.62 98 CYS B O 1
ATOM 7172 N N . LYS B 1 99 ? 40.688 -2.936 2.25 1 95.06 99 LYS B N 1
ATOM 7173 C CA . LYS B 1 99 ? 41.312 -3.143 3.555 1 95.06 99 LYS B CA 1
ATOM 7174 C C . LYS B 1 99 ? 40.438 -4.039 4.438 1 95.06 99 LYS B C 1
ATOM 7176 O O . LYS B 1 99 ? 40.844 -4.383 5.555 1 95.06 99 LYS B O 1
ATOM 7181 N N . LYS B 1 100 ? 39.25 -4.422 4.066 1 92.31 100 LYS B N 1
ATOM 7182 C CA . LYS B 1 100 ? 38.312 -5.34 4.723 1 92.31 100 LYS B CA 1
ATOM 7183 C C . LYS B 1 100 ? 37.875 -4.793 6.07 1 92.31 100 LYS B C 1
ATOM 7185 O O . LYS B 1 100 ? 37.656 -5.555 7.016 1 92.31 100 LYS B O 1
ATOM 7190 N N . GLU B 1 101 ? 37.812 -3.492 6.062 1 95.5 101 GLU B N 1
ATOM 7191 C CA . GLU B 1 101 ? 37.219 -2.854 7.23 1 95.5 101 GLU B CA 1
ATOM 7192 C C . GLU B 1 101 ? 35.688 -2.807 7.113 1 95.5 101 GLU B C 1
ATOM 7194 O O . GLU B 1 101 ? 35.156 -2.947 6.016 1 95.5 101 GLU B O 1
ATOM 7199 N N . ASN B 1 102 ? 35.062 -2.611 8.289 1 96.56 102 ASN B N 1
ATOM 7200 C CA . ASN B 1 102 ? 33.625 -2.502 8.281 1 96.56 102 ASN B CA 1
ATOM 7201 C C . ASN B 1 102 ? 33.156 -1.222 7.586 1 96.56 102 ASN B C 1
ATOM 7203 O O . ASN B 1 102 ? 33.781 -0.167 7.75 1 96.56 102 ASN B O 1
ATOM 7207 N N . ARG B 1 103 ? 32.156 -1.376 6.84 1 97.19 103 ARG B N 1
ATOM 7208 C CA . ARG B 1 103 ? 31.453 -0.173 6.414 1 97.19 103 ARG B CA 1
ATOM 7209 C C . ARG B 1 103 ? 30.875 0.567 7.613 1 97.19 103 ARG B C 1
ATOM 7211 O O . ARG B 1 103 ? 30.656 -0.027 8.672 1 97.19 103 ARG B O 1
ATOM 7218 N N . TRP B 1 104 ? 30.562 1.862 7.418 1 97.94 104 TRP B N 1
ATOM 7219 C CA . TRP B 1 104 ? 29.938 2.627 8.5 1 97.94 104 TRP B CA 1
ATOM 7220 C C . TRP B 1 104 ? 28.656 1.96 8.977 1 97.94 104 TRP B C 1
ATOM 7222 O O . TRP B 1 104 ? 28.406 1.859 10.18 1 97.94 104 TRP B O 1
ATOM 7232 N N . ALA B 1 105 ? 27.797 1.5 8.047 1 97.19 105 ALA B N 1
ATOM 7233 C CA . ALA B 1 105 ? 26.484 0.939 8.344 1 97.19 105 ALA B CA 1
ATOM 7234 C C . ALA B 1 105 ? 26.609 -0.366 9.125 1 97.19 105 ALA B C 1
ATOM 7236 O O . ALA B 1 105 ? 25.656 -0.782 9.797 1 97.19 105 ALA B O 1
ATOM 7237 N N . ASP B 1 106 ? 27.797 -1.011 9.07 1 96.56 106 ASP B N 1
ATOM 7238 C CA . ASP B 1 106 ? 27.969 -2.322 9.688 1 96.56 106 ASP B CA 1
ATOM 7239 C C . ASP B 1 106 ? 28.484 -2.195 11.117 1 96.56 106 ASP B C 1
ATOM 7241 O O . ASP B 1 106 ? 28.5 -3.17 11.867 1 96.56 106 ASP B O 1
ATOM 7245 N N . ASP B 1 107 ? 28.906 -1.009 11.453 1 96.12 107 ASP B N 1
ATOM 7246 C CA . ASP B 1 107 ? 29.391 -0.773 12.805 1 96.12 107 ASP B CA 1
ATOM 7247 C C . ASP B 1 107 ? 28.234 -0.651 13.797 1 96.12 107 ASP B C 1
ATOM 7249 O O . ASP B 1 107 ? 27.094 -0.422 13.391 1 96.12 107 ASP B O 1
ATOM 7253 N N . TYR B 1 108 ? 28.531 -0.76 15.023 1 94.81 108 TYR B N 1
ATOM 7254 C CA . TYR B 1 108 ? 27.547 -0.513 16.062 1 94.81 108 TYR B CA 1
ATOM 7255 C C . TYR B 1 108 ? 27.297 0.981 16.25 1 94.81 108 TYR B C 1
ATOM 7257 O O . TYR B 1 108 ? 28.141 1.801 15.875 1 94.81 108 TYR B O 1
ATOM 7265 N N . CYS B 1 109 ? 26.188 1.27 16.812 1 94.62 109 CYS B N 1
ATOM 7266 C CA . CYS B 1 109 ? 25.875 2.66 17.125 1 94.62 109 CYS B CA 1
ATOM 7267 C C . CYS B 1 109 ? 26.781 3.186 18.234 1 94.62 109 CYS B C 1
ATOM 7269 O O . CYS B 1 109 ? 26.891 2.57 19.297 1 94.62 109 CYS B O 1
ATOM 7271 N N . GLU B 1 110 ? 27.406 4.156 17.953 1 90.19 110 GLU B N 1
ATOM 7272 C CA . GLU B 1 110 ? 28.234 4.801 18.969 1 90.19 110 GLU B CA 1
ATOM 7273 C C . GLU B 1 110 ? 27.609 6.117 19.438 1 90.19 110 GLU B C 1
ATOM 7275 O O . GLU B 1 110 ? 27.141 6.902 18.609 1 90.19 110 GLU B O 1
ATOM 7280 N N . ASP B 1 111 ? 27.594 6.355 20.719 1 89.44 111 ASP B N 1
ATOM 7281 C CA . ASP B 1 111 ? 27.172 7.652 21.25 1 89.44 111 ASP B CA 1
ATOM 7282 C C . ASP B 1 111 ? 28.328 8.656 21.188 1 89.44 111 ASP B C 1
ATOM 7284 O O . ASP B 1 111 ? 29.266 8.578 21.984 1 89.44 111 ASP B O 1
ATOM 7288 N N . ILE B 1 112 ? 28.203 9.586 20.328 1 92.69 112 ILE B N 1
ATOM 7289 C CA . ILE B 1 112 ? 29.25 10.594 20.156 1 92.69 112 ILE B CA 1
ATOM 7290 C C . ILE B 1 112 ? 29.078 11.703 21.188 1 92.69 112 ILE B C 1
ATOM 7292 O O . ILE B 1 112 ? 28.391 12.695 20.938 1 92.69 112 ILE B O 1
ATOM 7296 N N . THR B 1 113 ? 29.672 11.695 22.297 1 87.44 113 THR B N 1
ATOM 7297 C CA . THR B 1 113 ? 29.469 12.633 23.391 1 87.44 113 THR B CA 1
ATOM 7298 C C . THR B 1 113 ? 30.25 13.922 23.141 1 87.44 113 THR B C 1
ATOM 7300 O O . THR B 1 113 ? 29.781 15.008 23.5 1 87.44 113 THR B O 1
ATOM 7303 N N . THR B 1 114 ? 31.453 13.758 22.531 1 91.12 114 THR B N 1
ATOM 7304 C CA . THR B 1 114 ? 32.281 14.906 22.156 1 91.12 114 THR B CA 1
ATOM 7305 C C . THR B 1 114 ? 32.719 14.797 20.703 1 91.12 114 THR B C 1
ATOM 7307 O O . THR B 1 114 ? 33.094 13.711 20.234 1 91.12 114 THR B O 1
ATOM 7310 N N . PRO B 1 115 ? 32.625 15.977 20.062 1 94.62 115 PRO B N 1
ATOM 7311 C CA . PRO B 1 115 ? 33.094 15.922 18.672 1 94.62 115 PRO B CA 1
ATOM 7312 C C . PRO B 1 115 ? 34.531 15.469 18.547 1 94.62 115 PRO B C 1
ATOM 7314 O O . PRO B 1 115 ? 35.406 15.906 19.312 1 94.62 115 PRO B O 1
ATOM 7317 N N . LYS B 1 116 ? 34.75 14.578 17.734 1 95.75 116 LYS B N 1
ATOM 7318 C CA . LYS B 1 116 ? 36.094 14.141 17.375 1 95.75 116 LYS B CA 1
ATOM 7319 C C . LYS B 1 116 ? 36.469 14.586 15.961 1 95.75 116 LYS B C 1
ATOM 7321 O O . LYS B 1 116 ? 36.312 13.812 15.016 1 95.75 116 LYS B O 1
ATOM 7326 N N . CYS B 1 117 ? 37.062 15.758 15.93 1 96.25 117 CYS B N 1
ATOM 7327 C CA . CYS B 1 117 ? 37.406 16.328 14.633 1 96.25 117 CYS B CA 1
ATOM 7328 C C . CYS B 1 117 ? 38.906 16.297 14.398 1 96.25 117 CYS B C 1
ATOM 7330 O O . CYS B 1 117 ? 39.688 16.484 15.336 1 96.25 117 CYS B O 1
ATOM 7332 N N . PRO B 1 118 ? 39.25 16.078 13.195 1 94.75 118 PRO B N 1
ATOM 7333 C CA . PRO B 1 118 ? 40.688 16.188 12.867 1 94.75 118 PRO B CA 1
ATOM 7334 C C . PRO B 1 118 ? 41.219 17.609 13.07 1 94.75 118 PRO B C 1
ATOM 7336 O O . PRO B 1 118 ? 40.438 18.547 13.234 1 94.75 118 PRO B O 1
ATOM 7339 N N . ALA B 1 119 ? 42.562 17.688 13.016 1 91.88 119 ALA B N 1
ATOM 7340 C CA . ALA B 1 119 ? 43.219 19 13.18 1 91.88 119 ALA B CA 1
ATOM 7341 C C . ALA B 1 119 ? 42.75 19.969 12.086 1 91.88 119 ALA B C 1
ATOM 7343 O O . ALA B 1 119 ? 42.594 19.578 10.93 1 91.88 119 ALA B O 1
ATOM 7344 N N . GLY B 1 120 ? 42.531 21.172 12.484 1 91 120 GLY B N 1
ATOM 7345 C CA . GLY B 1 120 ? 42.125 22.188 11.523 1 91 120 GLY B CA 1
ATOM 7346 C C . GLY B 1 120 ? 40.656 22.562 11.617 1 91 120 GLY B C 1
ATOM 7347 O O . GLY B 1 120 ? 40.25 23.641 11.18 1 91 120 GLY B O 1
ATOM 7348 N N . PHE B 1 121 ? 39.906 21.656 12.18 1 93.75 121 PHE B N 1
ATOM 7349 C CA . PHE B 1 121 ? 38.5 21.969 12.352 1 93.75 121 PHE B CA 1
ATOM 7350 C C . PHE B 1 121 ? 38.25 22.719 13.656 1 93.75 121 PHE B C 1
ATOM 7352 O O . PHE B 1 121 ? 38.594 22.234 14.734 1 93.75 121 PHE B O 1
ATOM 7359 N N . THR B 1 122 ? 37.719 23.875 13.555 1 88.5 122 THR B N 1
ATOM 7360 C CA . THR B 1 122 ? 37.469 24.688 14.742 1 88.5 122 THR B CA 1
ATOM 7361 C C . THR B 1 122 ? 36.094 24.391 15.32 1 88.5 122 THR B C 1
ATOM 7363 O O . THR B 1 122 ? 35.844 24.625 16.5 1 88.5 122 THR B O 1
ATOM 7366 N N . GLN B 1 123 ? 35.188 23.953 14.555 1 93.38 123 GLN B N 1
ATOM 7367 C CA . GLN B 1 123 ? 33.844 23.531 14.953 1 93.38 123 GLN B CA 1
ATOM 7368 C C . GLN B 1 123 ? 33.312 22.438 14.031 1 93.38 123 GLN B C 1
ATOM 7370 O O . GLN B 1 123 ? 33.75 22.328 12.883 1 93.38 123 GLN B O 1
ATOM 7375 N N . PRO B 1 124 ? 32.406 21.625 14.539 1 97.25 124 PRO B N 1
ATOM 7376 C CA . PRO B 1 124 ? 31.844 20.578 13.695 1 97.25 124 PRO B CA 1
ATOM 7377 C C . PRO B 1 124 ? 31.062 21.125 12.5 1 97.25 124 PRO B C 1
ATOM 7379 O O . PRO B 1 124 ? 30.203 21.984 12.672 1 97.25 124 PRO B O 1
ATOM 7382 N N . PRO B 1 125 ? 31.312 20.672 11.328 1 98.31 125 PRO B N 1
ATOM 7383 C CA . PRO B 1 125 ? 30.531 21.078 10.164 1 98.31 125 PRO B CA 1
ATOM 7384 C C . PRO B 1 125 ? 29.125 20.5 10.172 1 98.31 125 PRO B C 1
ATOM 7386 O O . PRO B 1 125 ? 28.844 19.547 10.922 1 98.31 125 PRO B O 1
ATOM 7389 N N . LEU B 1 126 ? 28.266 21.094 9.406 1 98.88 126 LEU B N 1
ATOM 7390 C CA . LEU B 1 126 ? 26.891 20.625 9.234 1 98.88 126 LEU B CA 1
ATOM 7391 C C . LEU B 1 126 ? 26.594 20.328 7.77 1 98.88 126 LEU B C 1
ATOM 7393 O O . LEU B 1 126 ? 26.828 21.172 6.902 1 98.88 126 LEU B O 1
ATOM 7397 N N . ILE B 1 127 ? 26.125 19.094 7.484 1 98.94 127 ILE B N 1
ATOM 7398 C CA . ILE B 1 127 ? 25.688 18.719 6.145 1 98.94 127 ILE B CA 1
ATOM 7399 C C . ILE B 1 127 ? 24.172 18.531 6.129 1 98.94 127 ILE B C 1
ATOM 7401 O O . ILE B 1 127 ? 23.641 17.719 6.891 1 98.94 127 ILE B O 1
ATOM 7405 N N . LEU B 1 128 ? 23.484 19.312 5.344 1 98.94 128 LEU B N 1
ATOM 7406 C CA . LEU B 1 128 ? 22.062 19.125 5.059 1 98.94 128 LEU B CA 1
ATOM 7407 C C . LEU B 1 128 ? 21.875 18.328 3.773 1 98.94 128 LEU B C 1
ATOM 7409 O O . LEU B 1 128 ? 22.188 18.812 2.684 1 98.94 128 LEU B O 1
ATOM 7413 N N . PHE B 1 129 ? 21.422 17.094 3.891 1 98.94 129 PHE B N 1
ATOM 7414 C CA . PHE B 1 129 ? 21.25 16.141 2.797 1 98.94 129 PHE B CA 1
ATOM 7415 C C . PHE B 1 129 ? 19.781 15.938 2.479 1 98.94 129 PHE B C 1
ATOM 7417 O O . PHE B 1 129 ? 19.047 15.383 3.293 1 98.94 129 PHE B O 1
ATOM 7424 N N . SER B 1 130 ? 19.328 16.344 1.25 1 98.81 130 SER B N 1
ATOM 7425 C CA . SER B 1 130 ? 17.906 16.234 0.912 1 98.81 130 SER B CA 1
ATOM 7426 C C . SER B 1 130 ? 17.656 15.109 -0.092 1 98.81 130 SER B C 1
ATOM 7428 O O . SER B 1 130 ? 18.312 15.055 -1.134 1 98.81 130 SER B O 1
ATOM 7430 N N . LEU B 1 131 ? 16.812 14.266 0.224 1 98.88 131 LEU B N 1
ATOM 7431 C CA . LEU B 1 131 ? 16.25 13.266 -0.675 1 98.88 131 LEU B CA 1
ATOM 7432 C C . LEU B 1 131 ? 14.844 13.648 -1.117 1 98.88 131 LEU B C 1
ATOM 7434 O O . LEU B 1 131 ? 13.867 13.375 -0.413 1 98.88 131 LEU B O 1
ATOM 7438 N N . ASP B 1 132 ? 14.742 14.188 -2.314 1 98.69 132 ASP B N 1
ATOM 7439 C CA . ASP B 1 132 ? 13.5 14.781 -2.805 1 98.69 132 ASP B CA 1
ATOM 7440 C C . ASP B 1 132 ? 12.367 13.75 -2.828 1 98.69 132 ASP B C 1
ATOM 7442 O O . ASP B 1 132 ? 12.531 12.664 -3.381 1 98.69 132 ASP B O 1
ATOM 7446 N N . GLY B 1 133 ? 11.297 14.109 -2.234 1 98.75 133 GLY B N 1
ATOM 7447 C CA . GLY B 1 133 ? 10.094 13.297 -2.316 1 98.75 133 GLY B CA 1
ATOM 7448 C C . GLY B 1 133 ? 10.172 12.023 -1.503 1 98.75 133 GLY B C 1
ATOM 7449 O O . GLY B 1 133 ? 9.438 11.07 -1.757 1 98.75 133 GLY B O 1
ATOM 7450 N N . PHE B 1 134 ? 11.102 11.852 -0.574 1 98.81 134 PHE B N 1
ATOM 7451 C CA . PHE B 1 134 ? 11.211 10.672 0.269 1 98.81 134 PHE B CA 1
ATOM 7452 C C . PHE B 1 134 ? 10.125 10.664 1.336 1 98.81 134 PHE B C 1
ATOM 7454 O O . PHE B 1 134 ? 10.32 11.18 2.436 1 98.81 134 PHE B O 1
ATOM 7461 N N . ARG B 1 135 ? 9.047 9.992 0.981 1 98.56 135 ARG B N 1
ATOM 7462 C CA . ARG B 1 135 ? 7.914 9.828 1.884 1 98.56 135 ARG B CA 1
ATOM 7463 C C . ARG B 1 135 ? 8.336 9.117 3.164 1 98.56 135 ARG B C 1
ATOM 7465 O O . ARG B 1 135 ? 9.039 8.102 3.117 1 98.56 135 ARG B O 1
ATOM 7472 N N . ALA B 1 136 ? 7.945 9.625 4.332 1 98.5 136 ALA B N 1
ATOM 7473 C CA . ALA B 1 136 ? 8.352 9.078 5.625 1 98.5 136 ALA B CA 1
ATOM 7474 C C . ALA B 1 136 ? 8 7.594 5.727 1 98.5 136 ALA B C 1
ATOM 7476 O O . ALA B 1 136 ? 8.773 6.809 6.285 1 98.5 136 ALA B O 1
ATOM 7477 N N . GLU B 1 137 ? 6.895 7.203 5.176 1 97.75 137 GLU B N 1
ATOM 7478 C CA . GLU B 1 137 ? 6.402 5.832 5.277 1 97.75 137 GLU B CA 1
ATOM 7479 C C . GLU B 1 137 ? 7.355 4.852 4.594 1 97.75 137 GLU B C 1
ATOM 7481 O O . GLU B 1 137 ? 7.367 3.664 4.914 1 97.75 137 GLU B O 1
ATOM 7486 N N . TYR B 1 138 ? 8.141 5.281 3.621 1 98.56 138 TYR B N 1
ATOM 7487 C CA . TYR B 1 138 ? 9.062 4.395 2.92 1 98.56 138 TYR B CA 1
ATOM 7488 C C . TYR B 1 138 ? 10.031 3.738 3.895 1 98.56 138 TYR B C 1
ATOM 7490 O O . TYR B 1 138 ? 10.305 2.539 3.801 1 98.56 138 TYR B O 1
ATOM 7498 N N . LEU B 1 139 ? 10.562 4.562 4.785 1 97.81 139 LEU B N 1
ATOM 7499 C CA . LEU B 1 139 ? 11.539 4.043 5.738 1 97.81 139 LEU B CA 1
ATOM 7500 C C . LEU B 1 139 ? 10.875 3.107 6.742 1 97.81 139 LEU B C 1
ATOM 7502 O O . LEU B 1 139 ? 11.5 2.152 7.215 1 97.81 139 LEU B O 1
ATOM 7506 N N . GLN B 1 140 ? 9.648 3.365 7.047 1 95.19 140 GLN B N 1
ATOM 7507 C CA . GLN B 1 140 ? 8.906 2.498 7.957 1 95.19 140 GLN B CA 1
ATOM 7508 C C . GLN B 1 140 ? 8.578 1.158 7.297 1 95.19 140 GLN B C 1
ATOM 7510 O O . GLN B 1 140 ? 8.742 0.103 7.914 1 95.19 140 GLN B O 1
ATOM 7515 N N . THR B 1 141 ? 8.211 1.185 6.07 1 96 141 THR B N 1
ATOM 7516 C CA . THR B 1 141 ? 7.699 0.024 5.352 1 96 141 THR B CA 1
ATOM 7517 C C . THR B 1 141 ? 8.844 -0.822 4.809 1 96 141 THR B C 1
ATOM 7519 O O . THR B 1 141 ? 8.781 -2.053 4.832 1 96 141 THR B O 1
ATOM 7522 N N . TRP B 1 142 ? 9.93 -0.165 4.328 1 97.81 142 TRP B N 1
ATOM 7523 C CA . TRP B 1 142 ? 10.961 -0.883 3.59 1 97.81 142 TRP B CA 1
ATOM 7524 C C . TRP B 1 142 ? 12.336 -0.653 4.211 1 97.81 142 TRP B C 1
ATOM 7526 O O . TRP B 1 142 ? 13.352 -0.642 3.506 1 97.81 142 TRP B O 1
ATOM 7536 N N . TYR B 1 143 ? 12.414 -0.441 5.508 1 96.75 143 TYR B N 1
ATOM 7537 C CA . TYR B 1 143 ? 13.656 -0.155 6.215 1 96.75 143 TYR B CA 1
ATOM 7538 C C . TYR B 1 143 ? 14.719 -1.206 5.906 1 96.75 143 TYR B C 1
ATOM 7540 O O . TYR B 1 143 ? 15.906 -0.892 5.82 1 96.75 143 TYR B O 1
ATOM 7548 N N . LYS B 1 144 ? 14.305 -2.436 5.605 1 96.31 144 LYS B N 1
ATOM 7549 C CA . LYS B 1 144 ? 15.234 -3.541 5.387 1 96.31 144 LYS B CA 1
ATOM 7550 C C . LYS B 1 144 ? 16.047 -3.334 4.109 1 96.31 144 LYS B C 1
ATOM 7552 O O . LYS B 1 144 ? 17.172 -3.826 3.994 1 96.31 144 LYS B O 1
ATOM 7557 N N . LEU B 1 145 ? 15.523 -2.523 3.238 1 98.19 145 LEU B N 1
ATOM 7558 C CA . LEU B 1 145 ? 16.156 -2.311 1.94 1 98.19 145 LEU B CA 1
ATOM 7559 C C . LEU B 1 145 ? 17.078 -1.098 1.979 1 98.19 145 LEU B C 1
ATOM 7561 O O . LEU B 1 145 ? 17.781 -0.812 1.002 1 98.19 145 LEU B O 1
ATOM 7565 N N . MET B 1 146 ? 17.047 -0.385 3.117 1 98.56 146 MET B N 1
ATOM 7566 C CA . MET B 1 146 ? 17.844 0.835 3.281 1 98.56 146 MET B CA 1
ATOM 7567 C C . MET B 1 146 ? 18.656 0.789 4.57 1 98.56 146 MET B C 1
ATOM 7569 O O . MET B 1 146 ? 18.438 1.599 5.473 1 98.56 146 MET B O 1
ATOM 7573 N N . PRO B 1 147 ? 19.672 -0.081 4.633 1 98.25 147 PRO B N 1
ATOM 7574 C CA . PRO B 1 147 ? 20.391 -0.3 5.891 1 98.25 147 PRO B CA 1
ATOM 7575 C C . PRO B 1 147 ? 21.125 0.946 6.375 1 98.25 147 PRO B C 1
ATOM 7577 O O . PRO B 1 147 ? 21.25 1.166 7.582 1 98.25 147 PRO B O 1
ATOM 7580 N N . VAL B 1 148 ? 21.625 1.804 5.457 1 98.69 148 VAL B N 1
ATOM 7581 C CA . VAL B 1 148 ? 22.406 2.967 5.863 1 98.69 148 VAL B CA 1
ATOM 7582 C C . VAL B 1 148 ? 21.5 4.012 6.492 1 98.69 148 VAL B C 1
ATOM 7584 O O . VAL B 1 148 ? 21.734 4.473 7.609 1 98.69 148 VAL B O 1
ATOM 7587 N N . ILE B 1 149 ? 20.406 4.375 5.801 1 98.88 149 ILE B N 1
ATOM 7588 C CA . ILE B 1 149 ? 19.484 5.391 6.289 1 98.88 149 ILE B CA 1
ATOM 7589 C C . ILE B 1 149 ? 18.797 4.898 7.562 1 98.88 149 ILE B C 1
ATOM 7591 O O . ILE B 1 149 ? 18.547 5.684 8.484 1 98.88 149 ILE B O 1
ATOM 7595 N N . ASN B 1 150 ? 18.5 3.58 7.559 1 98.31 150 ASN B N 1
ATOM 7596 C CA . ASN B 1 150 ? 17.906 3.014 8.766 1 98.31 150 ASN B CA 1
ATOM 7597 C C . ASN B 1 150 ? 18.859 3.131 9.961 1 98.31 150 ASN B C 1
ATOM 7599 O O . ASN B 1 150 ? 18.406 3.346 11.086 1 98.31 150 ASN B O 1
ATOM 7603 N N . LYS B 1 151 ? 20.141 2.904 9.727 1 98.25 151 LYS B N 1
ATOM 7604 C CA . LYS B 1 151 ? 21.094 3.055 10.82 1 98.25 151 LYS B CA 1
ATOM 7605 C C . LYS B 1 151 ? 21.156 4.504 11.305 1 98.25 151 LYS B C 1
ATOM 7607 O O . LYS B 1 151 ? 21.234 4.762 12.508 1 98.25 151 LYS B O 1
ATOM 7612 N N . LEU B 1 152 ? 21.203 5.434 10.344 1 98.56 152 LEU B N 1
ATOM 7613 C CA . LEU B 1 152 ? 21.172 6.84 10.719 1 98.56 152 LEU B CA 1
ATOM 7614 C C . LEU B 1 152 ? 19.984 7.141 11.625 1 98.56 152 LEU B C 1
ATOM 7616 O O . LEU B 1 152 ? 20.125 7.859 12.617 1 98.56 152 LEU B O 1
ATOM 7620 N N . LYS B 1 153 ? 18.859 6.625 11.25 1 98.06 153 LYS B N 1
ATOM 7621 C CA . LYS B 1 153 ? 17.641 6.801 12.039 1 98.06 153 LYS B CA 1
ATOM 7622 C C . LYS B 1 153 ? 17.781 6.176 13.43 1 98.06 153 LYS B C 1
ATOM 7624 O O . LYS B 1 153 ? 17.531 6.832 14.438 1 98.06 153 LYS B O 1
ATOM 7629 N N . THR B 1 154 ? 18.266 4.934 13.523 1 97.06 154 THR B N 1
ATOM 7630 C CA . THR B 1 154 ? 18.297 4.164 14.758 1 97.06 154 THR B CA 1
ATOM 7631 C C . THR B 1 154 ? 19.359 4.699 15.711 1 97.06 154 THR B C 1
ATOM 7633 O O . THR B 1 154 ? 19.188 4.676 16.938 1 97.06 154 THR B O 1
ATOM 7636 N N . CYS B 1 155 ? 20.516 5.18 15.125 1 97.94 155 CYS B N 1
ATOM 7637 C CA . CYS B 1 155 ? 21.641 5.633 15.945 1 97.94 155 CYS B CA 1
ATOM 7638 C C . CYS B 1 155 ? 21.516 7.117 16.266 1 97.94 155 CYS B C 1
ATOM 7640 O O . CYS B 1 155 ? 22.156 7.613 17.188 1 97.94 155 CYS B O 1
ATOM 7642 N N . GLY B 1 156 ? 20.719 7.84 15.469 1 98.06 156 GLY B N 1
ATOM 7643 C CA . GLY B 1 156 ? 20.625 9.281 15.617 1 98.06 156 GLY B CA 1
ATOM 7644 C C . GLY B 1 156 ? 19.312 9.742 16.219 1 98.06 156 GLY B C 1
ATOM 7645 O O . GLY B 1 156 ? 18.766 9.078 17.094 1 98.06 156 GLY B O 1
ATOM 7646 N N . THR B 1 157 ? 18.984 10.93 15.812 1 98.25 157 THR B N 1
ATOM 7647 C CA . THR B 1 157 ? 17.703 11.531 16.188 1 98.25 157 THR B CA 1
ATOM 7648 C C . THR B 1 157 ? 16.766 11.57 14.992 1 98.25 157 THR B C 1
ATOM 7650 O O . THR B 1 157 ? 17.188 11.859 13.875 1 98.25 157 THR B O 1
ATOM 7653 N N . HIS B 1 158 ? 15.555 11.086 15.211 1 98.44 158 HIS B N 1
ATOM 7654 C CA . HIS B 1 158 ? 14.602 11.094 14.102 1 98.44 158 HIS B CA 1
ATOM 7655 C C . HIS B 1 158 ? 13.188 11.383 14.594 1 98.44 158 HIS B C 1
ATOM 7657 O O . HIS B 1 158 ? 12.938 11.391 15.805 1 98.44 158 HIS B O 1
ATOM 7663 N N . SER B 1 159 ? 12.344 11.758 13.664 1 98 159 SER B N 1
ATOM 7664 C CA . SER B 1 159 ? 10.906 11.867 13.891 1 98 159 SER B CA 1
ATOM 7665 C C . SER B 1 159 ? 10.141 10.852 13.047 1 98 159 SER B C 1
ATOM 7667 O O . SER B 1 159 ? 10.633 10.383 12.023 1 98 159 SER B O 1
ATOM 7669 N N . LYS B 1 160 ? 8.898 10.492 13.555 1 96.19 160 LYS B N 1
ATOM 7670 C CA . LYS B 1 160 ? 8.055 9.617 12.734 1 96.19 160 LYS B CA 1
ATOM 7671 C C . LYS B 1 160 ? 7.84 10.211 11.344 1 96.19 160 LYS B C 1
ATOM 7673 O O . LYS B 1 160 ? 7.816 9.484 10.352 1 96.19 160 LYS B O 1
ATOM 7678 N N . TYR B 1 161 ? 7.637 11.461 11.391 1 97.69 161 TYR B N 1
ATOM 7679 C CA . TYR B 1 161 ? 7.582 12.211 10.141 1 97.69 161 TYR B CA 1
ATOM 7680 C C . TYR B 1 161 ? 7.824 13.695 10.383 1 97.69 161 TYR B C 1
ATOM 7682 O O . TYR B 1 161 ? 7.773 14.156 11.531 1 97.69 161 TYR B O 1
ATOM 7690 N N . MET B 1 162 ? 8.18 14.367 9.359 1 98.5 162 MET B N 1
ATOM 7691 C CA . MET B 1 162 ? 8.234 15.828 9.305 1 98.5 162 MET B CA 1
ATOM 7692 C C . MET B 1 162 ? 7.168 16.375 8.367 1 98.5 162 MET B C 1
ATOM 7694 O O . MET B 1 162 ? 6.922 15.82 7.301 1 98.5 162 MET B O 1
ATOM 7698 N N . ARG B 1 163 ? 6.473 17.391 8.805 1 98.06 163 ARG B N 1
ATOM 7699 C CA . ARG B 1 163 ? 5.371 17.922 8.016 1 98.06 163 ARG B CA 1
ATOM 7700 C C . ARG B 1 163 ? 5.855 19.031 7.078 1 98.06 163 ARG B C 1
ATOM 7702 O O . ARG B 1 163 ? 6.516 19.969 7.508 1 98.06 163 ARG B O 1
ATOM 7709 N N . ALA B 1 164 ? 5.551 18.875 5.805 1 98.38 164 ALA B N 1
ATOM 7710 C CA . ALA B 1 164 ? 5.832 19.906 4.801 1 98.38 164 ALA B CA 1
ATOM 7711 C C . ALA B 1 164 ? 4.84 21.062 4.902 1 98.38 164 ALA B C 1
ATOM 7713 O O . ALA B 1 164 ? 3.783 20.922 5.527 1 98.38 164 ALA B O 1
ATOM 7714 N N . MET B 1 165 ? 5.184 22.094 4.383 1 98.38 165 MET B N 1
ATOM 7715 C CA . MET B 1 165 ? 4.258 23.219 4.301 1 98.38 165 MET B CA 1
ATOM 7716 C C . MET B 1 165 ? 3.391 23.125 3.049 1 98.38 165 MET B C 1
ATOM 7718 O O . MET B 1 165 ? 3.812 22.562 2.037 1 98.38 165 MET B O 1
ATOM 7722 N N . TYR B 1 166 ? 2.197 23.688 3.125 1 98.12 166 TYR B N 1
ATOM 7723 C CA . TYR B 1 166 ? 1.302 23.734 1.975 1 98.12 166 TYR B CA 1
ATOM 7724 C C . TYR B 1 166 ? 1.705 24.844 1.013 1 98.12 166 TYR B C 1
ATOM 7726 O O . TYR B 1 166 ? 2.025 25.953 1.439 1 98.12 166 TYR B O 1
ATOM 7734 N N . PRO B 1 167 ? 1.664 24.625 -0.288 1 98.31 167 PRO B N 1
ATOM 7735 C CA . PRO B 1 167 ? 1.509 23.281 -0.862 1 98.31 167 PRO B CA 1
ATOM 7736 C C . PRO B 1 167 ? 2.77 22.438 -0.728 1 98.31 167 PRO B C 1
ATOM 7738 O O . PRO B 1 167 ? 3.881 22.969 -0.706 1 98.31 167 PRO B O 1
ATOM 7741 N N . THR B 1 168 ? 2.586 21.125 -0.611 1 98.56 168 THR B N 1
ATOM 7742 C CA . THR B 1 168 ? 3.701 20.203 -0.43 1 98.56 168 THR B CA 1
ATOM 7743 C C . THR B 1 168 ? 4.426 19.969 -1.751 1 98.56 168 THR B C 1
ATOM 7745 O O . THR B 1 168 ? 4.359 18.875 -2.314 1 98.56 168 THR B O 1
ATOM 7748 N N . LYS B 1 169 ? 5.086 21.062 -2.158 1 97.88 169 LYS B N 1
ATOM 7749 C CA . LYS B 1 169 ? 5.773 21.062 -3.445 1 97.88 169 LYS B CA 1
ATOM 7750 C C . LYS B 1 169 ? 7.277 21.25 -3.268 1 97.88 169 LYS B C 1
ATOM 7752 O O . LYS B 1 169 ? 7.727 21.75 -2.227 1 97.88 169 LYS B O 1
ATOM 7757 N N . THR B 1 170 ? 8.062 20.938 -4.246 1 97.38 170 THR B N 1
ATOM 7758 C CA . THR B 1 170 ? 9.508 20.812 -4.18 1 97.38 170 THR B CA 1
ATOM 7759 C C . THR B 1 170 ? 10.156 22.156 -3.879 1 97.38 170 THR B C 1
ATOM 7761 O O . THR B 1 170 ? 10.758 22.344 -2.818 1 97.38 170 THR B O 1
ATOM 7764 N N . PHE B 1 171 ? 9.984 23.203 -4.648 1 97.38 171 PHE B N 1
ATOM 7765 C CA . PHE B 1 171 ? 10.688 24.469 -4.465 1 97.38 171 PHE B CA 1
ATOM 7766 C C . PHE B 1 171 ? 10.211 25.172 -3.197 1 97.38 171 PHE B C 1
ATOM 7768 O O . PHE B 1 171 ? 11.031 25.609 -2.383 1 97.38 171 PHE B O 1
ATOM 7775 N N . PRO B 1 172 ? 8.875 25.219 -2.986 1 98.25 172 PRO B N 1
ATOM 7776 C CA . PRO B 1 172 ? 8.414 25.891 -1.764 1 98.25 172 PRO B CA 1
ATOM 7777 C C . PRO B 1 172 ? 9.016 25.266 -0.499 1 98.25 172 PRO B C 1
ATOM 7779 O O . PRO B 1 172 ? 9.484 26 0.379 1 98.25 172 PRO B O 1
ATOM 7782 N N . ASN B 1 173 ? 9.055 23.984 -0.453 1 98.81 173 ASN B N 1
ATOM 7783 C CA . ASN B 1 173 ? 9.414 23.359 0.817 1 98.81 173 ASN B CA 1
ATOM 7784 C C . ASN B 1 173 ? 10.93 23.266 0.992 1 98.81 173 ASN B C 1
ATOM 7786 O O . ASN B 1 173 ? 11.438 23.344 2.113 1 98.81 173 ASN B O 1
ATOM 7790 N N . HIS B 1 174 ? 11.688 23.094 -0.083 1 98.81 174 HIS B N 1
ATOM 7791 C CA . HIS B 1 174 ? 13.133 23.219 0.066 1 98.81 174 HIS B CA 1
ATOM 7792 C C . HIS B 1 174 ? 13.516 24.609 0.564 1 98.81 174 HIS B C 1
ATOM 7794 O O . HIS B 1 174 ? 14.398 24.734 1.413 1 98.81 174 HIS B O 1
ATOM 7800 N N . TYR B 1 175 ? 12.852 25.562 0.043 1 98.75 175 TYR B N 1
ATOM 7801 C CA . TYR B 1 175 ? 13.195 26.922 0.44 1 98.75 175 TYR B CA 1
ATOM 7802 C C . TYR B 1 175 ? 12.695 27.219 1.849 1 98.75 175 TYR B C 1
ATOM 7804 O O . TYR B 1 175 ? 13.328 27.969 2.594 1 98.75 175 TYR B O 1
ATOM 7812 N N . SER B 1 176 ? 11.578 26.609 2.256 1 98.94 176 SER B N 1
ATOM 7813 C CA . SER B 1 176 ? 11.109 26.734 3.635 1 98.94 176 SER B CA 1
ATOM 7814 C C . SER B 1 176 ? 12.109 26.125 4.609 1 98.94 176 SER B C 1
ATOM 7816 O O . SER B 1 176 ? 12.336 26.672 5.695 1 98.94 176 SER B O 1
ATOM 7818 N N . ILE B 1 177 ? 12.719 25.062 4.25 1 98.94 177 ILE B N 1
ATOM 7819 C CA . ILE B 1 177 ? 13.664 24.359 5.109 1 98.94 177 ILE B CA 1
ATOM 7820 C C . ILE B 1 177 ? 14.859 25.266 5.414 1 98.94 177 ILE B C 1
ATOM 7822 O O . ILE B 1 177 ? 15.297 25.359 6.562 1 98.94 177 ILE B O 1
ATOM 7826 N N . VAL B 1 178 ? 15.328 26.062 4.422 1 98.94 178 VAL B N 1
ATOM 7827 C CA . VAL B 1 178 ? 16.594 26.766 4.59 1 98.94 178 VAL B CA 1
ATOM 7828 C C . VAL B 1 178 ? 16.344 28.203 5.008 1 98.94 178 VAL B C 1
ATOM 7830 O O . VAL B 1 178 ? 17.266 28.938 5.367 1 98.94 178 VAL B O 1
ATOM 7833 N N . THR B 1 179 ? 15.047 28.656 5.016 1 98.88 179 THR B N 1
ATOM 7834 C CA . THR B 1 179 ? 14.758 30.031 5.418 1 98.88 179 THR B CA 1
ATOM 7835 C C . THR B 1 179 ? 13.945 30.062 6.711 1 98.88 179 THR B C 1
ATOM 7837 O O . THR B 1 179 ? 13.852 31.094 7.367 1 98.88 179 THR B O 1
ATOM 7840 N N . GLY B 1 180 ? 13.242 28.938 7.016 1 98.88 180 GLY B N 1
ATOM 7841 C CA . GLY B 1 180 ? 12.328 28.906 8.148 1 98.88 180 GLY B CA 1
ATOM 7842 C C . GLY B 1 180 ? 11.039 29.672 7.902 1 98.88 180 GLY B C 1
ATOM 7843 O O . GLY B 1 180 ? 10.344 30.047 8.852 1 98.88 180 GLY B O 1
ATOM 7844 N N . LEU B 1 181 ? 10.781 29.953 6.629 1 98.88 181 LEU B N 1
ATOM 7845 C CA . LEU B 1 181 ? 9.641 30.797 6.281 1 98.88 181 LEU B CA 1
ATOM 7846 C C . LEU B 1 181 ? 8.555 29.984 5.598 1 98.88 181 LEU B C 1
ATOM 7848 O O . LEU B 1 181 ? 8.844 29 4.918 1 98.88 181 LEU B O 1
ATOM 7852 N N . TYR B 1 182 ? 7.297 30.422 5.758 1 98.62 182 TYR B N 1
ATOM 7853 C CA . TYR B 1 182 ? 6.195 29.891 4.965 1 98.62 182 TYR B CA 1
ATOM 7854 C C . TYR B 1 182 ? 6.32 30.312 3.506 1 98.62 182 TYR B C 1
ATOM 7856 O O . TYR B 1 182 ? 6.914 31.344 3.205 1 98.62 182 TYR B O 1
ATOM 7864 N N . PRO B 1 183 ? 5.707 29.547 2.631 1 98.62 183 PRO B N 1
ATOM 7865 C CA . PRO B 1 183 ? 5.703 29.969 1.228 1 98.62 183 PRO B CA 1
ATOM 7866 C C . PRO B 1 183 ? 5.125 31.359 1.036 1 98.62 183 PRO B C 1
ATOM 7868 O O . PRO B 1 183 ? 5.645 32.156 0.235 1 98.62 183 PRO B O 1
ATOM 7871 N N . GLU B 1 184 ? 4.129 31.734 1.808 1 98.25 184 GLU B N 1
ATOM 7872 C CA . GLU B 1 184 ? 3.537 33.062 1.654 1 98.25 184 GLU B CA 1
ATOM 7873 C C . GLU B 1 184 ? 4.504 34.156 2.105 1 98.25 184 GLU B C 1
ATOM 7875 O O . GLU B 1 184 ? 4.359 35.312 1.723 1 98.25 184 GLU B O 1
ATOM 7880 N N . THR B 1 185 ? 5.465 33.75 2.932 1 98.5 185 THR B N 1
ATOM 7881 C CA . THR B 1 185 ? 6.41 34.719 3.461 1 98.5 185 THR B CA 1
ATOM 7882 C C . THR B 1 185 ? 7.629 34.844 2.553 1 98.5 185 THR B C 1
ATOM 7884 O O . THR B 1 185 ? 8.07 35.969 2.242 1 98.5 185 THR B O 1
ATOM 7887 N N . HIS B 1 186 ? 8.203 33.75 2.055 1 98.25 186 HIS B N 1
ATOM 7888 C CA . HIS B 1 186 ? 9.43 33.844 1.266 1 98.25 186 HIS B CA 1
ATOM 7889 C C . HIS B 1 186 ? 9.117 34.031 -0.215 1 98.25 186 HIS B C 1
ATOM 7891 O O . HIS B 1 186 ? 10.008 34.344 -1.002 1 98.25 186 HIS B O 1
ATOM 7897 N N . GLY B 1 187 ? 7.895 33.75 -0.585 1 97.94 187 GLY B N 1
ATOM 7898 C CA . GLY B 1 187 ? 7.457 34.188 -1.906 1 97.94 187 GLY B CA 1
ATOM 7899 C C . GLY B 1 187 ? 7.484 33.062 -2.932 1 97.94 187 GLY B C 1
ATOM 7900 O O . GLY B 1 187 ? 6.902 33.188 -4.012 1 97.94 187 GLY B O 1
ATOM 7901 N N . ILE B 1 188 ? 8.18 31.938 -2.752 1 98.06 188 ILE B N 1
ATOM 7902 C CA . ILE B 1 188 ? 8.109 30.781 -3.625 1 98.06 188 ILE B CA 1
ATOM 7903 C C . ILE B 1 188 ? 6.887 29.938 -3.268 1 98.06 188 ILE B C 1
ATOM 7905 O O . ILE B 1 188 ? 6.988 28.969 -2.504 1 98.06 188 ILE B O 1
ATOM 7909 N N . ILE B 1 189 ? 5.781 30.266 -3.848 1 98.19 189 ILE B N 1
ATOM 7910 C CA . ILE B 1 189 ? 4.496 29.75 -3.391 1 98.19 189 ILE B CA 1
ATOM 7911 C C . ILE B 1 189 ? 4.156 28.469 -4.16 1 98.19 189 ILE B C 1
ATOM 7913 O O . ILE B 1 189 ? 3.232 27.734 -3.791 1 98.19 189 ILE B O 1
ATOM 7917 N N . ASP B 1 190 ? 4.848 28.188 -5.234 1 96.88 190 ASP B N 1
ATOM 7918 C CA . ASP B 1 190 ? 4.633 27.047 -6.129 1 96.88 190 ASP B CA 1
ATOM 7919 C C . ASP B 1 190 ? 5.812 26.875 -7.086 1 96.88 190 ASP B C 1
ATOM 7921 O O . ASP B 1 190 ? 6.758 27.672 -7.059 1 96.88 190 ASP B O 1
ATOM 7925 N N . ASN B 1 191 ? 5.75 25.766 -7.863 1 93.62 191 ASN B N 1
ATOM 7926 C CA . ASN B 1 191 ? 6.762 25.547 -8.891 1 93.62 191 ASN B CA 1
ATOM 7927 C C . ASN B 1 191 ? 6.523 26.438 -10.109 1 93.62 191 ASN B C 1
ATOM 7929 O O . ASN B 1 191 ? 7.414 26.594 -10.945 1 93.62 191 ASN B O 1
ATOM 7933 N N . SER B 1 192 ? 5.293 26.984 -10.18 1 94.44 192 SER B N 1
ATOM 7934 C CA . SER B 1 192 ? 4.914 27.969 -11.188 1 94.44 192 SER B CA 1
ATOM 7935 C C . SER B 1 192 ? 3.986 29.031 -10.609 1 94.44 192 SER B C 1
ATOM 7937 O O . SER B 1 192 ? 3.072 28.703 -9.844 1 94.44 192 SER B O 1
ATOM 7939 N N . MET B 1 193 ? 4.266 30.266 -11.023 1 96.69 193 MET B N 1
ATOM 7940 C CA . MET B 1 193 ? 3.482 31.359 -10.469 1 96.69 193 MET B CA 1
ATOM 7941 C C . MET B 1 193 ? 3.662 32.625 -11.289 1 96.69 193 MET B C 1
ATOM 7943 O O . MET B 1 193 ? 4.535 32.688 -12.156 1 96.69 193 MET B O 1
ATOM 7947 N N . TYR B 1 194 ? 2.848 33.594 -11.062 1 96.81 194 TYR B N 1
ATOM 7948 C CA . TYR B 1 194 ? 2.893 34.906 -11.672 1 96.81 194 TYR B CA 1
ATOM 7949 C C . TYR B 1 194 ? 2.924 36 -10.609 1 96.81 194 TYR B C 1
ATOM 7951 O O . TYR B 1 194 ? 2.25 35.906 -9.586 1 96.81 194 TYR B O 1
ATOM 7959 N N . ASP B 1 195 ? 3.754 37 -10.781 1 97 195 ASP B N 1
ATOM 7960 C CA . ASP B 1 195 ? 3.805 38.188 -9.93 1 97 195 ASP B CA 1
ATOM 7961 C C . ASP B 1 195 ? 3.363 39.438 -10.695 1 97 195 ASP B C 1
ATOM 7963 O O . ASP B 1 195 ? 4.082 39.906 -11.57 1 97 195 ASP B O 1
ATOM 7967 N N . ILE B 1 196 ? 2.285 40 -10.32 1 96.69 196 ILE B N 1
ATOM 7968 C CA . ILE B 1 196 ? 1.669 41.094 -11.062 1 96.69 196 ILE B CA 1
ATOM 7969 C C . ILE B 1 196 ? 2.52 42.344 -10.922 1 96.69 196 ILE B C 1
ATOM 7971 O O . ILE B 1 196 ? 2.539 43.188 -11.812 1 96.69 196 ILE B O 1
ATOM 7975 N N . ASN B 1 197 ? 3.189 42.469 -9.859 1 96 197 ASN B N 1
ATOM 7976 C CA . ASN B 1 197 ? 4.043 43.625 -9.648 1 96 197 ASN B CA 1
ATOM 7977 C C . ASN B 1 197 ? 5.312 43.562 -10.492 1 96 197 ASN B C 1
ATOM 7979 O O . ASN B 1 197 ? 5.754 44.562 -11.055 1 96 197 ASN B O 1
ATOM 7983 N N . LEU B 1 198 ? 5.906 42.375 -10.539 1 95.12 198 LEU B N 1
ATOM 7984 C CA . LEU B 1 198 ? 7.09 42.156 -11.359 1 95.12 198 LEU B CA 1
ATOM 7985 C C . LEU B 1 198 ? 6.711 42 -12.828 1 95.12 198 LEU B C 1
ATOM 7987 O O . LEU B 1 198 ? 7.562 42.156 -13.711 1 95.12 198 LEU B O 1
ATOM 7991 N N . LYS B 1 199 ? 5.438 41.688 -13.086 1 95.5 199 LYS B N 1
ATOM 7992 C CA . LYS B 1 199 ? 4.93 41.344 -14.414 1 95.5 199 LYS B CA 1
ATOM 7993 C C . LYS B 1 199 ? 5.734 40.219 -15.055 1 95.5 199 LYS B C 1
ATOM 7995 O O . LYS B 1 199 ? 6.145 40.312 -16.203 1 95.5 199 LYS B O 1
ATOM 8000 N N . MET B 1 200 ? 6.008 39.25 -14.227 1 95.31 200 MET B N 1
ATOM 8001 C CA . MET B 1 200 ? 6.809 38.125 -14.672 1 95.31 200 MET B CA 1
ATOM 8002 C C . MET B 1 200 ? 6.191 36.812 -14.203 1 95.31 200 MET B C 1
ATOM 8004 O O . MET B 1 200 ? 5.492 36.75 -13.188 1 95.31 200 MET B O 1
ATOM 8008 N N . SER B 1 201 ? 6.496 35.719 -15 1 94.5 201 SER B N 1
ATOM 8009 C CA . SER B 1 201 ? 6.098 34.375 -14.641 1 94.5 201 SER B CA 1
ATOM 8010 C C . SER B 1 201 ? 7.305 33.531 -14.227 1 94.5 201 SER B C 1
ATOM 8012 O O . SER B 1 201 ? 8.383 33.656 -14.812 1 94.5 201 SER B O 1
ATOM 8014 N N . PHE B 1 202 ? 7.133 32.812 -13.211 1 93.88 202 PHE B N 1
ATOM 8015 C CA . PHE B 1 202 ? 8.133 31.906 -12.648 1 93.88 202 PHE B CA 1
ATOM 8016 C C . PHE B 1 202 ? 7.828 30.453 -12.992 1 93.88 202 PHE B C 1
ATOM 8018 O O . PHE B 1 202 ? 6.672 30.031 -12.93 1 93.88 202 PHE B O 1
ATOM 8025 N N . SER B 1 203 ? 8.773 29.688 -13.438 1 90.38 203 SER B N 1
ATOM 8026 C CA . SER B 1 203 ? 8.648 28.25 -13.617 1 90.38 203 SER B CA 1
ATOM 8027 C C . SER B 1 203 ? 9.984 27.547 -13.398 1 90.38 203 SER B C 1
ATOM 8029 O O . SER B 1 203 ? 11.047 28.156 -13.516 1 90.38 203 SER B O 1
ATOM 8031 N N . LEU B 1 204 ? 9.969 26.266 -13.125 1 83.88 204 LEU B N 1
ATOM 8032 C CA . LEU B 1 204 ? 11.164 25.469 -12.875 1 83.88 204 LEU B CA 1
ATOM 8033 C C . LEU B 1 204 ? 12.008 25.328 -14.133 1 83.88 204 LEU B C 1
ATOM 8035 O O . LEU B 1 204 ? 13.227 25.172 -14.062 1 83.88 204 LEU B O 1
ATOM 8039 N N . SER B 1 205 ? 11.328 25.438 -15.234 1 81.25 205 SER B N 1
ATOM 8040 C CA . SER B 1 205 ? 12.023 25.234 -16.5 1 81.25 205 SER B CA 1
ATOM 8041 C C . SER B 1 205 ? 12.461 26.547 -17.125 1 81.25 205 SER B C 1
ATOM 8043 O O . SER B 1 205 ? 13.242 26.562 -18.062 1 81.25 205 SER B O 1
ATOM 8045 N N . GLY B 1 206 ? 12 27.578 -16.5 1 84.69 206 GLY B N 1
ATOM 8046 C CA . GLY B 1 206 ? 12.297 28.875 -17.078 1 84.69 206 GLY B CA 1
ATOM 8047 C C . GLY B 1 206 ? 13.508 29.547 -16.453 1 84.69 206 GLY B C 1
ATOM 8048 O O . GLY B 1 206 ? 13.977 29.141 -15.398 1 84.69 206 GLY B O 1
ATOM 8049 N N . ASN B 1 207 ? 13.969 30.594 -17.016 1 89.38 207 ASN B N 1
ATOM 8050 C CA . ASN B 1 207 ? 15.141 31.344 -16.547 1 89.38 207 ASN B CA 1
ATOM 8051 C C . ASN B 1 207 ? 14.797 32.281 -15.398 1 89.38 207 ASN B C 1
ATOM 8053 O O . ASN B 1 207 ? 15.68 32.719 -14.656 1 89.38 207 ASN B O 1
ATOM 8057 N N . GLU B 1 208 ? 13.602 32.5 -15.266 1 90.06 208 GLU B N 1
ATOM 8058 C CA . GLU B 1 208 ? 13.18 33.469 -14.25 1 90.06 208 GLU B CA 1
ATOM 8059 C C . GLU B 1 208 ? 13.492 32.969 -12.844 1 90.06 208 GLU B C 1
ATOM 8061 O O . GLU B 1 208 ? 13.578 33.75 -11.898 1 90.06 208 GLU B O 1
ATOM 8066 N N . LYS B 1 209 ? 13.688 31.672 -12.758 1 91.81 209 LYS B N 1
ATOM 8067 C CA . LYS B 1 209 ? 14.008 31.094 -11.453 1 91.81 209 LYS B CA 1
ATOM 8068 C C . LYS B 1 209 ? 15.367 31.578 -10.961 1 91.81 209 LYS B C 1
ATOM 8070 O O . LYS B 1 209 ? 15.672 31.469 -9.773 1 91.81 209 LYS B O 1
ATOM 8075 N N . ASN B 1 210 ? 16.141 32.219 -11.859 1 94.38 210 ASN B N 1
ATOM 8076 C CA . ASN B 1 210 ? 17.469 32.719 -11.516 1 94.38 210 ASN B CA 1
ATOM 8077 C C . ASN B 1 210 ? 17.422 34.156 -11.039 1 94.38 210 ASN B C 1
ATOM 8079 O O . ASN B 1 210 ? 18.438 34.719 -10.609 1 94.38 210 ASN B O 1
ATOM 8083 N N . ASP B 1 211 ? 16.281 34.812 -11.109 1 95.94 211 ASP B N 1
ATOM 8084 C CA . ASP B 1 211 ? 16.109 36.188 -10.672 1 95.94 211 ASP B CA 1
ATOM 8085 C C . ASP B 1 211 ? 15.93 36.25 -9.156 1 95.94 211 ASP B C 1
ATOM 8087 O O . ASP B 1 211 ? 14.945 35.75 -8.617 1 95.94 211 ASP B O 1
ATOM 8091 N N . PRO B 1 212 ? 16.828 36.938 -8.453 1 96.94 212 PRO B N 1
ATOM 8092 C CA . PRO B 1 212 ? 16.781 36.969 -6.992 1 96.94 212 PRO B CA 1
ATOM 8093 C C . PRO B 1 212 ? 15.523 37.688 -6.465 1 96.94 212 PRO B C 1
ATOM 8095 O O . PRO B 1 212 ? 15.164 37.5 -5.293 1 96.94 212 PRO B O 1
ATOM 8098 N N . ARG B 1 213 ? 14.781 38.406 -7.254 1 96.06 213 ARG B N 1
ATOM 8099 C CA . ARG B 1 213 ? 13.602 39.125 -6.805 1 96.06 213 ARG B CA 1
ATOM 8100 C C . ARG B 1 213 ? 12.492 38.156 -6.379 1 96.06 213 ARG B C 1
ATOM 8102 O O . ARG B 1 213 ? 11.594 38.531 -5.621 1 96.06 213 ARG B O 1
ATOM 8109 N N . TRP B 1 214 ? 12.523 36.938 -6.871 1 97.12 214 TRP B N 1
ATOM 8110 C CA . TRP B 1 214 ? 11.531 35.906 -6.531 1 97.12 214 TRP B CA 1
ATOM 8111 C C . TRP B 1 214 ? 11.773 35.344 -5.133 1 97.12 214 TRP B C 1
ATOM 8113 O O . TRP B 1 214 ? 10.844 34.875 -4.477 1 97.12 214 TRP B O 1
ATOM 8123 N N . TRP B 1 215 ? 13.008 35.344 -4.707 1 97.62 215 TRP B N 1
ATOM 8124 C CA . TRP B 1 215 ? 13.453 34.594 -3.539 1 97.62 215 TRP B CA 1
ATOM 8125 C C . TRP B 1 215 ? 13.648 35.531 -2.342 1 97.62 215 TRP B C 1
ATOM 8127 O O . TRP B 1 215 ? 14.703 36.156 -2.188 1 97.62 215 TRP B O 1
ATOM 8137 N N . GLN B 1 216 ? 12.695 35.562 -1.458 1 97.38 216 GLN B N 1
ATOM 8138 C CA . GLN B 1 216 ? 12.773 36.438 -0.297 1 97.38 216 GLN B CA 1
ATOM 8139 C C . GLN B 1 216 ? 13.25 35.656 0.937 1 97.38 216 GLN B C 1
ATOM 8141 O O . GLN B 1 216 ? 13.305 34.438 0.934 1 97.38 216 GLN B O 1
ATOM 8146 N N . GLY B 1 217 ? 13.68 36.406 1.947 1 98.12 217 GLY B N 1
ATOM 8147 C CA . GLY B 1 217 ? 14.234 35.812 3.146 1 98.12 217 GLY B CA 1
ATOM 8148 C C . GLY B 1 217 ? 15.734 35.594 3.07 1 98.12 217 GLY B C 1
ATOM 8149 O O . GLY B 1 217 ? 16.391 36.094 2.146 1 98.12 217 GLY B O 1
ATOM 8150 N N . GLN B 1 218 ? 16.281 35 4.047 1 98.81 218 GLN B N 1
ATOM 8151 C CA . GLN B 1 218 ? 17.703 34.75 4.16 1 98.81 218 GLN B CA 1
ATOM 8152 C C . GLN B 1 218 ? 17.984 33.25 4.375 1 98.81 218 GLN B C 1
ATOM 8154 O O . GLN B 1 218 ? 17.875 32.75 5.496 1 98.81 218 GLN B O 1
ATOM 8159 N N . PRO B 1 219 ? 18.391 32.562 3.311 1 98.88 219 PRO B N 1
ATOM 8160 C CA . PRO B 1 219 ? 18.719 31.156 3.494 1 98.88 219 PRO B CA 1
ATOM 8161 C C . PRO B 1 219 ? 19.875 30.922 4.449 1 98.88 219 PRO B C 1
ATOM 8163 O O . PRO B 1 219 ? 20.734 31.797 4.598 1 98.88 219 PRO B O 1
ATOM 8166 N N . VAL B 1 220 ? 19.953 29.797 5.066 1 98.88 220 VAL B N 1
ATOM 8167 C CA . VAL B 1 220 ? 20.859 29.5 6.172 1 98.88 220 VAL B CA 1
ATOM 8168 C C . VAL B 1 220 ? 22.312 29.656 5.711 1 98.88 220 VAL B C 1
ATOM 8170 O O . VAL B 1 220 ? 23.172 30.047 6.488 1 98.88 220 VAL B O 1
ATOM 8173 N N . TRP B 1 221 ? 22.641 29.406 4.344 1 98.94 221 TRP B N 1
ATOM 8174 C CA . TRP B 1 221 ? 24.031 29.578 3.889 1 98.94 221 TRP B CA 1
ATOM 8175 C C . TRP B 1 221 ? 24.422 31.047 3.945 1 98.94 221 TRP B C 1
ATOM 8177 O O . TRP B 1 221 ? 25.578 31.375 4.23 1 98.94 221 TRP B O 1
ATOM 8187 N N . LEU B 1 222 ? 23.516 31.953 3.764 1 98.88 222 LEU B N 1
ATOM 8188 C CA . LEU B 1 222 ? 23.812 33.375 3.9 1 98.88 222 LEU B CA 1
ATOM 8189 C C . LEU B 1 222 ? 23.922 33.781 5.367 1 98.88 222 LEU B C 1
ATOM 8191 O O . LEU B 1 222 ? 24.797 34.562 5.73 1 98.88 222 LEU B O 1
ATOM 8195 N N . THR B 1 223 ? 23 33.219 6.191 1 98.88 223 THR B N 1
ATOM 8196 C CA . THR B 1 223 ? 23.094 33.5 7.625 1 98.88 223 THR B CA 1
ATOM 8197 C C . THR B 1 223 ? 24.453 33.094 8.164 1 98.88 223 THR B C 1
ATOM 8199 O O . THR B 1 223 ? 25.047 33.812 8.961 1 98.88 223 THR B O 1
ATOM 8202 N N . ALA B 1 224 ? 24.969 31.938 7.785 1 98.81 224 ALA B N 1
ATOM 8203 C CA . ALA B 1 224 ? 26.297 31.469 8.172 1 98.81 224 ALA B CA 1
ATOM 8204 C C . ALA B 1 224 ? 27.391 32.406 7.676 1 98.81 224 ALA B C 1
ATOM 8206 O O . ALA B 1 224 ? 28.25 32.844 8.445 1 98.81 224 ALA B O 1
ATOM 8207 N N . MET B 1 225 ? 27.312 32.812 6.426 1 98.81 225 MET B N 1
ATOM 8208 C CA . MET B 1 225 ? 28.297 33.688 5.809 1 98.81 225 MET B CA 1
ATOM 8209 C C . MET B 1 225 ? 28.344 35.031 6.496 1 98.81 225 MET B C 1
ATOM 8211 O O . MET B 1 225 ? 29.422 35.594 6.77 1 98.81 225 MET B O 1
ATOM 8215 N N . TYR B 1 226 ? 27.172 35.594 6.805 1 98.75 226 TYR B N 1
ATOM 8216 C CA . TYR B 1 226 ? 27.062 36.938 7.371 1 98.75 226 TYR B CA 1
ATOM 8217 C C . TYR B 1 226 ? 27.562 36.938 8.812 1 98.75 226 TYR B C 1
ATOM 8219 O O . TYR B 1 226 ? 27.781 38.031 9.383 1 98.75 226 TYR B O 1
ATOM 8227 N N . GLN B 1 227 ? 27.781 35.812 9.344 1 98.38 227 GLN B N 1
ATOM 8228 C CA . GLN B 1 227 ? 28.281 35.719 10.719 1 98.38 227 GLN B CA 1
ATOM 8229 C C . GLN B 1 227 ? 29.656 35.062 10.773 1 98.38 227 GLN B C 1
ATOM 8231 O O . GLN B 1 227 ? 30.031 34.5 11.797 1 98.38 227 GLN B O 1
ATOM 8236 N N . GLY B 1 228 ? 30.328 35.031 9.648 1 97.38 228 GLY B N 1
ATOM 8237 C CA . GLY B 1 228 ? 31.75 34.719 9.617 1 97.38 228 GLY B CA 1
ATOM 8238 C C . GLY B 1 228 ? 32.062 33.281 9.25 1 97.38 228 GLY B C 1
ATOM 8239 O O . GLY B 1 228 ? 33.219 32.906 9.156 1 97.38 228 GLY B O 1
ATOM 8240 N N . LEU B 1 229 ? 31.078 32.438 9.016 1 98.38 229 LEU B N 1
ATOM 8241 C CA . LEU B 1 229 ? 31.297 31.078 8.57 1 98.38 229 LEU B CA 1
ATOM 8242 C C . LEU B 1 229 ? 31.266 30.984 7.047 1 98.38 229 LEU B C 1
ATOM 8244 O O . LEU B 1 229 ? 30.969 31.969 6.367 1 98.38 229 LEU B O 1
ATOM 8248 N N . LYS B 1 230 ? 31.578 29.891 6.5 1 98.62 230 LYS B N 1
ATOM 8249 C CA . LYS B 1 230 ? 31.547 29.641 5.059 1 98.62 230 LYS B CA 1
ATOM 8250 C C . LYS B 1 230 ? 30.531 28.562 4.715 1 98.62 230 LYS B C 1
ATOM 8252 O O . LYS B 1 230 ? 30.281 27.656 5.523 1 98.62 230 LYS B O 1
ATOM 8257 N N . ALA B 1 231 ? 30.016 28.672 3.498 1 98.81 231 ALA B N 1
ATOM 8258 C CA . ALA B 1 231 ? 29 27.719 3.08 1 98.81 231 ALA B CA 1
ATOM 8259 C C . ALA B 1 231 ? 29.281 27.188 1.677 1 98.81 231 ALA B C 1
ATOM 8261 O O . ALA B 1 231 ? 29.781 27.922 0.823 1 98.81 231 ALA B O 1
ATOM 8262 N N . GLY B 1 232 ? 29.031 25.891 1.454 1 98.88 232 GLY B N 1
ATOM 8263 C CA . GLY B 1 232 ? 29.078 25.219 0.163 1 98.88 232 GLY B CA 1
ATOM 8264 C C . GLY B 1 232 ? 27.797 24.484 -0.172 1 98.88 232 GLY B C 1
ATOM 8265 O O . GLY B 1 232 ? 27.328 23.656 0.609 1 98.88 232 GLY B O 1
ATOM 8266 N N . THR B 1 233 ? 27.234 24.828 -1.366 1 98.81 233 THR B N 1
ATOM 8267 C CA . THR B 1 233 ? 25.953 24.234 -1.696 1 98.81 233 THR B CA 1
ATOM 8268 C C . THR B 1 233 ? 26.047 23.406 -2.977 1 98.81 233 THR B C 1
ATOM 8270 O O . THR B 1 233 ? 26.531 23.891 -3.998 1 98.81 233 THR B O 1
ATOM 8273 N N . PHE B 1 234 ? 25.766 22.188 -3.051 1 98.31 234 PHE B N 1
ATOM 8274 C CA . PHE B 1 234 ? 25.641 21.281 -4.188 1 98.31 234 PHE B CA 1
ATOM 8275 C C . PHE B 1 234 ? 24.281 20.594 -4.184 1 98.31 234 PHE B C 1
ATOM 8277 O O . PHE B 1 234 ? 24.188 19.391 -3.914 1 98.31 234 PHE B O 1
ATOM 8284 N N . PHE B 1 235 ? 23.719 21.312 -4.473 1 97.12 235 PHE B N 1
ATOM 8285 C CA . PHE B 1 235 ? 22.562 21.984 -5.055 1 97.12 235 PHE B CA 1
ATOM 8286 C C . PHE B 1 235 ? 21.531 22.312 -3.977 1 97.12 235 PHE B C 1
ATOM 8288 O O . PHE B 1 235 ? 21.484 21.656 -2.934 1 97.12 235 PHE B O 1
ATOM 8295 N N . TRP B 1 236 ? 20.688 23.156 -4.117 1 98.19 236 TRP B N 1
ATOM 8296 C CA . TRP B 1 236 ? 19.484 23.453 -3.355 1 98.19 236 TRP B CA 1
ATOM 8297 C C . TRP B 1 236 ? 18.672 24.547 -4.031 1 98.19 236 TRP B C 1
ATOM 8299 O O . TRP B 1 236 ? 19.234 25.547 -4.5 1 98.19 236 TRP B O 1
ATOM 8309 N N . PRO B 1 237 ? 17.375 24.422 -4.125 1 96.5 237 PRO B N 1
ATOM 8310 C CA . PRO B 1 237 ? 16.609 25.531 -4.688 1 96.5 237 PRO B CA 1
ATOM 8311 C C . PRO B 1 237 ? 16.938 26.875 -4.043 1 96.5 237 PRO B C 1
ATOM 8313 O O . PRO B 1 237 ? 16.797 27.031 -2.828 1 96.5 237 PRO B O 1
ATOM 8316 N N . GLY B 1 238 ? 17.391 27.844 -4.84 1 96.81 238 GLY B N 1
ATOM 8317 C CA . GLY B 1 238 ? 17.734 29.172 -4.34 1 96.81 238 GLY B CA 1
ATOM 8318 C C . GLY B 1 238 ? 19.219 29.344 -4.105 1 96.81 238 GLY B C 1
ATOM 8319 O O . GLY B 1 238 ? 19.703 30.469 -3.947 1 96.81 238 GLY B O 1
ATOM 8320 N N . SER B 1 239 ? 20.016 28.25 -4.148 1 98.12 239 SER B N 1
ATOM 8321 C CA . SER B 1 239 ? 21.438 28.359 -3.805 1 98.12 239 SER B CA 1
ATOM 8322 C C . SER B 1 239 ? 22.25 28.875 -4.984 1 98.12 239 SER B C 1
ATOM 8324 O O . SER B 1 239 ? 23.375 29.344 -4.809 1 98.12 239 SER B O 1
ATOM 8326 N N . ASP B 1 240 ? 21.766 28.766 -6.191 1 97.44 240 ASP B N 1
ATOM 8327 C CA . ASP B 1 240 ? 22.438 29.266 -7.391 1 97.44 240 ASP B CA 1
ATOM 8328 C C . ASP B 1 240 ? 21.797 30.562 -7.883 1 97.44 240 ASP B C 1
ATOM 8330 O O . ASP B 1 240 ? 21.703 30.797 -9.094 1 97.44 240 ASP B O 1
ATOM 8334 N N . VAL B 1 241 ? 21.219 31.266 -6.965 1 97.56 241 VAL B N 1
ATOM 8335 C CA . VAL B 1 241 ? 20.641 32.594 -7.164 1 97.56 241 VAL B CA 1
ATOM 8336 C C . VAL B 1 241 ? 21.312 33.594 -6.227 1 97.56 241 VAL B C 1
ATOM 8338 O O . VAL B 1 241 ? 21.672 33.25 -5.098 1 97.56 241 VAL B O 1
ATOM 8341 N N . LYS B 1 242 ? 21.469 34.781 -6.668 1 97.94 242 LYS B N 1
ATOM 8342 C CA . LYS B 1 242 ? 22.109 35.812 -5.863 1 97.94 242 LYS B CA 1
ATOM 8343 C C . LYS B 1 242 ? 21.141 36.438 -4.863 1 97.94 242 LYS B C 1
ATOM 8345 O O . LYS B 1 242 ? 20.875 37.625 -4.902 1 97.94 242 LYS B O 1
ATOM 8350 N N . VAL B 1 243 ? 20.672 35.719 -3.984 1 98.06 243 VAL B N 1
ATOM 8351 C CA . VAL B 1 243 ? 19.734 36.125 -2.957 1 98.06 243 VAL B CA 1
ATOM 8352 C C . VAL B 1 243 ? 20.406 37.125 -2.021 1 98.06 243 VAL B C 1
ATOM 8354 O O . VAL B 1 243 ? 21.531 36.906 -1.584 1 98.06 243 VAL B O 1
ATOM 8357 N N . ASN B 1 244 ? 19.766 38.219 -1.656 1 97.19 244 ASN B N 1
ATOM 8358 C CA . ASN B 1 244 ? 20.328 39.281 -0.84 1 97.19 244 ASN B CA 1
ATOM 8359 C C . ASN B 1 244 ? 21.672 39.781 -1.39 1 97.19 244 ASN B C 1
ATOM 8361 O O . ASN B 1 244 ? 22.578 40.125 -0.625 1 97.19 244 ASN B O 1
ATOM 8365 N N . GLY B 1 245 ? 21.844 39.531 -2.607 1 97.44 245 GLY B N 1
ATOM 8366 C CA . GLY B 1 245 ? 23.047 40 -3.283 1 97.44 245 GLY B CA 1
ATOM 8367 C C . GLY B 1 245 ? 24.234 39.062 -3.125 1 97.44 245 GLY B C 1
ATOM 8368 O O . GLY B 1 245 ? 25.359 39.438 -3.479 1 97.44 245 GLY B O 1
ATOM 8369 N N . SER B 1 246 ? 23.984 37.844 -2.617 1 98.31 246 SER B N 1
ATOM 8370 C CA . SER B 1 246 ? 25.125 36.969 -2.318 1 98.31 246 SER B CA 1
ATOM 8371 C C . SER B 1 246 ? 24.875 35.531 -2.787 1 98.31 246 SER B C 1
ATOM 8373 O O . SER B 1 246 ? 23.734 35.062 -2.783 1 98.31 246 SER B O 1
ATOM 8375 N N . PHE B 1 247 ? 25.922 34.938 -3.23 1 98.38 247 PHE B N 1
ATOM 8376 C CA . PHE B 1 247 ? 25.984 33.5 -3.443 1 98.38 247 PHE B CA 1
ATOM 8377 C C . PHE B 1 247 ? 26.688 32.812 -2.279 1 98.38 247 PHE B C 1
ATOM 8379 O O . PHE B 1 247 ? 27.375 33.469 -1.494 1 98.38 247 PHE B O 1
ATOM 8386 N N . PRO B 1 248 ? 26.453 31.5 -2.086 1 98.62 248 PRO B N 1
ATOM 8387 C CA . PRO B 1 248 ? 27.328 30.797 -1.148 1 98.62 248 PRO B CA 1
ATOM 8388 C C . PRO B 1 248 ? 28.812 30.922 -1.511 1 98.62 248 PRO B C 1
ATOM 8390 O O . PRO B 1 248 ? 29.141 31.234 -2.656 1 98.62 248 PRO B O 1
ATOM 8393 N N . ASN B 1 249 ? 29.672 30.703 -0.525 1 98.62 249 ASN B N 1
ATOM 8394 C CA . ASN B 1 249 ? 31.109 30.797 -0.785 1 98.62 249 ASN B CA 1
ATOM 8395 C C . ASN B 1 249 ? 31.531 29.875 -1.934 1 98.62 249 ASN B C 1
ATOM 8397 O O . ASN B 1 249 ? 32.344 30.266 -2.775 1 98.62 249 ASN B O 1
ATOM 8401 N N . ILE B 1 250 ? 31.016 28.672 -1.93 1 98.56 250 ILE B N 1
ATOM 8402 C CA . ILE B 1 250 ? 31.156 27.719 -3.023 1 98.56 250 ILE B CA 1
ATOM 8403 C C . ILE B 1 250 ? 29.797 27.109 -3.361 1 98.56 250 ILE B C 1
ATOM 8405 O O . ILE B 1 250 ? 29.047 26.734 -2.465 1 98.56 250 ILE B O 1
ATOM 8409 N N . TYR B 1 251 ? 29.438 27.094 -4.68 1 98.06 251 TYR B N 1
ATOM 8410 C CA . TYR B 1 251 ? 28.156 26.531 -5.066 1 98.06 251 TYR B CA 1
ATOM 8411 C C . TYR B 1 251 ? 28.219 25.953 -6.48 1 98.06 251 TYR B C 1
ATOM 8413 O O . TYR B 1 251 ? 29.109 26.297 -7.254 1 98.06 251 TYR B O 1
ATOM 8421 N N . GLU B 1 252 ? 27.328 25.031 -6.758 1 98 252 GLU B N 1
ATOM 8422 C CA . GLU B 1 252 ? 27.172 24.453 -8.094 1 98 252 GLU B CA 1
ATOM 8423 C C . GLU B 1 252 ? 25.812 24.797 -8.688 1 98 252 GLU B C 1
ATOM 8425 O O . GLU B 1 252 ? 24.797 24.797 -7.98 1 98 252 GLU B O 1
ATOM 8430 N N . ILE B 1 253 ? 25.766 25.156 -9.977 1 96.38 253 ILE B N 1
ATOM 8431 C CA . ILE B 1 253 ? 24.516 25.359 -10.695 1 96.38 253 ILE B CA 1
ATOM 8432 C C . ILE B 1 253 ? 23.828 24.016 -10.922 1 96.38 253 ILE B C 1
ATOM 8434 O O . ILE B 1 253 ? 24.453 23.047 -11.344 1 96.38 253 ILE B O 1
ATOM 8438 N N . PHE B 1 254 ? 22.656 24.062 -10.68 1 95.25 254 PHE B N 1
ATOM 8439 C CA . PHE B 1 254 ? 21.938 22.797 -10.781 1 95.25 254 PHE B CA 1
ATOM 8440 C C . PHE B 1 254 ? 22.125 22.172 -12.164 1 95.25 254 PHE B C 1
ATOM 8442 O O . PHE B 1 254 ? 21.891 22.828 -13.18 1 95.25 254 PHE B O 1
ATOM 8449 N N . ASN B 1 255 ? 22.453 20.984 -12.164 1 96.19 255 ASN B N 1
ATOM 8450 C CA . ASN B 1 255 ? 22.672 20.156 -13.352 1 96.19 255 ASN B CA 1
ATOM 8451 C C . ASN B 1 255 ? 22.328 18.688 -13.094 1 96.19 255 ASN B C 1
ATOM 8453 O O . ASN B 1 255 ? 23.109 17.984 -12.461 1 96.19 255 ASN B O 1
ATOM 8457 N N . LYS B 1 256 ? 21.203 18.281 -13.672 1 94.38 256 LYS B N 1
ATOM 8458 C CA . LYS B 1 256 ? 20.672 16.953 -13.414 1 94.38 256 LYS B CA 1
ATOM 8459 C C . LYS B 1 256 ? 21.609 15.867 -13.969 1 94.38 256 LYS B C 1
ATOM 8461 O O . LYS B 1 256 ? 21.547 14.711 -13.547 1 94.38 256 LYS B O 1
ATOM 8466 N N . SER B 1 257 ? 22.438 16.188 -14.844 1 96.38 257 SER B N 1
ATOM 8467 C CA . SER B 1 257 ? 23.297 15.211 -15.5 1 96.38 257 SER B CA 1
ATOM 8468 C C . SER B 1 257 ? 24.469 14.82 -14.602 1 96.38 257 SER B C 1
ATOM 8470 O O . SER B 1 257 ? 25.141 13.82 -14.852 1 96.38 257 SER B O 1
ATOM 8472 N N . ILE B 1 258 ? 24.75 15.641 -13.578 1 97.81 258 ILE B N 1
ATOM 8473 C CA . ILE B 1 258 ? 25.812 15.289 -12.633 1 97.81 258 ILE B CA 1
ATOM 8474 C C . ILE B 1 258 ? 25.328 14.133 -11.75 1 97.81 258 ILE B C 1
ATOM 8476 O O . ILE B 1 258 ? 24.297 14.242 -11.078 1 97.81 258 ILE B O 1
ATOM 8480 N N . SER B 1 259 ? 26.047 13.031 -11.734 1 97.81 259 SER B N 1
ATOM 8481 C CA . SER B 1 259 ? 25.625 11.836 -11.016 1 97.81 259 SER B CA 1
ATOM 8482 C C . SER B 1 259 ? 25.578 12.078 -9.508 1 97.81 259 SER B C 1
ATOM 8484 O O . SER B 1 259 ? 26.234 12.992 -9.008 1 97.81 259 SER B O 1
ATOM 8486 N N . PHE B 1 260 ? 24.844 11.312 -8.789 1 98.62 260 PHE B N 1
ATOM 8487 C CA . PHE B 1 260 ? 24.75 11.43 -7.344 1 98.62 260 PHE B CA 1
ATOM 8488 C C . PHE B 1 260 ? 26.109 11.18 -6.688 1 98.62 260 PHE B C 1
ATOM 8490 O O . PHE B 1 260 ? 26.453 11.844 -5.711 1 98.62 260 PHE B O 1
ATOM 8497 N N . GLU B 1 261 ? 26.875 10.203 -7.238 1 98.44 261 GLU B N 1
ATOM 8498 C CA . GLU B 1 261 ? 28.203 9.891 -6.719 1 98.44 261 GLU B CA 1
ATOM 8499 C C . GLU B 1 261 ? 29.125 11.102 -6.789 1 98.44 261 GLU B C 1
ATOM 8501 O O . GLU B 1 261 ? 29.812 11.422 -5.824 1 98.44 261 GLU B O 1
ATOM 8506 N N . GLN B 1 262 ? 29.047 11.734 -7.922 1 97.94 262 GLN B N 1
ATOM 8507 C CA . GLN B 1 262 ? 29.891 12.906 -8.109 1 97.94 262 GLN B CA 1
ATOM 8508 C C . GLN B 1 262 ? 29.547 14.016 -7.121 1 97.94 262 GLN B C 1
ATOM 8510 O O . GLN B 1 262 ? 30.422 14.742 -6.652 1 97.94 262 GLN B O 1
ATOM 8515 N N . ARG B 1 263 ? 28.312 14.219 -6.812 1 98.62 263 ARG B N 1
ATOM 8516 C CA . ARG B 1 263 ? 27.875 15.227 -5.852 1 98.62 263 ARG B CA 1
ATOM 8517 C C . ARG B 1 263 ? 28.469 14.961 -4.473 1 98.62 263 ARG B C 1
ATOM 8519 O O . ARG B 1 263 ? 29.031 15.867 -3.85 1 98.62 263 ARG B O 1
ATOM 8526 N N . VAL B 1 264 ? 28.391 13.672 -4.043 1 98.5 264 VAL B N 1
ATOM 8527 C CA . VAL B 1 264 ? 28.891 13.297 -2.729 1 98.5 264 VAL B CA 1
ATOM 8528 C C . VAL B 1 264 ? 30.406 13.469 -2.695 1 98.5 264 VAL B C 1
ATOM 8530 O O . VAL B 1 264 ? 30.953 14.023 -1.739 1 98.5 264 VAL B O 1
ATOM 8533 N N . PHE B 1 265 ? 31.094 13.07 -3.756 1 97.44 265 PHE B N 1
ATOM 8534 C CA . PHE B 1 265 ? 32.562 13.156 -3.811 1 97.44 265 PHE B CA 1
ATOM 8535 C C . PHE B 1 265 ? 33 14.609 -3.771 1 97.44 265 PHE B C 1
ATOM 8537 O O . PHE B 1 265 ? 34.031 14.93 -3.158 1 97.44 265 PHE B O 1
ATOM 8544 N N . THR B 1 266 ? 32.25 15.438 -4.426 1 97.88 266 THR B N 1
ATOM 8545 C CA . THR B 1 266 ? 32.625 16.859 -4.445 1 97.88 266 THR B CA 1
ATOM 8546 C C . THR B 1 266 ? 32.5 17.453 -3.047 1 97.88 266 THR B C 1
ATOM 8548 O O . THR B 1 266 ? 33.406 18.203 -2.619 1 97.88 266 THR B O 1
ATOM 8551 N N . VAL B 1 267 ? 31.469 17.141 -2.344 1 98.44 267 VAL B N 1
ATOM 8552 C CA . VAL B 1 267 ? 31.297 17.656 -0.991 1 98.44 267 VAL B CA 1
ATOM 8553 C C . VAL B 1 267 ? 32.406 17.125 -0.08 1 98.44 267 VAL B C 1
ATOM 8555 O O . VAL B 1 267 ? 32.906 17.859 0.766 1 98.44 267 VAL B O 1
ATOM 8558 N N . LEU B 1 268 ? 32.812 15.852 -0.24 1 97.94 268 LEU B N 1
ATOM 8559 C CA . LEU B 1 268 ? 33.906 15.281 0.535 1 97.94 268 LEU B CA 1
ATOM 8560 C C . LEU B 1 268 ? 35.219 16 0.237 1 97.94 268 LEU B C 1
ATOM 8562 O O . LEU B 1 268 ? 36.031 16.219 1.139 1 97.94 268 LEU B O 1
ATOM 8566 N N . LYS B 1 269 ? 35.375 16.359 -1.024 1 96.62 269 LYS B N 1
ATOM 8567 C CA . LYS B 1 269 ? 36.562 17.125 -1.397 1 96.62 269 LYS B CA 1
ATOM 8568 C C . LYS B 1 269 ? 36.562 18.5 -0.734 1 96.62 269 LYS B C 1
ATOM 8570 O O . LYS B 1 269 ? 37.625 18.984 -0.297 1 96.62 269 LYS B O 1
ATOM 8575 N N . TRP B 1 270 ? 35.406 19.156 -0.673 1 98.06 270 TRP B N 1
ATOM 8576 C CA . TRP B 1 270 ? 35.312 20.453 -0.012 1 98.06 270 TRP B CA 1
ATOM 8577 C C . TRP B 1 270 ? 35.656 20.344 1.463 1 98.06 270 TRP B C 1
ATOM 8579 O O . TRP B 1 270 ? 36.281 21.266 2.027 1 98.06 270 TRP B O 1
ATOM 8589 N N . LEU B 1 271 ? 35.312 19.203 2.113 1 97.44 271 LEU B N 1
ATOM 8590 C CA . LEU B 1 271 ? 35.625 18.984 3.525 1 97.44 271 LEU B CA 1
ATOM 8591 C C . LEU B 1 271 ? 37.125 18.859 3.764 1 97.44 271 LEU B C 1
ATOM 8593 O O . LEU B 1 271 ? 37.594 19 4.895 1 97.44 271 LEU B O 1
ATOM 8597 N N . SER B 1 272 ? 37.875 18.625 2.693 1 94.69 272 SER B N 1
ATOM 8598 C CA . SER B 1 272 ? 39.312 18.422 2.811 1 94.69 272 SER B CA 1
ATOM 8599 C C . SER B 1 272 ? 40.062 19.703 2.443 1 94.69 272 SER B C 1
ATOM 8601 O O . SER B 1 272 ? 41.281 19.703 2.416 1 94.69 272 SER B O 1
ATOM 8603 N N . LEU B 1 273 ? 39.344 20.75 2.156 1 95.75 273 LEU B N 1
ATOM 8604 C CA . LEU B 1 273 ? 39.969 22.016 1.849 1 95.75 273 LEU B CA 1
ATOM 8605 C C . LEU B 1 273 ? 40.656 22.594 3.082 1 95.75 273 LEU B C 1
ATOM 8607 O O . LEU B 1 273 ? 40.344 22.203 4.211 1 95.75 273 LEU B O 1
ATOM 8611 N N . PRO B 1 274 ? 41.594 23.469 2.807 1 94.12 274 PRO B N 1
ATOM 8612 C CA . PRO B 1 274 ? 42.219 24.141 3.949 1 94.12 274 PRO B CA 1
ATOM 8613 C C . PRO B 1 274 ? 41.25 24.953 4.77 1 94.12 274 PRO B C 1
ATOM 8615 O O . PRO B 1 274 ? 40.219 25.375 4.25 1 94.12 274 PRO B O 1
ATOM 8618 N N . ASP B 1 275 ? 41.562 25.188 5.934 1 92.81 275 ASP B N 1
ATOM 8619 C CA . ASP B 1 275 ? 40.719 25.859 6.891 1 92.81 275 ASP B CA 1
ATOM 8620 C C . ASP B 1 275 ? 40.219 27.203 6.332 1 92.81 275 ASP B C 1
ATOM 8622 O O . ASP B 1 275 ? 39.094 27.594 6.562 1 92.81 275 ASP B O 1
ATOM 8626 N N . SER B 1 276 ? 41.062 27.891 5.574 1 93.38 276 SER B N 1
ATOM 8627 C CA . SER B 1 276 ? 40.75 29.219 5.055 1 93.38 276 SER B CA 1
ATOM 8628 C C . SER B 1 276 ? 39.656 29.156 3.984 1 93.38 276 SER B C 1
ATOM 8630 O O . SER B 1 276 ? 38.969 30.141 3.729 1 93.38 276 SER B O 1
ATOM 8632 N N . GLU B 1 277 ? 39.438 27.969 3.457 1 95.62 277 GLU B N 1
ATOM 8633 C CA . GLU B 1 277 ? 38.5 27.844 2.33 1 95.62 277 GLU B CA 1
ATOM 8634 C C . GLU B 1 277 ? 37.344 26.875 2.658 1 95.62 277 GLU B C 1
ATOM 8636 O O . GLU B 1 277 ? 36.312 26.938 2.031 1 95.62 277 GLU B O 1
ATOM 8641 N N . ARG B 1 278 ? 37.562 26.094 3.586 1 97.56 278 ARG B N 1
ATOM 8642 C CA . ARG B 1 278 ? 36.656 24.984 3.891 1 97.56 278 ARG B CA 1
ATOM 8643 C C . ARG B 1 278 ? 35.344 25.516 4.438 1 97.56 278 ARG B C 1
ATOM 8645 O O . ARG B 1 278 ? 35.312 26.266 5.418 1 97.56 278 ARG B O 1
ATOM 8652 N N . PRO B 1 279 ? 34.219 25.094 3.857 1 98.44 279 PRO B N 1
ATOM 8653 C CA . PRO B 1 279 ? 32.906 25.516 4.379 1 98.44 279 PRO B CA 1
ATOM 8654 C C . PRO B 1 279 ? 32.594 24.891 5.738 1 98.44 279 PRO B C 1
ATOM 8656 O O . PRO B 1 279 ? 33.188 23.875 6.105 1 98.44 279 PRO B O 1
ATOM 8659 N N . ASN B 1 280 ? 31.703 25.562 6.465 1 98.5 280 ASN B N 1
ATOM 8660 C CA . ASN B 1 280 ? 31.141 25.078 7.723 1 98.5 280 ASN B CA 1
ATOM 8661 C C . ASN B 1 280 ? 29.766 24.438 7.523 1 98.5 280 ASN B C 1
ATOM 8663 O O . ASN B 1 280 ? 29.344 23.609 8.328 1 98.5 280 ASN B O 1
ATOM 8667 N N . PHE B 1 281 ? 29.156 24.875 6.527 1 98.62 281 PHE B N 1
ATOM 8668 C CA . PHE B 1 281 ? 27.812 24.391 6.191 1 98.62 281 PHE B CA 1
ATOM 8669 C C . PHE B 1 281 ? 27.766 23.891 4.75 1 98.62 281 PHE B C 1
ATOM 8671 O O . PHE B 1 281 ? 28.297 24.547 3.846 1 98.62 281 PHE B O 1
ATOM 8678 N N . TYR B 1 282 ? 27.078 22.672 4.539 1 98.94 282 TYR B N 1
ATOM 8679 C CA . TYR B 1 282 ? 26.984 22.047 3.225 1 98.94 282 TYR B CA 1
ATOM 8680 C C . TYR B 1 282 ? 25.562 21.625 2.914 1 98.94 282 TYR B C 1
ATOM 8682 O O . TYR B 1 282 ? 24.812 21.219 3.812 1 98.94 282 TYR B O 1
ATOM 8690 N N . THR B 1 283 ? 25.156 21.734 1.63 1 98.88 283 THR B N 1
ATOM 8691 C CA . THR B 1 283 ? 23.922 21.094 1.184 1 98.88 283 THR B CA 1
ATOM 8692 C C . THR B 1 283 ? 24.219 20.078 0.088 1 98.88 283 THR B C 1
ATOM 8694 O O . THR B 1 283 ? 25.156 20.234 -0.692 1 98.88 283 THR B O 1
ATOM 8697 N N . ILE B 1 284 ? 23.531 19.016 0.091 1 98.88 284 ILE B N 1
ATOM 8698 C CA . ILE B 1 284 ? 23.484 18.031 -0.984 1 98.88 284 ILE B CA 1
ATOM 8699 C C . ILE B 1 284 ? 22.031 17.734 -1.359 1 98.88 284 ILE B C 1
ATOM 8701 O O . ILE B 1 284 ? 21.203 17.453 -0.49 1 98.88 284 ILE B O 1
ATOM 8705 N N . TYR B 1 285 ? 21.75 17.844 -2.617 1 98.62 285 TYR B N 1
ATOM 8706 C CA . TYR B 1 285 ? 20.391 17.609 -3.107 1 98.62 285 TYR B CA 1
ATOM 8707 C C . TYR B 1 285 ? 20.359 16.453 -4.109 1 98.62 285 TYR B C 1
ATOM 8709 O O . TYR B 1 285 ? 21.125 16.453 -5.074 1 98.62 285 TYR B O 1
ATOM 8717 N N . LEU B 1 286 ? 19.5 15.445 -3.879 1 98.81 286 LEU B N 1
ATOM 8718 C CA . LEU B 1 286 ? 19.188 14.398 -4.844 1 98.81 286 LEU B CA 1
ATOM 8719 C C . LEU B 1 286 ? 17.719 14.477 -5.277 1 98.81 286 LEU B C 1
ATOM 8721 O O . LEU B 1 286 ? 16.828 14.641 -4.441 1 98.81 286 LEU B O 1
ATOM 8725 N N . GLU B 1 287 ? 17.422 14.383 -6.586 1 98.25 287 GLU B N 1
ATOM 8726 C CA . GLU B 1 287 ? 16.062 14.508 -7.082 1 98.25 287 GLU B CA 1
ATOM 8727 C C . GLU B 1 287 ? 15.297 13.188 -6.938 1 98.25 287 GLU B C 1
ATOM 8729 O O . GLU B 1 287 ? 14.203 13.039 -7.484 1 98.25 287 GLU B O 1
ATOM 8734 N N . GLU B 1 288 ? 15.883 12.211 -6.188 1 98.44 288 GLU B N 1
ATOM 8735 C CA . GLU B 1 288 ? 15.219 10.93 -5.926 1 98.44 288 GLU B CA 1
ATOM 8736 C C . GLU B 1 288 ? 14.898 10.773 -4.441 1 98.44 288 GLU B C 1
ATOM 8738 O O . GLU B 1 288 ? 15.617 11.297 -3.586 1 98.44 288 GLU B O 1
ATOM 8743 N N . PRO B 1 289 ? 13.734 10.094 -4.242 1 98.69 289 PRO B N 1
ATOM 8744 C CA . PRO B 1 289 ? 12.945 9.227 -5.113 1 98.69 289 PRO B CA 1
ATOM 8745 C C . PRO B 1 289 ? 11.797 9.961 -5.805 1 98.69 289 PRO B C 1
ATOM 8747 O O . PRO B 1 289 ? 10.891 9.328 -6.344 1 98.69 289 PRO B O 1
ATOM 8750 N N . ASP B 1 290 ? 11.812 11.258 -5.805 1 98.44 290 ASP B N 1
ATOM 8751 C CA . ASP B 1 290 ? 10.711 12.062 -6.332 1 98.44 290 ASP B CA 1
ATOM 8752 C C . ASP B 1 290 ? 10.414 11.703 -7.785 1 98.44 290 ASP B C 1
ATOM 8754 O O . ASP B 1 290 ? 9.273 11.43 -8.141 1 98.44 290 ASP B O 1
ATOM 8758 N N . SER B 1 291 ? 11.484 11.719 -8.586 1 98.06 291 SER B N 1
ATOM 8759 C CA . SER B 1 291 ? 11.32 11.43 -10.008 1 98.06 291 SER B CA 1
ATOM 8760 C C . SER B 1 291 ? 10.68 10.062 -10.219 1 98.06 291 SER B C 1
ATOM 8762 O O . SER B 1 291 ? 9.781 9.906 -11.047 1 98.06 291 SER B O 1
ATOM 8764 N N . SER B 1 292 ? 11.148 9.047 -9.508 1 98.38 292 SER B N 1
ATOM 8765 C CA . SER B 1 292 ? 10.586 7.707 -9.617 1 98.38 292 SER B CA 1
ATOM 8766 C C . SER B 1 292 ? 9.148 7.668 -9.117 1 98.38 292 SER B C 1
ATOM 8768 O O . SER B 1 292 ? 8.312 6.938 -9.664 1 98.38 292 SER B O 1
ATOM 8770 N N . GLY B 1 293 ? 8.844 8.414 -8.023 1 98.25 293 GLY B N 1
ATOM 8771 C CA . GLY B 1 293 ? 7.48 8.516 -7.535 1 98.25 293 GLY B CA 1
ATOM 8772 C C . GLY B 1 293 ? 6.512 9.039 -8.57 1 98.25 293 GLY B C 1
ATOM 8773 O O . GLY B 1 293 ? 5.398 8.523 -8.711 1 98.25 293 GLY B O 1
ATOM 8774 N N . HIS B 1 294 ? 6.945 10.062 -9.312 1 97.56 294 HIS B N 1
ATOM 8775 C CA . HIS B 1 294 ? 6.109 10.633 -10.367 1 97.56 294 HIS B CA 1
ATOM 8776 C C . HIS B 1 294 ? 5.883 9.625 -11.484 1 97.56 294 HIS B C 1
ATOM 8778 O O . HIS B 1 294 ? 4.762 9.484 -11.984 1 97.56 294 HIS B O 1
ATOM 8784 N N . ASN B 1 295 ? 6.922 8.938 -11.844 1 96.88 295 ASN B N 1
ATOM 8785 C CA . ASN B 1 295 ? 6.883 8.086 -13.023 1 96.88 295 ASN B CA 1
ATOM 8786 C C . ASN B 1 295 ? 6.156 6.773 -12.742 1 96.88 295 ASN B C 1
ATOM 8788 O O . ASN B 1 295 ? 5.453 6.25 -13.609 1 96.88 295 ASN B O 1
ATOM 8792 N N . PHE B 1 296 ? 6.344 6.219 -11.484 1 96.88 296 PHE B N 1
ATOM 8793 C CA . PHE B 1 296 ? 5.895 4.852 -11.266 1 96.88 296 PHE B CA 1
ATOM 8794 C C . PHE B 1 296 ? 4.859 4.793 -10.148 1 96.88 296 PHE B C 1
ATOM 8796 O O . PHE B 1 296 ? 4.191 3.777 -9.961 1 96.88 296 PHE B O 1
ATOM 8803 N N . GLY B 1 297 ? 4.645 5.875 -9.398 1 97.12 297 GLY B N 1
ATOM 8804 C CA . GLY B 1 297 ? 3.809 5.852 -8.211 1 97.12 297 GLY B CA 1
ATOM 8805 C C . GLY B 1 297 ? 4.586 5.539 -6.945 1 97.12 297 GLY B C 1
ATOM 8806 O O . GLY B 1 297 ? 5.695 5.004 -7.008 1 97.12 297 GLY B O 1
ATOM 8807 N N . PRO B 1 298 ? 4.039 5.82 -5.758 1 97.88 298 PRO B N 1
ATOM 8808 C CA . PRO B 1 298 ? 4.766 5.688 -4.492 1 97.88 298 PRO B CA 1
ATOM 8809 C C . PRO B 1 298 ? 5.055 4.23 -4.129 1 97.88 298 PRO B C 1
ATOM 8811 O O . PRO B 1 298 ? 6.082 3.936 -3.516 1 97.88 298 PRO B O 1
ATOM 8814 N N . VAL B 1 299 ? 4.121 3.314 -4.41 1 96.75 299 VAL B N 1
ATOM 8815 C CA . VAL B 1 299 ? 4.316 1.889 -4.176 1 96.75 299 VAL B CA 1
ATOM 8816 C C . VAL B 1 299 ? 4.59 1.179 -5.5 1 96.75 299 VAL B C 1
ATOM 8818 O O . VAL B 1 299 ? 3.662 0.715 -6.168 1 96.75 299 VAL B O 1
ATOM 8821 N N . SER B 1 300 ? 5.855 1.03 -5.836 1 97 300 SER B N 1
ATOM 8822 C CA . SER B 1 300 ? 6.254 0.507 -7.137 1 97 300 SER B CA 1
ATOM 8823 C C . SER B 1 300 ? 7.691 -0.009 -7.105 1 97 300 SER B C 1
ATOM 8825 O O . SER B 1 300 ? 8.453 0.324 -6.203 1 97 300 SER B O 1
ATOM 8827 N N . GLY B 1 301 ? 8.031 -0.767 -8.117 1 97.56 301 GLY B N 1
ATOM 8828 C CA . GLY B 1 301 ? 9.406 -1.225 -8.266 1 97.56 301 GLY B CA 1
ATOM 8829 C C . GLY B 1 301 ? 10.383 -0.099 -8.547 1 97.56 301 GLY B C 1
ATOM 8830 O O . GLY B 1 301 ? 11.516 -0.123 -8.07 1 97.56 301 GLY B O 1
ATOM 8831 N N . GLY B 1 302 ? 9.898 0.856 -9.305 1 97.88 302 GLY B N 1
ATOM 8832 C CA . GLY B 1 302 ? 10.75 1.999 -9.609 1 97.88 302 GLY B CA 1
ATOM 8833 C C . GLY B 1 302 ? 11.172 2.773 -8.375 1 97.88 302 GLY B C 1
ATOM 8834 O O . GLY B 1 302 ? 12.328 3.176 -8.258 1 97.88 302 GLY B O 1
ATOM 8835 N N . VAL B 1 303 ? 10.281 2.969 -7.461 1 98.31 303 VAL B N 1
ATOM 8836 C CA . VAL B 1 303 ? 10.602 3.693 -6.234 1 98.31 303 VAL B CA 1
ATOM 8837 C C . VAL B 1 303 ? 11.547 2.865 -5.371 1 98.31 303 VAL B C 1
ATOM 8839 O O . VAL B 1 303 ? 12.469 3.404 -4.758 1 98.31 303 VAL B O 1
ATOM 8842 N N . ILE B 1 304 ? 11.336 1.549 -5.312 1 98.56 304 ILE B N 1
ATOM 8843 C CA . ILE B 1 304 ? 12.211 0.69 -4.527 1 98.56 304 ILE B CA 1
ATOM 8844 C C . ILE B 1 304 ? 13.641 0.798 -5.047 1 98.56 304 ILE B C 1
ATOM 8846 O O . ILE B 1 304 ? 14.586 0.927 -4.266 1 98.56 304 ILE B O 1
ATOM 8850 N N . GLU B 1 305 ? 13.797 0.762 -6.383 1 98.31 305 GLU B N 1
ATOM 8851 C CA . GLU B 1 305 ? 15.125 0.912 -6.973 1 98.31 305 GLU B CA 1
ATOM 8852 C C . GLU B 1 305 ? 15.75 2.254 -6.594 1 98.31 305 GLU B C 1
ATOM 8854 O O . GLU B 1 305 ? 16.938 2.324 -6.277 1 98.31 305 GLU B O 1
ATOM 8859 N N . ALA B 1 306 ? 14.938 3.287 -6.637 1 98.75 306 ALA B N 1
ATOM 8860 C CA . ALA B 1 306 ? 15.414 4.621 -6.285 1 98.75 306 ALA B CA 1
ATOM 8861 C C . ALA B 1 306 ? 15.812 4.691 -4.816 1 98.75 306 ALA B C 1
ATOM 8863 O O . ALA B 1 306 ? 16.828 5.305 -4.473 1 98.75 306 ALA B O 1
ATOM 8864 N N . LEU B 1 307 ? 14.992 4.074 -3.922 1 98.75 307 LEU B N 1
ATOM 8865 C CA . LEU B 1 307 ? 15.273 4.07 -2.49 1 98.75 307 LEU B CA 1
ATOM 8866 C C . LEU B 1 307 ? 16.594 3.348 -2.197 1 98.75 307 LEU B C 1
ATOM 8868 O O . LEU B 1 307 ? 17.391 3.816 -1.389 1 98.75 307 LEU B O 1
ATOM 8872 N N . GLN B 1 308 ? 16.781 2.227 -2.84 1 98.62 308 GLN B N 1
ATOM 8873 C CA . GLN B 1 308 ? 18.031 1.489 -2.66 1 98.62 308 GLN B CA 1
ATOM 8874 C C . GLN B 1 308 ? 19.219 2.293 -3.166 1 98.62 308 GLN B C 1
ATOM 8876 O O . GLN B 1 308 ? 20.297 2.273 -2.559 1 98.62 308 GLN B O 1
ATOM 8881 N N . ASN B 1 309 ? 19.016 3.012 -4.254 1 98.62 309 ASN B N 1
ATOM 8882 C CA . ASN B 1 309 ? 20.078 3.832 -4.82 1 98.62 309 ASN B CA 1
ATOM 8883 C C . ASN B 1 309 ? 20.469 4.977 -3.883 1 98.62 309 ASN B C 1
ATOM 8885 O O . ASN B 1 309 ? 21.641 5.203 -3.625 1 98.62 309 ASN B O 1
ATOM 8889 N N . VAL B 1 310 ? 19.484 5.711 -3.4 1 98.81 310 VAL B N 1
ATOM 8890 C CA . VAL B 1 310 ? 19.797 6.844 -2.539 1 98.81 310 VAL B CA 1
ATOM 8891 C C . VAL B 1 310 ? 20.406 6.34 -1.231 1 98.81 310 VAL B C 1
ATOM 8893 O O . VAL B 1 310 ? 21.281 6.996 -0.651 1 98.81 310 VAL B O 1
ATOM 8896 N N . ASP B 1 311 ? 19.984 5.152 -0.721 1 98.75 311 ASP B N 1
ATOM 8897 C CA . ASP B 1 311 ? 20.609 4.555 0.452 1 98.75 311 ASP B CA 1
ATOM 8898 C C . ASP B 1 311 ? 22.109 4.344 0.22 1 98.75 311 ASP B C 1
ATOM 8900 O O . ASP B 1 311 ? 22.922 4.629 1.1 1 98.75 311 ASP B O 1
ATOM 8904 N N . GLN B 1 312 ? 22.438 3.844 -0.999 1 98.62 312 GLN B N 1
ATOM 8905 C CA . GLN B 1 312 ? 23.828 3.635 -1.374 1 98.62 312 GLN B CA 1
ATOM 8906 C C . GLN B 1 312 ? 24.594 4.953 -1.404 1 98.62 312 GLN B C 1
ATOM 8908 O O . GLN B 1 312 ? 25.734 5.023 -0.96 1 98.62 312 GLN B O 1
ATOM 8913 N N . ILE B 1 313 ? 23.969 6 -1.857 1 98.88 313 ILE B N 1
ATOM 8914 C CA . ILE B 1 313 ? 24.625 7.305 -1.981 1 98.88 313 ILE B CA 1
ATOM 8915 C C . ILE B 1 313 ? 24.859 7.891 -0.594 1 98.88 313 ILE B C 1
ATOM 8917 O O . ILE B 1 313 ? 25.938 8.438 -0.326 1 98.88 313 ILE B O 1
ATOM 8921 N N . VAL B 1 314 ? 23.875 7.77 0.291 1 98.88 314 VAL B N 1
ATOM 8922 C CA . VAL B 1 314 ? 24.062 8.211 1.667 1 98.88 314 VAL B CA 1
ATOM 8923 C C . VAL B 1 314 ? 25.188 7.395 2.312 1 98.88 314 VAL B C 1
ATOM 8925 O O . VAL B 1 314 ? 25.984 7.926 3.094 1 98.88 314 VAL B O 1
ATOM 8928 N N . GLY B 1 315 ? 25.234 6.086 1.938 1 98.75 315 GLY B N 1
ATOM 8929 C CA . GLY B 1 315 ? 26.312 5.238 2.408 1 98.75 315 GLY B CA 1
ATOM 8930 C C . GLY B 1 315 ? 27.688 5.719 1.957 1 98.75 315 GLY B C 1
ATOM 8931 O O . GLY B 1 315 ? 28.656 5.668 2.723 1 98.75 315 GLY B O 1
ATOM 8932 N N . MET B 1 316 ? 27.766 6.203 0.727 1 98.62 316 MET B N 1
ATOM 8933 C CA . MET B 1 316 ? 29.016 6.75 0.204 1 98.62 316 MET B CA 1
ATOM 8934 C C . MET B 1 316 ? 29.469 7.957 1.022 1 98.62 316 MET B C 1
ATOM 8936 O O . MET B 1 316 ? 30.656 8.094 1.325 1 98.62 316 MET B O 1
ATOM 8940 N N . LEU B 1 317 ? 28.484 8.789 1.399 1 98.81 317 LEU B N 1
ATOM 8941 C CA . LEU B 1 317 ? 28.828 9.938 2.234 1 98.81 317 LEU B CA 1
ATOM 8942 C C . LEU B 1 317 ? 29.391 9.492 3.58 1 98.81 317 LEU B C 1
ATOM 8944 O O . LEU B 1 317 ? 30.453 9.938 4 1 98.81 317 LEU B O 1
ATOM 8948 N N . MET B 1 318 ? 28.719 8.562 4.246 1 98.69 318 MET B N 1
ATOM 8949 C CA . MET B 1 318 ? 29.109 8.164 5.598 1 98.69 318 MET B CA 1
ATOM 8950 C C . MET B 1 318 ? 30.438 7.422 5.59 1 98.69 318 MET B C 1
ATOM 8952 O O . MET B 1 318 ? 31.281 7.633 6.473 1 98.69 318 MET B O 1
ATOM 8956 N N . ASP B 1 319 ? 30.641 6.539 4.578 1 98.38 319 ASP B N 1
ATOM 8957 C CA . ASP B 1 319 ? 31.922 5.852 4.445 1 98.38 319 ASP B CA 1
ATOM 8958 C C . ASP B 1 319 ? 33.062 6.84 4.145 1 98.38 319 ASP B C 1
ATOM 8960 O O . ASP B 1 319 ? 34.156 6.688 4.652 1 98.38 319 ASP B O 1
ATOM 8964 N N . GLY B 1 320 ? 32.75 7.816 3.268 1 98 320 GLY B N 1
ATOM 8965 C CA . GLY B 1 320 ? 33.719 8.859 2.99 1 98 320 GLY B CA 1
ATOM 8966 C C . GLY B 1 320 ? 34.125 9.656 4.219 1 98 320 GLY B C 1
ATOM 8967 O O . GLY B 1 320 ? 35.281 9.984 4.41 1 98 320 GLY B O 1
ATOM 8968 N N . LEU B 1 321 ? 33.125 10.008 5.047 1 98 321 LEU B N 1
ATOM 8969 C CA . LEU B 1 321 ? 33.406 10.695 6.301 1 98 321 LEU B CA 1
ATOM 8970 C C . LEU B 1 321 ? 34.25 9.828 7.23 1 98 321 LEU B C 1
ATOM 8972 O O . LEU B 1 321 ? 35.188 10.32 7.859 1 98 321 LEU B O 1
ATOM 8976 N N . LYS B 1 322 ? 33.875 8.555 7.27 1 96.75 322 LYS B N 1
ATOM 8977 C CA . LYS B 1 322 ? 34.625 7.629 8.133 1 96.75 322 LYS B CA 1
ATOM 8978 C C . LYS B 1 322 ? 36.062 7.504 7.707 1 96.75 322 LYS B C 1
ATOM 8980 O O . LYS B 1 322 ? 36.969 7.531 8.547 1 96.75 322 LYS B O 1
ATOM 8985 N N . GLN B 1 323 ? 36.312 7.469 6.395 1 95.62 323 GLN B N 1
ATOM 8986 C CA . GLN B 1 323 ? 37.656 7.348 5.852 1 95.62 323 GLN B CA 1
ATOM 8987 C C . GLN B 1 323 ? 38.5 8.578 6.176 1 95.62 323 GLN B C 1
ATOM 8989 O O . GLN B 1 323 ? 39.719 8.5 6.262 1 95.62 323 GLN B O 1
ATOM 8994 N N . ARG B 1 324 ? 37.844 9.648 6.441 1 94.62 324 ARG B N 1
ATOM 8995 C CA . ARG B 1 324 ? 38.531 10.914 6.707 1 94.62 324 ARG B CA 1
ATOM 8996 C C . ARG B 1 324 ? 38.531 11.234 8.195 1 94.62 324 ARG B C 1
ATOM 8998 O O . ARG B 1 324 ? 38.938 12.328 8.602 1 94.62 324 ARG B O 1
ATOM 9005 N N . ASN B 1 325 ? 38 10.328 9.008 1 94.94 325 ASN B N 1
ATOM 9006 C CA . ASN B 1 325 ? 37.844 10.484 10.453 1 94.94 325 ASN B CA 1
ATOM 9007 C C . ASN B 1 325 ? 36.938 11.656 10.797 1 94.94 325 ASN B C 1
ATOM 9009 O O . ASN B 1 325 ? 37.188 12.398 11.742 1 94.94 325 ASN B O 1
ATOM 9013 N N . LEU B 1 326 ? 35.906 11.797 10.039 1 97.44 326 LEU B N 1
ATOM 9014 C CA . LEU B 1 326 ? 35 12.93 10.219 1 97.44 326 LEU B CA 1
ATOM 9015 C C . LEU B 1 326 ? 33.625 12.461 10.656 1 97.44 326 LEU B C 1
ATOM 9017 O O . LEU B 1 326 ? 32.75 13.273 11.008 1 97.44 326 LEU B O 1
ATOM 9021 N N . HIS B 1 327 ? 33.375 11.078 10.695 1 97.06 327 HIS B N 1
ATOM 9022 C CA . HIS B 1 327 ? 32.031 10.562 10.945 1 97.06 327 HIS B CA 1
ATOM 9023 C C . HIS B 1 327 ? 31.609 10.828 12.383 1 97.06 327 HIS B C 1
ATOM 9025 O O . HIS B 1 327 ? 30.406 10.758 12.695 1 97.06 327 HIS B O 1
ATOM 9031 N N . LYS B 1 328 ? 32.562 11.227 13.25 1 97.19 328 LYS B N 1
ATOM 9032 C CA . LYS B 1 328 ? 32.219 11.594 14.625 1 97.19 328 LYS B CA 1
ATOM 9033 C C . LYS B 1 328 ? 32.406 13.102 14.836 1 97.19 328 LYS B C 1
ATOM 9035 O O . LYS B 1 328 ? 32.375 13.578 15.977 1 97.19 328 LYS B O 1
ATOM 9040 N N . CYS B 1 329 ? 32.625 13.781 13.812 1 97.94 329 CYS B N 1
ATOM 9041 C CA . CYS B 1 329 ? 32.844 15.219 13.852 1 97.94 329 CYS B CA 1
ATOM 9042 C C . CYS B 1 329 ? 31.703 15.961 13.164 1 97.94 329 CYS B C 1
ATOM 9044 O O . CYS B 1 329 ? 31.234 16.984 13.664 1 97.94 329 CYS B O 1
ATOM 9046 N N . VAL B 1 330 ? 31.219 15.461 12.078 1 98.38 330 VAL B N 1
ATOM 9047 C CA . VAL B 1 330 ? 30.25 16.141 11.219 1 98.38 330 VAL B CA 1
ATOM 9048 C C . VAL B 1 330 ? 28.828 15.875 11.711 1 98.38 330 VAL B C 1
ATOM 9050 O O . VAL B 1 330 ? 28.5 14.75 12.102 1 98.38 330 VAL B O 1
ATOM 9053 N N . ASN B 1 331 ? 28 16.922 11.805 1 98.56 331 ASN B N 1
ATOM 9054 C CA . ASN B 1 331 ? 26.547 16.766 11.938 1 98.56 331 ASN B CA 1
ATOM 9055 C C . ASN B 1 331 ? 25.875 16.594 10.578 1 98.56 331 ASN B C 1
ATOM 9057 O O . ASN B 1 331 ? 26.141 17.344 9.648 1 98.56 331 ASN B O 1
ATOM 9061 N N . VAL B 1 332 ? 25.047 15.531 10.477 1 98.81 332 VAL B N 1
ATOM 9062 C CA . VAL B 1 332 ? 24.344 15.266 9.234 1 98.81 332 VAL B CA 1
ATOM 9063 C C . VAL B 1 332 ? 22.828 15.312 9.484 1 98.81 332 VAL B C 1
ATOM 9065 O O . VAL B 1 332 ? 22.328 14.688 10.414 1 98.81 332 VAL B O 1
ATOM 9068 N N . ILE B 1 333 ? 22.141 16.109 8.727 1 98.94 333 ILE B N 1
ATOM 9069 C CA . ILE B 1 333 ? 20.688 16.109 8.695 1 98.94 333 ILE B CA 1
ATOM 9070 C C . ILE B 1 333 ? 20.188 15.586 7.352 1 98.94 333 ILE B C 1
ATOM 9072 O O . ILE B 1 333 ? 20.5 16.156 6.305 1 98.94 333 ILE B O 1
ATOM 9076 N N . VAL B 1 334 ? 19.516 14.445 7.344 1 98.94 334 VAL B N 1
ATOM 9077 C CA . VAL B 1 334 ? 18.875 13.891 6.152 1 98.94 334 VAL B CA 1
ATOM 9078 C C . VAL B 1 334 ? 17.391 14.211 6.172 1 98.94 334 VAL B C 1
ATOM 9080 O O . VAL B 1 334 ? 16.672 13.852 7.113 1 98.94 334 VAL B O 1
ATOM 9083 N N . VAL B 1 335 ? 16.891 14.898 5.117 1 98.88 335 VAL B N 1
ATOM 9084 C CA . VAL B 1 335 ? 15.492 15.328 5.105 1 98.88 335 VAL B CA 1
ATOM 9085 C C . VAL B 1 335 ? 14.891 15.094 3.723 1 98.88 335 VAL B C 1
ATOM 9087 O O . VAL B 1 335 ? 15.609 14.797 2.768 1 98.88 335 VAL B O 1
ATOM 9090 N N . ALA B 1 336 ? 13.648 15.117 3.666 1 98.88 336 ALA B N 1
ATOM 9091 C CA . ALA B 1 336 ? 12.883 15.289 2.436 1 98.88 336 ALA B CA 1
ATOM 9092 C C . ALA B 1 336 ? 12.016 16.547 2.506 1 98.88 336 ALA B C 1
ATOM 9094 O O . ALA B 1 336 ? 11.859 17.141 3.574 1 98.88 336 ALA B O 1
ATOM 9095 N N . ASP B 1 337 ? 11.555 16.938 1.394 1 98.69 337 ASP B N 1
ATOM 9096 C CA . ASP B 1 337 ? 10.727 18.141 1.31 1 98.69 337 ASP B CA 1
ATOM 9097 C C . ASP B 1 337 ? 9.242 17.797 1.4 1 98.69 337 ASP B C 1
ATOM 9099 O O . ASP B 1 337 ? 8.438 18.594 1.888 1 98.69 337 ASP B O 1
ATOM 9103 N N . HIS B 1 338 ? 8.891 16.688 0.902 1 98.69 338 HIS B N 1
ATOM 9104 C CA . HIS B 1 338 ? 7.516 16.203 0.911 1 98.69 338 HIS B CA 1
ATOM 9105 C C . HIS B 1 338 ? 7.465 14.695 0.653 1 98.69 338 HIS B C 1
ATOM 9107 O O . HIS B 1 338 ? 8.5 14.039 0.594 1 98.69 338 HIS B O 1
ATOM 9113 N N . GLY B 1 339 ? 6.164 14.203 0.65 1 98.5 339 GLY B N 1
ATOM 9114 C CA . GLY B 1 339 ? 5.957 12.797 0.311 1 98.5 339 GLY B CA 1
ATOM 9115 C C . GLY B 1 339 ? 5.52 12.594 -1.126 1 98.5 339 GLY B C 1
ATOM 9116 O O . GLY B 1 339 ? 6.031 13.25 -2.037 1 98.5 339 GLY B O 1
ATOM 9117 N N . MET B 1 340 ? 4.648 11.578 -1.345 1 98.75 340 MET B N 1
ATOM 9118 C CA . MET B 1 340 ? 4.172 11.172 -2.664 1 98.75 340 MET B CA 1
ATOM 9119 C C . MET B 1 340 ? 2.844 10.43 -2.555 1 98.75 340 MET B C 1
ATOM 9121 O O . MET B 1 340 ? 2.656 9.609 -1.655 1 98.75 340 MET B O 1
ATOM 9125 N N . GLU B 1 341 ? 1.872 10.797 -3.357 1 98.25 341 GLU B N 1
ATOM 9126 C CA . GLU B 1 341 ? 0.57 10.141 -3.383 1 98.25 341 GLU B CA 1
ATOM 9127 C C . GLU B 1 341 ? 0.291 9.523 -4.75 1 98.25 341 GLU B C 1
ATOM 9129 O O . GLU B 1 341 ? 0.658 10.094 -5.781 1 98.25 341 GLU B O 1
ATOM 9134 N N . GLN B 1 342 ? -0.319 8.328 -4.719 1 98.06 342 GLN B N 1
ATOM 9135 C CA . GLN B 1 342 ? -0.726 7.68 -5.961 1 98.06 342 GLN B CA 1
ATOM 9136 C C . GLN B 1 342 ? -1.838 8.461 -6.652 1 98.06 342 GLN B C 1
ATOM 9138 O O . GLN B 1 342 ? -2.766 8.945 -5.996 1 98.06 342 GLN B O 1
ATOM 9143 N N . THR B 1 343 ? -1.796 8.664 -7.961 1 97.56 343 THR B N 1
ATOM 9144 C CA . THR B 1 343 ? -2.869 9.289 -8.727 1 97.56 343 THR B CA 1
ATOM 9145 C C . THR B 1 343 ? -3.361 8.344 -9.82 1 97.56 343 THR B C 1
ATOM 9147 O O . THR B 1 343 ? -2.756 7.301 -10.07 1 97.56 343 THR B O 1
ATOM 9150 N N . TYR B 1 344 ? -4.484 8.695 -10.445 1 95.56 344 TYR B N 1
ATOM 9151 C CA . TYR B 1 344 ? -5.113 7.863 -11.461 1 95.56 344 TYR B CA 1
ATOM 9152 C C . TYR B 1 344 ? -5.68 8.719 -12.586 1 95.56 344 TYR B C 1
ATOM 9154 O O . TYR B 1 344 ? -6.129 9.844 -12.359 1 95.56 344 TYR B O 1
ATOM 9162 N N . CYS B 1 345 ? -5.652 8.188 -13.773 1 94.75 345 CYS B N 1
ATOM 9163 C CA . CYS B 1 345 ? -6.164 8.922 -14.93 1 94.75 345 CYS B CA 1
ATOM 9164 C C . CYS B 1 345 ? -7.672 9.117 -14.82 1 94.75 345 CYS B C 1
ATOM 9166 O O . CYS B 1 345 ? -8.211 10.102 -15.336 1 94.75 345 CYS B O 1
ATOM 9168 N N . GLU B 1 346 ? -8.328 8.258 -14.062 1 93.94 346 GLU B N 1
ATOM 9169 C CA . GLU B 1 346 ? -9.781 8.32 -13.898 1 93.94 346 GLU B CA 1
ATOM 9170 C C . GLU B 1 346 ? -10.164 9.297 -12.789 1 93.94 346 GLU B C 1
ATOM 9172 O O . GLU B 1 346 ? -11.336 9.641 -12.648 1 93.94 346 GLU B O 1
ATOM 9177 N N . LYS B 1 347 ? -9.18 9.781 -12.078 1 96.5 347 LYS B N 1
ATOM 9178 C CA . LYS B 1 347 ? -9.453 10.688 -10.961 1 96.5 347 LYS B CA 1
ATOM 9179 C C . LYS B 1 347 ? -8.961 12.094 -11.266 1 96.5 347 LYS B C 1
ATOM 9181 O O . LYS B 1 347 ? -8.156 12.656 -10.508 1 96.5 347 LYS B O 1
ATOM 9186 N N . ILE B 1 348 ? -9.422 12.703 -12.336 1 96.19 348 ILE B N 1
ATOM 9187 C CA . ILE B 1 348 ? -9.109 14.07 -12.727 1 96.19 348 ILE B CA 1
ATOM 9188 C C . ILE B 1 348 ? -10.391 14.883 -12.852 1 96.19 348 ILE B C 1
ATOM 9190 O O . ILE B 1 348 ? -11.328 14.469 -13.539 1 96.19 348 ILE B O 1
ATOM 9194 N N . GLU B 1 349 ? -10.516 15.961 -12.141 1 96 349 GLU B N 1
ATOM 9195 C CA . GLU B 1 349 ? -11.617 16.906 -12.281 1 96 349 GLU B CA 1
ATOM 9196 C C . GLU B 1 349 ? -11.336 17.922 -13.375 1 96 349 GLU B C 1
ATOM 9198 O O . GLU B 1 349 ? -10.383 18.703 -13.273 1 96 349 GLU B O 1
ATOM 9203 N N . TYR B 1 350 ? -12.156 18.016 -14.352 1 94.19 350 TYR B N 1
ATOM 9204 C CA . TYR B 1 350 ? -12.023 18.969 -15.445 1 94.19 350 TYR B CA 1
ATOM 9205 C C . TYR B 1 350 ? -12.961 20.156 -15.25 1 94.19 350 TYR B C 1
ATOM 9207 O O . TYR B 1 350 ? -14.156 19.984 -14.977 1 94.19 350 TYR B O 1
ATOM 9215 N N . MET B 1 351 ? -12.43 21.344 -15.398 1 94.06 351 MET B N 1
ATOM 9216 C CA . MET B 1 351 ? -13.211 22.547 -15.172 1 94.06 351 MET B CA 1
ATOM 9217 C C . MET B 1 351 ? -14.312 22.688 -16.234 1 94.06 351 MET B C 1
ATOM 9219 O O . MET B 1 351 ? -15.32 23.359 -15.992 1 94.06 351 MET B O 1
ATOM 9223 N N . THR B 1 352 ? -14.133 22.047 -17.328 1 93.69 352 THR B N 1
ATOM 9224 C CA . THR B 1 352 ? -15.141 22.078 -18.391 1 93.69 352 THR B CA 1
ATOM 9225 C C . THR B 1 352 ? -16.438 21.438 -17.906 1 93.69 352 THR B C 1
ATOM 9227 O O . THR B 1 352 ? -17.5 21.688 -18.484 1 93.69 352 THR B O 1
ATOM 9230 N N . LYS B 1 353 ? -16.281 20.609 -16.922 1 92.5 353 LYS B N 1
ATOM 9231 C CA . LYS B 1 353 ? -17.453 19.984 -16.328 1 92.5 353 LYS B CA 1
ATOM 9232 C C . LYS B 1 353 ? -18.266 21 -15.531 1 92.5 353 LYS B C 1
ATOM 9234 O O . LYS B 1 353 ? -19.484 20.812 -15.344 1 92.5 353 LYS B O 1
ATOM 9239 N N . TYR B 1 354 ? -17.656 22.094 -15.094 1 93.88 354 TYR B N 1
ATOM 9240 C CA . TYR B 1 354 ? -18.266 22.969 -14.102 1 93.88 354 TYR B CA 1
ATOM 9241 C C . TYR B 1 354 ? -18.578 24.344 -14.703 1 93.88 354 TYR B C 1
ATOM 9243 O O . TYR B 1 354 ? -19.453 25.047 -14.227 1 93.88 354 TYR B O 1
ATOM 9251 N N . LEU B 1 355 ? -17.781 24.719 -15.695 1 93.88 355 LEU B N 1
ATOM 9252 C CA . LEU B 1 355 ? -17.875 26.078 -16.25 1 93.88 355 LEU B CA 1
ATOM 9253 C C . LEU B 1 355 ? -18.328 26.047 -17.703 1 93.88 355 LEU B C 1
ATOM 9255 O O . LEU B 1 355 ? -17.938 25.141 -18.453 1 93.88 355 LEU B O 1
ATOM 9259 N N . ASP B 1 356 ? -19.062 27.016 -18.031 1 90.81 356 ASP B N 1
ATOM 9260 C CA . ASP B 1 356 ? -19.562 27.109 -19.391 1 90.81 356 ASP B CA 1
ATOM 9261 C C . ASP B 1 356 ? -18.406 27.312 -20.375 1 90.81 356 ASP B C 1
ATOM 9263 O O . ASP B 1 356 ? -18.438 26.781 -21.484 1 90.81 356 ASP B O 1
ATOM 9267 N N . SER B 1 357 ? -17.484 28.156 -19.969 1 91.69 357 SER B N 1
ATOM 9268 C CA . SER B 1 357 ? -16.281 28.406 -20.766 1 91.69 357 SER B CA 1
ATOM 9269 C C . SER B 1 357 ? -15.039 28.5 -19.891 1 91.69 357 SER B C 1
ATOM 9271 O O . SER B 1 357 ? -15.102 29.016 -18.781 1 91.69 357 SER B O 1
ATOM 9273 N N . VAL B 1 358 ? -13.984 27.953 -20.438 1 93.12 358 VAL B N 1
ATOM 9274 C CA . VAL B 1 358 ? -12.719 28.031 -19.719 1 93.12 358 VAL B CA 1
ATOM 9275 C C . VAL B 1 358 ? -11.695 28.797 -20.562 1 93.12 358 VAL B C 1
ATOM 9277 O O . VAL B 1 358 ? -10.492 28.734 -20.281 1 93.12 358 VAL B O 1
ATOM 9280 N N . ASP B 1 359 ? -12.125 29.547 -21.578 1 91.19 359 ASP B N 1
ATOM 9281 C CA . ASP B 1 359 ? -11.25 30.172 -22.562 1 91.19 359 ASP B CA 1
ATOM 9282 C C . ASP B 1 359 ? -10.438 31.297 -21.953 1 91.19 359 ASP B C 1
ATOM 9284 O O . ASP B 1 359 ? -9.32 31.578 -22.391 1 91.19 359 ASP B O 1
ATOM 9288 N N . ASN B 1 360 ? -10.961 31.922 -21.016 1 90.56 360 ASN B N 1
ATOM 9289 C CA . ASN B 1 360 ? -10.281 33.062 -20.422 1 90.56 360 ASN B CA 1
ATOM 9290 C C . ASN B 1 360 ? -9.555 32.688 -19.141 1 90.56 360 ASN B C 1
ATOM 9292 O O . ASN B 1 360 ? -9.117 33.562 -18.391 1 90.56 360 ASN B O 1
ATOM 9296 N N . LEU B 1 361 ? -9.391 31.438 -18.906 1 94 361 LEU B N 1
ATOM 9297 C CA . LEU B 1 361 ? -8.82 31 -17.625 1 94 361 LEU B CA 1
ATOM 9298 C C . LEU B 1 361 ? -7.453 30.359 -17.844 1 94 361 LEU B C 1
ATOM 9300 O O . LEU B 1 361 ? -7.227 29.672 -18.844 1 94 361 LEU B O 1
ATOM 9304 N N . LYS B 1 362 ? -6.602 30.703 -17.016 1 95 362 LYS B N 1
ATOM 9305 C CA . LYS B 1 362 ? -5.355 29.969 -16.828 1 95 362 LYS B CA 1
ATOM 9306 C C . LYS B 1 362 ? -5.359 29.203 -15.508 1 95 362 LYS B C 1
ATOM 9308 O O . LYS B 1 362 ? -5.664 29.766 -14.453 1 95 362 LYS B O 1
ATOM 9313 N N . MET B 1 363 ? -5.105 27.953 -15.625 1 95.25 363 MET B N 1
ATOM 9314 C CA . MET B 1 363 ? -5.086 27.125 -14.414 1 95.25 363 MET B CA 1
ATOM 9315 C C . MET B 1 363 ? -3.703 26.531 -14.195 1 95.25 363 MET B C 1
ATOM 9317 O O . MET B 1 363 ? -3.1 25.984 -15.133 1 95.25 363 MET B O 1
ATOM 9321 N N . TYR B 1 364 ? -3.125 26.688 -13.039 1 96.12 364 TYR B N 1
ATOM 9322 C CA . TYR B 1 364 ? -2.006 25.859 -12.586 1 96.12 364 TYR B CA 1
ATOM 9323 C C . TYR B 1 364 ? -2.488 24.5 -12.094 1 96.12 364 TYR B C 1
ATOM 9325 O O . TYR B 1 364 ? -2.906 24.359 -10.945 1 96.12 364 TYR B O 1
ATOM 9333 N N . SER B 1 365 ? -2.367 23.484 -12.906 1 95.75 365 SER B N 1
ATOM 9334 C CA . SER B 1 365 ? -2.986 22.172 -12.695 1 95.75 365 SER B CA 1
ATOM 9335 C C . SER B 1 365 ? -2.24 21.375 -11.641 1 95.75 365 SER B C 1
ATOM 9337 O O . SER B 1 365 ? -1.09 21.688 -11.312 1 95.75 365 SER B O 1
ATOM 9339 N N . GLY B 1 366 ? -2.881 20.344 -11.031 1 96.44 366 GLY B N 1
ATOM 9340 C CA . GLY B 1 366 ? -2.234 19.453 -10.086 1 96.44 366 GLY B CA 1
ATOM 9341 C C . GLY B 1 366 ? -3.053 19.219 -8.828 1 96.44 366 GLY B C 1
ATOM 9342 O O . GLY B 1 366 ? -4.281 19.312 -8.859 1 96.44 366 GLY B O 1
ATOM 9343 N N . PRO B 1 367 ? -2.41 18.844 -7.773 1 97.5 367 PRO B N 1
ATOM 9344 C CA . PRO B 1 367 ? -3.08 18.531 -6.512 1 97.5 367 PRO B CA 1
ATOM 9345 C C . PRO B 1 367 ? -3.496 19.781 -5.738 1 97.5 367 PRO B C 1
ATOM 9347 O O . PRO B 1 367 ? -4.309 19.703 -4.816 1 97.5 367 PRO B O 1
ATOM 9350 N N . ALA B 1 368 ? -2.918 20.906 -6.047 1 98.06 368 ALA B N 1
ATOM 9351 C CA . ALA B 1 368 ? -3.252 22.203 -5.457 1 98.06 368 ALA B CA 1
ATOM 9352 C C . ALA B 1 368 ? -3.436 23.266 -6.535 1 98.06 368 ALA B C 1
ATOM 9354 O O . ALA B 1 368 ? -2.699 24.25 -6.574 1 98.06 368 ALA B O 1
ATOM 9355 N N . PRO B 1 369 ? -4.449 23.172 -7.277 1 97.88 369 PRO B N 1
ATOM 9356 C CA . PRO B 1 369 ? -4.617 24.047 -8.438 1 97.88 369 PRO B CA 1
ATOM 9357 C C . PRO B 1 369 ? -5.016 25.469 -8.047 1 97.88 369 PRO B C 1
ATOM 9359 O O . PRO B 1 369 ? -5.703 25.672 -7.039 1 97.88 369 PRO B O 1
ATOM 9362 N N . ARG B 1 370 ? -4.605 26.375 -8.867 1 98.06 370 ARG B N 1
ATOM 9363 C CA . ARG B 1 370 ? -4.969 27.781 -8.789 1 98.06 370 ARG B CA 1
ATOM 9364 C C . ARG B 1 370 ? -5.477 28.297 -10.141 1 98.06 370 ARG B C 1
ATOM 9366 O O . ARG B 1 370 ? -5.074 27.797 -11.188 1 98.06 370 ARG B O 1
ATOM 9373 N N . ILE B 1 371 ? -6.371 29.234 -10.07 1 97.62 371 ILE B N 1
ATOM 9374 C CA . ILE B 1 371 ? -6.996 29.734 -11.289 1 97.62 371 ILE B CA 1
ATOM 9375 C C . ILE B 1 371 ? -6.777 31.234 -11.391 1 97.62 371 ILE B C 1
ATOM 9377 O O . ILE B 1 371 ? -6.957 31.969 -10.414 1 97.62 371 ILE B O 1
ATOM 9381 N N . GLN B 1 372 ? -6.359 31.641 -12.523 1 96.38 372 GLN B N 1
ATOM 9382 C CA . GLN B 1 372 ? -6.195 33.062 -12.844 1 96.38 372 GLN B CA 1
ATOM 9383 C C . GLN B 1 372 ? -6.621 33.344 -14.273 1 96.38 372 GLN B C 1
ATOM 9385 O O . GLN B 1 372 ? -7.062 32.438 -14.992 1 96.38 372 GLN B O 1
ATOM 9390 N N . THR B 1 373 ? -6.641 34.656 -14.641 1 95.94 373 THR B N 1
ATOM 9391 C CA . THR B 1 373 ? -6.961 35.031 -16.016 1 95.94 373 THR B CA 1
ATOM 9392 C C . THR B 1 373 ? -5.785 34.719 -16.938 1 95.94 373 THR B C 1
ATOM 9394 O O . THR B 1 373 ? -4.625 34.812 -16.531 1 95.94 373 THR B O 1
ATOM 9397 N N . ILE B 1 374 ? -6.055 34.406 -18.109 1 95.12 374 ILE B N 1
ATOM 9398 C CA . ILE B 1 374 ? -5.012 34.156 -19.094 1 95.12 374 ILE B CA 1
ATOM 9399 C C . ILE B 1 374 ? -4.426 35.5 -19.562 1 95.12 374 ILE B C 1
ATOM 9401 O O . ILE B 1 374 ? -3.268 35.562 -19.969 1 95.12 374 ILE B O 1
ATOM 9405 N N . ASN B 1 375 ? -5.211 36.594 -19.438 1 94.88 375 ASN B N 1
ATOM 9406 C CA . ASN B 1 375 ? -4.812 37.906 -19.922 1 94.88 375 ASN B CA 1
ATOM 9407 C C . ASN B 1 375 ? -4.117 38.719 -18.828 1 94.88 375 ASN B C 1
ATOM 9409 O O . ASN B 1 375 ? -4.629 39.75 -18.406 1 94.88 375 ASN B O 1
ATOM 9413 N N . VAL B 1 376 ? -2.975 38.312 -18.453 1 94.38 376 VAL B N 1
ATOM 9414 C CA . VAL B 1 376 ? -2.189 39.094 -17.484 1 94.38 376 VAL B CA 1
ATOM 9415 C C . VAL B 1 376 ? -1.232 40.031 -18.234 1 94.38 376 VAL B C 1
ATOM 9417 O O . VAL B 1 376 ? -0.709 39.656 -19.297 1 94.38 376 VAL B O 1
ATOM 9420 N N . PRO B 1 377 ? -0.961 41.125 -17.734 1 94.38 377 PRO B N 1
ATOM 9421 C CA . PRO B 1 377 ? -1.417 41.688 -16.453 1 94.38 377 PRO B CA 1
ATOM 9422 C C . PRO B 1 377 ? -2.789 42.344 -16.547 1 94.38 377 PRO B C 1
ATOM 9424 O O . PRO B 1 377 ? -3.395 42.688 -15.531 1 94.38 377 PRO B O 1
ATOM 9427 N N . ASP B 1 378 ? -3.359 42.594 -17.734 1 93.88 378 ASP B N 1
ATOM 9428 C CA . ASP B 1 378 ? -4.461 43.5 -18.031 1 93.88 378 ASP B CA 1
ATOM 9429 C C . ASP B 1 378 ? -5.691 43.156 -17.188 1 93.88 378 ASP B C 1
ATOM 9431 O O . ASP B 1 378 ? -6.34 44.031 -16.625 1 93.88 378 ASP B O 1
ATOM 9435 N N . ASP B 1 379 ? -6.004 41.938 -17.125 1 93.88 379 ASP B N 1
ATOM 9436 C CA . ASP B 1 379 ? -7.25 41.531 -16.484 1 93.88 379 ASP B CA 1
ATOM 9437 C C . ASP B 1 379 ? -6.988 40.969 -15.078 1 93.88 379 ASP B C 1
ATOM 9439 O O . ASP B 1 379 ? -7.891 40.406 -14.445 1 93.88 379 ASP B O 1
ATOM 9443 N N . TYR B 1 380 ? -5.793 41.156 -14.594 1 95.31 380 TYR B N 1
ATOM 9444 C CA . TYR B 1 380 ? -5.379 40.5 -13.352 1 95.31 380 TYR B CA 1
ATOM 9445 C C . TYR B 1 380 ? -6.266 40.938 -12.188 1 95.31 380 TYR B C 1
ATOM 9447 O O . TYR B 1 380 ? -6.805 40.094 -11.461 1 95.31 380 TYR B O 1
ATOM 9455 N N . PHE B 1 381 ? -6.566 42.188 -12.062 1 93.44 381 PHE B N 1
ATOM 9456 C CA . PHE B 1 381 ? -7.289 42.719 -10.906 1 93.44 381 PHE B CA 1
ATOM 9457 C C . PHE B 1 381 ? -8.797 42.656 -11.141 1 93.44 381 PHE B C 1
ATOM 9459 O O . PHE B 1 381 ? -9.578 42.781 -10.195 1 93.44 381 PHE B O 1
ATOM 9466 N N . THR B 1 382 ? -9.234 42.5 -12.383 1 93.62 382 THR B N 1
ATOM 9467 C CA . THR B 1 382 ? -10.656 42.5 -12.688 1 93.62 382 THR B CA 1
ATOM 9468 C C . THR B 1 382 ? -11.195 41.094 -12.844 1 93.62 382 THR B C 1
ATOM 9470 O O . THR B 1 382 ? -12.398 40.906 -13.031 1 93.62 382 THR B O 1
ATOM 9473 N N . PHE B 1 383 ? -10.297 40.219 -12.797 1 95 383 PHE B N 1
ATOM 9474 C CA . PHE B 1 383 ? -10.703 38.812 -12.906 1 95 383 PHE B CA 1
ATOM 9475 C C . PHE B 1 383 ? -11.711 38.469 -11.82 1 95 383 PHE B C 1
ATOM 9477 O O . PHE B 1 383 ? -11.492 38.75 -10.641 1 95 383 PHE B O 1
ATOM 9484 N N . ASP B 1 384 ? -12.812 37.781 -12.133 1 94.69 384 ASP B N 1
ATOM 9485 C CA . ASP B 1 384 ? -13.898 37.469 -11.211 1 94.69 384 ASP B CA 1
ATOM 9486 C C . ASP B 1 384 ? -13.641 36.188 -10.461 1 94.69 384 ASP B C 1
ATOM 9488 O O . ASP B 1 384 ? -14.375 35.188 -10.633 1 94.69 384 ASP B O 1
ATOM 9492 N N . SER B 1 385 ? -12.695 36.219 -9.586 1 96.19 385 SER B N 1
ATOM 9493 C CA . SER B 1 385 ? -12.352 35.031 -8.789 1 96.19 385 SER B CA 1
ATOM 9494 C C . SER B 1 385 ? -13.523 34.594 -7.922 1 96.19 385 SER B C 1
ATOM 9496 O O . SER B 1 385 ? -13.75 33.406 -7.738 1 96.19 385 SER B O 1
ATOM 9498 N N . GLU B 1 386 ? -14.32 35.469 -7.398 1 95.38 386 GLU B N 1
ATOM 9499 C CA . GLU B 1 386 ? -15.469 35.156 -6.555 1 95.38 386 GLU B CA 1
ATOM 9500 C C . GLU B 1 386 ? -16.531 34.406 -7.344 1 95.38 386 GLU B C 1
ATOM 9502 O O . GLU B 1 386 ? -17.141 33.438 -6.836 1 95.38 386 GLU B O 1
ATOM 9507 N N . GLY B 1 387 ? -16.75 34.906 -8.562 1 94.94 387 GLY B N 1
ATOM 9508 C CA . GLY B 1 387 ? -17.703 34.219 -9.43 1 94.94 387 GLY B CA 1
ATOM 9509 C C . GLY B 1 387 ? -17.281 32.781 -9.758 1 94.94 387 GLY B C 1
ATOM 9510 O O . GLY B 1 387 ? -18.109 31.891 -9.805 1 94.94 387 GLY B O 1
ATOM 9511 N N . ILE B 1 388 ? -16 32.656 -9.984 1 95.81 388 ILE B N 1
ATOM 9512 C CA . ILE B 1 388 ? -15.453 31.344 -10.266 1 95.81 388 ILE B CA 1
ATOM 9513 C C . ILE B 1 388 ? -15.695 30.422 -9.078 1 95.81 388 ILE B C 1
ATOM 9515 O O . ILE B 1 388 ? -16.156 29.281 -9.258 1 95.81 388 ILE B O 1
ATOM 9519 N N . ILE B 1 389 ? -15.406 30.844 -7.863 1 96.75 389 ILE B N 1
ATOM 9520 C CA . ILE B 1 389 ? -15.57 30.047 -6.656 1 96.75 389 ILE B CA 1
ATOM 9521 C C . ILE B 1 389 ? -17.047 29.656 -6.488 1 96.75 389 ILE B C 1
ATOM 9523 O O . ILE B 1 389 ? -17.359 28.516 -6.172 1 96.75 389 ILE B O 1
ATOM 9527 N N . LYS B 1 390 ? -17.938 30.562 -6.695 1 94.69 390 LYS B N 1
ATOM 9528 C CA . LYS B 1 390 ? -19.375 30.297 -6.582 1 94.69 390 LYS B CA 1
ATOM 9529 C C . LYS B 1 390 ? -19.812 29.234 -7.582 1 94.69 390 LYS B C 1
ATOM 9531 O O . LYS B 1 390 ? -20.562 28.312 -7.23 1 94.69 390 LYS B O 1
ATOM 9536 N N . ASN B 1 391 ? -19.266 29.359 -8.789 1 94.69 391 ASN B N 1
ATOM 9537 C CA . ASN B 1 391 ? -19.672 28.453 -9.859 1 94.69 391 ASN B CA 1
ATOM 9538 C C . ASN B 1 391 ? -19.109 27.047 -9.656 1 94.69 391 ASN B C 1
ATOM 9540 O O . ASN B 1 391 ? -19.625 26.078 -10.219 1 94.69 391 ASN B O 1
ATOM 9544 N N . LEU B 1 392 ? -18.141 26.969 -8.844 1 96.81 392 LEU B N 1
ATOM 9545 C CA . LEU B 1 392 ? -17.5 25.688 -8.617 1 96.81 392 LEU B CA 1
ATOM 9546 C C . LEU B 1 392 ? -17.969 25.062 -7.309 1 96.81 392 LEU B C 1
ATOM 9548 O O . LEU B 1 392 ? -17.625 23.922 -7.004 1 96.81 392 LEU B O 1
ATOM 9552 N N . SER B 1 393 ? -18.781 25.719 -6.504 1 96.38 393 SER B N 1
ATOM 9553 C CA . SER B 1 393 ? -19.156 25.281 -5.164 1 96.38 393 SER B CA 1
ATOM 9554 C C . SER B 1 393 ? -20.391 24.375 -5.211 1 96.38 393 SER B C 1
ATOM 9556 O O . SER B 1 393 ? -21.453 24.781 -5.691 1 96.38 393 SER B O 1
ATOM 9558 N N . CYS B 1 394 ? -20.266 23.156 -4.742 1 96.12 394 CYS B N 1
ATOM 9559 C CA . CYS B 1 394 ? -21.344 22.219 -4.477 1 96.12 394 CYS B CA 1
ATOM 9560 C C . CYS B 1 394 ? -22.156 21.953 -5.742 1 96.12 394 CYS B C 1
ATOM 9562 O O . CYS B 1 394 ? -23.391 21.969 -5.711 1 96.12 394 CYS B O 1
ATOM 9564 N N . ARG B 1 395 ? -21.516 21.688 -6.805 1 94.44 395 ARG B N 1
ATOM 9565 C CA . ARG B 1 395 ? -22.188 21.5 -8.086 1 94.44 395 ARG B CA 1
ATOM 9566 C C . ARG B 1 395 ? -22.609 20.031 -8.258 1 94.44 395 ARG B C 1
ATOM 9568 O O . ARG B 1 395 ? -23.625 19.75 -8.883 1 94.44 395 ARG B O 1
ATOM 9575 N N . PHE B 1 396 ? -21.781 19.125 -7.734 1 91.69 396 PHE B N 1
ATOM 9576 C CA . PHE B 1 396 ? -22.047 17.688 -7.852 1 91.69 396 PHE B CA 1
ATOM 9577 C C . PHE B 1 396 ? -21.844 16.984 -6.516 1 91.69 396 PHE B C 1
ATOM 9579 O O . PHE B 1 396 ? -20.984 17.391 -5.719 1 91.69 396 PHE B O 1
ATOM 9586 N N . PRO B 1 397 ? -22.594 15.898 -6.281 1 85.88 397 PRO B N 1
ATOM 9587 C CA . PRO B 1 397 ? -22.453 15.188 -5.008 1 85.88 397 PRO B CA 1
ATOM 9588 C C . PRO B 1 397 ? -21.078 14.547 -4.848 1 85.88 397 PRO B C 1
ATOM 9590 O O . PRO B 1 397 ? -20.562 14.445 -3.73 1 85.88 397 PRO B O 1
ATOM 9593 N N . HIS B 1 398 ? -20.516 14.102 -5.945 1 86.69 398 HIS B N 1
ATOM 9594 C CA . HIS B 1 398 ? -19.219 13.438 -5.855 1 86.69 398 HIS B CA 1
ATOM 9595 C C . HIS B 1 398 ? -18.109 14.32 -6.406 1 86.69 398 HIS B C 1
ATOM 9597 O O . HIS B 1 398 ? -17.203 13.836 -7.094 1 86.69 398 HIS B O 1
ATOM 9603 N N . GLN B 1 399 ? -18.219 15.578 -5.996 1 93 399 GLN B N 1
ATOM 9604 C CA . GLN B 1 399 ? -17.156 16.531 -6.32 1 93 399 GLN B CA 1
ATOM 9605 C C . GLN B 1 399 ? -15.945 16.344 -5.406 1 93 399 GLN B C 1
ATOM 9607 O O . GLN B 1 399 ? -16.094 16.312 -4.184 1 93 399 GLN B O 1
ATOM 9612 N N . HIS B 1 400 ? -14.766 16.234 -5.988 1 96.69 400 HIS B N 1
ATOM 9613 C CA . HIS B 1 400 ? -13.617 15.836 -5.191 1 96.69 400 HIS B CA 1
ATOM 9614 C C . HIS B 1 400 ? -12.68 17.016 -4.934 1 96.69 400 HIS B C 1
ATOM 9616 O O . HIS B 1 400 ? -11.461 16.859 -4.969 1 96.69 400 HIS B O 1
ATOM 9622 N N . PHE B 1 401 ? -13.234 18.203 -4.855 1 97.31 401 PHE B N 1
ATOM 9623 C CA . PHE B 1 401 ? -12.492 19.391 -4.453 1 97.31 401 PHE B CA 1
ATOM 9624 C C . PHE B 1 401 ? -13.406 20.391 -3.766 1 97.31 401 PHE B C 1
ATOM 9626 O O . PHE B 1 401 ? -14.625 20.312 -3.891 1 97.31 401 PHE B O 1
ATOM 9633 N N . ILE B 1 402 ? -12.805 21.234 -2.975 1 97.5 402 ILE B N 1
ATOM 9634 C CA . ILE B 1 402 ? -13.461 22.406 -2.393 1 97.5 402 ILE B CA 1
ATOM 9635 C C . ILE B 1 402 ? -12.828 23.688 -2.938 1 97.5 402 ILE B C 1
ATOM 9637 O O . ILE B 1 402 ? -11.625 23.906 -2.781 1 97.5 402 ILE B O 1
ATOM 9641 N N . PRO B 1 403 ? -13.578 24.547 -3.643 1 97.81 403 PRO B N 1
ATOM 9642 C CA . PRO B 1 403 ? -13.031 25.812 -4.105 1 97.81 403 PRO B CA 1
ATOM 9643 C C . PRO B 1 403 ? -12.945 26.859 -2.988 1 97.81 403 PRO B C 1
ATOM 9645 O O . PRO B 1 403 ? -13.852 26.953 -2.16 1 97.81 403 PRO B O 1
ATOM 9648 N N . TYR B 1 404 ? -11.82 27.562 -2.928 1 98 404 TYR B N 1
ATOM 9649 C CA . TYR B 1 404 ? -11.602 28.578 -1.914 1 98 404 TYR B CA 1
ATOM 9650 C C . TYR B 1 404 ? -11.102 29.875 -2.545 1 98 404 TYR B C 1
ATOM 9652 O O . TYR B 1 404 ? -10.273 29.844 -3.459 1 98 404 TYR B O 1
ATOM 9660 N N . MET B 1 405 ? -11.664 30.938 -2.02 1 96.62 405 MET B N 1
ATOM 9661 C CA . MET B 1 405 ? -10.82 32.125 -2.074 1 96.62 405 MET B CA 1
ATOM 9662 C C . MET B 1 405 ? -9.57 31.953 -1.226 1 96.62 405 MET B C 1
ATOM 9664 O O . MET B 1 405 ? -9.617 31.328 -0.163 1 96.62 405 MET B O 1
ATOM 9668 N N . SER B 1 406 ? -8.453 32.562 -1.634 1 96.88 406 SER B N 1
ATOM 9669 C CA . SER B 1 406 ? -7.191 32.344 -0.933 1 96.88 406 SER B CA 1
ATOM 9670 C C . SER B 1 406 ? -7.316 32.719 0.544 1 96.88 406 SER B C 1
ATOM 9672 O O . SER B 1 406 ? -6.805 32 1.407 1 96.88 406 SER B O 1
ATOM 9674 N N . HIS B 1 407 ? -8.023 33.781 0.913 1 93.62 407 HIS B N 1
ATOM 9675 C CA . HIS B 1 407 ? -8.109 34.25 2.295 1 93.62 407 HIS B CA 1
ATOM 9676 C C . HIS B 1 407 ? -9.062 33.375 3.105 1 93.62 407 HIS B C 1
ATOM 9678 O O . HIS B 1 407 ? -9.188 33.531 4.32 1 93.62 407 HIS B O 1
ATOM 9684 N N . HIS B 1 408 ? -9.727 32.375 2.445 1 94.69 408 HIS B N 1
ATOM 9685 C CA . HIS B 1 408 ? -10.641 31.469 3.135 1 94.69 408 HIS B CA 1
ATOM 9686 C C . HIS B 1 408 ? -9.992 30.109 3.352 1 94.69 408 HIS B C 1
ATOM 9688 O O . HIS B 1 408 ? -10.555 29.25 4.039 1 94.69 408 HIS B O 1
ATOM 9694 N N . LEU B 1 409 ? -8.867 29.875 2.795 1 96.88 409 LEU B N 1
ATOM 9695 C CA . LEU B 1 409 ? -8.156 28.625 3.023 1 96.88 409 LEU B CA 1
ATOM 9696 C C . LEU B 1 409 ? -7.891 28.422 4.512 1 96.88 409 LEU B C 1
ATOM 9698 O O . LEU B 1 409 ? -7.801 29.375 5.273 1 96.88 409 LEU B O 1
ATOM 9702 N N . PRO B 1 410 ? -7.824 27.141 4.941 1 96.5 410 PRO B N 1
ATOM 9703 C CA . PRO B 1 410 ? -7.461 26.922 6.34 1 96.5 410 PRO B CA 1
ATOM 9704 C C . PRO B 1 410 ? -6.23 27.719 6.766 1 96.5 410 PRO B C 1
ATOM 9706 O O . PRO B 1 410 ? -5.234 27.766 6.039 1 96.5 410 PRO B O 1
ATOM 9709 N N . LYS B 1 411 ? -6.34 28.297 7.93 1 96.12 411 LYS B N 1
ATOM 9710 C CA . LYS B 1 411 ? -5.305 29.234 8.367 1 96.12 411 LYS B CA 1
ATOM 9711 C C . LYS B 1 411 ? -3.986 28.516 8.633 1 96.12 411 LYS B C 1
ATOM 9713 O O . LYS B 1 411 ? -2.912 29.094 8.492 1 96.12 411 LYS B O 1
ATOM 9718 N N . ARG B 1 412 ? -4.031 27.219 8.906 1 96.12 412 ARG B N 1
ATOM 9719 C CA . ARG B 1 412 ? -2.83 26.438 9.188 1 96.12 412 ARG B CA 1
ATOM 9720 C C . ARG B 1 412 ? -1.942 26.328 7.953 1 96.12 412 ARG B C 1
ATOM 9722 O O . ARG B 1 412 ? -0.768 25.969 8.055 1 96.12 412 ARG B O 1
ATOM 9729 N N . PHE B 1 413 ? -2.461 26.641 6.766 1 97.81 413 PHE B N 1
ATOM 9730 C CA . PHE B 1 413 ? -1.691 26.531 5.531 1 97.81 413 PHE B CA 1
ATOM 9731 C C . PHE B 1 413 ? -0.694 27.672 5.406 1 97.81 413 PHE B C 1
ATOM 9733 O O . PHE B 1 413 ? 0.316 27.547 4.711 1 97.81 413 PHE B O 1
ATOM 9740 N N . HIS B 1 414 ? -1.021 28.797 6.047 1 97.62 414 HIS B N 1
ATOM 9741 C CA . HIS B 1 414 ? -0.205 29.984 5.836 1 97.62 414 HIS B CA 1
ATOM 9742 C C . HIS B 1 414 ? 0.052 30.219 4.352 1 97.62 414 HIS B C 1
ATOM 9744 O O . HIS B 1 414 ? 1.201 30.375 3.932 1 97.62 414 HIS B O 1
ATOM 9750 N N . TYR B 1 415 ? -1.013 30.281 3.59 1 98.19 415 TYR B N 1
ATOM 9751 C CA . TYR B 1 415 ? -0.955 30.344 2.135 1 98.19 415 TYR B CA 1
ATOM 9752 C C . TYR B 1 415 ? -2.023 31.281 1.585 1 98.19 415 TYR B C 1
ATOM 9754 O O . TYR B 1 415 ? -2.811 30.891 0.717 1 98.19 415 TYR B O 1
ATOM 9762 N N . ALA B 1 416 ? -1.951 32.531 2.047 1 96.38 416 ALA B N 1
ATOM 9763 C CA . ALA B 1 416 ? -2.936 33.5 1.581 1 96.38 416 ALA B CA 1
ATOM 9764 C C . ALA B 1 416 ? -2.297 34.875 1.379 1 96.38 416 ALA B C 1
ATOM 9766 O O . ALA B 1 416 ? -2.65 35.594 0.445 1 96.38 416 ALA B O 1
ATOM 9767 N N . LYS B 1 417 ? -1.35 35.156 2.215 1 94.81 417 LYS B N 1
ATOM 9768 C CA . LYS B 1 417 ? -0.845 36.5 2.289 1 94.81 417 LYS B CA 1
ATOM 9769 C C . LYS B 1 417 ? 0.365 36.719 1.38 1 94.81 417 LYS B C 1
ATOM 9771 O O . LYS B 1 417 ? 1.458 37.031 1.852 1 94.81 417 LYS B O 1
ATOM 9776 N N . ASN B 1 418 ? 0.256 36.719 0.148 1 97 418 ASN B N 1
ATOM 9777 C CA . ASN B 1 418 ? 1.248 37 -0.889 1 97 418 ASN B CA 1
ATOM 9778 C C . ASN B 1 418 ? 0.589 37.25 -2.238 1 97 418 ASN B C 1
ATOM 9780 O O . ASN B 1 418 ? -0.322 36.531 -2.648 1 97 418 ASN B O 1
ATOM 9784 N N . ILE B 1 419 ? 1.007 38.25 -2.859 1 95.62 419 ILE B N 1
ATOM 9785 C CA . ILE B 1 419 ? 0.389 38.688 -4.109 1 95.62 419 ILE B CA 1
ATOM 9786 C C . ILE B 1 419 ? 0.544 37.594 -5.164 1 95.62 419 ILE B C 1
ATOM 9788 O O . ILE B 1 419 ? -0.219 37.531 -6.129 1 95.62 419 ILE B O 1
ATOM 9792 N N . ARG B 1 420 ? 1.512 36.688 -5.027 1 97.5 420 ARG B N 1
ATOM 9793 C CA . ARG B 1 420 ? 1.795 35.625 -5.984 1 97.5 420 ARG B CA 1
ATOM 9794 C C . ARG B 1 420 ? 0.779 34.5 -5.863 1 97.5 420 ARG B C 1
ATOM 9796 O O . ARG B 1 420 ? 0.694 33.656 -6.738 1 97.5 420 ARG B O 1
ATOM 9803 N N . ILE B 1 421 ? 0.035 34.406 -4.77 1 98.19 421 ILE B N 1
ATOM 9804 C CA . ILE B 1 421 ? -1.006 33.406 -4.566 1 98.19 421 ILE B CA 1
ATOM 9805 C C . ILE B 1 421 ? -2.299 33.875 -5.242 1 98.19 421 ILE B C 1
ATOM 9807 O O . ILE B 1 421 ? -2.881 34.875 -4.859 1 98.19 421 ILE B O 1
ATOM 9811 N N . ASP B 1 422 ? -2.736 33.125 -6.191 1 97.75 422 ASP B N 1
ATOM 9812 C CA . ASP B 1 422 ? -3.969 33.438 -6.895 1 97.75 422 ASP B CA 1
ATOM 9813 C C . ASP B 1 422 ? -5.164 33.438 -5.945 1 97.75 422 ASP B C 1
ATOM 9815 O O . ASP B 1 422 ? -5.168 32.719 -4.945 1 97.75 422 ASP B O 1
ATOM 9819 N N . LYS B 1 423 ? -6.148 34.219 -6.281 1 97.06 423 LYS B N 1
ATOM 9820 C CA . LYS B 1 423 ? -7.305 34.344 -5.402 1 97.06 423 LYS B CA 1
ATOM 9821 C C . LYS B 1 423 ? -8.156 33.094 -5.395 1 97.06 423 LYS B C 1
ATOM 9823 O O . LYS B 1 423 ? -8.773 32.75 -4.383 1 97.06 423 LYS B O 1
ATOM 9828 N N . ALA B 1 424 ? -8.242 32.438 -6.566 1 97.88 424 ALA B N 1
ATOM 9829 C CA . ALA B 1 424 ? -9.047 31.234 -6.664 1 97.88 424 ALA B CA 1
ATOM 9830 C C . ALA B 1 424 ? -8.18 29.984 -6.527 1 97.88 424 ALA B C 1
ATOM 9832 O O . ALA B 1 424 ? -7.273 29.766 -7.332 1 97.88 424 ALA B O 1
ATOM 9833 N N . ASN B 1 425 ? -8.484 29.188 -5.523 1 98.38 425 ASN B N 1
ATOM 9834 C CA . ASN B 1 425 ? -7.754 27.953 -5.234 1 98.38 425 ASN B CA 1
ATOM 9835 C C . ASN B 1 425 ? -8.695 26.766 -5.133 1 98.38 425 ASN B C 1
ATOM 9837 O O . ASN B 1 425 ? -9.859 26.922 -4.758 1 98.38 425 ASN B O 1
ATOM 9841 N N . LEU B 1 426 ? -8.234 25.578 -5.469 1 98.25 426 LEU B N 1
ATOM 9842 C CA . LEU B 1 426 ? -8.992 24.344 -5.281 1 98.25 426 LEU B CA 1
ATOM 9843 C C . LEU B 1 426 ? -8.281 23.422 -4.305 1 98.25 426 LEU B C 1
ATOM 9845 O O . LEU B 1 426 ? -7.113 23.078 -4.504 1 98.25 426 LEU B O 1
ATOM 9849 N N . TYR B 1 427 ? -8.945 23.047 -3.227 1 98.12 427 TYR B N 1
ATOM 9850 C CA . TYR B 1 427 ? -8.484 22.031 -2.277 1 98.12 427 TYR B CA 1
ATOM 9851 C C . TYR B 1 427 ? -8.945 20.641 -2.693 1 98.12 427 TYR B C 1
ATOM 9853 O O . TYR B 1 427 ? -10.141 20.344 -2.672 1 98.12 427 TYR B O 1
ATOM 9861 N N . LEU B 1 428 ? -8.016 19.703 -3 1 97.94 428 LEU B N 1
ATOM 9862 C CA . LEU B 1 428 ? -8.398 18.438 -3.596 1 97.94 428 LEU B CA 1
ATOM 9863 C C . LEU B 1 428 ? -8.281 17.297 -2.582 1 97.94 428 LEU B C 1
ATOM 9865 O O . LEU B 1 428 ? -7.422 17.344 -1.697 1 97.94 428 LEU B O 1
ATOM 9869 N N . ASP B 1 429 ? -9.156 16.281 -2.83 1 96.62 429 ASP B N 1
ATOM 9870 C CA . ASP B 1 429 ? -9.047 15.016 -2.121 1 96.62 429 ASP B CA 1
ATOM 9871 C C . ASP B 1 429 ? -7.766 14.281 -2.502 1 96.62 429 ASP B C 1
ATOM 9873 O O . ASP B 1 429 ? -7.242 14.461 -3.604 1 96.62 429 ASP B O 1
ATOM 9877 N N . GLU B 1 430 ? -7.309 13.461 -1.537 1 96.38 430 GLU B N 1
ATOM 9878 C CA . GLU B 1 430 ? -6.164 12.609 -1.843 1 96.38 430 GLU B CA 1
ATOM 9879 C C . GLU B 1 430 ? -6.375 11.844 -3.148 1 96.38 430 GLU B C 1
ATOM 9881 O O . GLU B 1 430 ? -7.492 11.422 -3.451 1 96.38 430 GLU B O 1
ATOM 9886 N N . GLN B 1 431 ? -5.355 11.727 -3.947 1 97.5 431 GLN B N 1
ATOM 9887 C CA . GLN B 1 431 ? -5.273 10.922 -5.16 1 97.5 431 GLN B CA 1
ATOM 9888 C C . GLN B 1 431 ? -5.914 11.641 -6.344 1 97.5 431 GLN B C 1
ATOM 9890 O O . GLN B 1 431 ? -5.742 11.234 -7.492 1 97.5 431 GLN B O 1
ATOM 9895 N N . TRP B 1 432 ? -6.691 12.742 -6.195 1 97.38 432 TRP B N 1
ATOM 9896 C CA . TRP B 1 432 ? -7.379 13.438 -7.277 1 97.38 432 TRP B CA 1
ATOM 9897 C C . TRP B 1 432 ? -6.535 14.594 -7.805 1 97.38 432 TRP B C 1
ATOM 9899 O O . TRP B 1 432 ? -5.707 15.148 -7.074 1 97.38 432 TRP B O 1
ATOM 9909 N N . LEU B 1 433 ? -6.672 14.922 -9.016 1 97.81 433 LEU B N 1
ATOM 9910 C CA . LEU B 1 433 ? -6.07 16.062 -9.695 1 97.81 433 LEU B CA 1
ATOM 9911 C C . LEU B 1 433 ? -7.137 16.922 -10.359 1 97.81 433 LEU B C 1
ATOM 9913 O O . LEU B 1 433 ? -8.273 16.484 -10.547 1 97.81 433 LEU B O 1
ATOM 9917 N N . ALA B 1 434 ? -6.805 18.125 -10.656 1 97.19 434 ALA B N 1
ATOM 9918 C CA . ALA B 1 434 ? -7.691 18.969 -11.438 1 97.19 434 ALA B CA 1
ATOM 9919 C C . ALA B 1 434 ? -6.918 19.734 -12.516 1 97.19 434 ALA B C 1
ATOM 9921 O O . ALA B 1 434 ? -5.793 20.172 -12.281 1 97.19 434 ALA B O 1
ATOM 9922 N N . GLY B 1 435 ? -7.438 19.844 -13.625 1 94.25 435 GLY B N 1
ATOM 9923 C CA . GLY B 1 435 ? -6.832 20.531 -14.75 1 94.25 435 GLY B CA 1
ATOM 9924 C C . GLY B 1 435 ? -6.605 19.625 -15.953 1 94.25 435 GLY B C 1
ATOM 9925 O O . GLY B 1 435 ? -7.312 18.641 -16.125 1 94.25 435 GLY B O 1
ATOM 9926 N N . ARG B 1 436 ? -5.703 20.047 -16.766 1 86.69 436 ARG B N 1
ATOM 9927 C CA . ARG B 1 436 ? -5.367 19.266 -17.969 1 86.69 436 ARG B CA 1
ATOM 9928 C C . ARG B 1 436 ? -4.008 18.594 -17.812 1 86.69 436 ARG B C 1
ATOM 9930 O O . ARG B 1 436 ? -3.064 19.188 -17.297 1 86.69 436 ARG B O 1
ATOM 9937 N N . PHE B 1 437 ? -3.967 17.344 -18.203 1 84.38 437 PHE B N 1
ATOM 9938 C CA . PHE B 1 437 ? -2.736 16.578 -18.078 1 84.38 437 PHE B CA 1
ATOM 9939 C C . PHE B 1 437 ? -2.434 15.82 -19.375 1 84.38 437 PHE B C 1
ATOM 9941 O O . PHE B 1 437 ? -3.314 15.18 -19.938 1 84.38 437 PHE B O 1
ATOM 9948 N N . ARG B 1 438 ? -1.261 15.961 -19.859 1 81.56 438 ARG B N 1
ATOM 9949 C CA . ARG B 1 438 ? -0.797 15.18 -21 1 81.56 438 ARG B CA 1
ATOM 9950 C C . ARG B 1 438 ? -0.558 13.727 -20.609 1 81.56 438 ARG B C 1
ATOM 9952 O O . ARG B 1 438 ? -0.854 12.812 -21.375 1 81.56 438 ARG B O 1
ATOM 9959 N N . TYR B 1 439 ? 0.017 13.516 -19.438 1 85.69 439 TYR B N 1
ATOM 9960 C CA . TYR B 1 439 ? 0.274 12.195 -18.859 1 85.69 439 TYR B CA 1
ATOM 9961 C C . TYR B 1 439 ? -0.383 12.062 -17.484 1 85.69 439 TYR B C 1
ATOM 9963 O O . TYR B 1 439 ? -0.397 13.016 -16.703 1 85.69 439 TYR B O 1
ATOM 9971 N N . CYS B 1 440 ? -1.088 11.016 -17.344 1 89.69 440 CYS B N 1
ATOM 9972 C CA . CYS B 1 440 ? -1.755 10.766 -16.062 1 89.69 440 CYS B CA 1
ATOM 9973 C C . CYS B 1 440 ? -1.318 9.43 -15.477 1 89.69 440 CYS B C 1
ATOM 9975 O O . CYS B 1 440 ? -0.62 8.656 -16.141 1 89.69 440 CYS B O 1
ATOM 9977 N N . GLY B 1 441 ? -1.619 9.32 -14.234 1 91.81 441 GLY B N 1
ATOM 9978 C CA . GLY B 1 441 ? -1.142 8.156 -13.5 1 91.81 441 GLY B CA 1
ATOM 9979 C C . GLY B 1 441 ? 0.119 8.438 -12.703 1 91.81 441 GLY B C 1
ATOM 9980 O O . GLY B 1 441 ? 0.518 9.594 -12.547 1 91.81 441 GLY B O 1
ATOM 9981 N N . GLY B 1 442 ? 0.773 7.484 -12.117 1 95.88 442 GLY B N 1
ATOM 9982 C CA . GLY B 1 442 ? 1.951 7.66 -11.281 1 95.88 442 GLY B CA 1
ATOM 9983 C C . GLY B 1 442 ? 1.646 8.32 -9.953 1 95.88 442 GLY B C 1
ATOM 9984 O O . GLY B 1 442 ? 0.585 8.094 -9.367 1 95.88 442 GLY B O 1
ATOM 9985 N N . GLY B 1 443 ? 2.627 9.008 -9.453 1 97.69 443 GLY B N 1
ATOM 9986 C CA . GLY B 1 443 ? 2.443 9.711 -8.188 1 97.69 443 GLY B CA 1
ATOM 9987 C C . GLY B 1 443 ? 2.486 11.219 -8.336 1 97.69 443 GLY B C 1
ATOM 9988 O O . GLY B 1 443 ? 2.959 11.734 -9.352 1 97.69 443 GLY B O 1
ATOM 9989 N N . ASN B 1 444 ? 1.99 11.867 -7.406 1 97.94 444 ASN B N 1
ATOM 9990 C CA . ASN B 1 444 ? 2.064 13.32 -7.324 1 97.94 444 ASN B CA 1
ATOM 9991 C C . ASN B 1 444 ? 2.098 13.805 -5.879 1 97.94 444 ASN B C 1
ATOM 9993 O O . ASN B 1 444 ? 1.999 13 -4.949 1 97.94 444 ASN B O 1
ATOM 9997 N N . HIS B 1 445 ? 2.379 15.047 -5.734 1 98.38 445 HIS B N 1
ATOM 9998 C CA . HIS B 1 445 ? 2.416 15.711 -4.438 1 98.38 445 HIS B CA 1
ATOM 9999 C C . HIS B 1 445 ? 1.972 17.172 -4.551 1 98.38 445 HIS B C 1
ATOM 10001 O O . HIS B 1 445 ? 1.914 17.719 -5.648 1 98.38 445 HIS B O 1
ATOM 10007 N N . GLY B 1 446 ? 1.67 17.781 -3.443 1 98.38 446 GLY B N 1
ATOM 10008 C CA . GLY B 1 446 ? 1.119 19.125 -3.383 1 98.38 446 GLY B CA 1
ATOM 10009 C C . GLY B 1 446 ? -0.145 19.219 -2.549 1 98.38 446 GLY B C 1
ATOM 10010 O O . GLY B 1 446 ? -0.651 20.312 -2.295 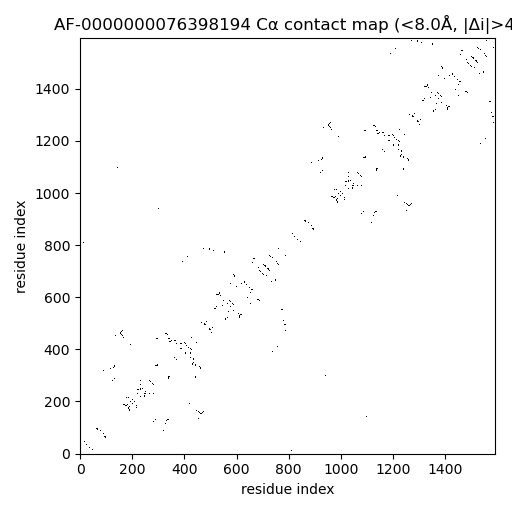1 98.38 446 GLY B O 1
ATOM 10011 N N . TYR B 1 447 ? -0.571 18.094 -2.049 1 98.25 447 TYR B N 1
ATOM 10012 C CA . TYR B 1 447 ? -1.83 17.984 -1.32 1 98.25 447 TYR B CA 1
ATOM 10013 C C . TYR B 1 447 ? -1.709 18.594 0.071 1 98.25 447 TYR B C 1
ATOM 10015 O O . TYR B 1 447 ? -0.679 19.188 0.41 1 98.25 447 TYR B O 1
ATOM 10023 N N . ASP B 1 448 ? -2.805 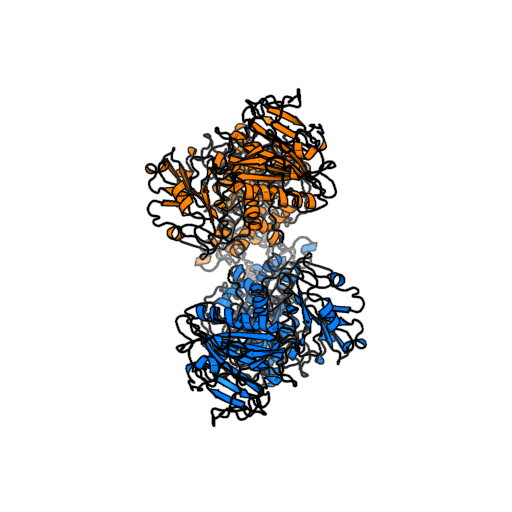18.5 0.84 1 97.12 448 ASP B N 1
ATOM 10024 C CA . ASP B 1 448 ? -2.848 18.906 2.238 1 97.12 448 ASP B CA 1
ATOM 10025 C C . ASP B 1 448 ? -1.709 18.281 3.033 1 97.12 448 ASP B C 1
ATOM 10027 O O . ASP B 1 448 ? -1.452 17.078 2.912 1 97.12 448 ASP B O 1
ATOM 10031 N N . ASN B 1 449 ? -1.016 19.094 3.713 1 96.88 449 ASN B N 1
ATOM 10032 C CA . ASN B 1 449 ? 0.143 18.641 4.469 1 96.88 449 ASN B CA 1
ATOM 10033 C C . ASN B 1 449 ? -0.27 17.781 5.664 1 96.88 449 ASN B C 1
ATOM 10035 O O . ASN B 1 449 ? 0.583 17.266 6.383 1 96.88 449 ASN B O 1
ATOM 10039 N N . GLU B 1 450 ? -1.572 17.562 5.895 1 94.62 450 GLU B N 1
ATOM 10040 C CA . GLU B 1 450 ? -2.031 16.641 6.93 1 94.62 450 GLU B CA 1
ATOM 10041 C C . GLU B 1 450 ? -2.16 15.227 6.387 1 94.62 450 GLU B C 1
ATOM 10043 O O . GLU B 1 450 ? -2.271 14.273 7.156 1 94.62 450 GLU B O 1
ATOM 10048 N N . TYR B 1 451 ? -2.225 15.172 5.051 1 95.81 451 TYR B N 1
ATOM 10049 C CA . TYR B 1 451 ? -2.248 13.82 4.5 1 95.81 451 TYR B CA 1
ATOM 10050 C C . TYR B 1 451 ? -0.959 13.078 4.824 1 95.81 451 TYR B C 1
ATOM 10052 O O . TYR B 1 451 ? 0.137 13.594 4.598 1 95.81 451 TYR B O 1
ATOM 10060 N N . ARG B 1 452 ? -1.05 11.836 5.281 1 95.56 452 ARG B N 1
ATOM 10061 C CA . ARG B 1 452 ? 0.116 11.062 5.684 1 95.56 452 ARG B CA 1
ATOM 10062 C C . ARG B 1 452 ? 1.038 10.797 4.496 1 95.56 452 ARG B C 1
ATOM 10064 O O . ARG B 1 452 ? 2.258 10.719 4.656 1 95.56 452 ARG B O 1
ATOM 10071 N N . SER B 1 453 ? 0.467 10.75 3.328 1 97.69 453 SER B N 1
ATOM 10072 C CA . SER B 1 453 ? 1.258 10.5 2.127 1 97.69 453 SER B CA 1
ATOM 10073 C C . SER B 1 453 ? 2.164 11.688 1.811 1 97.69 453 SER B C 1
ATOM 10075 O O . SER B 1 453 ? 3.096 11.57 1.013 1 97.69 453 SER B O 1
ATOM 10077 N N . MET B 1 454 ? 1.985 12.844 2.434 1 98.25 454 MET B N 1
ATOM 10078 C CA . MET B 1 454 ? 2.777 14.047 2.17 1 98.25 454 MET B CA 1
ATOM 10079 C C . MET B 1 454 ? 3.898 14.195 3.193 1 98.25 454 MET B C 1
ATOM 10081 O O . MET B 1 454 ? 4.77 15.055 3.049 1 98.25 454 MET B O 1
ATOM 10085 N N . ASP B 1 455 ? 3.953 13.266 4.168 1 97.44 455 ASP B N 1
ATOM 10086 C CA . ASP B 1 455 ? 4.934 13.336 5.246 1 97.44 455 ASP B CA 1
ATOM 10087 C C . ASP B 1 455 ? 6.348 13.086 4.719 1 97.44 455 ASP B C 1
ATOM 10089 O O . ASP B 1 455 ? 6.547 12.242 3.844 1 97.44 455 ASP B O 1
ATOM 10093 N N . ALA B 1 456 ? 7.254 13.836 5.289 1 98.62 456 ALA B N 1
ATOM 10094 C CA . ALA B 1 456 ? 8.656 13.734 4.879 1 98.62 456 ALA B CA 1
ATOM 10095 C C . ALA B 1 456 ? 9.5 13.109 5.984 1 98.62 456 ALA B C 1
ATOM 10097 O O . ALA B 1 456 ? 9.133 13.148 7.16 1 98.62 456 ALA B O 1
ATOM 10098 N N . ILE B 1 457 ? 10.656 12.555 5.617 1 98.75 457 ILE B N 1
ATOM 10099 C CA . ILE B 1 457 ? 11.562 12 6.613 1 98.75 457 ILE B CA 1
ATOM 10100 C C . ILE B 1 457 ? 12.391 13.125 7.242 1 98.75 457 ILE B C 1
ATOM 10102 O O . ILE B 1 457 ? 12.609 14.164 6.617 1 98.75 457 ILE B O 1
ATOM 10106 N N . PHE B 1 458 ? 12.812 12.945 8.445 1 98.75 458 PHE B N 1
ATOM 10107 C CA . PHE B 1 458 ? 13.82 13.719 9.156 1 98.75 458 PHE B CA 1
ATOM 10108 C C . PHE B 1 458 ? 14.719 12.805 9.992 1 98.75 458 PHE B C 1
ATOM 10110 O O . PHE B 1 458 ? 14.234 12.055 10.836 1 98.75 458 PHE B O 1
ATOM 10117 N N . ILE B 1 459 ? 16 12.945 9.75 1 98.88 459 ILE B N 1
ATOM 10118 C CA . ILE B 1 459 ? 17 12.219 10.531 1 98.88 459 ILE B CA 1
ATOM 10119 C C . ILE B 1 459 ? 18.188 13.133 10.82 1 98.88 459 ILE B C 1
ATOM 10121 O O . ILE B 1 459 ? 18.703 13.812 9.922 1 98.88 459 ILE B O 1
ATOM 10125 N N . GLY B 1 460 ? 18.594 13.242 12.062 1 98.69 460 GLY B N 1
ATOM 10126 C CA . GLY B 1 460 ? 19.812 13.922 12.477 1 98.69 460 GLY B CA 1
ATOM 10127 C C . GLY B 1 460 ? 20.828 12.992 13.117 1 98.69 460 GLY B C 1
ATOM 10128 O O . GLY B 1 460 ? 20.453 12.094 13.875 1 98.69 460 GLY B O 1
ATOM 10129 N N . HIS B 1 461 ? 22.047 13.211 12.766 1 98.19 461 HIS B N 1
ATOM 10130 C CA . HIS B 1 461 ? 23.125 12.406 13.32 1 98.19 461 HIS B CA 1
ATOM 10131 C C . HIS B 1 461 ? 24.406 13.234 13.477 1 98.19 461 HIS B C 1
ATOM 10133 O O . HIS B 1 461 ? 24.734 14.039 12.609 1 98.19 461 HIS B O 1
ATOM 10139 N N . GLY B 1 462 ? 25.125 13.078 14.562 1 97.81 462 GLY B N 1
ATOM 10140 C CA . GLY B 1 462 ? 26.375 13.781 14.797 1 97.81 462 GLY B CA 1
ATOM 10141 C C . GLY B 1 462 ? 26.562 14.203 16.234 1 97.81 462 GLY B C 1
ATOM 10142 O O . GLY B 1 462 ? 25.703 13.945 17.078 1 97.81 462 GLY B O 1
ATOM 10143 N N . PRO B 1 463 ? 27.656 14.812 16.516 1 97.5 463 PRO B N 1
ATOM 10144 C CA . PRO B 1 463 ? 28.016 15.141 17.891 1 97.5 463 PRO B CA 1
ATOM 10145 C C . PRO B 1 463 ? 27.109 16.203 18.5 1 97.5 463 PRO B C 1
ATOM 10147 O O . PRO B 1 463 ? 27.016 16.312 19.734 1 97.5 463 PRO B O 1
ATOM 10150 N N . GLY B 1 464 ? 26.391 16.984 17.672 1 97.75 464 GLY B N 1
ATOM 10151 C CA . GLY B 1 464 ? 25.516 18.016 18.188 1 97.75 464 GLY B CA 1
ATOM 10152 C C . GLY B 1 464 ? 24.109 17.531 18.469 1 97.75 464 GLY B C 1
ATOM 10153 O O . GLY B 1 464 ? 23.312 18.234 19.094 1 97.75 464 GLY B O 1
ATOM 10154 N N . LEU B 1 465 ? 23.812 16.344 18.094 1 98 465 LEU B N 1
ATOM 10155 C CA . LEU B 1 465 ? 22.469 15.805 18.172 1 98 465 LEU B CA 1
ATOM 10156 C C . LEU B 1 465 ? 22.406 14.617 19.141 1 98 465 LEU B C 1
ATOM 10158 O O . LEU B 1 465 ? 23.375 13.867 19.25 1 98 465 LEU B O 1
ATOM 10162 N N . ARG B 1 466 ? 21.312 14.469 19.766 1 97.06 466 ARG B N 1
ATOM 10163 C CA . ARG B 1 466 ? 21.109 13.328 20.672 1 97.06 466 ARG B CA 1
ATOM 10164 C C . ARG B 1 466 ? 21.109 12.016 19.891 1 97.06 466 ARG B C 1
ATOM 10166 O O . ARG B 1 466 ? 20.75 11.984 18.703 1 97.06 466 ARG B O 1
ATOM 10173 N N . SER B 1 467 ? 21.562 10.945 20.609 1 96 467 SER B N 1
ATOM 10174 C CA . SER B 1 467 ? 21.609 9.625 20 1 96 467 SER B CA 1
ATOM 10175 C C . SER B 1 467 ? 20.375 8.797 20.359 1 96 467 SER B C 1
ATOM 10177 O O . SER B 1 467 ? 19.781 8.992 21.422 1 96 467 SER B O 1
ATOM 10179 N N . ARG B 1 468 ? 19.984 7.934 19.484 1 96.88 468 ARG B N 1
ATOM 10180 C CA . ARG B 1 468 ? 18.922 6.965 19.703 1 96.88 468 ARG B CA 1
ATOM 10181 C C . ARG B 1 468 ? 17.688 7.641 20.281 1 96.88 468 ARG B C 1
ATOM 10183 O O . ARG B 1 468 ? 17.141 7.207 21.297 1 96.88 468 ARG B O 1
ATOM 10190 N N . THR B 1 469 ? 17.25 8.727 19.5 1 97.56 469 THR B N 1
ATOM 10191 C CA . THR B 1 469 ? 16.172 9.547 20.031 1 97.56 469 THR B CA 1
ATOM 10192 C C . THR B 1 469 ? 15.078 9.75 18.984 1 97.56 469 THR B C 1
ATOM 10194 O O . THR B 1 469 ? 15.367 10.102 17.844 1 97.56 469 THR B O 1
ATOM 10197 N N . GLU B 1 470 ? 13.883 9.438 19.328 1 97.44 470 GLU B N 1
ATOM 10198 C CA . GLU B 1 470 ? 12.727 9.773 18.5 1 97.44 470 GLU B CA 1
ATOM 10199 C C . GLU B 1 470 ? 12 11 19.047 1 97.44 470 GLU B C 1
ATOM 10201 O O . GLU B 1 470 ? 11.656 11.055 20.234 1 97.44 470 GLU B O 1
ATOM 10206 N N . VAL B 1 471 ? 11.789 11.953 18.281 1 97.19 471 VAL B N 1
ATOM 10207 C CA . VAL B 1 471 ? 11.094 13.164 18.703 1 97.19 471 VAL B CA 1
ATOM 10208 C C . VAL B 1 471 ? 9.727 13.234 18.031 1 97.19 471 VAL B C 1
ATOM 10210 O O . VAL B 1 471 ? 9.461 12.508 17.062 1 97.19 471 VAL B O 1
ATOM 10213 N N . GLU B 1 472 ? 8.789 14.102 18.531 1 95.56 472 GLU B N 1
ATOM 10214 C CA . GLU B 1 472 ? 7.465 14.297 17.953 1 95.56 472 GLU B CA 1
ATOM 10215 C C . GLU B 1 472 ? 7.551 14.969 16.578 1 95.56 472 GLU B C 1
ATOM 10217 O O . GLU B 1 472 ? 8.508 15.688 16.297 1 95.56 472 GLU B O 1
ATOM 10222 N N . PRO B 1 473 ? 6.562 14.719 15.773 1 96.62 473 PRO B N 1
ATOM 10223 C CA . PRO B 1 473 ? 6.543 15.383 14.469 1 96.62 473 PRO B CA 1
ATOM 10224 C C . PRO B 1 473 ? 6.527 16.906 14.578 1 96.62 473 PRO B C 1
ATOM 10226 O O . PRO B 1 473 ? 6.008 17.453 15.555 1 96.62 473 PRO B O 1
ATOM 10229 N N . PHE B 1 474 ? 7.043 17.516 13.664 1 97.81 474 PHE B N 1
ATOM 10230 C CA . PHE B 1 474 ? 7.109 18.984 13.641 1 97.81 474 PHE B CA 1
ATOM 10231 C C . PHE B 1 474 ? 7.09 19.5 12.211 1 97.81 474 PHE B C 1
ATOM 10233 O O . PHE B 1 474 ? 7.18 18.719 11.258 1 97.81 474 PHE B O 1
ATOM 10240 N N . ASP B 1 475 ? 6.977 20.828 12.016 1 98.19 475 ASP B N 1
ATOM 10241 C CA . ASP B 1 475 ? 6.938 21.469 10.703 1 98.19 475 ASP B CA 1
ATOM 10242 C C . ASP B 1 475 ? 8.344 21.766 10.195 1 98.19 475 ASP B C 1
ATOM 10244 O O . ASP B 1 475 ? 9.242 22.094 10.977 1 98.19 475 ASP B O 1
ATOM 10248 N N . ASN B 1 476 ? 8.484 21.703 8.875 1 98.75 476 ASN B N 1
ATOM 10249 C CA . ASN B 1 476 ? 9.82 21.797 8.297 1 98.75 476 ASN B CA 1
ATOM 10250 C C . ASN B 1 476 ? 10.414 23.203 8.477 1 98.75 476 ASN B C 1
ATOM 10252 O O . ASN B 1 476 ? 11.625 23.375 8.391 1 98.75 476 ASN B O 1
ATOM 10256 N N . ILE B 1 477 ? 9.641 24.219 8.852 1 98.81 477 ILE B N 1
ATOM 10257 C CA . ILE B 1 477 ? 10.148 25.562 9.047 1 98.81 477 ILE B CA 1
ATOM 10258 C C . ILE B 1 477 ? 10.984 25.625 10.32 1 98.81 477 ILE B C 1
ATOM 10260 O O . ILE B 1 477 ? 11.734 26.578 10.531 1 98.81 477 ILE B O 1
ATOM 10264 N N . GLU B 1 478 ? 10.859 24.656 11.188 1 98.75 478 GLU B N 1
ATOM 10265 C CA . GLU B 1 478 ? 11.594 24.656 12.445 1 98.75 478 GLU B CA 1
ATOM 10266 C C . GLU B 1 478 ? 13.07 24.328 12.227 1 98.75 478 GLU B C 1
ATOM 10268 O O . GLU B 1 478 ? 13.906 24.578 13.094 1 98.75 478 GLU B O 1
ATOM 10273 N N . LEU B 1 479 ? 13.414 23.766 11.094 1 98.88 479 LEU B N 1
ATOM 10274 C CA . LEU B 1 479 ? 14.75 23.25 10.828 1 98.88 479 LEU B CA 1
ATOM 10275 C C . LEU B 1 479 ? 15.766 24.391 10.75 1 98.88 479 LEU B C 1
ATOM 10277 O O . LEU B 1 479 ? 16.922 24.234 11.133 1 98.88 479 LEU B O 1
ATOM 10281 N N . TYR B 1 480 ? 15.328 25.531 10.219 1 98.88 480 TYR B N 1
ATOM 10282 C CA . TYR B 1 480 ? 16.203 26.688 10.086 1 98.88 480 TYR B CA 1
ATOM 10283 C C . TYR B 1 480 ? 16.859 27.031 11.414 1 98.88 480 TYR B C 1
ATOM 10285 O O . TYR B 1 480 ? 18.078 27.203 11.492 1 98.88 480 TYR B O 1
ATOM 10293 N N . ASN B 1 481 ? 16.078 27.141 12.461 1 98.81 481 ASN B N 1
ATOM 10294 C CA . ASN B 1 481 ? 16.594 27.438 13.797 1 98.81 481 ASN B CA 1
ATOM 10295 C C . ASN B 1 481 ? 17.5 26.328 14.305 1 98.81 481 ASN B C 1
ATOM 10297 O O . ASN B 1 481 ? 18.531 26.609 14.945 1 98.81 481 ASN B O 1
ATOM 10301 N N . LEU B 1 482 ? 17.125 25.078 14.047 1 98.81 482 LEU B N 1
ATOM 10302 C CA . LEU B 1 482 ? 17.953 23.953 14.453 1 98.81 482 LEU B CA 1
ATOM 10303 C C . LEU B 1 482 ? 19.328 24.031 13.82 1 98.81 482 LEU B C 1
ATOM 10305 O O . LEU B 1 482 ? 20.344 23.844 14.5 1 98.81 482 LEU B O 1
ATOM 10309 N N . MET B 1 483 ? 19.359 24.297 12.531 1 98.94 483 MET B N 1
ATOM 10310 C CA . MET B 1 483 ? 20.625 24.375 11.812 1 98.94 483 MET B CA 1
ATOM 10311 C C . MET B 1 483 ? 21.469 25.531 12.328 1 98.94 483 MET B C 1
ATOM 10313 O O . MET B 1 483 ? 22.688 25.406 12.484 1 98.94 483 MET B O 1
ATOM 10317 N N . CYS B 1 484 ? 20.859 26.672 12.625 1 98.88 484 CYS B N 1
ATOM 10318 C CA . CYS B 1 484 ? 21.578 27.812 13.188 1 98.88 484 CYS B CA 1
ATOM 10319 C C . CYS B 1 484 ? 22.188 27.453 14.539 1 98.88 484 CYS B C 1
ATOM 10321 O O . CYS B 1 484 ? 23.312 27.828 14.844 1 98.88 484 CYS B O 1
ATOM 10323 N N . ASP B 1 485 ? 21.438 26.766 15.328 1 98.75 485 ASP B N 1
ATOM 10324 C CA . ASP B 1 485 ? 21.922 26.359 16.641 1 98.75 485 ASP B CA 1
ATOM 10325 C C . ASP B 1 485 ? 23.125 25.422 16.516 1 98.75 485 ASP B C 1
ATOM 10327 O O . ASP B 1 485 ? 24.109 25.547 17.25 1 98.75 485 ASP B O 1
ATOM 10331 N N . LEU B 1 486 ? 23.031 24.453 15.594 1 98.5 486 LEU B N 1
ATOM 10332 C CA . LEU B 1 486 ? 24.125 23.516 15.375 1 98.5 486 LEU B CA 1
ATOM 10333 C C . LEU B 1 486 ? 25.375 24.25 14.898 1 98.5 486 LEU B C 1
ATOM 10335 O O . LEU B 1 486 ? 26.5 23.844 15.227 1 98.5 486 LEU B O 1
ATOM 10339 N N . LEU B 1 487 ? 25.172 25.344 14.141 1 98.62 487 LEU B N 1
ATOM 10340 C CA . LEU B 1 487 ? 26.266 26.141 13.617 1 98.62 487 LEU B CA 1
ATOM 10341 C C . LEU B 1 487 ? 26.688 27.219 14.625 1 98.62 487 LEU B C 1
ATOM 10343 O O . LEU B 1 487 ? 27.672 27.922 14.406 1 98.62 487 LEU B O 1
ATOM 10347 N N . GLN B 1 488 ? 25.891 27.422 15.664 1 98 488 GLN B N 1
ATOM 10348 C CA . GLN B 1 488 ? 26.125 28.391 16.719 1 98 488 GLN B CA 1
ATOM 10349 C C . GLN B 1 488 ? 26.125 29.812 16.172 1 98 488 GLN B C 1
ATOM 10351 O O . GLN B 1 488 ? 27.047 30.578 16.438 1 98 488 GLN B O 1
ATOM 10356 N N . ILE B 1 489 ? 25.109 30.047 15.414 1 98.69 489 ILE B N 1
ATOM 10357 C CA . ILE B 1 489 ? 24.891 31.391 14.875 1 98.69 489 ILE B CA 1
ATOM 10358 C C . ILE B 1 489 ? 23.469 31.828 15.188 1 98.69 489 ILE B C 1
ATOM 10360 O O . ILE B 1 489 ? 22.625 31.031 15.617 1 98.69 489 ILE B O 1
ATOM 10364 N N . THR B 1 490 ? 23.172 33.094 15.023 1 98.56 490 THR B N 1
ATOM 10365 C CA . THR B 1 490 ? 21.859 33.656 15.289 1 98.56 490 THR B CA 1
ATOM 10366 C C . THR B 1 490 ? 21 33.656 14.023 1 98.56 490 THR B C 1
ATOM 10368 O O . THR B 1 490 ? 21.406 34.188 12.992 1 98.56 490 THR B O 1
ATOM 10371 N N . PRO B 1 491 ? 19.859 33.062 14.078 1 98.81 491 PRO B N 1
ATOM 10372 C CA . PRO B 1 491 ? 19 33.031 12.883 1 98.81 491 PRO B CA 1
ATOM 10373 C C . PRO B 1 491 ? 18.484 34.406 12.484 1 98.81 491 PRO B C 1
ATOM 10375 O O . PRO B 1 491 ? 18.297 35.281 13.344 1 98.81 491 PRO B O 1
ATOM 10378 N N . ALA B 1 492 ? 18.25 34.562 11.203 1 98.75 492 ALA B N 1
ATOM 10379 C CA . ALA B 1 492 ? 17.469 35.719 10.719 1 98.75 492 ALA B CA 1
ATOM 10380 C C . ALA B 1 492 ? 16 35.562 11.062 1 98.75 492 ALA B C 1
ATOM 10382 O O . ALA B 1 492 ? 15.555 34.469 11.43 1 98.75 492 ALA B O 1
ATOM 10383 N N . PRO B 1 493 ? 15.289 36.719 11.047 1 97.81 493 PRO B N 1
ATOM 10384 C CA . PRO B 1 493 ? 13.852 36.562 11.32 1 97.81 493 PRO B CA 1
ATOM 10385 C C . PRO B 1 493 ? 13.188 35.5 10.469 1 97.81 493 PRO B C 1
ATOM 10387 O O . PRO B 1 493 ? 13.445 35.406 9.266 1 97.81 493 PRO B O 1
ATOM 10390 N N . ASN B 1 494 ? 12.453 34.625 11.07 1 98.56 494 ASN B N 1
ATOM 10391 C CA . ASN B 1 494 ? 11.781 33.531 10.383 1 98.56 494 ASN B CA 1
ATOM 10392 C C . ASN B 1 494 ? 10.492 33.125 11.086 1 98.56 494 ASN B C 1
ATOM 10394 O O . ASN B 1 494 ? 10.148 33.688 12.125 1 98.56 494 ASN B O 1
ATOM 10398 N N . ASN B 1 495 ? 9.766 32.188 10.531 1 98.5 495 ASN B N 1
ATOM 10399 C CA . ASN B 1 495 ? 8.445 31.812 11.031 1 98.5 495 ASN B CA 1
ATOM 10400 C C . ASN B 1 495 ? 8.547 30.672 12.031 1 98.5 495 ASN B C 1
ATOM 10402 O O . ASN B 1 495 ? 7.559 30.312 12.68 1 98.5 495 ASN B O 1
ATOM 10406 N N . GLY B 1 496 ? 9.711 30.047 12.164 1 98.44 496 GLY B N 1
ATOM 10407 C CA . GLY B 1 496 ? 9.891 28.969 13.125 1 98.44 496 GLY B CA 1
ATOM 10408 C C . GLY B 1 496 ? 9.875 29.438 14.562 1 98.44 496 GLY B C 1
ATOM 10409 O O . GLY B 1 496 ? 9.969 30.641 14.828 1 98.44 496 GLY B O 1
ATOM 10410 N N . SER B 1 497 ? 9.68 28.484 15.484 1 98.38 497 SER B N 1
ATOM 10411 C CA . SER B 1 497 ? 9.719 28.766 16.922 1 98.38 497 SER B CA 1
ATOM 10412 C C . SER B 1 497 ? 11.055 28.344 17.516 1 98.38 497 SER B C 1
ATOM 10414 O O . SER B 1 497 ? 11.211 27.219 17.984 1 98.38 497 SER B O 1
ATOM 10416 N N . HIS B 1 498 ? 11.922 29.344 17.594 1 98.25 498 HIS B N 1
ATOM 10417 C CA . HIS B 1 498 ? 13.289 29.062 18.016 1 98.25 498 HIS B CA 1
ATOM 10418 C C . HIS B 1 498 ? 13.312 28.453 19.406 1 98.25 498 HIS B C 1
ATOM 10420 O O . HIS B 1 498 ? 12.758 29.016 20.359 1 98.25 498 HIS B O 1
ATOM 10426 N N . GLY B 1 499 ? 13.82 27.328 19.484 1 98.19 499 GLY B N 1
ATOM 10427 C CA . GLY B 1 499 ? 13.914 26.609 20.75 1 98.19 499 GLY B CA 1
ATOM 10428 C C . GLY B 1 499 ? 12.992 25.406 20.812 1 98.19 499 GLY B C 1
ATOM 10429 O O . GLY B 1 499 ? 13.141 24.547 21.688 1 98.19 499 GLY B O 1
ATOM 10430 N N . SER B 1 500 ? 12.078 25.266 19.875 1 98.06 500 SER B N 1
ATOM 10431 C CA . SER B 1 500 ? 11.102 24.172 19.875 1 98.06 500 SER B CA 1
ATOM 10432 C C . SER B 1 500 ? 11.781 22.828 19.656 1 98.06 500 SER B C 1
ATOM 10434 O O . SER B 1 500 ? 11.266 21.797 20.062 1 98.06 500 SER B O 1
ATOM 10436 N N . LEU B 1 501 ? 13 22.797 19.016 1 98.44 501 LEU B N 1
ATOM 10437 C CA . LEU B 1 501 ? 13.664 21.531 18.703 1 98.44 501 LEU B CA 1
ATOM 10438 C C . LEU B 1 501 ? 14.906 21.344 19.578 1 98.44 501 LEU B C 1
ATOM 10440 O O . LEU B 1 501 ? 15.805 20.578 19.234 1 98.44 501 LEU B O 1
ATOM 10444 N N . ASN B 1 502 ? 14.961 22.047 20.688 1 98.12 502 ASN B N 1
ATOM 10445 C CA . ASN B 1 502 ? 16.094 21.938 21.594 1 98.12 502 ASN B CA 1
ATOM 10446 C C . ASN B 1 502 ? 16.234 20.516 22.141 1 98.12 502 ASN B C 1
ATOM 10448 O O . ASN B 1 502 ? 17.328 20.109 22.531 1 98.12 502 ASN B O 1
ATOM 10452 N N . ASN B 1 503 ? 15.164 19.781 22.219 1 96.25 503 ASN B N 1
ATOM 10453 C CA . ASN B 1 503 ? 15.18 18.422 22.75 1 96.25 503 ASN B CA 1
ATOM 10454 C C . ASN B 1 503 ? 15.977 17.469 21.844 1 96.25 503 ASN B C 1
ATOM 10456 O O . ASN B 1 503 ? 16.312 16.359 22.25 1 96.25 503 ASN B O 1
ATOM 10460 N N . MET B 1 504 ? 16.359 17.938 20.641 1 97.06 504 MET B N 1
ATOM 10461 C CA . MET B 1 504 ? 17.156 17.156 19.719 1 97.06 504 MET B CA 1
ATOM 10462 C C . MET B 1 504 ? 18.641 17.391 19.953 1 97.06 504 MET B C 1
ATOM 10464 O O . MET B 1 504 ? 19.484 16.594 19.516 1 97.06 504 MET B O 1
ATOM 10468 N N . LEU B 1 505 ? 18.969 18.469 20.594 1 97.69 505 LEU B N 1
ATOM 10469 C CA . LEU B 1 505 ? 20.359 18.922 20.734 1 97.69 505 LEU B CA 1
ATOM 10470 C C . LEU B 1 505 ? 20.969 18.375 22.031 1 97.69 505 LEU B C 1
ATOM 10472 O O . LEU B 1 505 ? 20.297 18.312 23.062 1 97.69 505 LEU B O 1
ATOM 10476 N N . LYS B 1 506 ? 22.156 17.984 22 1 96.38 506 LYS B N 1
ATOM 10477 C CA . LYS B 1 506 ? 22.859 17.594 23.219 1 96.38 506 LYS B CA 1
ATOM 10478 C C . LYS B 1 506 ? 23.078 18.797 24.141 1 96.38 506 LYS B C 1
ATOM 10480 O O . LYS B 1 506 ? 22.938 18.672 25.359 1 96.38 506 LYS B O 1
ATOM 10485 N N . THR B 1 507 ? 23.469 19.844 23.5 1 95.5 507 THR B N 1
ATOM 10486 C CA . THR B 1 507 ? 23.656 21.109 24.203 1 95.5 507 THR B CA 1
ATOM 10487 C C . THR B 1 507 ? 23 22.25 23.438 1 95.5 507 THR B C 1
ATOM 10489 O O . THR B 1 507 ? 23.578 22.766 22.469 1 95.5 507 THR B O 1
ATOM 10492 N N . PRO B 1 508 ? 21.875 22.734 23.922 1 96.44 508 PRO B N 1
ATOM 10493 C CA . PRO B 1 508 ? 21.203 23.828 23.203 1 96.44 508 PRO B CA 1
ATOM 10494 C C . PRO B 1 508 ? 22.031 25.109 23.188 1 96.44 508 PRO B C 1
ATOM 10496 O O . PRO B 1 508 ? 22.609 25.5 24.219 1 96.44 508 PRO B O 1
ATOM 10499 N N . PHE B 1 509 ? 22.141 25.688 22.062 1 96.88 509 PHE B N 1
ATOM 10500 C CA . PHE B 1 509 ? 22.844 26.953 21.875 1 96.88 509 PHE B CA 1
ATOM 10501 C C . PHE B 1 509 ? 21.984 28.125 22.312 1 96.88 509 PHE B C 1
ATOM 10503 O O . PHE B 1 509 ? 22.5 29.141 22.781 1 96.88 509 PHE B O 1
ATOM 10510 N N . TYR B 1 510 ? 20.672 27.969 22.125 1 97.81 510 TYR B N 1
ATOM 10511 C CA . TYR B 1 510 ? 19.688 29.016 22.422 1 97.81 510 TYR B CA 1
ATOM 10512 C C . TYR B 1 510 ? 18.688 28.547 23.469 1 97.81 510 TYR B C 1
ATOM 10514 O O . TYR B 1 510 ? 18.234 27.391 23.438 1 97.81 510 TYR B O 1
ATOM 10522 N N . THR B 1 511 ? 18.406 29.391 24.438 1 97.38 511 THR B N 1
ATOM 10523 C CA . THR B 1 511 ? 17.359 29.125 25.422 1 97.38 511 THR B CA 1
ATOM 10524 C C . THR B 1 511 ? 16.172 30.062 25.219 1 97.38 511 THR B C 1
ATOM 10526 O O . THR B 1 511 ? 16.281 31.281 25.406 1 97.38 511 THR B O 1
ATOM 10529 N N . PRO B 1 512 ? 15.102 29.547 24.922 1 97.75 512 PRO B N 1
ATOM 10530 C CA . PRO B 1 512 ? 13.945 30.406 24.641 1 97.75 512 PRO B CA 1
ATOM 10531 C C . PRO B 1 512 ? 13.312 30.969 25.906 1 97.75 512 PRO B C 1
ATOM 10533 O O . PRO B 1 512 ? 13.406 30.359 26.984 1 97.75 512 PRO B O 1
ATOM 10536 N N . THR B 1 513 ? 12.672 32.094 25.797 1 96.25 513 THR B N 1
ATOM 10537 C CA . THR B 1 513 ? 11.906 32.719 26.859 1 96.25 513 THR B CA 1
ATOM 10538 C C . THR B 1 513 ? 10.523 33.156 26.344 1 96.25 513 THR B C 1
ATOM 10540 O O . THR B 1 513 ? 10.297 33.25 25.141 1 96.25 513 THR B O 1
ATOM 10543 N N . PHE B 1 514 ? 9.625 33.375 27.266 1 95.44 514 PHE B N 1
ATOM 10544 C CA . PHE B 1 514 ? 8.297 33.844 26.891 1 95.44 514 PHE B CA 1
ATOM 10545 C C . PHE B 1 514 ? 8.328 35.281 26.453 1 95.44 514 PHE B C 1
ATOM 10547 O O . PHE B 1 514 ? 9.117 36.094 26.969 1 95.44 514 PHE B O 1
ATOM 10554 N N . PRO B 1 515 ? 7.512 35.562 25.5 1 95.5 515 PRO B N 1
ATOM 10555 C CA . PRO B 1 515 ? 7.395 37 25.172 1 95.5 515 PRO B CA 1
ATOM 10556 C C . PRO B 1 515 ? 6.789 37.812 26.297 1 95.5 515 PRO B C 1
ATOM 10558 O O . PRO B 1 515 ? 6.035 37.281 27.125 1 95.5 515 PRO B O 1
ATOM 10561 N N . THR B 1 516 ? 7.035 39.062 26.297 1 95.25 516 THR B N 1
ATOM 10562 C CA . THR B 1 516 ? 6.523 39.969 27.312 1 95.25 516 THR B CA 1
ATOM 10563 C C . THR B 1 516 ? 5.148 40.5 26.922 1 95.25 516 THR B C 1
ATOM 10565 O O . THR B 1 516 ? 4.926 40.875 25.766 1 95.25 516 THR B O 1
ATOM 10568 N N . GLU B 1 517 ? 4.262 40.5 27.875 1 95.94 517 GLU B N 1
ATOM 10569 C CA . GLU B 1 517 ? 2.922 41.062 27.672 1 95.94 517 GLU B CA 1
ATOM 10570 C C . GLU B 1 517 ? 2.971 42.531 27.312 1 95.94 517 GLU B C 1
ATOM 10572 O O . GLU B 1 517 ? 3.758 43.281 27.891 1 95.94 517 GLU B O 1
ATOM 10577 N N . ILE B 1 518 ? 2.197 42.938 26.422 1 95.31 518 ILE B N 1
ATOM 10578 C CA . ILE B 1 518 ? 2.158 44.312 25.969 1 95.31 518 ILE B CA 1
ATOM 10579 C C . ILE B 1 518 ? 1.021 45.062 26.672 1 95.31 518 ILE B C 1
ATOM 10581 O O . ILE B 1 518 ? 1.203 46.188 27.141 1 95.31 518 ILE B O 1
ATOM 10585 N N . SER B 1 519 ? -0.176 44.375 26.734 1 93.62 519 SER B N 1
ATOM 10586 C CA . SER B 1 519 ? -1.344 44.969 27.375 1 93.62 519 SER B CA 1
ATOM 10587 C C . SER B 1 519 ? -1.754 44.188 28.609 1 93.62 519 SER B C 1
ATOM 10589 O O . SER B 1 519 ? -2.25 43.062 28.484 1 93.62 519 SER B O 1
ATOM 10591 N N . THR B 1 520 ? -1.654 44.75 29.75 1 94 520 THR B N 1
ATOM 10592 C CA . THR B 1 520 ? -2.082 44.125 30.984 1 94 520 THR B CA 1
ATOM 10593 C C . THR B 1 520 ? -3.555 44.406 31.266 1 94 520 THR B C 1
ATOM 10595 O O . THR B 1 520 ? -4.027 45.531 31.047 1 94 520 THR B O 1
ATOM 10598 N N . PRO B 1 521 ? -4.203 43.469 31.719 1 92.81 521 PRO B N 1
ATOM 10599 C CA . PRO B 1 521 ? -5.633 43.656 31.969 1 92.81 521 PRO B CA 1
ATOM 10600 C C . PRO B 1 521 ? -5.91 44.5 33.219 1 92.81 521 PRO B C 1
ATOM 10602 O O . PRO B 1 521 ? -5.16 44.406 34.188 1 92.81 521 PRO B O 1
ATOM 10605 N N . SER B 1 522 ? -6.98 45.25 33.125 1 91.31 522 SER B N 1
ATOM 10606 C CA . SER B 1 522 ? -7.543 45.875 34.312 1 91.31 522 SER B CA 1
ATOM 10607 C C . SER B 1 522 ? -8.617 45 34.938 1 91.31 522 SER B C 1
ATOM 10609 O O . SER B 1 522 ? -8.883 43.906 34.469 1 91.31 522 SER B O 1
ATOM 10611 N N . LEU B 1 523 ? -9.055 45.406 36.094 1 86.12 523 LEU B N 1
ATOM 10612 C CA . LEU B 1 523 ? -10.195 44.719 36.688 1 86.12 523 LEU B CA 1
ATOM 10613 C C . LEU B 1 523 ? -11.5 45.406 36.312 1 86.12 523 LEU B C 1
ATOM 10615 O O . LEU B 1 523 ? -11.555 46.656 36.219 1 86.12 523 LEU B O 1
ATOM 10619 N N . CYS B 1 524 ? -12.438 44.562 36 1 84.75 524 CYS B N 1
ATOM 10620 C CA . CYS B 1 524 ? -13.797 45.062 35.844 1 84.75 524 CYS B CA 1
ATOM 10621 C C . CYS B 1 524 ? -14.57 45 37.125 1 84.75 524 CYS B C 1
ATOM 10623 O O . CYS B 1 524 ? -15.273 44 37.375 1 84.75 524 CYS B O 1
ATOM 10625 N N . PRO B 1 525 ? -14.461 46 37.875 1 81.94 525 PRO B N 1
ATOM 10626 C CA . PRO B 1 525 ? -15.062 45.875 39.219 1 81.94 525 PRO B CA 1
ATOM 10627 C C . PRO B 1 525 ? -16.594 45.906 39.188 1 81.94 525 PRO B C 1
ATOM 10629 O O . PRO B 1 525 ? -17.188 46.469 38.281 1 81.94 525 PRO B O 1
ATOM 10632 N N . LEU B 1 526 ? -17.203 45.219 40.062 1 83.88 526 LEU B N 1
ATOM 10633 C CA . LEU B 1 526 ? -18.641 45.25 40.25 1 83.88 526 LEU B CA 1
ATOM 10634 C C . LEU B 1 526 ? -19.016 46.344 41.25 1 83.88 526 LEU B C 1
ATOM 10636 O O . LEU B 1 526 ? -18.719 46.219 42.438 1 83.88 526 LEU B O 1
ATOM 10640 N N . TYR B 1 527 ? -19.625 47.344 40.812 1 78.75 527 TYR B N 1
ATOM 10641 C CA . TYR B 1 527 ? -20 48.438 41.688 1 78.75 527 TYR B CA 1
ATOM 10642 C C . TYR B 1 527 ? -21.453 48.281 42.125 1 78.75 527 TYR B C 1
ATOM 10644 O O . TYR B 1 527 ? -21.797 48.594 43.281 1 78.75 527 TYR B O 1
ATOM 10652 N N . THR B 1 528 ? -22.312 47.844 41.219 1 78.62 528 THR B N 1
ATOM 10653 C CA . THR B 1 528 ? -23.734 47.625 41.469 1 78.62 528 THR B CA 1
ATOM 10654 C C . THR B 1 528 ? -24.234 46.375 40.75 1 78.62 528 THR B C 1
ATOM 10656 O O . THR B 1 528 ? -23.656 45.969 39.75 1 78.62 528 THR B O 1
ATOM 10659 N N . LEU B 1 529 ? -25.297 45.844 41.312 1 79.25 529 LEU B N 1
ATOM 10660 C CA . LEU B 1 529 ? -25.859 44.656 40.688 1 79.25 529 LEU B CA 1
ATOM 10661 C C . LEU B 1 529 ? -26.828 45.031 39.594 1 79.25 529 LEU B C 1
ATOM 10663 O O . LEU B 1 529 ? -27.141 44.219 38.719 1 79.25 529 LEU B O 1
ATOM 10667 N N . THR B 1 530 ? -27.312 46.188 39.656 1 78.44 530 THR B N 1
ATOM 10668 C CA . THR B 1 530 ? -28.266 46.656 38.625 1 78.44 530 THR B CA 1
ATOM 10669 C C . THR B 1 530 ? -27.562 47.438 37.531 1 78.44 530 THR B C 1
ATOM 10671 O O . THR B 1 530 ? -26.906 48.438 37.812 1 78.44 530 THR B O 1
ATOM 10674 N N . PRO B 1 531 ? -27.703 47.062 36.344 1 84.12 531 PRO B N 1
ATOM 10675 C CA . PRO B 1 531 ? -27.094 47.812 35.281 1 84.12 531 PRO B CA 1
ATOM 10676 C C . PRO B 1 531 ? -27.703 49.188 35.094 1 84.12 531 PRO B C 1
ATOM 10678 O O . PRO B 1 531 ? -28.891 49.406 35.344 1 84.12 531 PRO B O 1
ATOM 10681 N N . SER B 1 532 ? -26.953 50.094 34.75 1 81.88 532 SER B N 1
ATOM 10682 C CA . SER B 1 532 ? -27.422 51.469 34.531 1 81.88 532 SER B CA 1
ATOM 10683 C C . SER B 1 532 ? -28.344 51.562 33.312 1 81.88 532 SER B C 1
ATOM 10685 O O . SER B 1 532 ? -29.172 52.469 33.219 1 81.88 532 SER B O 1
ATOM 10687 N N . ASN B 1 533 ? -28.172 50.688 32.438 1 86.25 533 ASN B N 1
ATOM 10688 C CA . ASN B 1 533 ? -28.953 50.562 31.203 1 86.25 533 ASN B CA 1
ATOM 10689 C C . ASN B 1 533 ? -29.297 49.094 30.906 1 86.25 533 ASN B C 1
ATOM 10691 O O . ASN B 1 533 ? -28.438 48.219 31.016 1 86.25 533 ASN B O 1
ATOM 10695 N N . SER B 1 534 ? -30.484 48.875 30.562 1 87.94 534 SER B N 1
ATOM 10696 C CA . SER B 1 534 ? -30.922 47.5 30.297 1 87.94 534 SER B CA 1
ATOM 10697 C C . SER B 1 534 ? -30.422 47.031 28.922 1 87.94 534 SER B C 1
ATOM 10699 O O . SER B 1 534 ? -30.422 45.844 28.641 1 87.94 534 SER B O 1
ATOM 10701 N N . LEU B 1 535 ? -30 47.969 28 1 89.56 535 LEU B N 1
ATOM 10702 C CA . LEU B 1 535 ? -29.484 47.688 26.656 1 89.56 535 LEU B CA 1
ATOM 10703 C C . LEU B 1 535 ? -30.5 46.906 25.844 1 89.56 535 LEU B C 1
ATOM 10705 O O . LEU B 1 535 ? -30.141 46.188 24.906 1 89.56 535 LEU B O 1
ATOM 10709 N N . GLY B 1 536 ? -31.781 46.938 26.25 1 86.25 536 GLY B N 1
ATOM 10710 C CA . GLY B 1 536 ? -32.844 46.219 25.578 1 86.25 536 GLY B CA 1
ATOM 10711 C C . GLY B 1 536 ? -32.938 44.781 25.984 1 86.25 536 GLY B C 1
ATOM 10712 O O . GLY B 1 536 ? -33.594 43.969 25.312 1 86.25 536 GLY B O 1
ATOM 10713 N N . CYS B 1 537 ? -32.156 44.406 27 1 89.94 537 CYS B N 1
ATOM 10714 C CA . CYS B 1 537 ? -32.125 43.031 27.469 1 89.94 537 CYS B CA 1
ATOM 10715 C C . CYS B 1 537 ? -33.094 42.812 28.609 1 89.94 537 CYS B C 1
ATOM 10717 O O . CYS B 1 537 ? -33.562 43.75 29.219 1 89.94 537 CYS B O 1
ATOM 10719 N N . SER B 1 538 ? -33.562 41.5 28.828 1 85.56 538 SER B N 1
ATOM 10720 C CA . SER B 1 538 ? -34.469 41.125 29.922 1 85.56 538 SER B CA 1
ATOM 10721 C C . SER B 1 538 ? -34.188 39.75 30.453 1 85.56 538 SER B C 1
ATOM 10723 O O . SER B 1 538 ? -34.156 38.781 29.688 1 85.56 538 SER B O 1
ATOM 10725 N N . CYS B 1 539 ? -33.75 39.719 31.688 1 84.81 539 CYS B N 1
ATOM 10726 C CA . CYS B 1 539 ? -33.562 38.438 32.375 1 84.81 539 CYS B CA 1
ATOM 10727 C C . CYS B 1 539 ? -33.625 38.594 33.875 1 84.81 539 CYS B C 1
ATOM 10729 O O . CYS B 1 539 ? -33.531 39.719 34.375 1 84.81 539 CYS B O 1
ATOM 10731 N N . ASN B 1 540 ? -33.812 37.469 34.656 1 67.56 540 ASN B N 1
ATOM 10732 C CA . ASN B 1 540 ? -33.844 37.5 36.094 1 67.56 540 ASN B CA 1
ATOM 10733 C C . ASN B 1 540 ? -32.438 37.812 36.688 1 67.56 540 ASN B C 1
ATOM 10735 O O . ASN B 1 540 ? -31.438 37.438 36.062 1 67.56 540 ASN B O 1
ATOM 10739 N N . VAL B 1 541 ? -32.312 38.656 37.812 1 62.59 541 VAL B N 1
ATOM 10740 C CA . VAL B 1 541 ? -31.062 39.188 38.375 1 62.59 541 VAL B CA 1
ATOM 10741 C C . VAL B 1 541 ? -30.406 38.156 39.281 1 62.59 541 VAL B C 1
ATOM 10743 O O . VAL B 1 541 ? -31.094 37.438 40.031 1 62.59 541 VAL B O 1
ATOM 10746 N N . SER B 1 542 ? -29.188 37.625 38.938 1 62.78 542 SER B N 1
ATOM 10747 C CA . SER B 1 542 ? -28.516 36.781 39.938 1 62.78 542 SER B CA 1
ATOM 10748 C C . SER B 1 542 ? -27.125 37.281 40.25 1 62.78 542 SER B C 1
ATOM 10750 O O . SER B 1 542 ? -26.594 38.156 39.531 1 62.78 542 SER B O 1
ATOM 10752 N N . VAL B 1 543 ? -26.5 36.812 41.531 1 58.03 543 VAL B N 1
ATOM 10753 C CA . VAL B 1 543 ? -25.219 37.156 42.125 1 58.03 543 VAL B CA 1
ATOM 10754 C C . VAL B 1 543 ? -24.078 36.562 41.312 1 58.03 543 VAL B C 1
ATOM 10756 O O . VAL B 1 543 ? -24.188 35.406 40.844 1 58.03 543 VAL B O 1
ATOM 10759 N N . ILE B 1 544 ? -23.016 37.438 40.969 1 60.31 544 ILE B N 1
ATOM 10760 C CA . ILE B 1 544 ? -21.797 37 40.312 1 60.31 544 ILE B CA 1
ATOM 10761 C C . ILE B 1 544 ? -20.781 36.5 41.344 1 60.31 544 ILE B C 1
ATOM 10763 O O . ILE B 1 544 ? -20.438 37.219 42.281 1 60.31 544 ILE B O 1
ATOM 10767 N N . GLN B 1 545 ? -20.5 35.125 41.5 1 58.03 545 GLN B N 1
ATOM 10768 C CA . GLN B 1 545 ? -19.5 34.562 42.406 1 58.03 545 GLN B CA 1
ATOM 10769 C C . GLN B 1 545 ? -18.156 34.375 41.688 1 58.03 545 GLN B C 1
ATOM 10771 O O . GLN B 1 545 ? -18.125 34.062 40.5 1 58.03 545 GLN B O 1
ATOM 10776 N N . LEU B 1 546 ? -16.906 34.75 42.375 1 62.72 546 LEU B N 1
ATOM 10777 C CA . LEU B 1 546 ? -15.586 34.812 41.781 1 62.72 546 LEU B CA 1
ATOM 10778 C C . LEU B 1 546 ? -14.781 33.562 42.031 1 62.72 546 LEU B C 1
ATOM 10780 O O . LEU B 1 546 ? -14.727 33.062 43.188 1 62.72 546 LEU B O 1
ATOM 10784 N N . THR B 1 547 ? -14.57 32.531 41.125 1 63.75 547 THR B N 1
ATOM 10785 C CA . THR B 1 547 ? -13.555 31.5 41.281 1 63.75 547 THR B CA 1
ATOM 10786 C C . THR B 1 547 ? -12.539 31.562 40.125 1 63.75 547 THR B C 1
ATOM 10788 O O . THR B 1 547 ? -12.914 31.594 38.969 1 63.75 547 THR B O 1
ATOM 10791 N N . GLU B 1 548 ? -11.18 31.719 40.375 1 64.25 548 GLU B N 1
ATOM 10792 C CA . GLU B 1 548 ? -10.172 31.922 39.344 1 64.25 548 GLU B CA 1
ATOM 10793 C C . GLU B 1 548 ? -9.453 30.625 39 1 64.25 548 GLU B C 1
ATOM 10795 O O . GLU B 1 548 ? -9.305 30.266 37.844 1 64.25 548 GLU B O 1
ATOM 10800 N N . GLU B 1 549 ? -9.156 29.844 39.875 1 67.94 549 GLU B N 1
ATOM 10801 C CA . GLU B 1 549 ? -8.148 28.812 39.688 1 67.94 549 GLU B CA 1
ATOM 10802 C C . GLU B 1 549 ? -8.68 27.672 38.812 1 67.94 549 GLU B C 1
ATOM 10804 O O . GLU B 1 549 ? -7.938 27.125 38 1 67.94 549 GLU B O 1
ATOM 10809 N N . GLN B 1 550 ? -9.875 27.422 38.719 1 80.88 550 GLN B N 1
ATOM 10810 C CA . GLN B 1 550 ? -10.414 26.281 38 1 80.88 550 GLN B CA 1
ATOM 10811 C C . GLN B 1 550 ? -10.594 26.625 36.5 1 80.88 550 GLN B C 1
ATOM 10813 O O . GLN B 1 550 ? -10.617 25.719 35.656 1 80.88 550 GLN B O 1
ATOM 10818 N N . ASN B 1 551 ? -10.586 27.859 36.25 1 85.75 551 ASN B N 1
ATOM 10819 C CA . ASN B 1 551 ? -10.93 28.266 34.875 1 85.75 551 ASN B CA 1
ATOM 10820 C C . ASN B 1 551 ? -9.68 28.547 34.062 1 85.75 551 ASN B C 1
ATOM 10822 O O . ASN B 1 551 ? -9.742 28.594 32.844 1 85.75 551 ASN B O 1
ATOM 10826 N N . ILE B 1 552 ? -8.555 28.766 34.688 1 88.25 552 ILE B N 1
ATOM 10827 C CA . ILE B 1 552 ? -7.305 29.016 33.969 1 88.25 552 ILE B CA 1
ATOM 10828 C C . ILE B 1 552 ? -6.16 28.281 34.656 1 88.25 552 ILE B C 1
ATOM 10830 O O . ILE B 1 552 ? -5.164 28.891 35.031 1 88.25 552 ILE B O 1
ATOM 10834 N N . PRO B 1 553 ? -6.277 27 34.688 1 87.19 553 PRO B N 1
ATOM 10835 C CA . PRO B 1 553 ? -5.273 26.219 35.406 1 87.19 553 PRO B CA 1
ATOM 10836 C C . PRO B 1 553 ? -3.861 26.406 34.844 1 87.19 553 PRO B C 1
ATOM 10838 O O . PRO B 1 553 ? -2.881 26.141 35.531 1 87.19 553 PRO B O 1
ATOM 10841 N N . TYR B 1 554 ? -3.738 26.953 33.719 1 89.75 554 TYR B N 1
ATOM 10842 C CA . TYR B 1 554 ? -2.422 27.078 33.094 1 89.75 554 TYR B CA 1
ATOM 10843 C C . TYR B 1 554 ? -2.061 28.547 32.906 1 89.75 554 TYR B C 1
ATOM 10845 O O . TYR B 1 554 ? -1.187 28.875 32.094 1 89.75 554 TYR B O 1
ATOM 10853 N N . GLY B 1 555 ? -2.838 29.359 33.5 1 89.19 555 GLY B N 1
ATOM 10854 C CA . GLY B 1 555 ? -2.607 30.797 33.406 1 89.19 555 GLY B CA 1
ATOM 10855 C C . GLY B 1 555 ? -3.492 31.5 32.406 1 89.19 555 GLY B C 1
ATOM 10856 O O . GLY B 1 555 ? -3.949 30.875 31.438 1 89.19 555 GLY B O 1
ATOM 10857 N N . ARG B 1 556 ? -3.658 32.719 32.562 1 90.5 556 ARG B N 1
ATOM 10858 C CA . ARG B 1 556 ? -4.387 33.531 31.594 1 90.5 556 ARG B CA 1
ATOM 10859 C C . ARG B 1 556 ? -3.529 33.781 30.359 1 90.5 556 ARG B C 1
ATOM 10861 O O . ARG B 1 556 ? -2.305 33.875 30.453 1 90.5 556 ARG B O 1
ATOM 10868 N N . PRO B 1 557 ? -4.113 33.969 29.203 1 92.69 557 PRO B N 1
ATOM 10869 C CA . PRO B 1 557 ? -3.336 34.375 28.031 1 92.69 557 PRO B CA 1
ATOM 10870 C C . PRO B 1 557 ? -2.742 35.781 28.172 1 92.69 557 PRO B C 1
ATOM 10872 O O . PRO B 1 557 ? -3.393 36.688 28.719 1 92.69 557 PRO B O 1
ATOM 10875 N N . ARG B 1 558 ? -1.527 35.906 27.75 1 95.62 558 ARG B N 1
ATOM 10876 C CA . ARG B 1 558 ? -0.904 37.219 27.703 1 95.62 558 ARG B CA 1
ATOM 10877 C C . ARG B 1 558 ? -1.202 37.906 26.375 1 95.62 558 ARG B C 1
ATOM 10879 O O . ARG B 1 558 ? -1.225 37.281 25.328 1 95.62 558 ARG B O 1
ATOM 10886 N N . VAL B 1 559 ? -1.53 39.125 26.453 1 93.5 559 VAL B N 1
ATOM 10887 C CA . VAL B 1 559 ? -1.911 39.906 25.281 1 93.5 559 VAL B CA 1
ATOM 10888 C C . VAL B 1 559 ? -0.689 40.625 24.719 1 93.5 559 VAL B C 1
ATOM 10890 O O . VAL B 1 559 ? -0.091 41.469 25.391 1 93.5 559 VAL B O 1
ATOM 10893 N N . LEU B 1 560 ? -0.3 40.344 23.484 1 94.56 560 LEU B N 1
ATOM 10894 C CA . LEU B 1 560 ? 0.927 40.844 22.875 1 94.56 560 LEU B CA 1
ATOM 10895 C C . LEU B 1 560 ? 0.622 41.938 21.859 1 94.56 560 LEU B C 1
ATOM 10897 O O . LEU B 1 560 ? 1.436 42.219 20.984 1 94.56 560 LEU B O 1
ATOM 10901 N N . GLN B 1 561 ? -0.501 42.5 21.922 1 90.81 561 GLN B N 1
ATOM 10902 C CA . GLN B 1 561 ? -0.892 43.625 21.094 1 90.81 561 GLN B CA 1
ATOM 10903 C C . GLN B 1 561 ? -1.492 44.75 21.938 1 90.81 561 GLN B C 1
ATOM 10905 O O . GLN B 1 561 ? -1.845 44.531 23.094 1 90.81 561 GLN B O 1
ATOM 10910 N N . ASN B 1 562 ? -1.58 45.906 21.375 1 90.56 562 ASN B N 1
ATOM 10911 C CA . ASN B 1 562 ? -2.166 47.031 22.062 1 90.56 562 ASN B CA 1
ATOM 10912 C C . ASN B 1 562 ? -3.691 47 22.016 1 90.56 562 ASN B C 1
ATOM 10914 O O . ASN B 1 562 ? -4.289 47.375 21 1 90.56 562 ASN B O 1
ATOM 10918 N N . ILE B 1 563 ? -4.277 46.594 23.109 1 89.38 563 ILE B N 1
ATOM 10919 C CA . ILE B 1 563 ? -5.73 46.531 23.203 1 89.38 563 ILE B CA 1
ATOM 10920 C C . ILE B 1 563 ? -6.156 46.656 24.656 1 89.38 563 ILE B C 1
ATOM 10922 O O . ILE B 1 563 ? -5.512 46.125 25.562 1 89.38 563 ILE B O 1
ATOM 10926 N N . THR B 1 564 ? -7.145 47.438 24.859 1 89.25 564 THR B N 1
ATOM 10927 C CA . THR B 1 564 ? -7.656 47.594 26.219 1 89.25 564 THR B CA 1
ATOM 10928 C C . THR B 1 564 ? -8.602 46.469 26.594 1 89.25 564 THR B C 1
ATOM 10930 O O . THR B 1 564 ? -9.477 46.094 25.797 1 89.25 564 THR B O 1
ATOM 10933 N N . HIS B 1 565 ? -8.375 45.906 27.766 1 92.19 565 HIS B N 1
ATOM 10934 C CA . HIS B 1 565 ? -9.266 44.844 28.203 1 92.19 565 HIS B CA 1
ATOM 10935 C C . HIS B 1 565 ? -9.258 44.719 29.719 1 92.19 565 HIS B C 1
ATOM 10937 O O . HIS B 1 565 ? -8.344 45.188 30.391 1 92.19 565 HIS B O 1
ATOM 10943 N N . CYS B 1 566 ? -10.266 44.156 30.297 1 93.06 566 CYS B N 1
ATOM 10944 C CA . CYS B 1 566 ? -10.391 43.906 31.734 1 93.06 566 CYS B CA 1
ATOM 10945 C C . CYS B 1 566 ? -10.859 42.469 31.969 1 93.06 566 CYS B C 1
ATOM 10947 O O . CYS B 1 566 ? -11.398 41.812 31.078 1 93.06 566 CYS B O 1
ATOM 10949 N N . LEU B 1 567 ? -10.617 41.969 33.156 1 92.06 567 LEU B N 1
ATOM 10950 C CA . LEU B 1 567 ? -10.984 40.594 33.5 1 92.06 567 LEU B CA 1
ATOM 10951 C C . LEU B 1 567 ? -12.344 40.531 34.188 1 92.06 567 LEU B C 1
ATOM 10953 O O . LEU B 1 567 ? -12.602 41.312 35.125 1 92.06 567 LEU B O 1
ATOM 10957 N N . LEU B 1 568 ? -13.18 39.719 33.656 1 90.94 568 LEU B N 1
ATOM 10958 C CA . LEU B 1 568 ? -14.469 39.406 34.25 1 90.94 568 LEU B CA 1
ATOM 10959 C C . LEU B 1 568 ? -14.453 38 34.844 1 90.94 568 LEU B C 1
ATOM 10961 O O . LEU B 1 568 ? -14.328 37.031 34.125 1 90.94 568 LEU B O 1
ATOM 10965 N N . PHE B 1 569 ? -14.555 37.938 36.156 1 89.06 569 PHE B N 1
ATOM 10966 C CA . PHE B 1 569 ? -14.492 36.656 36.844 1 89.06 569 PHE B CA 1
ATOM 10967 C C . PHE B 1 569 ? -15.898 36.125 37.125 1 89.06 569 PHE B C 1
ATOM 10969 O O . PHE B 1 569 ? -16.781 36.875 37.531 1 89.06 569 PHE B O 1
ATOM 10976 N N . HIS B 1 570 ? -16.094 34.875 36.812 1 86.25 570 HIS B N 1
ATOM 10977 C CA . HIS B 1 570 ? -17.297 34.125 37.156 1 86.25 570 HIS B CA 1
ATOM 10978 C C . HIS B 1 570 ? -16.922 32.781 37.781 1 86.25 570 HIS B C 1
ATOM 10980 O O . HIS B 1 570 ? -15.766 32.375 37.781 1 86.25 570 HIS B O 1
ATOM 10986 N N . GLU B 1 571 ? -17.844 32.094 38.281 1 83.19 571 GLU B N 1
ATOM 10987 C CA . GLU B 1 571 ? -17.578 30.828 38.938 1 83.19 571 GLU B CA 1
ATOM 10988 C C . GLU B 1 571 ? -17.109 29.781 37.938 1 83.19 571 GLU B C 1
ATOM 10990 O O . GLU B 1 571 ? -16.203 28.984 38.25 1 83.19 571 GLU B O 1
ATOM 10995 N N . SER B 1 572 ? -17.75 29.828 36.781 1 86.25 572 SER B N 1
ATOM 10996 C CA . SER B 1 572 ? -17.531 28.703 35.875 1 86.25 572 SER B CA 1
ATOM 10997 C C . SER B 1 572 ? -16.672 29.125 34.688 1 86.25 572 SER B C 1
ATOM 10999 O 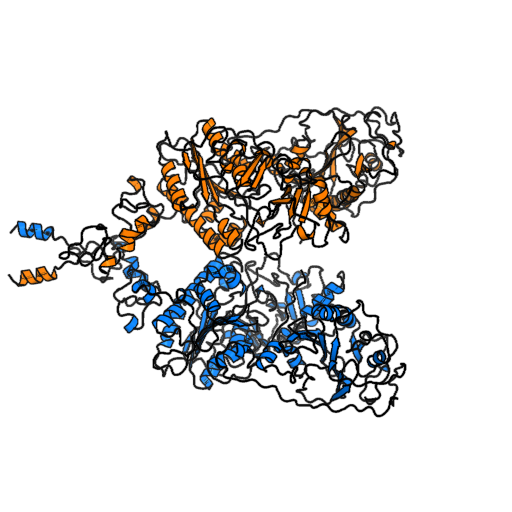O . SER B 1 572 ? -16.297 28.297 33.844 1 86.25 572 SER B O 1
ATOM 11001 N N . TYR B 1 573 ? -16.406 30.391 34.531 1 90.06 573 TYR B N 1
ATOM 11002 C CA . TYR B 1 573 ? -15.562 30.828 33.438 1 90.06 573 TYR B CA 1
ATOM 11003 C C . TYR B 1 573 ? -14.969 32.219 33.719 1 90.06 573 TYR B C 1
ATOM 11005 O O . TYR B 1 573 ? -15.398 32.906 34.656 1 90.06 573 TYR B O 1
ATOM 11013 N N . ILE B 1 574 ? -13.992 32.531 33.062 1 90.56 574 ILE B N 1
ATOM 11014 C CA . ILE B 1 574 ? -13.359 33.844 33.125 1 90.56 574 ILE B CA 1
ATOM 11015 C C . ILE B 1 574 ? -13.281 34.438 31.703 1 90.56 574 ILE B C 1
ATOM 11017 O O . ILE B 1 574 ? -13.133 33.719 30.719 1 90.56 574 ILE B O 1
ATOM 11021 N N . SER B 1 575 ? -13.469 35.781 31.609 1 91.31 575 SER B N 1
ATOM 11022 C CA . SER B 1 575 ? -13.414 36.438 30.312 1 91.31 575 SER B CA 1
ATOM 11023 C C . SER B 1 575 ? -12.461 37.625 30.344 1 91.31 575 SER B C 1
ATOM 11025 O O . SER B 1 575 ? -12.398 38.344 31.344 1 91.31 575 SER B O 1
ATOM 11027 N N . GLY B 1 576 ? -11.602 37.688 29.328 1 92.31 576 GLY B N 1
ATOM 11028 C CA . GLY B 1 576 ? -10.938 38.969 29.031 1 92.31 576 GLY B CA 1
ATOM 11029 C C . GLY B 1 576 ? -11.727 39.844 28.078 1 92.31 576 GLY B C 1
ATOM 11030 O O . GLY B 1 576 ? -11.727 39.594 26.875 1 92.31 576 GLY B O 1
ATOM 11031 N N . TYR B 1 577 ? -12.492 40.812 28.641 1 92 577 TYR B N 1
ATOM 11032 C CA . TYR B 1 577 ? -13.438 41.625 27.875 1 92 577 TYR B CA 1
ATOM 11033 C C . TYR B 1 577 ? -12.766 42.906 27.359 1 92 577 TYR B C 1
ATOM 11035 O O . TYR B 1 577 ? -12.055 43.562 28.094 1 92 577 TYR B O 1
ATOM 11043 N N . SER B 1 578 ? -12.93 43.219 26.109 1 89.88 578 SER B N 1
ATOM 11044 C CA . SER B 1 578 ? -12.328 44.406 25.516 1 89.88 578 SER B CA 1
ATOM 11045 C C . SER B 1 578 ? -13.383 45.469 25.203 1 89.88 578 SER B C 1
ATOM 11047 O O . SER B 1 578 ? -14.359 45.188 24.5 1 89.88 578 SER B O 1
ATOM 11049 N N . ASP B 1 579 ? -13.164 46.625 25.625 1 85.25 579 ASP B N 1
ATOM 11050 C CA . ASP B 1 579 ? -14.023 47.781 25.312 1 85.25 579 ASP B CA 1
ATOM 11051 C C . ASP B 1 579 ? -13.867 48.188 23.859 1 85.25 579 ASP B C 1
ATOM 11053 O O . ASP B 1 579 ? -14.797 48.75 23.266 1 85.25 579 ASP B O 1
ATOM 11057 N N . ASP B 1 580 ? -12.734 47.875 23.359 1 83.69 580 ASP B N 1
ATOM 11058 C CA . ASP B 1 580 ? -12.391 48.312 22.016 1 83.69 580 ASP B CA 1
ATOM 11059 C C . ASP B 1 580 ? -13.234 47.562 20.969 1 83.69 580 ASP B C 1
ATOM 11061 O O . ASP B 1 580 ? -13.641 48.156 19.969 1 83.69 580 ASP B O 1
ATOM 11065 N N . ILE B 1 581 ? -13.469 46.312 21.266 1 85.25 581 ILE B N 1
ATOM 11066 C CA . ILE B 1 581 ? -14.172 45.531 20.266 1 85.25 581 ILE B CA 1
ATOM 11067 C C . ILE B 1 581 ? -15.57 45.156 20.781 1 85.25 581 ILE B C 1
ATOM 11069 O O . ILE B 1 581 ? -16.328 44.469 20.094 1 85.25 581 ILE B O 1
ATOM 11073 N N . LEU B 1 582 ? -15.969 45.5 22.031 1 86.94 582 LEU B N 1
ATOM 11074 C CA . LEU B 1 582 ? -17.281 45.375 22.656 1 86.94 582 LEU B CA 1
ATOM 11075 C C . LEU B 1 582 ? -17.625 43.906 22.859 1 86.94 582 LEU B C 1
ATOM 11077 O O . LEU B 1 582 ? -18.797 43.5 22.734 1 86.94 582 LEU B O 1
ATOM 11081 N N . MET B 1 583 ? -16.688 43.094 23 1 88.12 583 MET B N 1
ATOM 11082 C CA . MET B 1 583 ? -16.844 41.656 23.25 1 88.12 583 MET B CA 1
ATOM 11083 C C . MET B 1 583 ? -15.609 41.094 23.922 1 88.12 583 MET B C 1
ATOM 11085 O O . MET B 1 583 ? -14.57 41.75 23.984 1 88.12 583 MET B O 1
ATOM 11089 N N . PRO B 1 584 ? -15.727 39.844 24.391 1 89.62 584 PRO B N 1
ATOM 11090 C CA . PRO B 1 584 ? -14.547 39.25 25.016 1 89.62 584 PRO B CA 1
ATOM 11091 C C . PRO B 1 584 ? -13.438 38.938 24.016 1 89.62 584 PRO B C 1
ATOM 11093 O O . PRO B 1 584 ? -13.711 38.469 22.906 1 89.62 584 PRO B O 1
ATOM 11096 N N . LEU B 1 585 ? -12.195 39.281 24.406 1 88.31 585 LEU B N 1
ATOM 11097 C CA . LEU B 1 585 ? -11.023 38.812 23.672 1 88.31 585 LEU B CA 1
ATOM 11098 C C . LEU B 1 585 ? -10.859 37.312 23.781 1 88.31 585 LEU B C 1
ATOM 11100 O O . LEU B 1 585 ? -10.422 36.656 22.828 1 88.31 585 LEU B O 1
ATOM 11104 N N . TRP B 1 586 ? -11.133 36.844 24.906 1 91.5 586 TRP B N 1
ATOM 11105 C CA . TRP B 1 586 ? -11.039 35.406 25.188 1 91.5 586 TRP B CA 1
ATOM 11106 C C . TRP B 1 586 ? -11.922 35 26.359 1 91.5 586 TRP B C 1
ATOM 11108 O O . TRP B 1 586 ? -12.289 35.875 27.172 1 91.5 586 TRP B O 1
ATOM 11118 N N . ASN B 1 587 ? -12.383 33.812 26.375 1 92.56 587 ASN B N 1
ATOM 11119 C CA . ASN B 1 587 ? -13.047 33.125 27.484 1 92.56 587 ASN B CA 1
ATOM 11120 C C . ASN B 1 587 ? -12.328 31.828 27.844 1 92.56 587 ASN B C 1
ATOM 11122 O O . ASN B 1 587 ? -11.805 31.125 26.984 1 92.56 587 ASN B O 1
ATOM 11126 N N . ALA B 1 588 ? -12.258 31.531 29.125 1 92.44 588 ALA B N 1
ATOM 11127 C CA . ALA B 1 588 ? -11.609 30.312 29.578 1 92.44 588 ALA B CA 1
ATOM 11128 C C . ALA B 1 588 ? -12.477 29.578 30.594 1 92.44 588 ALA B C 1
ATOM 11130 O O . ALA B 1 588 ? -13.094 30.203 31.469 1 92.44 588 ALA B O 1
ATOM 11131 N N . TYR B 1 589 ? -12.602 28.312 30.484 1 91.19 589 TYR B N 1
ATOM 11132 C CA . TYR B 1 589 ? -13.328 27.5 31.438 1 91.19 589 TYR B CA 1
ATOM 11133 C C . TYR B 1 589 ? -12.891 26.031 31.344 1 91.19 589 TYR B C 1
ATOM 11135 O O . TYR B 1 589 ? -12.203 25.641 30.391 1 91.19 589 TYR B O 1
ATOM 11143 N N . THR B 1 590 ? -13.219 25.219 32.344 1 90 590 THR B N 1
ATOM 11144 C CA . THR B 1 590 ? -12.898 23.797 32.375 1 90 590 THR B CA 1
ATOM 11145 C C . THR B 1 590 ? -14.172 22.953 32.344 1 90 590 THR B C 1
ATOM 11147 O O . THR B 1 590 ? -15.164 23.281 33 1 90 590 THR B O 1
ATOM 11150 N N . ILE B 1 591 ? -14.195 22.047 31.406 1 88.38 591 ILE B N 1
ATOM 11151 C CA . ILE B 1 591 ? -15.258 21.047 31.375 1 88.38 591 ILE B CA 1
ATOM 11152 C C . ILE B 1 591 ? -14.75 19.734 31.953 1 88.38 591 ILE B C 1
ATOM 11154 O O . ILE B 1 591 ? -13.82 19.125 31.406 1 88.38 591 ILE B O 1
ATOM 11158 N N . PHE B 1 592 ? -15.391 19.312 32.969 1 86.25 592 PHE B N 1
ATOM 11159 C CA . PHE B 1 592 ? -15.016 18.047 33.562 1 86.25 592 PHE B CA 1
ATOM 11160 C C . PHE B 1 592 ? -15.742 16.891 32.906 1 86.25 592 PHE B C 1
ATOM 11162 O O . PHE B 1 592 ? -16.656 17.094 32.094 1 86.25 592 PHE B O 1
ATOM 11169 N N . LYS B 1 593 ? -15.305 15.656 33.125 1 83.25 593 LYS B N 1
ATOM 11170 C CA . LYS B 1 593 ? -15.945 14.461 32.562 1 83.25 593 LYS B CA 1
ATOM 11171 C C . LYS B 1 593 ? -17.438 14.43 32.906 1 83.25 593 LYS B C 1
ATOM 11173 O O . LYS B 1 593 ? -17.812 14.492 34.094 1 83.25 593 LYS B O 1
ATOM 11178 N N . PRO B 1 594 ? -18.156 14.469 31.828 1 75.25 594 PRO B N 1
ATOM 11179 C CA . PRO B 1 594 ? -19.594 14.555 32.094 1 75.25 594 PRO B CA 1
ATOM 11180 C C . PRO B 1 594 ? -20.156 13.273 32.719 1 75.25 594 PRO B C 1
ATOM 11182 O O . PRO B 1 594 ? -19.719 12.172 32.375 1 75.25 594 PRO B O 1
ATOM 11185 N N . GLU B 1 595 ? -20.984 13.492 33.656 1 60.88 595 GLU B N 1
ATOM 11186 C CA . GLU B 1 595 ? -21.672 12.344 34.25 1 60.88 595 GLU B CA 1
ATOM 11187 C C . GLU B 1 595 ? -22.828 11.883 33.375 1 60.88 595 GLU B C 1
ATOM 11189 O O . GLU B 1 595 ? -23.141 10.688 33.344 1 60.88 595 GLU B O 1
ATOM 11194 N N . THR B 1 596 ? -23.453 12.898 32.719 1 63.56 596 THR B N 1
ATOM 11195 C CA . THR B 1 596 ? -24.625 12.562 31.938 1 63.56 596 THR B CA 1
ATOM 11196 C C . THR B 1 596 ? -24.578 13.227 30.562 1 63.56 596 THR B C 1
ATOM 11198 O O . THR B 1 596 ? -24.078 14.352 30.438 1 63.56 596 THR B O 1
ATOM 11201 N N . THR B 1 597 ? -24.75 12.617 29.406 1 66.06 597 THR B N 1
ATOM 11202 C CA . THR B 1 597 ? -24.969 13.125 28.062 1 66.06 597 THR B CA 1
ATOM 11203 C C . THR B 1 597 ? -26.375 12.758 27.562 1 66.06 597 THR B C 1
ATOM 11205 O O . THR B 1 597 ? -26.875 11.68 27.875 1 66.06 597 THR B O 1
ATOM 11208 N N . PRO B 1 598 ? -27.297 13.758 26.828 1 75.88 598 PRO B N 1
ATOM 11209 C CA . PRO B 1 598 ? -26.906 15.047 26.25 1 75.88 598 PRO B CA 1
ATOM 11210 C C . PRO B 1 598 ? -27.094 16.203 27.219 1 75.88 598 PRO B C 1
ATOM 11212 O O . PRO B 1 598 ? -27.859 16.094 28.188 1 75.88 598 PRO B O 1
ATOM 11215 N N . LEU B 1 599 ? -26.438 17.453 26.984 1 79 599 LEU B N 1
ATOM 11216 C CA . LEU B 1 599 ? -26.609 18.672 27.75 1 79 599 LEU B CA 1
ATOM 11217 C C . LEU B 1 599 ? -28 19.266 27.531 1 79 599 LEU B C 1
ATOM 11219 O O . LEU B 1 599 ? -28.562 19.172 26.438 1 79 599 LEU B O 1
ATOM 11223 N N . PRO B 1 600 ? -28.578 19.75 28.516 1 80.75 600 PRO B N 1
ATOM 11224 C CA . PRO B 1 600 ? -29.859 20.422 28.312 1 80.75 600 PRO B CA 1
ATOM 11225 C C . PRO B 1 600 ? -29.75 21.641 27.406 1 80.75 600 PRO B C 1
ATOM 11227 O O . PRO B 1 600 ? -28.672 22.203 27.25 1 80.75 600 PRO B O 1
ATOM 11230 N N . PRO B 1 601 ? -30.828 22.031 26.797 1 83.06 601 PRO B N 1
ATOM 11231 C CA . PRO B 1 601 ? -30.781 23.234 25.953 1 83.06 601 PRO B CA 1
ATOM 11232 C C . PRO B 1 601 ? -30.578 24.516 26.766 1 83.06 601 PRO B C 1
ATOM 11234 O O . PRO B 1 601 ? -30.891 24.562 27.953 1 83.06 601 PRO B O 1
ATOM 11237 N N . VAL B 1 602 ? -30.016 25.516 26.172 1 84.31 602 VAL B N 1
ATOM 11238 C CA . VAL B 1 602 ? -29.844 26.844 26.766 1 84.31 602 VAL B CA 1
ATOM 11239 C C . VAL B 1 602 ? -31.203 27.5 26.938 1 84.31 602 VAL B C 1
ATOM 11241 O O . VAL B 1 602 ? -32.062 27.406 26.062 1 84.31 602 VAL B O 1
ATOM 11244 N N . ILE B 1 603 ? -31.375 28.234 27.969 1 81.88 603 ILE B N 1
ATOM 11245 C CA . ILE B 1 603 ? -32.625 28.969 28.219 1 81.88 603 ILE B CA 1
ATOM 11246 C C . ILE B 1 603 ? -32.812 30.031 27.141 1 81.88 603 ILE B C 1
ATOM 11248 O O . ILE B 1 603 ? -31.891 30.812 26.859 1 81.88 603 ILE B O 1
ATOM 11252 N N . SER B 1 604 ? -34 30.062 26.641 1 81 604 SER B N 1
ATOM 11253 C CA . SER B 1 604 ? -34.281 31.016 25.562 1 81 604 SER B CA 1
ATOM 11254 C C . SER B 1 604 ? -34.812 32.312 26.125 1 81 604 SER B C 1
ATOM 11256 O O . SER B 1 604 ? -35.375 32.375 27.219 1 81 604 SER B O 1
ATOM 11258 N N . ASP B 1 605 ? -34.625 33.406 25.516 1 81.5 605 ASP B N 1
ATOM 11259 C CA . ASP B 1 605 ? -35.188 34.719 25.734 1 81.5 605 ASP B CA 1
ATOM 11260 C C . ASP B 1 605 ? -34.781 35.25 27.109 1 81.5 605 ASP B C 1
ATOM 11262 O O . ASP B 1 605 ? -35.594 35.844 27.812 1 81.5 605 ASP B O 1
ATOM 11266 N N . CYS B 1 606 ? -33.688 34.906 27.531 1 88.31 606 CYS B N 1
ATOM 11267 C CA . CYS B 1 606 ? -33.156 35.375 28.797 1 88.31 606 CYS B CA 1
ATOM 11268 C C . CYS B 1 606 ? -31.734 35.875 28.625 1 88.31 606 CYS B C 1
ATOM 11270 O O . CYS B 1 606 ? -30.828 35.094 28.328 1 88.31 606 CYS B O 1
ATOM 11272 N N . LEU B 1 607 ? -31.531 37.188 28.641 1 90.62 607 LEU B N 1
ATOM 11273 C CA . LEU B 1 607 ? -30.234 37.875 28.578 1 90.62 607 LEU B CA 1
ATOM 11274 C C . LEU B 1 607 ? -30.25 39.156 29.359 1 90.62 607 LEU B C 1
ATOM 11276 O O . LEU B 1 607 ? -31.156 39.969 29.203 1 90.62 607 LEU B O 1
ATOM 11280 N N . ARG B 1 608 ? -29.344 39.344 30.266 1 89.75 608 ARG B N 1
ATOM 11281 C CA . ARG B 1 608 ? -29.297 40.562 31.062 1 89.75 608 ARG B CA 1
ATOM 11282 C C . ARG B 1 608 ? -28.031 41.344 30.75 1 89.75 608 ARG B C 1
ATOM 11284 O O . ARG B 1 608 ? -27 40.781 30.406 1 89.75 608 ARG B O 1
ATOM 11291 N N . ALA B 1 609 ? -28.078 42.656 30.938 1 90.31 609 ALA B N 1
ATOM 11292 C CA . ALA B 1 609 ? -26.906 43.5 30.797 1 90.31 609 ALA B CA 1
ATOM 11293 C C . ALA B 1 609 ? -25.906 43.25 31.922 1 90.31 609 ALA B C 1
ATOM 11295 O O . ALA B 1 609 ? -26.297 43.094 33.094 1 90.31 609 ALA B O 1
ATOM 11296 N N . ASP B 1 610 ? -24.656 43.156 31.594 1 90 610 ASP B N 1
ATOM 11297 C CA . ASP B 1 610 ? -23.625 43.031 32.625 1 90 610 ASP B CA 1
ATOM 11298 C C . ASP B 1 610 ? -23.328 44.375 33.25 1 90 610 ASP B C 1
ATOM 11300 O O . ASP B 1 610 ? -22.812 45.281 32.594 1 90 610 ASP B O 1
ATOM 11304 N N . PRO B 1 611 ? -23.609 44.5 34.469 1 88.44 611 PRO B N 1
ATOM 11305 C CA . PRO B 1 611 ? -23.438 45.812 35.125 1 88.44 611 PRO B CA 1
ATOM 11306 C C . PRO B 1 611 ? -21.969 46.219 35.25 1 88.44 611 PRO B C 1
ATOM 11308 O O . PRO B 1 611 ? -21.672 47.375 35.562 1 88.44 611 PRO B O 1
ATOM 11311 N N . ARG B 1 612 ? -21.094 45.312 35.062 1 92.88 612 ARG B N 1
ATOM 11312 C CA . ARG B 1 612 ? -19.672 45.594 35.188 1 92.88 612 ARG B CA 1
ATOM 11313 C C . ARG B 1 612 ? -19.141 46.281 33.938 1 92.88 612 ARG B C 1
ATOM 11315 O O . ARG B 1 612 ? -18.062 46.875 33.969 1 92.88 612 ARG B O 1
ATOM 11322 N N . VAL B 1 613 ? -19.875 46.156 32.844 1 90.94 613 VAL B N 1
ATOM 11323 C CA . VAL B 1 613 ? -19.469 46.75 31.578 1 90.94 613 VAL B CA 1
ATOM 11324 C C . VAL B 1 613 ? -20.344 47.969 31.297 1 90.94 613 VAL B C 1
ATOM 11326 O O . VAL B 1 613 ? -21.562 47.906 31.344 1 90.94 613 VAL B O 1
ATOM 11329 N N . PHE B 1 614 ? -19.734 49.062 30.984 1 89 614 PHE B N 1
ATOM 11330 C CA . PHE B 1 614 ? -20.469 50.281 30.672 1 89 614 PHE B CA 1
ATOM 11331 C C . PHE B 1 614 ? -21.375 50.094 29.469 1 89 614 PHE B C 1
ATOM 11333 O O . PHE B 1 614 ? -21 49.375 28.531 1 89 614 PHE B O 1
ATOM 11340 N N . ALA B 1 615 ? -22.453 50.75 29.453 1 87.38 615 ALA B N 1
ATOM 11341 C CA . ALA B 1 615 ? -23.453 50.562 28.406 1 87.38 615 ALA B CA 1
ATOM 11342 C C . ALA B 1 615 ? -22.859 50.875 27.031 1 87.38 615 ALA B C 1
ATOM 11344 O O . ALA B 1 615 ? -23.188 50.219 26.047 1 87.38 615 ALA B O 1
ATOM 11345 N N . ASN B 1 616 ? -22.016 51.844 27 1 86.56 616 ASN B N 1
ATOM 11346 C CA . ASN B 1 616 ? -21.438 52.281 25.719 1 86.56 616 ASN B CA 1
ATOM 11347 C C . ASN B 1 616 ? -20.375 51.281 25.234 1 86.56 616 ASN B C 1
ATOM 11349 O O . ASN B 1 616 ? -20 51.281 24.062 1 86.56 616 ASN B O 1
ATOM 11353 N N . SER B 1 617 ? -19.969 50.469 26.156 1 87.88 617 SER B N 1
ATOM 11354 C CA . SER B 1 617 ? -18.953 49.469 25.812 1 87.88 617 SER B CA 1
ATOM 11355 C C . SER B 1 617 ? -19.531 48.094 25.734 1 87.88 617 SER B C 1
ATOM 11357 O O . SER B 1 617 ? -18.797 47.094 25.688 1 87.88 617 SER B O 1
ATOM 11359 N N . SER B 1 618 ? -20.844 48.031 25.797 1 88.69 618 SER B N 1
ATOM 11360 C CA . SER B 1 618 ? -21.516 46.719 25.812 1 88.69 618 SER B CA 1
ATOM 11361 C C . SER B 1 618 ? -22.266 46.469 24.516 1 88.69 618 SER B C 1
ATOM 11363 O O . SER B 1 618 ? -22.656 47.406 23.828 1 88.69 618 SER B O 1
ATOM 11365 N N . GLN B 1 619 ? -22.375 45.188 24.203 1 87.44 619 GLN B N 1
ATOM 11366 C CA . GLN B 1 619 ? -23.328 44.812 23.172 1 87.44 619 GLN B CA 1
ATOM 11367 C C . GLN B 1 619 ? -24.766 45.094 23.609 1 87.44 619 GLN B C 1
ATOM 11369 O O . GLN B 1 619 ? -25.094 44.969 24.797 1 87.44 619 GLN B O 1
ATOM 11374 N N . LYS B 1 620 ? -25.547 45.438 22.609 1 86.12 620 LYS B N 1
ATOM 11375 C CA . LYS B 1 620 ? -26.938 45.719 22.906 1 86.12 620 LYS B CA 1
ATOM 11376 C C . LYS B 1 620 ? -27.859 44.656 22.344 1 86.12 620 LYS B C 1
ATOM 11378 O O . LYS B 1 620 ? -27.734 44.281 21.172 1 86.12 620 LYS B O 1
ATOM 11383 N N . CYS B 1 621 ? -28.75 44.219 23.141 1 87.81 621 CYS B N 1
ATOM 11384 C CA . CYS B 1 621 ? -29.719 43.219 22.703 1 87.81 621 CYS B CA 1
ATOM 11385 C C . CYS B 1 621 ? -30.562 43.781 21.562 1 87.81 621 CYS B C 1
ATOM 11387 O O . CYS B 1 621 ? -30.953 43.031 20.656 1 87.81 621 CYS B O 1
ATOM 11389 N N . SER B 1 622 ? -30.766 45 21.5 1 84.69 622 SER B N 1
ATOM 11390 C CA . SER B 1 622 ? -31.641 45.625 20.516 1 84.69 622 SER B CA 1
ATOM 11391 C C . SER B 1 622 ? -31 45.625 19.141 1 84.69 622 SER B C 1
ATOM 11393 O O . SER B 1 622 ? -31.688 45.812 18.125 1 84.69 622 SER B O 1
ATOM 11395 N N . ASN B 1 623 ? -29.734 45.375 19.109 1 84.38 623 ASN B N 1
ATOM 11396 C CA . ASN B 1 623 ? -29.031 45.375 17.828 1 84.38 623 ASN B CA 1
ATOM 11397 C C . ASN B 1 623 ? -29.297 44.094 17.062 1 84.38 623 ASN B C 1
ATOM 11399 O O . ASN B 1 623 ? -29.078 44.031 15.852 1 84.38 623 ASN B O 1
ATOM 11403 N N . TYR B 1 624 ? -29.703 43.125 17.75 1 87 624 TYR B N 1
ATOM 11404 C CA . TYR B 1 624 ? -29.953 41.812 17.109 1 87 624 TYR B CA 1
ATOM 11405 C C . TYR B 1 624 ? -31.438 41.688 16.75 1 87 624 TYR B C 1
ATOM 11407 O O . TYR B 1 624 ? -32.25 41.219 17.547 1 87 624 TYR B O 1
ATOM 11415 N N . LYS B 1 625 ? -31.703 41.969 15.508 1 81.25 625 LYS B N 1
ATOM 11416 C CA . LYS B 1 625 ? -33.094 41.969 15.023 1 81.25 625 LYS B CA 1
ATOM 11417 C C . LYS B 1 625 ? -33.406 40.625 14.367 1 81.25 625 LYS B C 1
ATOM 11419 O O . LYS B 1 625 ? -32.531 39.938 13.844 1 81.25 625 LYS B O 1
ATOM 11424 N N . ALA B 1 626 ? -34.656 40.375 14.312 1 80 626 ALA B N 1
ATOM 11425 C CA . ALA B 1 626 ? -35.156 39.062 13.828 1 80 626 ALA B CA 1
ATOM 11426 C C . ALA B 1 626 ? -34.906 38.938 12.328 1 80 626 ALA B C 1
ATOM 11428 O O . ALA B 1 626 ? -34.75 37.812 11.812 1 80 626 ALA B O 1
ATOM 11429 N N . ASP B 1 627 ? -34.844 39.969 11.648 1 81.62 627 ASP B N 1
ATOM 11430 C CA . ASP B 1 627 ? -34.75 39.906 10.195 1 81.62 627 ASP B CA 1
ATOM 11431 C C . ASP B 1 627 ? -33.281 39.812 9.734 1 81.62 627 ASP B C 1
ATOM 11433 O O . ASP B 1 627 ? -33.031 39.594 8.547 1 81.62 627 ASP B O 1
ATOM 11437 N N . LEU B 1 628 ? -32.406 39.781 10.664 1 82.81 628 LEU B N 1
ATOM 11438 C CA . LEU B 1 628 ? -31 39.688 10.312 1 82.81 628 LEU B CA 1
ATOM 11439 C C . LEU B 1 628 ? -30.547 38.25 10.312 1 82.81 628 LEU B C 1
ATOM 11441 O O . LEU B 1 628 ? -31.062 37.406 11.062 1 82.81 628 LEU B O 1
ATOM 11445 N N . ASN B 1 629 ? -29.609 37.969 9.422 1 89.31 629 ASN B N 1
ATOM 11446 C CA . ASN B 1 629 ? -29.031 36.625 9.383 1 89.31 629 ASN B CA 1
ATOM 11447 C C . ASN B 1 629 ? -27.969 36.469 10.461 1 89.31 629 ASN B C 1
ATOM 11449 O O . ASN B 1 629 ? -27.156 35.531 10.398 1 89.31 629 ASN B O 1
ATOM 11453 N N . ILE B 1 630 ? -27.859 37.406 11.359 1 89.44 630 ILE B N 1
ATOM 11454 C CA . ILE B 1 630 ? -26.906 37.375 12.469 1 89.44 630 ILE B CA 1
ATOM 11455 C C . ILE B 1 630 ? -27.656 37.562 13.789 1 89.44 630 ILE B C 1
ATOM 11457 O O . ILE B 1 630 ? -28.578 38.375 13.883 1 89.44 630 ILE B O 1
ATOM 11461 N N . SER B 1 631 ? -27.422 36.75 14.711 1 90.69 631 SER B N 1
ATOM 11462 C CA . SER B 1 631 ? -27.875 36.906 16.094 1 90.69 631 SER B CA 1
ATOM 11463 C C . SER B 1 631 ? -26.719 36.656 17.078 1 90.69 631 SER B C 1
ATOM 11465 O O . SER B 1 631 ? -25.562 36.625 16.672 1 90.69 631 SER B O 1
ATOM 11467 N N . TYR B 1 632 ? -27.047 36.688 18.344 1 89.94 632 TYR B N 1
ATOM 11468 C CA . TYR B 1 632 ? -25.969 36.469 19.312 1 89.94 632 TYR B CA 1
ATOM 11469 C C . TYR B 1 632 ? -25.922 35 19.75 1 89.94 632 TYR B C 1
ATOM 11471 O O . TYR B 1 632 ? -26.922 34.281 19.656 1 89.94 632 TYR B O 1
ATOM 11479 N N . ASP B 1 633 ? -24.828 34.531 20.109 1 92.19 633 ASP B N 1
ATOM 11480 C CA . ASP B 1 633 ? -24.594 33.281 20.844 1 92.19 633 ASP B CA 1
ATOM 11481 C C . ASP B 1 633 ? -23.5 33.438 21.891 1 92.19 633 ASP B C 1
ATOM 11483 O O . ASP B 1 633 ? -23.016 34.562 22.125 1 92.19 633 ASP B O 1
ATOM 11487 N N . PHE B 1 634 ? -23.203 32.406 22.609 1 91.81 634 PHE B N 1
ATOM 11488 C CA . PHE B 1 634 ? -22.391 32.531 23.812 1 91.81 634 PHE B CA 1
ATOM 11489 C C . PHE B 1 634 ? -21 31.938 23.609 1 91.81 634 PHE B C 1
ATOM 11491 O O . PHE B 1 634 ? -20.875 30.891 22.953 1 91.81 634 PHE B O 1
ATOM 11498 N N . LEU B 1 635 ? -19.984 32.531 24.094 1 92.12 635 LEU B N 1
ATOM 11499 C CA . LEU B 1 635 ? -18.641 31.938 24.109 1 92.12 635 LEU B CA 1
ATOM 11500 C C . LEU B 1 635 ? -18.547 30.844 25.172 1 92.12 635 LEU B C 1
ATOM 11502 O O . LEU B 1 635 ? -18 29.766 24.906 1 92.12 635 LEU B O 1
ATOM 11506 N N . TYR B 1 636 ? -18.953 31.188 26.297 1 90.81 636 TYR B N 1
ATOM 11507 C CA . TYR B 1 636 ? -19.188 30.172 27.328 1 90.81 636 TYR B CA 1
ATOM 11508 C C . TYR B 1 636 ? -20.641 29.688 27.281 1 90.81 636 TYR B C 1
ATOM 11510 O O . TYR B 1 636 ? -21.562 30.484 27.422 1 90.81 636 TYR B O 1
ATOM 11518 N N . SER B 1 637 ? -20.828 28.422 27.062 1 88.81 637 SER B N 1
ATOM 11519 C CA . SER B 1 637 ? -22.188 27.906 26.938 1 88.81 637 SER B CA 1
ATOM 11520 C C . SER B 1 637 ? -22.875 27.828 28.297 1 88.81 637 SER B C 1
ATOM 11522 O O . SER B 1 637 ? -22.453 27.094 29.188 1 88.81 637 SER B O 1
ATOM 11524 N N . PRO B 1 638 ? -23.969 28.469 28.391 1 88.25 638 PRO B N 1
ATOM 11525 C CA . PRO B 1 638 ? -24.656 28.516 29.688 1 88.25 638 PRO B CA 1
ATOM 11526 C C . PRO B 1 638 ? -25.234 27.156 30.094 1 88.25 638 PRO B C 1
ATOM 11528 O O . PRO B 1 638 ? -25.516 26.953 31.281 1 88.25 638 PRO B O 1
ATOM 11531 N N . ASN B 1 639 ? -25.375 26.281 29.203 1 86.88 639 ASN B N 1
ATOM 11532 C CA . ASN B 1 639 ? -26.016 25 29.516 1 86.88 639 ASN B CA 1
ATOM 11533 C C . ASN B 1 639 ? -25.016 24.031 30.141 1 86.88 639 ASN B C 1
ATOM 11535 O O . ASN B 1 639 ? -25.375 22.906 30.469 1 86.88 639 ASN B O 1
ATOM 11539 N N . LEU B 1 640 ? -23.781 24.422 30.328 1 83.75 640 LEU B N 1
ATOM 11540 C CA . LEU B 1 640 ? -22.781 23.594 31 1 83.75 640 LEU B CA 1
ATOM 11541 C C . LEU B 1 640 ? -23.094 23.469 32.5 1 83.75 640 LEU B C 1
ATOM 11543 O O . LEU B 1 640 ? -22.656 22.516 33.125 1 83.75 640 LEU B O 1
ATOM 11547 N N . VAL B 1 641 ? -23.75 24.469 32.969 1 77.25 641 VAL B N 1
ATOM 11548 C CA . VAL B 1 641 ? -24.203 24.422 34.344 1 77.25 641 VAL B CA 1
ATOM 11549 C C . VAL B 1 641 ? -25.734 24.531 34.406 1 77.25 641 VAL B C 1
ATOM 11551 O O . VAL B 1 641 ? -26.297 25.5 33.875 1 77.25 641 VAL B O 1
ATOM 11554 N N . THR B 1 642 ? -26.375 23.516 34.844 1 63.84 642 THR B N 1
ATOM 11555 C CA . THR B 1 642 ? -27.828 23.469 34.719 1 63.84 642 THR B CA 1
ATOM 11556 C C . THR B 1 642 ? -28.5 23.922 36 1 63.84 642 THR B C 1
ATOM 11558 O O . THR B 1 642 ? -29.719 24.156 36.031 1 63.84 642 THR B O 1
ATOM 11561 N N . SER B 1 643 ? -27.891 23.938 37.062 1 63.16 643 SER B N 1
ATOM 11562 C CA . SER B 1 643 ? -28.625 24.25 38.281 1 63.16 643 SER B CA 1
ATOM 11563 C C . SER B 1 643 ? -27.984 25.391 39.031 1 63.16 643 SER B C 1
ATOM 11565 O O . SER B 1 643 ? -26.781 25.656 38.906 1 63.16 643 SER B O 1
ATOM 11567 N N . GLY B 1 644 ? -28.812 26.203 39.625 1 63.78 644 GLY B N 1
ATOM 11568 C CA . GLY B 1 644 ? -28.391 27.234 40.5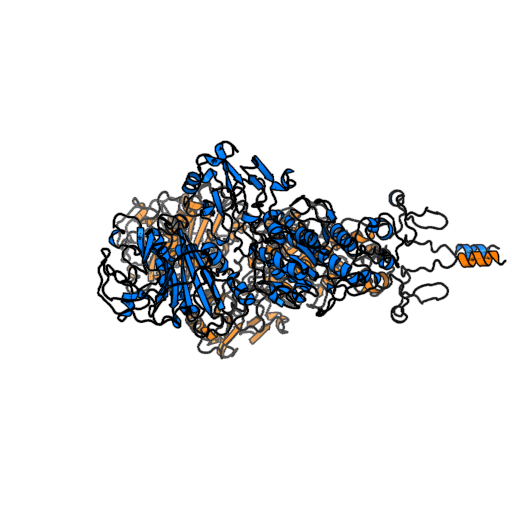62 1 63.78 644 GLY B CA 1
ATOM 11569 C C . GLY B 1 644 ? -28.234 28.594 39.906 1 63.78 644 GLY B C 1
ATOM 11570 O O . GLY B 1 644 ? -28.641 28.797 38.781 1 63.78 644 GLY B O 1
ATOM 11571 N N . THR B 1 645 ? -27.781 29.578 40.594 1 66.56 645 THR B N 1
ATOM 11572 C CA . THR B 1 645 ? -27.609 30.969 40.188 1 66.56 645 THR B CA 1
ATOM 11573 C C . THR B 1 645 ? -26.484 31.109 39.188 1 66.56 645 THR B C 1
ATOM 11575 O O . THR B 1 645 ? -26.438 32.062 38.438 1 66.56 645 THR B O 1
ATOM 11578 N N . GLU B 1 646 ? -25.734 30.094 39 1 74.06 646 GLU B N 1
ATOM 11579 C CA . GLU B 1 646 ? -24.562 30.125 38.125 1 74.06 646 GLU B CA 1
ATOM 11580 C C . GLU B 1 646 ? -24.953 30.062 36.656 1 74.06 646 GLU B C 1
ATOM 11582 O O . GLU B 1 646 ? -24.234 30.547 35.781 1 74.06 646 GLU B O 1
ATOM 11587 N N . HIS B 1 647 ? -26.094 29.531 36.438 1 77.06 647 HIS B N 1
ATOM 11588 C CA . HIS B 1 647 ? -26.609 29.422 35.062 1 77.06 647 HIS B CA 1
ATOM 11589 C C . HIS B 1 647 ? -26.828 30.797 34.469 1 77.06 647 HIS B C 1
ATOM 11591 O O . HIS B 1 647 ? -26.516 31.016 33.281 1 77.06 647 HIS B O 1
ATOM 11597 N N . TYR B 1 648 ? -27.188 31.688 35.281 1 81.62 648 TYR B N 1
ATOM 11598 C CA . TYR B 1 648 ? -27.547 33 34.781 1 81.62 648 TYR B CA 1
ATOM 11599 C C . TYR B 1 648 ? -26.312 33.844 34.531 1 81.62 648 TYR B C 1
ATOM 11601 O O . TYR B 1 648 ? -26.359 34.875 33.812 1 81.62 648 TYR B O 1
ATOM 11609 N N . ASP B 1 649 ? -25.172 33.406 35.094 1 83.44 649 ASP B N 1
ATOM 11610 C CA . ASP B 1 649 ? -23.906 34.094 34.875 1 83.44 649 ASP B CA 1
ATOM 11611 C C . ASP B 1 649 ? -23.406 33.906 33.469 1 83.44 649 ASP B C 1
ATOM 11613 O O . ASP B 1 649 ? -22.547 34.625 32.969 1 83.44 649 ASP B O 1
ATOM 11617 N N . GLY B 1 650 ? -23.984 32.906 32.781 1 88.19 650 GLY B N 1
ATOM 11618 C CA . GLY B 1 650 ? -23.656 32.719 31.359 1 88.19 650 GLY B CA 1
ATOM 11619 C C . GLY B 1 650 ? -24.562 33.5 30.422 1 88.19 650 GLY B C 1
ATOM 11620 O O . GLY B 1 650 ? -24.25 33.656 29.25 1 88.19 650 GLY B O 1
ATOM 11621 N N . LEU B 1 651 ? -25.688 33.969 31 1 89.94 651 LEU B N 1
ATOM 11622 C CA . LEU B 1 651 ? -26.688 34.656 30.203 1 89.94 651 LEU B CA 1
ATOM 11623 C C . LEU B 1 651 ? -26.562 36.188 30.375 1 89.94 651 LEU B C 1
ATOM 11625 O O . LEU B 1 651 ? -27.531 36.844 30.766 1 89.94 651 LEU B O 1
ATOM 11629 N N . ILE B 1 652 ? -25.406 36.719 30.047 1 90.88 652 ILE B N 1
ATOM 11630 C CA . ILE B 1 652 ? -25.109 38.125 30.219 1 90.88 652 ILE B CA 1
ATOM 11631 C C . ILE B 1 652 ? -24.5 38.688 28.938 1 90.88 652 ILE B C 1
ATOM 11633 O O . ILE B 1 652 ? -23.938 37.938 28.125 1 90.88 652 ILE B O 1
ATOM 11637 N N . THR B 1 653 ? -24.531 40 28.734 1 90.94 653 THR B N 1
ATOM 11638 C CA . THR B 1 653 ? -24.141 40.656 27.5 1 90.94 653 THR B CA 1
ATOM 11639 C C . THR B 1 653 ? -22.625 40.594 27.297 1 90.94 653 THR B C 1
ATOM 11641 O O . THR B 1 653 ? -22.141 40.688 26.156 1 90.94 653 THR B O 1
ATOM 11644 N N . SER B 1 654 ? -21.875 40.469 28.375 1 91.81 654 SER B N 1
ATOM 11645 C CA . SER B 1 654 ? -20.422 40.375 28.25 1 91.81 654 SER B CA 1
ATOM 11646 C C . SER B 1 654 ? -19.969 39 27.828 1 91.81 654 SER B C 1
ATOM 11648 O O . SER B 1 654 ? -18.766 38.75 27.641 1 91.81 654 SER B O 1
ATOM 11650 N N . ASN B 1 655 ? -20.922 38.031 27.594 1 92.06 655 ASN B N 1
ATOM 11651 C CA . ASN B 1 655 ? -20.609 36.656 27.172 1 92.06 655 ASN B CA 1
ATOM 11652 C C . ASN B 1 655 ? -21.141 36.375 25.781 1 92.06 655 ASN B C 1
ATOM 11654 O O . ASN B 1 655 ? -20.969 35.25 25.266 1 92.06 655 ASN B O 1
ATOM 11658 N N . ILE B 1 656 ? -21.75 37.281 25.141 1 91.19 656 ILE B N 1
ATOM 11659 C CA . ILE B 1 656 ? -22.359 37 23.844 1 91.19 656 ILE B CA 1
ATOM 11660 C C . ILE B 1 656 ? -21.469 37.562 22.734 1 91.19 656 ILE B C 1
ATOM 11662 O O . ILE B 1 656 ? -20.688 38.5 22.953 1 91.19 656 ILE B O 1
ATOM 11666 N N . VAL B 1 657 ? -21.516 37 21.562 1 90.69 657 VAL B N 1
ATOM 11667 C CA . VAL B 1 657 ? -20.844 37.406 20.328 1 90.69 657 VAL B CA 1
ATOM 11668 C C . VAL B 1 657 ? -21.797 37.281 19.141 1 90.69 657 VAL B C 1
ATOM 11670 O O . VAL B 1 657 ? -22.688 36.406 19.156 1 90.69 657 VAL B O 1
ATOM 11673 N N . PRO B 1 658 ? -21.672 38.125 18.188 1 89.62 658 PRO B N 1
ATOM 11674 C CA . PRO B 1 658 ? -22.516 38 17 1 89.62 658 PRO B CA 1
ATOM 11675 C C . PRO B 1 658 ? -22.172 36.75 16.188 1 89.62 658 PRO B C 1
ATOM 11677 O O . PRO B 1 658 ? -20.984 36.469 15.969 1 89.62 658 PRO B O 1
ATOM 11680 N N . MET B 1 659 ? -23.156 36.031 15.695 1 92.56 659 MET B N 1
ATOM 11681 C CA . MET B 1 659 ? -22.906 34.781 14.953 1 92.56 659 MET B CA 1
ATOM 11682 C C . MET B 1 659 ? -23.953 34.625 13.844 1 92.56 659 MET B C 1
ATOM 11684 O O . MET B 1 659 ? -25.141 34.875 14.055 1 92.56 659 MET B O 1
ATOM 11688 N N . TYR B 1 660 ? -23.469 34.25 12.688 1 93.19 660 TYR B N 1
ATOM 11689 C CA . TYR B 1 660 ? -24.375 33.906 11.586 1 93.19 660 TYR B CA 1
ATOM 11690 C C . TYR B 1 660 ? -25.203 32.656 11.93 1 93.19 660 TYR B C 1
ATOM 11692 O O . TYR B 1 660 ? -24.703 31.719 12.562 1 93.19 660 TYR B O 1
ATOM 11700 N N . GLU B 1 661 ? -26.406 32.656 11.469 1 94.31 661 GLU B N 1
ATOM 11701 C CA . GLU B 1 661 ? -27.297 31.531 11.758 1 94.31 661 GLU B CA 1
ATOM 11702 C C . GLU B 1 661 ? -26.734 30.219 11.242 1 94.31 661 GLU B C 1
ATOM 11704 O O . GLU B 1 661 ? -26.812 29.188 11.922 1 94.31 661 GLU B O 1
ATOM 11709 N N . ALA B 1 662 ? -26.156 30.234 10.047 1 94.69 662 ALA B N 1
ATOM 11710 C CA . ALA B 1 662 ? -25.578 29.016 9.469 1 94.69 662 ALA B CA 1
ATOM 11711 C C . ALA B 1 662 ? -24.422 28.5 10.32 1 94.69 662 ALA B C 1
ATOM 11713 O O . ALA B 1 662 ? -24.234 27.297 10.461 1 94.69 662 ALA B O 1
ATOM 11714 N N . PHE B 1 663 ? -23.672 29.391 10.898 1 95.88 663 PHE B N 1
ATOM 11715 C CA . PHE B 1 663 ? -22.516 29.031 11.688 1 95.88 663 PHE B CA 1
ATOM 11716 C C . PHE B 1 663 ? -22.922 28.438 13.031 1 95.88 663 PHE B C 1
ATOM 11718 O O . PHE B 1 663 ? -22.203 27.609 13.609 1 95.88 663 PHE B O 1
ATOM 11725 N N . LYS B 1 664 ? -24.078 28.781 13.523 1 94.88 664 LYS B N 1
ATOM 11726 C CA . LYS B 1 664 ? -24.547 28.297 14.812 1 94.88 664 LYS B CA 1
ATOM 11727 C C . LYS B 1 664 ? -24.672 26.766 14.797 1 94.88 664 LYS B C 1
ATOM 11729 O O . LYS B 1 664 ? -24.5 26.125 15.836 1 94.88 664 LYS B O 1
ATOM 11734 N N . ILE B 1 665 ? -24.922 26.266 13.609 1 95.62 665 ILE B N 1
ATOM 11735 C CA . ILE B 1 665 ? -25.016 24.812 13.477 1 95.62 665 ILE B CA 1
ATOM 11736 C C . ILE B 1 665 ? -23.688 24.188 13.898 1 95.62 665 ILE B C 1
ATOM 11738 O O . ILE B 1 665 ? -23.672 23.219 14.68 1 95.62 665 ILE B O 1
ATOM 11742 N N . ILE B 1 666 ? -22.625 24.734 13.414 1 96.25 666 ILE B N 1
ATOM 11743 C CA . ILE B 1 666 ? -21.297 24.25 13.734 1 96.25 666 ILE B CA 1
ATOM 11744 C C . ILE B 1 666 ? -20.984 24.516 15.203 1 96.25 666 ILE B C 1
ATOM 11746 O O . ILE B 1 666 ? -20.531 23.625 15.922 1 96.25 666 ILE B O 1
ATOM 11750 N N . TRP B 1 667 ? -21.312 25.688 15.633 1 94.88 667 TRP B N 1
ATOM 11751 C CA . TRP B 1 667 ? -20.984 26.141 16.984 1 94.88 667 TRP B CA 1
ATOM 11752 C C . TRP B 1 667 ? -21.703 25.297 18.031 1 94.88 667 TRP B C 1
ATOM 11754 O O . TRP B 1 667 ? -21.094 24.891 19.031 1 94.88 667 TRP B O 1
ATOM 11764 N N . HIS B 1 668 ? -22.938 25.031 17.812 1 94.12 668 HIS B N 1
ATOM 11765 C CA . HIS B 1 668 ? -23.719 24.234 18.766 1 94.12 668 HIS B CA 1
ATOM 11766 C C . HIS B 1 668 ? -23.25 22.781 18.781 1 94.12 668 HIS B C 1
ATOM 11768 O O . HIS B 1 668 ? -23.219 22.156 19.844 1 94.12 668 HIS B O 1
ATOM 11774 N N . HIS B 1 669 ? -22.969 22.281 17.625 1 93.88 669 HIS B N 1
ATOM 11775 C CA . HIS B 1 669 ? -22.453 20.922 17.578 1 93.88 669 HIS B CA 1
ATOM 11776 C C . HIS B 1 669 ? -21.141 20.797 18.344 1 93.88 669 HIS B C 1
ATOM 11778 O O . HIS B 1 669 ? -20.922 19.828 19.062 1 93.88 669 HIS B O 1
ATOM 11784 N N . VAL B 1 670 ? -20.25 21.703 18.203 1 93 670 VAL B N 1
ATOM 11785 C CA . VAL B 1 670 ? -18.953 21.703 18.891 1 93 670 VAL B CA 1
ATOM 11786 C C . VAL B 1 670 ? -19.172 21.75 20.391 1 93 670 VAL B C 1
ATOM 11788 O O . VAL B 1 670 ? -18.562 20.969 21.141 1 93 670 VAL B O 1
ATOM 11791 N N . HIS B 1 671 ? -20.062 22.547 20.859 1 91.06 671 HIS B N 1
ATOM 11792 C CA . HIS B 1 671 ? -20.234 22.781 22.281 1 91.06 671 HIS B CA 1
ATOM 11793 C C . HIS B 1 671 ? -21.047 21.672 22.938 1 91.06 671 HIS B C 1
ATOM 11795 O O . HIS B 1 671 ? -20.797 21.297 24.078 1 91.06 671 HIS B O 1
ATOM 11801 N N . ASN B 1 672 ? -21.984 21.172 22.188 1 89.69 672 ASN B N 1
ATOM 11802 C CA . ASN B 1 672 ? -22.922 20.234 22.797 1 89.69 672 ASN B CA 1
ATOM 11803 C C . ASN B 1 672 ? -22.484 18.781 22.609 1 89.69 672 ASN B C 1
ATOM 11805 O O . ASN B 1 672 ? -22.922 17.891 23.344 1 89.69 672 ASN B O 1
ATOM 11809 N N . ILE B 1 673 ? -21.688 18.609 21.625 1 89.31 673 ILE B N 1
ATOM 11810 C CA . ILE B 1 673 ? -21.375 17.219 21.312 1 89.31 673 ILE B CA 1
ATOM 11811 C C . ILE B 1 673 ? -19.859 17.016 21.375 1 89.31 673 ILE B C 1
ATOM 11813 O O . ILE B 1 673 ? -19.375 16.203 22.172 1 89.31 673 ILE B O 1
ATOM 11817 N N . LEU B 1 674 ? -19.062 17.734 20.641 1 89.69 674 LEU B N 1
ATOM 11818 C CA . LEU B 1 674 ? -17.641 17.484 20.484 1 89.69 674 LEU B CA 1
ATOM 11819 C C . LEU B 1 674 ? -16.906 17.734 21.797 1 89.69 674 LEU B C 1
ATOM 11821 O O . LEU B 1 674 ? -16.094 16.906 22.219 1 89.69 674 LEU B O 1
ATOM 11825 N N . LEU B 1 675 ? -17.125 18.859 22.438 1 90.31 675 LEU B N 1
ATOM 11826 C CA . LEU B 1 675 ? -16.375 19.219 23.641 1 90.31 675 LEU B CA 1
ATOM 11827 C C . LEU B 1 675 ? -16.688 18.266 24.781 1 90.31 675 LEU B C 1
ATOM 11829 O O . LEU B 1 675 ? -15.773 17.766 25.453 1 90.31 675 LEU B O 1
ATOM 11833 N N . PRO B 1 676 ? -17.984 17.969 25 1 87.44 676 PRO B N 1
ATOM 11834 C CA . PRO B 1 676 ? -18.25 16.953 26.031 1 87.44 676 PRO B CA 1
ATOM 11835 C C . PRO B 1 676 ? -17.625 15.602 25.703 1 87.44 676 PRO B C 1
ATOM 11837 O O . PRO B 1 676 ? -17.156 14.906 26.609 1 87.44 676 PRO B O 1
ATOM 11840 N N . ARG B 1 677 ? -17.688 15.227 24.438 1 86.44 677 ARG B N 1
ATOM 11841 C CA . ARG B 1 677 ? -17.047 13.977 24.031 1 86.44 677 ARG B CA 1
ATOM 11842 C C . ARG B 1 677 ? -15.555 13.984 24.328 1 86.44 677 ARG B C 1
ATOM 11844 O O . ARG B 1 677 ? -15.016 13.008 24.844 1 86.44 677 ARG B O 1
ATOM 11851 N N . TYR B 1 678 ? -14.883 15.062 24.094 1 86.12 678 TYR B N 1
ATOM 11852 C CA . TYR B 1 678 ? -13.461 15.188 24.375 1 86.12 678 TYR B CA 1
ATOM 11853 C C . TYR B 1 678 ? -13.203 15.18 25.891 1 86.12 678 TYR B C 1
ATOM 11855 O O . TYR B 1 678 ? -12.203 14.625 26.344 1 86.12 678 TYR B O 1
ATOM 11863 N N . ALA B 1 679 ? -14.07 15.789 26.594 1 86.5 679 ALA B N 1
ATOM 11864 C CA . ALA B 1 679 ? -13.938 15.805 28.047 1 86.5 679 ALA B CA 1
ATOM 11865 C C . ALA B 1 679 ? -14.055 14.398 28.625 1 86.5 679 ALA B C 1
ATOM 11867 O O . ALA B 1 679 ? -13.352 14.055 29.578 1 86.5 679 ALA B O 1
ATOM 11868 N N . ALA B 1 680 ? -14.945 13.703 28.062 1 82.94 680 ALA B N 1
ATOM 11869 C CA . ALA B 1 680 ? -15.125 12.32 28.5 1 82.94 680 ALA B CA 1
ATOM 11870 C C . ALA B 1 680 ? -13.898 11.477 28.172 1 82.94 680 ALA B C 1
ATOM 11872 O O . ALA B 1 680 ? -13.461 10.664 29 1 82.94 680 ALA B O 1
ATOM 11873 N N . GLU B 1 681 ? -13.391 11.703 27 1 78.88 681 GLU B N 1
ATOM 11874 C CA . GLU B 1 681 ? -12.258 10.922 26.516 1 78.88 681 GLU B CA 1
ATOM 11875 C C . GLU B 1 681 ? -10.977 11.289 27.25 1 78.88 681 GLU B C 1
ATOM 11877 O O . GLU B 1 681 ? -10.102 10.445 27.453 1 78.88 681 GLU B O 1
ATOM 11882 N N . ARG B 1 682 ? -10.914 12.555 27.781 1 73.81 682 ARG B N 1
ATOM 11883 C CA . ARG B 1 682 ? -9.641 13.07 28.266 1 73.81 682 ARG B CA 1
ATOM 11884 C C . ARG B 1 682 ? -9.703 13.328 29.781 1 73.81 682 ARG B C 1
ATOM 11886 O O . ARG B 1 682 ? -8.781 13.906 30.344 1 73.81 682 ARG B O 1
ATOM 11893 N N . ASN B 1 683 ? -10.781 12.883 30.297 1 74.19 683 ASN B N 1
ATOM 11894 C CA . ASN B 1 683 ? -10.984 13.102 31.719 1 74.19 683 ASN B CA 1
ATOM 11895 C C . ASN B 1 683 ? -10.992 14.594 32.062 1 74.19 683 ASN B C 1
ATOM 11897 O O . ASN B 1 683 ? -10.258 15.039 32.938 1 74.19 683 ASN B O 1
ATOM 11901 N N . GLY B 1 684 ? -11.688 15.352 31.219 1 58.19 684 GLY B N 1
ATOM 11902 C CA . GLY B 1 684 ? -11.789 16.797 31.375 1 58.19 684 GLY B CA 1
ATOM 11903 C C . GLY B 1 684 ? -10.922 17.562 30.406 1 58.19 684 GLY B C 1
ATOM 11904 O O . GLY B 1 684 ? -9.875 17.062 29.969 1 58.19 684 GLY B O 1
ATOM 11905 N N . ILE B 1 685 ? -11.406 18.812 30.062 1 52 685 ILE B N 1
ATOM 11906 C CA . ILE B 1 685 ? -10.688 19.672 29.141 1 52 685 ILE B CA 1
ATOM 11907 C C . ILE B 1 685 ? -10.812 21.125 29.562 1 52 685 ILE B C 1
ATOM 11909 O O . ILE B 1 685 ? -11.82 21.531 30.172 1 52 685 ILE B O 1
ATOM 11913 N N . ASN B 1 686 ? -9.82 21.844 29.359 1 57.22 686 ASN B N 1
ATOM 11914 C CA . ASN B 1 686 ? -9.859 23.297 29.469 1 57.22 686 ASN B CA 1
ATOM 11915 C C . ASN B 1 686 ? -10 23.969 28.109 1 57.22 686 ASN B C 1
ATOM 11917 O O . ASN B 1 686 ? -9.352 23.562 27.141 1 57.22 686 ASN B O 1
ATOM 11921 N N . ILE B 1 687 ? -10.875 24.875 28.047 1 49.81 687 ILE B N 1
ATOM 11922 C CA . ILE B 1 687 ? -11.234 25.5 26.781 1 49.81 687 ILE B CA 1
ATOM 11923 C C . ILE B 1 687 ? -10.945 27 26.844 1 49.81 687 ILE B C 1
ATOM 11925 O O . ILE B 1 687 ? -11.227 27.656 27.844 1 49.81 687 ILE B O 1
ATOM 11929 N N . MET B 1 688 ? -10.273 27.484 25.859 1 46.72 688 MET B N 1
ATOM 11930 C CA . MET B 1 688 ? -10.148 28.922 25.625 1 46.72 688 MET B CA 1
ATOM 11931 C C . MET B 1 688 ? -10.703 29.312 24.266 1 46.72 688 MET B C 1
ATOM 11933 O O . MET B 1 688 ? -10.398 28.656 23.25 1 46.72 688 MET B O 1
ATOM 11937 N N . LYS B 1 689 ? -11.648 30.219 24.172 1 47.88 689 LYS B N 1
ATOM 11938 C CA . LYS B 1 689 ? -12.273 30.703 22.938 1 47.88 689 LYS B CA 1
ATOM 11939 C C . LYS B 1 689 ? -11.945 32.156 22.688 1 47.88 689 LYS B C 1
ATOM 11941 O O . LYS B 1 689 ? -11.766 32.938 23.641 1 47.88 689 LYS B O 1
ATOM 11946 N N . GLU B 1 690 ? -11.633 32.5 21.375 1 57.44 690 GLU B N 1
ATOM 11947 C CA . GLU B 1 690 ? -11.328 33.875 21.016 1 57.44 690 GLU B CA 1
ATOM 11948 C C . GLU B 1 690 ? -11.953 34.25 19.672 1 57.44 690 GLU B C 1
ATOM 11950 O O . GLU B 1 690 ? -12.312 33.375 18.891 1 57.44 690 GLU B O 1
ATOM 11955 N N . ASN B 1 691 ? -12.344 35.562 19.578 1 52.09 691 ASN B N 1
ATOM 11956 C CA . ASN B 1 691 ? -12.883 36.125 18.344 1 52.09 691 ASN B CA 1
ATOM 11957 C C . ASN B 1 691 ? -11.82 36.875 17.547 1 52.09 691 ASN B C 1
ATOM 11959 O O . ASN B 1 691 ? -10.898 37.438 18.125 1 52.09 691 ASN B O 1
ATOM 11963 N N . ILE B 1 692 ? -11.734 36.719 16.234 1 44.47 692 ILE B N 1
ATOM 11964 C CA . ILE B 1 692 ? -10.883 37.531 15.367 1 44.47 692 ILE B CA 1
ATOM 11965 C C . ILE B 1 692 ? -11.734 38.562 14.625 1 44.47 692 ILE B C 1
ATOM 11967 O O . ILE B 1 692 ? -12.703 38.188 13.953 1 44.47 692 ILE B O 1
ATOM 11971 N N . LEU B 1 693 ? -11.641 40.031 15.031 1 48.22 693 LEU B N 1
ATOM 11972 C CA . LEU B 1 693 ? -12.539 41.094 14.57 1 48.22 693 LEU B CA 1
ATOM 11973 C C . LEU B 1 693 ? -11.898 41.875 13.445 1 48.22 693 LEU B C 1
ATOM 11975 O O . LEU B 1 693 ? -10.68 42.062 13.406 1 48.22 693 LEU B O 1
ATOM 11979 N N . LEU B 1 694 ? -12.719 42.125 12.266 1 44.56 694 LEU B N 1
ATOM 11980 C CA . LEU B 1 694 ? -12.508 43.25 11.391 1 44.56 694 LEU B CA 1
ATOM 11981 C C . LEU B 1 694 ? -13.359 44.438 11.836 1 44.56 694 LEU B C 1
ATOM 11983 O O . LEU B 1 694 ? -14.266 44.281 12.656 1 44.56 694 LEU B O 1
ATOM 11987 N N . PRO B 1 695 ? -13.391 45.781 11.258 1 41.09 695 PRO B N 1
ATOM 11988 C CA . PRO B 1 695 ? -14.07 47 11.703 1 41.09 695 PRO B CA 1
ATOM 11989 C C . PRO B 1 695 ? -15.531 46.75 12.086 1 41.09 695 PRO B C 1
ATOM 11991 O O . PRO B 1 695 ? -16.031 47.344 13.039 1 41.09 695 PRO B O 1
ATOM 11994 N N . ILE B 1 696 ? -16.5 46.438 11.383 1 49.25 696 ILE B N 1
ATOM 11995 C CA . ILE B 1 696 ? -17.828 46.188 11.938 1 49.25 696 ILE B CA 1
ATOM 11996 C C . ILE B 1 696 ? -17.766 44.938 12.828 1 49.25 696 ILE B C 1
ATOM 11998 O O . ILE B 1 696 ? -17.281 43.875 12.406 1 49.25 696 ILE B O 1
ATOM 12002 N N . PRO B 1 697 ? -18.188 44.938 14.055 1 67.62 697 PRO B N 1
ATOM 12003 C CA . PRO B 1 697 ? -17.734 44.031 15.117 1 67.62 697 PRO B CA 1
ATOM 12004 C C . PRO B 1 697 ? -18.188 42.594 14.898 1 67.62 697 PRO B C 1
ATOM 12006 O O . PRO B 1 697 ? -18.859 42.031 15.758 1 67.62 697 PRO B O 1
ATOM 12009 N N . ILE B 1 698 ? -18.172 42.156 13.594 1 81.5 698 ILE B N 1
ATOM 12010 C CA . ILE B 1 698 ? -18.453 40.719 13.391 1 81.5 698 ILE B CA 1
ATOM 12011 C C . ILE B 1 698 ? -17.156 39.969 13.242 1 81.5 698 ILE B C 1
ATOM 12013 O O . ILE B 1 698 ? -16.391 40.188 12.297 1 81.5 698 ILE B O 1
ATOM 12017 N N . PRO B 1 699 ? -16.953 39.031 14.031 1 88.06 699 PRO B N 1
ATOM 12018 C CA . PRO B 1 699 ? -15.727 38.25 13.914 1 88.06 699 PRO B CA 1
ATOM 12019 C C . PRO B 1 699 ? -15.641 37.469 12.609 1 88.06 699 PRO B C 1
ATOM 12021 O O . PRO B 1 699 ? -16.656 36.969 12.117 1 88.06 699 PRO B O 1
ATOM 12024 N N . THR B 1 700 ? -14.445 37.344 12.008 1 88.62 700 THR B N 1
ATOM 12025 C CA . THR B 1 700 ? -14.242 36.562 10.797 1 88.62 700 THR B CA 1
ATOM 12026 C C . THR B 1 700 ? -14.055 35.094 11.133 1 88.62 700 THR B C 1
ATOM 12028 O O . THR B 1 700 ? -14.328 34.219 10.312 1 88.62 700 THR B O 1
ATOM 12031 N N . HIS B 1 701 ? -13.477 34.844 12.328 1 92.44 701 HIS B N 1
ATOM 12032 C CA . HIS B 1 701 ? -13.227 33.5 12.812 1 92.44 701 HIS B CA 1
ATOM 12033 C C . HIS B 1 701 ? -13.477 33.406 14.312 1 92.44 701 HIS B C 1
ATOM 12035 O O . HIS B 1 701 ? -13.422 34.406 15.023 1 92.44 701 HIS B O 1
ATOM 12041 N N . TYR B 1 702 ? -13.805 32.219 14.727 1 92.25 702 TYR B N 1
ATOM 12042 C CA . TYR B 1 702 ? -13.781 31.859 16.141 1 92.25 702 TYR B CA 1
ATOM 12043 C C . TYR B 1 702 ? -12.734 30.781 16.406 1 92.25 702 TYR B C 1
ATOM 12045 O O . TYR B 1 702 ? -12.562 29.859 15.594 1 92.25 702 TYR B O 1
ATOM 12053 N N . TYR B 1 703 ? -11.992 30.938 17.438 1 92.94 703 TYR B N 1
ATOM 12054 C CA . TYR B 1 703 ? -10.961 29.953 17.75 1 92.94 703 TYR B CA 1
ATOM 12055 C C . TYR B 1 703 ? -11.289 29.203 19.031 1 92.94 703 TYR B C 1
ATOM 12057 O O . TYR B 1 703 ? -11.945 29.734 19.922 1 92.94 703 TYR B O 1
ATOM 12065 N N . ILE B 1 704 ? -10.883 27.984 19.078 1 93.56 704 ILE B N 1
ATOM 12066 C CA . ILE B 1 704 ? -11.023 27.125 20.266 1 93.56 704 ILE B CA 1
ATOM 12067 C C . ILE B 1 704 ? -9.695 26.438 20.562 1 93.56 704 ILE B C 1
ATOM 12069 O O . ILE B 1 704 ? -9.102 25.812 19.672 1 93.56 704 ILE B O 1
ATOM 12073 N N . VAL B 1 705 ? -9.156 26.625 21.734 1 94.56 705 VAL B N 1
ATOM 12074 C CA . VAL B 1 705 ? -7.984 25.891 22.219 1 94.56 705 VAL B CA 1
ATOM 12075 C C . VAL B 1 705 ? -8.391 24.938 23.328 1 94.56 705 VAL B C 1
ATOM 12077 O O . VAL B 1 705 ? -8.906 25.359 24.375 1 94.56 705 VAL B O 1
ATOM 12080 N N . ILE B 1 706 ? -8.242 23.672 23.062 1 93.69 706 ILE B N 1
ATOM 12081 C CA . ILE B 1 706 ? -8.586 22.625 24.016 1 93.69 706 ILE B CA 1
ATOM 12082 C C . ILE B 1 706 ? -7.309 22.031 24.609 1 93.69 706 ILE B C 1
ATOM 12084 O O . ILE B 1 706 ? -6.449 21.531 23.875 1 93.69 706 ILE B O 1
ATOM 12088 N N . THR B 1 707 ? -7.16 22.125 25.891 1 93.69 707 THR B N 1
ATOM 12089 C CA . THR B 1 707 ? -5.969 21.594 26.562 1 93.69 707 THR B CA 1
ATOM 12090 C C . THR B 1 707 ? -6.344 20.531 27.578 1 93.69 707 THR B C 1
ATOM 12092 O O . THR B 1 707 ? -7.336 20.672 28.297 1 93.69 707 THR B O 1
ATOM 12095 N N . SER B 1 708 ? -5.66 19.438 27.625 1 92 708 SER B N 1
ATOM 12096 C CA . SER B 1 708 ? -5.84 18.344 28.578 1 92 708 SER B CA 1
ATOM 12097 C C . SER B 1 708 ? -4.5 17.797 29.047 1 92 708 SER B C 1
ATOM 12099 O O . SER B 1 708 ? -3.449 18.188 28.531 1 92 708 SER B O 1
ATOM 12101 N N . CYS B 1 709 ? -4.609 17.047 30.094 1 90.31 709 CYS B N 1
ATOM 12102 C CA . CYS B 1 709 ? -3.404 16.359 30.562 1 90.31 709 CYS B CA 1
ATOM 12103 C C . CYS B 1 709 ? -3.023 15.227 29.609 1 90.31 709 CYS B C 1
ATOM 12105 O O . CYS B 1 709 ? -3.893 14.508 29.109 1 90.31 709 CYS B O 1
ATOM 12107 N N . ARG B 1 710 ? -1.812 15.094 29.297 1 88 710 ARG B N 1
ATOM 12108 C CA . ARG B 1 710 ? -1.368 13.969 28.469 1 88 710 ARG B CA 1
ATOM 12109 C C . ARG B 1 710 ? -1.699 12.641 29.125 1 88 710 ARG B C 1
ATOM 12111 O O . ARG B 1 710 ? -2.08 11.68 28.453 1 88 710 ARG B O 1
ATOM 12118 N N . ASN B 1 711 ? -1.405 12.609 30.469 1 88.12 711 ASN B N 1
ATOM 12119 C CA . ASN B 1 711 ? -1.874 11.477 31.25 1 88.12 711 ASN B CA 1
ATOM 12120 C C . ASN B 1 711 ? -3.383 11.531 31.484 1 88.12 711 ASN B C 1
ATOM 12122 O O . ASN B 1 711 ? -3.855 12.242 32.375 1 88.12 711 ASN B O 1
ATOM 12126 N N . THR B 1 712 ? -4.145 10.75 30.828 1 85.94 712 THR B N 1
ATOM 12127 C CA . THR B 1 712 ? -5.598 10.867 30.781 1 85.94 712 THR B CA 1
ATOM 12128 C C . THR B 1 712 ? -6.23 10.391 32.094 1 85.94 712 THR B C 1
ATOM 12130 O O . THR B 1 712 ? -7.449 10.438 32.25 1 85.94 712 THR B O 1
ATOM 12133 N N . THR B 1 713 ? -5.473 9.938 33 1 86.06 713 THR B N 1
ATOM 12134 C CA . THR B 1 713 ? -6.008 9.578 34.312 1 86.06 713 THR B CA 1
ATOM 12135 C C . THR B 1 713 ? -6.102 10.812 35.219 1 86.06 713 THR B C 1
ATOM 12137 O O . THR B 1 713 ? -6.77 10.781 36.25 1 86.06 713 THR B O 1
ATOM 12140 N N . LYS B 1 714 ? -5.449 11.945 34.781 1 88.31 714 LYS B N 1
ATOM 12141 C CA . LYS B 1 714 ? -5.461 13.18 35.562 1 88.31 714 LYS B CA 1
ATOM 12142 C C . LYS B 1 714 ? -6.414 14.203 34.938 1 88.31 714 LYS B C 1
ATOM 12144 O O . LYS B 1 714 ? -6.566 14.258 33.719 1 88.31 714 LYS B O 1
ATOM 12149 N N . THR B 1 715 ? -7.027 14.969 35.812 1 86.94 715 THR B N 1
ATOM 12150 C CA . THR B 1 715 ? -7.863 16.062 35.344 1 86.94 715 THR B CA 1
ATOM 12151 C C . THR B 1 715 ? -7.008 17.281 34.969 1 86.94 715 THR B C 1
ATOM 12153 O O . THR B 1 715 ? -5.84 17.359 35.344 1 86.94 715 THR B O 1
ATOM 12156 N N . PRO B 1 716 ? -7.551 18.25 34.25 1 85.94 716 PRO B N 1
ATOM 12157 C CA . PRO B 1 716 ? -6.793 19.438 33.875 1 85.94 716 PRO B CA 1
ATOM 12158 C C . PRO B 1 716 ? -6.227 20.188 35.062 1 85.94 716 PRO B C 1
ATOM 12160 O O . PRO B 1 716 ? -5.176 20.828 34.969 1 85.94 716 PRO B O 1
ATOM 12163 N N . LEU B 1 717 ? -6.832 20.047 36.188 1 86.31 717 LEU B N 1
ATOM 12164 C CA . LEU B 1 717 ? -6.398 20.781 37.375 1 86.31 717 LEU B CA 1
ATOM 12165 C C . LEU B 1 717 ? -5.254 20.062 38.094 1 86.31 717 LEU B C 1
ATOM 12167 O O . LEU B 1 717 ? -4.5 20.672 38.844 1 86.31 717 LEU B O 1
ATOM 12171 N N . GLN B 1 718 ? -5.098 18.812 37.75 1 85.81 718 GLN B N 1
ATOM 12172 C CA . GLN B 1 718 ? -4.105 18 38.406 1 85.81 718 GLN B CA 1
ATOM 12173 C C . GLN B 1 718 ? -2.934 17.672 37.5 1 85.81 718 GLN B C 1
ATOM 12175 O O . GLN B 1 718 ? -2.131 16.781 37.812 1 85.81 718 GLN B O 1
ATOM 12180 N N . CYS B 1 719 ? -2.896 18.344 36.5 1 86.56 719 CYS B N 1
ATOM 12181 C CA . CYS B 1 719 ? -1.898 18 35.5 1 86.56 719 CYS B CA 1
ATOM 12182 C C . CYS B 1 719 ? -0.536 18.578 35.844 1 86.56 719 CYS B C 1
ATOM 12184 O O . CYS B 1 719 ? -0.256 19.734 35.562 1 86.56 719 CYS B O 1
ATOM 12186 N N . GLU B 1 720 ? 0.343 17.781 36.406 1 80.44 720 GLU B N 1
ATOM 12187 C CA . GLU B 1 720 ? 1.661 18.266 36.781 1 80.44 720 GLU B CA 1
ATOM 12188 C C . GLU B 1 720 ? 2.682 18.062 35.656 1 80.44 720 GLU B C 1
ATOM 12190 O O . GLU B 1 720 ? 3.66 18.812 35.562 1 80.44 720 GLU B O 1
ATOM 12195 N N . ALA B 1 721 ? 2.387 17.125 34.844 1 81.88 721 ALA B N 1
ATOM 12196 C CA . ALA B 1 721 ? 3.379 16.766 33.844 1 81.88 721 ALA B CA 1
ATOM 12197 C C . ALA B 1 721 ? 3.057 17.406 32.5 1 81.88 721 ALA B C 1
ATOM 12199 O O . ALA B 1 721 ? 2.668 18.578 32.438 1 81.88 721 ALA B O 1
ATOM 12200 N N . SER B 1 722 ? 3.096 16.641 31.422 1 87.38 722 SER B N 1
ATOM 12201 C CA . SER B 1 722 ? 2.967 17.125 30.047 1 87.38 722 SER B CA 1
ATOM 12202 C C . SER B 1 722 ? 1.503 17.281 29.656 1 87.38 722 SER B C 1
ATOM 12204 O O . SER B 1 722 ? 0.634 16.578 30.188 1 87.38 722 SER B O 1
ATOM 12206 N N . LEU B 1 723 ? 1.234 18.312 28.844 1 91.81 723 LEU B N 1
ATOM 12207 C CA . LEU B 1 723 ? -0.101 18.641 28.359 1 91.81 723 LEU B CA 1
ATOM 12208 C C . LEU B 1 723 ? -0.288 18.156 26.922 1 91.81 723 LEU B C 1
ATOM 12210 O O . LEU B 1 723 ? 0.688 17.844 26.234 1 91.81 723 LEU B O 1
ATOM 12214 N N . ASP B 1 724 ? -1.516 17.953 26.609 1 90.94 724 ASP B N 1
ATOM 12215 C CA . ASP B 1 724 ? -1.948 17.828 25.219 1 90.94 724 ASP B CA 1
ATOM 12216 C C . ASP B 1 724 ? -2.854 19 24.812 1 90.94 724 ASP B C 1
ATOM 12218 O O . ASP B 1 724 ? -3.609 19.5 25.656 1 90.94 724 ASP B O 1
ATOM 12222 N N . ALA B 1 725 ? -2.68 19.453 23.641 1 92.56 725 ALA B N 1
ATOM 12223 C CA . ALA B 1 725 ? -3.492 20.578 23.203 1 92.56 725 ALA B CA 1
ATOM 12224 C C . ALA B 1 725 ? -4.023 20.344 21.781 1 92.56 725 ALA B C 1
ATOM 12226 O O . ALA B 1 725 ? -3.334 19.781 20.938 1 92.56 725 ALA B O 1
ATOM 12227 N N . MET B 1 726 ? -5.27 20.734 21.531 1 93.06 726 MET B N 1
ATOM 12228 C CA . MET B 1 726 ? -5.922 20.781 20.234 1 93.06 726 MET B CA 1
ATOM 12229 C C . MET B 1 726 ? -6.594 22.125 20.016 1 93.06 726 MET B C 1
ATOM 12231 O O . MET B 1 726 ? -7.207 22.688 20.922 1 93.06 726 MET B O 1
ATOM 12235 N N . SER B 1 727 ? -6.441 22.625 18.828 1 94.38 727 SER B N 1
ATOM 12236 C CA . SER B 1 727 ? -7.059 23.922 18.562 1 94.38 727 SER B CA 1
ATOM 12237 C C . SER B 1 727 ? -7.695 23.969 17.188 1 94.38 727 SER B C 1
ATOM 12239 O O . SER B 1 727 ? -7.305 23.219 16.281 1 94.38 727 SER B O 1
ATOM 12241 N N . PHE B 1 728 ? -8.688 24.844 17.016 1 94.56 728 PHE B N 1
ATOM 12242 C CA . PHE B 1 728 ? -9.422 25.047 15.773 1 94.56 728 PHE B CA 1
ATOM 12243 C C . PHE B 1 728 ? -9.602 26.547 15.492 1 94.56 728 PHE B C 1
ATOM 12245 O O . PHE B 1 728 ? -9.766 27.328 16.422 1 94.56 728 PHE B O 1
ATOM 12252 N N . ILE B 1 729 ? -9.469 26.922 14.32 1 94.81 729 ILE B N 1
ATOM 12253 C CA . ILE B 1 729 ? -9.812 28.25 13.844 1 94.81 729 ILE B CA 1
ATOM 12254 C C . ILE B 1 729 ? -10.984 28.156 12.867 1 94.81 729 ILE B C 1
ATOM 12256 O O . ILE B 1 729 ? -10.781 27.969 11.664 1 94.81 729 ILE B O 1
ATOM 12260 N N . LEU B 1 730 ? -12.156 28.375 13.328 1 95 730 LEU B N 1
ATOM 12261 C CA . LEU B 1 730 ? -13.375 28.109 12.57 1 95 730 LEU B CA 1
ATOM 12262 C C . LEU B 1 730 ? -13.828 29.359 11.812 1 95 730 LEU B C 1
ATOM 12264 O O . LEU B 1 730 ? -14.078 30.406 12.422 1 95 730 LEU B O 1
ATOM 12268 N N . PRO B 1 731 ? -13.953 29.234 10.516 1 94.19 731 PRO B N 1
ATOM 12269 C CA . PRO B 1 731 ? -14.414 30.391 9.742 1 94.19 731 PRO B CA 1
ATOM 12270 C C . PRO B 1 731 ? -15.875 30.734 10.023 1 94.19 731 PRO B C 1
ATOM 12272 O O . PRO B 1 731 ? -16.75 29.844 9.961 1 94.19 731 PRO B O 1
ATOM 12275 N N . HIS B 1 732 ? -16.125 31.953 10.375 1 93.5 732 HIS B N 1
ATOM 12276 C CA . HIS B 1 732 ? -17.469 32.5 10.57 1 93.5 732 HIS B CA 1
ATOM 12277 C C . HIS B 1 732 ? -18.078 32.969 9.258 1 93.5 732 HIS B C 1
ATOM 12279 O O . HIS B 1 732 ? -17.719 34.031 8.766 1 93.5 732 HIS B O 1
ATOM 12285 N N . ARG B 1 733 ? -19.016 32.125 8.727 1 92.88 733 ARG B N 1
ATOM 12286 C CA . ARG B 1 733 ? -19.547 32.375 7.398 1 92.88 733 ARG B CA 1
ATOM 12287 C C . ARG B 1 733 ? -21.062 32.469 7.422 1 92.88 733 ARG B C 1
ATOM 12289 O O . ARG B 1 733 ? -21.703 31.859 8.297 1 92.88 733 ARG B O 1
ATOM 12296 N N . PRO B 1 734 ? -21.578 33.125 6.461 1 91.94 734 PRO B N 1
ATOM 12297 C CA . PRO B 1 734 ? -23.047 33.281 6.41 1 91.94 734 PRO B CA 1
ATOM 12298 C C . PRO B 1 734 ? -23.734 32 5.875 1 91.94 734 PRO B C 1
ATOM 12300 O O . PRO B 1 734 ? -24.953 31.859 6.02 1 91.94 734 PRO B O 1
ATOM 12303 N N . ASP B 1 735 ? -22.938 31.156 5.258 1 93.38 735 ASP B N 1
ATOM 12304 C CA . ASP B 1 735 ? -23.484 29.891 4.781 1 93.38 735 ASP B CA 1
ATOM 12305 C C . ASP B 1 735 ? -22.484 28.75 4.996 1 93.38 735 ASP B C 1
ATOM 12307 O O . ASP B 1 735 ? -21.375 28.969 5.488 1 93.38 735 ASP B O 1
ATOM 12311 N N . ASN B 1 736 ? -22.938 27.562 4.699 1 95.69 736 ASN B N 1
ATOM 12312 C CA . ASN B 1 736 ? -22.094 26.391 4.918 1 95.69 736 ASN B CA 1
ATOM 12313 C C . ASN B 1 736 ? -21.734 25.703 3.604 1 95.69 736 ASN B C 1
ATOM 12315 O O . ASN B 1 736 ? -21.625 24.469 3.549 1 95.69 736 ASN B O 1
ATOM 12319 N N . SER B 1 737 ? -21.547 26.484 2.549 1 93.88 737 SER B N 1
ATOM 12320 C CA . SER B 1 737 ? -21.266 25.953 1.218 1 93.88 737 SER B CA 1
ATOM 12321 C C . SER B 1 737 ? -19.922 25.234 1.182 1 93.88 737 SER B C 1
ATOM 12323 O O . SER B 1 737 ? -19.703 24.344 0.35 1 93.88 737 SER B O 1
ATOM 12325 N N . GLU B 1 738 ? -19.031 25.562 2.094 1 95 738 GLU B N 1
ATOM 12326 C CA . GLU B 1 738 ? -17.75 24.875 2.176 1 95 738 GLU B CA 1
ATOM 12327 C C . GLU B 1 738 ? -17.922 23.375 2.377 1 95 738 GLU B C 1
ATOM 12329 O O . GLU B 1 738 ? -17.094 22.578 1.915 1 95 738 GLU B O 1
ATOM 12334 N N . SER B 1 739 ? -19.062 22.984 3.01 1 95.56 739 SER B N 1
ATOM 12335 C CA . SER B 1 739 ? -19.281 21.594 3.377 1 95.56 739 SER B CA 1
ATOM 12336 C C . SER B 1 739 ? -20.328 20.938 2.475 1 95.56 739 SER B C 1
ATOM 12338 O O . SER B 1 739 ? -20.547 19.719 2.543 1 95.56 739 SER B O 1
ATOM 12340 N N . CYS B 1 740 ? -20.953 21.688 1.666 1 95.19 740 CYS B N 1
ATOM 12341 C CA . CYS B 1 740 ? -22.031 21.188 0.817 1 95.19 740 CYS B CA 1
ATOM 12342 C C . CYS B 1 740 ? -22.969 20.266 1.602 1 95.19 740 CYS B C 1
ATOM 12344 O O . CYS B 1 740 ? -23.125 19.094 1.255 1 95.19 740 CYS B O 1
ATOM 12346 N N . PRO B 1 741 ? -23.766 20.781 2.578 1 93 741 PRO B N 1
ATOM 12347 C CA . PRO B 1 741 ? -24.484 19.953 3.557 1 93 741 PRO B CA 1
ATOM 12348 C C . PRO B 1 741 ? -25.672 19.203 2.943 1 93 741 PRO B C 1
ATOM 12350 O O . PRO B 1 741 ? -26.156 18.234 3.525 1 93 741 PRO B O 1
ATOM 12353 N N . ASP B 1 742 ? -26.094 19.594 1.863 1 87.81 742 ASP B N 1
ATOM 12354 C CA . ASP B 1 742 ? -27.297 18.984 1.307 1 87.81 742 ASP B CA 1
ATOM 12355 C C . ASP B 1 742 ? -27.109 17.484 1.131 1 87.81 742 ASP B C 1
ATOM 12357 O O . ASP B 1 742 ? -26.188 17.047 0.442 1 87.81 742 ASP B O 1
ATOM 12361 N N . GLY B 1 743 ? -28 16.734 1.787 1 84.19 743 GLY B N 1
ATOM 12362 C CA . GLY B 1 743 ? -27.984 15.289 1.653 1 84.19 743 GLY B CA 1
ATOM 12363 C C . GLY B 1 743 ? -27 14.617 2.598 1 84.19 743 GLY B C 1
ATOM 12364 O O . GLY B 1 743 ? -26.859 13.391 2.572 1 84.19 743 GLY B O 1
ATOM 12365 N N . LYS B 1 744 ? -26.344 15.359 3.412 1 88.75 744 LYS B N 1
ATOM 12366 C CA . LYS B 1 744 ? -25.359 14.797 4.348 1 88.75 744 LYS B CA 1
ATOM 12367 C C . LYS B 1 744 ? -25.891 14.852 5.777 1 88.75 744 LYS B C 1
ATOM 12369 O O . LYS B 1 744 ? -26.672 15.734 6.129 1 88.75 744 LYS B O 1
ATOM 12374 N N . GLU B 1 745 ? -25.453 13.852 6.516 1 88.75 745 GLU B N 1
ATOM 12375 C CA . GLU B 1 745 ? -25.734 13.906 7.949 1 88.75 745 GLU B CA 1
ATOM 12376 C C . GLU B 1 745 ? -25.031 15.086 8.609 1 88.75 745 GLU B C 1
ATOM 12378 O O . GLU B 1 745 ? -23.844 15.32 8.367 1 88.75 745 GLU B O 1
ATOM 12383 N N . GLU B 1 746 ? -25.719 15.828 9.398 1 91.31 746 GLU B N 1
ATOM 12384 C CA . GLU B 1 746 ? -25.219 17.047 10.016 1 91.31 746 GLU B CA 1
ATOM 12385 C C . GLU B 1 746 ? -23.938 16.781 10.805 1 91.31 746 GLU B C 1
ATOM 12387 O O . GLU B 1 746 ? -22.953 17.516 10.672 1 91.31 746 GLU B O 1
ATOM 12392 N N . SER B 1 747 ? -24 15.742 11.586 1 91 747 SER B N 1
ATOM 12393 C CA . SER B 1 747 ? -22.844 15.43 12.422 1 91 747 SER B CA 1
ATOM 12394 C C . SER B 1 747 ? -21.594 15.164 11.57 1 91 747 SER B C 1
ATOM 12396 O O . SER B 1 747 ? -20.5 15.578 11.922 1 91 747 SER B O 1
ATOM 12398 N N . GLN B 1 748 ? -21.875 14.547 10.469 1 90 748 GLN B N 1
ATOM 12399 C CA . GLN B 1 748 ? -20.75 14.156 9.617 1 90 748 GLN B CA 1
ATOM 12400 C C . GLN B 1 748 ? -20.094 15.375 8.984 1 90 748 GLN B C 1
ATOM 12402 O O . GLN B 1 748 ? -18.891 15.578 9.141 1 90 748 GLN B O 1
ATOM 12407 N N . TRP B 1 749 ? -20.875 16.234 8.289 1 93.75 749 TRP B N 1
ATOM 12408 C CA . TRP B 1 749 ? -20.234 17.344 7.57 1 93.75 749 TRP B CA 1
ATOM 12409 C C . TRP B 1 749 ? -19.703 18.391 8.547 1 93.75 749 TRP B C 1
ATOM 12411 O O . TRP B 1 749 ? -18.703 19.062 8.258 1 93.75 749 TRP B O 1
ATOM 12421 N N . VAL B 1 750 ? -20.266 18.547 9.734 1 95.94 750 VAL B N 1
ATOM 12422 C CA . VAL B 1 750 ? -19.797 19.516 10.719 1 95.94 750 VAL B CA 1
ATOM 12423 C C . VAL B 1 750 ? -18.438 19.094 11.266 1 95.94 750 VAL B C 1
ATOM 12425 O O . VAL B 1 750 ? -17.516 19.906 11.359 1 95.94 750 VAL B O 1
ATOM 12428 N N . GLU B 1 751 ? -18.359 17.859 11.664 1 93.81 751 GLU B N 1
ATOM 12429 C CA . GLU B 1 751 ? -17.094 17.391 12.234 1 93.81 751 GLU B CA 1
ATOM 12430 C C . GLU B 1 751 ? -15.977 17.438 11.195 1 93.81 751 GLU B C 1
ATOM 12432 O O . GLU B 1 751 ? -14.844 17.781 11.523 1 93.81 751 GLU B O 1
ATOM 12437 N N . GLU B 1 752 ? -16.344 17.094 9.945 1 93.12 752 GLU B N 1
ATOM 12438 C CA . GLU B 1 752 ? -15.359 17.219 8.875 1 93.12 752 GLU B CA 1
ATOM 12439 C C . GLU B 1 752 ? -14.906 18.672 8.711 1 93.12 752 GLU B C 1
ATOM 12441 O O . GLU B 1 752 ? -13.727 18.938 8.508 1 93.12 752 GLU B O 1
ATOM 12446 N N . ARG B 1 753 ? -15.844 19.562 8.82 1 95.38 753 ARG B N 1
ATOM 12447 C CA . ARG B 1 753 ? -15.555 20.984 8.703 1 95.38 753 ARG B CA 1
ATOM 12448 C C . ARG B 1 753 ? -14.656 21.469 9.836 1 95.38 753 ARG B C 1
ATOM 12450 O O . ARG B 1 753 ? -13.703 22.203 9.609 1 95.38 753 ARG B O 1
ATOM 12457 N N . VAL B 1 754 ? -14.945 21.016 11.008 1 95.19 754 VAL B N 1
ATOM 12458 C CA . VAL B 1 754 ? -14.164 21.422 12.172 1 95.19 754 VAL B CA 1
ATOM 12459 C C . VAL B 1 754 ? -12.727 20.922 12.031 1 95.19 754 VAL B C 1
ATOM 12461 O O . VAL B 1 754 ? -11.781 21.688 12.234 1 95.19 754 VAL B O 1
ATOM 12464 N N . TRP B 1 755 ? -12.586 19.75 11.594 1 94.44 755 TRP B N 1
ATOM 12465 C CA . TRP B 1 755 ? -11.25 19.156 11.484 1 94.44 755 TRP B CA 1
ATOM 12466 C C . TRP B 1 755 ? -10.477 19.781 10.32 1 94.44 755 TRP B C 1
ATOM 12468 O O . TRP B 1 755 ? -9.25 19.906 10.383 1 94.44 755 TRP B O 1
ATOM 12478 N N . MET B 1 756 ? -11.188 20.156 9.289 1 95.12 756 MET B N 1
ATOM 12479 C CA . MET B 1 756 ? -10.555 20.859 8.172 1 95.12 756 MET B CA 1
ATOM 12480 C C . MET B 1 756 ? -9.836 22.109 8.656 1 95.12 756 MET B C 1
ATOM 12482 O O . MET B 1 756 ? -8.797 22.484 8.102 1 95.12 756 MET B O 1
ATOM 12486 N N . HIS B 1 757 ? -10.32 22.641 9.727 1 96.12 757 HIS B N 1
ATOM 12487 C CA . HIS B 1 757 ? -9.781 23.922 10.195 1 96.12 757 HIS B CA 1
ATOM 12488 C C . HIS B 1 757 ? -9.039 23.75 11.523 1 96.12 757 HIS B C 1
ATOM 12490 O O . HIS B 1 757 ? -9.008 24.672 12.344 1 96.12 757 HIS B O 1
ATOM 12496 N N . THR B 1 758 ? -8.523 22.547 11.703 1 95.69 758 THR B N 1
ATOM 12497 C CA . THR B 1 758 ? -7.586 22.344 12.805 1 95.69 758 THR B CA 1
ATOM 12498 C C . THR B 1 758 ? -6.379 23.266 12.656 1 95.69 758 THR B C 1
ATOM 12500 O O . THR B 1 758 ? -6.105 23.766 11.562 1 95.69 758 THR B O 1
ATOM 12503 N N . ALA B 1 759 ? -5.773 23.625 13.758 1 95.31 759 ALA B N 1
ATOM 12504 C CA . ALA B 1 759 ? -4.613 24.516 13.758 1 95.31 759 ALA B CA 1
ATOM 12505 C C . ALA B 1 759 ? -3.705 24.234 14.953 1 95.31 759 ALA B C 1
ATOM 12507 O O . ALA B 1 759 ? -4.102 23.547 15.891 1 95.31 759 ALA B O 1
ATOM 12508 N N . ARG B 1 760 ? -2.5 24.734 14.875 1 96.44 760 ARG B N 1
ATOM 12509 C CA . ARG B 1 760 ? -1.621 24.75 16.031 1 96.44 760 ARG B CA 1
ATOM 12510 C C . ARG B 1 760 ? -2.021 25.859 17.016 1 96.44 760 ARG B C 1
ATOM 12512 O O . ARG B 1 760 ? -2.598 26.875 16.609 1 96.44 760 ARG B O 1
ATOM 12519 N N . VAL B 1 761 ? -1.67 25.594 18.234 1 96.81 761 VAL B N 1
ATOM 12520 C CA . VAL B 1 761 ? -1.85 26.688 19.188 1 96.81 761 VAL B CA 1
ATOM 12521 C C . VAL B 1 761 ? -1.082 27.922 18.719 1 96.81 761 VAL B C 1
ATOM 12523 O O . VAL B 1 761 ? -1.564 29.047 18.859 1 96.81 761 VAL B O 1
ATOM 12526 N N . ARG B 1 762 ? 0.033 27.688 18.156 1 97.75 762 ARG B N 1
ATOM 12527 C CA . ARG B 1 762 ? 0.865 28.766 17.625 1 97.75 762 ARG B CA 1
ATOM 12528 C C . ARG B 1 762 ? 0.127 29.547 16.547 1 97.75 762 ARG B C 1
ATOM 12530 O O . ARG B 1 762 ? 0.286 30.766 16.453 1 97.75 762 ARG B O 1
ATOM 12537 N N . ASP B 1 763 ? -0.612 28.906 15.727 1 96.44 763 ASP B N 1
ATOM 12538 C CA . ASP B 1 763 ? -1.41 29.594 14.711 1 96.44 763 ASP B CA 1
ATOM 12539 C C . ASP B 1 763 ? -2.432 30.531 15.359 1 96.44 763 ASP B C 1
ATOM 12541 O O . ASP B 1 763 ? -2.666 31.625 14.859 1 96.44 763 ASP B O 1
ATOM 12545 N N . VAL B 1 764 ? -3.068 30.078 16.422 1 94.69 764 VAL B N 1
ATOM 12546 C CA . VAL B 1 764 ? -4.023 30.906 17.156 1 94.69 764 VAL B CA 1
ATOM 12547 C C . VAL B 1 764 ? -3.32 32.125 17.719 1 94.69 764 VAL B C 1
ATOM 12549 O O . VAL B 1 764 ? -3.836 33.25 17.625 1 94.69 764 VAL B O 1
ATOM 12552 N N . GLU B 1 765 ? -2.178 31.906 18.281 1 95.88 765 GLU B N 1
ATOM 12553 C CA . GLU B 1 765 ? -1.401 33 18.844 1 95.88 765 GLU B CA 1
ATOM 12554 C C . GLU B 1 765 ? -1.064 34.031 17.781 1 95.88 765 GLU B C 1
ATOM 12556 O O . GLU B 1 765 ? -1.165 35.25 18.016 1 95.88 765 GLU B O 1
ATOM 12561 N N . LEU B 1 766 ? -0.692 33.562 16.609 1 94 766 LEU B N 1
ATOM 12562 C CA . LEU B 1 766 ? -0.274 34.438 15.523 1 94 766 LEU B CA 1
ATOM 12563 C C . LEU B 1 766 ? -1.434 35.312 15.062 1 94 766 LEU B C 1
ATOM 12565 O O . LEU B 1 766 ? -1.239 36.5 14.734 1 94 766 LEU B O 1
ATOM 12569 N N . ILE B 1 767 ? -2.578 34.781 15.07 1 91 767 ILE B N 1
ATOM 12570 C CA . ILE B 1 767 ? -3.723 35.5 14.516 1 91 767 ILE B CA 1
ATOM 12571 C C . ILE B 1 767 ? -4.332 36.406 15.578 1 91 767 ILE B C 1
ATOM 12573 O O . ILE B 1 767 ? -4.82 37.5 15.266 1 91 767 ILE B O 1
ATOM 12577 N N . THR B 1 768 ? -4.254 36.062 16.875 1 89.81 768 THR B N 1
ATOM 12578 C CA . THR B 1 768 ? -4.973 36.781 17.938 1 89.81 768 THR B CA 1
ATOM 12579 C C . THR B 1 768 ? -4.051 37.75 18.656 1 89.81 768 THR B C 1
ATOM 12581 O O . THR B 1 768 ? -4.516 38.688 19.328 1 89.81 768 THR B O 1
ATOM 12584 N N . GLY B 1 769 ? -2.771 37.469 18.609 1 90.94 769 GLY B N 1
ATOM 12585 C CA . GLY B 1 769 ? -1.836 38.25 19.406 1 90.94 769 GLY B CA 1
ATOM 12586 C C . GLY B 1 769 ? -1.836 37.875 20.875 1 90.94 769 GLY B C 1
ATOM 12587 O O . GLY B 1 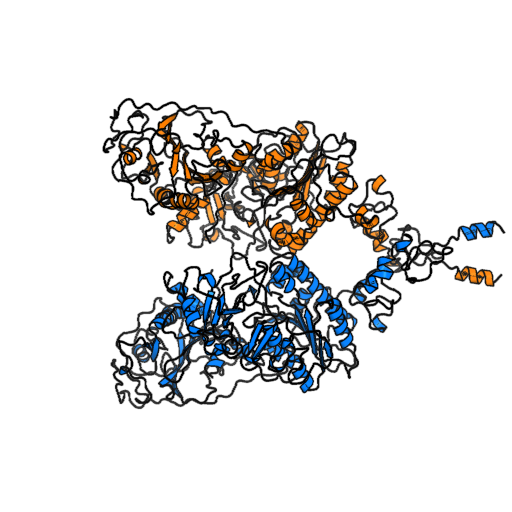769 ? -1.461 38.688 21.734 1 90.94 769 GLY B O 1
ATOM 12588 N N . LEU B 1 770 ? -2.338 36.688 21.188 1 93.31 770 LEU B N 1
ATOM 12589 C CA . LEU B 1 770 ? -2.307 36.156 22.531 1 93.31 770 LEU B CA 1
ATOM 12590 C C . LEU B 1 770 ? -1.156 35.156 22.688 1 93.31 770 LEU B C 1
ATOM 12592 O O . LEU B 1 770 ? -0.607 34.688 21.703 1 93.31 770 LEU B O 1
ATOM 12596 N N . ASP B 1 771 ? -0.714 34.969 23.859 1 95.94 771 ASP B N 1
ATOM 12597 C CA . ASP B 1 771 ? 0.281 33.938 24.188 1 95.94 771 ASP B CA 1
ATOM 12598 C C . ASP B 1 771 ? -0.187 33.062 25.359 1 95.94 771 ASP B C 1
ATOM 12600 O O . ASP B 1 771 ? -0.553 33.594 26.422 1 95.94 771 ASP B O 1
ATOM 12604 N N . PHE B 1 772 ? -0.151 31.781 25.172 1 95.06 772 PHE B N 1
ATOM 12605 C CA . PHE B 1 772 ? -0.749 30.859 26.141 1 95.06 772 PHE B CA 1
ATOM 12606 C C . PHE B 1 772 ? 0.326 30.188 26.984 1 95.06 772 PHE B C 1
ATOM 12608 O O . PHE B 1 772 ? 1.499 30.172 26.609 1 95.06 772 PHE B O 1
ATOM 12615 N N . TYR B 1 773 ? -0.037 29.703 28.203 1 94.62 773 TYR B N 1
ATOM 12616 C CA . TYR B 1 773 ? 0.652 28.734 29.047 1 94.62 773 TYR B CA 1
ATOM 12617 C C . TYR B 1 773 ? 1.845 29.375 29.75 1 94.62 773 TYR B C 1
ATOM 12619 O O . TYR B 1 773 ? 2.836 28.703 30.031 1 94.62 773 TYR B O 1
ATOM 12627 N N . GLN B 1 774 ? 1.837 30.625 29.984 1 93.88 774 GLN B N 1
ATOM 12628 C CA . GLN B 1 774 ? 3.008 31.297 30.547 1 93.88 774 GLN B CA 1
ATOM 12629 C C . GLN B 1 774 ? 3.174 30.969 32.031 1 93.88 774 GLN B C 1
ATOM 12631 O O . GLN B 1 774 ? 4.242 31.188 32.594 1 93.88 774 GLN B O 1
ATOM 12636 N N . ASP B 1 775 ? 2.141 30.516 32.656 1 91.19 775 ASP B N 1
ATOM 12637 C CA . ASP B 1 775 ? 2.219 30.266 34.094 1 91.19 775 ASP B CA 1
ATOM 12638 C C . ASP B 1 775 ? 2.58 28.812 34.375 1 91.19 775 ASP B C 1
ATOM 12640 O O . ASP B 1 775 ? 2.613 28.375 35.531 1 91.19 775 ASP B O 1
ATOM 12644 N N . ARG B 1 776 ? 2.785 28.062 33.375 1 90.19 776 ARG B N 1
ATOM 12645 C CA . ARG B 1 776 ? 3.174 26.672 33.562 1 90.19 776 ARG B CA 1
ATOM 12646 C C . ARG B 1 776 ? 4.617 26.562 34.031 1 90.19 776 ARG B C 1
ATOM 12648 O O . ARG B 1 776 ? 5.465 27.375 33.656 1 90.19 776 ARG B O 1
ATOM 12655 N N . LYS B 1 777 ? 4.871 25.5 34.75 1 87.88 777 LYS B N 1
ATOM 12656 C CA . LYS B 1 777 ? 6.211 25.266 35.281 1 87.88 777 LYS B CA 1
ATOM 12657 C C . LYS B 1 777 ? 7.074 24.5 34.281 1 87.88 777 LYS B C 1
ATOM 12659 O O . LYS B 1 777 ? 8.297 24.484 34.406 1 87.88 777 LYS B O 1
ATOM 12664 N N . GLN B 1 778 ? 6.5 23.984 33.281 1 90 778 GLN B N 1
ATOM 12665 C CA . GLN B 1 778 ? 7.227 23.266 32.25 1 90 778 GLN B CA 1
ATOM 12666 C C . GLN B 1 778 ? 8.25 24.156 31.562 1 90 778 GLN B C 1
ATOM 12668 O O . GLN B 1 778 ? 8.023 25.359 31.422 1 90 778 GLN B O 1
ATOM 12673 N N . PRO B 1 779 ? 9.414 23.469 31.188 1 93.25 779 PRO B N 1
ATOM 12674 C CA . PRO B 1 779 ? 10.367 24.25 30.406 1 93.25 779 PRO B CA 1
ATOM 12675 C C . PRO B 1 779 ? 9.742 24.875 29.156 1 93.25 779 PRO B C 1
ATOM 12677 O O . PRO B 1 779 ? 8.898 24.25 28.5 1 93.25 779 PRO B O 1
ATOM 12680 N N . VAL B 1 780 ? 10.188 26.062 28.797 1 96.06 780 VAL B N 1
ATOM 12681 C CA . VAL B 1 780 ? 9.617 26.812 27.672 1 96.06 780 VAL B CA 1
ATOM 12682 C C . VAL B 1 780 ? 9.727 26 26.391 1 96.06 780 VAL B C 1
ATOM 12684 O O . VAL B 1 780 ? 8.836 26.047 25.531 1 96.06 780 VAL B O 1
ATOM 12687 N N . THR B 1 781 ? 10.82 25.219 26.25 1 96.06 781 THR B N 1
ATOM 12688 C CA . THR B 1 781 ? 11 24.375 25.078 1 96.06 781 THR B CA 1
ATOM 12689 C C . THR B 1 781 ? 9.82 23.422 24.922 1 96.06 781 THR B C 1
ATOM 12691 O O . THR B 1 781 ? 9.328 23.219 23.812 1 96.06 781 THR B O 1
ATOM 12694 N N . GLU B 1 782 ? 9.391 22.828 26 1 95.56 782 GLU B N 1
ATOM 12695 C CA . GLU B 1 782 ? 8.266 21.891 25.969 1 95.56 782 GLU B CA 1
ATOM 12696 C C . GLU B 1 782 ? 6.965 22.594 25.609 1 95.56 782 GLU B C 1
ATOM 12698 O O . GLU B 1 782 ? 6.109 22.031 24.922 1 95.56 782 GLU B O 1
ATOM 12703 N N . ILE B 1 783 ? 6.844 23.797 26.109 1 96.31 783 ILE B N 1
ATOM 12704 C CA . ILE B 1 783 ? 5.656 24.594 25.797 1 96.31 783 ILE B CA 1
ATOM 12705 C C . ILE B 1 783 ? 5.641 24.938 24.312 1 96.31 783 ILE B C 1
ATOM 12707 O O . ILE B 1 783 ? 4.586 24.922 23.688 1 96.31 783 ILE B O 1
ATOM 12711 N N . LEU B 1 784 ? 6.82 25.266 23.797 1 97.69 784 LEU B N 1
ATOM 12712 C CA . LEU B 1 784 ? 6.914 25.547 22.359 1 97.69 784 LEU B CA 1
ATOM 12713 C C . LEU B 1 784 ? 6.539 24.328 21.547 1 97.69 784 LEU B C 1
ATOM 12715 O O . LEU B 1 784 ? 5.875 24.438 20.516 1 97.69 784 LEU B O 1
ATOM 12719 N N . GLN B 1 785 ? 6.973 23.156 22 1 96.31 785 GLN B N 1
ATOM 12720 C CA . GLN B 1 785 ? 6.605 21.922 21.312 1 96.31 785 GLN B CA 1
ATOM 12721 C C . GLN B 1 785 ? 5.094 21.719 21.344 1 96.31 785 GLN B C 1
ATOM 12723 O O . GLN B 1 785 ? 4.504 21.297 20.344 1 96.31 785 GLN B O 1
ATOM 12728 N N . LEU B 1 786 ? 4.5 21.984 22.469 1 95.62 786 LEU B N 1
ATOM 12729 C CA . LEU B 1 786 ? 3.049 21.891 22.609 1 95.62 786 LEU B CA 1
ATOM 12730 C C . LEU B 1 786 ? 2.348 22.828 21.641 1 95.62 786 LEU B C 1
ATOM 12732 O O . LEU B 1 786 ? 1.378 22.438 20.984 1 95.62 786 LEU B O 1
ATOM 12736 N N . LYS B 1 787 ? 2.887 24.031 21.531 1 96.88 787 LYS B N 1
ATOM 12737 C CA . LYS B 1 787 ? 2.258 25.078 20.734 1 96.88 787 LYS B CA 1
ATOM 12738 C C . LYS B 1 787 ? 2.41 24.781 19.234 1 96.88 787 LYS B C 1
ATOM 12740 O O . LYS B 1 787 ? 1.597 25.234 18.422 1 96.88 787 LYS B O 1
ATOM 12745 N N . THR B 1 788 ? 3.479 24.047 18.812 1 97.31 788 THR B N 1
ATOM 12746 C CA . THR B 1 788 ? 3.766 23.844 17.406 1 97.31 788 THR B CA 1
ATOM 12747 C C . THR B 1 788 ? 3.229 22.5 16.938 1 97.31 788 THR B C 1
ATOM 12749 O O . THR B 1 788 ? 3.385 22.125 15.766 1 97.31 788 THR B O 1
ATOM 12752 N N . CYS B 1 789 ? 2.566 21.797 17.781 1 94.69 789 CYS B N 1
ATOM 12753 C CA . CYS B 1 789 ? 1.999 20.5 17.438 1 94.69 789 CYS B CA 1
ATOM 12754 C C . CYS B 1 789 ? 0.688 20.656 16.672 1 94.69 789 CYS B C 1
ATOM 12756 O O . CYS B 1 789 ? -0.171 21.453 17.078 1 94.69 789 CYS B O 1
ATOM 12758 N N . LEU B 1 790 ? 0.58 19.984 15.555 1 94.94 790 LEU B N 1
ATOM 12759 C CA . LEU B 1 790 ? -0.68 19.938 14.82 1 94.94 790 LEU B CA 1
ATOM 12760 C C . LEU B 1 790 ? -1.445 18.656 15.125 1 94.94 790 LEU B C 1
ATOM 12762 O O . LEU B 1 790 ? -0.952 17.562 14.859 1 94.94 790 LEU B O 1
ATOM 12766 N N . PRO B 1 791 ? -2.631 18.781 15.648 1 88.25 791 PRO B N 1
ATOM 12767 C CA . PRO B 1 791 ? -3.404 17.578 15.969 1 88.25 791 PRO B CA 1
ATOM 12768 C C . PRO B 1 791 ? -3.797 16.797 14.727 1 88.25 791 PRO B C 1
ATOM 12770 O O . PRO B 1 791 ? -4.113 17.375 13.688 1 88.25 791 PRO B O 1
ATOM 12773 N N . GLU B 1 792 ? -3.715 15.523 14.82 1 79.25 792 GLU B N 1
ATOM 12774 C CA . GLU B 1 792 ? -4.078 14.648 13.711 1 79.25 792 GLU B CA 1
ATOM 12775 C C . GLU B 1 792 ? -5.48 14.07 13.891 1 79.25 792 GLU B C 1
ATOM 12777 O O . GLU B 1 792 ? -5.863 13.703 15 1 79.25 792 GLU B O 1
ATOM 12782 N N . PHE B 1 793 ? -6.199 14.273 12.734 1 66.31 793 PHE B N 1
ATOM 12783 C CA . PHE B 1 793 ? -7.52 13.656 12.773 1 66.31 793 PHE B CA 1
ATOM 12784 C C . PHE B 1 793 ? -7.41 12.141 12.664 1 66.31 793 PHE B C 1
ATOM 12786 O O . PHE B 1 793 ? -6.789 11.625 11.734 1 66.31 793 PHE B O 1
ATOM 12793 N N . LYS B 1 794 ? -7.777 11.453 13.562 1 59 794 LYS B N 1
ATOM 12794 C CA . LYS B 1 794 ? -7.91 10.008 13.469 1 59 794 LYS B CA 1
ATOM 12795 C C . LYS B 1 794 ? -9.375 9.586 13.359 1 59 794 LYS B C 1
ATOM 12797 O O . LYS B 1 794 ? -10.148 9.773 14.297 1 59 794 LYS B O 1
ATOM 12802 N N . PRO B 1 795 ? -9.695 9.406 12.141 1 47.78 795 PRO B N 1
ATOM 12803 C CA . PRO B 1 795 ? -11.086 8.945 12.109 1 47.78 795 PRO B CA 1
ATOM 12804 C C . PRO B 1 795 ? -11.328 7.754 13.039 1 47.78 795 PRO B C 1
ATOM 12806 O O . PRO B 1 795 ? -10.445 6.922 13.227 1 47.78 795 PRO B O 1
ATOM 12809 N N . LYS B 1 796 ? -12.164 7.992 13.953 1 43.69 796 LYS B N 1
ATOM 12810 C CA . LYS B 1 796 ? -12.531 6.82 14.742 1 43.69 796 LYS B CA 1
ATOM 12811 C C . LYS B 1 796 ? -12.859 5.633 13.852 1 43.69 796 LYS B C 1
ATOM 12813 O O . LYS B 1 796 ? -13.719 5.73 12.969 1 43.69 796 LYS B O 1
ATOM 12818 N N . VAL B 1 797 ? -11.938 4.82 13.703 1 35.34 797 VAL B N 1
ATOM 12819 C CA . VAL B 1 797 ? -12.25 3.52 13.125 1 35.34 797 VAL B CA 1
ATOM 12820 C C . VAL B 1 797 ? -13.242 2.779 14.016 1 35.34 797 VAL B C 1
ATOM 12822 O O . VAL B 1 797 ? -13.078 2.756 15.242 1 35.34 797 VAL B O 1
#

Organism: Callorhinchus milii (NCBI:txid7868)

Sequence (1594 aa):
MNLVLIHAMILAVLLSASCRQRCYTPFDVETRDCRCDSLCKEVGNCCWDFEEICLQPAQLWTCSKFRCGEKRLPESHCSCSDDCLEAGDCCTDYSSVCKKENRWADDYCEDITTPKCPAGFTQPPLILFSLDGFRAEYLQTWYKLMPVINKLKTCGTHSKYMRAMYPTKTFPNHYSIVTGLYPETHGIIDNSMYDINLKMSFSLSGNEKNDPRWWQGQPVWLTAMYQGLKAGTFFWPGSDVKVNGSFPNIYEIFNKSISFEQRVFTVLKWLSLPDSERPNFYTIYLEEPDSSGHNFGPVSGGVIEALQNVDQIVGMLMDGLKQRNLHKCVNVIVVADHGMEQTYCEKIEYMTKYLDSVDNLKMYSGPAPRIQTINVPDDYFTFDSEGIIKNLSCRFPHQHFIPYMSHHLPKRFHYAKNIRIDKANLYLDEQWLAGRFRYCGGGNHGYDNEYRSMDAIFIGHGPGLRSRTEVEPFDNIELYNLMCDLLQITPAPNNGSHGSLNNMLKTPFYTPTFPTEISTPSLCPLYTLTPSNSLGCSCNVSVIQLTEEQNIPYGRPRVLQNITHCLLFHESYISGYSDDILMPLWNAYTIFKPETTPLPPVISDCLRADPRVFANSSQKCSNYKADLNISYDFLYSPNLVTSGTEHYDGLITSNIVPMYEAFKIIWHHVHNILLPRYAAERNGINIMKENILLPIPIPTHYYIVITSCRNTTKTPLQCEASLDAMSFILPHRPDNSESCPDGKEESQWVEERVWMHTARVRDVELITGLDFYQDRKQPVTEILQLKTCLPEFKPKVMNLVLIHAMILAVLLSASCRQRCYTPFDVETRDCRCDSLCKEVGNCCWDFEEICLQPAQLWTCSKFRCGEKRLPESHCSCSDDCLEAGDCCTDYSSVCKKENRWADDYCEDITTPKCPAGFTQPPLILFSLDGFRAEYLQTWYKLMPVINKLKTCGTHSKYMRAMYPTKTFPNHYSIVTGLYPETHGIIDNSMYDINLKMSFSLSGNEKNDPRWWQGQPVWLTAMYQGLKAGTFFWPGSDVKVNGSFPNIYEIFNKSISFEQRVFTVLKWLSLPDSERPNFYTIYLEEPDSSGHNFGPVSGGVIEALQNVDQIVGMLMDGLKQRNLHKCVNVIVVADHGMEQTYCEKIEYMTKYLDSVDNLKMYSGPAPRIQTINVPDDYFTFDSEGIIKNLSCRFPHQHFIPYMSHHLPKRFHYAKNIRIDKANLYLDEQWLAGRFRYCGGGNHGYDNEYRSMDAIFIGHGPGLRSRTEVEPFDNIELYNLMCDLLQITPAPNNGSHGSLNNMLKTPFYTPTFPTEISTPSLCPLYTLTPSNSLGCSCNVSVIQLTEEQNIPYGRPRVLQNITHCLLFHESYISGYSDDILMPLWNAYTIFKPETTPLPPVISDCLRADPRVFANSSQKCSNYKADLNISYDFLYSPNLVTSGTEHYDGLITSNIVPMYEAFKIIWHHVHNILLPRYAAERNGINIMKENILLPIPIPTHYYIVITSCRNTTKTPLQCEASLDAMSFILPHRPDNSESCPDGKEESQWVEERVWMHTARVRDVELITGLDFYQDRKQPVTEILQLKTCLPEFKPKV

Secondary structure (DSSP, 8-state):
-HHHHHHHHHS------S-TT-TTPPP-TTT-SSB-STTHHHHT-B-TTHIIIIIGGGT-SS--TTTTTPPP-TT-SSB-STTHHHHT-B-TTHHHHTS-PPPGGGSPP----S----TT-SS--EEEEEETT-BHHHHHHHGGG-HHHHHHHHHSEEES-EEPPSS--HHHHHHHHHH---HHHHS--SSEEEETTTTEEEETTSGGGG-GGG--S--HHHHHHHTT--EEEES-TTTTS-GGG---SEE----TTS-HHHHHHHHHHHHTS-TTT--SEEEEEE-TTHHHHHHH-SSSHHHHHHHHHHHHHHHHHHHHHHHTT-TTT-EEEEE-S---EE--TT-EE-GGGT-S--TTEEEE-BSS-EEEESSTTTTTTT--HHHHHHHHTT-STT--EEEEEGGGS-GGG--SSSTTS-SEEEEE-TT-EES--SS--SEE--S-TTSGGG-B-EEEESTTB-SSEEE--EEGGGHHHHHHHHHT-PPPS-SS-TTTTGGGBSS-S----PPPPSBPPEE-----SS-S--TT-B----------TTT-TT-PPEE-S----EEEE-SS-EEEEETTTTEEEEEEEEEPPPSSSSPPPPPSS-BB--TTS-GGGS--GGG--TTSSEEEEESS-GGG--SSGGGGGGSBGGGEEEEEHHHHHHHHHIIIIIHHHHHHHHT-EEEEEEEEE-SSS-EEEEEEEEEEESSTTS-GGG--S-EEEEEEEEE--SS-TTT--TTS-HHHHHHHHHHHTEE-HHHHHHHH-EE--TT--S-HHHHHHHHHPPPP-----/-HHHHHHHHHS------S-TT-TTPPP-TTT-SSB-STTHHHHT-B-TTHIIIIIGGGT-SS--TTTTTPPP-TT-SSB-STTHHHHT-B-TTHHHHTS-PPPGGGSPP----S----TT-SS--EEEEEETT-BHHHHHHHGGG-HHHHHHHHHSEEES-EEPPSS--HHHHHHHHHH---HHHHS--SSEEEETTTTEEEETTSGGGG-GGG--S--HHHHHHHTT--EEEES-TTTTS-GGG---SEE----TTS-HHHHHHHHHHHHTS-TTT--SEEEEEE-TTHHHHHHH-SSSHHHHHHHHHHHHHHHHHHHHHHHTT-TTT-EEEEE-S---EE--TT-EE-GGGT-S--TTEEEE-BSS-EEEESSTTTTTTT--HHHHHHHHTT-STT--EEEEEGGGS-GGG--SSSTTS-SEEEEE-TT-EES--SS--SEE--S-TTSGGG-B-EEEESTTB-SSEEE--EEGGGHHHHHHHHHT-PPPS-SS-TTTTGGGBSS-S----PPPPSBPPEE-----SS-S--TT-B----------TTT-TT-PPEE-S----EEEE-SS-EEEEETTTTEEEEEEEEEPPPSSSSPPPPPSS-BB--TTS-GGGS--GGG--TTSSEEEEESS-GGG--SSGGGGGGSBGGGEEEEEHHHHHHHHHIIIIIHHHHHHHHT-EEEEEEEEE-SSS-EEEEEEEEEEESSTTS-GGG--S-EEEEEEEEE--SS-TTT--TTS-HHHHHHHHHHHTEE-HHHHHHHH-EE--TT--S-HHHHHHHHHPPPPP----

Radius of gyration: 40.25 Å; Cα contacts (8 Å, |Δi|>4): 3491; chains: 2; bounding box: 140×99×75 Å

Nearest PDB structures (foldseek):
  6c01-assembly2_B  TM=9.656E-01  e=0.000E+00  Homo sapiens
  6wfj-assembly2_BcB  TM=9.221E-01  e=0.000E+00  Homo sapiens
  7p4j-assembly1_A  TM=8.852E-01  e=1.522E-102  Rattus norvegicus
  5l0e-assembly2_B  TM=8.831E-01  e=8.241E-102  Rattus norvegicus
  4zg9-assembly1_A  TM=8.898E-01  e=1.956E-97  Homo sapiens